Protein 2DNO (pdb70)

InterPro domains:
  IPR000504 RNA recognition motif domain [PF00076] (9-74)
  IPR000504 RNA recognition motif domain [PF00076] (97-161)
  IPR000504 RNA recognition motif domain [PF00076] (382-452)
  IPR000504 RNA recognition motif domain [PS50102] (7-88)
  IPR000504 RNA recognition motif domain [PS50102] (95-175)
  IPR000504 RNA recognition motif domain [PS50102] (380-458)
  IPR000504 RNA recognition motif domain [SM00360] (8-84)
  IPR000504 RNA recognition motif domain [SM00360] (96-171)
  IPR000504 RNA recognition motif domain [SM00360] (381-454)
  IPR012677 Nucleotide-binding alpha-beta plait domain superfamily [G3DSA:3.30.70.330] (1-90)
  IPR012677 Nucleotide-binding alpha-beta plait domain superfamily [G3DSA:3.30.70.330] (91-181)
  IPR012677 Nucleotide-binding alpha-beta plait domain superfamily [G3DSA:3.30.70.330] (348-464)
  IPR034648 CELF-3/4/5/6, RNA recognition motif 1 [cd12632] (2-88)
  IPR035979 RNA-binding domain superfamily [SSF54928] (3-91)
  IPR035979 RNA-binding domain superfamily [SSF54928] (94-462)

Radius of gyration: 15.12 Å; Cα contacts (8 Å, |Δi|>4): 175; chains: 1; bounding box: 26×48×45 Å

GO terms:
  GO:0048026 positive regulation of mRNA splicing, via spliceosome (P, IDA)
  GO:0005634 nucleus (C, IDA)
  GO:0005737 cytoplasm (C, IDA)
  GO:0000381 regulation of alternative mRNA splicing, via spliceosome (P, IDA)
  GO:0003723 RNA binding (F, IMP)
  GO:0008380 RNA splicing (P, IMP)
  GO:0005515 protein binding (F, IPI)

Foldseek 3Di:
DDDDDDDDDDPAFKKKKFQAAQPDDQVCVQVVLCVLAHWPDKDADDDDVGGRPGMMITGGPDRNSSVSCCVAQAQHAHPPPGPGGIHMGTDDDDDDDDPPDD

Sequence (102 aa):
GSSGSSGSRGEDRKLFVGMLGKQQTDEDVRKMFEPFGTIDECTVLRGPDGTSKGCAFVKFQTHAEAQAAINTLHSSRTLPGASSSLVVKFADTEKESGPSSGGSSGSSGSRGEDRKLFVGMLGKQQTDEDVRKMFEPFGTIDECTVLRGPDGTSKGCAFVKFQTHAEAQAAINTLHSSRTLPGASSSLVVKFADTEKESGPSSGGSSGSSGSRGEDRKLFVGMLGKQQTDEDVRKMFEPFGTIDECTVLRGPDGTSKGCAFVKFQTHAEAQAAINTLHSSRTLPGASSSLVVKFADTEKESGPSSGGSSGSSGSRGEDRKLFVGMLGKQQTDEDVRKMFEPFGTIDECTVLRGPDGTSKGCAFVKFQTHAEAQAAINTLHSSRTLPGASSSLVVKFADTEKESGPSSGGSSGSSGSRGEDRKLFVGMLGKQQTDEDVRKMFEPFGTIDECTVLRGPDGTSKGCAFVKFQTHAEAQAAINTLHSSRTLPGASSSLVVKFADTEKESGPSSGGSSGSSGSRGEDRKLFVGMLGKQQTDEDVRKMFEPFGTIDECTVLRGPDGTSKGCAFVKFQTHAEAQAAINTLHSSRTLPGASSSLVVKFADTEKESGPSSGGSSGSSGSRGEDRKLFVGMLGKQQTDEDVRKMFEPFGTIDECTVLRGPDGTSKGCAFVKFQTHAEAQAAINTLHSSRTLPGASSSLVVKFADTEKESGPSSGGSSGSSGSRGEDRKLFVGMLGKQQTDEDVRKMFEPFGTIDECTVLRGPDGTSKGCAFVKFQTHAEAQAAINTLHSSRTLPGASSSLVVKFADTEKESGPSSGGSSGSSGSRGEDRKLFVGMLGKQQTDEDVRKMFEPFGTIDECTVLRGPDGTSKGCAFVKFQTHAEAQAAINTLHSSRTLPGASSSLVVKFADTEKESGPSSGGSSGSSGSRGEDRKLFVGMLGKQQTDEDVRKMFEPFGTIDECTVLRGPDGTSKGCAFVKFQTHAEAQAAINTLHSSRTLPGASSSLVVKFADTEKESGPSSGGSSGSSGSRGEDRKLFVGMLGKQQTDEDVRKMFEPFGTIDECTVLRGPDGTSKGCAFVKFQTHAEAQAAINTLHSSRTLPGASSSLVVKFADTEKESGPSSGGSSGSSGSRGEDRKLFVGMLGKQQTDEDVRKMFEPFGTIDECTVLRGPDGTSKGCAFVKFQTHAEAQAAINTLHSSRTLPGASSSLVVKFADTEKESGPSSGGSSGSSGSRGEDRKLFVGMLGKQQTDEDVRKMFEPFGTIDECTVLRGPDGTSKGCAFVKFQTHAEAQAAINTLHSSRTLPGASSSLVVKFADTEKESGPSSGGSSGSSGSRGEDRKLFVGMLGKQQTDEDVRKMFEPFGTIDECTVLRGPDGTSKGCAFVKFQTHAEAQAAINTLHSSRTLPGASSSLVVKFADTEKESGPSSGGSSGSSGSRGEDRKLFVGMLGKQQTDEDVRKMFEPFGTIDECTVLRGPDGTSKGCAFVKFQTHAEAQAAINTLHSSRTLPGASSSLVVKFADTEKESGPSSGGSSGSSGSRGEDRKLFVGMLGKQQTDEDVRKMFEPFGTIDECTVLRGPDGTSKGCAFVKFQTHAEAQAAINTLHSSRTLPGASSSLVVKFADTEKESGPSSGGSSGSSGSRGEDRKLFVGMLGKQQTDEDVRKMFEPFGTIDECTVLRGPDGTSKGCAFVKFQTHAEAQAAINTLHSSRTLPGASSSLVVKFADTEKESGPSSGGSSGSSGSRGEDRKLFVGMLGKQQTDEDVRKMFEPFGTIDECTVLRGPDGTSKGCAFVKFQTHAEAQAAINTLHSSRTLPGASSSLVVKFADTEKESGPSSGGSSGSSGSRGEDRKLFVGMLGKQQTDEDVRKMFEPFGTIDECTVLRGPDGTSKGCAFVKFQTHAEAQAAINTLHSSRTLPGASSSLVVKFADTEKESGPSSGGSSGSSGSRGEDRKLFVGMLGKQQTDEDVRKMFEPFGTIDECTVLRGPDGTSKGCAFVKFQTHAEAQAAINTLHSSRTLPGASSSLVVKFADTEKESGPSSG

CATH classification: 3.30.70.330

Organism: Homo sapiens (NCBI:txid9606)

Structure (mmCIF, N/CA/C/O backbone):
data_2DNO
#
_entry.id   2DNO
#
loop_
_atom_site.group_PDB
_atom_site.id
_atom_site.type_symbol
_atom_site.label_atom_id
_atom_site.label_alt_id
_atom_site.label_comp_id
_atom_site.label_asym_id
_atom_site.label_entity_id
_atom_site.label_seq_id
_atom_site.pdbx_PDB_ins_code
_atom_site.Cartn_x
_atom_site.Cartn_y
_atom_site.Cartn_z
_atom_site.occupancy
_atom_site.B_iso_or_equiv
_atom_site.auth_seq_id
_atom_site.auth_comp_id
_atom_site.auth_asym_id
_atom_site.auth_atom_id
_atom_site.pdbx_PDB_model_num
ATOM 1 N N . GLY A 1 1 ? -12.775 2.184 -22.819 1.00 0.00 59 GLY A N 1
ATOM 2 C CA . GLY A 1 1 ? -12.034 2.185 -24.066 1.00 0.00 59 GLY A CA 1
ATOM 3 C C . GLY A 1 1 ? -10.667 2.827 -23.928 1.00 0.00 59 GLY A C 1
ATOM 4 O O . GLY A 1 1 ? -10.474 3.980 -24.314 1.00 0.00 59 GLY A O 1
ATOM 8 N N . SER A 1 2 ? -9.718 2.080 -23.374 1.00 0.00 60 SER A N 1
ATOM 9 C CA . SER A 1 2 ? -8.364 2.585 -23.180 1.00 0.00 60 SER A CA 1
ATOM 10 C C . SER A 1 2 ? -8.388 4.000 -22.611 1.00 0.00 60 SER A C 1
ATOM 11 O O . SER A 1 2 ? -7.616 4.863 -23.030 1.00 0.00 60 SER A O 1
ATOM 19 N N . SER A 1 3 ? -9.280 4.231 -21.653 1.00 0.00 61 SER A N 1
ATOM 20 C CA . SER A 1 3 ? -9.409 5.542 -21.028 1.00 0.00 61 SER A CA 1
ATOM 21 C C . SER A 1 3 ? -10.398 5.495 -19.867 1.00 0.00 61 SER A C 1
ATOM 22 O O . SER A 1 3 ? -11.446 4.858 -19.955 1.00 0.00 61 SER A O 1
ATOM 30 N N . GLY A 1 4 ? -10.054 6.176 -18.778 1.00 0.00 62 GLY A N 1
ATOM 31 C CA . GLY A 1 4 ? -10.921 6.200 -17.614 1.00 0.00 62 GLY A CA 1
ATOM 32 C C . GLY A 1 4 ? -10.203 5.778 -16.347 1.00 0.00 62 GLY A C 1
ATOM 33 O O . GLY A 1 4 ? -10.019 6.581 -15.433 1.00 0.00 62 GLY A O 1
ATOM 37 N N . SER A 1 5 ? -9.797 4.513 -16.293 1.00 0.00 63 SER A N 1
ATOM 38 C CA . SER A 1 5 ? -9.099 3.984 -15.127 1.00 0.00 63 SER A CA 1
ATOM 39 C C . SER A 1 5 ? -7.758 4.685 -14.931 1.00 0.00 63 SER A C 1
ATOM 40 O O . SER A 1 5 ? -7.477 5.225 -13.861 1.00 0.00 63 SER A O 1
ATOM 48 N N . SER A 1 6 ? -6.933 4.671 -15.974 1.00 0.00 64 SER A N 1
ATOM 49 C CA . SER A 1 6 ? -5.619 5.301 -15.917 1.00 0.00 64 SER A CA 1
ATOM 50 C C . SER A 1 6 ? -5.749 6.814 -15.761 1.00 0.00 64 SER A C 1
ATOM 51 O O . SER A 1 6 ? -6.425 7.474 -16.548 1.00 0.00 64 SER A O 1
ATOM 59 N N . GLY A 1 7 ? -5.094 7.355 -14.738 1.00 0.00 65 GLY A N 1
ATOM 60 C CA . GLY A 1 7 ? -5.148 8.785 -14.496 1.00 0.00 65 GLY A CA 1
ATOM 61 C C . GLY A 1 7 ? -5.376 9.118 -13.035 1.00 0.00 65 GLY A C 1
ATOM 62 O O . GLY A 1 7 ? -6.491 9.451 -12.634 1.00 0.00 65 GLY A O 1
ATOM 66 N N . SER A 1 8 ? -4.318 9.025 -12.236 1.00 0.00 66 SER A N 1
ATOM 67 C CA . SER A 1 8 ? -4.409 9.314 -10.810 1.00 0.00 66 SER A CA 1
ATOM 68 C C . SER A 1 8 ? -3.412 10.397 -10.410 1.00 0.00 66 SER A C 1
ATOM 69 O O . SER A 1 8 ? -2.334 10.509 -10.993 1.00 0.00 66 SER A O 1
ATOM 77 N N . ARG A 1 9 ? -3.782 11.193 -9.412 1.00 0.00 67 ARG A N 1
ATOM 78 C CA . ARG A 1 9 ? -2.922 12.269 -8.934 1.00 0.00 67 ARG A CA 1
ATOM 79 C C . ARG A 1 9 ? -2.077 11.805 -7.751 1.00 0.00 67 ARG A C 1
ATOM 80 O O . ARG A 1 9 ? -2.504 10.962 -6.962 1.00 0.00 67 ARG A O 1
ATOM 101 N N . GLY A 1 10 ? -0.874 12.360 -7.635 1.00 0.00 68 GLY A N 1
ATOM 102 C CA . GLY A 1 10 ? 0.011 11.990 -6.546 1.00 0.00 68 GLY A CA 1
ATOM 103 C C . GLY A 1 10 ? 1.172 11.132 -7.009 1.00 0.00 68 GLY A C 1
ATOM 104 O O . GLY A 1 10 ? 1.161 9.915 -6.831 1.00 0.00 68 GLY A O 1
ATOM 108 N N . GLU A 1 11 ? 2.174 11.768 -7.608 1.00 0.00 69 GLU A N 1
ATOM 109 C CA . GLU A 1 11 ? 3.346 11.053 -8.100 1.00 0.00 69 GLU A CA 1
ATOM 110 C C . GLU A 1 11 ? 4.202 10.548 -6.942 1.00 0.00 69 GLU A C 1
ATOM 111 O O . GLU A 1 11 ? 5.203 11.167 -6.580 1.00 0.00 69 GLU A O 1
ATOM 123 N N . ASP A 1 12 ? 3.800 9.421 -6.365 1.00 0.00 70 ASP A N 1
ATOM 124 C CA . ASP A 1 12 ? 4.529 8.832 -5.248 1.00 0.00 70 ASP A CA 1
ATOM 125 C C . ASP A 1 12 ? 4.386 7.313 -5.247 1.00 0.00 70 ASP A C 1
ATOM 126 O O . ASP A 1 12 ? 3.304 6.782 -4.994 1.00 0.00 70 ASP A O 1
ATOM 135 N N . ARG A 1 13 ? 5.483 6.620 -5.531 1.00 0.00 71 ARG A N 1
ATOM 136 C CA . ARG A 1 13 ? 5.479 5.162 -5.565 1.00 0.00 71 ARG A CA 1
ATOM 137 C C . ARG A 1 13 ? 4.838 4.591 -4.304 1.00 0.00 71 ARG A C 1
ATOM 138 O O . ARG A 1 13 ? 3.873 3.830 -4.375 1.00 0.00 71 ARG A O 1
ATOM 159 N N . LYS A 1 14 ? 5.380 4.963 -3.149 1.00 0.00 72 LYS A N 1
ATOM 160 C CA . LYS A 1 14 ? 4.862 4.490 -1.872 1.00 0.00 72 LYS A CA 1
ATOM 161 C C . LYS A 1 14 ? 3.337 4.439 -1.888 1.00 0.00 72 LYS A C 1
ATOM 162 O O . LYS A 1 14 ? 2.684 5.285 -2.501 1.00 0.00 72 LYS A O 1
ATOM 181 N N . LEU A 1 15 ? 2.775 3.444 -1.211 1.00 0.00 73 LEU A N 1
ATOM 182 C CA . LEU A 1 15 ? 1.327 3.284 -1.146 1.00 0.00 73 LEU A CA 1
ATOM 183 C C . LEU A 1 15 ? 0.873 3.005 0.283 1.00 0.00 73 LEU A C 1
ATOM 184 O O . LEU A 1 15 ? 1.636 2.484 1.097 1.00 0.00 73 LEU A O 1
ATOM 200 N N . PHE A 1 16 ? -0.375 3.352 0.581 1.00 0.00 74 PHE A N 1
ATOM 201 C CA . PHE A 1 16 ? -0.931 3.138 1.911 1.00 0.00 74 PHE A CA 1
ATOM 202 C C . PHE A 1 16 ? -1.975 2.025 1.892 1.00 0.00 74 PHE A C 1
ATOM 203 O O . PHE A 1 16 ? -3.052 2.178 1.315 1.00 0.00 74 PHE A O 1
ATOM 220 N N . VAL A 1 17 ? -1.647 0.903 2.525 1.00 0.00 75 VAL A N 1
ATOM 221 C CA . VAL A 1 17 ? -2.554 -0.237 2.581 1.00 0.00 75 VAL A CA 1
ATOM 222 C C . VAL A 1 17 ? -3.293 -0.286 3.914 1.00 0.00 75 VAL A C 1
ATOM 223 O O . VAL A 1 17 ? -2.736 0.054 4.957 1.00 0.00 75 VAL A O 1
ATOM 236 N N . GLY A 1 18 ? -4.551 -0.712 3.872 1.00 0.00 76 GLY A N 1
ATOM 237 C CA . GLY A 1 18 ? -5.346 -0.798 5.083 1.00 0.00 76 GLY A CA 1
ATOM 238 C C . GLY A 1 18 ? -6.109 -2.104 5.184 1.00 0.00 76 GLY A C 1
ATOM 239 O O . GLY A 1 18 ? -5.904 -3.014 4.381 1.00 0.00 76 GLY A O 1
ATOM 243 N N . MET A 1 19 ? -6.991 -2.198 6.174 1.00 0.00 77 MET A N 1
ATOM 244 C CA . MET A 1 19 ? -7.786 -3.403 6.377 1.00 0.00 77 MET A CA 1
ATOM 245 C C . MET A 1 19 ? -6.893 -4.637 6.455 1.00 0.00 77 MET A C 1
ATOM 246 O O . MET A 1 19 ? -7.206 -5.680 5.879 1.00 0.00 77 MET A O 1
ATOM 260 N N . LEU A 1 20 ? -5.780 -4.512 7.170 1.00 0.00 78 LEU A N 1
ATOM 261 C CA . LEU A 1 20 ? -4.841 -5.618 7.322 1.00 0.00 78 LEU A CA 1
ATOM 262 C C . LEU A 1 20 ? -5.120 -6.396 8.604 1.00 0.00 78 LEU A C 1
ATOM 263 O O . LEU A 1 20 ? -5.579 -5.833 9.597 1.00 0.00 78 LEU A O 1
ATOM 279 N N . GLY A 1 21 ? -4.838 -7.695 8.576 1.00 0.00 79 GLY A N 1
ATOM 280 C CA . GLY A 1 21 ? -5.063 -8.529 9.742 1.00 0.00 79 GLY A CA 1
ATOM 281 C C . GLY A 1 21 ? -3.769 -9.003 10.374 1.00 0.00 79 GLY A C 1
ATOM 282 O O . GLY A 1 21 ? -2.736 -9.082 9.709 1.00 0.00 79 GLY A O 1
ATOM 286 N N . LYS A 1 22 ? -3.824 -9.317 11.664 1.00 0.00 80 LYS A N 1
ATOM 287 C CA . LYS A 1 22 ? -2.648 -9.785 12.388 1.00 0.00 80 LYS A CA 1
ATOM 288 C C . LYS A 1 22 ? -1.985 -10.948 11.657 1.00 0.00 80 LYS A C 1
ATOM 289 O O . LYS A 1 22 ? -0.771 -11.132 11.738 1.00 0.00 80 LYS A O 1
ATOM 308 N N . GLN A 1 23 ? -2.790 -11.728 10.943 1.00 0.00 81 GLN A N 1
ATOM 309 C CA . GLN A 1 23 ? -2.280 -12.872 10.196 1.00 0.00 81 GLN A CA 1
ATOM 310 C C . GLN A 1 23 ? -1.378 -12.418 9.053 1.00 0.00 81 GLN A C 1
ATOM 311 O O . GLN A 1 23 ? -0.279 -12.941 8.872 1.00 0.00 81 GLN A O 1
ATOM 325 N N . GLN A 1 24 ? -1.851 -11.442 8.285 1.00 0.00 82 GLN A N 1
ATOM 326 C CA . GLN A 1 24 ? -1.087 -10.919 7.158 1.00 0.00 82 GLN A CA 1
ATOM 327 C C . GLN A 1 24 ? 0.094 -10.084 7.642 1.00 0.00 82 GLN A C 1
ATOM 328 O O . GLN A 1 24 ? -0.054 -9.221 8.508 1.00 0.00 82 GLN A O 1
ATOM 342 N N . THR A 1 25 ? 1.269 -10.347 7.078 1.00 0.00 83 THR A N 1
ATOM 343 C CA . THR A 1 25 ? 2.476 -9.622 7.453 1.00 0.00 83 THR A CA 1
ATOM 344 C C . THR A 1 25 ? 3.295 -9.244 6.224 1.00 0.00 83 THR A C 1
ATOM 345 O O . THR A 1 25 ? 2.958 -9.622 5.102 1.00 0.00 83 THR A O 1
ATOM 356 N N . ASP A 1 26 ? 4.372 -8.497 6.442 1.00 0.00 84 ASP A N 1
ATOM 357 C CA . ASP A 1 26 ? 5.240 -8.070 5.352 1.00 0.00 84 ASP A CA 1
ATOM 358 C C . ASP A 1 26 ? 5.379 -9.171 4.305 1.00 0.00 84 ASP A C 1
ATOM 359 O O . ASP A 1 26 ? 5.364 -8.903 3.104 1.00 0.00 84 ASP A O 1
ATOM 368 N N . GLU A 1 27 ? 5.517 -10.409 4.770 1.00 0.00 85 GLU A N 1
ATOM 369 C CA . GLU A 1 27 ? 5.661 -11.549 3.873 1.00 0.00 85 GLU A CA 1
ATOM 370 C C . GLU A 1 27 ? 4.453 -11.671 2.948 1.00 0.00 85 GLU A C 1
ATOM 371 O O . GLU A 1 27 ? 4.589 -11.638 1.725 1.00 0.00 85 GLU A O 1
ATOM 383 N N . ASP A 1 28 ? 3.273 -11.811 3.542 1.00 0.00 86 ASP A N 1
ATOM 384 C CA . ASP A 1 28 ? 2.041 -11.937 2.773 1.00 0.00 86 ASP A CA 1
ATOM 385 C C . ASP A 1 28 ? 1.842 -10.728 1.863 1.00 0.00 86 ASP A C 1
ATOM 386 O O . ASP A 1 28 ? 1.808 -10.858 0.639 1.00 0.00 86 ASP A O 1
ATOM 395 N N . VAL A 1 29 ? 1.710 -9.553 2.469 1.00 0.00 87 VAL A N 1
ATOM 396 C CA . VAL A 1 29 ? 1.515 -8.321 1.715 1.00 0.00 87 VAL A CA 1
ATOM 397 C C . VAL A 1 29 ? 2.527 -8.205 0.580 1.00 0.00 87 VAL A C 1
ATOM 398 O O . VAL A 1 29 ? 2.164 -7.919 -0.562 1.00 0.00 87 VAL A O 1
ATOM 411 N N . ARG A 1 30 ? 3.796 -8.429 0.902 1.00 0.00 88 ARG A N 1
ATOM 412 C CA . ARG A 1 30 ? 4.861 -8.350 -0.091 1.00 0.00 88 ARG A CA 1
ATOM 413 C C . ARG A 1 30 ? 4.589 -9.295 -1.258 1.00 0.00 88 ARG A C 1
ATOM 414 O O . ARG A 1 30 ? 4.476 -8.864 -2.406 1.00 0.00 88 ARG A O 1
ATOM 435 N N . LYS A 1 31 ? 4.485 -10.584 -0.956 1.00 0.00 89 LYS A N 1
ATOM 436 C CA . LYS A 1 31 ? 4.225 -11.591 -1.978 1.00 0.00 89 LYS A CA 1
ATOM 437 C C . LYS A 1 31 ? 2.832 -11.416 -2.573 1.00 0.00 89 LYS A C 1
ATOM 438 O O . LYS A 1 31 ? 2.539 -11.929 -3.653 1.00 0.00 89 LYS A O 1
ATOM 457 N N . MET A 1 32 ? 1.978 -10.686 -1.863 1.00 0.00 90 MET A N 1
ATOM 458 C CA . MET A 1 32 ? 0.616 -10.441 -2.323 1.00 0.00 90 MET A CA 1
ATOM 459 C C . MET A 1 32 ? 0.553 -9.191 -3.194 1.00 0.00 90 MET A C 1
ATOM 460 O O . MET A 1 32 ? -0.348 -9.041 -4.019 1.00 0.00 90 MET A O 1
ATOM 474 N N . PHE A 1 33 ? 1.516 -8.295 -3.005 1.00 0.00 91 PHE A N 1
ATOM 475 C CA . PHE A 1 33 ? 1.569 -7.056 -3.773 1.00 0.00 91 PHE A CA 1
ATOM 476 C C . PHE A 1 33 ? 2.585 -7.162 -4.907 1.00 0.00 91 PHE A C 1
ATOM 477 O O . PHE A 1 33 ? 2.512 -6.425 -5.889 1.00 0.00 91 PHE A O 1
ATOM 494 N N . GLU A 1 34 ? 3.532 -8.084 -4.761 1.00 0.00 92 GLU A N 1
ATOM 495 C CA . GLU A 1 34 ? 4.563 -8.285 -5.771 1.00 0.00 92 GLU A CA 1
ATOM 496 C C . GLU A 1 34 ? 3.942 -8.629 -7.122 1.00 0.00 92 GLU A C 1
ATOM 497 O O . GLU A 1 34 ? 4.362 -8.138 -8.170 1.00 0.00 92 GLU A O 1
ATOM 509 N N . PRO A 1 35 ? 2.917 -9.494 -7.098 1.00 0.00 93 PRO A N 1
ATOM 510 C CA . PRO A 1 35 ? 2.215 -9.923 -8.311 1.00 0.00 93 PRO A CA 1
ATOM 511 C C . PRO A 1 35 ? 1.834 -8.749 -9.207 1.00 0.00 93 PRO A C 1
ATOM 512 O O . PRO A 1 35 ? 1.498 -8.932 -10.377 1.00 0.00 93 PRO A O 1
ATOM 523 N N . PHE A 1 36 ? 1.890 -7.544 -8.651 1.00 0.00 94 PHE A N 1
ATOM 524 C CA . PHE A 1 36 ? 1.551 -6.339 -9.400 1.00 0.00 94 PHE A CA 1
ATOM 525 C C . PHE A 1 36 ? 2.746 -5.394 -9.481 1.00 0.00 94 PHE A C 1
ATOM 526 O O . PHE A 1 36 ? 2.585 -4.176 -9.530 1.00 0.00 94 PHE A O 1
ATOM 543 N N . GLY A 1 37 ? 3.946 -5.967 -9.494 1.00 0.00 95 GLY A N 1
ATOM 544 C CA . GLY A 1 37 ? 5.151 -5.162 -9.569 1.00 0.00 95 GLY A CA 1
ATOM 545 C C . GLY A 1 37 ? 6.208 -5.608 -8.578 1.00 0.00 95 GLY A C 1
ATOM 546 O O . GLY A 1 37 ? 5.914 -6.335 -7.629 1.00 0.00 95 GLY A O 1
ATOM 550 N N . THR A 1 38 ? 7.445 -5.174 -8.800 1.00 0.00 96 THR A N 1
ATOM 551 C CA . THR A 1 38 ? 8.551 -5.535 -7.921 1.00 0.00 96 THR A CA 1
ATOM 552 C C . THR A 1 38 ? 8.680 -4.549 -6.766 1.00 0.00 96 THR A C 1
ATOM 553 O O . THR A 1 38 ? 8.978 -3.373 -6.972 1.00 0.00 96 THR A O 1
ATOM 564 N N . ILE A 1 39 ? 8.454 -5.037 -5.550 1.00 0.00 97 ILE A N 1
ATOM 565 C CA . ILE A 1 39 ? 8.548 -4.198 -4.362 1.00 0.00 97 ILE A CA 1
ATOM 566 C C . ILE A 1 39 ? 9.998 -4.023 -3.925 1.00 0.00 97 ILE A C 1
ATOM 567 O O . ILE A 1 39 ? 10.791 -4.963 -3.980 1.00 0.00 97 ILE A O 1
ATOM 583 N N . ASP A 1 40 ? 10.337 -2.816 -3.488 1.00 0.00 98 ASP A N 1
ATOM 584 C CA . ASP A 1 40 ? 11.692 -2.518 -3.038 1.00 0.00 98 ASP A CA 1
ATOM 585 C C . ASP A 1 40 ? 11.723 -2.275 -1.532 1.00 0.00 98 ASP A C 1
ATOM 586 O O . ASP A 1 40 ? 12.606 -2.768 -0.832 1.00 0.00 98 ASP A O 1
ATOM 595 N N . GLU A 1 41 ? 10.752 -1.510 -1.041 1.00 0.00 99 GLU A N 1
ATOM 596 C CA . GLU A 1 41 ? 10.670 -1.200 0.382 1.00 0.00 99 GLU A CA 1
ATOM 597 C C . GLU A 1 41 ? 9.264 -1.459 0.915 1.00 0.00 99 GLU A C 1
ATOM 598 O O . GLU A 1 41 ? 8.287 -0.902 0.414 1.00 0.00 99 GLU A O 1
ATOM 610 N N . CYS A 1 42 ? 9.171 -2.308 1.932 1.00 0.00 100 CYS A N 1
ATOM 611 C CA . CYS A 1 42 ? 7.885 -2.643 2.534 1.00 0.00 100 CYS A CA 1
ATOM 612 C C . CYS A 1 42 ? 7.969 -2.600 4.056 1.00 0.00 100 CYS A C 1
ATOM 613 O O . CYS A 1 42 ? 8.723 -3.357 4.669 1.00 0.00 100 CYS A O 1
ATOM 621 N N . THR A 1 43 ? 7.190 -1.709 4.662 1.00 0.00 101 THR A N 1
ATOM 622 C CA . THR A 1 43 ? 7.178 -1.565 6.112 1.00 0.00 101 THR A CA 1
ATOM 623 C C . THR A 1 43 ? 5.759 -1.648 6.661 1.00 0.00 101 THR A C 1
ATOM 624 O O . THR A 1 43 ? 4.849 -0.986 6.160 1.00 0.00 101 THR A O 1
ATOM 635 N N . VAL A 1 44 ? 5.575 -2.464 7.694 1.00 0.00 102 VAL A N 1
ATOM 636 C CA . VAL A 1 44 ? 4.265 -2.631 8.312 1.00 0.00 102 VAL A CA 1
ATOM 637 C C . VAL A 1 44 ? 4.153 -1.811 9.593 1.00 0.00 102 VAL A C 1
ATOM 638 O O . VAL A 1 44 ? 5.102 -1.726 10.374 1.00 0.00 102 VAL A O 1
ATOM 651 N N . LEU A 1 45 ? 2.988 -1.209 9.802 1.00 0.00 103 LEU A N 1
ATOM 652 C CA . LEU A 1 45 ? 2.750 -0.395 10.989 1.00 0.00 103 LEU A CA 1
ATOM 653 C C . LEU A 1 45 ? 2.172 -1.238 12.121 1.00 0.00 103 LEU A C 1
ATOM 654 O O . LEU A 1 45 ? 1.014 -1.655 12.068 1.00 0.00 103 LEU A O 1
ATOM 670 N N . ARG A 1 46 ? 2.983 -1.483 13.144 1.00 0.00 104 ARG A N 1
ATOM 671 C CA . ARG A 1 46 ? 2.551 -2.276 14.289 1.00 0.00 104 ARG A CA 1
ATOM 672 C C . ARG A 1 46 ? 2.800 -1.525 15.594 1.00 0.00 104 ARG A C 1
ATOM 673 O O . ARG A 1 46 ? 3.527 -0.533 15.623 1.00 0.00 104 ARG A O 1
ATOM 694 N N . GLY A 1 47 ? 2.190 -2.007 16.674 1.00 0.00 105 GLY A N 1
ATOM 695 C CA . GLY A 1 47 ? 2.358 -1.369 17.967 1.00 0.00 105 GLY A CA 1
ATOM 696 C C . GLY A 1 47 ? 3.461 -2.006 18.788 1.00 0.00 105 GLY A C 1
ATOM 697 O O . GLY A 1 47 ? 4.470 -2.470 18.258 1.00 0.00 105 GLY A O 1
ATOM 701 N N . PRO A 1 48 ? 3.276 -2.031 20.116 1.00 0.00 106 PRO A N 1
ATOM 702 C CA . PRO A 1 48 ? 4.254 -2.612 21.041 1.00 0.00 106 PRO A CA 1
ATOM 703 C C . PRO A 1 48 ? 4.236 -4.136 21.022 1.00 0.00 106 PRO A C 1
ATOM 704 O O . PRO A 1 48 ? 5.285 -4.779 20.974 1.00 0.00 106 PRO A O 1
ATOM 715 N N . ASP A 1 49 ? 3.038 -4.710 21.060 1.00 0.00 107 ASP A N 1
ATOM 716 C CA . ASP A 1 49 ? 2.883 -6.160 21.045 1.00 0.00 107 ASP A CA 1
ATOM 717 C C . ASP A 1 49 ? 2.930 -6.697 19.618 1.00 0.00 107 ASP A C 1
ATOM 718 O O . ASP A 1 49 ? 2.174 -7.599 19.259 1.00 0.00 107 ASP A O 1
ATOM 727 N N . GLY A 1 50 ? 3.821 -6.135 18.808 1.00 0.00 108 GLY A N 1
ATOM 728 C CA . GLY A 1 50 ? 3.949 -6.569 17.429 1.00 0.00 108 GLY A CA 1
ATOM 729 C C . GLY A 1 50 ? 2.613 -6.930 16.810 1.00 0.00 108 GLY A C 1
ATOM 730 O O . GLY A 1 50 ? 2.509 -7.903 16.061 1.00 0.00 108 GLY A O 1
ATOM 734 N N . THR A 1 51 ? 1.586 -6.146 17.122 1.00 0.00 109 THR A N 1
ATOM 735 C CA . THR A 1 51 ? 0.250 -6.389 16.593 1.00 0.00 109 THR A CA 1
ATOM 736 C C . THR A 1 51 ? -0.028 -5.513 15.377 1.00 0.00 109 THR A C 1
ATOM 737 O O . THR A 1 51 ? 0.072 -4.288 15.447 1.00 0.00 109 THR A O 1
ATOM 748 N N . SER A 1 52 ? -0.378 -6.148 14.263 1.00 0.00 110 SER A N 1
ATOM 749 C CA . SER A 1 52 ? -0.668 -5.425 13.030 1.00 0.00 110 SER A CA 1
ATOM 750 C C . SER A 1 52 ? -1.814 -4.439 13.235 1.00 0.00 110 SER A C 1
ATOM 751 O O . SER A 1 52 ? -2.987 -4.807 13.163 1.00 0.00 110 SER A O 1
ATOM 759 N N . LYS A 1 53 ? -1.466 -3.183 13.491 1.00 0.00 111 LYS A N 1
ATOM 760 C CA . LYS A 1 53 ? -2.463 -2.140 13.705 1.00 0.00 111 LYS A CA 1
ATOM 761 C C . LYS A 1 53 ? -3.551 -2.201 12.638 1.00 0.00 111 LYS A C 1
ATOM 762 O O . LYS A 1 53 ? -4.717 -1.916 12.909 1.00 0.00 111 LYS A O 1
ATOM 781 N N . GLY A 1 54 ? -3.162 -2.574 11.422 1.00 0.00 112 GLY A N 1
ATOM 782 C CA . GLY A 1 54 ? -4.117 -2.666 10.333 1.00 0.00 112 GLY A CA 1
ATOM 783 C C . GLY A 1 54 ? -3.754 -1.768 9.167 1.00 0.00 112 GLY A C 1
ATOM 784 O O . GLY A 1 54 ? -4.634 -1.238 8.487 1.00 0.00 112 GLY A O 1
ATOM 788 N N . CYS A 1 55 ? -2.458 -1.593 8.937 1.00 0.00 113 CYS A N 1
ATOM 789 C CA . CYS A 1 55 ? -1.981 -0.750 7.847 1.00 0.00 113 CYS A CA 1
ATOM 790 C C . CYS A 1 55 ? -0.507 -1.013 7.560 1.00 0.00 113 CYS A C 1
ATOM 791 O O . CYS A 1 55 ? 0.261 -1.346 8.462 1.00 0.00 113 CYS A O 1
ATOM 799 N N . ALA A 1 56 ? -0.119 -0.863 6.298 1.00 0.00 114 ALA A N 1
ATOM 800 C CA . ALA A 1 56 ? 1.264 -1.085 5.893 1.00 0.00 114 ALA A CA 1
ATOM 801 C C . ALA A 1 56 ? 1.597 -0.300 4.628 1.00 0.00 114 ALA A C 1
ATOM 802 O O . ALA A 1 56 ? 0.761 -0.156 3.736 1.00 0.00 114 ALA A O 1
ATOM 809 N N . PHE A 1 57 ? 2.824 0.206 4.558 1.00 0.00 115 PHE A N 1
ATOM 810 C CA . PHE A 1 57 ? 3.268 0.978 3.403 1.00 0.00 115 PHE A CA 1
ATOM 811 C C . PHE A 1 57 ? 4.060 0.103 2.436 1.00 0.00 115 PHE A C 1
ATOM 812 O O . PHE A 1 57 ? 4.888 -0.708 2.850 1.00 0.00 115 PHE A O 1
ATOM 829 N N . VAL A 1 58 ? 3.798 0.273 1.143 1.00 0.00 116 VAL A N 1
ATOM 830 C CA . VAL A 1 58 ? 4.486 -0.499 0.116 1.00 0.00 116 VAL A CA 1
ATOM 831 C C . VAL A 1 58 ? 5.138 0.415 -0.915 1.00 0.00 116 VAL A C 1
ATOM 832 O O . VAL A 1 58 ? 4.532 1.384 -1.374 1.00 0.00 116 VAL A O 1
ATOM 845 N N . LYS A 1 59 ? 6.377 0.100 -1.278 1.00 0.00 117 LYS A N 1
ATOM 846 C CA . LYS A 1 59 ? 7.113 0.892 -2.257 1.00 0.00 117 LYS A CA 1
ATOM 847 C C . LYS A 1 59 ? 7.515 0.038 -3.455 1.00 0.00 117 LYS A C 1
ATOM 848 O O . LYS A 1 59 ? 8.501 -0.698 -3.403 1.00 0.00 117 LYS A O 1
ATOM 867 N N . PHE A 1 60 ? 6.746 0.141 -4.534 1.00 0.00 118 PHE A N 1
ATOM 868 C CA . PHE A 1 60 ? 7.023 -0.621 -5.746 1.00 0.00 118 PHE A CA 1
ATOM 869 C C . PHE A 1 60 ? 8.276 -0.099 -6.443 1.00 0.00 118 PHE A C 1
ATOM 870 O O . PHE A 1 60 ? 8.800 0.956 -6.089 1.00 0.00 118 PHE A O 1
ATOM 887 N N . GLN A 1 61 ? 8.749 -0.847 -7.434 1.00 0.00 119 GLN A N 1
ATOM 888 C CA . GLN A 1 61 ? 9.941 -0.461 -8.180 1.00 0.00 119 GLN A CA 1
ATOM 889 C C . GLN A 1 61 ? 9.691 0.809 -8.986 1.00 0.00 119 GLN A C 1
ATOM 890 O O . GLN A 1 61 ? 10.596 1.620 -9.185 1.00 0.00 119 GLN A O 1
ATOM 904 N N . THR A 1 62 ? 8.456 0.976 -9.450 1.00 0.00 120 THR A N 1
ATOM 905 C CA . THR A 1 62 ? 8.086 2.146 -10.237 1.00 0.00 120 THR A CA 1
ATOM 906 C C . THR A 1 62 ? 6.619 2.505 -10.032 1.00 0.00 120 THR A C 1
ATOM 907 O O . THR A 1 62 ? 5.828 1.684 -9.566 1.00 0.00 120 THR A O 1
ATOM 918 N N . HIS A 1 63 ? 6.262 3.736 -10.383 1.00 0.00 121 HIS A N 1
ATOM 919 C CA . HIS A 1 63 ? 4.887 4.203 -10.238 1.00 0.00 121 HIS A CA 1
ATOM 920 C C . HIS A 1 63 ? 3.925 3.308 -11.012 1.00 0.00 121 HIS A C 1
ATOM 921 O O . HIS A 1 63 ? 3.023 2.703 -10.433 1.00 0.00 121 HIS A O 1
ATOM 935 N N . ALA A 1 64 ? 4.123 3.228 -12.324 1.00 0.00 122 ALA A N 1
ATOM 936 C CA . ALA A 1 64 ? 3.273 2.406 -13.176 1.00 0.00 122 ALA A CA 1
ATOM 937 C C . ALA A 1 64 ? 2.871 1.116 -12.469 1.00 0.00 122 ALA A C 1
ATOM 938 O O . ALA A 1 64 ? 1.713 0.703 -12.523 1.00 0.00 122 ALA A O 1
ATOM 945 N N . GLU A 1 65 ? 3.835 0.483 -11.808 1.00 0.00 123 GLU A N 1
ATOM 946 C CA . GLU A 1 65 ? 3.580 -0.761 -11.092 1.00 0.00 123 GLU A CA 1
ATOM 947 C C . GLU A 1 65 ? 2.703 -0.515 -9.868 1.00 0.00 123 GLU A C 1
ATOM 948 O O . GLU A 1 65 ? 1.821 -1.312 -9.552 1.00 0.00 123 GLU A O 1
ATOM 960 N N . ALA A 1 66 ? 2.953 0.596 -9.182 1.00 0.00 124 ALA A N 1
ATOM 961 C CA . ALA A 1 66 ? 2.187 0.949 -7.993 1.00 0.00 124 ALA A CA 1
ATOM 962 C C . ALA A 1 66 ? 0.695 1.011 -8.301 1.00 0.00 124 ALA A C 1
ATOM 963 O O . ALA A 1 66 ? -0.110 0.342 -7.652 1.00 0.00 124 ALA A O 1
ATOM 970 N N . GLN A 1 67 ? 0.332 1.817 -9.294 1.00 0.00 125 GLN A N 1
ATOM 971 C CA . GLN A 1 67 ? -1.064 1.966 -9.685 1.00 0.00 125 GLN A CA 1
ATOM 972 C C . GLN A 1 67 ? -1.682 0.613 -10.025 1.00 0.00 125 GLN A C 1
ATOM 973 O O . GLN A 1 67 ? -2.804 0.313 -9.619 1.00 0.00 125 GLN A O 1
ATOM 987 N N . ALA A 1 68 ? -0.941 -0.199 -10.773 1.00 0.00 126 ALA A N 1
ATOM 988 C CA . ALA A 1 68 ? -1.415 -1.520 -11.166 1.00 0.00 126 ALA A CA 1
AT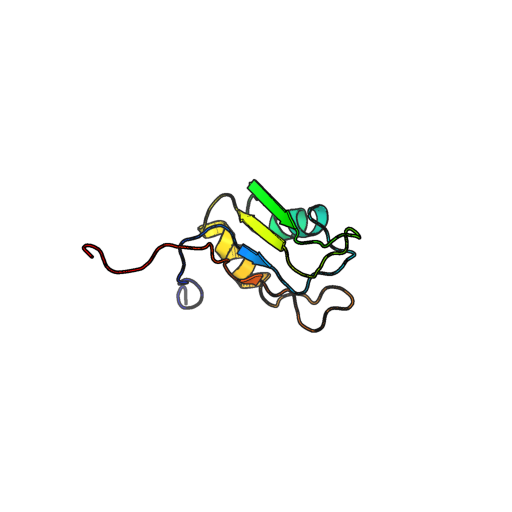OM 989 C C . ALA A 1 68 ? -2.108 -2.222 -10.003 1.00 0.00 126 ALA A C 1
ATOM 990 O O . ALA A 1 68 ? -3.280 -2.585 -10.095 1.00 0.00 126 ALA A O 1
ATOM 997 N N . ALA A 1 69 ? -1.375 -2.412 -8.911 1.00 0.00 127 ALA A N 1
ATOM 998 C CA . ALA A 1 69 ? -1.921 -3.070 -7.730 1.00 0.00 127 ALA A CA 1
ATOM 999 C C . ALA A 1 69 ? -3.245 -2.440 -7.312 1.00 0.00 127 ALA A C 1
ATOM 1000 O O . ALA A 1 69 ? -4.296 -3.078 -7.383 1.00 0.00 127 ALA A O 1
ATOM 1007 N N . ILE A 1 70 ? -3.187 -1.186 -6.878 1.00 0.00 128 ILE A N 1
ATOM 1008 C CA . ILE A 1 70 ? -4.382 -0.470 -6.449 1.00 0.00 128 ILE A CA 1
ATOM 1009 C C . ILE A 1 70 ? -5.549 -0.732 -7.397 1.00 0.00 128 ILE A C 1
ATOM 1010 O O . ILE A 1 70 ? -6.606 -1.202 -6.980 1.00 0.00 128 ILE A O 1
ATOM 1026 N N . ASN A 1 71 ? -5.347 -0.425 -8.674 1.00 0.00 129 ASN A N 1
ATOM 1027 C CA . ASN A 1 71 ? -6.381 -0.628 -9.681 1.00 0.00 129 ASN A CA 1
ATOM 1028 C C . ASN A 1 71 ? -7.212 -1.868 -9.366 1.00 0.00 129 ASN A C 1
ATOM 1029 O O . ASN A 1 71 ? -8.431 -1.874 -9.537 1.00 0.00 129 ASN A O 1
ATOM 1040 N N . THR A 1 72 ? -6.543 -2.920 -8.904 1.00 0.00 130 THR A N 1
ATOM 1041 C CA . THR A 1 72 ? -7.217 -4.167 -8.565 1.00 0.00 130 THR A CA 1
ATOM 1042 C C . THR A 1 72 ? -7.258 -4.377 -7.055 1.00 0.00 130 THR A C 1
ATOM 1043 O O . THR A 1 72 ? -8.313 -4.261 -6.430 1.00 0.00 130 THR A O 1
ATOM 1054 N N . LEU A 1 73 ? -6.104 -4.686 -6.474 1.00 0.00 131 LEU A N 1
ATOM 1055 C CA . LEU A 1 73 ? -6.008 -4.912 -5.036 1.00 0.00 131 LEU A CA 1
ATOM 1056 C C . LEU A 1 73 ? -6.972 -4.006 -4.277 1.00 0.00 131 LEU A C 1
ATOM 1057 O O . LEU A 1 73 ? -7.587 -4.421 -3.295 1.00 0.00 131 LEU A O 1
ATOM 1073 N N . HIS A 1 74 ? -7.100 -2.766 -4.740 1.00 0.00 132 HIS A N 1
ATOM 1074 C CA . HIS A 1 74 ? -7.991 -1.801 -4.107 1.00 0.00 132 HIS A CA 1
ATOM 1075 C C . HIS A 1 74 ? -9.394 -2.381 -3.947 1.00 0.00 132 HIS A C 1
ATOM 1076 O O . HIS A 1 74 ? -10.076 -2.662 -4.932 1.00 0.00 132 HIS A O 1
ATOM 1090 N N . SER A 1 75 ? -9.817 -2.558 -2.699 1.00 0.00 133 SER A N 1
ATOM 1091 C CA . SER A 1 75 ? -11.136 -3.108 -2.410 1.00 0.00 133 SER A CA 1
ATOM 1092 C C . SER A 1 75 ? -11.399 -4.356 -3.248 1.00 0.00 133 SER A C 1
ATOM 1093 O O . SER A 1 75 ? -12.481 -4.523 -3.810 1.00 0.00 133 SER A O 1
ATOM 1101 N N . SER A 1 76 ? -10.401 -5.230 -3.326 1.00 0.00 134 SER A N 1
ATOM 1102 C CA . SER A 1 76 ? -10.521 -6.462 -4.097 1.00 0.00 134 SER A CA 1
ATOM 1103 C C . SER A 1 76 ? -11.025 -7.604 -3.220 1.00 0.00 134 SER A C 1
ATOM 1104 O O . SER A 1 76 ? -12.185 -8.005 -3.310 1.00 0.00 134 SER A O 1
ATOM 1112 N N . ARG A 1 77 ? -10.143 -8.125 -2.373 1.00 0.00 135 ARG A N 1
ATOM 1113 C CA . ARG A 1 77 ? -10.496 -9.222 -1.481 1.00 0.00 135 ARG A CA 1
ATOM 1114 C C . ARG A 1 77 ? -10.804 -8.705 -0.079 1.00 0.00 135 ARG A C 1
ATOM 1115 O O . ARG A 1 77 ? -10.587 -7.531 0.224 1.00 0.00 135 ARG A O 1
ATOM 1136 N N . THR A 1 78 ? -11.312 -9.589 0.774 1.00 0.00 136 THR A N 1
ATOM 1137 C CA . THR A 1 78 ? -11.652 -9.223 2.143 1.00 0.00 136 THR A CA 1
ATOM 1138 C C . THR A 1 78 ? -10.902 -10.091 3.147 1.00 0.00 136 THR A C 1
ATOM 1139 O O . THR A 1 78 ? -11.434 -11.087 3.641 1.00 0.00 136 THR A O 1
ATOM 1150 N N . LEU A 1 79 ? -9.666 -9.709 3.446 1.00 0.00 137 LEU A N 1
ATOM 1151 C CA . LEU A 1 79 ? -8.842 -10.453 4.393 1.00 0.00 137 LEU A CA 1
ATOM 1152 C C . LEU A 1 79 ? -9.677 -10.945 5.571 1.00 0.00 137 LEU A C 1
ATOM 1153 O O . LEU A 1 79 ? -10.649 -10.311 5.982 1.00 0.00 137 LEU A O 1
ATOM 1169 N N . PRO A 1 80 ? -9.289 -12.101 6.130 1.00 0.00 138 PRO A N 1
ATOM 1170 C CA . PRO A 1 80 ? -9.986 -12.702 7.271 1.00 0.00 138 PRO A CA 1
ATOM 1171 C C . PRO A 1 80 ? -10.299 -11.683 8.361 1.00 0.00 138 PRO A C 1
ATOM 1172 O O . PRO A 1 80 ? -9.444 -10.885 8.743 1.00 0.00 138 PRO A O 1
ATOM 1183 N N . GLY A 1 81 ? -11.531 -11.716 8.860 1.00 0.00 139 GLY A N 1
ATOM 1184 C CA . GLY A 1 81 ? -11.935 -10.790 9.902 1.00 0.00 139 GLY A CA 1
ATOM 1185 C C . GLY A 1 81 ? -11.552 -9.358 9.585 1.00 0.00 139 GLY A C 1
ATOM 1186 O O . GLY A 1 81 ? -10.812 -8.725 10.338 1.00 0.00 139 GLY A O 1
ATOM 1190 N N . ALA A 1 82 ? -12.057 -8.846 8.467 1.00 0.00 140 ALA A N 1
ATOM 1191 C CA . ALA A 1 82 ? -11.764 -7.479 8.053 1.00 0.00 140 ALA A CA 1
ATOM 1192 C C . ALA A 1 82 ? -13.027 -6.764 7.587 1.00 0.00 140 ALA A C 1
ATOM 1193 O O . ALA A 1 82 ? -13.602 -7.108 6.554 1.00 0.00 140 ALA A O 1
ATOM 1200 N N . SER A 1 83 ? -13.455 -5.768 8.356 1.00 0.00 141 SER A N 1
ATOM 1201 C CA . SER A 1 83 ? -14.654 -5.007 8.024 1.00 0.00 141 SER A CA 1
ATOM 1202 C C . SER A 1 83 ? -14.836 -4.912 6.512 1.00 0.00 141 SER A C 1
ATOM 1203 O O . SER A 1 83 ? -15.680 -5.596 5.933 1.00 0.00 141 SER A O 1
ATOM 1211 N N . SER A 1 84 ? -14.038 -4.059 5.879 1.00 0.00 142 SER A N 1
ATOM 1212 C CA . SER A 1 84 ? -14.112 -3.870 4.434 1.00 0.00 142 SER A CA 1
ATOM 1213 C C . SER A 1 84 ? -13.017 -4.662 3.726 1.00 0.00 142 SER A C 1
ATOM 1214 O O . SER A 1 84 ? -12.253 -5.390 4.360 1.00 0.00 142 SER A O 1
ATOM 1222 N N . SER A 1 85 ? -12.948 -4.515 2.407 1.00 0.00 143 SER A N 1
ATOM 1223 C CA . SER A 1 85 ? -11.950 -5.219 1.610 1.00 0.00 143 SER A CA 1
ATOM 1224 C C . SER A 1 85 ? -10.589 -4.538 1.719 1.00 0.00 143 SER A C 1
ATOM 1225 O O . SER A 1 85 ? -10.461 -3.474 2.326 1.00 0.00 143 SER A O 1
ATOM 1233 N N . LEU A 1 86 ? -9.575 -5.160 1.128 1.00 0.00 144 LEU A N 1
ATOM 1234 C CA . LEU A 1 86 ? -8.222 -4.615 1.157 1.00 0.00 144 LEU A CA 1
ATOM 1235 C C . LEU A 1 86 ? -8.199 -3.184 0.630 1.00 0.00 144 LEU A C 1
ATOM 1236 O O . LEU A 1 86 ? -8.233 -2.956 -0.579 1.00 0.00 144 LEU A O 1
ATOM 1252 N N . VAL A 1 87 ? -8.140 -2.222 1.546 1.00 0.00 145 VAL A N 1
ATOM 1253 C CA . VAL A 1 87 ? -8.110 -0.813 1.174 1.00 0.00 145 VAL A CA 1
ATOM 1254 C C . VAL A 1 87 ? -6.715 -0.394 0.721 1.00 0.00 145 VAL A C 1
ATOM 1255 O O . VAL A 1 87 ? -5.822 -0.182 1.541 1.00 0.00 145 VAL A O 1
ATOM 1268 N N . VAL A 1 88 ? -6.535 -0.277 -0.591 1.00 0.00 146 VAL A N 1
ATOM 1269 C CA . VAL A 1 88 ? -5.250 0.118 -1.153 1.00 0.00 146 VAL A CA 1
ATOM 1270 C C . VAL A 1 88 ? -5.353 1.459 -1.871 1.00 0.00 146 VAL A C 1
ATOM 1271 O O . VAL A 1 88 ? -6.141 1.618 -2.804 1.00 0.00 146 VAL A O 1
ATOM 1284 N N . LYS A 1 89 ? -4.551 2.423 -1.431 1.00 0.00 147 LYS A N 1
ATOM 1285 C CA . LYS A 1 89 ? -4.549 3.752 -2.032 1.00 0.00 147 LYS A CA 1
ATOM 1286 C C . LYS A 1 89 ? -3.206 4.442 -1.821 1.00 0.00 147 LYS A C 1
ATOM 1287 O O . LYS A 1 89 ? -2.578 4.294 -0.772 1.00 0.00 147 LYS A O 1
ATOM 1306 N N . PHE A 1 90 ? -2.770 5.199 -2.823 1.00 0.00 148 PHE A N 1
ATOM 1307 C CA . PHE A 1 90 ? -1.501 5.913 -2.746 1.00 0.00 148 PHE A CA 1
ATOM 1308 C C . PHE A 1 90 ? -1.287 6.492 -1.351 1.00 0.00 148 PHE A C 1
ATOM 1309 O O . PHE A 1 90 ? -2.242 6.845 -0.660 1.00 0.00 148 PHE A O 1
ATOM 1326 N N . ALA A 1 91 ? -0.025 6.587 -0.944 1.00 0.00 149 ALA A N 1
ATOM 1327 C CA . ALA A 1 91 ? 0.317 7.124 0.367 1.00 0.00 149 ALA A CA 1
ATOM 1328 C C . ALA A 1 91 ? 0.729 8.589 0.270 1.00 0.00 149 ALA A C 1
ATOM 1329 O O . ALA A 1 91 ? 0.994 9.098 -0.819 1.00 0.00 149 ALA A O 1
ATOM 1336 N N . ASP A 1 92 ? 0.780 9.261 1.415 1.00 0.00 150 ASP A N 1
ATOM 1337 C CA . ASP A 1 92 ? 1.160 10.668 1.458 1.00 0.00 150 ASP A CA 1
ATOM 1338 C C . ASP A 1 92 ? 2.274 10.899 2.475 1.00 0.00 150 ASP A C 1
ATOM 1339 O O . ASP A 1 92 ? 2.185 10.458 3.621 1.00 0.00 150 ASP A O 1
ATOM 1348 N N . THR A 1 93 ? 3.325 11.591 2.046 1.00 0.00 151 THR A N 1
ATOM 1349 C CA . THR A 1 93 ? 4.458 11.878 2.917 1.00 0.00 151 THR A CA 1
ATOM 1350 C C . THR A 1 93 ? 4.528 13.362 3.258 1.00 0.00 151 THR A C 1
ATOM 1351 O O . THR A 1 93 ? 4.434 14.215 2.376 1.00 0.00 151 THR A O 1
ATOM 1362 N N . GLU A 1 94 ? 4.692 13.663 4.542 1.00 0.00 152 GLU A N 1
ATOM 1363 C CA . GLU A 1 94 ? 4.774 15.045 4.998 1.00 0.00 152 GLU A CA 1
ATOM 1364 C C . GLU A 1 94 ? 5.515 15.910 3.982 1.00 0.00 152 GLU A C 1
ATOM 1365 O O . GLU A 1 94 ? 6.594 15.550 3.512 1.00 0.00 152 GLU A O 1
ATOM 137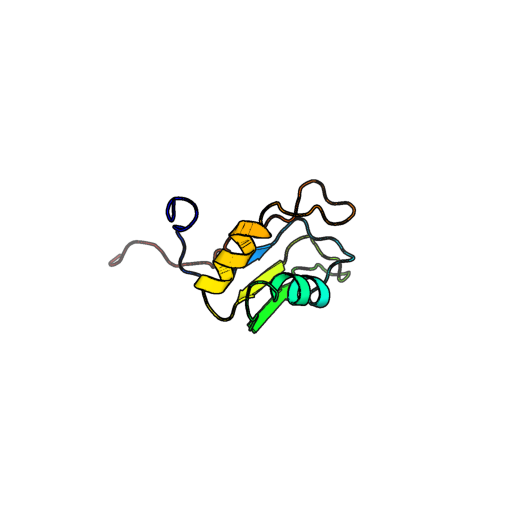7 N N . LYS A 1 95 ? 4.927 17.054 3.647 1.00 0.00 153 LYS A N 1
ATOM 1378 C CA . LYS A 1 95 ? 5.529 17.972 2.688 1.00 0.00 153 LYS A CA 1
ATOM 1379 C C . LYS A 1 95 ? 5.745 19.347 3.312 1.00 0.00 153 LYS A C 1
ATOM 1380 O O . LYS A 1 95 ? 5.469 19.551 4.494 1.00 0.00 153 LYS A O 1
ATOM 1399 N N . GLU A 1 96 ? 6.238 20.286 2.510 1.00 0.00 154 GLU A N 1
ATOM 1400 C CA . GLU A 1 96 ? 6.489 21.641 2.986 1.00 0.00 154 GLU A CA 1
ATOM 1401 C C . GLU A 1 96 ? 5.887 22.671 2.035 1.00 0.00 154 GLU A C 1
ATOM 1402 O O . GLU A 1 96 ? 6.552 23.145 1.114 1.00 0.00 154 GLU A O 1
ATOM 1414 N N . SER A 1 97 ? 4.623 23.013 2.265 1.00 0.00 155 SER A N 1
ATOM 1415 C CA . SER A 1 97 ? 3.929 23.984 1.426 1.00 0.00 155 SER A CA 1
ATOM 1416 C C . SER A 1 97 ? 3.697 25.288 2.183 1.00 0.00 155 SER A C 1
ATOM 1417 O O . SER A 1 97 ? 3.329 25.281 3.357 1.00 0.00 155 SER A O 1
ATOM 1425 N N . GLY A 1 98 ? 3.917 26.408 1.501 1.00 0.00 156 GLY A N 1
ATOM 1426 C CA . GLY A 1 98 ? 3.728 27.705 2.124 1.00 0.00 156 GLY A CA 1
ATOM 1427 C C . GLY A 1 98 ? 4.404 28.822 1.354 1.00 0.00 156 GLY A C 1
ATOM 1428 O O . GLY A 1 98 ? 5.065 28.595 0.341 1.00 0.00 156 GLY A O 1
ATOM 1432 N N . PRO A 1 99 ? 4.239 30.063 1.836 1.00 0.00 157 PRO A N 1
ATOM 1433 C CA . PRO A 1 99 ? 4.829 31.244 1.201 1.00 0.00 157 PRO A CA 1
ATOM 1434 C C . PRO A 1 99 ? 6.289 31.028 0.818 1.00 0.00 157 PRO A C 1
ATOM 1435 O O . PRO A 1 99 ? 7.035 30.356 1.531 1.00 0.00 157 PRO A O 1
ATOM 1446 N N . SER A 1 100 ? 6.692 31.602 -0.311 1.00 0.00 158 SER A N 1
ATOM 1447 C CA . SER A 1 100 ? 8.063 31.468 -0.790 1.00 0.00 158 SER A CA 1
ATOM 1448 C C . SER A 1 100 ? 8.978 32.480 -0.106 1.00 0.00 158 SER A C 1
ATOM 1449 O O . SER A 1 100 ? 10.046 32.128 0.394 1.00 0.00 158 SER A O 1
ATOM 1457 N N . SER A 1 101 ? 8.550 33.738 -0.089 1.00 0.00 159 SER A N 1
ATOM 1458 C CA . SER A 1 101 ? 9.332 34.802 0.530 1.00 0.00 159 SER A CA 1
ATOM 1459 C C . SER A 1 101 ? 8.571 35.428 1.695 1.00 0.00 159 SER A C 1
ATOM 1460 O O . SER A 1 101 ? 7.733 36.308 1.502 1.00 0.00 159 SER A O 1
ATOM 1468 N N . GLY A 1 102 ? 8.870 34.967 2.905 1.00 0.00 160 GLY A N 1
ATOM 1469 C CA . GLY A 1 102 ? 8.206 35.491 4.084 1.00 0.00 160 GLY A CA 1
ATOM 1470 C C . GLY A 1 102 ? 8.133 34.477 5.208 1.00 0.00 160 GLY A C 1
ATOM 1471 O O . GLY A 1 102 ? 7.438 34.690 6.202 1.00 0.00 160 GLY A O 1
ATOM 1475 N N . GLY A 1 1 ? -9.119 25.042 -24.125 1.00 0.00 59 GLY A N 2
ATOM 1476 C CA . GLY A 1 1 ? -8.430 23.844 -23.681 1.00 0.00 59 GLY A CA 2
ATOM 1477 C C . GLY A 1 1 ? -8.700 23.527 -22.223 1.00 0.00 59 GLY A C 2
ATOM 1478 O O . GLY A 1 1 ? -9.766 23.847 -21.698 1.00 0.00 59 GLY A O 2
ATOM 1482 N N . SER A 1 2 ? -7.732 22.894 -21.568 1.00 0.00 60 SER A N 2
ATOM 1483 C CA . SER A 1 2 ? -7.873 22.528 -20.163 1.00 0.00 60 SER A CA 2
ATOM 1484 C C . SER A 1 2 ? -6.519 22.543 -19.460 1.00 0.00 60 SER A C 2
ATOM 1485 O O . SER A 1 2 ? -5.489 22.249 -20.067 1.00 0.00 60 SER A O 2
ATOM 1493 N N . SER A 1 3 ? -6.530 22.886 -18.176 1.00 0.00 61 SER A N 2
ATOM 1494 C CA . SER A 1 3 ? -5.303 22.943 -17.390 1.00 0.00 61 SER A CA 2
ATOM 1495 C C . SER A 1 3 ? -5.470 22.198 -16.069 1.00 0.00 61 SER A C 2
ATOM 1496 O O . SER A 1 3 ? -6.555 22.173 -15.490 1.00 0.00 61 SER A O 2
ATOM 1504 N N . GLY A 1 4 ? -4.384 21.592 -15.597 1.00 0.00 62 GLY A N 2
ATOM 1505 C CA . GLY A 1 4 ? -4.430 20.854 -14.349 1.00 0.00 62 GLY A CA 2
ATOM 1506 C C . GLY A 1 4 ? -3.125 20.144 -14.047 1.00 0.00 62 GLY A C 2
ATOM 1507 O O . GLY A 1 4 ? -2.844 19.083 -14.604 1.00 0.00 62 GLY A O 2
ATOM 1511 N N . SER A 1 5 ? -2.325 20.731 -13.162 1.00 0.00 63 SER A N 2
ATOM 1512 C CA . SER A 1 5 ? -1.040 20.150 -12.791 1.00 0.00 63 SER A CA 2
ATOM 1513 C C . SER A 1 5 ? -1.234 18.902 -11.935 1.00 0.00 63 SER A C 2
ATOM 1514 O O . SER A 1 5 ? -0.585 17.879 -12.153 1.00 0.00 63 SER A O 2
ATOM 1522 N N . SER A 1 6 ? -2.133 18.995 -10.961 1.00 0.00 64 SER A N 2
ATOM 1523 C CA . SER A 1 6 ? -2.412 17.876 -10.068 1.00 0.00 64 SER A CA 2
ATOM 1524 C C . SER A 1 6 ? -1.116 17.240 -9.573 1.00 0.00 64 SER A C 2
ATOM 1525 O O . SER A 1 6 ? -0.980 16.018 -9.551 1.00 0.00 64 SER A O 2
ATOM 1533 N N . GLY A 1 7 ? -0.166 18.081 -9.176 1.00 0.00 65 GLY A N 2
ATOM 1534 C CA . GLY A 1 7 ? 1.107 17.585 -8.686 1.00 0.00 65 GLY A CA 2
ATOM 1535 C C . GLY A 1 7 ? 1.885 18.638 -7.922 1.00 0.00 65 GLY A C 2
ATOM 1536 O O . GLY A 1 7 ? 1.765 19.831 -8.200 1.00 0.00 65 GLY A O 2
ATOM 1540 N N . SER A 1 8 ? 2.683 18.196 -6.955 1.00 0.00 66 SER A N 2
ATOM 1541 C CA . SER A 1 8 ? 3.479 19.110 -6.144 1.00 0.00 66 SER A CA 2
ATOM 1542 C C . SER A 1 8 ? 4.963 18.973 -6.470 1.00 0.00 66 SER A C 2
ATOM 1543 O O . SER A 1 8 ? 5.649 19.964 -6.721 1.00 0.00 66 SER A O 2
ATOM 1551 N N . ARG A 1 9 ? 5.452 17.737 -6.464 1.00 0.00 67 ARG A N 2
ATOM 1552 C CA . ARG A 1 9 ? 6.855 17.469 -6.757 1.00 0.00 67 ARG A CA 2
ATOM 1553 C C . ARG A 1 9 ? 6.992 16.580 -7.989 1.00 0.00 67 ARG A C 2
ATOM 1554 O O . ARG A 1 9 ? 7.640 16.952 -8.967 1.00 0.00 67 ARG A O 2
ATOM 1575 N N . GLY A 1 10 ? 6.378 15.402 -7.935 1.00 0.00 68 GLY A N 2
ATOM 1576 C CA . GLY A 1 10 ? 6.444 14.478 -9.052 1.00 0.00 68 GLY A CA 2
ATOM 1577 C C . GLY A 1 10 ? 5.456 13.336 -8.919 1.00 0.00 68 GLY A C 2
ATOM 1578 O O . GLY A 1 10 ? 4.245 13.554 -8.904 1.00 0.00 68 GLY A O 2
ATOM 1582 N N . GLU A 1 11 ? 5.974 12.116 -8.826 1.00 0.00 69 GLU A N 2
ATOM 1583 C CA . GLU A 1 11 ? 5.127 10.935 -8.697 1.00 0.00 69 GLU A CA 2
ATOM 1584 C C . GLU A 1 11 ? 5.654 10.004 -7.609 1.00 0.00 69 GLU A C 2
ATOM 1585 O O . GLU A 1 11 ? 6.672 9.335 -7.789 1.00 0.00 69 GLU A O 2
ATOM 1597 N N . ASP A 1 12 ? 4.954 9.967 -6.480 1.00 0.00 70 ASP A N 2
ATOM 1598 C CA . ASP A 1 12 ? 5.350 9.118 -5.363 1.00 0.00 70 ASP A CA 2
ATOM 1599 C C . ASP A 1 12 ? 5.386 7.651 -5.780 1.00 0.00 70 ASP A C 2
ATOM 1600 O O . ASP A 1 12 ? 5.040 7.309 -6.912 1.00 0.00 70 ASP A O 2
ATOM 1609 N N . ARG A 1 13 ? 5.806 6.789 -4.860 1.00 0.00 71 ARG A N 2
ATOM 1610 C CA . ARG A 1 13 ? 5.889 5.359 -5.134 1.00 0.00 71 ARG A CA 2
ATOM 1611 C C . ARG A 1 13 ? 5.232 4.553 -4.018 1.00 0.00 71 ARG A C 2
ATOM 1612 O O . ARG A 1 13 ? 4.423 3.661 -4.275 1.00 0.00 71 ARG A O 2
ATOM 1633 N N . LYS A 1 14 ? 5.584 4.873 -2.778 1.00 0.00 72 LYS A N 2
ATOM 1634 C CA . LYS A 1 14 ? 5.029 4.180 -1.621 1.00 0.00 72 LYS A CA 2
ATOM 1635 C C . LYS A 1 14 ? 3.505 4.250 -1.625 1.00 0.00 72 LYS A C 2
ATOM 1636 O O . LYS A 1 14 ? 2.921 5.260 -2.018 1.00 0.00 72 LYS A O 2
ATOM 1655 N N . LEU A 1 15 ? 2.867 3.171 -1.185 1.00 0.00 73 LEU A N 2
ATOM 1656 C CA . LEU A 1 15 ? 1.410 3.110 -1.136 1.00 0.00 73 LEU A CA 2
ATOM 1657 C C . LEU A 1 15 ? 0.924 2.835 0.283 1.00 0.00 73 LEU A C 2
ATOM 1658 O O . LEU A 1 15 ? 1.650 2.268 1.100 1.00 0.00 73 LEU A O 2
ATOM 1674 N N . PHE A 1 16 ? -0.310 3.238 0.569 1.00 0.00 74 PHE A N 2
ATOM 1675 C CA . PHE A 1 16 ? -0.894 3.035 1.889 1.00 0.00 74 PHE A CA 2
ATOM 1676 C C . PHE A 1 16 ? -1.963 1.947 1.848 1.00 0.00 74 PHE A C 2
ATOM 1677 O O . PHE A 1 16 ? -3.016 2.118 1.233 1.00 0.00 74 PHE A O 2
ATOM 1694 N N . VAL A 1 17 ? -1.685 0.827 2.508 1.00 0.00 75 VAL A N 2
ATOM 1695 C CA . VAL A 1 17 ? -2.623 -0.289 2.549 1.00 0.00 75 VAL A CA 2
ATOM 1696 C C . VAL A 1 17 ? -3.326 -0.368 3.899 1.00 0.00 75 VAL A C 2
ATOM 1697 O O . VAL A 1 17 ? -2.713 -0.152 4.944 1.00 0.00 75 VAL A O 2
ATOM 1710 N N . GLY A 1 18 ? -4.618 -0.679 3.870 1.00 0.00 76 GLY A N 2
ATOM 1711 C CA . GLY A 1 18 ? -5.385 -0.781 5.098 1.00 0.00 76 GLY A CA 2
ATOM 1712 C C . GLY A 1 18 ? -6.216 -2.047 5.160 1.00 0.00 76 GLY A C 2
ATOM 1713 O O . GLY A 1 18 ? -6.079 -2.929 4.312 1.00 0.00 76 GLY A O 2
ATOM 1717 N N . MET A 1 19 ? -7.079 -2.138 6.166 1.00 0.00 77 MET A N 2
ATOM 1718 C CA . MET A 1 19 ? -7.935 -3.307 6.335 1.00 0.00 77 MET A CA 2
ATOM 1719 C C . MET A 1 19 ? -7.102 -4.582 6.430 1.00 0.00 77 MET A C 2
ATOM 1720 O O . MET A 1 19 ? -7.523 -5.645 5.972 1.00 0.00 77 MET A O 2
ATOM 1734 N N . LEU A 1 20 ? -5.921 -4.468 7.026 1.00 0.00 78 LEU A N 2
ATOM 1735 C CA . LEU A 1 20 ? -5.029 -5.612 7.181 1.00 0.00 78 LEU A CA 2
ATOM 1736 C C . LEU A 1 20 ? -5.320 -6.358 8.479 1.00 0.00 78 LEU A C 2
ATOM 1737 O O . LEU A 1 20 ? -5.946 -5.818 9.390 1.00 0.00 78 LEU A O 2
ATOM 1753 N N . GLY A 1 21 ? -4.859 -7.603 8.557 1.00 0.00 79 GLY A N 2
ATOM 1754 C CA . GLY A 1 21 ? -5.078 -8.402 9.749 1.00 0.00 79 GLY A CA 2
ATOM 1755 C C . GLY A 1 21 ? -3.782 -8.882 10.371 1.00 0.00 79 GLY A C 2
ATOM 1756 O O . GLY A 1 21 ? -2.750 -8.947 9.703 1.00 0.00 79 GLY A O 2
ATOM 1760 N N . LYS A 1 22 ? -3.833 -9.218 11.655 1.00 0.00 80 LYS A N 2
ATOM 1761 C CA . LYS A 1 22 ? -2.654 -9.694 12.370 1.00 0.00 80 LYS A CA 2
ATOM 1762 C C . LYS A 1 22 ? -1.986 -10.839 11.615 1.00 0.00 80 LYS A C 2
ATOM 1763 O O . LYS A 1 22 ? -0.773 -10.832 11.408 1.00 0.00 80 LYS A O 2
ATOM 1782 N N . GLN A 1 23 ? -2.786 -11.818 11.205 1.00 0.00 81 GLN A N 2
ATOM 1783 C CA . GLN A 1 23 ? -2.270 -12.968 10.472 1.00 0.00 81 GLN A CA 2
ATOM 1784 C C . GLN A 1 23 ? -1.360 -12.524 9.332 1.00 0.00 81 GLN A C 2
ATOM 1785 O O . GLN A 1 23 ? -0.229 -12.993 9.210 1.00 0.00 81 GLN A O 2
ATOM 1799 N N . GLN A 1 24 ? -1.862 -11.617 8.499 1.00 0.00 82 GLN A N 2
ATOM 1800 C CA . GLN A 1 24 ? -1.094 -11.111 7.368 1.00 0.00 82 GLN A CA 2
ATOM 1801 C C . GLN A 1 24 ? 0.137 -10.347 7.845 1.00 0.00 82 GLN A C 2
ATOM 1802 O O . GLN A 1 24 ? 0.042 -9.463 8.696 1.00 0.00 82 GLN A O 2
ATOM 1816 N N . THR A 1 25 ? 1.295 -10.695 7.290 1.00 0.00 83 THR A N 2
ATOM 1817 C CA . THR A 1 25 ? 2.545 -10.044 7.659 1.00 0.00 83 THR A CA 2
ATOM 1818 C C . THR A 1 25 ? 3.268 -9.505 6.430 1.00 0.00 83 THR A C 2
ATOM 1819 O O . THR A 1 25 ? 2.879 -9.786 5.296 1.00 0.00 83 THR A O 2
ATOM 1830 N N . ASP A 1 26 ? 4.322 -8.730 6.662 1.00 0.00 84 ASP A N 2
ATOM 1831 C CA . ASP A 1 26 ? 5.101 -8.153 5.572 1.00 0.00 84 ASP A CA 2
ATOM 1832 C C . ASP A 1 26 ? 5.203 -9.126 4.402 1.00 0.00 84 ASP A C 2
ATOM 1833 O O . ASP A 1 26 ? 4.985 -8.752 3.251 1.00 0.00 84 ASP A O 2
ATOM 1842 N N . GLU A 1 27 ? 5.538 -10.376 4.707 1.00 0.00 85 GLU A N 2
ATOM 1843 C CA . GLU A 1 27 ? 5.671 -11.402 3.679 1.00 0.00 85 GLU A CA 2
ATOM 1844 C C . GLU A 1 27 ? 4.408 -11.487 2.828 1.00 0.00 85 GLU A C 2
ATOM 1845 O O . GLU A 1 27 ? 4.465 -11.400 1.601 1.00 0.00 85 GLU A O 2
ATOM 1857 N N . ASP A 1 28 ? 3.268 -11.659 3.488 1.00 0.00 86 ASP A N 2
ATOM 1858 C CA . ASP A 1 28 ? 1.989 -11.756 2.794 1.00 0.00 86 ASP A CA 2
ATOM 1859 C C . ASP A 1 28 ? 1.789 -10.569 1.857 1.00 0.00 86 ASP A C 2
ATOM 1860 O O . ASP A 1 28 ? 1.835 -10.714 0.635 1.00 0.00 86 ASP A O 2
ATOM 1869 N N . VAL A 1 29 ? 1.565 -9.394 2.437 1.00 0.00 87 VAL A N 2
ATOM 1870 C CA . VAL A 1 29 ? 1.357 -8.182 1.655 1.00 0.00 87 VAL A CA 2
ATOM 1871 C C . VAL A 1 29 ? 2.329 -8.111 0.483 1.00 0.00 87 VAL A C 2
ATOM 1872 O O . VAL A 1 29 ? 1.917 -8.043 -0.675 1.00 0.00 87 VAL A O 2
ATOM 1885 N N . ARG A 1 30 ? 3.622 -8.128 0.791 1.00 0.00 88 ARG A N 2
ATOM 1886 C CA . ARG A 1 30 ? 4.654 -8.065 -0.237 1.00 0.00 88 ARG A CA 2
ATOM 1887 C C . ARG A 1 30 ? 4.375 -9.072 -1.349 1.00 0.00 88 ARG A C 2
ATOM 1888 O O . ARG A 1 30 ? 4.142 -8.696 -2.498 1.00 0.00 88 ARG A O 2
ATOM 1909 N N . LYS A 1 31 ? 4.401 -10.354 -1.000 1.00 0.00 89 LYS A N 2
ATOM 1910 C CA . LYS A 1 31 ? 4.151 -11.416 -1.967 1.00 0.00 89 LYS A CA 2
ATOM 1911 C C . LYS A 1 31 ? 2.781 -11.249 -2.616 1.00 0.00 89 LYS A C 2
ATOM 1912 O O . LYS A 1 31 ? 2.539 -11.752 -3.713 1.00 0.00 89 LYS A O 2
ATOM 1931 N N . MET A 1 32 ? 1.890 -10.539 -1.932 1.00 0.00 90 MET A N 2
ATOM 1932 C CA . MET A 1 32 ? 0.545 -10.305 -2.445 1.00 0.00 90 MET A CA 2
ATOM 1933 C C . MET A 1 32 ? 0.507 -9.057 -3.321 1.00 0.00 90 MET A C 2
ATOM 1934 O O . MET A 1 32 ? -0.407 -8.879 -4.126 1.00 0.00 90 MET A O 2
ATOM 1948 N N . PHE A 1 33 ? 1.506 -8.195 -3.159 1.00 0.00 91 PHE A N 2
ATOM 1949 C CA . PHE A 1 33 ? 1.586 -6.963 -3.935 1.00 0.00 91 PHE A CA 2
ATOM 1950 C C . PHE A 1 33 ? 2.625 -7.085 -5.045 1.00 0.00 91 PHE A C 2
ATOM 1951 O O . PHE A 1 33 ? 2.665 -6.269 -5.964 1.00 0.00 91 PHE A O 2
ATOM 1968 N N . GLU A 1 34 ? 3.465 -8.112 -4.950 1.00 0.00 92 GLU 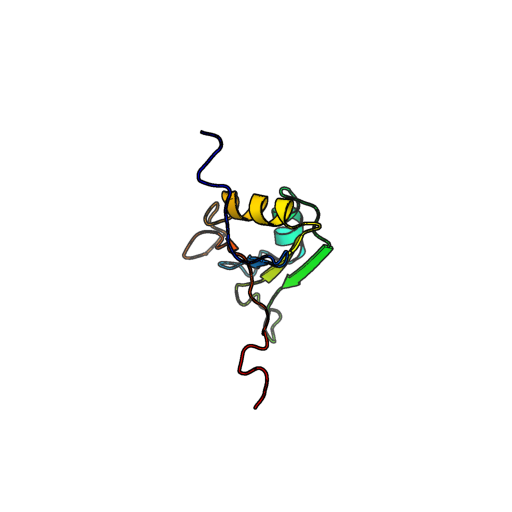A N 2
ATOM 1969 C CA . GLU A 1 34 ? 4.506 -8.340 -5.945 1.00 0.00 92 GLU A CA 2
ATOM 1970 C C . GLU A 1 34 ? 3.896 -8.647 -7.310 1.00 0.00 92 GLU A C 2
ATOM 1971 O O . GLU A 1 34 ? 4.352 -8.161 -8.345 1.00 0.00 92 GLU A O 2
ATOM 1983 N N . PRO A 1 35 ? 2.840 -9.473 -7.313 1.00 0.00 93 PRO A N 2
ATOM 1984 C CA . PRO A 1 35 ? 2.144 -9.864 -8.543 1.00 0.00 93 PRO A CA 2
ATOM 1985 C C . PRO A 1 35 ? 1.822 -8.668 -9.432 1.00 0.00 93 PRO A C 2
ATOM 1986 O O . PRO A 1 35 ? 1.498 -8.826 -10.609 1.00 0.00 93 PRO A O 2
ATOM 1997 N N . PHE A 1 36 ? 1.915 -7.471 -8.862 1.00 0.00 94 PHE A N 2
ATOM 1998 C CA . PHE A 1 36 ? 1.634 -6.247 -9.604 1.00 0.00 94 PHE A CA 2
ATOM 1999 C C . PHE A 1 36 ? 2.865 -5.348 -9.657 1.00 0.00 94 PHE A C 2
ATOM 2000 O O . PHE A 1 36 ? 2.752 -4.123 -9.695 1.00 0.00 94 PHE A O 2
ATOM 2017 N N . GLY A 1 37 ? 4.043 -5.965 -9.657 1.00 0.00 95 GLY A N 2
ATOM 2018 C CA . GLY A 1 37 ? 5.279 -5.206 -9.704 1.00 0.00 95 GLY A CA 2
ATOM 2019 C C . GLY A 1 37 ? 6.272 -5.650 -8.650 1.00 0.00 95 GLY A C 2
ATOM 2020 O O . GLY A 1 37 ? 5.951 -6.468 -7.787 1.00 0.00 95 GLY A O 2
ATOM 2024 N N . THR A 1 38 ? 7.486 -5.112 -8.718 1.00 0.00 96 THR A N 2
ATOM 2025 C CA . THR A 1 38 ? 8.531 -5.459 -7.763 1.00 0.00 96 THR A CA 2
ATOM 2026 C C . THR A 1 38 ? 8.597 -4.446 -6.627 1.00 0.00 96 THR A C 2
ATOM 2027 O O . THR A 1 38 ? 8.728 -3.244 -6.861 1.00 0.00 96 THR A O 2
ATOM 2038 N N . ILE A 1 39 ? 8.506 -4.938 -5.396 1.00 0.00 97 ILE A N 2
ATOM 2039 C CA . ILE A 1 39 ? 8.557 -4.074 -4.223 1.00 0.00 97 ILE A CA 2
ATOM 2040 C C . ILE A 1 39 ? 9.997 -3.826 -3.785 1.00 0.00 97 ILE A C 2
ATOM 2041 O O . ILE A 1 39 ? 10.809 -4.750 -3.734 1.00 0.00 97 ILE A O 2
ATOM 2057 N N . ASP A 1 40 ? 10.305 -2.573 -3.468 1.00 0.00 98 ASP A N 2
ATOM 2058 C CA . ASP A 1 40 ? 11.647 -2.204 -3.031 1.00 0.00 98 ASP A CA 2
ATOM 2059 C C . ASP A 1 40 ? 11.736 -2.183 -1.508 1.00 0.00 98 ASP A C 2
ATOM 2060 O O . ASP A 1 40 ? 12.719 -2.643 -0.928 1.00 0.00 98 ASP A O 2
ATOM 2069 N N . GLU A 1 41 ? 10.703 -1.645 -0.867 1.00 0.00 99 GLU A N 2
ATOM 2070 C CA . GLU A 1 41 ? 10.666 -1.562 0.588 1.00 0.00 99 GLU A CA 2
ATOM 2071 C C . GLU A 1 41 ? 9.242 -1.740 1.108 1.00 0.00 99 GLU A C 2
ATOM 2072 O O . GLU A 1 41 ? 8.313 -1.081 0.640 1.00 0.00 99 GLU A O 2
ATOM 2084 N N . CYS A 1 42 ? 9.080 -2.635 2.076 1.00 0.00 100 CYS A N 2
ATOM 2085 C CA . CYS A 1 42 ? 7.769 -2.901 2.658 1.00 0.00 100 CYS A CA 2
ATOM 2086 C C . CYS A 1 42 ? 7.847 -2.932 4.181 1.00 0.00 100 CYS A C 2
ATOM 2087 O O . CYS A 1 42 ? 8.575 -3.739 4.761 1.00 0.00 100 CYS A O 2
ATOM 2095 N N . THR A 1 43 ? 7.094 -2.045 4.825 1.00 0.00 101 THR A N 2
ATOM 2096 C CA . THR A 1 43 ? 7.080 -1.968 6.280 1.00 0.00 101 THR A CA 2
ATOM 2097 C C . THR A 1 43 ? 5.656 -1.850 6.811 1.00 0.00 101 THR A C 2
ATOM 2098 O O . THR A 1 43 ? 4.855 -1.067 6.299 1.00 0.00 101 THR A O 2
ATOM 2109 N N . VAL A 1 44 ? 5.346 -2.631 7.841 1.00 0.00 102 VAL A N 2
ATOM 2110 C CA . VAL A 1 44 ? 4.018 -2.612 8.443 1.00 0.00 102 VAL A CA 2
ATOM 2111 C C . VAL A 1 44 ? 4.006 -1.782 9.722 1.00 0.00 102 VAL A C 2
ATOM 2112 O O . VAL A 1 44 ? 4.942 -1.839 10.521 1.00 0.00 102 VAL A O 2
ATOM 2125 N N . LEU A 1 45 ? 2.940 -1.012 9.910 1.00 0.00 103 LEU A N 2
ATOM 2126 C CA . LEU A 1 45 ? 2.804 -0.170 11.094 1.00 0.00 103 LEU A CA 2
ATOM 2127 C C . LEU A 1 45 ? 2.216 -0.959 12.259 1.00 0.00 103 LEU A C 2
ATOM 2128 O O . LEU A 1 45 ? 1.305 -1.766 12.078 1.00 0.00 103 LEU A O 2
ATOM 2144 N N . ARG A 1 46 ? 2.742 -0.718 13.456 1.00 0.00 104 ARG A N 2
ATOM 2145 C CA . ARG A 1 46 ? 2.268 -1.405 14.651 1.00 0.00 104 ARG A CA 2
ATOM 2146 C C . ARG A 1 46 ? 2.349 -0.492 15.871 1.00 0.00 104 ARG A C 2
ATOM 2147 O O . ARG A 1 46 ? 2.982 0.562 15.830 1.00 0.00 104 ARG A O 2
ATOM 2168 N N . GLY A 1 47 ? 1.701 -0.904 16.956 1.00 0.00 105 GLY A N 2
ATOM 2169 C CA . GLY A 1 47 ? 1.711 -0.112 18.172 1.00 0.00 105 GLY A CA 2
ATOM 2170 C C . GLY A 1 47 ? 2.858 -0.479 19.093 1.00 0.00 105 GLY A C 2
ATOM 2171 O O . GLY A 1 47 ? 3.675 -1.347 18.787 1.00 0.00 105 GLY A O 2
ATOM 2175 N N . PRO A 1 48 ? 2.930 0.194 20.252 1.00 0.00 106 PRO A N 2
ATOM 2176 C CA . PRO A 1 48 ? 3.982 -0.048 21.244 1.00 0.00 106 PRO A CA 2
ATOM 2177 C C . PRO A 1 48 ? 4.211 -1.535 21.495 1.00 0.00 106 PRO A C 2
ATOM 2178 O O . PRO A 1 48 ? 5.341 -2.019 21.429 1.00 0.00 106 PRO A O 2
ATOM 2189 N N . ASP A 1 49 ? 3.131 -2.255 21.782 1.00 0.00 107 ASP A N 2
ATOM 2190 C CA . ASP A 1 49 ? 3.215 -3.687 22.042 1.00 0.00 107 ASP A CA 2
ATOM 2191 C C . ASP A 1 49 ? 3.706 -4.436 20.807 1.00 0.00 107 ASP A C 2
ATOM 2192 O O . ASP A 1 49 ? 4.501 -5.368 20.909 1.00 0.00 107 ASP A O 2
ATOM 2201 N N . GLY A 1 50 ? 3.224 -4.020 19.639 1.00 0.00 108 GLY A N 2
ATOM 2202 C CA . GLY A 1 50 ? 3.625 -4.663 18.401 1.00 0.00 108 GLY A CA 2
ATOM 2203 C C . GLY A 1 50 ? 2.468 -5.354 17.706 1.00 0.00 108 GLY A C 2
ATOM 2204 O O . GLY A 1 50 ? 2.627 -6.441 17.149 1.00 0.00 108 GLY A O 2
ATOM 2208 N N . THR A 1 51 ? 1.298 -4.724 17.739 1.00 0.00 109 THR A N 2
ATOM 2209 C CA . THR A 1 51 ? 0.109 -5.285 17.110 1.00 0.00 109 THR A CA 2
ATOM 2210 C C . THR A 1 51 ? -0.177 -4.611 15.774 1.00 0.00 109 THR A C 2
ATOM 2211 O O . THR A 1 51 ? -0.132 -3.386 15.664 1.00 0.00 109 THR A O 2
ATOM 2222 N N . SER A 1 52 ? -0.471 -5.419 14.760 1.00 0.00 110 SER A N 2
ATOM 2223 C CA . SER A 1 52 ? -0.761 -4.899 13.428 1.00 0.00 110 SER A CA 2
ATOM 2224 C C . SER A 1 52 ? -1.947 -3.940 13.466 1.00 0.00 110 SER A C 2
ATOM 2225 O O . SER A 1 52 ? -3.095 -4.345 13.276 1.00 0.00 110 SER A O 2
ATOM 2233 N N . LYS A 1 53 ? -1.662 -2.666 13.713 1.00 0.00 111 LYS A N 2
ATOM 2234 C CA . LYS A 1 53 ? -2.703 -1.647 13.775 1.00 0.00 111 LYS A CA 2
ATOM 2235 C C . LYS A 1 53 ? -3.726 -1.846 12.661 1.00 0.00 111 LYS A C 2
ATOM 2236 O O . LYS A 1 53 ? -4.896 -1.496 12.810 1.00 0.00 111 LYS A O 2
ATOM 2255 N N . GLY A 1 54 ? -3.277 -2.411 11.545 1.00 0.00 112 GLY A N 2
ATOM 2256 C CA . GLY A 1 54 ? -4.167 -2.648 10.423 1.00 0.00 112 GLY A CA 2
ATOM 2257 C C . GLY A 1 54 ? -3.814 -1.804 9.215 1.00 0.00 112 GLY A C 2
ATOM 2258 O O . GLY A 1 54 ? -4.698 -1.336 8.496 1.00 0.00 112 GLY A O 2
ATOM 2262 N N . CYS A 1 55 ? -2.519 -1.608 8.991 1.00 0.00 113 CYS A N 2
ATOM 2263 C CA . CYS A 1 55 ? -2.051 -0.811 7.862 1.00 0.00 113 CYS A CA 2
ATOM 2264 C C . CYS A 1 55 ? -0.551 -0.991 7.655 1.00 0.00 113 CYS A C 2
ATOM 2265 O O . CYS A 1 55 ? 0.181 -1.309 8.591 1.00 0.00 113 CYS A O 2
ATOM 2273 N N . ALA A 1 56 ? -0.100 -0.787 6.421 1.00 0.00 114 ALA A N 2
ATOM 2274 C CA . ALA A 1 56 ? 1.313 -0.926 6.091 1.00 0.00 114 ALA A CA 2
ATOM 2275 C C . ALA A 1 56 ? 1.660 -0.150 4.825 1.00 0.00 114 ALA A C 2
ATOM 2276 O O . ALA A 1 56 ? 0.789 0.139 4.004 1.00 0.00 114 ALA A O 2
ATOM 2283 N N . PHE A 1 57 ? 2.937 0.184 4.673 1.00 0.00 115 PHE A N 2
ATOM 2284 C CA . PHE A 1 57 ? 3.399 0.928 3.507 1.00 0.00 115 PHE A CA 2
ATOM 2285 C C . PHE A 1 57 ? 4.164 0.019 2.550 1.00 0.00 115 PHE A C 2
ATOM 2286 O O . PHE A 1 57 ? 5.129 -0.639 2.939 1.00 0.00 115 PHE A O 2
ATOM 2303 N N . VAL A 1 58 ? 3.726 -0.012 1.295 1.00 0.00 116 VAL A N 2
ATOM 2304 C CA . VAL A 1 58 ? 4.369 -0.839 0.281 1.00 0.00 116 VAL A CA 2
ATOM 2305 C C . VAL A 1 58 ? 4.935 0.015 -0.848 1.00 0.00 116 VAL A C 2
ATOM 2306 O O . VAL A 1 58 ? 4.209 0.776 -1.489 1.00 0.00 116 VAL A O 2
ATOM 2319 N N . LYS A 1 59 ? 6.235 -0.115 -1.086 1.00 0.00 117 LYS A N 2
ATOM 2320 C CA . LYS A 1 59 ? 6.900 0.643 -2.139 1.00 0.00 117 LYS A CA 2
ATOM 2321 C C . LYS A 1 59 ? 7.150 -0.231 -3.364 1.00 0.00 117 LYS A C 2
ATOM 2322 O O . LYS A 1 59 ? 7.689 -1.332 -3.254 1.00 0.00 117 LYS A O 2
ATOM 2341 N N . PHE A 1 60 ? 6.755 0.268 -4.531 1.00 0.00 118 PHE A N 2
ATOM 2342 C CA . PHE A 1 60 ? 6.937 -0.468 -5.777 1.00 0.00 118 PHE A CA 2
ATOM 2343 C C . PHE A 1 60 ? 8.177 0.021 -6.522 1.00 0.00 118 PHE A C 2
ATOM 2344 O O . PHE A 1 60 ? 8.694 1.102 -6.242 1.00 0.00 118 PHE A O 2
ATOM 2361 N N . GLN A 1 61 ? 8.647 -0.785 -7.469 1.00 0.00 119 GLN A N 2
ATOM 2362 C CA . GLN A 1 61 ? 9.826 -0.435 -8.252 1.00 0.00 119 GLN A CA 2
ATOM 2363 C C . GLN A 1 61 ? 9.580 0.826 -9.073 1.00 0.00 119 GLN A C 2
ATOM 2364 O O . GLN A 1 61 ? 10.435 1.709 -9.146 1.00 0.00 119 GLN A O 2
ATOM 2378 N N . THR A 1 62 ? 8.405 0.905 -9.690 1.00 0.00 120 THR A N 2
ATOM 2379 C CA . THR A 1 62 ? 8.047 2.058 -10.508 1.00 0.00 120 THR A CA 2
ATOM 2380 C C . THR A 1 62 ? 6.589 2.449 -10.297 1.00 0.00 120 THR A C 2
ATOM 2381 O O . THR A 1 62 ? 5.714 1.589 -10.187 1.00 0.00 120 THR A O 2
ATOM 2392 N N . HIS A 1 63 ? 6.332 3.752 -10.243 1.00 0.00 121 HIS A N 2
ATOM 2393 C CA . HIS A 1 63 ? 4.978 4.257 -10.048 1.00 0.00 121 HIS A CA 2
ATOM 2394 C C . HIS A 1 63 ? 3.973 3.445 -10.859 1.00 0.00 121 HIS A C 2
ATOM 2395 O O . HIS A 1 63 ? 3.040 2.863 -10.306 1.00 0.00 121 HIS A O 2
ATOM 2409 N N . ALA A 1 64 ? 4.169 3.412 -12.173 1.00 0.00 122 ALA A N 2
ATOM 2410 C CA . ALA A 1 64 ? 3.281 2.671 -13.060 1.00 0.00 122 ALA A CA 2
ATOM 2411 C C . ALA A 1 64 ? 2.805 1.379 -12.405 1.00 0.00 122 ALA A C 2
ATOM 2412 O O . ALA A 1 64 ? 1.610 1.085 -12.389 1.00 0.00 122 ALA A O 2
ATOM 2419 N N . GLU A 1 65 ? 3.747 0.611 -11.867 1.00 0.00 123 GLU A N 2
ATOM 2420 C CA . GLU A 1 65 ? 3.422 -0.650 -11.212 1.00 0.00 123 GLU A CA 2
ATOM 2421 C C . GLU A 1 65 ? 2.430 -0.433 -10.073 1.00 0.00 123 GLU A C 2
ATOM 2422 O O . GLU A 1 65 ? 1.385 -1.080 -10.013 1.00 0.00 123 GLU A O 2
ATOM 2434 N N . ALA A 1 66 ? 2.767 0.483 -9.170 1.00 0.00 124 ALA A N 2
ATOM 2435 C CA . ALA A 1 66 ? 1.907 0.788 -8.033 1.00 0.00 124 ALA A CA 2
ATOM 2436 C C . ALA A 1 66 ? 0.450 0.914 -8.466 1.00 0.00 124 ALA A C 2
ATOM 2437 O O . ALA A 1 66 ? -0.424 0.225 -7.940 1.00 0.00 124 ALA A O 2
ATOM 2444 N N . GLN A 1 67 ? 0.197 1.798 -9.425 1.00 0.00 125 GLN A N 2
ATOM 2445 C CA . GLN A 1 67 ? -1.155 2.015 -9.926 1.00 0.00 125 GLN A CA 2
ATOM 2446 C C . GLN A 1 67 ? -1.807 0.694 -10.321 1.00 0.00 125 GLN A C 2
ATOM 2447 O O . GLN A 1 67 ? -2.964 0.438 -9.989 1.00 0.00 125 GLN A O 2
ATOM 2461 N N . ALA A 1 68 ? -1.058 -0.140 -11.034 1.00 0.00 126 ALA A N 2
ATOM 2462 C CA . ALA A 1 68 ? -1.562 -1.435 -11.473 1.00 0.00 126 ALA A CA 2
ATOM 2463 C C . ALA A 1 68 ? -2.127 -2.230 -10.302 1.00 0.00 126 ALA A C 2
ATOM 2464 O O . ALA A 1 68 ? -3.182 -2.854 -10.414 1.00 0.00 126 ALA A O 2
ATOM 2471 N N . ALA A 1 69 ? -1.418 -2.205 -9.178 1.00 0.00 127 ALA A N 2
ATOM 2472 C CA . ALA A 1 69 ? -1.850 -2.922 -7.985 1.00 0.00 127 ALA A CA 2
ATOM 2473 C C . ALA A 1 69 ? -3.179 -2.381 -7.470 1.00 0.00 127 ALA A C 2
ATOM 2474 O O . ALA A 1 69 ? -4.162 -3.116 -7.367 1.00 0.00 127 ALA A O 2
ATOM 2481 N N . ILE A 1 70 ? -3.203 -1.092 -7.147 1.00 0.00 128 ILE A N 2
ATOM 2482 C CA . ILE A 1 70 ? -4.412 -0.453 -6.643 1.00 0.00 128 ILE A CA 2
ATOM 2483 C C . ILE A 1 70 ? -5.610 -0.764 -7.534 1.00 0.00 128 ILE A C 2
ATOM 2484 O O . ILE A 1 70 ? -6.613 -1.309 -7.074 1.00 0.00 128 ILE A O 2
ATOM 2500 N N . ASN A 1 71 ? -5.497 -0.416 -8.811 1.00 0.00 129 ASN A N 2
ATOM 2501 C CA . ASN A 1 71 ? -6.571 -0.659 -9.767 1.00 0.00 129 ASN A CA 2
ATOM 2502 C C . ASN A 1 71 ? -7.266 -1.986 -9.479 1.00 0.00 129 ASN A C 2
ATOM 2503 O O . ASN A 1 71 ? -8.486 -2.100 -9.598 1.00 0.00 129 ASN A O 2
ATOM 2514 N N . THR A 1 72 ? -6.480 -2.989 -9.099 1.00 0.00 130 THR A N 2
ATOM 2515 C CA . THR A 1 72 ? -7.018 -4.309 -8.794 1.00 0.00 130 THR A CA 2
ATOM 2516 C C . THR A 1 72 ? -7.116 -4.528 -7.289 1.00 0.00 130 THR A C 2
ATOM 2517 O O . THR A 1 72 ? -8.211 -4.550 -6.724 1.00 0.00 130 THR A O 2
ATOM 2528 N N . LEU A 1 73 ? -5.967 -4.690 -6.643 1.00 0.00 131 LEU A N 2
ATOM 2529 C CA . LEU A 1 73 ? -5.923 -4.907 -5.201 1.00 0.00 131 LEU A CA 2
ATOM 2530 C C . LEU A 1 73 ? -6.972 -4.058 -4.491 1.00 0.00 131 LEU A C 2
ATOM 2531 O O . LEU A 1 73 ? -7.779 -4.570 -3.714 1.00 0.00 131 LEU A O 2
ATOM 2547 N N . HIS A 1 74 ? -6.955 -2.757 -4.763 1.00 0.00 132 HIS A N 2
ATOM 2548 C CA . HIS A 1 74 ? -7.907 -1.836 -4.151 1.00 0.00 132 HIS A CA 2
ATOM 2549 C C . HIS A 1 74 ? -9.263 -2.507 -3.954 1.00 0.00 132 HIS A C 2
ATOM 2550 O O . HIS A 1 74 ? -9.876 -2.982 -4.911 1.00 0.00 132 HIS A O 2
ATOM 2564 N N . SER A 1 75 ? -9.725 -2.543 -2.709 1.00 0.00 133 SER A N 2
ATOM 2565 C CA . SER A 1 75 ? -11.006 -3.160 -2.386 1.00 0.00 133 SER A CA 2
ATOM 2566 C C . SER A 1 75 ? -11.225 -4.423 -3.214 1.00 0.00 133 SER A C 2
ATOM 2567 O O . SER A 1 75 ? -12.265 -4.589 -3.850 1.00 0.00 133 SER A O 2
ATOM 2575 N N . SER A 1 76 ? -10.235 -5.310 -3.201 1.00 0.00 134 SER A N 2
ATOM 2576 C CA . SER A 1 76 ? -10.316 -6.557 -3.953 1.00 0.00 134 SER A CA 2
ATOM 2577 C C . SER A 1 76 ? -10.812 -7.695 -3.066 1.00 0.00 134 SER A C 2
ATOM 2578 O O . SER A 1 76 ? -11.958 -8.131 -3.179 1.00 0.00 134 SER A O 2
ATOM 2586 N N . ARG A 1 77 ? -9.939 -8.173 -2.185 1.00 0.00 135 ARG A N 2
ATOM 2587 C CA . ARG A 1 77 ? -10.286 -9.261 -1.279 1.00 0.00 135 ARG A CA 2
ATOM 2588 C C . ARG A 1 77 ? -10.653 -8.724 0.101 1.00 0.00 135 ARG A C 2
ATOM 2589 O O . ARG A 1 77 ? -10.606 -7.517 0.343 1.00 0.00 135 ARG A O 2
ATOM 2610 N N . THR A 1 78 ? -11.021 -9.628 1.004 1.00 0.00 136 THR A N 2
ATOM 2611 C CA . THR A 1 78 ? -11.398 -9.246 2.359 1.00 0.00 136 THR A CA 2
ATOM 2612 C C . THR A 1 78 ? -10.707 -10.128 3.392 1.00 0.00 136 THR A C 2
ATOM 2613 O O . THR A 1 78 ? -11.319 -11.035 3.957 1.00 0.00 136 THR A O 2
ATOM 2624 N N . LEU A 1 79 ? -9.430 -9.857 3.634 1.00 0.00 137 LEU A N 2
ATOM 2625 C CA . LEU A 1 79 ? -8.654 -10.627 4.601 1.00 0.00 137 LEU A CA 2
ATOM 2626 C C . LEU A 1 79 ? -9.516 -11.029 5.794 1.00 0.00 137 LEU A C 2
ATOM 2627 O O . LEU A 1 79 ? -10.385 -10.281 6.243 1.00 0.00 137 LEU A O 2
ATOM 2643 N N . PRO A 1 80 ? -9.271 -12.238 6.321 1.00 0.00 138 PRO A N 2
ATOM 2644 C CA . PRO A 1 80 ? -10.012 -12.765 7.470 1.00 0.00 138 PRO A CA 2
ATOM 2645 C C . PRO A 1 80 ? -10.139 -11.745 8.597 1.00 0.00 138 PRO A C 2
ATOM 2646 O O . PRO A 1 80 ? -9.140 -11.218 9.085 1.00 0.00 138 PRO A O 2
ATOM 2657 N N . GLY A 1 81 ? -11.374 -11.471 9.005 1.00 0.00 139 GLY A N 2
ATOM 2658 C CA . GLY A 1 81 ? -11.608 -10.515 10.072 1.00 0.00 139 GLY A CA 2
ATOM 2659 C C . GLY A 1 81 ? -11.288 -9.093 9.656 1.00 0.00 139 GLY A C 2
ATOM 2660 O O . GLY A 1 81 ? -10.501 -8.410 10.311 1.00 0.00 139 GLY A O 2
ATOM 2664 N N . ALA A 1 82 ? -11.897 -8.647 8.562 1.00 0.00 140 ALA A N 2
ATOM 2665 C CA . ALA A 1 82 ? -11.673 -7.297 8.060 1.00 0.00 140 ALA A CA 2
ATOM 2666 C C . ALA A 1 82 ? -12.972 -6.674 7.561 1.00 0.00 140 ALA A C 2
ATOM 2667 O O . ALA A 1 82 ? -13.531 -7.104 6.552 1.00 0.00 140 ALA A O 2
ATOM 2674 N N . SER A 1 83 ? -13.448 -5.658 8.274 1.00 0.00 141 SER A N 2
ATOM 2675 C CA . SER A 1 83 ? -14.685 -4.979 7.906 1.00 0.00 141 SER A CA 2
ATOM 2676 C C . SER A 1 83 ? -14.871 -4.973 6.392 1.00 0.00 141 SER A C 2
ATOM 2677 O O . SER A 1 83 ? -15.676 -5.731 5.851 1.00 0.00 141 SER A O 2
ATOM 2685 N N . SER A 1 84 ? -14.120 -4.112 5.713 1.00 0.00 142 SER A N 2
ATOM 2686 C CA . SER A 1 84 ? -14.204 -4.003 4.261 1.00 0.00 142 SER A CA 2
ATOM 2687 C C . SER A 1 84 ? -13.061 -4.761 3.592 1.00 0.00 142 SER A C 2
ATOM 2688 O O . SER A 1 84 ? -12.274 -5.433 4.258 1.00 0.00 142 SER A O 2
ATOM 2696 N N . SER A 1 85 ? -12.977 -4.647 2.271 1.00 0.00 143 SER A N 2
ATOM 2697 C CA . SER A 1 85 ? -11.933 -5.324 1.510 1.00 0.00 143 SER A CA 2
ATOM 2698 C C . SER A 1 85 ? -10.621 -4.549 1.580 1.00 0.00 143 SER A C 2
ATOM 2699 O O . SER A 1 85 ? -10.605 -3.358 1.894 1.00 0.00 143 SER A O 2
ATOM 2707 N N . LEU A 1 86 ? -9.521 -5.234 1.285 1.00 0.00 144 LEU A N 2
ATOM 2708 C CA . LEU A 1 86 ? -8.202 -4.611 1.314 1.00 0.00 144 LEU A CA 2
ATOM 2709 C C . LEU A 1 86 ? -8.247 -3.212 0.709 1.00 0.00 144 LEU A C 2
ATOM 2710 O O . LEU A 1 86 ? -8.457 -3.050 -0.493 1.00 0.00 144 LEU A O 2
ATOM 2726 N N . VAL A 1 87 ? -8.046 -2.202 1.551 1.00 0.00 145 VAL A N 2
ATOM 2727 C CA . VAL A 1 87 ? -8.060 -0.816 1.099 1.00 0.00 145 VAL A CA 2
ATOM 2728 C C . VAL A 1 87 ? -6.674 -0.372 0.645 1.00 0.00 145 VAL A C 2
ATOM 2729 O O . VAL A 1 87 ? -5.831 -0.001 1.461 1.00 0.00 145 VAL A O 2
ATOM 2742 N N . VAL A 1 88 ? -6.445 -0.412 -0.664 1.00 0.00 146 VAL A N 2
ATOM 2743 C CA . VAL A 1 88 ? -5.162 -0.012 -1.228 1.00 0.00 146 VAL A CA 2
ATOM 2744 C C . VAL A 1 88 ? -5.246 1.374 -1.856 1.00 0.00 146 VAL A C 2
ATOM 2745 O O . VAL A 1 88 ? -6.115 1.640 -2.687 1.00 0.00 146 VAL A O 2
ATOM 2758 N N . LYS A 1 89 ? -4.336 2.256 -1.455 1.00 0.00 147 LYS A N 2
ATOM 2759 C CA . LYS A 1 89 ? -4.305 3.616 -1.979 1.00 0.00 147 LYS A CA 2
ATOM 2760 C C . LYS A 1 89 ? -2.879 4.157 -2.002 1.00 0.00 147 LYS A C 2
ATOM 2761 O O . LYS A 1 89 ? -1.938 3.474 -1.597 1.00 0.00 147 LYS A O 2
ATOM 2780 N N . PHE A 1 90 ? -2.726 5.389 -2.477 1.00 0.00 148 PHE A N 2
ATOM 2781 C CA . PHE A 1 90 ? -1.415 6.022 -2.552 1.00 0.00 148 PHE A CA 2
ATOM 2782 C C . PHE A 1 90 ? -1.034 6.647 -1.213 1.00 0.00 148 PHE A C 2
ATOM 2783 O O . PHE A 1 90 ? -1.897 6.938 -0.385 1.00 0.00 148 PHE A O 2
ATOM 2800 N N . ALA A 1 91 ? 0.263 6.849 -1.008 1.00 0.00 149 ALA A N 2
ATOM 2801 C CA . ALA A 1 91 ? 0.758 7.439 0.230 1.00 0.00 149 ALA A CA 2
ATOM 2802 C C . ALA A 1 91 ? 1.133 8.903 0.027 1.00 0.00 149 ALA A C 2
ATOM 2803 O O . ALA A 1 91 ? 1.167 9.395 -1.101 1.00 0.00 149 ALA A O 2
ATOM 2810 N N . ASP A 1 92 ? 1.414 9.595 1.126 1.00 0.00 150 ASP A N 2
ATOM 2811 C CA . ASP A 1 92 ? 1.787 11.003 1.069 1.00 0.00 150 ASP A CA 2
ATOM 2812 C C . ASP A 1 92 ? 0.626 11.853 0.562 1.00 0.00 150 ASP A C 2
ATOM 2813 O O . ASP A 1 92 ? 0.829 12.862 -0.114 1.00 0.00 150 ASP A O 2
ATOM 2822 N N . THR A 1 93 ? -0.593 11.438 0.892 1.00 0.00 151 THR A N 2
ATOM 2823 C CA . THR A 1 93 ? -1.786 12.159 0.469 1.00 0.00 151 THR A CA 2
ATOM 2824 C C . THR A 1 93 ? -2.285 13.090 1.569 1.00 0.00 151 THR A C 2
ATOM 2825 O O . THR A 1 93 ? -2.506 12.664 2.702 1.00 0.00 151 THR A O 2
ATOM 2836 N N . GLU A 1 94 ? -2.461 14.362 1.226 1.00 0.00 152 GLU A N 2
ATOM 2837 C CA . GLU A 1 94 ? -2.935 15.353 2.186 1.00 0.00 152 GLU A CA 2
ATOM 2838 C C . GLU A 1 94 ? -4.041 16.211 1.581 1.00 0.00 152 GLU A C 2
ATOM 2839 O O . GLU A 1 94 ? -3.999 16.559 0.401 1.00 0.00 152 GLU A O 2
ATOM 2851 N N . LYS A 1 95 ? -5.033 16.550 2.398 1.00 0.00 153 LYS A N 2
ATOM 2852 C CA . LYS A 1 95 ? -6.152 17.369 1.946 1.00 0.00 153 LYS A CA 2
ATOM 2853 C C . LYS A 1 95 ? -6.022 18.799 2.460 1.00 0.00 153 LYS A C 2
ATOM 2854 O O . LYS A 1 95 ? -7.002 19.404 2.892 1.00 0.00 153 LYS A O 2
ATOM 2873 N N . GLU A 1 96 ? -4.806 19.334 2.408 1.00 0.00 154 GLU A N 2
ATOM 2874 C CA . GLU A 1 96 ? -4.550 20.694 2.867 1.00 0.00 154 GLU A CA 2
ATOM 2875 C C . GLU A 1 96 ? -5.097 21.716 1.875 1.00 0.00 154 GLU A C 2
ATOM 2876 O O . GLU A 1 96 ? -4.843 21.628 0.674 1.00 0.00 154 GLU A O 2
ATOM 2888 N N . SER A 1 97 ? -5.850 22.684 2.387 1.00 0.00 155 SER A N 2
ATOM 2889 C CA . SER A 1 97 ? -6.438 23.721 1.546 1.00 0.00 155 SER A CA 2
ATOM 2890 C C . SER A 1 97 ? -7.005 24.853 2.397 1.00 0.00 155 SER A C 2
ATOM 2891 O O . SER A 1 97 ? -7.841 24.630 3.271 1.00 0.00 155 SER A O 2
ATOM 2899 N N . GLY A 1 98 ? -6.541 26.072 2.133 1.00 0.00 156 GLY A N 2
ATOM 2900 C CA . GLY A 1 98 ? -7.012 27.222 2.882 1.00 0.00 156 GLY A CA 2
ATOM 2901 C C . GLY A 1 98 ? -8.011 28.053 2.102 1.00 0.00 156 GLY A C 2
ATOM 2902 O O . GLY A 1 98 ? -7.929 28.174 0.879 1.00 0.00 156 GLY A O 2
ATOM 2906 N N . PRO A 1 99 ? -8.983 28.642 2.815 1.00 0.00 157 PRO A N 2
ATOM 2907 C CA . PRO A 1 99 ? -10.021 29.474 2.202 1.00 0.00 157 PRO A CA 2
ATOM 2908 C C . PRO A 1 99 ? -9.512 30.867 1.845 1.00 0.00 157 PRO A C 2
ATOM 2909 O O . PRO A 1 99 ? -9.115 31.636 2.720 1.00 0.00 157 PRO A O 2
ATOM 2920 N N . SER A 1 100 ? -9.527 31.185 0.555 1.00 0.00 158 SER A N 2
ATOM 2921 C CA . SER A 1 100 ? -9.064 32.485 0.082 1.00 0.00 158 SER A CA 2
ATOM 2922 C C . SER A 1 100 ? -10.241 33.421 -0.173 1.00 0.00 158 SER A C 2
ATOM 2923 O O . SER A 1 100 ? -10.734 33.524 -1.296 1.00 0.00 158 SER A O 2
ATOM 2931 N N . SER A 1 101 ? -10.686 34.103 0.878 1.00 0.00 159 SER A N 2
ATOM 2932 C CA . SER A 1 101 ? -11.807 35.028 0.770 1.00 0.00 159 SER A CA 2
ATOM 2933 C C . SER A 1 101 ? -11.517 36.115 -0.261 1.00 0.00 159 SER A C 2
ATOM 2934 O O . SER A 1 101 ? -10.534 36.846 -0.149 1.00 0.00 159 SER A O 2
ATOM 2942 N N . GLY A 1 102 ? -12.382 36.216 -1.265 1.00 0.00 160 GLY A N 2
ATOM 2943 C CA . GLY A 1 102 ? -12.203 37.215 -2.302 1.00 0.00 160 GLY A CA 2
ATOM 2944 C C . GLY A 1 102 ? -12.286 36.626 -3.696 1.00 0.00 160 GLY A C 2
ATOM 2945 O O . GLY A 1 102 ? -12.682 35.473 -3.867 1.00 0.00 160 GLY A O 2
ATOM 2949 N N . GLY A 1 1 ? -9.141 6.172 -31.325 1.00 0.00 59 GLY A N 3
ATOM 2950 C CA . GLY A 1 1 ? -8.798 4.979 -30.573 1.00 0.00 59 GLY A CA 3
ATOM 2951 C C . GLY A 1 1 ? -9.243 5.059 -29.126 1.00 0.00 59 GLY A C 3
ATOM 2952 O O . GLY A 1 1 ? -10.131 5.840 -28.785 1.00 0.00 59 GLY A O 3
ATOM 2956 N N . SER A 1 2 ? -8.625 4.247 -28.274 1.00 0.00 60 SER A N 3
ATOM 2957 C CA . SER A 1 2 ? -8.966 4.225 -26.856 1.00 0.00 60 SER A CA 3
ATOM 2958 C C . SER A 1 2 ? -7.748 3.868 -26.010 1.00 0.00 60 SER A C 3
ATOM 2959 O O . SER A 1 2 ? -6.841 3.175 -26.469 1.00 0.00 60 SER A O 3
ATOM 2967 N N . SER A 1 3 ? -7.735 4.349 -24.770 1.00 0.00 61 SER A N 3
ATOM 2968 C CA . SER A 1 3 ? -6.627 4.085 -23.860 1.00 0.00 61 SER A CA 3
ATOM 2969 C C . SER A 1 3 ? -7.142 3.689 -22.479 1.00 0.00 61 SER A C 3
ATOM 2970 O O . SER A 1 3 ? -6.698 2.699 -21.899 1.00 0.00 61 SER A O 3
ATOM 2978 N N . GLY A 1 4 ? -8.082 4.471 -21.958 1.00 0.00 62 GLY A N 3
ATOM 2979 C CA . GLY A 1 4 ? -8.642 4.187 -20.649 1.00 0.00 62 GLY A CA 3
ATOM 2980 C C . GLY A 1 4 ? -8.722 5.421 -19.773 1.00 0.00 62 GLY A C 3
ATOM 2981 O O . GLY A 1 4 ? -9.545 6.306 -20.008 1.00 0.00 62 GLY A O 3
ATOM 2985 N N . SER A 1 5 ? -7.866 5.481 -18.758 1.00 0.00 63 SER A N 3
ATOM 2986 C CA . SER A 1 5 ? -7.847 6.613 -17.839 1.00 0.00 63 SER A CA 3
ATOM 2987 C C . SER A 1 5 ? -6.415 7.060 -17.557 1.00 0.00 63 SER A C 3
ATOM 2988 O O . SER A 1 5 ? -5.461 6.332 -17.830 1.00 0.00 63 SER A O 3
ATOM 2996 N N . SER A 1 6 ? -6.275 8.262 -17.008 1.00 0.00 64 SER A N 3
ATOM 2997 C CA . SER A 1 6 ? -4.960 8.809 -16.692 1.00 0.00 64 SER A CA 3
ATOM 2998 C C . SER A 1 6 ? -4.609 8.566 -15.228 1.00 0.00 64 SER A C 3
ATOM 2999 O O . SER A 1 6 ? -3.600 9.063 -14.729 1.00 0.00 64 SER A O 3
ATOM 3007 N N . GLY A 1 7 ? -5.451 7.798 -14.543 1.00 0.00 65 GLY A N 3
ATOM 3008 C CA . GLY A 1 7 ? -5.213 7.502 -13.142 1.00 0.00 65 GLY A CA 3
ATOM 3009 C C . GLY A 1 7 ? -5.374 8.722 -12.257 1.00 0.00 65 GLY A C 3
ATOM 3010 O O . GLY A 1 7 ? -6.369 9.440 -12.352 1.00 0.00 65 GLY A O 3
ATOM 3014 N N . SER A 1 8 ? -4.393 8.956 -11.391 1.00 0.00 66 SER A N 3
ATOM 3015 C CA . SER A 1 8 ? -4.433 10.094 -10.480 1.00 0.00 66 SER A CA 3
ATOM 3016 C C . SER A 1 8 ? -3.210 10.987 -10.672 1.00 0.00 66 SER A C 3
ATOM 3017 O O . SER A 1 8 ? -2.374 10.734 -11.540 1.00 0.00 66 SER A O 3
ATOM 3025 N N . ARG A 1 9 ? -3.114 12.031 -9.856 1.00 0.00 67 ARG A N 3
ATOM 3026 C CA . ARG A 1 9 ? -1.995 12.962 -9.936 1.00 0.00 67 ARG A CA 3
ATOM 3027 C C . ARG A 1 9 ? -1.019 12.740 -8.785 1.00 0.00 67 ARG A C 3
ATOM 3028 O O . ARG A 1 9 ? -0.455 13.689 -8.243 1.00 0.00 67 ARG A O 3
ATOM 3049 N N . GLY A 1 10 ? -0.824 11.477 -8.416 1.00 0.00 68 GLY A N 3
ATOM 3050 C CA . GLY A 1 10 ? 0.083 11.152 -7.331 1.00 0.00 68 GLY A CA 3
ATOM 3051 C C . GLY A 1 10 ? 1.345 10.466 -7.816 1.00 0.00 68 GLY A C 3
ATOM 3052 O O . GLY A 1 10 ? 1.323 9.284 -8.158 1.00 0.00 68 GLY A O 3
ATOM 3056 N N . GLU A 1 11 ? 2.446 11.210 -7.847 1.00 0.00 69 GLU A N 3
ATOM 3057 C CA . GLU A 1 11 ? 3.722 10.665 -8.297 1.00 0.00 69 GLU A CA 3
ATOM 3058 C C . GLU A 1 11 ? 4.482 10.030 -7.136 1.00 0.00 69 GLU A C 3
ATOM 3059 O O . GLU A 1 11 ? 5.691 10.215 -6.997 1.00 0.00 69 GLU A O 3
ATOM 3071 N N . ASP A 1 12 ? 3.764 9.282 -6.305 1.00 0.00 70 ASP A N 3
ATOM 3072 C CA . ASP A 1 12 ? 4.370 8.620 -5.156 1.00 0.00 70 ASP A CA 3
ATOM 3073 C C . ASP A 1 12 ? 4.406 7.108 -5.358 1.00 0.00 70 ASP A C 3
ATOM 3074 O O . ASP A 1 12 ? 3.371 6.474 -5.561 1.00 0.00 70 ASP A O 3
ATOM 3083 N N . ARG A 1 13 ? 5.605 6.537 -5.300 1.00 0.00 71 ARG A N 3
ATOM 3084 C CA . ARG A 1 13 ? 5.776 5.100 -5.479 1.00 0.00 71 ARG A CA 3
ATOM 3085 C C . ARG A 1 13 ? 5.130 4.329 -4.332 1.00 0.00 71 ARG A C 3
ATOM 3086 O O . ARG A 1 13 ? 4.450 3.325 -4.548 1.00 0.00 71 ARG A O 3
ATOM 3107 N N . LYS A 1 14 ? 5.347 4.804 -3.110 1.00 0.00 72 LYS A N 3
ATOM 3108 C CA . LYS A 1 14 ? 4.786 4.161 -1.927 1.00 0.00 72 LYS A CA 3
ATOM 3109 C C . LYS A 1 14 ? 3.264 4.093 -2.015 1.00 0.00 72 LYS A C 3
ATOM 3110 O O . LYS A 1 14 ? 2.637 4.883 -2.722 1.00 0.00 72 LYS A O 3
ATOM 3129 N N . LEU A 1 15 ? 2.677 3.146 -1.293 1.00 0.00 73 LEU A N 3
ATOM 3130 C CA . LEU A 1 15 ? 1.228 2.975 -1.288 1.00 0.00 73 LEU A CA 3
ATOM 3131 C C . LEU A 1 15 ? 0.725 2.626 0.109 1.00 0.00 73 LEU A C 3
ATOM 3132 O O . LEU A 1 15 ? 1.260 1.734 0.768 1.00 0.00 73 LEU A O 3
ATOM 3148 N N . PHE A 1 16 ? -0.307 3.334 0.555 1.00 0.00 74 PHE A N 3
ATOM 3149 C CA . PHE A 1 16 ? -0.883 3.098 1.874 1.00 0.00 74 PHE A CA 3
ATOM 3150 C C . PHE A 1 16 ? -1.941 2.000 1.817 1.00 0.00 74 PHE A C 3
ATOM 3151 O O . PHE A 1 16 ? -2.928 2.110 1.091 1.00 0.00 74 PHE A O 3
ATOM 3168 N N . VAL A 1 17 ? -1.725 0.939 2.588 1.00 0.00 75 VAL A N 3
ATOM 3169 C CA . VAL A 1 17 ? -2.659 -0.181 2.627 1.00 0.00 75 VAL A CA 3
ATOM 3170 C C . VAL A 1 17 ? -3.320 -0.298 3.995 1.00 0.00 75 VAL A C 3
ATOM 3171 O O . VAL A 1 17 ? -2.663 -0.164 5.027 1.00 0.00 75 VAL A O 3
ATOM 3184 N N . GLY A 1 18 ? -4.625 -0.550 3.996 1.00 0.00 76 GLY A N 3
ATOM 3185 C CA . GLY A 1 18 ? -5.355 -0.681 5.244 1.00 0.00 76 GLY A CA 3
ATOM 3186 C C . GLY A 1 18 ? -6.246 -1.907 5.268 1.00 0.00 76 GLY A C 3
ATOM 3187 O O . GLY A 1 18 ? -6.296 -2.665 4.300 1.00 0.00 76 GLY A O 3
ATOM 3191 N N . MET A 1 19 ? -6.950 -2.103 6.379 1.00 0.00 77 MET A N 3
ATOM 3192 C CA . MET A 1 19 ? -7.843 -3.247 6.525 1.00 0.00 77 MET A CA 3
ATOM 3193 C C . MET A 1 19 ? -7.065 -4.557 6.451 1.00 0.00 77 MET A C 3
ATOM 3194 O O . MET A 1 19 ? -7.463 -5.488 5.750 1.00 0.00 77 MET A O 3
ATOM 3208 N N . LEU A 1 20 ? -5.956 -4.623 7.179 1.00 0.00 78 LEU A N 3
ATOM 3209 C CA . LEU A 1 20 ? -5.122 -5.820 7.197 1.00 0.00 78 LEU A CA 3
ATOM 3210 C C . LEU A 1 20 ? -5.358 -6.629 8.468 1.00 0.00 78 LEU A C 3
ATOM 3211 O O . LEU A 1 20 ? -5.887 -6.117 9.453 1.00 0.00 78 LEU A O 3
ATOM 3227 N N . GLY A 1 21 ? -4.960 -7.898 8.438 1.00 0.00 79 GLY A N 3
ATOM 3228 C CA . GLY A 1 21 ? -5.134 -8.757 9.594 1.00 0.00 79 GLY A CA 3
ATOM 3229 C C . GLY A 1 21 ? -3.815 -9.246 10.157 1.00 0.00 79 GLY A C 3
ATOM 3230 O O . GLY A 1 21 ? -2.788 -9.203 9.480 1.00 0.00 79 GLY A O 3
ATOM 3234 N N . LYS A 1 22 ? -3.841 -9.712 11.402 1.00 0.00 80 LYS A N 3
ATOM 3235 C CA . LYS A 1 22 ? -2.638 -10.212 12.057 1.00 0.00 80 LYS A CA 3
ATOM 3236 C C . LYS A 1 22 ? -1.887 -11.182 11.151 1.00 0.00 80 LYS A C 3
ATOM 3237 O O . LYS A 1 22 ? -0.674 -11.073 10.981 1.00 0.00 80 LYS A O 3
ATOM 3256 N N . GLN A 1 23 ? -2.618 -12.130 10.572 1.00 0.00 81 GLN A N 3
ATOM 3257 C CA . GLN A 1 23 ? -2.020 -13.119 9.683 1.00 0.00 81 GLN A CA 3
ATOM 3258 C C . GLN A 1 23 ? -1.190 -12.442 8.597 1.00 0.00 81 GLN A C 3
ATOM 3259 O O . GLN A 1 23 ? -0.012 -12.752 8.421 1.00 0.00 81 GLN A O 3
ATOM 3273 N N . GLN A 1 24 ? -1.813 -11.519 7.871 1.00 0.00 82 GLN A N 3
ATOM 3274 C CA . GLN A 1 24 ? -1.132 -10.801 6.802 1.00 0.00 82 GLN A CA 3
ATOM 3275 C C . GLN A 1 24 ? -0.052 -9.882 7.364 1.00 0.00 82 GLN A C 3
ATOM 3276 O O . GLN A 1 24 ? -0.350 -8.900 8.045 1.00 0.00 82 GLN A O 3
ATOM 3290 N N . THR A 1 25 ? 1.204 -10.208 7.077 1.00 0.00 83 THR A N 3
ATOM 3291 C CA . THR A 1 25 ? 2.329 -9.414 7.555 1.00 0.00 83 THR A CA 3
ATOM 3292 C C . THR A 1 25 ? 3.166 -8.890 6.394 1.00 0.00 83 THR A C 3
ATOM 3293 O O . THR A 1 25 ? 2.899 -9.203 5.233 1.00 0.00 83 THR A O 3
ATOM 3304 N N . ASP A 1 26 ? 4.179 -8.092 6.713 1.00 0.00 84 ASP A N 3
ATOM 3305 C CA . ASP A 1 26 ? 5.056 -7.526 5.696 1.00 0.00 84 ASP A CA 3
ATOM 3306 C C . ASP A 1 26 ? 5.340 -8.543 4.595 1.00 0.00 84 ASP A C 3
ATOM 3307 O O . ASP A 1 26 ? 5.330 -8.209 3.411 1.00 0.00 84 ASP A O 3
ATOM 3316 N N . GLU A 1 27 ? 5.594 -9.785 4.996 1.00 0.00 85 GLU A N 3
ATOM 3317 C CA . GLU A 1 27 ? 5.882 -10.851 4.043 1.00 0.00 85 GLU A CA 3
ATOM 3318 C C . GLU A 1 27 ? 4.701 -11.074 3.103 1.00 0.00 85 GLU A C 3
ATOM 3319 O O . GLU A 1 27 ? 4.853 -11.047 1.881 1.00 0.00 85 GLU A O 3
ATOM 3331 N N . ASP A 1 28 ? 3.526 -11.295 3.681 1.00 0.00 86 ASP A N 3
ATOM 3332 C CA . ASP A 1 28 ? 2.318 -11.523 2.896 1.00 0.00 86 ASP A CA 3
ATOM 3333 C C . ASP A 1 28 ? 2.068 -10.365 1.935 1.00 0.00 86 ASP A C 3
ATOM 3334 O O . ASP A 1 28 ? 2.250 -10.498 0.725 1.00 0.00 86 ASP A O 3
ATOM 3343 N N . VAL A 1 29 ? 1.649 -9.229 2.482 1.00 0.00 87 VAL A N 3
ATOM 3344 C CA . VAL A 1 29 ? 1.374 -8.047 1.674 1.00 0.00 87 VAL A CA 3
ATOM 3345 C C . VAL A 1 29 ? 2.401 -7.892 0.558 1.00 0.00 87 VAL A C 3
ATOM 3346 O O . VAL A 1 29 ? 2.056 -7.557 -0.575 1.00 0.00 87 VAL A O 3
ATOM 3359 N N . ARG A 1 30 ? 3.665 -8.140 0.887 1.00 0.00 88 ARG A N 3
ATOM 3360 C CA . ARG A 1 30 ? 4.743 -8.028 -0.088 1.00 0.00 88 ARG A CA 3
ATOM 3361 C C . ARG A 1 30 ? 4.537 -9.005 -1.242 1.00 0.00 88 ARG A C 3
ATOM 3362 O O . ARG A 1 30 ? 4.368 -8.597 -2.392 1.00 0.00 88 ARG A O 3
ATOM 3383 N N . LYS A 1 31 ? 4.552 -10.296 -0.928 1.00 0.00 89 LYS A N 3
ATOM 3384 C CA . LYS A 1 31 ? 4.365 -11.331 -1.937 1.00 0.00 89 LYS A CA 3
ATOM 3385 C C . LYS A 1 31 ? 2.996 -11.207 -2.598 1.00 0.00 89 LYS A C 3
ATOM 3386 O O . LYS A 1 31 ? 2.779 -11.713 -3.698 1.00 0.00 89 LYS A O 3
ATOM 3405 N N . MET A 1 32 ? 2.075 -10.531 -1.918 1.00 0.00 90 MET A N 3
ATOM 3406 C CA . MET A 1 32 ? 0.728 -10.339 -2.441 1.00 0.00 90 MET A CA 3
ATOM 3407 C C . MET A 1 32 ? 0.672 -9.128 -3.367 1.00 0.00 90 MET A C 3
ATOM 3408 O O . MET A 1 32 ? -0.213 -9.025 -4.218 1.00 0.00 90 MET A O 3
ATOM 3422 N N . PHE A 1 33 ? 1.620 -8.213 -3.196 1.00 0.00 91 PHE A N 3
ATOM 3423 C CA . PHE A 1 33 ? 1.677 -7.008 -4.016 1.00 0.00 91 PHE A CA 3
ATOM 3424 C C . PHE A 1 33 ? 2.688 -7.168 -5.148 1.00 0.00 91 PHE A C 3
ATOM 3425 O O . PHE A 1 33 ? 2.696 -6.390 -6.101 1.00 0.00 91 PHE A O 3
ATOM 3442 N N . GLU A 1 34 ? 3.539 -8.183 -5.035 1.00 0.00 92 GLU A N 3
ATOM 3443 C CA . GLU A 1 34 ? 4.554 -8.445 -6.048 1.00 0.00 92 GLU A CA 3
ATOM 3444 C C . GLU A 1 34 ? 3.911 -8.728 -7.403 1.00 0.00 92 GLU A C 3
ATOM 3445 O O . GLU A 1 34 ? 4.366 -8.256 -8.445 1.00 0.00 92 GLU A O 3
ATOM 3457 N N . PRO A 1 35 ? 2.828 -9.519 -7.389 1.00 0.00 93 PRO A N 3
ATOM 3458 C CA . PRO A 1 35 ? 2.099 -9.884 -8.607 1.00 0.00 93 PRO A CA 3
ATOM 3459 C C . PRO A 1 35 ? 1.802 -8.676 -9.489 1.00 0.00 93 PRO A C 3
ATOM 3460 O O . PRO A 1 35 ? 1.450 -8.821 -10.660 1.00 0.00 93 PRO A O 3
ATOM 3471 N N . PHE A 1 36 ? 1.947 -7.484 -8.920 1.00 0.00 94 PHE A N 3
ATOM 3472 C CA . PHE A 1 36 ? 1.694 -6.250 -9.655 1.00 0.00 94 PHE A CA 3
ATOM 3473 C C . PHE A 1 36 ? 2.954 -5.393 -9.730 1.00 0.00 94 PHE A C 3
ATOM 3474 O O . PHE A 1 36 ? 2.882 -4.166 -9.766 1.00 0.00 94 PHE A O 3
ATOM 3491 N N . GLY A 1 37 ? 4.109 -6.051 -9.752 1.00 0.00 95 GLY A N 3
ATOM 3492 C CA . GLY A 1 37 ? 5.370 -5.335 -9.822 1.00 0.00 95 GLY A CA 3
ATOM 3493 C C . GLY A 1 37 ? 6.351 -5.784 -8.758 1.00 0.00 95 GLY A C 3
ATOM 3494 O O . GLY A 1 37 ? 6.026 -6.620 -7.914 1.00 0.00 95 GLY A O 3
ATOM 3498 N N . THR A 1 38 ? 7.559 -5.229 -8.796 1.00 0.00 96 THR A N 3
ATOM 3499 C CA . THR A 1 38 ? 8.592 -5.579 -7.830 1.00 0.00 96 THR A CA 3
ATOM 3500 C C . THR A 1 38 ? 8.583 -4.622 -6.644 1.00 0.00 96 THR A C 3
ATOM 3501 O O . THR A 1 38 ? 8.565 -3.403 -6.818 1.00 0.00 96 THR A O 3
ATOM 3512 N N . ILE A 1 39 ? 8.596 -5.180 -5.438 1.00 0.00 97 ILE A N 3
ATOM 3513 C CA . ILE A 1 39 ? 8.591 -4.375 -4.223 1.00 0.00 97 ILE A CA 3
ATOM 3514 C C . ILE A 1 39 ? 10.011 -4.116 -3.729 1.00 0.00 97 ILE A C 3
ATOM 3515 O O . ILE A 1 39 ? 10.817 -5.039 -3.617 1.00 0.00 97 ILE A O 3
ATOM 3531 N N . ASP A 1 40 ? 10.308 -2.856 -3.435 1.00 0.00 98 ASP A N 3
ATOM 3532 C CA . ASP A 1 40 ? 11.630 -2.475 -2.950 1.00 0.00 98 ASP A CA 3
ATOM 3533 C C . ASP A 1 40 ? 11.615 -2.270 -1.438 1.00 0.00 98 ASP A C 3
ATOM 3534 O O . ASP A 1 40 ? 12.504 -2.742 -0.730 1.00 0.00 98 ASP A O 3
ATOM 3543 N N . GLU A 1 41 ? 10.601 -1.562 -0.952 1.00 0.00 99 GLU A N 3
ATOM 3544 C CA . GLU A 1 41 ? 10.473 -1.293 0.476 1.00 0.00 99 GLU A CA 3
ATOM 3545 C C . GLU A 1 41 ? 9.085 -1.679 0.980 1.00 0.00 99 GLU A C 3
ATOM 3546 O O . GLU A 1 41 ? 8.071 -1.274 0.409 1.00 0.00 99 GLU A O 3
ATOM 3558 N N . CYS A 1 42 ? 9.048 -2.463 2.051 1.00 0.00 100 CYS A N 3
ATOM 3559 C CA . CYS A 1 42 ? 7.785 -2.905 2.632 1.00 0.00 100 CYS A CA 3
ATOM 3560 C C . CYS A 1 42 ? 7.862 -2.916 4.155 1.00 0.00 100 CYS A C 3
ATOM 3561 O O . CYS A 1 42 ? 8.789 -3.480 4.738 1.00 0.00 100 CYS A O 3
ATOM 3569 N N . THR A 1 43 ? 6.882 -2.287 4.797 1.00 0.00 101 THR A N 3
ATOM 3570 C CA . THR A 1 43 ? 6.839 -2.222 6.252 1.00 0.00 101 THR A CA 3
ATOM 3571 C C . THR A 1 43 ? 5.404 -2.269 6.763 1.00 0.00 101 THR A C 3
ATOM 3572 O O . THR A 1 43 ? 4.463 -1.971 6.027 1.00 0.00 101 THR A O 3
ATOM 3583 N N . VAL A 1 44 ? 5.243 -2.644 8.028 1.00 0.00 102 VAL A N 3
ATOM 3584 C CA . VAL A 1 44 ? 3.921 -2.728 8.638 1.00 0.00 102 VAL A CA 3
ATOM 3585 C C . VAL A 1 44 ? 3.805 -1.786 9.831 1.00 0.00 102 VAL A C 3
ATOM 3586 O O . VAL A 1 44 ? 4.679 -1.755 10.698 1.00 0.00 102 VAL A O 3
ATOM 3599 N N . LEU A 1 45 ? 2.721 -1.019 9.868 1.00 0.00 103 LEU A N 3
ATOM 3600 C CA . LEU A 1 45 ? 2.490 -0.075 10.956 1.00 0.00 103 LEU A CA 3
ATOM 3601 C C . LEU A 1 45 ? 1.883 -0.777 12.167 1.00 0.00 103 LEU A C 3
ATOM 3602 O O . LEU A 1 45 ? 1.082 -1.701 12.024 1.00 0.00 103 LEU A O 3
ATOM 3618 N N . ARG A 1 46 ? 2.268 -0.331 13.358 1.00 0.00 104 ARG A N 3
ATOM 3619 C CA . ARG A 1 46 ? 1.761 -0.916 14.593 1.00 0.00 104 ARG A CA 3
ATOM 3620 C C . ARG A 1 46 ? 1.469 0.168 15.628 1.00 0.00 104 ARG A C 3
ATOM 3621 O O . ARG A 1 46 ? 1.869 1.320 15.465 1.00 0.00 104 ARG A O 3
ATOM 3642 N N . GLY A 1 47 ? 0.768 -0.211 16.692 1.00 0.00 105 GLY A N 3
ATOM 3643 C CA . GLY A 1 47 ? 0.433 0.739 17.737 1.00 0.00 105 GLY A CA 3
ATOM 3644 C C . GLY A 1 47 ? 1.430 0.721 18.878 1.00 0.00 105 GLY A C 3
ATOM 3645 O O . GLY A 1 47 ? 2.364 -0.082 18.902 1.00 0.00 105 GLY A O 3
ATOM 3649 N N . PRO A 1 48 ? 1.238 1.623 19.851 1.00 0.00 106 PRO A N 3
ATOM 3650 C CA . PRO A 1 48 ? 2.119 1.729 21.019 1.00 0.00 106 PRO A CA 3
ATOM 3651 C C . PRO A 1 48 ? 2.441 0.368 21.626 1.00 0.00 106 PRO A C 3
ATOM 3652 O O . PRO A 1 48 ? 3.520 0.166 22.185 1.00 0.00 106 PRO A O 3
ATOM 3663 N N . ASP A 1 49 ? 1.500 -0.563 21.513 1.00 0.00 107 ASP A N 3
ATOM 3664 C CA . ASP A 1 49 ? 1.685 -1.906 22.050 1.00 0.00 107 ASP A CA 3
ATOM 3665 C C . ASP A 1 49 ? 2.586 -2.736 21.140 1.00 0.00 107 ASP A C 3
ATOM 3666 O O . ASP A 1 49 ? 3.511 -3.401 21.605 1.00 0.00 107 ASP A O 3
ATOM 3675 N N . GLY A 1 50 ? 2.308 -2.693 19.841 1.00 0.00 108 GLY A N 3
ATOM 3676 C CA . GLY A 1 50 ? 3.101 -3.446 18.887 1.00 0.00 108 GLY A CA 3
ATOM 3677 C C . GLY A 1 50 ? 2.246 -4.267 17.942 1.00 0.00 108 GLY A C 3
ATOM 3678 O O . GLY A 1 50 ? 2.703 -4.673 16.873 1.00 0.00 108 GLY A O 3
ATOM 3682 N N . THR A 1 51 ? 1.000 -4.514 18.336 1.00 0.00 109 THR A N 3
ATOM 3683 C CA . THR A 1 51 ? 0.080 -5.294 17.518 1.00 0.00 109 THR A CA 3
ATOM 3684 C C . THR A 1 51 ? -0.241 -4.574 16.214 1.00 0.00 109 THR A C 3
ATOM 3685 O O . THR A 1 51 ? -0.475 -3.365 16.202 1.00 0.00 109 THR A O 3
ATOM 3696 N N . SER A 1 52 ? -0.253 -5.324 15.116 1.00 0.00 110 SER A N 3
ATOM 3697 C CA . SER A 1 52 ? -0.543 -4.755 13.805 1.00 0.00 110 SER A CA 3
ATOM 3698 C C . SER A 1 52 ? -1.928 -4.115 13.785 1.00 0.00 110 SER A C 3
ATOM 3699 O O . SER A 1 52 ? -2.945 -4.806 13.853 1.00 0.00 110 SER A O 3
ATOM 3707 N N . LYS A 1 53 ? -1.959 -2.790 13.691 1.00 0.00 111 LYS A N 3
ATOM 3708 C CA . LYS A 1 53 ? -3.217 -2.054 13.660 1.00 0.00 111 LYS A CA 3
ATOM 3709 C C . LYS A 1 53 ? -4.084 -2.506 12.489 1.00 0.00 111 LYS A C 3
ATOM 3710 O O . LYS A 1 53 ? -5.309 -2.545 12.590 1.00 0.00 111 LYS A O 3
ATOM 3729 N N . GLY A 1 54 ? -3.438 -2.849 11.378 1.00 0.00 112 GLY A N 3
ATOM 3730 C CA . GLY A 1 54 ? -4.166 -3.295 10.205 1.00 0.00 112 GLY A CA 3
ATOM 3731 C C . GLY A 1 54 ? -3.807 -2.502 8.964 1.00 0.00 112 GLY A C 3
ATOM 3732 O O . GLY A 1 54 ? -4.591 -2.431 8.016 1.00 0.00 112 GLY A O 3
ATOM 3736 N N . CYS A 1 55 ? -2.621 -1.903 8.969 1.00 0.00 113 CYS A N 3
ATOM 3737 C CA . CYS A 1 55 ? -2.161 -1.109 7.835 1.00 0.00 113 CYS A CA 3
ATOM 3738 C C . CYS A 1 55 ? -0.671 -1.322 7.591 1.00 0.00 113 CYS A C 3
ATOM 3739 O O . CYS A 1 55 ? 0.068 -1.706 8.497 1.00 0.00 113 CYS A O 3
ATOM 3747 N N . ALA A 1 56 ? -0.237 -1.072 6.360 1.00 0.00 114 ALA A N 3
ATOM 3748 C CA . ALA A 1 56 ? 1.165 -1.236 5.997 1.00 0.00 114 ALA A CA 3
ATOM 3749 C C . ALA A 1 56 ? 1.533 -0.347 4.814 1.00 0.00 114 ALA A C 3
ATOM 3750 O O . ALA A 1 56 ? 0.660 0.140 4.095 1.00 0.00 114 ALA A O 3
ATOM 3757 N N . PHE A 1 57 ? 2.831 -0.140 4.617 1.00 0.00 115 PHE A N 3
ATOM 3758 C CA . PHE A 1 57 ? 3.315 0.692 3.521 1.00 0.00 115 PHE A CA 3
ATOM 3759 C C . PHE A 1 57 ? 4.095 -0.141 2.509 1.00 0.00 115 PHE A C 3
ATOM 3760 O O . PHE A 1 57 ? 5.066 -0.813 2.857 1.00 0.00 115 PHE A O 3
ATOM 3777 N N . VAL A 1 58 ? 3.663 -0.093 1.252 1.00 0.00 116 VAL A N 3
ATOM 3778 C CA . VAL A 1 58 ? 4.320 -0.842 0.188 1.00 0.00 116 VAL A CA 3
ATOM 3779 C C . VAL A 1 58 ? 4.935 0.095 -0.845 1.00 0.00 116 VAL A C 3
ATOM 3780 O O . VAL A 1 58 ? 4.322 1.086 -1.244 1.00 0.00 116 VAL A O 3
ATOM 3793 N N . LYS A 1 59 ? 6.150 -0.224 -1.277 1.00 0.00 117 LYS A N 3
ATOM 3794 C CA . LYS A 1 59 ? 6.849 0.588 -2.266 1.00 0.00 117 LYS A CA 3
ATOM 3795 C C . LYS A 1 59 ? 7.206 -0.241 -3.495 1.00 0.00 117 LYS A C 3
ATOM 3796 O O . LYS A 1 59 ? 7.920 -1.240 -3.398 1.00 0.00 117 LYS A O 3
ATOM 3815 N N . PHE A 1 60 ? 6.707 0.180 -4.653 1.00 0.00 118 PHE A N 3
ATOM 3816 C CA . PHE A 1 60 ? 6.974 -0.523 -5.902 1.00 0.00 118 PHE A CA 3
ATOM 3817 C C . PHE A 1 60 ? 8.200 0.056 -6.601 1.00 0.00 118 PHE A C 3
ATOM 3818 O O . PHE A 1 60 ? 8.548 1.220 -6.403 1.00 0.00 118 PHE A O 3
ATOM 3835 N N . GLN A 1 61 ? 8.851 -0.765 -7.418 1.00 0.00 119 GLN A N 3
ATOM 3836 C CA . GLN A 1 61 ? 10.039 -0.335 -8.146 1.00 0.00 119 GLN A CA 3
ATOM 3837 C C . GLN A 1 61 ? 9.763 0.942 -8.933 1.00 0.00 119 GLN A C 3
ATOM 3838 O O . GLN A 1 61 ? 10.593 1.851 -8.975 1.00 0.00 119 GLN A O 3
ATOM 3852 N N . THR A 1 62 ? 8.591 1.004 -9.558 1.00 0.00 120 THR A N 3
ATOM 3853 C CA . THR A 1 62 ? 8.206 2.168 -10.345 1.00 0.00 120 THR A CA 3
ATOM 3854 C C . THR A 1 62 ? 6.759 2.563 -10.072 1.00 0.00 120 THR A C 3
ATOM 3855 O O . THR A 1 62 ? 5.986 1.781 -9.517 1.00 0.00 120 THR A O 3
ATOM 3866 N N . HIS A 1 63 ? 6.398 3.780 -10.465 1.00 0.00 121 HIS A N 3
ATOM 3867 C CA . HIS A 1 63 ? 5.042 4.278 -10.263 1.00 0.00 121 HIS A CA 3
ATOM 3868 C C . HIS A 1 63 ? 4.029 3.411 -11.004 1.00 0.00 121 HIS A C 3
ATOM 3869 O O . HIS A 1 63 ? 3.089 2.889 -10.405 1.00 0.00 121 HIS A O 3
ATOM 3883 N N . ALA A 1 64 ? 4.227 3.262 -12.310 1.00 0.00 122 ALA A N 3
ATOM 3884 C CA . ALA A 1 64 ? 3.332 2.457 -13.131 1.00 0.00 122 ALA A CA 3
ATOM 3885 C C . ALA A 1 64 ? 2.834 1.236 -12.366 1.00 0.00 122 ALA A C 3
ATOM 3886 O O . ALA A 1 64 ? 1.648 1.127 -12.057 1.00 0.00 122 ALA A O 3
ATOM 3893 N N . GLU A 1 65 ? 3.748 0.319 -12.065 1.00 0.00 123 GLU A N 3
ATOM 3894 C CA . GLU A 1 65 ? 3.400 -0.896 -11.337 1.00 0.00 123 GLU A CA 3
ATOM 3895 C C . GLU A 1 65 ? 2.572 -0.569 -10.098 1.00 0.00 123 GLU A C 3
ATOM 3896 O O . GLU A 1 65 ? 1.666 -1.316 -9.729 1.00 0.00 123 GLU A O 3
ATOM 3908 N N . ALA A 1 66 ? 2.890 0.553 -9.459 1.00 0.00 124 ALA A N 3
ATOM 3909 C CA . ALA A 1 66 ? 2.176 0.980 -8.263 1.00 0.00 124 ALA A CA 3
ATOM 3910 C C . ALA A 1 66 ? 0.684 1.136 -8.540 1.00 0.00 124 ALA A C 3
ATOM 3911 O O . ALA A 1 66 ? -0.149 0.557 -7.845 1.00 0.00 124 ALA A O 3
ATOM 3918 N N . GLN A 1 67 ? 0.356 1.923 -9.560 1.00 0.00 125 GLN A N 3
ATOM 3919 C CA . GLN A 1 67 ? -1.035 2.156 -9.928 1.00 0.00 125 GLN A CA 3
ATOM 3920 C C . GLN A 1 67 ? -1.751 0.840 -10.213 1.00 0.00 125 GLN A C 3
ATOM 3921 O O . GLN A 1 67 ? -2.892 0.640 -9.798 1.00 0.00 125 GLN A O 3
ATOM 3935 N N . ALA A 1 68 ? -1.072 -0.055 -10.923 1.00 0.00 126 ALA A N 3
ATOM 3936 C CA . ALA A 1 68 ? -1.643 -1.353 -11.262 1.00 0.00 126 ALA A CA 3
ATOM 3937 C C . ALA A 1 68 ? -2.288 -2.004 -10.044 1.00 0.00 126 ALA A C 3
ATOM 3938 O O . ALA A 1 68 ? -3.496 -2.236 -10.019 1.00 0.00 126 ALA A O 3
ATOM 3945 N N . ALA A 1 69 ? -1.474 -2.298 -9.035 1.00 0.00 127 ALA A N 3
ATOM 3946 C CA . ALA A 1 69 ? -1.966 -2.921 -7.813 1.00 0.00 127 ALA A CA 3
ATOM 3947 C C . ALA A 1 69 ? -3.299 -2.317 -7.387 1.00 0.00 127 ALA A C 3
ATOM 3948 O O . ALA A 1 69 ? -4.332 -2.987 -7.416 1.00 0.00 127 ALA A O 3
ATOM 3955 N N . ILE A 1 70 ? -3.270 -1.049 -6.991 1.00 0.00 128 ILE A N 3
ATOM 3956 C CA . ILE A 1 70 ? -4.477 -0.356 -6.559 1.00 0.00 128 ILE A CA 3
ATOM 3957 C C . ILE A 1 70 ? -5.662 -0.708 -7.452 1.00 0.00 128 ILE A C 3
ATOM 3958 O O . ILE A 1 70 ? -6.683 -1.204 -6.978 1.00 0.00 128 ILE A O 3
ATOM 3974 N N . ASN A 1 71 ? -5.517 -0.450 -8.748 1.00 0.00 129 ASN A N 3
ATOM 3975 C CA . ASN A 1 71 ? -6.576 -0.741 -9.708 1.00 0.00 129 ASN A CA 3
ATOM 3976 C C . ASN A 1 71 ? -7.331 -2.007 -9.317 1.00 0.00 129 ASN A C 3
ATOM 3977 O O . ASN A 1 71 ? -8.561 -2.051 -9.367 1.00 0.00 129 ASN A O 3
ATOM 3988 N N . THR A 1 72 ? -6.587 -3.037 -8.927 1.00 0.00 130 THR A N 3
ATOM 3989 C CA . THR A 1 72 ? -7.186 -4.305 -8.528 1.00 0.00 130 THR A CA 3
ATOM 3990 C C . THR A 1 72 ? -7.197 -4.455 -7.011 1.00 0.00 130 THR A C 3
ATOM 3991 O O . THR A 1 72 ? -8.251 -4.387 -6.378 1.00 0.00 130 THR A O 3
ATOM 4002 N N . LEU A 1 73 ? -6.018 -4.659 -6.433 1.00 0.00 131 LEU A N 3
ATOM 4003 C CA . LEU A 1 73 ? -5.891 -4.817 -4.989 1.00 0.00 131 LEU A CA 3
ATOM 4004 C C . LEU A 1 73 ? -6.905 -3.945 -4.254 1.00 0.00 131 LEU A C 3
ATOM 4005 O O . LEU A 1 73 ? -7.664 -4.430 -3.414 1.00 0.00 131 LEU A O 3
ATOM 4021 N N . HIS A 1 74 ? -6.913 -2.656 -4.578 1.00 0.00 132 HIS A N 3
ATOM 4022 C CA . HIS A 1 74 ? -7.836 -1.716 -3.951 1.00 0.00 132 HIS A CA 3
ATOM 4023 C C . HIS A 1 74 ? -9.182 -2.379 -3.675 1.00 0.00 132 HIS A C 3
ATOM 4024 O O . HIS A 1 74 ? -9.881 -2.796 -4.599 1.00 0.00 132 HIS A O 3
ATOM 4038 N N . SER A 1 75 ? -9.539 -2.473 -2.398 1.00 0.00 133 SER A N 3
ATOM 4039 C CA . SER A 1 75 ? -10.800 -3.090 -2.001 1.00 0.00 133 SER A CA 3
ATOM 4040 C C . SER A 1 75 ? -11.098 -4.318 -2.856 1.00 0.00 133 SER A C 3
ATOM 4041 O O . SER A 1 75 ? -12.174 -4.434 -3.441 1.00 0.00 133 SER A O 3
ATOM 4049 N N . SER A 1 76 ? -10.135 -5.232 -2.923 1.00 0.00 134 SER A N 3
ATOM 4050 C CA . SER A 1 76 ? -10.291 -6.450 -3.709 1.00 0.00 134 SER A CA 3
ATOM 4051 C C . SER A 1 76 ? -10.850 -7.582 -2.852 1.00 0.00 134 SER A C 3
ATOM 4052 O O . SER A 1 76 ? -12.020 -7.947 -2.972 1.00 0.00 134 SER A O 3
ATOM 4060 N N . ARG A 1 77 ? -10.006 -8.133 -1.986 1.00 0.00 135 ARG A N 3
ATOM 4061 C CA . ARG A 1 77 ? -10.414 -9.224 -1.109 1.00 0.00 135 ARG A CA 3
ATOM 4062 C C . ARG A 1 77 ? -10.744 -8.704 0.287 1.00 0.00 135 ARG A C 3
ATOM 4063 O O . ARG A 1 77 ? -10.572 -7.520 0.578 1.00 0.00 135 ARG A O 3
ATOM 4084 N N . THR A 1 78 ? -11.219 -9.599 1.149 1.00 0.00 136 THR A N 3
ATOM 4085 C CA . THR A 1 78 ? -11.574 -9.231 2.513 1.00 0.00 136 THR A CA 3
ATOM 4086 C C . THR A 1 78 ? -10.938 -10.181 3.522 1.00 0.00 136 THR A C 3
ATOM 4087 O O . THR A 1 78 ? -11.604 -11.062 4.067 1.00 0.00 136 THR A O 3
ATOM 4098 N N . LEU A 1 79 ? -9.645 -9.996 3.767 1.00 0.00 137 LEU A N 3
ATOM 4099 C CA . LEU A 1 79 ? -8.918 -10.836 4.712 1.00 0.00 137 LEU A CA 3
ATOM 4100 C C . LEU A 1 79 ? -9.790 -11.184 5.914 1.00 0.00 137 LEU A C 3
ATOM 4101 O O . LEU A 1 79 ? -10.582 -10.372 6.393 1.00 0.00 137 LEU A O 3
ATOM 4117 N N . PRO A 1 80 ? -9.641 -12.419 6.416 1.00 0.00 138 PRO A N 3
ATOM 4118 C CA . PRO A 1 80 ? -10.404 -12.901 7.571 1.00 0.00 138 PRO A CA 3
ATOM 4119 C C . PRO A 1 80 ? -10.412 -11.899 8.720 1.00 0.00 138 PRO A C 3
ATOM 4120 O O . PRO A 1 80 ? -9.366 -11.569 9.277 1.00 0.00 138 PRO A O 3
ATOM 4131 N N . GLY A 1 81 ? -11.601 -11.418 9.072 1.00 0.00 139 GLY A N 3
ATOM 4132 C CA . GLY A 1 81 ? -11.723 -10.458 10.153 1.00 0.00 139 GLY A CA 3
ATOM 4133 C C . GLY A 1 81 ? -11.357 -9.051 9.724 1.00 0.00 139 GLY A C 3
ATOM 4134 O O . GLY A 1 81 ? -10.546 -8.389 10.370 1.00 0.00 139 GLY A O 3
ATOM 4138 N N . ALA A 1 82 ? -11.956 -8.593 8.629 1.00 0.00 140 ALA A N 3
ATOM 4139 C CA . ALA A 1 82 ? -11.689 -7.256 8.114 1.00 0.00 140 ALA A CA 3
ATOM 4140 C C . ALA A 1 82 ? -12.969 -6.595 7.615 1.00 0.00 140 ALA A C 3
ATOM 4141 O O . ALA A 1 82 ? -13.533 -6.999 6.598 1.00 0.00 140 ALA A O 3
ATOM 4148 N N . SER A 1 83 ? -13.423 -5.575 8.337 1.00 0.00 141 SER A N 3
ATOM 4149 C CA . SER A 1 83 ? -14.640 -4.860 7.969 1.00 0.00 141 SER A CA 3
ATOM 4150 C C . SER A 1 83 ? -14.822 -4.841 6.454 1.00 0.00 141 SER A C 3
ATOM 4151 O O . SER A 1 83 ? -15.649 -5.570 5.908 1.00 0.00 141 SER A O 3
ATOM 4159 N N . SER A 1 84 ? -14.043 -3.999 5.782 1.00 0.00 142 SER A N 3
ATOM 4160 C CA . SER A 1 84 ? -14.119 -3.880 4.331 1.00 0.00 142 SER A CA 3
ATOM 4161 C C . SER A 1 84 ? -12.999 -4.670 3.661 1.00 0.00 142 SER A C 3
ATOM 4162 O O . SER A 1 84 ? -12.229 -5.362 4.327 1.00 0.00 142 SER A O 3
ATOM 4170 N N . SER A 1 85 ? -12.914 -4.560 2.339 1.00 0.00 143 SER A N 3
ATOM 4171 C CA . SER A 1 85 ? -11.891 -5.267 1.577 1.00 0.00 143 SER A CA 3
ATOM 4172 C C . SER A 1 85 ? -10.521 -4.628 1.786 1.00 0.00 143 SER A C 3
ATOM 4173 O O . SER A 1 85 ? -10.382 -3.657 2.531 1.00 0.00 143 SER A O 3
ATOM 4181 N N . LEU A 1 86 ? -9.511 -5.180 1.123 1.00 0.00 144 LEU A N 3
ATOM 4182 C CA . LEU A 1 86 ? -8.151 -4.666 1.234 1.00 0.00 144 LEU A CA 3
ATOM 4183 C C . LEU A 1 86 ? -8.044 -3.271 0.625 1.00 0.00 144 LEU A C 3
ATOM 4184 O O . LEU A 1 86 ? -7.903 -3.121 -0.588 1.00 0.00 144 LEU A O 3
ATOM 4200 N N . VAL A 1 87 ? -8.111 -2.253 1.477 1.00 0.00 145 VAL A N 3
ATOM 4201 C CA . VAL A 1 87 ? -8.019 -0.870 1.024 1.00 0.00 145 VAL A CA 3
ATOM 4202 C C . VAL A 1 87 ? -6.595 -0.523 0.604 1.00 0.00 145 VAL A C 3
ATOM 4203 O O . VAL A 1 87 ? -5.693 -0.438 1.438 1.00 0.00 145 VAL A O 3
ATOM 4216 N N . VAL A 1 88 ? -6.400 -0.323 -0.696 1.00 0.00 146 VAL A N 3
ATOM 4217 C CA . VAL A 1 88 ? -5.086 0.016 -1.228 1.00 0.00 146 VAL A CA 3
ATOM 4218 C C . VAL A 1 88 ? -5.129 1.328 -2.003 1.00 0.00 146 VAL A C 3
ATOM 4219 O O . VAL A 1 88 ? -5.989 1.527 -2.861 1.00 0.00 146 VAL A O 3
ATOM 4232 N N . LYS A 1 89 ? -4.195 2.222 -1.696 1.00 0.00 147 LYS A N 3
ATOM 4233 C CA . LYS A 1 89 ? -4.124 3.516 -2.364 1.00 0.00 147 LYS A CA 3
ATOM 4234 C C . LYS A 1 89 ? -2.729 4.119 -2.235 1.00 0.00 147 LYS A C 3
ATOM 4235 O O . LYS A 1 89 ? -1.835 3.518 -1.639 1.00 0.00 147 LYS A O 3
ATOM 4254 N N . PHE A 1 90 ? -2.550 5.310 -2.795 1.00 0.00 148 PHE A N 3
ATOM 4255 C CA . PHE A 1 90 ? -1.263 5.995 -2.742 1.00 0.00 148 PHE A CA 3
ATOM 4256 C C . PHE A 1 90 ? -1.014 6.576 -1.354 1.00 0.00 148 PHE A C 3
ATOM 4257 O O . PHE A 1 90 ? -1.952 6.909 -0.630 1.00 0.00 148 PHE A O 3
ATOM 4274 N N . ALA A 1 91 ? 0.259 6.695 -0.988 1.00 0.00 149 ALA A N 3
ATOM 4275 C CA . ALA A 1 91 ? 0.633 7.237 0.312 1.00 0.00 149 ALA A CA 3
ATOM 4276 C C . ALA A 1 91 ? 0.695 8.760 0.275 1.00 0.00 149 ALA A C 3
ATOM 4277 O O . ALA A 1 91 ? 0.745 9.362 -0.798 1.00 0.00 149 ALA A O 3
ATOM 4284 N N . ASP A 1 92 ? 0.692 9.376 1.451 1.00 0.00 150 ASP A N 3
ATOM 4285 C CA . ASP A 1 92 ? 0.749 10.830 1.553 1.00 0.00 150 ASP A CA 3
ATOM 4286 C C . ASP A 1 92 ? 1.902 11.267 2.451 1.00 0.00 150 ASP A C 3
ATOM 4287 O O . ASP A 1 92 ? 1.755 11.354 3.670 1.00 0.00 150 ASP A O 3
ATOM 4296 N N . THR A 1 93 ? 3.050 11.541 1.840 1.00 0.00 151 THR A N 3
ATOM 4297 C CA . THR A 1 93 ? 4.229 11.967 2.583 1.00 0.00 151 THR A CA 3
ATOM 4298 C C . THR A 1 93 ? 5.045 12.980 1.788 1.00 0.00 151 THR A C 3
ATOM 4299 O O . THR A 1 93 ? 5.624 12.648 0.754 1.00 0.00 151 THR A O 3
ATOM 4310 N N . GLU A 1 94 ? 5.085 14.215 2.277 1.00 0.00 152 GLU A N 3
ATOM 4311 C CA . GLU A 1 94 ? 5.831 15.276 1.610 1.00 0.00 152 GLU A CA 3
ATOM 4312 C C . GLU A 1 94 ? 7.316 15.196 1.952 1.00 0.00 152 GLU A C 3
ATOM 4313 O O . GLU A 1 94 ? 7.699 15.249 3.121 1.00 0.00 152 GLU A O 3
ATOM 4325 N N . LYS A 1 95 ? 8.148 15.066 0.924 1.00 0.00 153 LYS A N 3
ATOM 4326 C CA . LYS A 1 95 ? 9.591 14.978 1.114 1.00 0.00 153 LYS A CA 3
ATOM 4327 C C . LYS A 1 95 ? 10.206 16.367 1.258 1.00 0.00 153 LYS A C 3
ATOM 4328 O O . LYS A 1 95 ? 10.791 16.691 2.291 1.00 0.00 153 LYS A O 3
ATOM 4347 N N . GLU A 1 96 ? 10.067 17.182 0.217 1.00 0.00 154 GLU A N 3
ATOM 4348 C CA . GLU A 1 96 ? 10.609 18.536 0.230 1.00 0.00 154 GLU A CA 3
ATOM 4349 C C . GLU A 1 96 ? 9.654 19.497 0.933 1.00 0.00 154 GLU A C 3
ATOM 4350 O O . GLU A 1 96 ? 8.438 19.306 0.913 1.00 0.00 154 GLU A O 3
ATOM 4362 N N . SER A 1 97 ? 10.215 20.530 1.554 1.00 0.00 155 SER A N 3
ATOM 4363 C CA . SER A 1 97 ? 9.416 21.519 2.267 1.00 0.00 155 SER A CA 3
ATOM 4364 C C . SER A 1 97 ? 9.167 22.747 1.396 1.00 0.00 155 SER A C 3
ATOM 4365 O O . SER A 1 97 ? 8.027 23.169 1.209 1.00 0.00 155 SER A O 3
ATOM 4373 N N . GLY A 1 98 ? 10.245 23.316 0.864 1.00 0.00 156 GLY A N 3
ATOM 4374 C CA . GLY A 1 98 ? 10.124 24.490 0.020 1.00 0.00 156 GLY A CA 3
ATOM 4375 C C . GLY A 1 98 ? 11.092 25.589 0.412 1.00 0.00 156 GLY A C 3
ATOM 4376 O O . GLY A 1 98 ? 10.703 26.621 0.960 1.00 0.00 156 GLY A O 3
ATOM 4380 N N . PRO A 1 99 ? 12.385 25.372 0.132 1.00 0.00 157 PRO A N 3
ATOM 4381 C CA . PRO A 1 99 ? 13.438 26.341 0.452 1.00 0.00 157 PRO A CA 3
ATOM 4382 C C . PRO A 1 99 ? 13.469 27.508 -0.528 1.00 0.00 157 PRO A C 3
ATOM 4383 O O . PRO A 1 99 ? 13.836 28.626 -0.165 1.00 0.00 157 PRO A O 3
ATOM 4394 N N . SER A 1 100 ? 13.080 27.242 -1.771 1.00 0.00 158 SER A N 3
ATOM 4395 C CA . SER A 1 100 ? 13.066 28.271 -2.804 1.00 0.00 158 SER A CA 3
ATOM 4396 C C . SER A 1 100 ? 11.644 28.536 -3.288 1.00 0.00 158 SER A C 3
ATOM 4397 O O . SER A 1 100 ? 10.702 27.853 -2.886 1.00 0.00 158 SER A O 3
ATOM 4405 N N . SER A 1 101 ? 11.496 29.534 -4.154 1.00 0.00 159 SER A N 3
ATOM 4406 C CA . SER A 1 101 ? 10.189 29.893 -4.690 1.00 0.00 159 SER A CA 3
ATOM 4407 C C . SER A 1 101 ? 9.919 29.160 -6.001 1.00 0.00 159 SER A C 3
ATOM 4408 O O . SER A 1 101 ? 10.845 28.718 -6.680 1.00 0.00 159 SER A O 3
ATOM 4416 N N . GLY A 1 102 ? 8.643 29.035 -6.351 1.00 0.00 160 GLY A N 3
ATOM 4417 C CA . GLY A 1 102 ? 8.273 28.356 -7.578 1.00 0.00 160 GLY A CA 3
ATOM 4418 C C . GLY A 1 102 ? 8.654 26.889 -7.567 1.00 0.00 160 GLY A C 3
ATOM 4419 O O . GLY A 1 102 ? 9.193 26.373 -8.545 1.00 0.00 160 GLY A O 3
ATOM 4423 N N . GLY A 1 1 ? -12.592 3.947 -32.729 1.00 0.00 59 GLY A N 4
ATOM 4424 C CA . GLY A 1 1 ? -11.193 4.249 -32.965 1.00 0.00 59 GLY A CA 4
ATOM 4425 C C . GLY A 1 1 ? -10.344 4.071 -31.722 1.00 0.00 59 GLY A C 4
ATOM 4426 O O . GLY A 1 1 ? -10.319 2.993 -31.128 1.00 0.00 59 GLY A O 4
ATOM 4430 N N . SER A 1 2 ? -9.645 5.130 -31.327 1.00 0.00 60 SER A N 4
ATOM 4431 C CA . SER A 1 2 ? -8.786 5.084 -30.150 1.00 0.00 60 SER A CA 4
ATOM 4432 C C . SER A 1 2 ? -8.654 6.467 -29.519 1.00 0.00 60 SER A C 4
ATOM 4433 O O . SER A 1 2 ? -8.249 7.425 -30.178 1.00 0.00 60 SER A O 4
ATOM 4441 N N . SER A 1 3 ? -8.998 6.562 -28.239 1.00 0.00 61 SER A N 4
ATOM 4442 C CA . SER A 1 3 ? -8.922 7.828 -27.519 1.00 0.00 61 SER A CA 4
ATOM 4443 C C . SER A 1 3 ? -8.470 7.608 -26.079 1.00 0.00 61 SER A C 4
ATOM 4444 O O . SER A 1 3 ? -8.504 6.488 -25.570 1.00 0.00 61 SER A O 4
ATOM 4452 N N . GLY A 1 4 ? -8.047 8.686 -25.427 1.00 0.00 62 GLY A N 4
ATOM 4453 C CA . GLY A 1 4 ? -7.594 8.591 -24.051 1.00 0.00 62 GLY A CA 4
ATOM 4454 C C . GLY A 1 4 ? -6.281 9.314 -23.822 1.00 0.00 62 GLY A C 4
ATOM 4455 O O . GLY A 1 4 ? -5.544 9.591 -24.768 1.00 0.00 62 GLY A O 4
ATOM 4459 N N . SER A 1 5 ? -5.989 9.621 -22.562 1.00 0.00 63 SER A N 4
ATOM 4460 C CA . SER A 1 5 ? -4.759 10.322 -22.212 1.00 0.00 63 SER A CA 4
ATOM 4461 C C . SER A 1 5 ? -4.115 9.703 -20.974 1.00 0.00 63 SER A C 4
ATOM 4462 O O . SER A 1 5 ? -4.669 8.789 -20.365 1.00 0.00 63 SER A O 4
ATOM 4470 N N . SER A 1 6 ? -2.942 10.210 -20.610 1.00 0.00 64 SER A N 4
ATOM 4471 C CA . SER A 1 6 ? -2.220 9.706 -19.447 1.00 0.00 64 SER A CA 4
ATOM 4472 C C . SER A 1 6 ? -1.763 10.853 -18.552 1.00 0.00 64 SER A C 4
ATOM 4473 O O . SER A 1 6 ? -0.777 11.528 -18.843 1.00 0.00 64 SER A O 4
ATOM 4481 N N . GLY A 1 7 ? -2.490 11.068 -17.459 1.00 0.00 65 GLY A N 4
ATOM 4482 C CA . GLY A 1 7 ? -2.145 12.135 -16.537 1.00 0.00 65 GLY A CA 4
ATOM 4483 C C . GLY A 1 7 ? -1.482 11.618 -15.275 1.00 0.00 65 GLY A C 4
ATOM 4484 O O . GLY A 1 7 ? -2.035 10.766 -14.580 1.00 0.00 65 GLY A O 4
ATOM 4488 N N . SER A 1 8 ? -0.294 12.134 -14.980 1.00 0.00 66 SER A N 4
ATOM 4489 C CA . SER A 1 8 ? 0.448 11.716 -13.796 1.00 0.00 66 SER A CA 4
ATOM 4490 C C . SER A 1 8 ? 0.446 12.814 -12.738 1.00 0.00 66 SER A C 4
ATOM 4491 O O . SER A 1 8 ? 1.165 13.807 -12.856 1.00 0.00 66 SER A O 4
ATOM 4499 N N . ARG A 1 9 ? -0.367 12.629 -11.703 1.00 0.00 67 ARG A N 4
ATOM 4500 C CA . ARG A 1 9 ? -0.465 13.604 -10.623 1.00 0.00 67 ARG A CA 4
ATOM 4501 C C . ARG A 1 9 ? -0.012 12.996 -9.299 1.00 0.00 67 ARG A C 4
ATOM 4502 O O . ARG A 1 9 ? -0.754 12.251 -8.660 1.00 0.00 67 ARG A O 4
ATOM 4523 N N . GLY A 1 10 ? 1.213 13.318 -8.894 1.00 0.00 68 GLY A N 4
ATOM 4524 C CA . GLY A 1 10 ? 1.744 12.795 -7.649 1.00 0.00 68 GLY A CA 4
ATOM 4525 C C . GLY A 1 10 ? 3.000 11.972 -7.855 1.00 0.00 68 GLY A C 4
ATOM 4526 O O . GLY A 1 10 ? 4.076 12.344 -7.387 1.00 0.00 68 GLY A O 4
ATOM 4530 N N . GLU A 1 11 ? 2.863 10.850 -8.555 1.00 0.00 69 GLU A N 4
ATOM 4531 C CA . GLU A 1 11 ? 3.997 9.972 -8.819 1.00 0.00 69 GLU A CA 4
ATOM 4532 C C . GLU A 1 11 ? 4.584 9.434 -7.517 1.00 0.00 69 GLU A C 4
ATOM 4533 O O . GLU A 1 11 ? 5.802 9.387 -7.345 1.00 0.00 69 GLU A O 4
ATOM 4545 N N . ASP A 1 12 ? 3.708 9.032 -6.602 1.00 0.00 70 ASP A N 4
ATOM 4546 C CA . ASP A 1 12 ? 4.138 8.497 -5.315 1.00 0.00 70 ASP A CA 4
ATOM 4547 C C . ASP A 1 12 ? 4.237 6.976 -5.365 1.00 0.00 70 ASP A C 4
ATOM 4548 O O . ASP A 1 12 ? 3.238 6.284 -5.561 1.00 0.00 70 ASP A O 4
ATOM 4557 N N . ARG A 1 13 ? 5.450 6.461 -5.187 1.00 0.00 71 ARG A N 4
ATOM 4558 C CA . ARG A 1 13 ? 5.680 5.022 -5.214 1.00 0.00 71 ARG A CA 4
ATOM 4559 C C . ARG A 1 13 ? 4.978 4.337 -4.045 1.00 0.00 71 ARG A C 4
ATOM 4560 O O . ARG A 1 13 ? 4.109 3.487 -4.241 1.00 0.00 71 ARG A O 4
ATOM 4581 N N . LYS A 1 14 ? 5.360 4.712 -2.829 1.00 0.00 72 LYS A N 4
ATOM 4582 C CA . LYS A 1 14 ? 4.768 4.136 -1.628 1.00 0.00 72 LYS A CA 4
ATOM 4583 C C . LYS A 1 14 ? 3.246 4.114 -1.729 1.00 0.00 72 LYS A C 4
ATOM 4584 O O . LYS A 1 14 ? 2.636 5.039 -2.266 1.00 0.00 72 LYS A O 4
ATOM 4603 N N . LEU A 1 15 ? 2.638 3.053 -1.210 1.00 0.00 73 LEU A N 4
ATOM 4604 C CA . LEU A 1 15 ? 1.187 2.911 -1.240 1.00 0.00 73 LEU A CA 4
ATOM 4605 C C . LEU A 1 15 ? 0.644 2.568 0.144 1.00 0.00 73 LEU A C 4
ATOM 4606 O O . LEU A 1 15 ? 1.103 1.622 0.785 1.00 0.00 73 LEU A O 4
ATOM 4622 N N . PHE A 1 16 ? -0.336 3.342 0.598 1.00 0.00 74 PHE A N 4
ATOM 4623 C CA . PHE A 1 16 ? -0.943 3.119 1.905 1.00 0.00 74 PHE A CA 4
ATOM 4624 C C . PHE A 1 16 ? -1.957 1.981 1.847 1.00 0.00 74 PHE A C 4
ATOM 4625 O O . PHE A 1 16 ? -2.913 2.025 1.072 1.00 0.00 74 PHE A O 4
ATOM 4642 N N . VAL A 1 17 ? -1.742 0.962 2.673 1.00 0.00 75 VAL A N 4
ATOM 4643 C CA . VAL A 1 17 ? -2.637 -0.188 2.718 1.00 0.00 75 VAL A CA 4
ATOM 4644 C C . VAL A 1 17 ? -3.353 -0.276 4.061 1.00 0.00 75 VAL A C 4
ATOM 4645 O O . VAL A 1 17 ? -2.778 0.029 5.104 1.00 0.00 75 VAL A O 4
ATOM 4658 N N . GLY A 1 18 ? -4.614 -0.697 4.027 1.00 0.00 76 GLY A N 4
ATOM 4659 C CA . GLY A 1 18 ? -5.389 -0.818 5.248 1.00 0.00 76 GLY A CA 4
ATOM 4660 C C . GLY A 1 18 ? -6.226 -2.081 5.281 1.00 0.00 76 GLY A C 4
ATOM 4661 O O . GLY A 1 18 ? -6.146 -2.910 4.374 1.00 0.00 76 GLY A O 4
ATOM 4665 N N . MET A 1 19 ? -7.028 -2.230 6.329 1.00 0.00 77 MET A N 4
ATOM 4666 C CA . MET A 1 19 ? -7.883 -3.403 6.477 1.00 0.00 77 MET A CA 4
ATOM 4667 C C . MET A 1 19 ? -7.048 -4.677 6.559 1.00 0.00 77 MET A C 4
ATOM 4668 O O . MET A 1 19 ? -7.461 -5.734 6.081 1.00 0.00 77 MET A O 4
ATOM 4682 N N . LEU A 1 20 ? -5.872 -4.570 7.169 1.00 0.00 78 LEU A N 4
ATOM 4683 C CA . LEU A 1 20 ? -4.979 -5.714 7.314 1.00 0.00 78 LEU A CA 4
ATOM 4684 C C . LEU A 1 20 ? -5.253 -6.457 8.618 1.00 0.00 78 LEU A C 4
ATOM 4685 O O . LEU A 1 20 ? -5.691 -5.863 9.602 1.00 0.00 78 LEU A O 4
ATOM 4701 N N . GLY A 1 21 ? -4.989 -7.760 8.618 1.00 0.00 79 GLY A N 4
ATOM 4702 C CA . GLY A 1 21 ? -5.211 -8.562 9.806 1.00 0.00 79 GLY A CA 4
ATOM 4703 C C . GLY A 1 21 ? -3.930 -9.168 10.344 1.00 0.00 79 GLY A C 4
ATOM 4704 O O . GLY A 1 21 ? -3.027 -9.510 9.580 1.00 0.00 79 GLY A O 4
ATOM 4708 N N . LYS A 1 22 ? -3.849 -9.301 11.664 1.00 0.00 80 LYS A N 4
ATOM 4709 C CA . LYS A 1 22 ? -2.670 -9.870 12.305 1.00 0.00 80 LYS A CA 4
ATOM 4710 C C . LYS A 1 22 ? -2.126 -11.045 11.499 1.00 0.00 80 LYS A C 4
ATOM 4711 O O . LYS A 1 22 ? -0.914 -11.199 11.350 1.00 0.00 80 LYS A O 4
ATOM 4730 N N . GLN A 1 23 ? -3.029 -11.870 10.980 1.00 0.00 81 GLN A N 4
ATOM 4731 C CA . GLN A 1 23 ? -2.639 -13.030 10.189 1.00 0.00 81 GLN A CA 4
ATOM 4732 C C . GLN A 1 23 ? -1.675 -12.631 9.076 1.00 0.00 81 GLN A C 4
ATOM 4733 O O . GLN A 1 23 ? -0.623 -13.245 8.905 1.00 0.00 81 GLN A O 4
ATOM 4747 N N . GLN A 1 24 ? -2.043 -11.599 8.324 1.00 0.00 82 GLN A N 4
ATOM 4748 C CA . GLN A 1 24 ? -1.211 -11.119 7.227 1.00 0.00 82 GLN A CA 4
ATOM 4749 C C . GLN A 1 24 ? 0.007 -10.368 7.755 1.00 0.00 82 GLN A C 4
ATOM 4750 O O . GLN A 1 24 ? -0.106 -9.535 8.655 1.00 0.00 82 GLN A O 4
ATOM 4764 N N . THR A 1 25 ? 1.172 -10.669 7.191 1.00 0.00 83 THR A N 4
ATOM 4765 C CA . THR A 1 25 ? 2.412 -10.024 7.606 1.00 0.00 83 THR A CA 4
ATOM 4766 C C . THR A 1 25 ? 3.130 -9.396 6.418 1.00 0.00 83 THR A C 4
ATOM 4767 O O . THR A 1 25 ? 2.652 -9.464 5.285 1.00 0.00 83 THR A O 4
ATOM 4778 N N . ASP A 1 26 ? 4.280 -8.785 6.682 1.00 0.00 84 ASP A N 4
ATOM 4779 C CA . ASP A 1 26 ? 5.065 -8.146 5.633 1.00 0.00 84 ASP A CA 4
ATOM 4780 C C . ASP A 1 26 ? 5.332 -9.117 4.486 1.00 0.00 84 ASP A C 4
ATOM 4781 O O . ASP A 1 26 ? 5.226 -8.753 3.316 1.00 0.00 84 ASP A O 4
ATOM 4790 N N . GLU A 1 27 ? 5.679 -10.352 4.832 1.00 0.00 85 GLU A N 4
ATOM 4791 C CA . GLU A 1 27 ? 5.963 -11.374 3.831 1.00 0.00 85 GLU A CA 4
ATOM 4792 C C . GLU A 1 27 ? 4.751 -11.609 2.935 1.00 0.00 85 GLU A C 4
ATOM 4793 O O . GLU A 1 27 ? 4.890 -11.850 1.735 1.00 0.00 85 GLU A O 4
ATOM 4805 N N . ASP A 1 28 ? 3.563 -11.537 3.525 1.00 0.00 86 ASP A N 4
ATOM 4806 C CA . ASP A 1 28 ? 2.326 -11.740 2.781 1.00 0.00 86 ASP A CA 4
ATOM 4807 C C . ASP A 1 28 ? 2.060 -10.571 1.837 1.00 0.00 86 ASP A C 4
ATOM 4808 O O . ASP A 1 28 ? 2.072 -10.730 0.617 1.00 0.00 86 ASP A O 4
ATOM 4817 N N . VAL A 1 29 ? 1.820 -9.397 2.412 1.00 0.00 87 VAL A N 4
ATOM 4818 C CA . VAL A 1 29 ? 1.552 -8.200 1.623 1.00 0.00 87 VAL A CA 4
ATOM 4819 C C . VAL A 1 29 ? 2.569 -8.044 0.498 1.00 0.00 87 VAL A C 4
ATOM 4820 O O . VAL A 1 29 ? 2.207 -7.782 -0.649 1.00 0.00 87 VAL A O 4
ATOM 4833 N N . ARG A 1 30 ? 3.845 -8.206 0.835 1.00 0.00 88 ARG A N 4
ATOM 4834 C CA . ARG A 1 30 ? 4.916 -8.082 -0.146 1.00 0.00 88 ARG A CA 4
ATOM 4835 C C . ARG A 1 30 ? 4.705 -9.050 -1.306 1.00 0.00 88 ARG A C 4
ATOM 4836 O O . ARG A 1 30 ? 4.490 -8.635 -2.445 1.00 0.00 88 ARG A O 4
ATOM 4857 N N . LYS A 1 31 ? 4.769 -10.344 -1.009 1.00 0.00 89 LYS A N 4
ATOM 4858 C CA . LYS A 1 31 ? 4.585 -11.372 -2.026 1.00 0.00 89 LYS A CA 4
ATOM 4859 C C . LYS A 1 31 ? 3.197 -11.277 -2.651 1.00 0.00 89 LYS A C 4
ATOM 4860 O O . LYS A 1 31 ? 2.964 -11.784 -3.748 1.00 0.00 89 LYS A O 4
ATOM 4879 N N . MET A 1 32 ? 2.279 -10.623 -1.946 1.00 0.00 90 MET A N 4
ATOM 4880 C CA . MET A 1 32 ? 0.915 -10.460 -2.435 1.00 0.00 90 MET A CA 4
ATOM 4881 C C . MET A 1 32 ? 0.809 -9.251 -3.359 1.00 0.00 90 MET A C 4
ATOM 4882 O O . MET A 1 32 ? -0.103 -9.163 -4.181 1.00 0.00 90 MET A O 4
ATOM 4896 N N . PHE A 1 33 ? 1.748 -8.321 -3.219 1.00 0.00 91 PHE A N 4
ATOM 4897 C CA . PHE A 1 33 ? 1.760 -7.117 -4.041 1.00 0.00 91 PHE A CA 4
ATOM 4898 C C . PHE A 1 33 ? 2.764 -7.246 -5.182 1.00 0.00 91 PHE A C 4
ATOM 4899 O O . PHE A 1 33 ? 2.727 -6.482 -6.145 1.00 0.00 91 PHE A O 4
ATOM 4916 N N . GLU A 1 34 ? 3.662 -8.220 -5.065 1.00 0.00 92 GLU A N 4
ATOM 4917 C CA . GLU A 1 34 ? 4.677 -8.449 -6.086 1.00 0.00 92 GLU A CA 4
ATOM 4918 C C . GLU A 1 34 ? 4.033 -8.740 -7.438 1.00 0.00 92 GLU A C 4
ATOM 4919 O O . GLU A 1 34 ? 4.470 -8.249 -8.480 1.00 0.00 92 GLU A O 4
ATOM 4931 N N . PRO A 1 35 ? 2.970 -9.557 -7.423 1.00 0.00 93 PRO A N 4
ATOM 4932 C CA . PRO A 1 35 ? 2.243 -9.932 -8.640 1.00 0.00 93 PRO A CA 4
ATOM 4933 C C . PRO A 1 35 ? 1.911 -8.725 -9.512 1.00 0.00 93 PRO A C 4
ATOM 4934 O O . PRO A 1 35 ? 1.557 -8.871 -10.682 1.00 0.00 93 PRO A O 4
ATOM 4945 N N . PHE A 1 36 ? 2.028 -7.534 -8.935 1.00 0.00 94 PHE A N 4
ATOM 4946 C CA . PHE A 1 36 ? 1.740 -6.302 -9.660 1.00 0.00 94 PHE A CA 4
ATOM 4947 C C . PHE A 1 36 ? 2.978 -5.413 -9.735 1.00 0.00 94 PHE A C 4
ATOM 4948 O O . PHE A 1 36 ? 2.875 -4.187 -9.761 1.00 0.00 94 PHE A O 4
ATOM 4965 N N . GLY A 1 37 ? 4.150 -6.041 -9.768 1.00 0.00 95 GLY A N 4
ATOM 4966 C CA . GLY A 1 37 ? 5.391 -5.292 -9.838 1.00 0.00 95 GLY A CA 4
ATOM 4967 C C . GLY A 1 37 ? 6.393 -5.732 -8.789 1.00 0.00 95 GLY A C 4
ATOM 4968 O O . GLY A 1 37 ? 6.092 -6.579 -7.947 1.00 0.00 95 GLY A O 4
ATOM 4972 N N . THR A 1 38 ? 7.591 -5.156 -8.839 1.00 0.00 96 THR A N 4
ATOM 4973 C CA . THR A 1 38 ? 8.642 -5.495 -7.889 1.00 0.00 96 THR A CA 4
ATOM 4974 C C . THR A 1 38 ? 8.667 -4.513 -6.723 1.00 0.00 96 THR A C 4
ATOM 4975 O O . THR A 1 38 ? 8.892 -3.317 -6.911 1.00 0.00 96 THR A O 4
ATOM 4986 N N . ILE A 1 39 ? 8.434 -5.025 -5.519 1.00 0.00 97 ILE A N 4
ATOM 4987 C CA . ILE A 1 39 ? 8.432 -4.192 -4.323 1.00 0.00 97 ILE A CA 4
ATOM 4988 C C . ILE A 1 39 ? 9.853 -3.873 -3.872 1.00 0.00 97 ILE A C 4
ATOM 4989 O O . ILE A 1 39 ? 10.665 -4.774 -3.661 1.00 0.00 97 ILE A O 4
ATOM 5005 N N . ASP A 1 40 ? 10.147 -2.586 -3.725 1.00 0.00 98 ASP A N 4
ATOM 5006 C CA . ASP A 1 40 ? 11.470 -2.148 -3.296 1.00 0.00 98 ASP A CA 4
ATOM 5007 C C . ASP A 1 40 ? 11.561 -2.104 -1.774 1.00 0.00 98 ASP A C 4
ATOM 5008 O O . ASP A 1 40 ? 12.505 -2.628 -1.184 1.00 0.00 98 ASP A O 4
ATOM 5017 N N . GLU A 1 41 ? 10.573 -1.474 -1.145 1.00 0.00 99 GLU A N 4
ATOM 5018 C CA . GLU A 1 41 ? 10.544 -1.361 0.308 1.00 0.00 99 GLU A CA 4
ATOM 5019 C C . GLU A 1 41 ? 9.149 -1.659 0.849 1.00 0.00 99 GLU A C 4
ATOM 5020 O O . GLU A 1 41 ? 8.160 -1.074 0.405 1.00 0.00 99 GLU A O 4
ATOM 5032 N N . CYS A 1 42 ? 9.077 -2.574 1.810 1.00 0.00 100 CYS A N 4
ATOM 5033 C CA . CYS A 1 42 ? 7.803 -2.953 2.411 1.00 0.00 100 CYS A CA 4
ATOM 5034 C C . CYS A 1 42 ? 7.858 -2.820 3.930 1.00 0.00 100 CYS A C 4
ATOM 5035 O O . CYS A 1 42 ? 8.536 -3.593 4.607 1.00 0.00 100 CYS A O 4
ATOM 5043 N N . THR A 1 43 ? 7.140 -1.834 4.459 1.00 0.00 101 THR A N 4
ATOM 5044 C CA . THR A 1 43 ? 7.109 -1.599 5.897 1.00 0.00 101 THR A CA 4
ATOM 5045 C C . THR A 1 43 ? 5.690 -1.713 6.443 1.00 0.00 101 THR A C 4
ATOM 5046 O O . THR A 1 43 ? 4.731 -1.284 5.801 1.00 0.00 101 THR A O 4
ATOM 5057 N N . VAL A 1 44 ? 5.563 -2.293 7.632 1.00 0.00 102 VAL A N 4
ATOM 5058 C CA . VAL A 1 44 ? 4.261 -2.462 8.265 1.00 0.00 102 VAL A CA 4
ATOM 5059 C C . VAL A 1 44 ? 4.191 -1.707 9.588 1.00 0.00 102 VAL A C 4
ATOM 5060 O O . VAL A 1 44 ? 5.134 -1.731 10.379 1.00 0.00 102 VAL A O 4
ATOM 5073 N N . LEU A 1 45 ? 3.067 -1.038 9.821 1.00 0.00 103 LEU A N 4
ATOM 5074 C CA . LEU A 1 45 ? 2.873 -0.275 11.050 1.00 0.00 103 LEU A CA 4
ATOM 5075 C C . LEU A 1 45 ? 2.323 -1.163 12.161 1.00 0.00 103 LEU A C 4
ATOM 5076 O O . LEU A 1 45 ? 1.211 -1.682 12.062 1.00 0.00 103 LEU A O 4
ATOM 5092 N N . ARG A 1 46 ? 3.109 -1.333 13.219 1.00 0.00 104 ARG A N 4
ATOM 5093 C CA . ARG A 1 46 ? 2.700 -2.158 14.350 1.00 0.00 104 ARG A CA 4
ATOM 5094 C C . ARG A 1 46 ? 2.947 -1.432 15.669 1.00 0.00 104 ARG A C 4
ATOM 5095 O O . ARG A 1 46 ? 3.595 -0.387 15.703 1.00 0.00 104 ARG A O 4
ATOM 5116 N N . GLY A 1 47 ? 2.424 -1.995 16.755 1.00 0.00 105 GLY A N 4
ATOM 5117 C CA . GLY A 1 47 ? 2.597 -1.387 18.061 1.00 0.00 105 GLY A CA 4
ATOM 5118 C C . GLY A 1 47 ? 2.953 -2.402 19.130 1.00 0.00 105 GLY A C 4
ATOM 5119 O O . GLY A 1 47 ? 3.575 -3.429 18.858 1.00 0.00 105 GLY A O 4
ATOM 5123 N N . PRO A 1 48 ? 2.556 -2.117 20.379 1.00 0.00 106 PRO A N 4
ATOM 5124 C CA . PRO A 1 48 ? 2.827 -3.000 21.517 1.00 0.00 106 PRO A CA 4
ATOM 5125 C C . PRO A 1 48 ? 2.533 -4.462 21.199 1.00 0.00 106 PRO A C 4
ATOM 5126 O O . PRO A 1 48 ? 1.514 -4.781 20.587 1.00 0.00 106 PRO A O 4
ATOM 5137 N N . ASP A 1 49 ? 3.431 -5.346 21.620 1.00 0.00 107 ASP A N 4
ATOM 5138 C CA . ASP A 1 49 ? 3.267 -6.775 21.381 1.00 0.00 107 ASP A CA 4
ATOM 5139 C C . ASP A 1 49 ? 3.233 -7.076 19.886 1.00 0.00 107 ASP A C 4
ATOM 5140 O O . ASP A 1 49 ? 2.572 -8.016 19.447 1.00 0.00 107 ASP A O 4
ATOM 5149 N N . GLY A 1 50 ? 3.949 -6.270 19.108 1.00 0.00 108 GLY A N 4
ATOM 5150 C CA . GLY A 1 50 ? 3.986 -6.466 17.671 1.00 0.00 108 GLY A CA 4
ATOM 5151 C C . GLY A 1 50 ? 2.612 -6.728 17.086 1.00 0.00 108 GLY A C 4
ATOM 5152 O O . GLY A 1 50 ? 2.446 -7.607 16.241 1.00 0.00 108 GLY A O 4
ATOM 5156 N N . THR A 1 51 ? 1.623 -5.963 17.538 1.00 0.00 109 THR A N 4
ATOM 5157 C CA . THR A 1 51 ? 0.256 -6.119 17.057 1.00 0.00 109 THR A CA 4
ATOM 5158 C C . THR A 1 51 ? 0.020 -5.294 15.797 1.00 0.00 109 THR A C 4
ATOM 5159 O O . THR A 1 51 ? 0.118 -4.067 15.819 1.00 0.00 109 THR A O 4
ATOM 5170 N N . SER A 1 52 ? -0.293 -5.975 14.699 1.00 0.00 110 SER A N 4
ATOM 5171 C CA . SER A 1 52 ? -0.540 -5.305 13.428 1.00 0.00 110 SER A CA 4
ATOM 5172 C C . SER A 1 52 ? -1.728 -4.354 13.538 1.00 0.00 110 SER A C 4
ATOM 5173 O O . SER A 1 52 ? -2.884 -4.778 13.506 1.00 0.00 110 SER A O 4
ATOM 5181 N N . LYS A 1 53 ? -1.435 -3.064 13.668 1.00 0.00 111 LYS A N 4
ATOM 5182 C CA . LYS A 1 53 ? -2.477 -2.050 13.781 1.00 0.00 111 LYS A CA 4
ATOM 5183 C C . LYS A 1 53 ? -3.519 -2.216 12.680 1.00 0.00 111 LYS A C 4
ATOM 5184 O O . LYS A 1 53 ? -4.683 -1.858 12.855 1.00 0.00 111 LYS A O 4
ATOM 5203 N N . GLY A 1 54 ? -3.094 -2.762 11.545 1.00 0.00 112 GLY A N 4
ATOM 5204 C CA . GLY A 1 54 ? -4.004 -2.967 10.433 1.00 0.00 112 GLY A CA 4
ATOM 5205 C C . GLY A 1 54 ? -3.696 -2.060 9.258 1.00 0.00 112 GLY A C 4
ATOM 5206 O O . GLY A 1 54 ? -4.602 -1.639 8.537 1.00 0.00 112 GLY A O 4
ATOM 5210 N N . CYS A 1 55 ? -2.418 -1.756 9.066 1.00 0.00 113 CYS A N 4
ATOM 5211 C CA . CYS A 1 55 ? -1.993 -0.891 7.971 1.00 0.00 113 CYS A CA 4
ATOM 5212 C C . CYS A 1 55 ? -0.503 -1.057 7.693 1.00 0.00 113 CYS A C 4
ATOM 5213 O O . CYS A 1 55 ? 0.270 -1.405 8.585 1.00 0.00 113 CYS A O 4
ATOM 5221 N N . ALA A 1 56 ? -0.107 -0.807 6.449 1.00 0.00 114 ALA A N 4
ATOM 5222 C CA . ALA A 1 56 ? 1.291 -0.928 6.053 1.00 0.00 114 ALA A CA 4
ATOM 5223 C C . ALA A 1 56 ? 1.556 -0.193 4.744 1.00 0.00 114 ALA A C 4
ATOM 5224 O O . ALA A 1 56 ? 0.655 -0.019 3.924 1.00 0.00 114 ALA A O 4
ATOM 5231 N N . PHE A 1 57 ? 2.799 0.238 4.555 1.00 0.00 115 PHE A N 4
ATOM 5232 C CA . PHE A 1 57 ? 3.183 0.957 3.345 1.00 0.00 115 PHE A CA 4
ATOM 5233 C C . PHE A 1 57 ? 3.990 0.059 2.412 1.00 0.00 115 PHE A C 4
ATOM 5234 O O . PHE A 1 57 ? 4.917 -0.628 2.842 1.00 0.00 115 PHE A O 4
ATOM 5251 N N . VAL A 1 58 ? 3.631 0.070 1.132 1.00 0.00 116 VAL A N 4
ATOM 5252 C CA . VAL A 1 58 ? 4.322 -0.742 0.137 1.00 0.00 116 VAL A CA 4
ATOM 5253 C C . VAL A 1 58 ? 4.885 0.124 -0.984 1.00 0.00 116 VAL A C 4
ATOM 5254 O O . VAL A 1 58 ? 4.179 0.952 -1.559 1.00 0.00 116 VAL A O 4
ATOM 5267 N N . LYS A 1 59 ? 6.163 -0.073 -1.290 1.00 0.00 117 LYS A N 4
ATOM 5268 C CA . LYS A 1 59 ? 6.824 0.688 -2.344 1.00 0.00 117 LYS A CA 4
ATOM 5269 C C . LYS A 1 59 ? 7.198 -0.216 -3.514 1.00 0.00 117 LYS A C 4
ATOM 5270 O O . LYS A 1 59 ? 7.873 -1.230 -3.337 1.00 0.00 117 LYS A O 4
ATOM 5289 N N . PHE A 1 60 ? 6.758 0.160 -4.710 1.00 0.00 118 PHE A N 4
ATOM 5290 C CA . PHE A 1 60 ? 7.048 -0.617 -5.910 1.00 0.00 118 PHE A CA 4
ATOM 5291 C C . PHE A 1 60 ? 8.299 -0.091 -6.609 1.00 0.00 118 PHE A C 4
ATOM 5292 O O . PHE A 1 60 ? 8.777 1.002 -6.307 1.00 0.00 118 PHE A O 4
ATOM 5309 N N . GLN A 1 61 ? 8.822 -0.878 -7.544 1.00 0.00 119 GLN A N 4
ATOM 5310 C CA . GLN A 1 61 ? 10.017 -0.493 -8.285 1.00 0.00 119 GLN A CA 4
ATOM 5311 C C . GLN A 1 61 ? 9.774 0.784 -9.084 1.00 0.00 119 GLN A C 4
ATOM 5312 O O . GLN A 1 61 ? 10.658 1.633 -9.202 1.00 0.00 119 GLN A O 4
ATOM 5326 N N . THR A 1 62 ? 8.570 0.913 -9.631 1.00 0.00 120 THR A N 4
ATOM 5327 C CA . THR A 1 62 ? 8.211 2.085 -10.420 1.00 0.00 120 THR A CA 4
ATOM 5328 C C . THR A 1 62 ? 6.763 2.493 -10.172 1.00 0.00 120 THR A C 4
ATOM 5329 O O . THR A 1 62 ? 5.878 1.644 -10.068 1.00 0.00 120 THR A O 4
ATOM 5340 N N . HIS A 1 63 ? 6.529 3.798 -10.078 1.00 0.00 121 HIS A N 4
ATOM 5341 C CA . HIS A 1 63 ? 5.187 4.319 -9.843 1.00 0.00 121 HIS A CA 4
ATOM 5342 C C . HIS A 1 63 ? 4.148 3.513 -10.616 1.00 0.00 121 HIS A C 4
ATOM 5343 O O . HIS A 1 63 ? 3.176 3.023 -10.043 1.00 0.00 121 HIS A O 4
ATOM 5357 N N . ALA A 1 64 ? 4.361 3.380 -11.922 1.00 0.00 122 ALA A N 4
ATOM 5358 C CA . ALA A 1 64 ? 3.444 2.632 -12.773 1.00 0.00 122 ALA A CA 4
ATOM 5359 C C . ALA A 1 64 ? 2.964 1.361 -12.080 1.00 0.00 122 ALA A C 4
ATOM 5360 O O . ALA A 1 64 ? 1.791 1.241 -11.728 1.00 0.00 122 ALA A O 4
ATOM 5367 N N . GLU A 1 65 ? 3.879 0.416 -11.888 1.00 0.00 123 GLU A N 4
ATOM 5368 C CA . GLU A 1 65 ? 3.547 -0.846 -11.238 1.00 0.00 123 GLU A CA 4
ATOM 5369 C C . GLU A 1 65 ? 2.526 -0.633 -10.124 1.00 0.00 123 GLU A C 4
ATOM 5370 O O . GLU A 1 65 ? 1.503 -1.314 -10.066 1.00 0.00 123 GLU A O 4
ATOM 5382 N N . ALA A 1 66 ? 2.813 0.317 -9.240 1.00 0.00 124 ALA A N 4
ATOM 5383 C CA . ALA A 1 66 ? 1.920 0.622 -8.129 1.00 0.00 124 ALA A CA 4
ATOM 5384 C C . ALA A 1 66 ? 0.480 0.770 -8.606 1.00 0.00 124 ALA A C 4
ATOM 5385 O O . ALA A 1 66 ? -0.400 0.014 -8.195 1.00 0.00 124 ALA A O 4
ATOM 5392 N N . GLN A 1 67 ? 0.247 1.748 -9.476 1.00 0.00 125 GLN A N 4
ATOM 5393 C CA . GLN A 1 67 ? -1.088 1.995 -10.007 1.00 0.00 125 GLN A CA 4
ATOM 5394 C C . GLN A 1 67 ? -1.764 0.688 -10.410 1.00 0.00 125 GLN A C 4
ATOM 5395 O O . GLN A 1 67 ? -2.956 0.495 -10.170 1.00 0.00 125 GLN A O 4
ATOM 5409 N N . ALA A 1 68 ? -0.995 -0.206 -11.022 1.00 0.00 126 ALA A N 4
ATOM 5410 C CA . ALA A 1 68 ? -1.519 -1.495 -11.456 1.00 0.00 126 ALA A CA 4
ATOM 5411 C C . ALA A 1 68 ? -2.151 -2.251 -10.292 1.00 0.00 126 ALA A C 4
ATOM 5412 O O . ALA A 1 68 ? -3.323 -2.620 -10.342 1.00 0.00 126 ALA A O 4
ATOM 5419 N N . ALA A 1 69 ? -1.365 -2.478 -9.244 1.00 0.00 127 ALA A N 4
ATOM 5420 C CA . ALA A 1 69 ? -1.848 -3.189 -8.067 1.00 0.00 127 ALA A CA 4
ATOM 5421 C C . ALA A 1 69 ? -3.049 -2.480 -7.452 1.00 0.00 127 ALA A C 4
ATOM 5422 O O . ALA A 1 69 ? -4.102 -3.086 -7.247 1.00 0.00 127 ALA A O 4
ATOM 5429 N N . ILE A 1 70 ? -2.886 -1.194 -7.160 1.00 0.00 128 ILE A N 4
ATOM 5430 C CA . ILE A 1 70 ? -3.958 -0.404 -6.568 1.00 0.00 128 ILE A CA 4
ATOM 5431 C C . ILE A 1 70 ? -5.273 -0.620 -7.309 1.00 0.00 128 ILE A C 4
ATOM 5432 O O . ILE A 1 70 ? -6.267 -1.042 -6.718 1.00 0.00 128 ILE A O 4
ATOM 5448 N N . ASN A 1 71 ? -5.271 -0.330 -8.606 1.00 0.00 129 ASN A N 4
ATOM 5449 C CA . ASN A 1 71 ? -6.464 -0.495 -9.428 1.00 0.00 129 ASN A CA 4
ATOM 5450 C C . ASN A 1 71 ? -7.191 -1.790 -9.078 1.00 0.00 129 ASN A C 4
ATOM 5451 O O . ASN A 1 71 ? -8.421 -1.853 -9.109 1.00 0.00 129 ASN A O 4
ATOM 5462 N N . THR A 1 72 ? -6.423 -2.822 -8.745 1.00 0.00 130 THR A N 4
ATOM 5463 C CA . THR A 1 72 ? -6.993 -4.116 -8.390 1.00 0.00 130 THR A CA 4
ATOM 5464 C C . THR A 1 72 ? -6.998 -4.319 -6.879 1.00 0.00 130 THR A C 4
ATOM 5465 O O . THR A 1 72 ? -8.046 -4.248 -6.236 1.00 0.00 130 THR A O 4
ATOM 5476 N N . LEU A 1 73 ? -5.821 -4.570 -6.317 1.00 0.00 131 LEU A N 4
ATOM 5477 C CA . LEU A 1 73 ? -5.689 -4.782 -4.880 1.00 0.00 131 LEU A CA 4
ATOM 5478 C C . LEU A 1 73 ? -6.670 -3.906 -4.108 1.00 0.00 131 LEU A C 4
ATOM 5479 O O . LEU A 1 73 ? -7.227 -4.326 -3.093 1.00 0.00 131 LEU A O 4
ATOM 5495 N N . HIS A 1 74 ? -6.879 -2.687 -4.596 1.00 0.00 132 HIS A N 4
ATOM 5496 C CA . HIS A 1 74 ? -7.796 -1.753 -3.954 1.00 0.00 132 HIS A CA 4
ATOM 5497 C C . HIS A 1 74 ? -9.190 -2.360 -3.826 1.00 0.00 132 HIS A C 4
ATOM 5498 O O . HIS A 1 74 ? -9.825 -2.693 -4.826 1.00 0.00 132 HIS A O 4
ATOM 5512 N N . SER A 1 75 ? -9.658 -2.501 -2.590 1.00 0.00 133 SER A N 4
ATOM 5513 C CA . SER A 1 75 ? -10.974 -3.072 -2.332 1.00 0.00 133 SER A CA 4
ATOM 5514 C C . SER A 1 75 ? -11.200 -4.321 -3.179 1.00 0.00 133 SER A C 4
ATOM 5515 O O . SER A 1 75 ? -12.241 -4.470 -3.819 1.00 0.00 133 SER A O 4
ATOM 5523 N N . SER A 1 76 ? -10.217 -5.215 -3.176 1.00 0.00 134 SER A N 4
ATOM 5524 C CA . SER A 1 76 ? -10.305 -6.450 -3.947 1.00 0.00 134 SER A CA 4
ATOM 5525 C C . SER A 1 76 ? -10.790 -7.602 -3.072 1.00 0.00 134 SER A C 4
ATOM 5526 O O . SER A 1 76 ? -11.915 -8.079 -3.222 1.00 0.00 134 SER A O 4
ATOM 5534 N N . ARG A 1 77 ? -9.932 -8.045 -2.159 1.00 0.00 135 ARG A N 4
ATOM 5535 C CA . ARG A 1 77 ? -10.272 -9.143 -1.261 1.00 0.00 135 ARG A CA 4
ATOM 5536 C C . ARG A 1 77 ? -10.689 -8.615 0.109 1.00 0.00 135 ARG A C 4
ATOM 5537 O O . ARG A 1 77 ? -10.618 -7.414 0.372 1.00 0.00 135 ARG A O 4
ATOM 5558 N N . THR A 1 78 ? -11.127 -9.520 0.978 1.00 0.00 136 THR A N 4
ATOM 5559 C CA . THR A 1 78 ? -11.557 -9.146 2.319 1.00 0.00 136 THR A CA 4
ATOM 5560 C C . THR A 1 78 ? -10.940 -10.062 3.370 1.00 0.00 136 THR A C 4
ATOM 5561 O O . THR A 1 78 ? -11.610 -10.943 3.911 1.00 0.00 136 THR A O 4
ATOM 5572 N N . LEU A 1 79 ? -9.661 -9.848 3.656 1.00 0.00 137 LEU A N 4
ATOM 5573 C CA . LEU A 1 79 ? -8.952 -10.654 4.644 1.00 0.00 137 LEU A CA 4
ATOM 5574 C C . LEU A 1 79 ? -9.858 -10.986 5.826 1.00 0.00 137 LEU A C 4
ATOM 5575 O O . LEU A 1 79 ? -10.662 -10.167 6.273 1.00 0.00 137 LEU A O 4
ATOM 5591 N N . PRO A 1 80 ? -9.724 -12.215 6.348 1.00 0.00 138 PRO A N 4
ATOM 5592 C CA . PRO A 1 80 ? -10.520 -12.682 7.487 1.00 0.00 138 PRO A CA 4
ATOM 5593 C C . PRO A 1 80 ? -10.541 -11.674 8.631 1.00 0.00 138 PRO A C 4
ATOM 5594 O O . PRO A 1 80 ? -9.495 -11.202 9.075 1.00 0.00 138 PRO A O 4
ATOM 5605 N N . GLY A 1 81 ? -11.740 -11.350 9.106 1.00 0.00 139 GLY A N 4
ATOM 5606 C CA . GLY A 1 81 ? -11.874 -10.400 10.196 1.00 0.00 139 GLY A CA 4
ATOM 5607 C C . GLY A 1 81 ? -11.563 -8.980 9.768 1.00 0.00 139 GLY A C 4
ATOM 5608 O O . GLY A 1 81 ? -10.882 -8.245 10.482 1.00 0.00 139 GLY A O 4
ATOM 5612 N N . ALA A 1 82 ? -12.062 -8.593 8.599 1.00 0.00 140 ALA A N 4
ATOM 5613 C CA . ALA A 1 82 ? -11.834 -7.251 8.078 1.00 0.00 140 ALA A CA 4
ATOM 5614 C C . ALA A 1 82 ? -13.132 -6.629 7.575 1.00 0.00 140 ALA A C 4
ATOM 5615 O O . ALA A 1 82 ? -13.680 -7.050 6.556 1.00 0.00 140 ALA A O 4
ATOM 5622 N N . SER A 1 83 ? -13.620 -5.625 8.297 1.00 0.00 141 SER A N 4
ATOM 5623 C CA . SER A 1 83 ? -14.858 -4.948 7.926 1.00 0.00 141 SER A CA 4
ATOM 5624 C C . SER A 1 83 ? -15.036 -4.934 6.411 1.00 0.00 141 SER A C 4
ATOM 5625 O O . SER A 1 83 ? -15.843 -5.685 5.863 1.00 0.00 141 SER A O 4
ATOM 5633 N N . SER A 1 84 ? -14.277 -4.074 5.740 1.00 0.00 142 SER A N 4
ATOM 5634 C CA . SER A 1 84 ? -14.354 -3.958 4.288 1.00 0.00 142 SER A CA 4
ATOM 5635 C C . SER A 1 84 ? -13.210 -4.716 3.622 1.00 0.00 142 SER A C 4
ATOM 5636 O O . SER A 1 84 ? -12.429 -5.395 4.289 1.00 0.00 142 SER A O 4
ATOM 5644 N N . SER A 1 85 ? -13.118 -4.594 2.301 1.00 0.00 143 SER A N 4
ATOM 5645 C CA . SER A 1 85 ? -12.072 -5.271 1.543 1.00 0.00 143 SER A CA 4
ATOM 5646 C C . SER A 1 85 ? -10.755 -4.504 1.630 1.00 0.00 143 SER A C 4
ATOM 5647 O O . SER A 1 85 ? -10.743 -3.287 1.820 1.00 0.00 143 SER A O 4
ATOM 5655 N N . LEU A 1 86 ? -9.649 -5.225 1.489 1.00 0.00 144 LEU A N 4
ATOM 5656 C CA . LEU A 1 86 ? -8.325 -4.615 1.552 1.00 0.00 144 LEU A CA 4
ATOM 5657 C C . LEU A 1 86 ? -8.340 -3.218 0.940 1.00 0.00 144 LEU A C 4
ATOM 5658 O O . LEU A 1 86 ? -8.569 -3.056 -0.259 1.00 0.00 144 LEU A O 4
ATOM 5674 N N . VAL A 1 87 ? -8.093 -2.210 1.771 1.00 0.00 145 VAL A N 4
ATOM 5675 C CA . VAL A 1 87 ? -8.075 -0.827 1.312 1.00 0.00 145 VAL A CA 4
ATOM 5676 C C . VAL A 1 87 ? -6.681 -0.420 0.847 1.00 0.00 145 VAL A C 4
ATOM 5677 O O . VAL A 1 87 ? -5.786 -0.190 1.660 1.00 0.00 145 VAL A O 4
ATOM 5690 N N . VAL A 1 88 ? -6.504 -0.333 -0.468 1.00 0.00 146 VAL A N 4
ATOM 5691 C CA . VAL A 1 88 ? -5.219 0.047 -1.042 1.00 0.00 146 VAL A CA 4
ATOM 5692 C C . VAL A 1 88 ? -5.335 1.343 -1.836 1.00 0.00 146 VAL A C 4
ATOM 5693 O O . VAL A 1 88 ? -6.139 1.448 -2.762 1.00 0.00 146 VAL A O 4
ATOM 5706 N N . LYS A 1 89 ? -4.524 2.330 -1.469 1.00 0.00 147 LYS A N 4
ATOM 5707 C CA . LYS A 1 89 ? -4.533 3.621 -2.147 1.00 0.00 147 LYS A CA 4
ATOM 5708 C C . LYS A 1 89 ? -3.196 4.335 -1.974 1.00 0.00 147 LYS A C 4
ATOM 5709 O O . LYS A 1 89 ? -2.384 3.958 -1.129 1.00 0.00 147 LYS A O 4
ATOM 5728 N N . PHE A 1 90 ? -2.975 5.369 -2.779 1.00 0.00 148 PHE A N 4
ATOM 5729 C CA . PHE A 1 90 ? -1.736 6.136 -2.714 1.00 0.00 148 PHE A CA 4
ATOM 5730 C C . PHE A 1 90 ? -1.593 6.825 -1.360 1.00 0.00 148 PHE A C 4
ATOM 5731 O O . PHE A 1 90 ? -2.566 7.334 -0.804 1.00 0.00 148 PHE A O 4
ATOM 5748 N N . ALA A 1 91 ? -0.373 6.835 -0.834 1.00 0.00 149 ALA A N 4
ATOM 5749 C CA . ALA A 1 91 ? -0.101 7.461 0.454 1.00 0.00 149 ALA A CA 4
ATOM 5750 C C . ALA A 1 91 ? 0.446 8.873 0.273 1.00 0.00 149 ALA A C 4
ATOM 5751 O O . ALA A 1 91 ? 1.400 9.089 -0.475 1.00 0.00 149 ALA A O 4
ATOM 5758 N N . ASP A 1 92 ? -0.165 9.831 0.961 1.00 0.00 150 ASP A N 4
ATOM 5759 C CA . ASP A 1 92 ? 0.260 11.224 0.877 1.00 0.00 150 ASP A CA 4
ATOM 5760 C C . ASP A 1 92 ? 1.296 11.541 1.951 1.00 0.00 150 ASP A C 4
ATOM 5761 O O . ASP A 1 92 ? 1.003 11.495 3.146 1.00 0.00 150 ASP A O 4
ATOM 5770 N N . THR A 1 93 ? 2.511 11.864 1.517 1.00 0.00 151 THR A N 4
ATOM 5771 C CA . THR A 1 93 ? 3.591 12.187 2.440 1.00 0.00 151 THR A CA 4
ATOM 5772 C C . THR A 1 93 ? 3.245 13.407 3.286 1.00 0.00 151 THR A C 4
ATOM 5773 O O . THR A 1 93 ? 2.375 14.198 2.923 1.00 0.00 151 THR A O 4
ATOM 5784 N N . GLU A 1 94 ? 3.933 13.553 4.415 1.00 0.00 152 GLU A N 4
ATOM 5785 C CA . GLU A 1 94 ? 3.696 14.678 5.312 1.00 0.00 152 GLU A CA 4
ATOM 5786 C C . GLU A 1 94 ? 4.759 15.757 5.123 1.00 0.00 152 GLU A C 4
ATOM 5787 O O . GLU A 1 94 ? 5.955 15.467 5.084 1.00 0.00 152 GLU A O 4
ATOM 5799 N N . LYS A 1 95 ? 4.314 17.003 5.005 1.00 0.00 153 LYS A N 4
ATOM 5800 C CA . LYS A 1 95 ? 5.225 18.127 4.821 1.00 0.00 153 LYS A CA 4
ATOM 5801 C C . LYS A 1 95 ? 5.482 18.842 6.144 1.00 0.00 153 LYS A C 4
ATOM 5802 O O . LYS A 1 95 ? 6.630 19.072 6.522 1.00 0.00 153 LYS A O 4
ATOM 5821 N N . GLU A 1 96 ? 4.406 19.188 6.844 1.00 0.00 154 GLU A N 4
ATOM 5822 C CA . GLU A 1 96 ? 4.517 19.875 8.125 1.00 0.00 154 GLU A CA 4
ATOM 5823 C C . GLU A 1 96 ? 3.372 19.483 9.054 1.00 0.00 154 GLU A C 4
ATOM 5824 O O . GLU A 1 96 ? 2.457 18.760 8.658 1.00 0.00 154 GLU A O 4
ATOM 5836 N N . SER A 1 97 ? 3.429 19.966 10.291 1.00 0.00 155 SER A N 4
ATOM 5837 C CA . SER A 1 97 ? 2.400 19.663 11.278 1.00 0.00 155 SER A CA 4
ATOM 5838 C C . SER A 1 97 ? 1.020 19.616 10.628 1.00 0.00 155 SER A C 4
ATOM 5839 O O . SER A 1 97 ? 0.761 20.310 9.646 1.00 0.00 155 SER A O 4
ATOM 5847 N N . GLY A 1 98 ? 0.138 18.792 11.185 1.00 0.00 156 GLY A N 4
ATOM 5848 C CA . GLY A 1 98 ? -1.204 18.669 10.647 1.00 0.00 156 GLY A CA 4
ATOM 5849 C C . GLY A 1 98 ? -2.083 19.850 11.006 1.00 0.00 156 GLY A C 4
ATOM 5850 O O . GLY A 1 98 ? -2.114 20.863 10.307 1.00 0.00 156 GLY A O 4
ATOM 5854 N N . PRO A 1 99 ? -2.821 19.727 12.120 1.00 0.00 157 PRO A N 4
ATOM 5855 C CA . PRO A 1 99 ? -3.719 20.783 12.595 1.00 0.00 157 PRO A CA 4
ATOM 5856 C C . PRO A 1 99 ? -2.967 21.921 13.277 1.00 0.00 157 PRO A C 4
ATOM 5857 O O . PRO A 1 99 ? -2.699 21.869 14.477 1.00 0.00 157 PRO A O 4
ATOM 5868 N N . SER A 1 100 ? -2.630 22.948 12.504 1.00 0.00 158 SER A N 4
ATOM 5869 C CA . SER A 1 100 ? -1.905 24.097 13.033 1.00 0.00 158 SER A CA 4
ATOM 5870 C C . SER A 1 100 ? -2.738 24.828 14.082 1.00 0.00 158 SER A C 4
ATOM 5871 O O . SER A 1 100 ? -3.412 25.813 13.780 1.00 0.00 158 SER A O 4
ATOM 5879 N N . SER A 1 101 ? -2.685 24.338 15.316 1.00 0.00 159 SER A N 4
ATOM 5880 C CA . SER A 1 101 ? -3.437 24.941 16.411 1.00 0.00 159 SER A CA 4
ATOM 5881 C C . SER A 1 101 ? -3.262 26.456 16.420 1.00 0.00 159 SER A C 4
ATOM 5882 O O . SER A 1 101 ? -4.236 27.205 16.359 1.00 0.00 159 SER A O 4
ATOM 5890 N N . GLY A 1 102 ? -2.011 26.901 16.497 1.00 0.00 160 GLY A N 4
ATOM 5891 C CA . GLY A 1 102 ? -1.730 28.325 16.513 1.00 0.00 160 GLY A CA 4
ATOM 5892 C C . GLY A 1 102 ? -1.104 28.777 17.818 1.00 0.00 160 GLY A C 4
ATOM 5893 O O . GLY A 1 102 ? -0.257 28.084 18.381 1.00 0.00 160 GLY A O 4
ATOM 5897 N N . GLY A 1 1 ? -9.113 18.366 -8.479 1.00 0.00 59 GLY A N 5
ATOM 5898 C CA . GLY A 1 1 ? -9.048 16.986 -8.921 1.00 0.00 59 GLY A CA 5
ATOM 5899 C C . GLY A 1 1 ? -8.176 16.810 -10.148 1.00 0.00 59 GLY A C 5
ATOM 5900 O O . GLY A 1 1 ? -6.964 17.021 -10.092 1.00 0.00 59 GLY A O 5
ATOM 5904 N N . SER A 1 2 ? -8.792 16.421 -11.260 1.00 0.00 60 SER A N 5
ATOM 5905 C CA . SER A 1 2 ? -8.063 16.212 -12.505 1.00 0.00 60 SER A CA 5
ATOM 5906 C C . SER A 1 2 ? -8.903 16.637 -13.705 1.00 0.00 60 SER A C 5
ATOM 5907 O O . SER A 1 2 ? -10.066 17.013 -13.561 1.00 0.00 60 SER A O 5
ATOM 5915 N N . SER A 1 3 ? -8.305 16.574 -14.891 1.00 0.00 61 SER A N 5
ATOM 5916 C CA . SER A 1 3 ? -8.996 16.955 -16.117 1.00 0.00 61 SER A CA 5
ATOM 5917 C C . SER A 1 3 ? -8.866 15.865 -17.176 1.00 0.00 61 SER A C 5
ATOM 5918 O O . SER A 1 3 ? -9.864 15.336 -17.664 1.00 0.00 61 SER A O 5
ATOM 5926 N N . GLY A 1 4 ? -7.627 15.533 -17.526 1.00 0.00 62 GLY A N 5
ATOM 5927 C CA . GLY A 1 4 ? -7.388 14.508 -18.525 1.00 0.00 62 GLY A CA 5
ATOM 5928 C C . GLY A 1 4 ? -6.271 13.563 -18.129 1.00 0.00 62 GLY A C 5
ATOM 5929 O O . GLY A 1 4 ? -5.354 13.313 -18.911 1.00 0.00 62 GLY A O 5
ATOM 5933 N N . SER A 1 5 ? -6.346 13.037 -16.911 1.00 0.00 63 SER A N 5
ATOM 5934 C CA . SER A 1 5 ? -5.330 12.119 -16.410 1.00 0.00 63 SER A CA 5
ATOM 5935 C C . SER A 1 5 ? -5.971 10.849 -15.858 1.00 0.00 63 SER A C 5
ATOM 5936 O O . SER A 1 5 ? -6.858 10.908 -15.006 1.00 0.00 63 SER A O 5
ATOM 5944 N N . SER A 1 6 ? -5.514 9.701 -16.349 1.00 0.00 64 SER A N 5
ATOM 5945 C CA . SER A 1 6 ? -6.044 8.416 -15.908 1.00 0.00 64 SER A CA 5
ATOM 5946 C C . SER A 1 6 ? -5.846 8.233 -14.407 1.00 0.00 64 SER A C 5
ATOM 5947 O O . SER A 1 6 ? -6.808 8.069 -13.658 1.00 0.00 64 SER A O 5
ATOM 5955 N N . GLY A 1 7 ? -4.589 8.263 -13.974 1.00 0.00 65 GLY A N 5
ATOM 5956 C CA . GLY A 1 7 ? -4.286 8.099 -12.564 1.00 0.00 65 GLY A CA 5
ATOM 5957 C C . GLY A 1 7 ? -4.116 9.425 -11.850 1.00 0.00 65 GLY A C 5
ATOM 5958 O O . GLY A 1 7 ? -4.680 10.438 -12.263 1.00 0.00 65 GLY A O 5
ATOM 5962 N N . SER A 1 8 ? -3.337 9.419 -10.772 1.00 0.00 66 SER A N 5
ATOM 5963 C CA . SER A 1 8 ? -3.099 10.629 -9.995 1.00 0.00 66 SER A CA 5
ATOM 5964 C C . SER A 1 8 ? -2.014 11.485 -10.641 1.00 0.00 66 SER A C 5
ATOM 5965 O O . SER A 1 8 ? -1.374 11.070 -11.607 1.00 0.00 66 SER A O 5
ATOM 5973 N N . ARG A 1 9 ? -1.814 12.683 -10.101 1.00 0.00 67 ARG A N 5
ATOM 5974 C CA . ARG A 1 9 ? -0.808 13.599 -10.626 1.00 0.00 67 ARG A CA 5
ATOM 5975 C C . ARG A 1 9 ? 0.584 13.219 -10.131 1.00 0.00 67 ARG A C 5
ATOM 5976 O O . ARG A 1 9 ? 0.728 12.503 -9.140 1.00 0.00 67 ARG A O 5
ATOM 5997 N N . GLY A 1 10 ? 1.607 13.703 -10.829 1.00 0.00 68 GLY A N 5
ATOM 5998 C CA . GLY A 1 10 ? 2.974 13.402 -10.446 1.00 0.00 68 GLY A CA 5
ATOM 5999 C C . GLY A 1 10 ? 3.269 11.916 -10.465 1.00 0.00 68 GLY A C 5
ATOM 6000 O O . GLY A 1 10 ? 2.808 11.197 -11.351 1.00 0.00 68 GLY A O 5
ATOM 6004 N N . GLU A 1 11 ? 4.040 11.453 -9.486 1.00 0.00 69 GLU A N 5
ATOM 6005 C CA . GLU A 1 11 ? 4.396 10.042 -9.396 1.00 0.00 69 GLU A CA 5
ATOM 6006 C C . GLU A 1 11 ? 4.763 9.663 -7.964 1.00 0.00 69 GLU A C 5
ATOM 6007 O O . GLU A 1 11 ? 5.760 10.139 -7.421 1.00 0.00 69 GLU A O 5
ATOM 6019 N N . ASP A 1 12 ? 3.949 8.806 -7.359 1.00 0.00 70 ASP A N 5
ATOM 6020 C CA . ASP A 1 12 ? 4.187 8.362 -5.990 1.00 0.00 70 ASP A CA 5
ATOM 6021 C C . ASP A 1 12 ? 4.339 6.845 -5.929 1.00 0.00 70 ASP A C 5
ATOM 6022 O O . ASP A 1 12 ? 3.407 6.105 -6.244 1.00 0.00 70 ASP A O 5
ATOM 6031 N N . ARG A 1 13 ? 5.520 6.390 -5.524 1.00 0.00 71 ARG A N 5
ATOM 6032 C CA . ARG A 1 13 ? 5.795 4.961 -5.424 1.00 0.00 71 ARG A CA 5
ATOM 6033 C C . ARG A 1 13 ? 5.151 4.370 -4.174 1.00 0.00 71 ARG A C 5
ATOM 6034 O O . ARG A 1 13 ? 4.295 3.488 -4.261 1.00 0.00 71 ARG A O 5
ATOM 6055 N N . LYS A 1 14 ? 5.568 4.860 -3.012 1.00 0.00 72 LYS A N 5
ATOM 6056 C CA . LYS A 1 14 ? 5.032 4.382 -1.743 1.00 0.00 72 LYS A CA 5
ATOM 6057 C C . LYS A 1 14 ? 3.508 4.330 -1.780 1.00 0.00 72 LYS A C 5
ATOM 6058 O O . LYS A 1 14 ? 2.859 5.228 -2.318 1.00 0.00 72 LYS A O 5
ATOM 6077 N N . LEU A 1 15 ? 2.942 3.275 -1.205 1.00 0.00 73 LEU A N 5
ATOM 6078 C CA . LEU A 1 15 ? 1.494 3.107 -1.171 1.00 0.00 73 LEU A CA 5
ATOM 6079 C C . LEU A 1 15 ? 1.008 2.856 0.253 1.00 0.00 73 LEU A C 5
ATOM 6080 O O . LEU A 1 15 ? 1.776 2.435 1.117 1.00 0.00 73 LEU A O 5
ATOM 6096 N N . PHE A 1 16 ? -0.274 3.116 0.490 1.00 0.00 74 PHE A N 5
ATOM 6097 C CA . PHE A 1 16 ? -0.863 2.918 1.809 1.00 0.00 74 PHE A CA 5
ATOM 6098 C C . PHE A 1 16 ? -1.925 1.822 1.771 1.00 0.00 74 PHE A C 5
ATOM 6099 O O . PHE A 1 16 ? -2.829 1.847 0.935 1.00 0.00 74 PHE A O 5
ATOM 6116 N N . VAL A 1 17 ? -1.808 0.861 2.682 1.00 0.00 75 VAL A N 5
ATOM 6117 C CA . VAL A 1 17 ? -2.757 -0.243 2.754 1.00 0.00 75 VAL A CA 5
ATOM 6118 C C . VAL A 1 17 ? -3.456 -0.279 4.108 1.00 0.00 75 VAL A C 5
ATOM 6119 O O . VAL A 1 17 ? -2.880 0.101 5.126 1.00 0.00 75 VAL A O 5
ATOM 6132 N N . GLY A 1 18 ? -4.703 -0.740 4.111 1.00 0.00 76 GLY A N 5
ATOM 6133 C CA . GLY A 1 18 ? -5.462 -0.818 5.346 1.00 0.00 76 GLY A CA 5
ATOM 6134 C C . GLY A 1 18 ? -6.278 -2.092 5.446 1.00 0.00 76 GLY A C 5
ATOM 6135 O O . GLY A 1 18 ? -6.021 -3.059 4.730 1.00 0.00 76 GLY A O 5
ATOM 6139 N N . MET A 1 19 ? -7.263 -2.093 6.338 1.00 0.00 77 MET A N 5
ATOM 6140 C CA . MET A 1 19 ? -8.119 -3.258 6.529 1.00 0.00 77 MET A CA 5
ATOM 6141 C C . MET A 1 19 ? -7.290 -4.537 6.595 1.00 0.00 77 MET A C 5
ATOM 6142 O O . MET A 1 19 ? -7.740 -5.603 6.174 1.00 0.00 77 MET A O 5
ATOM 6156 N N . LEU A 1 20 ? -6.077 -4.423 7.124 1.00 0.00 78 LEU A N 5
ATOM 6157 C CA . LEU A 1 20 ? -5.184 -5.571 7.245 1.00 0.00 78 LEU A CA 5
ATOM 6158 C C . LEU A 1 20 ? -5.439 -6.324 8.546 1.00 0.00 78 LEU A C 5
ATOM 6159 O O . LEU A 1 20 ? -6.054 -5.796 9.472 1.00 0.00 78 LEU A O 5
ATOM 6175 N N . GLY A 1 21 ? -4.960 -7.563 8.610 1.00 0.00 79 GLY A N 5
ATOM 6176 C CA . GLY A 1 21 ? -5.144 -8.369 9.803 1.00 0.00 79 GLY A CA 5
ATOM 6177 C C . GLY A 1 21 ? -3.830 -8.828 10.402 1.00 0.00 79 GLY A C 5
ATOM 6178 O O . GLY A 1 21 ? -2.820 -8.921 9.704 1.00 0.00 79 GLY A O 5
ATOM 6182 N N . LYS A 1 22 ? -3.840 -9.115 11.699 1.00 0.00 80 LYS A N 5
ATOM 6183 C CA . LYS A 1 22 ? -2.640 -9.567 12.393 1.00 0.00 80 LYS A CA 5
ATOM 6184 C C . LYS A 1 22 ? -1.987 -10.728 11.650 1.00 0.00 80 LYS A C 5
ATOM 6185 O O . LYS A 1 22 ? -0.774 -10.740 11.445 1.00 0.00 80 LYS A O 5
ATOM 6204 N N . GLN A 1 23 ? -2.799 -11.700 11.250 1.00 0.00 81 GLN A N 5
ATOM 6205 C CA . GLN A 1 23 ? -2.299 -12.865 10.530 1.00 0.00 81 GLN A CA 5
ATOM 6206 C C . GLN A 1 23 ? -1.359 -12.447 9.404 1.00 0.00 81 GLN A C 5
ATOM 6207 O O . GLN A 1 23 ? -0.214 -12.893 9.342 1.00 0.00 81 GLN A O 5
ATOM 6221 N N . GLN A 1 24 ? -1.850 -11.587 8.518 1.00 0.00 82 GLN A N 5
ATOM 6222 C CA . GLN A 1 24 ? -1.054 -11.110 7.394 1.00 0.00 82 GLN A CA 5
ATOM 6223 C C . GLN A 1 24 ? 0.099 -10.235 7.877 1.00 0.00 82 GLN A C 5
ATOM 6224 O O . GLN A 1 24 ? -0.052 -9.454 8.817 1.00 0.00 82 GLN A O 5
ATOM 6238 N N . THR A 1 25 ? 1.251 -10.371 7.227 1.00 0.00 83 THR A N 5
ATOM 6239 C CA . THR A 1 25 ? 2.429 -9.594 7.591 1.00 0.00 83 THR A CA 5
ATOM 6240 C C . THR A 1 25 ? 3.142 -9.064 6.352 1.00 0.00 83 THR A C 5
ATOM 6241 O O . THR A 1 25 ? 2.756 -9.370 5.224 1.00 0.00 83 THR A O 5
ATOM 6252 N N . ASP A 1 26 ? 4.183 -8.268 6.570 1.00 0.00 84 ASP A N 5
ATOM 6253 C CA . ASP A 1 26 ? 4.951 -7.696 5.470 1.00 0.00 84 ASP A CA 5
ATOM 6254 C C . ASP A 1 26 ? 5.196 -8.735 4.380 1.00 0.00 84 ASP A C 5
ATOM 6255 O O . ASP A 1 26 ? 5.132 -8.427 3.191 1.00 0.00 84 ASP A O 5
ATOM 6264 N N . GLU A 1 27 ? 5.478 -9.966 4.796 1.00 0.00 85 GLU A N 5
ATOM 6265 C CA . GLU A 1 27 ? 5.735 -11.049 3.854 1.00 0.00 85 GLU A CA 5
ATOM 6266 C C . GLU A 1 27 ? 4.555 -11.235 2.905 1.00 0.00 85 GLU A C 5
ATOM 6267 O O . GLU A 1 27 ? 4.689 -11.073 1.691 1.00 0.00 85 GLU A O 5
ATOM 6279 N N . ASP A 1 28 ? 3.401 -11.578 3.465 1.00 0.00 86 ASP A N 5
ATOM 6280 C CA . ASP A 1 28 ? 2.197 -11.787 2.670 1.00 0.00 86 ASP A CA 5
ATOM 6281 C C . ASP A 1 28 ? 1.908 -10.573 1.792 1.00 0.00 86 ASP A C 5
ATOM 6282 O O . ASP A 1 28 ? 1.752 -10.694 0.577 1.00 0.00 86 ASP A O 5
ATOM 6291 N N . VAL A 1 29 ? 1.836 -9.401 2.417 1.00 0.00 87 VAL A N 5
ATOM 6292 C CA . VAL A 1 29 ? 1.566 -8.164 1.693 1.00 0.00 87 VAL A CA 5
ATOM 6293 C C . VAL A 1 29 ? 2.512 -8.003 0.509 1.00 0.00 87 VAL A C 5
ATOM 6294 O O . VAL A 1 29 ? 2.076 -7.797 -0.623 1.00 0.00 87 VAL A O 5
ATOM 6307 N N . ARG A 1 30 ? 3.810 -8.098 0.778 1.00 0.00 88 ARG A N 5
ATOM 6308 C CA . ARG A 1 30 ? 4.819 -7.962 -0.266 1.00 0.00 88 ARG A CA 5
ATOM 6309 C C . ARG A 1 30 ? 4.569 -8.956 -1.396 1.00 0.00 88 ARG A C 5
ATOM 6310 O O . ARG A 1 30 ? 4.305 -8.565 -2.534 1.00 0.00 88 ARG A O 5
ATOM 6331 N N . LYS A 1 31 ? 4.655 -10.242 -1.076 1.00 0.00 89 LYS A N 5
ATOM 6332 C CA . LYS A 1 31 ? 4.438 -11.293 -2.062 1.00 0.00 89 LYS A CA 5
ATOM 6333 C C . LYS A 1 31 ? 3.044 -11.188 -2.671 1.00 0.00 89 LYS A C 5
ATOM 6334 O O . LYS A 1 31 ? 2.796 -11.689 -3.768 1.00 0.00 89 LYS A O 5
ATOM 6353 N N . MET A 1 32 ? 2.137 -10.534 -1.953 1.00 0.00 90 MET A N 5
ATOM 6354 C CA . MET A 1 32 ? 0.768 -10.361 -2.426 1.00 0.00 90 MET A CA 5
ATOM 6355 C C . MET A 1 32 ? 0.657 -9.143 -3.337 1.00 0.00 90 MET A C 5
ATOM 6356 O O . MET A 1 32 ? -0.275 -9.036 -4.135 1.00 0.00 90 MET A O 5
ATOM 6370 N N . PHE A 1 33 ? 1.612 -8.228 -3.214 1.00 0.00 91 PHE A N 5
ATOM 6371 C CA . PHE A 1 33 ? 1.620 -7.017 -4.026 1.00 0.00 91 PHE A CA 5
ATOM 6372 C C . PHE A 1 33 ? 2.674 -7.107 -5.126 1.00 0.00 91 PHE A C 5
ATOM 6373 O O . PHE A 1 33 ? 2.754 -6.239 -5.995 1.00 0.00 91 PHE A O 5
ATOM 6390 N N . GLU A 1 34 ? 3.480 -8.163 -5.080 1.00 0.00 92 GLU A N 5
ATOM 6391 C CA . GLU A 1 34 ? 4.530 -8.365 -6.072 1.00 0.00 92 GLU A CA 5
ATOM 6392 C C . GLU A 1 34 ? 3.933 -8.671 -7.442 1.00 0.00 92 GLU A C 5
ATOM 6393 O O . GLU A 1 34 ? 4.386 -8.168 -8.471 1.00 0.00 92 GLU A O 5
ATOM 6405 N N . PRO A 1 35 ? 2.891 -9.515 -7.458 1.00 0.00 93 PRO A N 5
ATOM 6406 C CA . PRO A 1 35 ? 2.208 -9.907 -8.695 1.00 0.00 93 PRO A CA 5
ATOM 6407 C C . PRO A 1 35 ? 1.870 -8.709 -9.575 1.00 0.00 93 PRO A C 5
ATOM 6408 O O . PRO A 1 35 ? 1.556 -8.862 -10.756 1.00 0.00 93 PRO A O 5
ATOM 6419 N N . PHE A 1 36 ? 1.938 -7.515 -8.994 1.00 0.00 94 PHE A N 5
ATOM 6420 C CA . PHE A 1 36 ? 1.639 -6.290 -9.727 1.00 0.00 94 PHE A CA 5
ATOM 6421 C C . PHE A 1 36 ? 2.855 -5.368 -9.764 1.00 0.00 94 PHE A C 5
ATOM 6422 O O . PHE A 1 36 ? 2.719 -4.146 -9.793 1.00 0.00 94 PHE A O 5
ATOM 6439 N N . GLY A 1 37 ? 4.043 -5.965 -9.761 1.00 0.00 95 GLY A N 5
ATOM 6440 C CA . GLY A 1 37 ? 5.265 -5.183 -9.794 1.00 0.00 95 GLY A CA 5
ATOM 6441 C C . GLY A 1 37 ? 6.271 -5.636 -8.754 1.00 0.00 95 GLY A C 5
ATOM 6442 O O . GLY A 1 37 ? 5.958 -6.457 -7.892 1.00 0.00 95 GLY A O 5
ATOM 6446 N N . THR A 1 38 ? 7.486 -5.102 -8.836 1.00 0.00 96 THR A N 5
ATOM 6447 C CA . THR A 1 38 ? 8.542 -5.458 -7.897 1.00 0.00 96 THR A CA 5
ATOM 6448 C C . THR A 1 38 ? 8.551 -4.518 -6.697 1.00 0.00 96 THR A C 5
ATOM 6449 O O . THR A 1 38 ? 8.668 -3.302 -6.850 1.00 0.00 96 THR A O 5
ATOM 6460 N N . ILE A 1 39 ? 8.427 -5.089 -5.504 1.00 0.00 97 ILE A N 5
ATOM 6461 C CA . ILE A 1 39 ? 8.423 -4.301 -4.277 1.00 0.00 97 ILE A CA 5
ATOM 6462 C C . ILE A 1 39 ? 9.840 -4.094 -3.752 1.00 0.00 97 ILE A C 5
ATOM 6463 O O . ILE A 1 39 ? 10.568 -5.056 -3.505 1.00 0.00 97 ILE A O 5
ATOM 6479 N N . ASP A 1 40 ? 10.223 -2.834 -3.582 1.00 0.00 98 ASP A N 5
ATOM 6480 C CA . ASP A 1 40 ? 11.552 -2.499 -3.083 1.00 0.00 98 ASP A CA 5
ATOM 6481 C C . ASP A 1 40 ? 11.529 -2.291 -1.572 1.00 0.00 98 ASP A C 5
ATOM 6482 O O . ASP A 1 40 ? 12.385 -2.803 -0.852 1.00 0.00 98 ASP A O 5
ATOM 6491 N N . GLU A 1 41 ? 10.543 -1.535 -1.099 1.00 0.00 99 GLU A N 5
ATOM 6492 C CA . GLU A 1 41 ? 10.410 -1.257 0.326 1.00 0.00 99 GLU A CA 5
ATOM 6493 C C . GLU A 1 41 ? 9.020 -1.639 0.827 1.00 0.00 99 GLU A C 5
ATOM 6494 O O . GLU A 1 41 ? 8.008 -1.178 0.297 1.00 0.00 99 GLU A O 5
ATOM 6506 N N . CYS A 1 42 ? 8.978 -2.485 1.851 1.00 0.00 100 CYS A N 5
ATOM 6507 C CA . CYS A 1 42 ? 7.713 -2.930 2.424 1.00 0.00 100 CYS A CA 5
ATOM 6508 C C . CYS A 1 42 ? 7.808 -3.027 3.943 1.00 0.00 100 CYS A C 5
ATOM 6509 O O . CYS A 1 42 ? 8.645 -3.753 4.479 1.00 0.00 100 CYS A O 5
ATOM 6517 N N . THR A 1 43 ? 6.945 -2.287 4.633 1.00 0.00 101 THR A N 5
ATOM 6518 C CA . THR A 1 43 ? 6.933 -2.287 6.090 1.00 0.00 101 THR A CA 5
ATOM 6519 C C . THR A 1 43 ? 5.511 -2.178 6.628 1.00 0.00 101 THR A C 5
ATOM 6520 O O . THR A 1 43 ? 4.663 -1.507 6.039 1.00 0.00 101 THR A O 5
ATOM 6531 N N . VAL A 1 44 ? 5.255 -2.841 7.752 1.00 0.00 102 VAL A N 5
ATOM 6532 C CA . VAL A 1 44 ? 3.935 -2.817 8.370 1.00 0.00 102 VAL A CA 5
ATOM 6533 C C . VAL A 1 44 ? 3.912 -1.889 9.580 1.00 0.00 102 VAL A C 5
ATOM 6534 O O . VAL A 1 44 ? 4.931 -1.692 10.244 1.00 0.00 102 VAL A O 5
ATOM 6547 N N . LEU A 1 45 ? 2.744 -1.322 9.862 1.00 0.00 103 LEU A N 5
ATOM 6548 C CA . LEU A 1 45 ? 2.588 -0.414 10.993 1.00 0.00 103 LEU A CA 5
ATOM 6549 C C . LEU A 1 45 ? 1.891 -1.111 12.157 1.00 0.00 103 LEU A C 5
ATOM 6550 O O . LEU A 1 45 ? 0.838 -1.725 11.985 1.00 0.00 103 LEU A O 5
ATOM 6566 N N . ARG A 1 46 ? 2.484 -1.009 13.342 1.00 0.00 104 ARG A N 5
ATOM 6567 C CA . ARG A 1 46 ? 1.920 -1.628 14.535 1.00 0.00 104 ARG A CA 5
ATOM 6568 C C . ARG A 1 46 ? 1.954 -0.663 15.716 1.00 0.00 104 ARG A C 5
ATOM 6569 O O . ARG A 1 46 ? 2.339 0.496 15.573 1.00 0.00 104 ARG A O 5
ATOM 6590 N N . GLY A 1 47 ? 1.546 -1.150 16.884 1.00 0.00 105 GLY A N 5
ATOM 6591 C CA . GLY A 1 47 ? 1.537 -0.318 18.073 1.00 0.00 105 GLY A CA 5
ATOM 6592 C C . GLY A 1 47 ? 2.826 -0.422 18.864 1.00 0.00 105 GLY A C 5
ATOM 6593 O O . GLY A 1 47 ? 3.905 -0.632 18.309 1.00 0.00 105 GLY A O 5
ATOM 6597 N N . PRO A 1 48 ? 2.723 -0.272 20.193 1.00 0.00 106 PRO A N 5
ATOM 6598 C CA . PRO A 1 48 ? 3.880 -0.345 21.090 1.00 0.00 106 PRO A CA 5
ATOM 6599 C C . PRO A 1 48 ? 4.334 -1.781 21.334 1.00 0.00 106 PRO A C 5
ATOM 6600 O O . PRO A 1 48 ? 5.519 -2.095 21.219 1.00 0.00 106 PRO A O 5
ATOM 6611 N N . ASP A 1 49 ? 3.385 -2.647 21.670 1.00 0.00 107 ASP A N 5
ATOM 6612 C CA . ASP A 1 49 ? 3.687 -4.050 21.930 1.00 0.00 107 ASP A CA 5
ATOM 6613 C C . ASP A 1 49 ? 4.017 -4.783 20.633 1.00 0.00 107 ASP A C 5
ATOM 6614 O O . ASP A 1 49 ? 4.988 -5.535 20.563 1.00 0.00 107 ASP A O 5
ATOM 6623 N N . GLY A 1 50 ? 3.201 -4.559 19.608 1.00 0.00 108 GLY A N 5
ATOM 6624 C CA . GLY A 1 50 ? 3.422 -5.206 18.328 1.00 0.00 108 GLY A CA 5
ATOM 6625 C C . GLY A 1 50 ? 2.134 -5.692 17.694 1.00 0.00 108 GLY A C 5
ATOM 6626 O O . GLY A 1 50 ? 2.115 -6.721 17.017 1.00 0.00 108 GLY A O 5
ATOM 6630 N N . THR A 1 51 ? 1.051 -4.952 17.914 1.00 0.00 109 THR A N 5
ATOM 6631 C CA . THR A 1 51 ? -0.248 -5.315 17.362 1.00 0.00 109 THR A CA 5
ATOM 6632 C C . THR A 1 51 ? -0.454 -4.690 15.987 1.00 0.00 109 THR A C 5
ATOM 6633 O O . THR A 1 51 ? -0.176 -3.509 15.783 1.00 0.00 109 THR A O 5
ATOM 6644 N N . SER A 1 52 ? -0.944 -5.491 15.046 1.00 0.00 110 SER A N 5
ATOM 6645 C CA . SER A 1 52 ? -1.185 -5.017 13.688 1.00 0.00 110 SER A CA 5
ATOM 6646 C C . SER A 1 52 ? -2.326 -4.004 13.661 1.00 0.00 110 SER A C 5
ATOM 6647 O O . SER A 1 52 ? -3.496 -4.372 13.551 1.00 0.00 110 SER A O 5
ATOM 6655 N N . LYS A 1 53 ? -1.976 -2.726 13.760 1.00 0.00 111 LYS A N 5
ATOM 6656 C CA . LYS A 1 53 ? -2.968 -1.658 13.746 1.00 0.00 111 LYS A CA 5
ATOM 6657 C C . LYS A 1 53 ? -3.999 -1.886 12.645 1.00 0.00 111 LYS A C 5
ATOM 6658 O O . LYS A 1 53 ? -5.189 -1.643 12.835 1.00 0.00 111 LYS A O 5
ATOM 6677 N N . GLY A 1 54 ? -3.532 -2.358 11.492 1.00 0.00 112 GLY A N 5
ATOM 6678 C CA . GLY A 1 54 ? -4.426 -2.613 10.378 1.00 0.00 112 GLY A CA 5
ATOM 6679 C C . GLY A 1 54 ? -4.062 -1.808 9.146 1.00 0.00 112 GLY A C 5
ATOM 6680 O O . GLY A 1 54 ? -4.932 -1.444 8.355 1.00 0.00 112 GLY A O 5
ATOM 6684 N N . CYS A 1 55 ? -2.773 -1.529 8.984 1.00 0.00 113 CYS A N 5
ATOM 6685 C CA . CYS A 1 55 ? -2.296 -0.759 7.841 1.00 0.00 113 CYS A CA 5
ATOM 6686 C C . CYS A 1 55 ? -0.796 -0.952 7.644 1.00 0.00 113 CYS A C 5
ATOM 6687 O O . CYS A 1 55 ? -0.064 -1.218 8.597 1.00 0.00 113 CYS A O 5
ATOM 6695 N N . ALA A 1 56 ? -0.345 -0.817 6.401 1.00 0.00 114 ALA A N 5
ATOM 6696 C CA . ALA A 1 56 ? 1.068 -0.976 6.079 1.00 0.00 114 ALA A CA 5
ATOM 6697 C C . ALA A 1 56 ? 1.436 -0.195 4.822 1.00 0.00 114 ALA A C 5
ATOM 6698 O O . ALA A 1 56 ? 0.566 0.185 4.038 1.00 0.00 114 ALA A O 5
ATOM 6705 N N . PHE A 1 57 ? 2.730 0.043 4.636 1.00 0.00 115 PHE A N 5
ATOM 6706 C CA . PHE A 1 57 ? 3.213 0.781 3.475 1.00 0.00 115 PHE A CA 5
ATOM 6707 C C . PHE A 1 57 ? 3.887 -0.156 2.477 1.00 0.00 115 PHE A C 5
ATOM 6708 O O . PHE A 1 57 ? 4.665 -1.032 2.858 1.00 0.00 115 PHE A O 5
ATOM 6725 N N . VAL A 1 58 ? 3.583 0.034 1.197 1.00 0.00 116 VAL A N 5
ATOM 6726 C CA . VAL A 1 58 ? 4.160 -0.793 0.144 1.00 0.00 116 VAL A CA 5
ATOM 6727 C C . VAL A 1 58 ? 4.775 0.067 -0.955 1.00 0.00 116 VAL A C 5
ATOM 6728 O O . VAL A 1 58 ? 4.120 0.950 -1.508 1.00 0.00 116 VAL A O 5
ATOM 6741 N N . LYS A 1 59 ? 6.039 -0.198 -1.267 1.00 0.00 117 LYS A N 5
ATOM 6742 C CA . LYS A 1 59 ? 6.745 0.549 -2.301 1.00 0.00 117 LYS A CA 5
ATOM 6743 C C . LYS A 1 59 ? 7.047 -0.338 -3.504 1.00 0.00 117 LYS A C 5
ATOM 6744 O O . LYS A 1 59 ? 7.451 -1.491 -3.351 1.00 0.00 117 LYS A O 5
ATOM 6763 N N . PHE A 1 60 ? 6.848 0.206 -4.700 1.00 0.00 118 PHE A N 5
ATOM 6764 C CA . PHE A 1 60 ? 7.100 -0.536 -5.929 1.00 0.00 118 PHE A CA 5
ATOM 6765 C C . PHE A 1 60 ? 8.361 -0.030 -6.622 1.00 0.00 118 PHE A C 5
ATOM 6766 O O . PHE A 1 60 ? 8.919 1.000 -6.243 1.00 0.00 118 PHE A O 5
ATOM 6783 N N . GLN A 1 61 ? 8.805 -0.762 -7.639 1.00 0.00 119 GLN A N 5
ATOM 6784 C CA . GLN A 1 61 ? 10.001 -0.388 -8.384 1.00 0.00 119 GLN A CA 5
ATOM 6785 C C . GLN A 1 61 ? 9.749 0.857 -9.229 1.00 0.00 119 GLN A C 5
ATOM 6786 O O . GLN A 1 61 ? 10.598 1.746 -9.313 1.00 0.00 119 GLN A O 5
ATOM 6800 N N . THR A 1 62 ? 8.577 0.915 -9.853 1.00 0.00 120 THR A N 5
ATOM 6801 C CA . THR A 1 62 ? 8.214 2.050 -10.692 1.00 0.00 120 THR A CA 5
ATOM 6802 C C . THR A 1 62 ? 6.781 2.497 -10.424 1.00 0.00 120 THR A C 5
ATOM 6803 O O . THR A 1 62 ? 5.880 1.670 -10.280 1.00 0.00 120 THR A O 5
ATOM 6814 N N . HIS A 1 63 ? 6.578 3.809 -10.358 1.00 0.00 121 HIS A N 5
ATOM 6815 C CA . HIS A 1 63 ? 5.253 4.365 -10.107 1.00 0.00 121 HIS A CA 5
ATOM 6816 C C . HIS A 1 63 ? 4.176 3.541 -10.809 1.00 0.00 121 HIS A C 5
ATOM 6817 O O . HIS A 1 63 ? 3.256 3.033 -10.170 1.00 0.00 121 HIS A O 5
ATOM 6831 N N . ALA A 1 64 ? 4.299 3.416 -12.126 1.00 0.00 122 ALA A N 5
ATOM 6832 C CA . ALA A 1 64 ? 3.338 2.654 -12.913 1.00 0.00 122 ALA A CA 5
ATOM 6833 C C . ALA A 1 64 ? 2.966 1.350 -12.214 1.00 0.00 122 ALA A C 5
ATOM 6834 O O . ALA A 1 64 ? 1.828 1.170 -11.784 1.00 0.00 122 ALA A O 5
ATOM 6841 N N . GLU A 1 65 ? 3.934 0.445 -12.107 1.00 0.00 123 GLU A N 5
ATOM 6842 C CA . GLU A 1 65 ? 3.706 -0.842 -11.461 1.00 0.00 123 GLU A CA 5
ATOM 6843 C C . GLU A 1 65 ? 2.794 -0.688 -10.247 1.00 0.00 123 GLU A C 5
ATOM 6844 O O . GLU A 1 65 ? 1.906 -1.508 -10.017 1.00 0.00 123 GLU A O 5
ATOM 6856 N N . ALA A 1 66 ? 3.022 0.367 -9.473 1.00 0.00 124 ALA A N 5
ATOM 6857 C CA . ALA A 1 66 ? 2.222 0.630 -8.284 1.00 0.00 124 ALA A CA 5
ATOM 6858 C C . ALA A 1 66 ? 0.741 0.744 -8.633 1.00 0.00 124 ALA A C 5
ATOM 6859 O O . ALA A 1 66 ? -0.077 -0.048 -8.168 1.00 0.00 124 ALA A O 5
ATOM 6866 N N . GLN A 1 67 ? 0.406 1.734 -9.454 1.00 0.00 125 GLN A N 5
ATOM 6867 C CA . GLN A 1 67 ? -0.976 1.952 -9.863 1.00 0.00 125 GLN A CA 5
ATOM 6868 C C . GLN A 1 67 ? -1.671 0.627 -10.159 1.00 0.00 125 GLN A C 5
ATOM 6869 O O . GLN A 1 67 ? -2.712 0.318 -9.580 1.00 0.00 125 GLN A O 5
ATOM 6883 N N . ALA A 1 68 ? -1.088 -0.152 -11.064 1.00 0.00 126 ALA A N 5
ATOM 6884 C CA . ALA A 1 68 ? -1.650 -1.445 -11.436 1.00 0.00 126 ALA A CA 5
ATOM 6885 C C . ALA A 1 68 ? -2.278 -2.137 -10.231 1.00 0.00 126 ALA A C 5
ATOM 6886 O O . ALA A 1 68 ? -3.483 -2.385 -10.203 1.00 0.00 126 ALA A O 5
ATOM 6893 N N . ALA A 1 69 ? -1.452 -2.447 -9.236 1.00 0.00 127 ALA A N 5
ATOM 6894 C CA . ALA A 1 69 ? -1.927 -3.110 -8.028 1.00 0.00 127 ALA A CA 5
ATOM 6895 C C . ALA A 1 69 ? -3.181 -2.432 -7.486 1.00 0.00 127 ALA A C 5
ATOM 6896 O O . ALA A 1 69 ? -4.269 -3.008 -7.510 1.00 0.00 127 ALA A O 5
ATOM 6903 N N . ILE A 1 70 ? -3.021 -1.206 -6.999 1.00 0.00 128 ILE A N 5
ATOM 6904 C CA . ILE A 1 70 ? -4.141 -0.450 -6.452 1.00 0.00 128 ILE A CA 5
ATOM 6905 C C . ILE A 1 70 ? -5.405 -0.667 -7.276 1.00 0.00 128 ILE A C 5
ATOM 6906 O O . ILE A 1 70 ? -6.420 -1.135 -6.763 1.00 0.00 128 ILE A O 5
ATOM 6922 N N . ASN A 1 71 ? -5.335 -0.323 -8.558 1.00 0.00 129 ASN A N 5
ATOM 6923 C CA . ASN A 1 71 ? -6.474 -0.481 -9.455 1.00 0.00 129 ASN A CA 5
ATOM 6924 C C . ASN A 1 71 ? -7.260 -1.745 -9.120 1.00 0.00 129 ASN A C 5
ATOM 6925 O O . ASN A 1 71 ? -8.490 -1.760 -9.178 1.00 0.00 129 ASN A O 5
ATOM 6936 N N . THR A 1 72 ? -6.540 -2.807 -8.768 1.00 0.00 130 THR A N 5
ATOM 6937 C CA . THR A 1 72 ? -7.168 -4.076 -8.424 1.00 0.00 130 THR A CA 5
ATOM 6938 C C . THR A 1 72 ? -7.126 -4.321 -6.920 1.00 0.00 130 THR A C 5
ATOM 6939 O O . THR A 1 72 ? -8.148 -4.235 -6.238 1.00 0.00 130 THR A O 5
ATOM 6950 N N . LEU A 1 73 ? -5.938 -4.625 -6.408 1.00 0.00 131 LEU A N 5
ATOM 6951 C CA . LEU A 1 73 ? -5.763 -4.881 -4.983 1.00 0.00 131 LEU A CA 5
ATOM 6952 C C . LEU A 1 73 ? -6.700 -4.009 -4.153 1.00 0.00 131 LEU A C 5
ATOM 6953 O O . LEU A 1 73 ? -7.207 -4.437 -3.116 1.00 0.00 131 LEU A O 5
ATOM 6969 N N . HIS A 1 74 ? -6.926 -2.785 -4.618 1.00 0.00 132 HIS A N 5
ATOM 6970 C CA . HIS A 1 74 ? -7.805 -1.853 -3.920 1.00 0.00 132 HIS A CA 5
ATOM 6971 C C . HIS A 1 74 ? -9.169 -2.484 -3.660 1.00 0.00 132 HIS A C 5
ATOM 6972 O O . HIS A 1 74 ? -9.942 -2.721 -4.588 1.00 0.00 132 HIS A O 5
ATOM 6986 N N . SER A 1 75 ? -9.458 -2.755 -2.391 1.00 0.00 133 SER A N 5
ATOM 6987 C CA . SER A 1 75 ? -10.727 -3.363 -2.008 1.00 0.00 133 SER A CA 5
ATOM 6988 C C . SER A 1 75 ? -10.983 -4.636 -2.809 1.00 0.00 133 SER A C 5
ATOM 6989 O O . SER A 1 75 ? -12.129 -4.996 -3.076 1.00 0.00 133 SER A O 5
ATOM 6997 N N . SER A 1 76 ? -9.905 -5.314 -3.191 1.00 0.00 134 SER A N 5
ATOM 6998 C CA . SER A 1 76 ? -10.010 -6.545 -3.965 1.00 0.00 134 SER A CA 5
ATOM 6999 C C . SER A 1 76 ? -10.569 -7.678 -3.109 1.00 0.00 134 SER A C 5
ATOM 7000 O O . SER A 1 76 ? -11.726 -8.071 -3.259 1.00 0.00 134 SER A O 5
ATOM 7008 N N . ARG A 1 77 ? -9.738 -8.200 -2.213 1.00 0.00 135 ARG A N 5
ATOM 7009 C CA . ARG A 1 77 ? -10.148 -9.288 -1.334 1.00 0.00 135 ARG A CA 5
ATOM 7010 C C . ARG A 1 77 ? -10.517 -8.761 0.050 1.00 0.00 135 ARG A C 5
ATOM 7011 O O . ARG A 1 77 ? -10.307 -7.586 0.355 1.00 0.00 135 ARG A O 5
ATOM 7032 N N . THR A 1 78 ? -11.070 -9.637 0.883 1.00 0.00 136 THR A N 5
ATOM 7033 C CA . THR A 1 78 ? -11.470 -9.259 2.233 1.00 0.00 136 THR A CA 5
ATOM 7034 C C . THR A 1 78 ? -10.812 -10.158 3.273 1.00 0.00 136 THR A C 5
ATOM 7035 O O . THR A 1 78 ? -11.432 -11.093 3.782 1.00 0.00 136 THR A O 5
ATOM 7046 N N . LEU A 1 79 ? -9.553 -9.870 3.586 1.00 0.00 137 LEU A N 5
ATOM 7047 C CA . LEU A 1 79 ? -8.810 -10.653 4.567 1.00 0.00 137 LEU A CA 5
ATOM 7048 C C . LEU A 1 79 ? -9.720 -11.105 5.705 1.00 0.00 137 LEU A C 5
ATOM 7049 O O . LEU A 1 79 ? -10.627 -10.389 6.129 1.00 0.00 137 LEU A O 5
ATOM 7065 N N . PRO A 1 80 ? -9.473 -12.322 6.212 1.00 0.00 138 PRO A N 5
ATOM 7066 C CA . PRO A 1 80 ? -10.257 -12.896 7.310 1.00 0.00 138 PRO A CA 5
ATOM 7067 C C . PRO A 1 80 ? -10.450 -11.914 8.460 1.00 0.00 138 PRO A C 5
ATOM 7068 O O . PRO A 1 80 ? -9.489 -11.333 8.961 1.00 0.00 138 PRO A O 5
ATOM 7079 N N . GLY A 1 81 ? -11.701 -11.734 8.875 1.00 0.00 139 GLY A N 5
ATOM 7080 C CA . GLY A 1 81 ? -11.997 -10.822 9.964 1.00 0.00 139 GLY A CA 5
ATOM 7081 C C . GLY A 1 81 ? -11.614 -9.391 9.642 1.00 0.00 139 GLY A C 5
ATOM 7082 O O . GLY A 1 81 ? -10.840 -8.770 10.370 1.00 0.00 139 GLY A O 5
ATOM 7086 N N . ALA A 1 82 ? -12.155 -8.867 8.548 1.00 0.00 140 ALA A N 5
ATOM 7087 C CA . ALA A 1 82 ? -11.866 -7.501 8.131 1.00 0.00 140 ALA A CA 5
ATOM 7088 C C . ALA A 1 82 ? -13.120 -6.810 7.606 1.00 0.00 140 ALA A C 5
ATOM 7089 O O . ALA A 1 82 ? -13.626 -7.150 6.536 1.00 0.00 140 ALA A O 5
ATOM 7096 N N . SER A 1 83 ? -13.617 -5.839 8.365 1.00 0.00 141 SER A N 5
ATOM 7097 C CA . SER A 1 83 ? -14.815 -5.103 7.978 1.00 0.00 141 SER A CA 5
ATOM 7098 C C . SER A 1 83 ? -14.914 -4.988 6.460 1.00 0.00 141 SER A C 5
ATOM 7099 O O . SER A 1 83 ? -15.709 -5.681 5.825 1.00 0.00 141 SER A O 5
ATOM 7107 N N . SER A 1 84 ? -14.102 -4.107 5.885 1.00 0.00 142 SER A N 5
ATOM 7108 C CA . SER A 1 84 ? -14.100 -3.897 4.442 1.00 0.00 142 SER A CA 5
ATOM 7109 C C . SER A 1 84 ? -12.972 -4.681 3.780 1.00 0.00 142 SER A C 5
ATOM 7110 O O . SER A 1 84 ? -12.219 -5.390 4.448 1.00 0.00 142 SER A O 5
ATOM 7118 N N . SER A 1 85 ? -12.862 -4.549 2.462 1.00 0.00 143 SER A N 5
ATOM 7119 C CA . SER A 1 85 ? -11.828 -5.248 1.707 1.00 0.00 143 SER A CA 5
ATOM 7120 C C . SER A 1 85 ? -10.466 -4.592 1.916 1.00 0.00 143 SER A C 5
ATOM 7121 O O . SER A 1 85 ? -10.353 -3.573 2.597 1.00 0.00 143 SER A O 5
ATOM 7129 N N . LEU A 1 86 ? -9.435 -5.185 1.324 1.00 0.00 144 LEU A N 5
ATOM 7130 C CA . LEU A 1 86 ? -8.079 -4.660 1.444 1.00 0.00 144 LEU A CA 5
ATOM 7131 C C . LEU A 1 86 ? -7.984 -3.257 0.851 1.00 0.00 144 LEU A C 5
ATOM 7132 O O . LEU A 1 86 ? -7.683 -3.090 -0.331 1.00 0.00 144 LEU A O 5
ATOM 7148 N N . VAL A 1 87 ? -8.240 -2.251 1.681 1.00 0.00 145 VAL A N 5
ATOM 7149 C CA . VAL A 1 87 ? -8.180 -0.863 1.241 1.00 0.00 145 VAL A CA 5
ATOM 7150 C C . VAL A 1 87 ? -6.757 -0.466 0.867 1.00 0.00 145 VAL A C 5
ATOM 7151 O O . VAL A 1 87 ? -5.840 -0.557 1.683 1.00 0.00 145 VAL A O 5
ATOM 7164 N N . VAL A 1 88 ? -6.578 -0.024 -0.375 1.00 0.00 146 VAL A N 5
ATOM 7165 C CA . VAL A 1 88 ? -5.266 0.389 -0.858 1.00 0.00 146 VAL A CA 5
ATOM 7166 C C . VAL A 1 88 ? -5.352 1.705 -1.622 1.00 0.00 146 VAL A C 5
ATOM 7167 O O . VAL A 1 88 ? -6.257 1.910 -2.431 1.00 0.00 146 VAL A O 5
ATOM 7180 N N . LYS A 1 89 ? -4.402 2.597 -1.361 1.00 0.00 147 LYS A N 5
ATOM 7181 C CA . LYS A 1 89 ? -4.367 3.895 -2.025 1.00 0.00 147 LYS A CA 5
ATOM 7182 C C . LYS A 1 89 ? -3.018 4.576 -1.817 1.00 0.00 147 LYS A C 5
ATOM 7183 O O . LYS A 1 89 ? -2.399 4.442 -0.761 1.00 0.00 147 LYS A O 5
ATOM 7202 N N . PHE A 1 90 ? -2.567 5.308 -2.831 1.00 0.00 148 PHE A N 5
ATOM 7203 C CA . PHE A 1 90 ? -1.292 6.010 -2.759 1.00 0.00 148 PHE A CA 5
ATOM 7204 C C . PHE A 1 90 ? -1.087 6.627 -1.378 1.00 0.00 148 PHE A C 5
ATOM 7205 O O . PHE A 1 90 ? -2.046 6.860 -0.643 1.00 0.00 148 PHE A O 5
ATOM 7222 N N . ALA A 1 91 ? 0.169 6.889 -1.034 1.00 0.00 149 ALA A N 5
ATOM 7223 C CA . ALA A 1 91 ? 0.500 7.480 0.257 1.00 0.00 149 ALA A CA 5
ATOM 7224 C C . ALA A 1 91 ? 1.291 8.772 0.083 1.00 0.00 149 ALA A C 5
ATOM 7225 O O . ALA A 1 91 ? 2.519 8.752 -0.002 1.00 0.00 149 ALA A O 5
ATOM 7232 N N . ASP A 1 92 ? 0.580 9.893 0.029 1.00 0.00 150 ASP A N 5
ATOM 7233 C CA . ASP A 1 92 ? 1.217 11.195 -0.135 1.00 0.00 150 ASP A CA 5
ATOM 7234 C C . ASP A 1 92 ? 1.419 11.875 1.215 1.00 0.00 150 ASP A C 5
ATOM 7235 O O . ASP A 1 92 ? 0.510 11.912 2.046 1.00 0.00 150 ASP A O 5
ATOM 7244 N N . THR A 1 93 ? 2.616 12.411 1.429 1.00 0.00 151 THR A N 5
ATOM 7245 C CA . THR A 1 93 ? 2.939 13.088 2.679 1.00 0.00 151 THR A CA 5
ATOM 7246 C C . THR A 1 93 ? 3.362 14.531 2.429 1.00 0.00 151 THR A C 5
ATOM 7247 O O . THR A 1 93 ? 2.902 15.448 3.110 1.00 0.00 151 THR A O 5
ATOM 7258 N N . GLU A 1 94 ? 4.239 14.725 1.450 1.00 0.00 152 GLU A N 5
ATOM 7259 C CA . GLU A 1 94 ? 4.723 16.058 1.112 1.00 0.00 152 GLU A CA 5
ATOM 7260 C C . GLU A 1 94 ? 4.984 16.178 -0.387 1.00 0.00 152 GLU A C 5
ATOM 7261 O O . GLU A 1 94 ? 5.789 15.437 -0.950 1.00 0.00 152 GLU A O 5
ATOM 7273 N N . LYS A 1 95 ? 4.296 17.118 -1.028 1.00 0.00 153 LYS A N 5
ATOM 7274 C CA . LYS A 1 95 ? 4.452 17.338 -2.461 1.00 0.00 153 LYS A CA 5
ATOM 7275 C C . LYS A 1 95 ? 5.923 17.509 -2.828 1.00 0.00 153 LYS A C 5
ATOM 7276 O O . LYS A 1 95 ? 6.628 18.325 -2.236 1.00 0.00 153 LYS A O 5
ATOM 7295 N N . GLU A 1 96 ? 6.377 16.735 -3.809 1.00 0.00 154 GLU A N 5
ATOM 7296 C CA . GLU A 1 96 ? 7.764 16.803 -4.254 1.00 0.00 154 GLU A CA 5
ATOM 7297 C C . GLU A 1 96 ? 7.943 17.887 -5.313 1.00 0.00 154 GLU A C 5
ATOM 7298 O O . GLU A 1 96 ? 7.346 17.825 -6.387 1.00 0.00 154 GLU A O 5
ATOM 7310 N N . SER A 1 97 ? 8.769 18.880 -5.000 1.00 0.00 155 SER A N 5
ATOM 7311 C CA . SER A 1 97 ? 9.024 19.981 -5.921 1.00 0.00 155 SER A CA 5
ATOM 7312 C C . SER A 1 97 ? 10.520 20.259 -6.035 1.00 0.00 155 SER A C 5
ATOM 7313 O O . SER A 1 97 ? 11.174 20.609 -5.054 1.00 0.00 155 SER A O 5
ATOM 7321 N N . GLY A 1 98 ? 11.054 20.100 -7.243 1.00 0.00 156 GLY A N 5
ATOM 7322 C CA . GLY A 1 98 ? 12.469 20.338 -7.464 1.00 0.00 156 GLY A CA 5
ATOM 7323 C C . GLY A 1 98 ? 12.954 21.610 -6.799 1.00 0.00 156 GLY A C 5
ATOM 7324 O O . GLY A 1 98 ? 12.239 22.610 -6.727 1.00 0.00 156 GLY A O 5
ATOM 7328 N N . PRO A 1 99 ? 14.198 21.583 -6.298 1.00 0.00 157 PRO A N 5
ATOM 7329 C CA . PRO A 1 99 ? 14.806 22.735 -5.625 1.00 0.00 157 PRO A CA 5
ATOM 7330 C C . PRO A 1 99 ? 14.610 24.031 -6.405 1.00 0.00 157 PRO A C 5
ATOM 7331 O O . PRO A 1 99 ? 14.566 24.026 -7.635 1.00 0.00 157 PRO A O 5
ATOM 7342 N N . SER A 1 100 ? 14.492 25.140 -5.681 1.00 0.00 158 SER A N 5
ATOM 7343 C CA . SER A 1 100 ? 14.297 26.443 -6.305 1.00 0.00 158 SER A CA 5
ATOM 7344 C C . SER A 1 100 ? 15.626 27.174 -6.463 1.00 0.00 158 SER A C 5
ATOM 7345 O O . SER A 1 100 ? 16.585 26.906 -5.739 1.00 0.00 158 SER A O 5
ATOM 7353 N N . SER A 1 101 ? 15.676 28.101 -7.415 1.00 0.00 159 SER A N 5
ATOM 7354 C CA . SER A 1 101 ? 16.888 28.869 -7.671 1.00 0.00 159 SER A CA 5
ATOM 7355 C C . SER A 1 101 ? 16.883 30.173 -6.879 1.00 0.00 159 SER A C 5
ATOM 7356 O O . SER A 1 101 ? 17.876 30.535 -6.249 1.00 0.00 159 SER A O 5
ATOM 7364 N N . GLY A 1 102 ? 15.754 30.876 -6.916 1.00 0.00 160 GLY A N 5
ATOM 7365 C CA . GLY A 1 102 ? 15.639 32.133 -6.199 1.00 0.00 160 GLY A CA 5
ATOM 7366 C C . GLY A 1 102 ? 14.211 32.439 -5.791 1.00 0.00 160 GLY A C 5
ATOM 7367 O O . GLY A 1 102 ? 13.659 33.472 -6.168 1.00 0.00 160 GLY A O 5
ATOM 7371 N N . GLY A 1 1 ? 15.600 -0.074 -32.650 1.00 0.00 59 GLY A N 6
ATOM 7372 C CA . GLY A 1 1 ? 14.427 0.395 -31.935 1.00 0.00 59 GLY A CA 6
ATOM 7373 C C . GLY A 1 1 ? 14.767 1.424 -30.875 1.00 0.00 59 GLY A C 6
ATOM 7374 O O . GLY A 1 1 ? 15.939 1.654 -30.577 1.00 0.00 59 GLY A O 6
ATOM 7378 N N . SER A 1 2 ? 13.740 2.045 -30.305 1.00 0.00 60 SER A N 6
ATOM 7379 C CA . SER A 1 2 ? 13.936 3.060 -29.276 1.00 0.00 60 SER A CA 6
ATOM 7380 C C . SER A 1 2 ? 14.003 2.423 -27.891 1.00 0.00 60 SER A C 6
ATOM 7381 O O . SER A 1 2 ? 13.369 1.399 -27.635 1.00 0.00 60 SER A O 6
ATOM 7389 N N . SER A 1 3 ? 14.775 3.037 -27.001 1.00 0.00 61 SER A N 6
ATOM 7390 C CA . SER A 1 3 ? 14.929 2.530 -25.642 1.00 0.00 61 SER A CA 6
ATOM 7391 C C . SER A 1 3 ? 13.586 2.495 -24.920 1.00 0.00 61 SER A C 6
ATOM 7392 O O . SER A 1 3 ? 13.123 1.438 -24.495 1.00 0.00 61 SER A O 6
ATOM 7400 N N . GLY A 1 4 ? 12.964 3.663 -24.784 1.00 0.00 62 GLY A N 6
ATOM 7401 C CA . GLY A 1 4 ? 11.680 3.746 -24.113 1.00 0.00 62 GLY A CA 6
ATOM 7402 C C . GLY A 1 4 ? 11.195 5.174 -23.964 1.00 0.00 62 GLY A C 6
ATOM 7403 O O . GLY A 1 4 ? 11.963 6.063 -23.597 1.00 0.00 62 GLY A O 6
ATOM 7407 N N . SER A 1 5 ? 9.916 5.396 -24.251 1.00 0.00 63 SER A N 6
ATOM 7408 C CA . SER A 1 5 ? 9.331 6.728 -24.152 1.00 0.00 63 SER A CA 6
ATOM 7409 C C . SER A 1 5 ? 9.307 7.205 -22.703 1.00 0.00 63 SER A C 6
ATOM 7410 O O . SER A 1 5 ? 9.639 8.353 -22.410 1.00 0.00 63 SER A O 6
ATOM 7418 N N . SER A 1 6 ? 8.911 6.314 -21.800 1.00 0.00 64 SER A N 6
ATOM 7419 C CA . SER A 1 6 ? 8.839 6.643 -20.381 1.00 0.00 64 SER A CA 6
ATOM 7420 C C . SER A 1 6 ? 9.964 5.962 -19.608 1.00 0.00 64 SER A C 6
ATOM 7421 O O . SER A 1 6 ? 10.045 4.736 -19.559 1.00 0.00 64 SER A O 6
ATOM 7429 N N . GLY A 1 7 ? 10.831 6.769 -19.003 1.00 0.00 65 GLY A N 6
ATOM 7430 C CA . GLY A 1 7 ? 11.941 6.228 -18.240 1.00 0.00 65 GLY A CA 6
ATOM 7431 C C . GLY A 1 7 ? 11.497 5.616 -16.927 1.00 0.00 65 GLY A C 6
ATOM 7432 O O . GLY A 1 7 ? 10.625 4.747 -16.902 1.00 0.00 65 GLY A O 6
ATOM 7436 N N . SER A 1 8 ? 12.098 6.069 -15.831 1.00 0.00 66 SER A N 6
ATOM 7437 C CA . SER A 1 8 ? 11.764 5.556 -14.508 1.00 0.00 66 SER A CA 6
ATOM 7438 C C . SER A 1 8 ? 11.221 6.669 -13.616 1.00 0.00 66 SER A C 6
ATOM 7439 O O . SER A 1 8 ? 11.936 7.206 -12.770 1.00 0.00 66 SER A O 6
ATOM 7447 N N . ARG 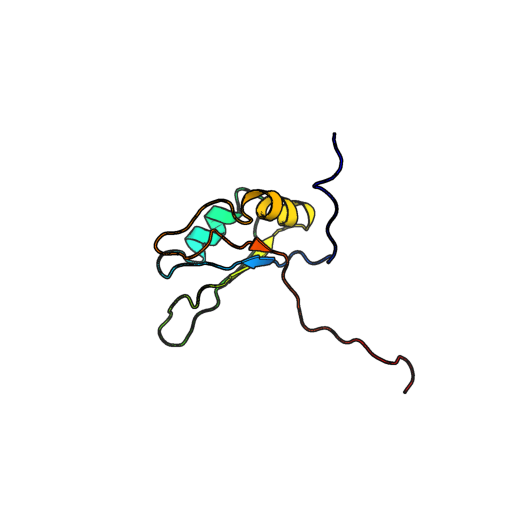A 1 9 ? 9.951 7.008 -13.811 1.00 0.00 67 ARG A N 6
ATOM 7448 C CA . ARG A 1 9 ? 9.311 8.057 -13.026 1.00 0.00 67 ARG A CA 6
ATOM 7449 C C . ARG A 1 9 ? 8.735 7.492 -11.731 1.00 0.00 67 ARG A C 6
ATOM 7450 O O . ARG A 1 9 ? 8.289 6.346 -11.686 1.00 0.00 67 ARG A O 6
ATOM 7471 N N . GLY A 1 10 ? 8.748 8.304 -10.679 1.00 0.00 68 GLY A N 6
ATOM 7472 C CA . GLY A 1 10 ? 8.225 7.868 -9.397 1.00 0.00 68 GLY A CA 6
ATOM 7473 C C . GLY A 1 10 ? 7.670 9.015 -8.576 1.00 0.00 68 GLY A C 6
ATOM 7474 O O . GLY A 1 10 ? 8.415 9.890 -8.139 1.00 0.00 68 GLY A O 6
ATOM 7478 N N . GLU A 1 11 ? 6.357 9.011 -8.369 1.00 0.00 69 GLU A N 6
ATOM 7479 C CA . GLU A 1 11 ? 5.703 10.061 -7.597 1.00 0.00 69 GLU A CA 6
ATOM 7480 C C . GLU A 1 11 ? 5.001 9.480 -6.373 1.00 0.00 69 GLU A C 6
ATOM 7481 O O . GLU A 1 11 ? 3.845 9.065 -6.446 1.00 0.00 69 GLU A O 6
ATOM 7493 N N . ASP A 1 12 ? 5.710 9.453 -5.249 1.00 0.00 70 ASP A N 6
ATOM 7494 C CA . ASP A 1 12 ? 5.156 8.924 -4.008 1.00 0.00 70 ASP A CA 6
ATOM 7495 C C . ASP A 1 12 ? 4.803 7.447 -4.157 1.00 0.00 70 ASP A C 6
ATOM 7496 O O . ASP A 1 12 ? 3.779 6.990 -3.651 1.00 0.00 70 ASP A O 6
ATOM 7505 N N . ARG A 1 13 ? 5.658 6.707 -4.856 1.00 0.00 71 ARG A N 6
ATOM 7506 C CA . ARG A 1 13 ? 5.435 5.283 -5.073 1.00 0.00 71 ARG A CA 6
ATOM 7507 C C . ARG A 1 13 ? 4.781 4.643 -3.853 1.00 0.00 71 ARG A C 6
ATOM 7508 O O . ARG A 1 13 ? 3.837 3.862 -3.979 1.00 0.00 71 ARG A O 6
ATOM 7529 N N . LYS A 1 14 ? 5.288 4.978 -2.672 1.00 0.00 72 LYS A N 6
ATOM 7530 C CA . LYS A 1 14 ? 4.754 4.437 -1.428 1.00 0.00 72 LYS A CA 6
ATOM 7531 C C . LYS A 1 14 ? 3.230 4.370 -1.473 1.00 0.00 72 LYS A C 6
ATOM 7532 O O . LYS A 1 14 ? 2.571 5.307 -1.927 1.00 0.00 72 LYS A O 6
ATOM 7551 N N . LEU A 1 15 ? 2.677 3.259 -1.000 1.00 0.00 73 LEU A N 6
ATOM 7552 C CA . LEU A 1 15 ? 1.231 3.071 -0.986 1.00 0.00 73 LEU A CA 6
ATOM 7553 C C . LEU A 1 15 ? 0.739 2.737 0.419 1.00 0.00 73 LEU A C 6
ATOM 7554 O O . LEU A 1 15 ? 1.417 2.044 1.177 1.00 0.00 73 LEU A O 6
ATOM 7570 N N . PHE A 1 16 ? -0.446 3.234 0.759 1.00 0.00 74 PHE A N 6
ATOM 7571 C CA . PHE A 1 16 ? -1.029 2.988 2.073 1.00 0.00 74 PHE A CA 6
ATOM 7572 C C . PHE A 1 16 ? -2.086 1.890 2.001 1.00 0.00 74 PHE A C 6
ATOM 7573 O O . PHE A 1 16 ? -3.121 2.049 1.353 1.00 0.00 74 PHE A O 6
ATOM 7590 N N . VAL A 1 17 ? -1.818 0.774 2.672 1.00 0.00 75 VAL A N 6
ATOM 7591 C CA . VAL A 1 17 ? -2.745 -0.351 2.686 1.00 0.00 75 VAL A CA 6
ATOM 7592 C C . VAL A 1 17 ? -3.490 -0.434 4.014 1.00 0.00 75 VAL A C 6
ATOM 7593 O O . VAL A 1 17 ? -2.894 -0.297 5.081 1.00 0.00 75 VAL A O 6
ATOM 7606 N N . GLY A 1 18 ? -4.798 -0.660 3.939 1.00 0.00 76 GLY A N 6
ATOM 7607 C CA . GLY A 1 18 ? -5.603 -0.757 5.143 1.00 0.00 76 GLY A CA 6
ATOM 7608 C C . GLY A 1 18 ? -6.414 -2.037 5.196 1.00 0.00 76 GLY A C 6
ATOM 7609 O O . GLY A 1 18 ? -6.415 -2.819 4.245 1.00 0.00 76 GLY A O 6
ATOM 7613 N N . MET A 1 19 ? -7.104 -2.253 6.311 1.00 0.00 77 MET A N 6
ATOM 7614 C CA . MET A 1 19 ? -7.922 -3.448 6.483 1.00 0.00 77 MET A CA 6
ATOM 7615 C C . MET A 1 19 ? -7.062 -4.706 6.443 1.00 0.00 77 MET A C 6
ATOM 7616 O O . MET A 1 19 ? -7.394 -5.676 5.759 1.00 0.00 77 MET A O 6
ATOM 7630 N N . LEU A 1 20 ? -5.956 -4.685 7.178 1.00 0.00 78 LEU A N 6
ATOM 7631 C CA . LEU A 1 20 ? -5.047 -5.825 7.226 1.00 0.00 78 LEU A CA 6
ATOM 7632 C C . LEU A 1 20 ? -5.254 -6.634 8.502 1.00 0.00 78 LEU A C 6
ATOM 7633 O O . LEU A 1 20 ? -5.781 -6.127 9.492 1.00 0.00 78 LEU A O 6
ATOM 7649 N N . GLY A 1 21 ? -4.833 -7.895 8.473 1.00 0.00 79 GLY A N 6
ATOM 7650 C CA . GLY A 1 21 ? -4.980 -8.753 9.634 1.00 0.00 79 GLY A CA 6
ATOM 7651 C C . GLY A 1 21 ? -3.654 -9.307 10.117 1.00 0.00 79 GLY A C 6
ATOM 7652 O O . GLY A 1 21 ? -2.694 -9.395 9.352 1.00 0.00 79 GLY A O 6
ATOM 7656 N N . LYS A 1 22 ? -3.600 -9.680 11.391 1.00 0.00 80 LYS A N 6
ATOM 7657 C CA . LYS A 1 22 ? -2.382 -10.228 11.976 1.00 0.00 80 LYS A CA 6
ATOM 7658 C C . LYS A 1 22 ? -1.747 -11.258 11.047 1.00 0.00 80 LYS A C 6
ATOM 7659 O O . LYS A 1 22 ? -0.529 -11.279 10.871 1.00 0.00 80 LYS A O 6
ATOM 7678 N N . GLN A 1 23 ? -2.580 -12.107 10.455 1.00 0.00 81 GLN A N 6
ATOM 7679 C CA . GLN A 1 23 ? -2.098 -13.138 9.543 1.00 0.00 81 GLN A CA 6
ATOM 7680 C C . GLN A 1 23 ? -1.184 -12.540 8.479 1.00 0.00 81 GLN A C 6
ATOM 7681 O O . GLN A 1 23 ? -0.048 -12.978 8.306 1.00 0.00 81 GLN A O 6
ATOM 7695 N N . GLN A 1 24 ? -1.689 -11.536 7.768 1.00 0.00 82 GLN A N 6
ATOM 7696 C CA . GLN A 1 24 ? -0.918 -10.879 6.720 1.00 0.00 82 GLN A CA 6
ATOM 7697 C C . GLN A 1 24 ? 0.163 -9.985 7.319 1.00 0.00 82 GLN A C 6
ATOM 7698 O O . GLN A 1 24 ? -0.127 -9.078 8.100 1.00 0.00 82 GLN A O 6
ATOM 7712 N N . THR A 1 25 ? 1.413 -10.247 6.949 1.00 0.00 83 THR A N 6
ATOM 7713 C CA . THR A 1 25 ? 2.538 -9.468 7.450 1.00 0.00 83 THR A CA 6
ATOM 7714 C C . THR A 1 25 ? 3.404 -8.953 6.306 1.00 0.00 83 THR A C 6
ATOM 7715 O O . THR A 1 25 ? 3.178 -9.289 5.144 1.00 0.00 83 THR A O 6
ATOM 7726 N N . ASP A 1 26 ? 4.396 -8.136 6.643 1.00 0.00 84 ASP A N 6
ATOM 7727 C CA . ASP A 1 26 ? 5.297 -7.575 5.643 1.00 0.00 84 ASP A CA 6
ATOM 7728 C C . ASP A 1 26 ? 5.588 -8.591 4.543 1.00 0.00 84 ASP A C 6
ATOM 7729 O O . ASP A 1 26 ? 5.839 -8.223 3.396 1.00 0.00 84 ASP A O 6
ATOM 7738 N N . GLU A 1 27 ? 5.552 -9.871 4.901 1.00 0.00 85 GLU A N 6
ATOM 7739 C CA . GLU A 1 27 ? 5.813 -10.939 3.944 1.00 0.00 85 GLU A CA 6
ATOM 7740 C C . GLU A 1 27 ? 4.646 -11.099 2.974 1.00 0.00 85 GLU A C 6
ATOM 7741 O O . GLU A 1 27 ? 4.803 -10.934 1.764 1.00 0.00 85 GLU A O 6
ATOM 7753 N N . ASP A 1 28 ? 3.476 -11.421 3.514 1.00 0.00 86 ASP A N 6
ATOM 7754 C CA . ASP A 1 28 ? 2.281 -11.602 2.698 1.00 0.00 86 ASP A CA 6
ATOM 7755 C C . ASP A 1 28 ? 2.020 -10.371 1.836 1.00 0.00 86 ASP A C 6
ATOM 7756 O O . ASP A 1 28 ? 1.825 -10.477 0.625 1.00 0.00 86 ASP A O 6
ATOM 7765 N N . VAL A 1 29 ? 2.015 -9.202 2.469 1.00 0.00 87 VAL A N 6
ATOM 7766 C CA . VAL A 1 29 ? 1.777 -7.950 1.760 1.00 0.00 87 VAL A CA 6
ATOM 7767 C C . VAL A 1 29 ? 2.758 -7.777 0.606 1.00 0.00 87 VAL A C 6
ATOM 7768 O O . VAL A 1 29 ? 2.387 -7.312 -0.472 1.00 0.00 87 VAL A O 6
ATOM 7781 N N . ARG A 1 30 ? 4.010 -8.156 0.838 1.00 0.00 88 ARG A N 6
ATOM 7782 C CA . ARG A 1 30 ? 5.045 -8.042 -0.183 1.00 0.00 88 ARG A CA 6
ATOM 7783 C C . ARG A 1 30 ? 4.810 -9.045 -1.308 1.00 0.00 88 ARG A C 6
ATOM 7784 O O . ARG A 1 30 ? 4.728 -8.673 -2.479 1.00 0.00 88 ARG A O 6
ATOM 7805 N N . LYS A 1 31 ? 4.703 -10.319 -0.946 1.00 0.00 89 LYS A N 6
ATOM 7806 C CA . LYS A 1 31 ? 4.477 -11.377 -1.924 1.00 0.00 89 LYS A CA 6
ATOM 7807 C C . LYS A 1 31 ? 3.102 -11.237 -2.569 1.00 0.00 89 LYS A C 6
ATOM 7808 O O . LYS A 1 31 ? 2.854 -11.775 -3.647 1.00 0.00 89 LYS A O 6
ATOM 7827 N N . MET A 1 32 ? 2.212 -10.510 -1.901 1.00 0.00 90 MET A N 6
ATOM 7828 C CA . MET A 1 32 ? 0.862 -10.298 -2.411 1.00 0.00 90 MET A CA 6
ATOM 7829 C C . MET A 1 32 ? 0.813 -9.081 -3.329 1.00 0.00 90 MET A C 6
ATOM 7830 O O . MET A 1 32 ? -0.100 -8.942 -4.143 1.00 0.00 90 MET A O 6
ATOM 7844 N N . PHE A 1 33 ? 1.800 -8.202 -3.193 1.00 0.00 91 PHE A N 6
ATOM 7845 C CA . PHE A 1 33 ? 1.868 -6.997 -4.010 1.00 0.00 91 PHE A CA 6
ATOM 7846 C C . PHE A 1 33 ? 2.898 -7.153 -5.126 1.00 0.00 91 PHE A C 6
ATOM 7847 O O . PHE A 1 33 ? 2.916 -6.377 -6.080 1.00 0.00 91 PHE A O 6
ATOM 7864 N N . GLU A 1 34 ? 3.753 -8.162 -4.996 1.00 0.00 92 GLU A N 6
ATOM 7865 C CA . GLU A 1 34 ? 4.786 -8.420 -5.993 1.00 0.00 92 GLU A CA 6
ATOM 7866 C C . GLU A 1 34 ? 4.166 -8.765 -7.343 1.00 0.00 92 GLU A C 6
ATOM 7867 O O . GLU A 1 34 ? 4.614 -8.309 -8.396 1.00 0.00 92 GLU A O 6
ATOM 7879 N N . PRO A 1 35 ? 3.109 -9.590 -7.315 1.00 0.00 93 PRO A N 6
ATOM 7880 C CA . PRO A 1 35 ? 2.404 -10.015 -8.528 1.00 0.00 93 PRO A CA 6
ATOM 7881 C C . PRO A 1 35 ? 2.076 -8.845 -9.448 1.00 0.00 93 PRO A C 6
ATOM 7882 O O . PRO A 1 35 ? 1.741 -9.036 -10.617 1.00 0.00 93 PRO A O 6
ATOM 7893 N N . PHE A 1 36 ? 2.175 -7.632 -8.914 1.00 0.00 94 PHE A N 6
ATOM 7894 C CA . PHE A 1 36 ? 1.888 -6.430 -9.688 1.00 0.00 94 PHE A CA 6
ATOM 7895 C C . PHE A 1 36 ? 3.119 -5.533 -9.775 1.00 0.00 94 PHE A C 6
ATOM 7896 O O . PHE A 1 36 ? 3.007 -4.310 -9.849 1.00 0.00 94 PHE A O 6
ATOM 7913 N N . GLY A 1 37 ? 4.297 -6.151 -9.767 1.00 0.00 95 GLY A N 6
ATOM 7914 C CA . GLY A 1 37 ? 5.533 -5.395 -9.845 1.00 0.00 95 GLY A CA 6
ATOM 7915 C C . GLY A 1 37 ? 6.518 -5.780 -8.760 1.00 0.00 95 GLY A C 6
ATOM 7916 O O . GLY A 1 37 ? 6.214 -6.607 -7.899 1.00 0.00 95 GLY A O 6
ATOM 7920 N N . THR A 1 38 ? 7.704 -5.181 -8.799 1.00 0.00 96 THR A N 6
ATOM 7921 C CA . THR A 1 38 ? 8.739 -5.468 -7.814 1.00 0.00 96 THR A CA 6
ATOM 7922 C C . THR A 1 38 ? 8.681 -4.482 -6.653 1.00 0.00 96 THR A C 6
ATOM 7923 O O . THR A 1 38 ? 8.663 -3.268 -6.858 1.00 0.00 96 THR A O 6
ATOM 7934 N N . ILE A 1 39 ? 8.652 -5.010 -5.434 1.00 0.00 97 ILE A N 6
ATOM 7935 C CA . ILE A 1 39 ? 8.598 -4.176 -4.241 1.00 0.00 97 ILE A CA 6
ATOM 7936 C C . ILE A 1 39 ? 9.993 -3.936 -3.674 1.00 0.00 97 ILE A C 6
ATOM 7937 O O . ILE A 1 39 ? 10.681 -4.875 -3.271 1.00 0.00 97 ILE A O 6
ATOM 7953 N N . ASP A 1 40 ? 10.405 -2.673 -3.644 1.00 0.00 98 ASP A N 6
ATOM 7954 C CA . ASP A 1 40 ? 11.718 -2.309 -3.123 1.00 0.00 98 ASP A CA 6
ATOM 7955 C C . ASP A 1 40 ? 11.690 -2.210 -1.601 1.00 0.00 98 ASP A C 6
ATOM 7956 O O . ASP A 1 40 ? 12.543 -2.776 -0.918 1.00 0.00 98 ASP A O 6
ATOM 7965 N N . GLU A 1 41 ? 10.705 -1.486 -1.078 1.00 0.00 99 GLU A N 6
ATOM 7966 C CA . GLU A 1 41 ? 10.569 -1.312 0.363 1.00 0.00 99 GLU A CA 6
ATOM 7967 C C . GLU A 1 41 ? 9.163 -1.685 0.826 1.00 0.00 99 GLU A C 6
ATOM 7968 O O . GLU A 1 41 ? 8.190 -1.509 0.092 1.00 0.00 99 GLU A O 6
ATOM 7980 N N . CYS A 1 42 ? 9.066 -2.201 2.046 1.00 0.00 100 CYS A N 6
ATOM 7981 C CA . CYS A 1 42 ? 7.780 -2.600 2.607 1.00 0.00 100 CYS A CA 6
ATOM 7982 C C . CYS A 1 42 ? 7.870 -2.750 4.122 1.00 0.00 100 CYS A C 6
ATOM 7983 O O . CYS A 1 42 ? 8.847 -3.287 4.647 1.00 0.00 100 CYS A O 6
ATOM 7991 N N . THR A 1 43 ? 6.846 -2.271 4.821 1.00 0.00 101 THR A N 6
ATOM 7992 C CA . THR A 1 43 ? 6.811 -2.349 6.276 1.00 0.00 101 THR A CA 6
ATOM 7993 C C . THR A 1 43 ? 5.378 -2.302 6.795 1.00 0.00 101 THR A C 6
ATOM 7994 O O . THR A 1 43 ? 4.492 -1.741 6.151 1.00 0.00 101 THR A O 6
ATOM 8005 N N . VAL A 1 44 ? 5.158 -2.896 7.964 1.00 0.00 102 VAL A N 6
ATOM 8006 C CA . VAL A 1 44 ? 3.832 -2.920 8.570 1.00 0.00 102 VAL A CA 6
ATOM 8007 C C . VAL A 1 44 ? 3.813 -2.142 9.881 1.00 0.00 102 VAL A C 6
ATOM 8008 O O . VAL A 1 44 ? 4.649 -2.361 10.758 1.00 0.00 102 VAL A O 6
ATOM 8021 N N . LEU A 1 45 ? 2.853 -1.232 10.009 1.00 0.00 103 LEU A N 6
ATOM 8022 C CA . LEU A 1 45 ? 2.724 -0.420 11.214 1.00 0.00 103 LEU A CA 6
ATOM 8023 C C . LEU A 1 45 ? 2.117 -1.231 12.354 1.00 0.00 103 LEU A C 6
ATOM 8024 O O . LEU A 1 45 ? 1.014 -1.763 12.232 1.00 0.00 103 LEU A O 6
ATOM 8040 N N . ARG A 1 46 ? 2.845 -1.320 13.463 1.00 0.00 104 ARG A N 6
ATOM 8041 C CA . ARG A 1 46 ? 2.378 -2.065 14.626 1.00 0.00 104 ARG A CA 6
ATOM 8042 C C . ARG A 1 46 ? 2.520 -1.234 15.897 1.00 0.00 104 ARG A C 6
ATOM 8043 O O . ARG A 1 46 ? 3.083 -0.140 15.876 1.00 0.00 104 ARG A O 6
ATOM 8064 N N . GLY A 1 47 ? 2.004 -1.761 17.004 1.00 0.00 105 GLY A N 6
ATOM 8065 C CA . GLY A 1 47 ? 2.083 -1.054 18.269 1.00 0.00 105 GLY A CA 6
ATOM 8066 C C . GLY A 1 47 ? 3.064 -1.694 19.231 1.00 0.00 105 GLY A C 6
ATOM 8067 O O . GLY A 1 47 ? 4.012 -2.369 18.827 1.00 0.00 105 GLY A O 6
ATOM 8071 N N . PRO A 1 48 ? 2.841 -1.484 20.537 1.00 0.00 106 PRO A N 6
ATOM 8072 C CA . PRO A 1 48 ? 3.703 -2.037 21.586 1.00 0.00 106 PRO A CA 6
ATOM 8073 C C . PRO A 1 48 ? 3.448 -3.521 21.823 1.00 0.00 106 PRO A C 6
ATOM 8074 O O . PRO A 1 48 ? 4.017 -4.120 22.735 1.00 0.00 106 PRO A O 6
ATOM 8085 N N . ASP A 1 49 ? 2.590 -4.108 20.996 1.00 0.00 107 ASP A N 6
ATOM 8086 C CA . ASP A 1 49 ? 2.260 -5.524 21.115 1.00 0.00 107 ASP A CA 6
ATOM 8087 C C . ASP A 1 49 ? 2.554 -6.262 19.812 1.00 0.00 107 ASP A C 6
ATOM 8088 O O . ASP A 1 49 ? 1.925 -7.274 19.505 1.00 0.00 107 ASP A O 6
ATOM 8097 N N . GLY A 1 50 ? 3.512 -5.746 19.049 1.00 0.00 108 GLY A N 6
ATOM 8098 C CA . GLY A 1 50 ? 3.871 -6.367 17.788 1.00 0.00 108 GLY A CA 6
ATOM 8099 C C . GLY A 1 50 ? 2.662 -6.872 17.025 1.00 0.00 108 GLY A C 6
ATOM 8100 O O . GLY A 1 50 ? 2.740 -7.873 16.312 1.00 0.00 108 GLY A O 6
ATOM 8104 N N . THR A 1 51 ? 1.537 -6.179 17.176 1.00 0.00 109 THR A N 6
ATOM 8105 C CA . THR A 1 51 ? 0.305 -6.564 16.499 1.00 0.00 109 THR A CA 6
ATOM 8106 C C . THR A 1 51 ? 0.004 -5.630 15.333 1.00 0.00 109 THR A C 6
ATOM 8107 O O . THR A 1 51 ? -0.069 -4.413 15.503 1.00 0.00 109 THR A O 6
ATOM 8118 N N . SER A 1 52 ? -0.171 -6.207 14.148 1.00 0.00 110 SER A N 6
ATOM 8119 C CA . SER A 1 52 ? -0.462 -5.425 12.953 1.00 0.00 110 SER A CA 6
ATOM 8120 C C . SER A 1 52 ? -1.745 -4.618 13.130 1.00 0.00 110 SER A C 6
ATOM 8121 O O . SER A 1 52 ? -2.843 -5.110 12.867 1.00 0.00 110 SER A O 6
ATOM 8129 N N . LYS A 1 53 ? -1.598 -3.376 13.577 1.00 0.00 111 LYS A N 6
ATOM 8130 C CA . LYS A 1 53 ? -2.742 -2.498 13.789 1.00 0.00 111 LYS A CA 6
ATOM 8131 C C . LYS A 1 53 ? -3.781 -2.682 12.688 1.00 0.00 111 LYS A C 6
ATOM 8132 O O . LYS A 1 53 ? -4.982 -2.561 12.927 1.00 0.00 111 LYS A O 6
ATOM 8151 N N . GLY A 1 54 ? -3.310 -2.978 11.480 1.00 0.00 112 GLY A N 6
ATOM 8152 C CA . GLY A 1 54 ? -4.212 -3.176 10.360 1.00 0.00 112 GLY A CA 6
ATOM 8153 C C . GLY A 1 54 ? -3.860 -2.303 9.171 1.00 0.00 112 GLY A C 6
ATOM 8154 O O . GLY A 1 54 ? -4.692 -2.078 8.291 1.00 0.00 112 GLY A O 6
ATOM 8158 N N . CYS A 1 55 ? -2.627 -1.810 9.146 1.00 0.00 113 CYS A N 6
ATOM 8159 C CA . CYS A 1 55 ? -2.168 -0.954 8.057 1.00 0.00 113 CYS A CA 6
ATOM 8160 C C . CYS A 1 55 ? -0.680 -1.160 7.795 1.00 0.00 113 CYS A C 6
ATOM 8161 O O . CYS A 1 55 ? 0.109 -1.315 8.727 1.00 0.00 113 CYS A O 6
ATOM 8169 N N . ALA A 1 56 ? -0.304 -1.161 6.520 1.00 0.00 114 ALA A N 6
ATOM 8170 C CA . ALA A 1 56 ? 1.090 -1.347 6.136 1.00 0.00 114 ALA A CA 6
ATOM 8171 C C . ALA A 1 56 ? 1.428 -0.536 4.889 1.00 0.00 114 ALA A C 6
ATOM 8172 O O . ALA A 1 56 ? 0.567 -0.291 4.043 1.00 0.00 114 ALA A O 6
ATOM 8179 N N . PHE A 1 57 ? 2.686 -0.122 4.782 1.00 0.00 115 PHE A N 6
ATOM 8180 C CA . PHE A 1 57 ? 3.137 0.663 3.639 1.00 0.00 115 PHE A CA 6
ATOM 8181 C C . PHE A 1 57 ? 3.888 -0.213 2.639 1.00 0.00 115 PHE A C 6
ATOM 8182 O O . PHE A 1 57 ? 4.709 -1.047 3.021 1.00 0.00 115 PHE A O 6
ATOM 8199 N N . VAL A 1 58 ? 3.598 -0.018 1.357 1.00 0.00 116 VAL A N 6
ATOM 8200 C CA . VAL A 1 58 ? 4.245 -0.789 0.301 1.00 0.00 116 VAL A CA 6
ATOM 8201 C C . VAL A 1 58 ? 4.873 0.128 -0.743 1.00 0.00 116 VAL A C 6
ATOM 8202 O O . VAL A 1 58 ? 4.234 1.059 -1.233 1.00 0.00 116 VAL A O 6
ATOM 8215 N N . LYS A 1 59 ? 6.129 -0.143 -1.080 1.00 0.00 117 LYS A N 6
ATOM 8216 C CA . LYS A 1 59 ? 6.845 0.656 -2.068 1.00 0.00 117 LYS A CA 6
ATOM 8217 C C . LYS A 1 59 ? 7.182 -0.177 -3.300 1.00 0.00 117 LYS A C 6
ATOM 8218 O O . LYS A 1 59 ? 7.908 -1.168 -3.213 1.00 0.00 117 LYS A O 6
ATOM 8237 N N . PHE A 1 60 ? 6.651 0.231 -4.448 1.00 0.00 118 PHE A N 6
ATOM 8238 C CA . PHE A 1 60 ? 6.896 -0.478 -5.699 1.00 0.00 118 PHE A CA 6
ATOM 8239 C C . PHE A 1 60 ? 8.145 0.059 -6.392 1.00 0.00 118 PHE A C 6
ATOM 8240 O O . PHE A 1 60 ? 8.615 1.153 -6.085 1.00 0.00 118 PHE A O 6
ATOM 8257 N N . GLN A 1 61 ? 8.676 -0.722 -7.328 1.00 0.00 119 GLN A N 6
ATOM 8258 C CA . GLN A 1 61 ? 9.870 -0.326 -8.065 1.00 0.00 119 GLN A CA 6
ATOM 8259 C C . GLN A 1 61 ? 9.588 0.882 -8.952 1.00 0.00 119 GLN A C 6
ATOM 8260 O O . GLN A 1 61 ? 10.441 1.754 -9.122 1.00 0.00 119 GLN A O 6
ATOM 8274 N N . THR A 1 62 ? 8.385 0.927 -9.516 1.00 0.00 120 THR A N 6
ATOM 8275 C CA . THR A 1 62 ? 7.991 2.027 -10.388 1.00 0.00 120 THR A CA 6
ATOM 8276 C C . THR A 1 62 ? 6.527 2.397 -10.177 1.00 0.00 120 THR A C 6
ATOM 8277 O O . THR A 1 62 ? 5.698 1.541 -9.865 1.00 0.00 120 THR A O 6
ATOM 8288 N N . HIS A 1 63 ? 6.214 3.677 -10.351 1.00 0.00 121 HIS A N 6
ATOM 8289 C CA . HIS A 1 63 ? 4.848 4.160 -10.182 1.00 0.00 121 HIS A CA 6
ATOM 8290 C C . HIS A 1 63 ? 3.868 3.310 -10.984 1.00 0.00 121 HIS A C 6
ATOM 8291 O O . HIS A 1 63 ? 2.856 2.849 -10.457 1.00 0.00 121 HIS A O 6
ATOM 8305 N N . ALA A 1 64 ? 4.175 3.108 -12.261 1.00 0.00 122 ALA A N 6
ATOM 8306 C CA . ALA A 1 64 ? 3.321 2.313 -13.136 1.00 0.00 122 ALA A CA 6
ATOM 8307 C C . ALA A 1 64 ? 2.807 1.070 -12.418 1.00 0.00 122 ALA A C 6
ATOM 8308 O O . ALA A 1 64 ? 1.600 0.849 -12.328 1.00 0.00 122 ALA A O 6
ATOM 8315 N N . GLU A 1 65 ? 3.731 0.260 -11.910 1.00 0.00 123 GLU A N 6
ATOM 8316 C CA . GLU A 1 65 ? 3.369 -0.962 -11.201 1.00 0.00 123 GLU A CA 6
ATOM 8317 C C . GLU A 1 65 ? 2.394 -0.664 -10.067 1.00 0.00 123 GLU A C 6
ATOM 8318 O O . GLU A 1 65 ? 1.351 -1.306 -9.946 1.00 0.00 123 GLU A O 6
ATOM 8330 N N . ALA A 1 66 ? 2.741 0.313 -9.236 1.00 0.00 124 ALA A N 6
ATOM 8331 C CA . ALA A 1 66 ? 1.897 0.697 -8.112 1.00 0.00 124 ALA A CA 6
ATOM 8332 C C . ALA A 1 66 ? 0.442 0.848 -8.544 1.00 0.00 124 ALA A C 6
ATOM 8333 O O . ALA A 1 66 ? -0.458 0.271 -7.935 1.00 0.00 124 ALA A O 6
ATOM 8340 N N . GLN A 1 67 ? 0.221 1.627 -9.598 1.00 0.00 125 GLN A N 6
ATOM 8341 C CA . GLN A 1 67 ? -1.126 1.854 -10.110 1.00 0.00 125 GLN A CA 6
ATOM 8342 C C . GLN A 1 67 ? -1.811 0.533 -10.444 1.00 0.00 125 GLN A C 6
ATOM 8343 O O . GLN A 1 67 ? -2.995 0.349 -10.164 1.00 0.00 125 GLN A O 6
ATOM 8357 N N . ALA A 1 68 ? -1.058 -0.383 -11.043 1.00 0.00 126 ALA A N 6
ATOM 8358 C CA . ALA A 1 68 ? -1.593 -1.688 -11.413 1.00 0.00 126 ALA A CA 6
ATOM 8359 C C . ALA A 1 68 ? -2.269 -2.362 -10.224 1.00 0.00 126 ALA A C 6
ATOM 8360 O O . ALA A 1 68 ? -3.449 -2.706 -10.282 1.00 0.00 126 ALA A O 6
ATOM 8367 N N . ALA A 1 69 ? -1.512 -2.548 -9.147 1.00 0.00 127 ALA A N 6
ATOM 8368 C CA . ALA A 1 69 ? -2.039 -3.180 -7.944 1.00 0.00 127 ALA A CA 6
ATOM 8369 C C . ALA A 1 69 ? -3.337 -2.515 -7.497 1.00 0.00 127 ALA A C 6
ATOM 8370 O O . ALA A 1 69 ? -4.395 -3.143 -7.487 1.00 0.00 127 ALA A O 6
ATOM 8377 N N . ILE A 1 70 ? -3.247 -1.241 -7.129 1.00 0.00 128 ILE A N 6
ATOM 8378 C CA . ILE A 1 70 ? -4.415 -0.492 -6.682 1.00 0.00 128 ILE A CA 6
ATOM 8379 C C . ILE A 1 70 ? -5.624 -0.780 -7.566 1.00 0.00 128 ILE A C 6
ATOM 8380 O O . ILE A 1 70 ? -6.643 -1.283 -7.095 1.00 0.00 128 ILE A O 6
ATOM 8396 N N . ASN A 1 71 ? -5.502 -0.459 -8.850 1.00 0.00 129 ASN A N 6
ATOM 8397 C CA . ASN A 1 71 ? -6.585 -0.685 -9.800 1.00 0.00 129 ASN A CA 6
ATOM 8398 C C . ASN A 1 71 ? -7.354 -1.957 -9.456 1.00 0.00 129 ASN A C 6
ATOM 8399 O O . ASN A 1 71 ? -8.585 -1.977 -9.480 1.00 0.00 129 ASN A O 6
ATOM 8410 N N . THR A 1 72 ? -6.620 -3.018 -9.136 1.00 0.00 130 THR A N 6
ATOM 8411 C CA . THR A 1 72 ? -7.232 -4.294 -8.787 1.00 0.00 130 THR A CA 6
ATOM 8412 C C . THR A 1 72 ? -7.260 -4.496 -7.277 1.00 0.00 130 THR A C 6
ATOM 8413 O O . THR A 1 72 ? -8.317 -4.419 -6.649 1.00 0.00 130 THR A O 6
ATOM 8424 N N . LEU A 1 73 ? -6.092 -4.754 -6.697 1.00 0.00 131 LEU A N 6
ATOM 8425 C CA . LEU A 1 73 ? -5.983 -4.966 -5.258 1.00 0.00 131 LEU A CA 6
ATOM 8426 C C . LEU A 1 73 ? -6.966 -4.080 -4.500 1.00 0.00 131 LEU A C 6
ATOM 8427 O O . LEU A 1 73 ? -7.762 -4.565 -3.696 1.00 0.00 131 LEU A O 6
ATOM 8443 N N . HIS A 1 74 ? -6.907 -2.778 -4.765 1.00 0.00 132 HIS A N 6
ATOM 8444 C CA . HIS A 1 74 ? -7.794 -1.824 -4.110 1.00 0.00 132 HIS A CA 6
ATOM 8445 C C . HIS A 1 74 ? -9.175 -2.433 -3.883 1.00 0.00 132 HIS A C 6
ATOM 8446 O O . HIS A 1 74 ? -9.804 -2.932 -4.815 1.00 0.00 132 HIS A O 6
ATOM 8460 N N . SER A 1 75 ? -9.638 -2.389 -2.638 1.00 0.00 133 SER A N 6
ATOM 8461 C CA . SER A 1 75 ? -10.942 -2.940 -2.288 1.00 0.00 133 SER A CA 6
ATOM 8462 C C . SER A 1 75 ? -11.249 -4.180 -3.122 1.00 0.00 133 SER A C 6
ATOM 8463 O O . SER A 1 75 ? -12.297 -4.267 -3.763 1.00 0.00 133 SER A O 6
ATOM 8471 N N . SER A 1 76 ? -10.327 -5.138 -3.110 1.00 0.00 134 SER A N 6
ATOM 8472 C CA . SER A 1 76 ? -10.496 -6.372 -3.868 1.00 0.00 134 SER A CA 6
ATOM 8473 C C . SER A 1 76 ? -11.067 -7.478 -2.985 1.00 0.00 134 SER A C 6
ATOM 8474 O O . SER A 1 76 ? -12.243 -7.826 -3.090 1.00 0.00 134 SER A O 6
ATOM 8482 N N . ARG A 1 77 ? -10.225 -8.026 -2.115 1.00 0.00 135 ARG A N 6
ATOM 8483 C CA . ARG A 1 77 ? -10.644 -9.093 -1.215 1.00 0.00 135 ARG A CA 6
ATOM 8484 C C . ARG A 1 77 ? -10.945 -8.543 0.177 1.00 0.00 135 ARG A C 6
ATOM 8485 O O . ARG A 1 77 ? -10.812 -7.345 0.425 1.00 0.00 135 ARG A O 6
ATOM 8506 N N . THR A 1 78 ? -11.351 -9.428 1.082 1.00 0.00 136 THR A N 6
ATOM 8507 C CA . THR A 1 78 ? -11.672 -9.033 2.447 1.00 0.00 136 THR A CA 6
ATOM 8508 C C . THR A 1 78 ? -11.049 -9.989 3.458 1.00 0.00 136 THR A C 6
ATOM 8509 O O . THR A 1 78 ? -11.725 -10.869 3.993 1.00 0.00 136 THR A O 6
ATOM 8520 N N . LEU A 1 79 ? -9.758 -9.811 3.716 1.00 0.00 137 LEU A N 6
ATOM 8521 C CA . LEU A 1 79 ? -9.044 -10.659 4.664 1.00 0.00 137 LEU A CA 6
ATOM 8522 C C . LEU A 1 79 ? -9.914 -10.974 5.877 1.00 0.00 137 LEU A C 6
ATOM 8523 O O . LEU A 1 79 ? -10.671 -10.133 6.363 1.00 0.00 137 LEU A O 6
ATOM 8539 N N . PRO A 1 80 ? -9.804 -12.212 6.379 1.00 0.00 138 PRO A N 6
ATOM 8540 C CA . PRO A 1 80 ? -10.571 -12.666 7.543 1.00 0.00 138 PRO A CA 6
ATOM 8541 C C . PRO A 1 80 ? -10.520 -11.668 8.695 1.00 0.00 138 PRO A C 6
ATOM 8542 O O . PRO A 1 80 ? -9.443 -11.269 9.136 1.00 0.00 138 PRO A O 6
ATOM 8553 N N . GLY A 1 81 ? -11.693 -11.269 9.179 1.00 0.00 139 GLY A N 6
ATOM 8554 C CA . GLY A 1 81 ? -11.759 -10.321 10.276 1.00 0.00 139 GLY A CA 6
ATOM 8555 C C . GLY A 1 81 ? -11.416 -8.909 9.844 1.00 0.00 139 GLY A C 6
ATOM 8556 O O . GLY A 1 81 ? -10.677 -8.205 10.530 1.00 0.00 139 GLY A O 6
ATOM 8560 N N . ALA A 1 82 ? -11.954 -8.495 8.701 1.00 0.00 140 ALA A N 6
ATOM 8561 C CA . ALA A 1 82 ? -11.702 -7.158 8.179 1.00 0.00 140 ALA A CA 6
ATOM 8562 C C . ALA A 1 82 ? -12.993 -6.502 7.700 1.00 0.00 140 ALA A C 6
ATOM 8563 O O . ALA A 1 82 ? -13.564 -6.902 6.686 1.00 0.00 140 ALA A O 6
ATOM 8570 N N . SER A 1 83 ? -13.448 -5.494 8.438 1.00 0.00 141 SER A N 6
ATOM 8571 C CA . SER A 1 83 ? -14.675 -4.786 8.091 1.00 0.00 141 SER A CA 6
ATOM 8572 C C . SER A 1 83 ? -14.872 -4.750 6.578 1.00 0.00 141 SER A C 6
ATOM 8573 O O . SER A 1 83 ? -15.702 -5.476 6.032 1.00 0.00 141 SER A O 6
ATOM 8581 N N . SER A 1 84 ? -14.102 -3.898 5.908 1.00 0.00 142 SER A N 6
ATOM 8582 C CA . SER A 1 84 ? -14.193 -3.763 4.459 1.00 0.00 142 SER A CA 6
ATOM 8583 C C . SER A 1 84 ? -13.075 -4.539 3.769 1.00 0.00 142 SER A C 6
ATOM 8584 O O . SER A 1 84 ? -12.302 -5.243 4.418 1.00 0.00 142 SER A O 6
ATOM 8592 N N . SER A 1 85 ? -12.997 -4.404 2.449 1.00 0.00 143 SER A N 6
ATOM 8593 C CA . SER A 1 85 ? -11.976 -5.095 1.670 1.00 0.00 143 SER A CA 6
ATOM 8594 C C . SER A 1 85 ? -10.662 -4.320 1.688 1.00 0.00 143 SER A C 6
ATOM 8595 O O . SER A 1 85 ? -10.637 -3.122 1.973 1.00 0.00 143 SER A O 6
ATOM 8603 N N . LEU A 1 86 ? -9.571 -5.013 1.381 1.00 0.00 144 LEU A N 6
ATOM 8604 C CA . LEU A 1 86 ? -8.251 -4.392 1.362 1.00 0.00 144 LEU A CA 6
ATOM 8605 C C . LEU A 1 86 ? -8.318 -2.988 0.769 1.00 0.00 144 LEU A C 6
ATOM 8606 O O . LEU A 1 86 ? -8.750 -2.803 -0.369 1.00 0.00 144 LEU A O 6
ATOM 8622 N N . VAL A 1 87 ? -7.886 -2.001 1.548 1.00 0.00 145 VAL A N 6
ATOM 8623 C CA . VAL A 1 87 ? -7.894 -0.614 1.099 1.00 0.00 145 VAL A CA 6
ATOM 8624 C C . VAL A 1 87 ? -6.505 -0.173 0.651 1.00 0.00 145 VAL A C 6
ATOM 8625 O O . VAL A 1 87 ? -5.671 0.215 1.470 1.00 0.00 145 VAL A O 6
ATOM 8638 N N . VAL A 1 88 ? -6.263 -0.234 -0.654 1.00 0.00 146 VAL A N 6
ATOM 8639 C CA . VAL A 1 88 ? -4.975 0.161 -1.212 1.00 0.00 146 VAL A CA 6
ATOM 8640 C C . VAL A 1 88 ? -5.076 1.499 -1.937 1.00 0.00 146 VAL A C 6
ATOM 8641 O O . VAL A 1 88 ? -5.859 1.652 -2.874 1.00 0.00 146 VAL A O 6
ATOM 8654 N N . LYS A 1 89 ? -4.279 2.466 -1.496 1.00 0.00 147 LYS A N 6
ATOM 8655 C CA . LYS A 1 89 ? -4.276 3.791 -2.103 1.00 0.00 147 LYS A CA 6
ATOM 8656 C C . LYS A 1 89 ? -2.891 4.425 -2.021 1.00 0.00 147 LYS A C 6
ATOM 8657 O O . LYS A 1 89 ? -2.005 3.917 -1.332 1.00 0.00 147 LYS A O 6
ATOM 8676 N N . PHE A 1 90 ? -2.710 5.536 -2.726 1.00 0.00 148 PHE A N 6
ATOM 8677 C CA . PHE A 1 90 ? -1.433 6.239 -2.732 1.00 0.00 148 PHE A CA 6
ATOM 8678 C C . PHE A 1 90 ? -1.143 6.852 -1.365 1.00 0.00 148 PHE A C 6
ATOM 8679 O O . PHE A 1 90 ? -2.039 7.378 -0.706 1.00 0.00 148 PHE A O 6
ATOM 8696 N N . ALA A 1 91 ? 0.117 6.780 -0.946 1.00 0.00 149 ALA A N 6
ATOM 8697 C CA . ALA A 1 91 ? 0.526 7.329 0.341 1.00 0.00 149 ALA A CA 6
ATOM 8698 C C . ALA A 1 91 ? 0.972 8.780 0.202 1.00 0.00 149 ALA A C 6
ATOM 8699 O O . ALA A 1 91 ? 1.989 9.069 -0.429 1.00 0.00 149 ALA A O 6
ATOM 8706 N N . ASP A 1 92 ? 0.206 9.689 0.794 1.00 0.00 150 ASP A N 6
ATOM 8707 C CA . ASP A 1 92 ? 0.523 11.112 0.736 1.00 0.00 150 ASP A CA 6
ATOM 8708 C C . ASP A 1 92 ? 0.819 11.659 2.129 1.00 0.00 150 ASP A C 6
ATOM 8709 O O . ASP A 1 92 ? 0.260 11.195 3.123 1.00 0.00 150 ASP A O 6
ATOM 8718 N N . THR A 1 93 ? 1.704 12.649 2.194 1.00 0.00 151 THR A N 6
ATOM 8719 C CA . THR A 1 93 ? 2.077 13.259 3.465 1.00 0.00 151 THR A CA 6
ATOM 8720 C C . THR A 1 93 ? 1.336 14.573 3.682 1.00 0.00 151 THR A C 6
ATOM 8721 O O . THR A 1 93 ? 1.321 15.439 2.808 1.00 0.00 151 THR A O 6
ATOM 8732 N N . GLU A 1 94 ? 0.724 14.715 4.854 1.00 0.00 152 GLU A N 6
ATOM 8733 C CA . GLU A 1 94 ? -0.019 15.925 5.185 1.00 0.00 152 GLU A CA 6
ATOM 8734 C C . GLU A 1 94 ? 0.879 16.939 5.889 1.00 0.00 152 GLU A C 6
ATOM 8735 O O . GLU A 1 94 ? 1.364 16.694 6.994 1.00 0.00 152 GLU A O 6
ATOM 8747 N N . LYS A 1 95 ? 1.096 18.078 5.241 1.00 0.00 153 LYS A N 6
ATOM 8748 C CA . LYS A 1 95 ? 1.934 19.131 5.803 1.00 0.00 153 LYS A CA 6
ATOM 8749 C C . LYS A 1 95 ? 1.093 20.139 6.581 1.00 0.00 153 LYS A C 6
ATOM 8750 O O . LYS A 1 95 ? 1.501 20.615 7.639 1.00 0.00 153 LYS A O 6
ATOM 8769 N N . GLU A 1 96 ? -0.082 20.458 6.048 1.00 0.00 154 GLU A N 6
ATOM 8770 C CA . GLU A 1 96 ? -0.979 21.409 6.694 1.00 0.00 154 GLU A CA 6
ATOM 8771 C C . GLU A 1 96 ? -2.373 20.812 6.865 1.00 0.00 154 GLU A C 6
ATOM 8772 O O . GLU A 1 96 ? -2.755 19.884 6.152 1.00 0.00 154 GLU A O 6
ATOM 8784 N N . SER A 1 97 ? -3.129 21.351 7.817 1.00 0.00 155 SER A N 6
ATOM 8785 C CA . SER A 1 97 ? -4.478 20.869 8.086 1.00 0.00 155 SER A CA 6
ATOM 8786 C C . SER A 1 97 ? -5.516 21.740 7.384 1.00 0.00 155 SER A C 6
ATOM 8787 O O . SER A 1 97 ? -6.373 21.239 6.656 1.00 0.00 155 SER A O 6
ATOM 8795 N N . GLY A 1 98 ? -5.432 23.047 7.608 1.00 0.00 156 GLY A N 6
ATOM 8796 C CA . GLY A 1 98 ? -6.369 23.968 6.990 1.00 0.00 156 GLY A CA 6
ATOM 8797 C C . GLY A 1 98 ? -6.347 25.339 7.636 1.00 0.00 156 GLY A C 6
ATOM 8798 O O . GLY A 1 98 ? -5.940 25.499 8.788 1.00 0.00 156 GLY A O 6
ATOM 8802 N N . PRO A 1 99 ? -6.790 26.358 6.886 1.00 0.00 157 PRO A N 6
ATOM 8803 C CA . PRO A 1 99 ? -6.828 27.741 7.372 1.00 0.00 157 PRO A CA 6
ATOM 8804 C C . PRO A 1 99 ? -7.998 27.990 8.318 1.00 0.00 157 PRO A C 6
ATOM 8805 O O . PRO A 1 99 ? -7.933 28.862 9.184 1.00 0.00 157 PRO A O 6
ATOM 8816 N N . SER A 1 100 ? -9.067 27.219 8.147 1.00 0.00 158 SER A N 6
ATOM 8817 C CA . SER A 1 100 ? -10.252 27.359 8.984 1.00 0.00 158 SER A CA 6
ATOM 8818 C C . SER A 1 100 ? -10.983 26.026 9.118 1.00 0.00 158 SER A C 6
ATOM 8819 O O . SER A 1 100 ? -11.083 25.261 8.160 1.00 0.00 158 SER A O 6
ATOM 8827 N N . SER A 1 101 ? -11.492 25.756 10.316 1.00 0.00 159 SER A N 6
ATOM 8828 C CA . SER A 1 101 ? -12.211 24.514 10.579 1.00 0.00 159 SER A CA 6
ATOM 8829 C C . SER A 1 101 ? -13.718 24.729 10.485 1.00 0.00 159 SER A C 6
ATOM 8830 O O . SER A 1 101 ? -14.482 24.218 11.303 1.00 0.00 159 SER A O 6
ATOM 8838 N N . GLY A 1 102 ? -14.140 25.489 9.478 1.00 0.00 160 GLY A N 6
ATOM 8839 C CA . GLY A 1 102 ? -15.554 25.758 9.294 1.00 0.00 160 GLY A CA 6
ATOM 8840 C C . GLY A 1 102 ? -15.805 26.932 8.369 1.00 0.00 160 GLY A C 6
ATOM 8841 O O . GLY A 1 102 ? -14.865 27.530 7.845 1.00 0.00 160 GLY A O 6
ATOM 8845 N N . GLY A 1 1 ? -5.378 28.928 -7.222 1.00 0.00 59 GLY A N 7
ATOM 8846 C CA . GLY A 1 1 ? -5.242 29.712 -6.009 1.00 0.00 59 GLY A CA 7
ATOM 8847 C C . GLY A 1 1 ? -4.960 31.174 -6.291 1.00 0.00 59 GLY A C 7
ATOM 8848 O O . GLY A 1 1 ? -4.128 31.501 -7.138 1.00 0.00 59 GLY A O 7
ATOM 8852 N N . SER A 1 2 ? -5.657 32.058 -5.583 1.00 0.00 60 SER A N 7
ATOM 8853 C CA . SER A 1 2 ? -5.481 33.494 -5.766 1.00 0.00 60 SER A CA 7
ATOM 8854 C C . SER A 1 2 ? -4.145 33.955 -5.191 1.00 0.00 60 SER A C 7
ATOM 8855 O O . SER A 1 2 ? -3.415 34.719 -5.824 1.00 0.00 60 SER A O 7
ATOM 8863 N N . SER A 1 3 ? -3.832 33.486 -3.988 1.00 0.00 61 SER A N 7
ATOM 8864 C CA . SER A 1 3 ? -2.586 33.852 -3.325 1.00 0.00 61 SER A CA 7
ATOM 8865 C C . SER A 1 3 ? -1.672 32.640 -3.177 1.00 0.00 61 SER A C 7
ATOM 8866 O O . SER A 1 3 ? -2.092 31.585 -2.702 1.00 0.00 61 SER A O 7
ATOM 8874 N N . GLY A 1 4 ? -0.417 32.798 -3.587 1.00 0.00 62 GLY A N 7
ATOM 8875 C CA . GLY A 1 4 ? 0.538 31.709 -3.493 1.00 0.00 62 GLY A CA 7
ATOM 8876 C C . GLY A 1 4 ? 0.072 30.465 -4.224 1.00 0.00 62 GLY A C 7
ATOM 8877 O O . GLY A 1 4 ? -0.179 29.431 -3.605 1.00 0.00 62 GLY A O 7
ATOM 8881 N N . SER A 1 5 ? -0.044 30.565 -5.544 1.00 0.00 63 SER A N 7
ATOM 8882 C CA . SER A 1 5 ? -0.487 29.440 -6.359 1.00 0.00 63 SER A CA 7
ATOM 8883 C C . SER A 1 5 ? 0.485 28.270 -6.247 1.00 0.00 63 SER A C 7
ATOM 8884 O O . SER A 1 5 ? 1.664 28.395 -6.578 1.00 0.00 63 SER A O 7
ATOM 8892 N N . SER A 1 6 ? -0.018 27.134 -5.776 1.00 0.00 64 SER A N 7
ATOM 8893 C CA . SER A 1 6 ? 0.806 25.942 -5.615 1.00 0.00 64 SER A CA 7
ATOM 8894 C C . SER A 1 6 ? 0.746 25.067 -6.864 1.00 0.00 64 SER A C 7
ATOM 8895 O O . SER A 1 6 ? -0.245 24.380 -7.107 1.00 0.00 64 SER A O 7
ATOM 8903 N N . GLY A 1 7 ? 1.816 25.099 -7.653 1.00 0.00 65 GLY A N 7
ATOM 8904 C CA . GLY A 1 7 ? 1.865 24.305 -8.867 1.00 0.00 65 GLY A CA 7
ATOM 8905 C C . GLY A 1 7 ? 2.816 23.130 -8.754 1.00 0.00 65 GLY A C 7
ATOM 8906 O O . GLY A 1 7 ? 4.034 23.307 -8.740 1.00 0.00 65 GLY A O 7
ATOM 8910 N N . SER A 1 8 ? 2.258 21.926 -8.671 1.00 0.00 66 SER A N 7
ATOM 8911 C CA . SER A 1 8 ? 3.065 20.717 -8.552 1.00 0.00 66 SER A CA 7
ATOM 8912 C C . SER A 1 8 ? 2.313 19.507 -9.099 1.00 0.00 66 SER A C 7
ATOM 8913 O O . SER A 1 8 ? 1.101 19.559 -9.311 1.00 0.00 66 SER A O 7
ATOM 8921 N N . ARG A 1 9 ? 3.041 18.418 -9.324 1.00 0.00 67 ARG A N 7
ATOM 8922 C CA . ARG A 1 9 ? 2.445 17.195 -9.847 1.00 0.00 67 ARG A CA 7
ATOM 8923 C C . ARG A 1 9 ? 2.051 16.254 -8.712 1.00 0.00 67 ARG A C 7
ATOM 8924 O O . ARG A 1 9 ? 0.878 15.921 -8.547 1.00 0.00 67 ARG A O 7
ATOM 8945 N N . GLY A 1 10 ? 3.041 15.828 -7.933 1.00 0.00 68 GLY A N 7
ATOM 8946 C CA . GLY A 1 10 ? 2.778 14.929 -6.824 1.00 0.00 68 GLY A CA 7
ATOM 8947 C C . GLY A 1 10 ? 2.763 13.474 -7.249 1.00 0.00 68 GLY A C 7
ATOM 8948 O O . GLY A 1 10 ? 1.698 12.897 -7.469 1.00 0.00 68 GLY A O 7
ATOM 8952 N N . GLU A 1 11 ? 3.947 12.881 -7.366 1.00 0.00 69 GLU A N 7
ATOM 8953 C CA . GLU A 1 11 ? 4.064 11.485 -7.770 1.00 0.00 69 GLU A CA 7
ATOM 8954 C C . GLU A 1 11 ? 4.838 10.681 -6.729 1.00 0.00 69 GLU A C 7
ATOM 8955 O O . GLU A 1 11 ? 6.024 10.919 -6.501 1.00 0.00 69 GLU A O 7
ATOM 8967 N N . ASP A 1 12 ? 4.157 9.729 -6.101 1.00 0.00 70 ASP A N 7
ATOM 8968 C CA . ASP A 1 12 ? 4.779 8.888 -5.084 1.00 0.00 70 ASP A CA 7
ATOM 8969 C C . ASP A 1 12 ? 4.539 7.411 -5.378 1.00 0.00 70 ASP A C 7
ATOM 8970 O O . ASP A 1 12 ? 3.487 7.034 -5.896 1.00 0.00 70 ASP A O 7
ATOM 8979 N N . ARG A 1 13 ? 5.520 6.579 -5.046 1.00 0.00 71 ARG A N 7
ATOM 8980 C CA . ARG A 1 13 ? 5.416 5.144 -5.277 1.00 0.00 71 ARG A CA 7
ATOM 8981 C C . ARG A 1 13 ? 4.803 4.442 -4.069 1.00 0.00 71 ARG A C 7
ATOM 8982 O O . ARG A 1 13 ? 3.867 3.653 -4.204 1.00 0.00 71 ARG A O 7
ATOM 9003 N N . LYS A 1 14 ? 5.337 4.733 -2.888 1.00 0.00 72 LYS A N 7
ATOM 9004 C CA . LYS A 1 14 ? 4.844 4.131 -1.655 1.00 0.00 72 LYS A CA 7
ATOM 9005 C C . LYS A 1 14 ? 3.323 4.225 -1.575 1.00 0.00 72 LYS A C 7
ATOM 9006 O O . LYS A 1 14 ? 2.750 5.307 -1.705 1.00 0.00 72 LYS A O 7
ATOM 9025 N N . LEU A 1 15 ? 2.676 3.085 -1.358 1.00 0.00 73 LEU A N 7
ATOM 9026 C CA . LEU A 1 15 ? 1.221 3.039 -1.259 1.00 0.00 73 LEU A CA 7
ATOM 9027 C C . LEU A 1 15 ? 0.782 2.779 0.179 1.00 0.00 73 LEU A C 7
ATOM 9028 O O . LEU A 1 15 ? 1.466 2.087 0.933 1.00 0.00 73 LEU A O 7
ATOM 9044 N N . PHE A 1 16 ? -0.366 3.336 0.551 1.00 0.00 74 PHE A N 7
ATOM 9045 C CA . PHE A 1 16 ? -0.898 3.163 1.898 1.00 0.00 74 PHE A CA 7
ATOM 9046 C C . PHE A 1 16 ? -1.988 2.096 1.919 1.00 0.00 74 PHE A C 7
ATOM 9047 O O . PHE A 1 16 ? -3.096 2.314 1.431 1.00 0.00 74 PHE A O 7
ATOM 9064 N N . VAL A 1 17 ? -1.664 0.939 2.489 1.00 0.00 75 VAL A N 7
ATOM 9065 C CA . VAL A 1 17 ? -2.614 -0.163 2.575 1.00 0.00 75 VAL A CA 7
ATOM 9066 C C . VAL A 1 17 ? -3.339 -0.160 3.917 1.00 0.00 75 VAL A C 7
ATOM 9067 O O . VAL A 1 17 ? -2.769 0.213 4.941 1.00 0.00 75 VAL A O 7
ATOM 9080 N N . GLY A 1 18 ? -4.601 -0.580 3.902 1.00 0.00 76 GLY A N 7
ATOM 9081 C CA . GLY A 1 18 ? -5.383 -0.618 5.124 1.00 0.00 76 GLY A CA 7
ATOM 9082 C C . GLY A 1 18 ? -6.213 -1.881 5.242 1.00 0.00 76 GLY A C 7
ATOM 9083 O O . GLY A 1 18 ? -6.062 -2.807 4.445 1.00 0.00 76 GLY A O 7
ATOM 9087 N N . MET A 1 19 ? -7.089 -1.921 6.240 1.00 0.00 77 MET A N 7
ATOM 9088 C CA . MET A 1 19 ? -7.945 -3.081 6.459 1.00 0.00 77 MET A CA 7
ATOM 9089 C C . MET A 1 19 ? -7.119 -4.363 6.515 1.00 0.00 77 MET A C 7
ATOM 9090 O O . MET A 1 19 ? -7.533 -5.403 6.001 1.00 0.00 77 MET A O 7
ATOM 9104 N N . LEU A 1 20 ? -5.951 -4.282 7.142 1.00 0.00 78 LEU A N 7
ATOM 9105 C CA . LEU A 1 20 ? -5.067 -5.435 7.265 1.00 0.00 78 LEU A CA 7
ATOM 9106 C C . LEU A 1 20 ? -5.291 -6.155 8.591 1.00 0.00 78 LEU A C 7
ATOM 9107 O O . LEU A 1 20 ? -5.812 -5.575 9.543 1.00 0.00 78 LEU A O 7
ATOM 9123 N N . GLY A 1 21 ? -4.892 -7.422 8.647 1.00 0.00 79 GLY A N 7
ATOM 9124 C CA . GLY A 1 21 ? -5.056 -8.199 9.861 1.00 0.00 79 GLY A CA 7
ATOM 9125 C C . GLY A 1 21 ? -3.741 -8.740 10.385 1.00 0.00 79 GLY A C 7
ATOM 9126 O O . GLY A 1 21 ? -2.796 -8.942 9.623 1.00 0.00 79 GLY A O 7
ATOM 9130 N N . LYS A 1 22 ? -3.678 -8.974 11.692 1.00 0.00 80 LYS A N 7
ATOM 9131 C CA . LYS A 1 22 ? -2.469 -9.495 12.319 1.00 0.00 80 LYS A CA 7
ATOM 9132 C C . LYS A 1 22 ? -1.956 -10.724 11.575 1.00 0.00 80 LYS A C 7
ATOM 9133 O O . LYS A 1 22 ? -0.753 -10.872 11.360 1.00 0.00 80 LYS A O 7
ATOM 9152 N N . GLN A 1 23 ? -2.876 -11.600 11.183 1.00 0.00 81 GLN A N 7
ATOM 9153 C CA . GLN A 1 23 ? -2.515 -12.815 10.462 1.00 0.00 81 GLN A CA 7
ATOM 9154 C C . GLN A 1 23 ? -1.481 -12.519 9.381 1.00 0.00 81 GLN A C 7
ATOM 9155 O O . GLN A 1 23 ? -0.451 -13.187 9.296 1.00 0.00 81 GLN A O 7
ATOM 9169 N N . GLN A 1 24 ? -1.763 -11.515 8.558 1.00 0.00 82 GLN A N 7
ATOM 9170 C CA . GLN A 1 24 ? -0.856 -11.132 7.481 1.00 0.00 82 GLN A CA 7
ATOM 9171 C C . GLN A 1 24 ? 0.438 -10.550 8.040 1.00 0.00 82 GLN A C 7
ATOM 9172 O O . GLN A 1 24 ? 0.451 -9.966 9.124 1.00 0.00 82 GLN A O 7
ATOM 9186 N N . THR A 1 25 ? 1.525 -10.713 7.293 1.00 0.00 83 THR A N 7
ATOM 9187 C CA . THR A 1 25 ? 2.825 -10.205 7.715 1.00 0.00 83 THR A CA 7
ATOM 9188 C C . THR A 1 25 ? 3.536 -9.497 6.568 1.00 0.00 83 THR A C 7
ATOM 9189 O O . THR A 1 25 ? 3.230 -9.728 5.398 1.00 0.00 83 THR A O 7
ATOM 9200 N N . ASP A 1 26 ? 4.487 -8.635 6.910 1.00 0.00 84 ASP A N 7
ATOM 9201 C CA . ASP A 1 26 ? 5.244 -7.893 5.908 1.00 0.00 84 ASP A CA 7
ATOM 9202 C C . ASP A 1 26 ? 5.581 -8.782 4.715 1.00 0.00 84 ASP A C 7
ATOM 9203 O O . ASP A 1 26 ? 5.696 -8.304 3.587 1.00 0.00 84 ASP A O 7
ATOM 9212 N N . GLU A 1 27 ? 5.740 -10.076 4.973 1.00 0.00 85 GLU A N 7
ATOM 9213 C CA . GLU A 1 27 ? 6.066 -11.030 3.920 1.00 0.00 85 GLU A CA 7
ATOM 9214 C C . GLU A 1 27 ? 4.891 -11.206 2.962 1.00 0.00 85 GLU A C 7
ATOM 9215 O O . GLU A 1 27 ? 5.048 -11.107 1.745 1.00 0.00 85 GLU A O 7
ATOM 9227 N N . ASP A 1 28 ? 3.715 -11.468 3.520 1.00 0.00 86 ASP A N 7
ATOM 9228 C CA . ASP A 1 28 ? 2.512 -11.657 2.717 1.00 0.00 86 ASP A CA 7
ATOM 9229 C C . ASP A 1 28 ? 2.304 -10.484 1.765 1.00 0.00 86 ASP A C 7
ATOM 9230 O O . ASP A 1 28 ? 2.458 -10.620 0.551 1.00 0.00 86 ASP A O 7
ATOM 9239 N N . VAL A 1 29 ? 1.952 -9.330 2.324 1.00 0.00 87 VAL A N 7
ATOM 9240 C CA . VAL A 1 29 ? 1.723 -8.132 1.525 1.00 0.00 87 VAL A CA 7
ATOM 9241 C C . VAL A 1 29 ? 2.722 -8.037 0.378 1.00 0.00 87 VAL A C 7
ATOM 9242 O O . VAL A 1 29 ? 2.344 -7.800 -0.770 1.00 0.00 87 VAL A O 7
ATOM 9255 N N . ARG A 1 30 ? 3.999 -8.224 0.695 1.00 0.00 88 ARG A N 7
ATOM 9256 C CA . ARG A 1 30 ? 5.054 -8.159 -0.309 1.00 0.00 88 ARG A CA 7
ATOM 9257 C C . ARG A 1 30 ? 4.753 -9.098 -1.474 1.00 0.00 88 ARG A C 7
ATOM 9258 O O . ARG A 1 30 ? 4.563 -8.656 -2.608 1.00 0.00 88 ARG A O 7
ATOM 9279 N N . LYS A 1 31 ? 4.714 -10.394 -1.188 1.00 0.00 89 LYS A N 7
ATOM 9280 C CA . LYS A 1 31 ? 4.436 -11.396 -2.210 1.00 0.00 89 LYS A CA 7
ATOM 9281 C C . LYS A 1 31 ? 3.023 -11.235 -2.761 1.00 0.00 89 LYS A C 7
ATOM 9282 O O . LYS A 1 31 ? 2.702 -11.749 -3.832 1.00 0.00 89 LYS A O 7
ATOM 9301 N N . MET A 1 32 ? 2.184 -10.516 -2.022 1.00 0.00 90 MET A N 7
ATOM 9302 C CA . MET A 1 32 ? 0.806 -10.285 -2.439 1.00 0.00 90 MET A CA 7
ATOM 9303 C C . MET A 1 32 ? 0.713 -9.074 -3.362 1.00 0.00 90 MET A C 7
ATOM 9304 O O . MET A 1 32 ? -0.219 -8.958 -4.159 1.00 0.00 90 MET A O 7
ATOM 9318 N N . PHE A 1 33 ? 1.683 -8.173 -3.248 1.00 0.00 91 PHE A N 7
ATOM 9319 C CA . PHE A 1 33 ? 1.709 -6.970 -4.071 1.00 0.00 91 PHE A CA 7
ATOM 9320 C C . PHE A 1 33 ? 2.726 -7.105 -5.200 1.00 0.00 91 PHE A C 7
ATOM 9321 O O . PHE A 1 33 ? 2.729 -6.316 -6.145 1.00 0.00 91 PHE A O 7
ATOM 9338 N N . GLU A 1 34 ? 3.589 -8.111 -5.095 1.00 0.00 92 GLU A N 7
ATOM 9339 C CA . GLU A 1 34 ? 4.611 -8.350 -6.106 1.00 0.00 92 GLU A CA 7
ATOM 9340 C C . GLU A 1 34 ? 3.977 -8.651 -7.461 1.00 0.00 92 GLU A C 7
ATOM 9341 O O . GLU A 1 34 ? 4.421 -8.170 -8.504 1.00 0.00 92 GLU A O 7
ATOM 9353 N N . PRO A 1 35 ? 2.913 -9.468 -7.447 1.00 0.00 93 PRO A N 7
ATOM 9354 C CA . PRO A 1 35 ? 2.194 -9.852 -8.665 1.00 0.00 93 PRO A CA 7
ATOM 9355 C C . PRO A 1 35 ? 1.869 -8.653 -9.550 1.00 0.00 93 PRO A C 7
ATOM 9356 O O . PRO A 1 35 ? 1.524 -8.808 -10.721 1.00 0.00 93 PRO A O 7
ATOM 9367 N N . PHE A 1 36 ? 1.982 -7.457 -8.982 1.00 0.00 94 PHE A N 7
ATOM 9368 C CA . PHE A 1 36 ? 1.700 -6.231 -9.719 1.00 0.00 94 PHE A CA 7
ATOM 9369 C C . PHE A 1 36 ? 2.939 -5.343 -9.792 1.00 0.00 94 PHE A C 7
ATOM 9370 O O . PHE A 1 36 ? 2.836 -4.117 -9.829 1.00 0.00 94 PHE A O 7
ATOM 9387 N N . GLY A 1 37 ? 4.110 -5.971 -9.811 1.00 0.00 95 GLY A N 7
ATOM 9388 C CA . GLY A 1 37 ? 5.352 -5.223 -9.879 1.00 0.00 95 GLY A CA 7
ATOM 9389 C C . GLY A 1 37 ? 6.358 -5.675 -8.838 1.00 0.00 95 GLY A C 7
ATOM 9390 O O . GLY A 1 37 ? 6.044 -6.493 -7.973 1.00 0.00 95 GLY A O 7
ATOM 9394 N N . THR A 1 38 ? 7.573 -5.142 -8.922 1.00 0.00 96 THR A N 7
ATOM 9395 C CA . THR A 1 38 ? 8.629 -5.497 -7.983 1.00 0.00 96 THR A CA 7
ATOM 9396 C C . THR A 1 38 ? 8.671 -4.525 -6.809 1.00 0.00 96 THR A C 7
ATOM 9397 O O . THR A 1 38 ? 8.804 -3.316 -6.997 1.00 0.00 96 THR A O 7
ATOM 9408 N N . ILE A 1 39 ? 8.557 -5.061 -5.599 1.00 0.00 97 ILE A N 7
ATOM 9409 C CA . ILE A 1 39 ? 8.584 -4.240 -4.394 1.00 0.00 97 ILE A CA 7
ATOM 9410 C C . ILE A 1 39 ? 10.003 -4.103 -3.854 1.00 0.00 97 ILE A C 7
ATOM 9411 O O . ILE A 1 39 ? 10.675 -5.100 -3.585 1.00 0.00 97 ILE A O 7
ATOM 9427 N N . ASP A 1 40 ? 10.452 -2.863 -3.695 1.00 0.00 98 ASP A N 7
ATOM 9428 C CA . ASP A 1 40 ? 11.791 -2.595 -3.183 1.00 0.00 98 ASP A CA 7
ATOM 9429 C C . ASP A 1 40 ? 11.786 -2.521 -1.659 1.00 0.00 98 ASP A C 7
ATOM 9430 O O . ASP A 1 40 ? 12.733 -2.955 -1.004 1.00 0.00 98 ASP A O 7
ATOM 9439 N N . GLU A 1 41 ? 10.713 -1.968 -1.102 1.00 0.00 99 GLU A N 7
ATOM 9440 C CA . GLU A 1 41 ? 10.586 -1.836 0.344 1.00 0.00 99 GLU A CA 7
ATOM 9441 C C . GLU A 1 41 ? 9.178 -2.205 0.803 1.00 0.00 99 GLU A C 7
ATOM 9442 O O . GLU A 1 41 ? 8.199 -1.956 0.098 1.00 0.00 99 GLU A O 7
ATOM 9454 N N . CYS A 1 42 ? 9.085 -2.800 1.987 1.00 0.00 100 CYS A N 7
ATOM 9455 C CA . CYS A 1 42 ? 7.797 -3.205 2.540 1.00 0.00 100 CYS A CA 7
ATOM 9456 C C . CYS A 1 42 ? 7.844 -3.229 4.064 1.00 0.00 100 CYS A C 7
ATOM 9457 O O . CYS A 1 42 ? 8.760 -3.797 4.660 1.00 0.00 100 CYS A O 7
ATOM 9465 N N . THR A 1 43 ? 6.850 -2.607 4.692 1.00 0.00 101 THR A N 7
ATOM 9466 C CA . THR A 1 43 ? 6.779 -2.554 6.146 1.00 0.00 101 THR A CA 7
ATOM 9467 C C . THR A 1 43 ? 5.341 -2.383 6.621 1.00 0.00 101 THR A C 7
ATOM 9468 O O . THR A 1 43 ? 4.540 -1.706 5.975 1.00 0.00 101 THR A O 7
ATOM 9479 N N . VAL A 1 44 ? 5.018 -3.000 7.753 1.00 0.00 102 VAL A N 7
ATOM 9480 C CA . VAL A 1 44 ? 3.675 -2.914 8.315 1.00 0.00 102 VAL A CA 7
ATOM 9481 C C . VAL A 1 44 ? 3.657 -2.037 9.562 1.00 0.00 102 VAL A C 7
ATOM 9482 O O . VAL A 1 44 ? 4.610 -2.029 10.343 1.00 0.00 102 VAL A O 7
ATOM 9495 N N . LEU A 1 45 ? 2.566 -1.301 9.745 1.00 0.00 103 LEU A N 7
ATOM 9496 C CA . LEU A 1 45 ? 2.422 -0.420 10.899 1.00 0.00 103 LEU A CA 7
ATOM 9497 C C . LEU A 1 45 ? 1.686 -1.125 12.033 1.00 0.00 103 LEU A C 7
ATOM 9498 O O . LEU A 1 45 ? 0.571 -1.614 11.853 1.00 0.00 103 LEU A O 7
ATOM 9514 N N . ARG A 1 46 ? 2.316 -1.171 13.202 1.00 0.00 104 ARG A N 7
ATOM 9515 C CA . ARG A 1 46 ? 1.720 -1.815 14.367 1.00 0.00 104 ARG A CA 7
ATOM 9516 C C . ARG A 1 46 ? 1.807 -0.910 15.593 1.00 0.00 104 ARG A C 7
ATOM 9517 O O . ARG A 1 46 ? 2.425 0.153 15.549 1.00 0.00 104 ARG A O 7
ATOM 9538 N N . GLY A 1 47 ? 1.183 -1.341 16.685 1.00 0.00 105 GLY A N 7
ATOM 9539 C CA . GLY A 1 47 ? 1.202 -0.558 17.907 1.00 0.00 105 GLY A CA 7
ATOM 9540 C C . GLY A 1 47 ? 2.406 -0.867 18.775 1.00 0.00 105 GLY A C 7
ATOM 9541 O O . GLY A 1 47 ? 3.088 -1.875 18.591 1.00 0.00 105 GLY A O 7
ATOM 9545 N N . PRO A 1 48 ? 2.683 0.016 19.746 1.00 0.00 106 PRO A N 7
ATOM 9546 C CA . PRO A 1 48 ? 3.814 -0.145 20.664 1.00 0.00 106 PRO A CA 7
ATOM 9547 C C . PRO A 1 48 ? 3.920 -1.566 21.209 1.00 0.00 106 PRO A C 7
ATOM 9548 O O . PRO A 1 48 ? 5.008 -2.029 21.551 1.00 0.00 106 PRO A O 7
ATOM 9559 N N . ASP A 1 49 ? 2.785 -2.251 21.285 1.00 0.00 107 ASP A N 7
ATOM 9560 C CA . ASP A 1 49 ? 2.751 -3.620 21.787 1.00 0.00 107 ASP A CA 7
ATOM 9561 C C . ASP A 1 49 ? 3.084 -4.614 20.678 1.00 0.00 107 ASP A C 7
ATOM 9562 O O . ASP A 1 49 ? 3.911 -5.506 20.858 1.00 0.00 107 ASP A O 7
ATOM 9571 N N . GLY A 1 50 ? 2.432 -4.452 19.531 1.00 0.00 108 GLY A N 7
ATOM 9572 C CA . GLY A 1 50 ? 2.671 -5.343 18.410 1.00 0.00 108 GLY A CA 7
ATOM 9573 C C . GLY A 1 50 ? 1.410 -5.631 17.619 1.00 0.00 108 GLY A C 7
ATOM 9574 O O . GLY A 1 50 ? 1.474 -6.010 16.449 1.00 0.00 108 GLY A O 7
ATOM 9578 N N . THR A 1 51 ? 0.258 -5.454 18.260 1.00 0.00 109 THR A N 7
ATOM 9579 C CA . THR A 1 51 ? -1.023 -5.701 17.610 1.00 0.00 109 THR A CA 7
ATOM 9580 C C . THR A 1 51 ? -1.151 -4.896 16.322 1.00 0.00 109 THR A C 7
ATOM 9581 O O . THR A 1 51 ? -1.255 -3.670 16.353 1.00 0.00 109 THR A O 7
ATOM 9592 N N . SER A 1 52 ? -1.141 -5.593 15.191 1.00 0.00 110 SER A N 7
ATOM 9593 C CA . SER A 1 52 ? -1.253 -4.942 13.891 1.00 0.00 110 SER A CA 7
ATOM 9594 C C . SER A 1 52 ? -2.441 -3.985 13.863 1.00 0.00 110 SER A C 7
ATOM 9595 O O . SER A 1 52 ? -3.592 -4.400 13.997 1.00 0.00 110 SER A O 7
ATOM 9603 N N . LYS A 1 53 ? -2.152 -2.700 13.687 1.00 0.00 111 LYS A N 7
ATOM 9604 C CA . LYS A 1 53 ? -3.194 -1.681 13.640 1.00 0.00 111 LYS A CA 7
ATOM 9605 C C . LYS A 1 53 ? -4.126 -1.910 12.454 1.00 0.00 111 LYS A C 7
ATOM 9606 O O . LYS A 1 53 ? -5.332 -1.687 12.547 1.00 0.00 111 LYS A O 7
ATOM 9625 N N . GLY A 1 54 ? -3.557 -2.358 11.338 1.00 0.00 112 GLY A N 7
ATOM 9626 C CA . GLY A 1 54 ? -4.352 -2.611 10.151 1.00 0.00 112 GLY A CA 7
ATOM 9627 C C . GLY A 1 54 ? -3.938 -1.742 8.980 1.00 0.00 112 GLY A C 7
ATOM 9628 O O . GLY A 1 54 ? -4.786 -1.223 8.253 1.00 0.00 112 GLY A O 7
ATOM 9632 N N . CYS A 1 55 ? -2.632 -1.582 8.797 1.00 0.00 113 CYS A N 7
ATOM 9633 C CA . CYS A 1 55 ? -2.107 -0.767 7.707 1.00 0.00 113 CYS A CA 7
ATOM 9634 C C . CYS A 1 55 ? -0.628 -1.059 7.474 1.00 0.00 113 CYS A C 7
ATOM 9635 O O . CYS A 1 55 ? 0.094 -1.433 8.397 1.00 0.00 113 CYS A O 7
ATOM 9643 N N . ALA A 1 56 ? -0.185 -0.887 6.233 1.00 0.00 114 ALA A N 7
ATOM 9644 C CA . ALA A 1 56 ? 1.208 -1.131 5.878 1.00 0.00 114 ALA A CA 7
ATOM 9645 C C . ALA A 1 56 ? 1.603 -0.346 4.632 1.00 0.00 114 ALA A C 7
ATOM 9646 O O . ALA A 1 56 ? 0.760 -0.027 3.794 1.00 0.00 114 ALA A O 7
ATOM 9653 N N . PHE A 1 57 ? 2.890 -0.036 4.517 1.00 0.00 115 PHE A N 7
ATOM 9654 C CA . PHE A 1 57 ? 3.397 0.714 3.374 1.00 0.00 115 PHE A CA 7
ATOM 9655 C C . PHE A 1 57 ? 4.090 -0.213 2.380 1.00 0.00 115 PHE A C 7
ATOM 9656 O O . PHE A 1 57 ? 5.001 -0.960 2.740 1.00 0.00 115 PHE A O 7
ATOM 9673 N N . VAL A 1 58 ? 3.653 -0.160 1.126 1.00 0.00 116 VAL A N 7
ATOM 9674 C CA . VAL A 1 58 ? 4.231 -0.993 0.078 1.00 0.00 116 VAL A CA 7
ATOM 9675 C C . VAL A 1 58 ? 4.911 -0.142 -0.988 1.00 0.00 116 VAL A C 7
ATOM 9676 O O . VAL A 1 58 ? 4.249 0.546 -1.765 1.00 0.00 116 VAL A O 7
ATOM 9689 N N . LYS A 1 59 ? 6.239 -0.194 -1.021 1.00 0.00 117 LYS A N 7
ATOM 9690 C CA . LYS A 1 59 ? 7.011 0.570 -1.993 1.00 0.00 117 LYS A CA 7
ATOM 9691 C C . LYS A 1 59 ? 7.260 -0.249 -3.255 1.00 0.00 117 LYS A C 7
ATOM 9692 O O . LYS A 1 59 ? 7.830 -1.339 -3.198 1.00 0.00 117 LYS A O 7
ATOM 9711 N N . PHE A 1 60 ? 6.830 0.283 -4.395 1.00 0.00 118 PHE A N 7
ATOM 9712 C CA . PHE A 1 60 ? 7.006 -0.399 -5.671 1.00 0.00 118 PHE A CA 7
ATOM 9713 C C . PHE A 1 60 ? 8.261 0.098 -6.384 1.00 0.00 118 PHE A C 7
ATOM 9714 O O . PHE A 1 60 ? 8.846 1.109 -5.999 1.00 0.00 118 PHE A O 7
ATOM 9731 N N . GLN A 1 61 ? 8.666 -0.622 -7.426 1.00 0.00 119 GLN A N 7
ATOM 9732 C CA . GLN A 1 61 ? 9.851 -0.255 -8.192 1.00 0.00 119 GLN A CA 7
ATOM 9733 C C . GLN A 1 61 ? 9.623 1.042 -8.960 1.00 0.00 119 GLN A C 7
ATOM 9734 O O . GLN A 1 61 ? 10.544 1.841 -9.139 1.00 0.00 119 GLN A O 7
ATOM 9748 N N . THR A 1 62 ? 8.390 1.248 -9.413 1.00 0.00 120 THR A N 7
ATOM 9749 C CA . THR A 1 62 ? 8.041 2.448 -10.163 1.00 0.00 120 THR A CA 7
ATOM 9750 C C . THR A 1 62 ? 6.588 2.842 -9.924 1.00 0.00 120 THR A C 7
ATOM 9751 O O . THR A 1 62 ? 5.782 2.032 -9.465 1.00 0.00 120 THR A O 7
ATOM 9762 N N . HIS A 1 63 ? 6.259 4.090 -10.241 1.00 0.00 121 HIS A N 7
ATOM 9763 C CA . HIS A 1 63 ? 4.901 4.592 -10.062 1.00 0.00 121 HIS A CA 7
ATOM 9764 C C . HIS A 1 63 ? 3.896 3.714 -10.801 1.00 0.00 121 HIS A C 7
ATOM 9765 O O . HIS A 1 63 ? 2.846 3.367 -10.262 1.00 0.00 121 HIS A O 7
ATOM 9779 N N . ALA A 1 64 ? 4.226 3.359 -12.039 1.00 0.00 122 ALA A N 7
ATOM 9780 C CA . ALA A 1 64 ? 3.353 2.521 -12.851 1.00 0.00 122 ALA A CA 7
ATOM 9781 C C . ALA A 1 64 ? 2.859 1.314 -12.061 1.00 0.00 122 ALA A C 7
ATOM 9782 O O . ALA A 1 64 ? 1.686 1.239 -11.695 1.00 0.00 122 ALA A O 7
ATOM 9789 N N . GLU A 1 65 ? 3.760 0.372 -11.802 1.00 0.00 123 GLU A N 7
ATOM 9790 C CA . GLU A 1 65 ? 3.413 -0.832 -11.056 1.00 0.00 123 GLU A CA 7
ATOM 9791 C C . GLU A 1 65 ? 2.517 -0.496 -9.868 1.00 0.00 123 GLU A C 7
ATOM 9792 O O . GLU A 1 65 ? 1.470 -1.112 -9.673 1.00 0.00 123 GLU A O 7
ATOM 9804 N N . ALA A 1 66 ? 2.938 0.485 -9.075 1.00 0.00 124 ALA A N 7
ATOM 9805 C CA . ALA A 1 66 ? 2.174 0.904 -7.907 1.00 0.00 124 ALA A CA 7
ATOM 9806 C C . ALA A 1 66 ? 0.706 1.122 -8.260 1.00 0.00 124 ALA A C 7
ATOM 9807 O O . ALA A 1 66 ? -0.187 0.686 -7.533 1.00 0.00 124 ALA A O 7
ATOM 9814 N N . GLN A 1 67 ? 0.466 1.798 -9.378 1.00 0.00 125 GLN A N 7
ATOM 9815 C CA . GLN A 1 67 ? -0.895 2.074 -9.825 1.00 0.00 125 GLN A CA 7
ATOM 9816 C C . GLN A 1 67 ? -1.624 0.783 -10.178 1.00 0.00 125 GLN A C 7
ATOM 9817 O O . GLN A 1 67 ? -2.805 0.622 -9.871 1.00 0.00 125 GLN A O 7
ATOM 9831 N N . ALA A 1 68 ? -0.913 -0.135 -10.825 1.00 0.00 126 ALA A N 7
ATOM 9832 C CA . ALA A 1 68 ? -1.493 -1.413 -11.219 1.00 0.00 126 ALA A CA 7
ATOM 9833 C C . ALA A 1 68 ? -2.218 -2.070 -10.049 1.00 0.00 126 ALA A C 7
ATOM 9834 O O . ALA A 1 68 ? -3.444 -2.170 -10.043 1.00 0.00 126 ALA A O 7
ATOM 9841 N N . ALA A 1 69 ? -1.451 -2.518 -9.060 1.00 0.00 127 ALA A N 7
ATOM 9842 C CA . ALA A 1 69 ? -2.021 -3.165 -7.884 1.00 0.00 127 ALA A CA 7
ATOM 9843 C C . ALA A 1 69 ? -3.346 -2.520 -7.491 1.00 0.00 127 ALA A C 7
ATOM 9844 O O . ALA A 1 69 ? -4.395 -3.162 -7.530 1.00 0.00 127 ALA A O 7
ATOM 9851 N N . ILE A 1 70 ? -3.289 -1.248 -7.111 1.00 0.00 128 ILE A N 7
ATOM 9852 C CA . ILE A 1 70 ? -4.485 -0.517 -6.711 1.00 0.00 128 ILE A CA 7
ATOM 9853 C C . ILE A 1 70 ? -5.669 -0.867 -7.606 1.00 0.00 128 ILE A C 7
ATOM 9854 O O . ILE A 1 70 ? -6.665 -1.423 -7.146 1.00 0.00 128 ILE A O 7
ATOM 9870 N N . ASN A 1 71 ? -5.551 -0.539 -8.889 1.00 0.00 129 ASN A N 7
ATOM 9871 C CA . ASN A 1 71 ? -6.611 -0.820 -9.850 1.00 0.00 129 ASN A CA 7
ATOM 9872 C C . ASN A 1 71 ? -7.303 -2.141 -9.526 1.00 0.00 129 ASN A C 7
ATOM 9873 O O . ASN A 1 71 ? -8.531 -2.234 -9.551 1.00 0.00 129 ASN A O 7
ATOM 9884 N N . THR A 1 72 ? -6.507 -3.161 -9.221 1.00 0.00 130 THR A N 7
ATOM 9885 C CA . THR A 1 72 ? -7.042 -4.476 -8.892 1.00 0.00 130 THR A CA 7
ATOM 9886 C C . THR A 1 72 ? -7.150 -4.664 -7.383 1.00 0.00 130 THR A C 7
ATOM 9887 O O . THR A 1 72 ? -8.244 -4.625 -6.819 1.00 0.00 130 THR A O 7
ATOM 9898 N N . LEU A 1 73 ? -6.009 -4.868 -6.734 1.00 0.00 131 LEU A N 7
ATOM 9899 C CA . LEU A 1 73 ? -5.975 -5.061 -5.288 1.00 0.00 131 LEU A CA 7
ATOM 9900 C C . LEU A 1 73 ? -7.040 -4.214 -4.600 1.00 0.00 131 LEU A C 7
ATOM 9901 O O . LEU A 1 73 ? -7.915 -4.738 -3.911 1.00 0.00 131 LEU A O 7
ATOM 9917 N N . HIS A 1 74 ? -6.961 -2.901 -4.794 1.00 0.00 132 HIS A N 7
ATOM 9918 C CA . HIS A 1 74 ? -7.921 -1.981 -4.194 1.00 0.00 132 HIS A CA 7
ATOM 9919 C C . HIS A 1 74 ? -9.322 -2.583 -4.191 1.00 0.00 132 HIS A C 7
ATOM 9920 O O . HIS A 1 74 ? -9.892 -2.860 -5.247 1.00 0.00 132 HIS A O 7
ATOM 9934 N N . SER A 1 75 ? -9.872 -2.785 -2.998 1.00 0.00 133 SER A N 7
ATOM 9935 C CA . SER A 1 75 ? -11.205 -3.359 -2.857 1.00 0.00 133 SER A CA 7
ATOM 9936 C C . SER A 1 75 ? -11.331 -4.645 -3.668 1.00 0.00 133 SER A C 7
ATOM 9937 O O . SER A 1 75 ? -12.318 -4.852 -4.374 1.00 0.00 133 SER A O 7
ATOM 9945 N N . SER A 1 76 ? -10.324 -5.505 -3.561 1.00 0.00 134 SER A N 7
ATOM 9946 C CA . SER A 1 76 ? -10.318 -6.770 -4.287 1.00 0.00 134 SER A CA 7
ATOM 9947 C C . SER A 1 76 ? -10.838 -7.903 -3.407 1.00 0.00 134 SER A C 7
ATOM 9948 O O . SER A 1 76 ? -11.966 -8.366 -3.574 1.00 0.00 134 SER A O 7
ATOM 9956 N N . ARG A 1 77 ? -10.005 -8.345 -2.470 1.00 0.00 135 ARG A N 7
ATOM 9957 C CA . ARG A 1 77 ? -10.379 -9.425 -1.565 1.00 0.00 135 ARG A CA 7
ATOM 9958 C C . ARG A 1 77 ? -10.817 -8.873 -0.211 1.00 0.00 135 ARG A C 7
ATOM 9959 O O . ARG A 1 77 ? -10.782 -7.663 0.019 1.00 0.00 135 ARG A O 7
ATOM 9980 N N . THR A 1 78 ? -11.231 -9.767 0.681 1.00 0.00 136 THR A N 7
ATOM 9981 C CA . THR A 1 78 ? -11.678 -9.369 2.010 1.00 0.00 136 THR A CA 7
ATOM 9982 C C . THR A 1 78 ? -11.039 -10.239 3.088 1.00 0.00 136 THR A C 7
ATOM 9983 O O . THR A 1 78 ? -11.625 -11.228 3.529 1.00 0.00 136 THR A O 7
ATOM 9994 N N . LEU A 1 79 ? -9.836 -9.863 3.508 1.00 0.00 137 LEU A N 7
ATOM 9995 C CA . LEU A 1 79 ? -9.118 -10.609 4.536 1.00 0.00 137 LEU A CA 7
ATOM 9996 C C . LEU A 1 79 ? -10.033 -10.933 5.713 1.00 0.00 137 LEU A C 7
ATOM 9997 O O . LEU A 1 79 ? -10.995 -10.220 5.998 1.00 0.00 137 LEU A O 7
ATOM 10013 N N . PRO A 1 80 ? -9.725 -12.033 6.416 1.00 0.00 138 PRO A N 7
ATOM 10014 C CA . PRO A 1 80 ? -10.506 -12.474 7.576 1.00 0.00 138 PRO A CA 7
ATOM 10015 C C . PRO A 1 80 ? -10.308 -11.569 8.787 1.00 0.00 138 PRO A C 7
ATOM 10016 O O . PRO A 1 80 ? -9.180 -11.324 9.214 1.00 0.00 138 PRO A O 7
ATOM 10027 N N . GLY A 1 81 ? -11.413 -11.073 9.337 1.00 0.00 139 GLY A N 7
ATOM 10028 C CA . GLY A 1 81 ? -11.338 -10.201 10.494 1.00 0.00 139 GLY A CA 7
ATOM 10029 C C . GLY A 1 81 ? -11.230 -8.738 10.110 1.00 0.00 139 GLY A C 7
ATOM 10030 O O . GLY A 1 81 ? -10.827 -7.905 10.922 1.00 0.00 139 GLY A O 7
ATOM 10034 N N . ALA A 1 82 ? -11.589 -8.425 8.870 1.00 0.00 140 ALA A N 7
ATOM 10035 C CA . ALA A 1 82 ? -11.531 -7.053 8.381 1.00 0.00 140 ALA A CA 7
ATOM 10036 C C . ALA A 1 82 ? -12.895 -6.591 7.879 1.00 0.00 140 ALA A C 7
ATOM 10037 O O . ALA A 1 82 ? -13.394 -7.083 6.867 1.00 0.00 140 ALA A O 7
ATOM 10044 N N . SER A 1 83 ? -13.493 -5.643 8.594 1.00 0.00 141 SER A N 7
ATOM 10045 C CA . SER A 1 83 ? -14.801 -5.117 8.223 1.00 0.00 141 SER A CA 7
ATOM 10046 C C . SER A 1 83 ? -14.981 -5.126 6.708 1.00 0.00 141 SER A C 7
ATOM 10047 O O . SER A 1 83 ? -15.683 -5.976 6.160 1.00 0.00 141 SER A O 7
ATOM 10055 N N . SER A 1 84 ? -14.341 -4.174 6.037 1.00 0.00 142 SER A N 7
ATOM 10056 C CA . SER A 1 84 ? -14.432 -4.069 4.585 1.00 0.00 142 SER A CA 7
ATOM 10057 C C . SER A 1 84 ? -13.254 -4.769 3.914 1.00 0.00 142 SER A C 7
ATOM 10058 O O . SER A 1 84 ? -12.435 -5.403 4.579 1.00 0.00 142 SER A O 7
ATOM 10066 N N . SER A 1 85 ? -13.177 -4.649 2.593 1.00 0.00 143 SER A N 7
ATOM 10067 C CA . SER A 1 85 ? -12.102 -5.273 1.830 1.00 0.00 143 SER A CA 7
ATOM 10068 C C . SER A 1 85 ? -10.784 -4.537 2.048 1.00 0.00 143 SER A C 7
ATOM 10069 O O . SER A 1 85 ? -10.705 -3.602 2.846 1.00 0.00 143 SER A O 7
ATOM 10077 N N . LEU A 1 86 ? -9.749 -4.967 1.334 1.00 0.00 144 LEU A N 7
ATOM 10078 C CA . LEU A 1 86 ? -8.432 -4.350 1.448 1.00 0.00 144 LEU A CA 7
ATOM 10079 C C . LEU A 1 86 ? -8.427 -2.958 0.824 1.00 0.00 144 LEU A C 7
ATOM 10080 O O . LEU A 1 86 ? -8.793 -2.786 -0.338 1.00 0.00 144 LEU A O 7
ATOM 10096 N N . VAL A 1 87 ? -8.006 -1.967 1.604 1.00 0.00 145 VAL A N 7
ATOM 10097 C CA . VAL A 1 87 ? -7.949 -0.590 1.128 1.00 0.00 145 VAL A CA 7
ATOM 10098 C C . VAL A 1 87 ? -6.538 -0.220 0.684 1.00 0.00 145 VAL A C 7
ATOM 10099 O O . VAL A 1 87 ? -5.624 -0.124 1.503 1.00 0.00 145 VAL A O 7
ATOM 10112 N N . VAL A 1 88 ? -6.369 -0.013 -0.618 1.00 0.00 146 VAL A N 7
ATOM 10113 C CA . VAL A 1 88 ? -5.069 0.349 -1.171 1.00 0.00 146 VAL A CA 7
ATOM 10114 C C . VAL A 1 88 ? -5.127 1.703 -1.869 1.00 0.00 146 VAL A C 7
ATOM 10115 O O . VAL A 1 88 ? -5.724 1.838 -2.938 1.00 0.00 146 VAL A O 7
ATOM 10128 N N . LYS A 1 89 ? -4.501 2.704 -1.259 1.00 0.00 147 LYS A N 7
ATOM 10129 C CA . LYS A 1 89 ? -4.479 4.049 -1.822 1.00 0.00 147 LYS A CA 7
ATOM 10130 C C . LYS A 1 89 ? -3.111 4.697 -1.629 1.00 0.00 147 LYS A C 7
ATOM 10131 O O . LYS A 1 89 ? -2.471 4.521 -0.592 1.00 0.00 147 LYS A O 7
ATOM 10150 N N . PHE A 1 90 ? -2.670 5.446 -2.634 1.00 0.00 148 PHE A N 7
ATOM 10151 C CA . PHE A 1 90 ? -1.378 6.121 -2.574 1.00 0.00 148 PHE A CA 7
ATOM 10152 C C . PHE A 1 90 ? -1.178 6.794 -1.219 1.00 0.00 148 PHE A C 7
ATOM 10153 O O . PHE A 1 90 ? -2.062 7.493 -0.725 1.00 0.00 148 PHE A O 7
ATOM 10170 N N . ALA A 1 91 ? -0.010 6.576 -0.624 1.00 0.00 149 ALA A N 7
ATOM 10171 C CA . ALA A 1 91 ? 0.307 7.161 0.673 1.00 0.00 149 ALA A CA 7
ATOM 10172 C C . ALA A 1 91 ? 0.594 8.654 0.546 1.00 0.00 149 ALA A C 7
ATOM 10173 O O . ALA A 1 91 ? 0.759 9.172 -0.559 1.00 0.00 149 ALA A O 7
ATOM 10180 N N . ASP A 1 92 ? 0.650 9.339 1.682 1.00 0.00 150 ASP A N 7
ATOM 10181 C CA . ASP A 1 92 ? 0.917 10.773 1.698 1.00 0.00 150 ASP A CA 7
ATOM 10182 C C . ASP A 1 92 ? 2.358 11.053 2.113 1.00 0.00 150 ASP A C 7
ATOM 10183 O O . ASP A 1 92 ? 2.876 10.443 3.049 1.00 0.00 150 ASP A O 7
ATOM 10192 N N . THR A 1 93 ? 3.002 11.978 1.408 1.00 0.00 151 THR A N 7
ATOM 10193 C CA . THR A 1 93 ? 4.384 12.338 1.701 1.00 0.00 151 THR A CA 7
ATOM 10194 C C . THR A 1 93 ? 4.560 13.851 1.751 1.00 0.00 151 THR A C 7
ATOM 10195 O O . THR A 1 93 ? 5.102 14.390 2.715 1.00 0.00 151 THR A O 7
ATOM 10206 N N . GLU A 1 94 ? 4.097 14.531 0.706 1.00 0.00 152 GLU A N 7
ATOM 10207 C CA . GLU A 1 94 ? 4.204 15.983 0.632 1.00 0.00 152 GLU A CA 7
ATOM 10208 C C . GLU A 1 94 ? 3.595 16.637 1.869 1.00 0.00 152 GLU A C 7
ATOM 10209 O O . GLU A 1 94 ? 2.388 16.871 1.931 1.00 0.00 152 GLU A O 7
ATOM 10221 N N . LYS A 1 95 ? 4.439 16.930 2.852 1.00 0.00 153 LYS A N 7
ATOM 10222 C CA . LYS A 1 95 ? 3.987 17.558 4.088 1.00 0.00 153 LYS A CA 7
ATOM 10223 C C . LYS A 1 95 ? 4.278 19.055 4.076 1.00 0.00 153 LYS A C 7
ATOM 10224 O O . LYS A 1 95 ? 5.233 19.505 3.445 1.00 0.00 153 LYS A O 7
ATOM 10243 N N . GLU A 1 96 ? 3.448 19.821 4.779 1.00 0.00 154 GLU A N 7
ATOM 10244 C CA . GLU A 1 96 ? 3.619 21.267 4.848 1.00 0.00 154 GLU A CA 7
ATOM 10245 C C . GLU A 1 96 ? 2.613 21.888 5.814 1.00 0.00 154 GLU A C 7
ATOM 10246 O O . GLU A 1 96 ? 1.431 21.543 5.802 1.00 0.00 154 GLU A O 7
ATOM 10258 N N . SER A 1 97 ? 3.091 22.804 6.649 1.00 0.00 155 SER A N 7
ATOM 10259 C CA . SER A 1 97 ? 2.236 23.470 7.624 1.00 0.00 155 SER A CA 7
ATOM 10260 C C . SER A 1 97 ? 0.888 23.830 7.008 1.00 0.00 155 SER A C 7
ATOM 10261 O O . SER A 1 97 ? 0.774 24.008 5.796 1.00 0.00 155 SER A O 7
ATOM 10269 N N . GLY A 1 98 ? -0.133 23.936 7.854 1.00 0.00 156 GLY A N 7
ATOM 10270 C CA . GLY A 1 98 ? -1.461 24.274 7.376 1.00 0.00 156 GLY A CA 7
ATOM 10271 C C . GLY A 1 98 ? -2.102 23.142 6.597 1.00 0.00 156 GLY A C 7
ATOM 10272 O O . GLY A 1 98 ? -1.869 22.974 5.400 1.00 0.00 156 GLY A O 7
ATOM 10276 N N . PRO A 1 99 ? -2.930 22.341 7.284 1.00 0.00 157 PRO A N 7
ATOM 10277 C CA . PRO A 1 99 ? -3.622 21.204 6.669 1.00 0.00 157 PRO A CA 7
ATOM 10278 C C . PRO A 1 99 ? -4.782 21.644 5.781 1.00 0.00 157 PRO A C 7
ATOM 10279 O O . PRO A 1 99 ? -5.907 21.813 6.252 1.00 0.00 157 PRO A O 7
ATOM 10290 N N . SER A 1 100 ? -4.500 21.826 4.495 1.00 0.00 158 SER A N 7
ATOM 10291 C CA . SER A 1 100 ? -5.519 22.249 3.542 1.00 0.00 158 SER A CA 7
ATOM 10292 C C . SER A 1 100 ? -5.360 21.513 2.215 1.00 0.00 158 SER A C 7
ATOM 10293 O O . SER A 1 100 ? -4.389 21.722 1.489 1.00 0.00 158 SER A O 7
ATOM 10301 N N . SER A 1 101 ? -6.322 20.649 1.906 1.00 0.00 159 SER A N 7
ATOM 10302 C CA . SER A 1 101 ? -6.289 19.879 0.668 1.00 0.00 159 SER A CA 7
ATOM 10303 C C . SER A 1 101 ? -7.402 20.320 -0.277 1.00 0.00 159 SER A C 7
ATOM 10304 O O . SER A 1 101 ? -8.572 20.363 0.101 1.00 0.00 159 SER A O 7
ATOM 10312 N N . GLY A 1 102 ? -7.028 20.647 -1.510 1.00 0.00 160 GLY A N 7
ATOM 10313 C CA . GLY A 1 102 ? -8.005 21.081 -2.491 1.00 0.00 160 GLY A CA 7
ATOM 10314 C C . GLY A 1 102 ? -7.810 20.415 -3.838 1.00 0.00 160 GLY A C 7
ATOM 10315 O O . GLY A 1 102 ? -8.162 20.979 -4.874 1.00 0.00 160 GLY A O 7
ATOM 10319 N N . GLY A 1 1 ? -14.617 0.538 -8.606 1.00 0.00 59 GLY A N 8
ATOM 10320 C CA . GLY A 1 1 ? -15.217 1.752 -8.085 1.00 0.00 59 GLY A CA 8
ATOM 10321 C C . GLY A 1 1 ? -14.191 2.701 -7.499 1.00 0.00 59 GLY A C 8
ATOM 10322 O O . GLY A 1 1 ? -13.192 2.269 -6.924 1.00 0.00 59 GLY A O 8
ATOM 10326 N N . SER A 1 2 ? -14.436 3.999 -7.647 1.00 0.00 60 SER A N 8
ATOM 10327 C CA . SER A 1 2 ? -13.522 5.013 -7.133 1.00 0.00 60 SER A CA 8
ATOM 10328 C C . SER A 1 2 ? -14.230 6.355 -6.979 1.00 0.00 60 SER A C 8
ATOM 10329 O O . SER A 1 2 ? -15.388 6.507 -7.368 1.00 0.00 60 SER A O 8
ATOM 10337 N N . SER A 1 3 ? -13.526 7.327 -6.408 1.00 0.00 61 SER A N 8
ATOM 10338 C CA . SER A 1 3 ? -14.087 8.656 -6.198 1.00 0.00 61 SER A CA 8
ATOM 10339 C C . SER A 1 3 ? -13.615 9.623 -7.280 1.00 0.00 61 SER A C 8
ATOM 10340 O O . SER A 1 3 ? -12.482 10.103 -7.248 1.00 0.00 61 SER A O 8
ATOM 10348 N N . GLY A 1 4 ? -14.492 9.903 -8.239 1.00 0.00 62 GLY A N 8
ATOM 10349 C CA . GLY A 1 4 ? -14.147 10.810 -9.318 1.00 0.00 62 GLY A CA 8
ATOM 10350 C C . GLY A 1 4 ? -12.713 10.645 -9.778 1.00 0.00 62 GLY A C 8
ATOM 10351 O O . GLY A 1 4 ? -12.163 9.544 -9.736 1.00 0.00 62 GLY A O 8
ATOM 10355 N N . SER A 1 5 ? -12.105 11.741 -10.221 1.00 0.00 63 SER A N 8
ATOM 10356 C CA . SER A 1 5 ? -10.726 11.711 -10.697 1.00 0.00 63 SER A CA 8
ATOM 10357 C C . SER A 1 5 ? -9.748 11.687 -9.526 1.00 0.00 63 SER A C 8
ATOM 10358 O O . SER A 1 5 ? -9.711 12.612 -8.715 1.00 0.00 63 SER A O 8
ATOM 10366 N N . SER A 1 6 ? -8.957 10.622 -9.446 1.00 0.00 64 SER A N 8
ATOM 10367 C CA . SER A 1 6 ? -7.981 10.474 -8.374 1.00 0.00 64 SER A CA 8
ATOM 10368 C C . SER A 1 6 ? -6.709 11.258 -8.684 1.00 0.00 64 SER A C 8
ATOM 10369 O O . SER A 1 6 ? -6.115 11.874 -7.801 1.00 0.00 64 SER A O 8
ATOM 10377 N N . GLY A 1 7 ? -6.298 11.230 -9.948 1.00 0.00 65 GLY A N 8
ATOM 10378 C CA . GLY A 1 7 ? -5.100 11.941 -10.355 1.00 0.00 65 GLY A CA 8
ATOM 10379 C C . GLY A 1 7 ? -4.061 11.024 -10.969 1.00 0.00 65 GLY A C 8
ATOM 10380 O O . GLY A 1 7 ? -4.046 9.823 -10.698 1.00 0.00 65 GLY A O 8
ATOM 10384 N N . SER A 1 8 ? -3.191 11.590 -11.799 1.00 0.00 66 SER A N 8
ATOM 10385 C CA . SER A 1 8 ? -2.148 10.813 -12.458 1.00 0.00 66 SER A CA 8
ATOM 10386 C C . SER A 1 8 ? -0.764 11.330 -12.077 1.00 0.00 66 SER A C 8
ATOM 10387 O O . SER A 1 8 ? 0.133 10.552 -11.752 1.00 0.00 66 SER A O 8
ATOM 10395 N N . ARG A 1 9 ? -0.599 12.648 -12.119 1.00 0.00 67 ARG A N 8
ATOM 10396 C CA . ARG A 1 9 ? 0.676 13.269 -11.779 1.00 0.00 67 ARG A CA 8
ATOM 10397 C C . ARG A 1 9 ? 1.127 12.855 -10.382 1.00 0.00 67 ARG A C 8
ATOM 10398 O O . ARG A 1 9 ? 0.342 12.872 -9.434 1.00 0.00 67 ARG A O 8
ATOM 10419 N N . GLY A 1 10 ? 2.398 12.483 -10.262 1.00 0.00 68 GLY A N 8
ATOM 10420 C CA . GLY A 1 10 ? 2.932 12.069 -8.977 1.00 0.00 68 GLY A CA 8
ATOM 10421 C C . GLY A 1 10 ? 4.236 11.308 -9.110 1.00 0.00 68 GLY A C 8
ATOM 10422 O O . GLY A 1 10 ? 4.354 10.406 -9.938 1.00 0.00 68 GLY A O 8
ATOM 10426 N N . GLU A 1 11 ? 5.218 11.674 -8.292 1.00 0.00 69 GLU A N 8
ATOM 10427 C CA . GLU A 1 11 ? 6.521 11.020 -8.324 1.00 0.00 69 GLU A CA 8
ATOM 10428 C C . GLU A 1 11 ? 6.668 10.041 -7.162 1.00 0.00 69 GLU A C 8
ATOM 10429 O O . GLU A 1 11 ? 7.564 9.197 -7.157 1.00 0.00 69 GLU A O 8
ATOM 10441 N N . ASP A 1 12 ? 5.782 10.162 -6.180 1.00 0.00 70 ASP A N 8
ATOM 10442 C CA . ASP A 1 12 ? 5.811 9.288 -5.012 1.00 0.00 70 ASP A CA 8
ATOM 10443 C C . ASP A 1 12 ? 5.572 7.836 -5.414 1.00 0.00 70 ASP A C 8
ATOM 10444 O O . ASP A 1 12 ? 4.713 7.546 -6.246 1.00 0.00 70 ASP A O 8
ATOM 10453 N N . ARG A 1 13 ? 6.339 6.929 -4.818 1.00 0.00 71 ARG A N 8
ATOM 10454 C CA . ARG A 1 13 ? 6.212 5.508 -5.115 1.00 0.00 71 ARG A CA 8
ATOM 10455 C C . ARG A 1 13 ? 5.839 4.721 -3.862 1.00 0.00 71 ARG A C 8
ATOM 10456 O O . ARG A 1 13 ? 6.397 3.656 -3.595 1.00 0.00 71 ARG A O 8
ATOM 10477 N N . LYS A 1 14 ? 4.893 5.253 -3.096 1.00 0.00 72 LYS A N 8
ATOM 10478 C CA . LYS A 1 14 ? 4.444 4.601 -1.871 1.00 0.00 72 LYS A CA 8
ATOM 10479 C C . LYS A 1 14 ? 2.927 4.446 -1.862 1.00 0.00 72 LYS A C 8
ATOM 10480 O O . LYS A 1 14 ? 2.197 5.355 -2.258 1.00 0.00 72 LYS A O 8
ATOM 10499 N N . LEU A 1 15 ? 2.458 3.289 -1.406 1.00 0.00 73 LEU A N 8
ATOM 10500 C CA . LEU A 1 15 ? 1.026 3.015 -1.344 1.00 0.00 73 LEU A CA 8
ATOM 10501 C C . LEU A 1 15 ? 0.592 2.709 0.086 1.00 0.00 73 LEU A C 8
ATOM 10502 O O . LEU A 1 15 ? 1.225 1.914 0.782 1.00 0.00 73 LEU A O 8
ATOM 10518 N N . PHE A 1 16 ? -0.493 3.343 0.518 1.00 0.00 74 PHE A N 8
ATOM 10519 C CA . PHE A 1 16 ? -1.013 3.138 1.865 1.00 0.00 74 PHE A CA 8
ATOM 10520 C C . PHE A 1 16 ? -1.998 1.973 1.896 1.00 0.00 74 PHE A C 8
ATOM 10521 O O . PHE A 1 16 ? -3.102 2.064 1.359 1.00 0.00 74 PHE A O 8
ATOM 10538 N N . VAL A 1 17 ? -1.589 0.877 2.528 1.00 0.00 75 VAL A N 8
ATOM 10539 C CA . VAL A 1 17 ? -2.434 -0.307 2.630 1.00 0.00 75 VAL A CA 8
ATOM 10540 C C . VAL A 1 17 ? -3.153 -0.354 3.974 1.00 0.00 75 VAL A C 8
ATOM 10541 O O . VAL A 1 17 ? -2.582 -0.010 5.008 1.00 0.00 75 VAL A O 8
ATOM 10554 N N . GLY A 1 18 ? -4.411 -0.784 3.951 1.00 0.00 76 GLY A N 8
ATOM 10555 C CA . GLY A 1 18 ? -5.189 -0.870 5.173 1.00 0.00 76 GLY A CA 8
ATOM 10556 C C . GLY A 1 18 ? -6.037 -2.124 5.234 1.00 0.00 76 GLY A C 8
ATOM 10557 O O . GLY A 1 18 ? -6.027 -2.934 4.308 1.00 0.00 76 GLY A O 8
ATOM 10561 N N . MET A 1 19 ? -6.772 -2.287 6.330 1.00 0.00 77 MET A N 8
ATOM 10562 C CA . MET A 1 19 ? -7.629 -3.453 6.508 1.00 0.00 77 MET A CA 8
ATOM 10563 C C . MET A 1 19 ? -6.810 -4.739 6.481 1.00 0.00 77 MET A C 8
ATOM 10564 O O . MET A 1 19 ? -7.139 -5.682 5.759 1.00 0.00 77 MET A O 8
ATOM 10578 N N . LEU A 1 20 ? -5.743 -4.773 7.272 1.00 0.00 78 LEU A N 8
ATOM 10579 C CA . LEU A 1 20 ? -4.877 -5.944 7.339 1.00 0.00 78 LEU A CA 8
ATOM 10580 C C . LEU A 1 20 ? -5.115 -6.725 8.627 1.00 0.00 78 LEU A C 8
ATOM 10581 O O . LEU A 1 20 ? -5.413 -6.145 9.670 1.00 0.00 78 LEU A O 8
ATOM 10597 N N . GLY A 1 21 ? -4.979 -8.045 8.546 1.00 0.00 79 GLY A N 8
ATOM 10598 C CA . GLY A 1 21 ? -5.182 -8.884 9.713 1.00 0.00 79 GLY A CA 8
ATOM 10599 C C . GLY A 1 21 ? -3.885 -9.196 10.434 1.00 0.00 79 GLY A C 8
ATOM 10600 O O . GLY A 1 21 ? -2.824 -9.272 9.815 1.00 0.00 79 GLY A O 8
ATOM 10604 N N . LYS A 1 22 ? -3.970 -9.376 11.748 1.00 0.00 80 LYS A N 8
ATOM 10605 C CA . LYS A 1 22 ? -2.795 -9.681 12.556 1.00 0.00 80 LYS A CA 8
ATOM 10606 C C . LYS A 1 22 ? -2.129 -10.970 12.084 1.00 0.00 80 LYS A C 8
ATOM 10607 O O . LYS A 1 22 ? -0.962 -11.221 12.382 1.00 0.00 80 LYS A O 8
ATOM 10626 N N . GLN A 1 23 ? -2.879 -11.781 11.345 1.00 0.00 81 GLN A N 8
ATOM 10627 C CA . GLN A 1 23 ? -2.360 -13.043 10.831 1.00 0.00 81 GLN A CA 8
ATOM 10628 C C . GLN A 1 23 ? -1.384 -12.804 9.683 1.00 0.00 81 GLN A C 8
ATOM 10629 O O . GLN A 1 23 ? -0.331 -13.436 9.611 1.00 0.00 81 GLN A O 8
ATOM 10643 N N . GLN A 1 24 ? -1.743 -11.888 8.790 1.00 0.00 82 GLN A N 8
ATOM 10644 C CA . GLN A 1 24 ? -0.898 -11.567 7.645 1.00 0.00 82 GLN A CA 8
ATOM 10645 C C . GLN A 1 24 ? 0.365 -10.836 8.089 1.00 0.00 82 GLN A C 8
ATOM 10646 O O . GLN A 1 24 ? 0.378 -10.166 9.121 1.00 0.00 82 GLN A O 8
ATOM 10660 N N . THR A 1 25 ? 1.428 -10.971 7.301 1.00 0.00 83 THR A N 8
ATOM 10661 C CA . THR A 1 25 ? 2.697 -10.326 7.613 1.00 0.00 83 THR A CA 8
ATOM 10662 C C . THR A 1 25 ? 3.320 -9.707 6.367 1.00 0.00 83 THR A C 8
ATOM 10663 O O . THR A 1 25 ? 2.806 -9.866 5.260 1.00 0.00 83 THR A O 8
ATOM 10674 N N . ASP A 1 26 ? 4.430 -9.002 6.555 1.00 0.00 84 ASP A N 8
ATOM 10675 C CA . ASP A 1 26 ? 5.125 -8.360 5.445 1.00 0.00 84 ASP A CA 8
ATOM 10676 C C . ASP A 1 26 ? 5.255 -9.314 4.261 1.00 0.00 84 ASP A C 8
ATOM 10677 O O . ASP A 1 26 ? 4.882 -8.978 3.138 1.00 0.00 84 ASP A O 8
ATOM 10686 N N . GLU A 1 27 ? 5.787 -10.504 4.522 1.00 0.00 85 GLU A N 8
ATOM 10687 C CA . GLU A 1 27 ? 5.968 -11.505 3.477 1.00 0.00 85 GLU A CA 8
ATOM 10688 C C . GLU A 1 27 ? 4.708 -11.637 2.626 1.00 0.00 85 GLU A C 8
ATOM 10689 O O . GLU A 1 27 ? 4.761 -11.539 1.400 1.00 0.00 85 GLU A O 8
ATOM 10701 N N . ASP A 1 28 ? 3.577 -11.859 3.286 1.00 0.00 86 ASP A N 8
ATOM 10702 C CA . ASP A 1 28 ? 2.303 -12.004 2.592 1.00 0.00 86 ASP A CA 8
ATOM 10703 C C . ASP A 1 28 ? 2.015 -10.783 1.724 1.00 0.00 86 ASP A C 8
ATOM 10704 O O . ASP A 1 28 ? 2.033 -10.863 0.495 1.00 0.00 86 ASP A O 8
ATOM 10713 N N . VAL A 1 29 ? 1.747 -9.653 2.371 1.00 0.00 87 VAL A N 8
ATOM 10714 C CA . VAL A 1 29 ? 1.455 -8.415 1.659 1.00 0.00 87 VAL A CA 8
ATOM 10715 C C . VAL A 1 29 ? 2.407 -8.219 0.484 1.00 0.00 87 VAL A C 8
ATOM 10716 O O . VAL A 1 29 ? 1.978 -8.124 -0.666 1.00 0.00 87 VAL A O 8
ATOM 10729 N N . ARG A 1 30 ? 3.701 -8.160 0.781 1.00 0.00 88 ARG A N 8
ATOM 10730 C CA . ARG A 1 30 ? 4.714 -7.975 -0.251 1.00 0.00 88 ARG A CA 8
ATOM 10731 C C . ARG A 1 30 ? 4.535 -8.989 -1.377 1.00 0.00 88 ARG A C 8
ATOM 10732 O O . ARG A 1 30 ? 4.402 -8.620 -2.544 1.00 0.00 88 ARG A O 8
ATOM 10753 N N . LYS A 1 31 ? 4.532 -10.268 -1.019 1.00 0.00 89 LYS A N 8
ATOM 10754 C CA . LYS A 1 31 ? 4.369 -11.337 -1.998 1.00 0.00 89 LYS A CA 8
ATOM 10755 C C . LYS A 1 31 ? 3.021 -11.227 -2.703 1.00 0.00 89 LYS A C 8
ATOM 10756 O O . LYS A 1 31 ? 2.849 -11.728 -3.814 1.00 0.00 89 LYS A O 8
ATOM 10775 N N . MET A 1 32 ? 2.069 -10.567 -2.051 1.00 0.00 90 MET A N 8
ATOM 10776 C CA . MET A 1 32 ? 0.737 -10.390 -2.618 1.00 0.00 90 MET A CA 8
ATOM 10777 C C . MET A 1 32 ? 0.690 -9.162 -3.522 1.00 0.00 90 MET A C 8
ATOM 10778 O O . MET A 1 32 ? -0.190 -9.039 -4.373 1.00 0.00 90 MET A O 8
ATOM 10792 N N . PHE A 1 33 ? 1.643 -8.256 -3.331 1.00 0.00 91 PHE A N 8
ATOM 10793 C CA . PHE A 1 33 ? 1.710 -7.037 -4.129 1.00 0.00 91 PHE A CA 8
ATOM 10794 C C . PHE A 1 33 ? 2.748 -7.169 -5.239 1.00 0.00 91 PHE A C 8
ATOM 10795 O O . PHE A 1 33 ? 2.722 -6.425 -6.219 1.00 0.00 91 PHE A O 8
ATOM 10812 N N . GLU A 1 34 ? 3.661 -8.122 -5.077 1.00 0.00 92 GLU A N 8
ATOM 10813 C CA . GLU A 1 34 ? 4.709 -8.350 -6.065 1.00 0.00 92 GLU A CA 8
ATOM 10814 C C . GLU A 1 34 ? 4.109 -8.648 -7.436 1.00 0.00 92 GLU A C 8
ATOM 10815 O O . GLU A 1 34 ? 4.572 -8.154 -8.464 1.00 0.00 92 GLU A O 8
ATOM 10827 N N . PRO A 1 35 ? 3.053 -9.475 -7.452 1.00 0.00 93 PRO A N 8
ATOM 10828 C CA . PRO A 1 35 ? 2.366 -9.857 -8.690 1.00 0.00 93 PRO A CA 8
ATOM 10829 C C . PRO A 1 35 ? 2.050 -8.655 -9.573 1.00 0.00 93 PRO A C 8
ATOM 10830 O O . PRO A 1 35 ? 1.729 -8.805 -10.752 1.00 0.00 93 PRO A O 8
ATOM 10841 N N . PHE A 1 36 ? 2.144 -7.461 -8.995 1.00 0.00 94 PHE A N 8
ATOM 10842 C CA . PHE A 1 36 ? 1.867 -6.233 -9.730 1.00 0.00 94 PHE A CA 8
ATOM 10843 C C . PHE A 1 36 ? 3.102 -5.338 -9.778 1.00 0.00 94 PHE A C 8
ATOM 10844 O O . PHE A 1 36 ? 2.994 -4.113 -9.810 1.00 0.00 94 PHE A O 8
ATOM 10861 N N . GLY A 1 37 ? 4.277 -5.960 -9.782 1.00 0.00 95 GLY A N 8
ATOM 10862 C CA . GLY A 1 37 ? 5.516 -5.206 -9.826 1.00 0.00 95 GLY A CA 8
ATOM 10863 C C . GLY A 1 37 ? 6.477 -5.606 -8.724 1.00 0.00 95 GLY A C 8
ATOM 10864 O O . GLY A 1 37 ? 6.151 -6.436 -7.875 1.00 0.00 95 GLY A O 8
ATOM 10868 N N . THR A 1 38 ? 7.668 -5.015 -8.737 1.00 0.00 96 THR A N 8
ATOM 10869 C CA . THR A 1 38 ? 8.681 -5.316 -7.733 1.00 0.00 96 THR A CA 8
ATOM 10870 C C . THR A 1 38 ? 8.596 -4.349 -6.558 1.00 0.00 96 THR A C 8
ATOM 10871 O O . THR A 1 38 ? 8.391 -3.149 -6.745 1.00 0.00 96 THR A O 8
ATOM 10882 N N . ILE A 1 39 ? 8.755 -4.877 -5.350 1.00 0.00 97 ILE A N 8
ATOM 10883 C CA . ILE A 1 39 ? 8.698 -4.058 -4.145 1.00 0.00 97 ILE A CA 8
ATOM 10884 C C . ILE A 1 39 ? 10.098 -3.728 -3.638 1.00 0.00 97 ILE A C 8
ATOM 10885 O O . ILE A 1 39 ? 10.883 -4.622 -3.325 1.00 0.00 97 ILE A O 8
ATOM 10901 N N . ASP A 1 40 ? 10.403 -2.437 -3.559 1.00 0.00 98 ASP A N 8
ATOM 10902 C CA . ASP A 1 40 ? 11.707 -1.987 -3.087 1.00 0.00 98 ASP A CA 8
ATOM 10903 C C . ASP A 1 40 ? 11.714 -1.840 -1.569 1.00 0.00 98 ASP A C 8
ATOM 10904 O O . ASP A 1 40 ? 12.695 -2.179 -0.908 1.00 0.00 98 ASP A O 8
ATOM 10913 N N . GLU A 1 41 ? 10.614 -1.330 -1.024 1.00 0.00 99 GLU A N 8
ATOM 10914 C CA . GLU A 1 41 ? 10.496 -1.136 0.417 1.00 0.00 99 GLU A CA 8
ATOM 10915 C C . GLU A 1 41 ? 9.124 -1.580 0.915 1.00 0.00 99 GLU A C 8
ATOM 10916 O O . GLU A 1 41 ? 8.109 -1.352 0.255 1.00 0.00 99 GLU A O 8
ATOM 10928 N N . CYS A 1 42 ? 9.101 -2.214 2.081 1.00 0.00 100 CYS A N 8
ATOM 10929 C CA . CYS A 1 42 ? 7.854 -2.692 2.668 1.00 0.00 100 CYS A CA 8
ATOM 10930 C C . CYS A 1 42 ? 7.959 -2.760 4.188 1.00 0.00 100 CYS A C 8
ATOM 10931 O O . CYS A 1 42 ? 8.786 -3.493 4.733 1.00 0.00 100 CYS A O 8
ATOM 10939 N N . THR A 1 43 ? 7.117 -1.990 4.869 1.00 0.00 101 THR A N 8
ATOM 10940 C CA . THR A 1 43 ? 7.116 -1.960 6.327 1.00 0.00 101 THR A CA 8
ATOM 10941 C C . THR A 1 43 ? 5.696 -2.009 6.877 1.00 0.00 101 THR A C 8
ATOM 10942 O O . THR A 1 43 ? 4.771 -1.452 6.286 1.00 0.00 101 THR A O 8
ATOM 10953 N N . VAL A 1 44 ? 5.529 -2.679 8.013 1.00 0.00 102 VAL A N 8
ATOM 10954 C CA . VAL A 1 44 ? 4.220 -2.799 8.645 1.00 0.00 102 VAL A CA 8
ATOM 10955 C C . VAL A 1 44 ? 4.170 -2.022 9.956 1.00 0.00 102 VAL A C 8
ATOM 10956 O O . VAL A 1 44 ? 5.102 -2.077 10.759 1.00 0.00 102 VAL A O 8
ATOM 10969 N N . LEU A 1 45 ? 3.075 -1.300 10.168 1.00 0.00 103 LEU A N 8
ATOM 10970 C CA . LEU A 1 45 ? 2.902 -0.512 11.383 1.00 0.00 103 LEU A CA 8
ATOM 10971 C C . LEU A 1 45 ? 2.160 -1.311 12.449 1.00 0.00 103 LEU A C 8
ATOM 10972 O O . LEU A 1 45 ? 1.108 -1.893 12.183 1.00 0.00 103 LEU A O 8
ATOM 10988 N N . ARG A 1 46 ? 2.714 -1.333 13.657 1.00 0.00 104 ARG A N 8
ATOM 10989 C CA . ARG A 1 46 ? 2.105 -2.060 14.764 1.00 0.00 104 ARG A CA 8
ATOM 10990 C C . ARG A 1 46 ? 2.260 -1.290 16.072 1.00 0.00 104 ARG A C 8
ATOM 10991 O O . ARG A 1 46 ? 2.819 -0.194 16.096 1.00 0.00 104 ARG A O 8
ATOM 11012 N N . GLY A 1 47 ? 1.761 -1.871 17.158 1.00 0.00 105 GLY A N 8
ATOM 11013 C CA . GLY A 1 47 ? 1.854 -1.225 18.454 1.00 0.00 105 GLY A CA 8
ATOM 11014 C C . GLY A 1 47 ? 2.178 -2.202 19.567 1.00 0.00 105 GLY A C 8
ATOM 11015 O O . GLY A 1 47 ? 2.858 -3.207 19.362 1.00 0.00 105 GLY A O 8
ATOM 11019 N N . PRO A 1 48 ? 1.685 -1.908 20.780 1.00 0.00 106 PRO A N 8
ATOM 11020 C CA . PRO A 1 48 ? 1.914 -2.755 21.954 1.00 0.00 106 PRO A CA 8
ATOM 11021 C C . PRO A 1 48 ? 1.700 -4.234 21.652 1.00 0.00 106 PRO A C 8
ATOM 11022 O O . PRO A 1 48 ? 0.856 -4.594 20.832 1.00 0.00 106 PRO A O 8
ATOM 11033 N N . ASP A 1 49 ? 2.469 -5.087 22.320 1.00 0.00 107 ASP A N 8
ATOM 11034 C CA . ASP A 1 49 ? 2.363 -6.528 22.124 1.00 0.00 107 ASP A CA 8
ATOM 11035 C C . ASP A 1 49 ? 2.411 -6.880 20.640 1.00 0.00 107 ASP A C 8
ATOM 11036 O O . ASP A 1 49 ? 1.777 -7.837 20.198 1.00 0.00 107 ASP A O 8
ATOM 11045 N N . GLY A 1 50 ? 3.168 -6.098 19.876 1.00 0.00 108 GLY A N 8
ATOM 11046 C CA . GLY A 1 50 ? 3.284 -6.342 18.450 1.00 0.00 108 GLY A CA 8
ATOM 11047 C C . GLY A 1 50 ? 1.935 -6.497 17.777 1.00 0.00 108 GLY A C 8
ATOM 11048 O O . GLY A 1 50 ? 1.788 -7.276 16.834 1.00 0.00 108 GLY A O 8
ATOM 11052 N N . THR A 1 51 ? 0.945 -5.754 18.262 1.00 0.00 109 THR A N 8
ATOM 11053 C CA . THR A 1 51 ? -0.400 -5.814 17.703 1.00 0.00 109 THR A CA 8
ATOM 11054 C C . THR A 1 51 ? -0.476 -5.074 16.372 1.00 0.00 109 THR A C 8
ATOM 11055 O O . THR A 1 51 ? -0.305 -3.856 16.318 1.00 0.00 109 THR A O 8
ATOM 11066 N N . SER A 1 52 ? -0.733 -5.817 15.301 1.00 0.00 110 SER A N 8
ATOM 11067 C CA . SER A 1 52 ? -0.829 -5.231 13.969 1.00 0.00 110 SER A CA 8
ATOM 11068 C C . SER A 1 52 ? -1.983 -4.236 13.895 1.00 0.00 110 SER A C 8
ATOM 11069 O O . SER A 1 52 ? -3.153 -4.620 13.921 1.00 0.00 110 SER A O 8
ATOM 11077 N N . LYS A 1 53 ? -1.646 -2.954 13.802 1.00 0.00 111 LYS A N 8
ATOM 11078 C CA . LYS A 1 53 ? -2.652 -1.902 13.722 1.00 0.00 111 LYS A CA 8
ATOM 11079 C C . LYS A 1 53 ? -3.593 -2.137 12.545 1.00 0.00 111 LYS A C 8
ATOM 11080 O O . LYS A 1 53 ? -4.739 -1.689 12.556 1.00 0.00 111 LYS A O 8
ATOM 11099 N N . GLY A 1 54 ? -3.102 -2.843 11.532 1.00 0.00 112 GLY A N 8
ATOM 11100 C CA . GLY A 1 54 ? -3.913 -3.126 10.362 1.00 0.00 112 GLY A CA 8
ATOM 11101 C C . GLY A 1 54 ? -3.603 -2.200 9.203 1.00 0.00 112 GLY A C 8
ATOM 11102 O O . GLY A 1 54 ? -4.480 -1.888 8.397 1.00 0.00 112 GLY A O 8
ATOM 11106 N N . CYS A 1 55 ? -2.353 -1.758 9.120 1.00 0.00 113 CYS A N 8
ATOM 11107 C CA . CYS A 1 55 ? -1.929 -0.859 8.052 1.00 0.00 113 CYS A CA 8
ATOM 11108 C C . CYS A 1 55 ? -0.435 -1.004 7.780 1.00 0.00 113 CYS A C 8
ATOM 11109 O O . CYS A 1 55 ? 0.366 -1.118 8.706 1.00 0.00 113 CYS A O 8
ATOM 11117 N N . ALA A 1 56 ? -0.069 -1.001 6.502 1.00 0.00 114 ALA A N 8
ATOM 11118 C CA . ALA A 1 56 ? 1.328 -1.132 6.108 1.00 0.00 114 ALA A CA 8
ATOM 11119 C C . ALA A 1 56 ? 1.633 -0.285 4.877 1.00 0.00 114 ALA A C 8
ATOM 11120 O O . ALA A 1 56 ? 0.757 -0.041 4.047 1.00 0.00 114 ALA A O 8
ATOM 11127 N N . PHE A 1 57 ? 2.880 0.162 4.766 1.00 0.00 115 PHE A N 8
ATOM 11128 C CA . PHE A 1 57 ? 3.299 0.984 3.637 1.00 0.00 115 PHE A CA 8
ATOM 11129 C C . PHE A 1 57 ? 4.122 0.167 2.646 1.00 0.00 115 PHE A C 8
ATOM 11130 O O . PHE A 1 57 ? 5.205 -0.320 2.973 1.00 0.00 115 PHE A O 8
ATOM 11147 N N . VAL A 1 58 ? 3.600 0.020 1.432 1.00 0.00 116 VAL A N 8
ATOM 11148 C CA . VAL A 1 58 ? 4.286 -0.737 0.392 1.00 0.00 116 VAL A CA 8
ATOM 11149 C C . VAL A 1 58 ? 4.863 0.189 -0.673 1.00 0.00 116 VAL A C 8
ATOM 11150 O O . VAL A 1 58 ? 4.212 1.143 -1.101 1.00 0.00 116 VAL A O 8
ATOM 11163 N N . LYS A 1 59 ? 6.088 -0.098 -1.098 1.00 0.00 117 LYS A N 8
ATOM 11164 C CA . LYS A 1 59 ? 6.754 0.707 -2.115 1.00 0.00 117 LYS A CA 8
ATOM 11165 C C . LYS A 1 59 ? 7.080 -0.132 -3.346 1.00 0.00 117 LYS A C 8
ATOM 11166 O O . LYS A 1 59 ? 7.641 -1.222 -3.236 1.00 0.00 117 LYS A O 8
ATOM 11185 N N . PHE A 1 60 ? 6.727 0.384 -4.519 1.00 0.00 118 PHE A N 8
ATOM 11186 C CA . PHE A 1 60 ? 6.983 -0.318 -5.771 1.00 0.00 118 PHE A CA 8
ATOM 11187 C C . PHE A 1 60 ? 8.201 0.265 -6.482 1.00 0.00 118 PHE A C 8
ATOM 11188 O O . PHE A 1 60 ? 8.589 1.406 -6.234 1.00 0.00 118 PHE A O 8
ATOM 11205 N N . GLN A 1 61 ? 8.798 -0.528 -7.366 1.00 0.00 119 GLN A N 8
ATOM 11206 C CA . GLN A 1 61 ? 9.972 -0.092 -8.112 1.00 0.00 119 GLN A CA 8
ATOM 11207 C C . GLN A 1 61 ? 9.650 1.128 -8.969 1.00 0.00 119 GLN A C 8
ATOM 11208 O O . GLN A 1 61 ? 10.455 2.054 -9.077 1.00 0.00 119 GLN A O 8
ATOM 11222 N N . THR A 1 62 ? 8.468 1.123 -9.578 1.00 0.00 120 THR A N 8
ATOM 11223 C CA . THR A 1 62 ? 8.041 2.227 -10.427 1.00 0.00 120 THR A CA 8
ATOM 11224 C C . THR A 1 62 ? 6.571 2.561 -10.196 1.00 0.00 120 THR A C 8
ATOM 11225 O O . THR A 1 62 ? 5.759 1.677 -9.922 1.00 0.00 120 THR A O 8
ATOM 11236 N N . HIS A 1 63 ? 6.235 3.842 -10.309 1.00 0.00 121 HIS A N 8
ATOM 11237 C CA . HIS A 1 63 ? 4.861 4.292 -10.114 1.00 0.00 121 HIS A CA 8
ATOM 11238 C C . HIS A 1 63 ? 3.893 3.462 -10.951 1.00 0.00 121 HIS A C 8
ATOM 11239 O O . HIS A 1 63 ? 2.857 3.017 -10.460 1.00 0.00 121 HIS A O 8
ATOM 11253 N N . ALA A 1 64 ? 4.239 3.258 -12.218 1.00 0.00 122 ALA A N 8
ATOM 11254 C CA . ALA A 1 64 ? 3.402 2.480 -13.123 1.00 0.00 122 ALA A CA 8
ATOM 11255 C C . ALA A 1 64 ? 2.835 1.249 -12.425 1.00 0.00 122 ALA A C 8
ATOM 11256 O O . ALA A 1 64 ? 1.625 1.023 -12.432 1.00 0.00 122 ALA A O 8
ATOM 11263 N N . GLU A 1 65 ? 3.716 0.457 -11.823 1.00 0.00 123 GLU A N 8
ATOM 11264 C CA . GLU A 1 65 ? 3.302 -0.752 -11.122 1.00 0.00 123 GLU A CA 8
ATOM 11265 C C . GLU A 1 65 ? 2.310 -0.423 -10.009 1.00 0.00 123 GLU A C 8
ATOM 11266 O O . GLU A 1 65 ? 1.251 -1.040 -9.905 1.00 0.00 123 GLU A O 8
ATOM 11278 N N . ALA A 1 66 ? 2.664 0.554 -9.180 1.00 0.00 124 ALA A N 8
ATOM 11279 C CA . ALA A 1 66 ? 1.806 0.966 -8.076 1.00 0.00 124 ALA A CA 8
ATOM 11280 C C . ALA A 1 66 ? 0.358 1.113 -8.531 1.00 0.00 124 ALA A C 8
ATOM 11281 O O . ALA A 1 66 ? -0.562 0.641 -7.864 1.00 0.00 124 ALA A O 8
ATOM 11288 N N . GLN A 1 67 ? 0.165 1.771 -9.670 1.00 0.00 125 GLN A N 8
ATOM 11289 C CA . GLN A 1 67 ? -1.172 1.981 -10.213 1.00 0.00 125 GLN A CA 8
ATOM 11290 C C . GLN A 1 67 ? -1.853 0.650 -10.512 1.00 0.00 125 GLN A C 8
ATOM 11291 O O . GLN A 1 67 ? -2.977 0.404 -10.074 1.00 0.00 125 GLN A O 8
ATOM 11305 N N . ALA A 1 68 ? -1.166 -0.205 -11.261 1.00 0.00 126 ALA A N 8
ATOM 11306 C CA . ALA A 1 68 ? -1.704 -1.512 -11.618 1.00 0.00 126 ALA A CA 8
ATOM 11307 C C . ALA A 1 68 ? -2.306 -2.208 -10.402 1.00 0.00 126 ALA A C 8
ATOM 11308 O O . ALA A 1 68 ? -3.480 -2.577 -10.404 1.00 0.00 126 ALA A O 8
ATOM 11315 N N . ALA A 1 69 ? -1.493 -2.386 -9.365 1.00 0.00 127 ALA A N 8
ATOM 11316 C CA . ALA A 1 69 ? -1.947 -3.037 -8.142 1.00 0.00 127 ALA A CA 8
ATOM 11317 C C . ALA A 1 69 ? -3.287 -2.472 -7.684 1.00 0.00 127 ALA A C 8
ATOM 11318 O O . ALA A 1 69 ? -4.296 -3.178 -7.670 1.00 0.00 127 ALA A O 8
ATOM 11325 N N . ILE A 1 70 ? -3.290 -1.197 -7.309 1.00 0.00 128 ILE A N 8
ATOM 11326 C CA . ILE A 1 70 ? -4.507 -0.539 -6.851 1.00 0.00 128 ILE A CA 8
ATOM 11327 C C . ILE A 1 70 ? -5.690 -0.884 -7.749 1.00 0.00 128 ILE A C 8
ATOM 11328 O O . ILE A 1 70 ? -6.720 -1.364 -7.278 1.00 0.00 128 ILE A O 8
ATOM 11344 N N . ASN A 1 71 ? -5.534 -0.637 -9.046 1.00 0.00 129 ASN A N 8
ATOM 11345 C CA . ASN A 1 71 ? -6.589 -0.923 -10.011 1.00 0.00 129 ASN A CA 8
ATOM 11346 C C . ASN A 1 71 ? -7.362 -2.178 -9.615 1.00 0.00 129 ASN A C 8
ATOM 11347 O O . ASN A 1 71 ? -8.586 -2.233 -9.743 1.00 0.00 129 ASN A O 8
ATOM 11358 N N . THR A 1 72 ? -6.640 -3.185 -9.134 1.00 0.00 130 THR A N 8
ATOM 11359 C CA . THR A 1 72 ? -7.257 -4.438 -8.720 1.00 0.00 130 THR A CA 8
ATOM 11360 C C . THR A 1 72 ? -7.212 -4.600 -7.205 1.00 0.00 130 THR A C 8
ATOM 11361 O O . THR A 1 72 ? -8.244 -4.551 -6.534 1.00 0.00 130 THR A O 8
ATOM 11372 N N . LEU A 1 73 ? -6.011 -4.791 -6.671 1.00 0.00 131 LEU A N 8
ATOM 11373 C CA . LEU A 1 73 ? -5.831 -4.959 -5.233 1.00 0.00 131 LEU A CA 8
ATOM 11374 C C . LEU A 1 73 ? -6.810 -4.084 -4.456 1.00 0.00 131 LEU A C 8
ATOM 11375 O O . LEU A 1 73 ? -7.481 -4.552 -3.535 1.00 0.00 131 LEU A O 8
ATOM 11391 N N . HIS A 1 74 ? -6.888 -2.812 -4.834 1.00 0.00 132 HIS A N 8
ATOM 11392 C CA . HIS A 1 74 ? -7.787 -1.872 -4.175 1.00 0.00 132 HIS A CA 8
ATOM 11393 C C . HIS A 1 74 ? -9.217 -2.404 -4.165 1.00 0.00 132 HIS A C 8
ATOM 11394 O O . HIS A 1 74 ? -9.878 -2.456 -5.202 1.00 0.00 132 HIS A O 8
ATOM 11408 N N . SER A 1 75 ? -9.689 -2.799 -2.986 1.00 0.00 133 SER A N 8
ATOM 11409 C CA . SER A 1 75 ? -11.038 -3.331 -2.842 1.00 0.00 133 SER A CA 8
ATOM 11410 C C . SER A 1 75 ? -11.193 -4.636 -3.618 1.00 0.00 133 SER A C 8
ATOM 11411 O O . SER A 1 75 ? -12.162 -4.822 -4.354 1.00 0.00 133 SER A O 8
ATOM 11419 N N . SER A 1 76 ? -10.231 -5.536 -3.447 1.00 0.00 134 SER A N 8
ATOM 11420 C CA . SER A 1 76 ? -10.257 -6.823 -4.133 1.00 0.00 134 SER A CA 8
ATOM 11421 C C . SER A 1 76 ? -10.769 -7.922 -3.207 1.00 0.00 134 SER A C 8
ATOM 11422 O O . SER A 1 76 ? -11.902 -8.384 -3.341 1.00 0.00 134 SER A O 8
ATOM 11430 N N . ARG A 1 77 ? -9.925 -8.336 -2.267 1.00 0.00 135 ARG A N 8
ATOM 11431 C CA . ARG A 1 77 ? -10.291 -9.381 -1.319 1.00 0.00 135 ARG A CA 8
ATOM 11432 C C . ARG A 1 77 ? -10.706 -8.780 0.020 1.00 0.00 135 ARG A C 8
ATOM 11433 O O . ARG A 1 77 ? -10.372 -7.636 0.330 1.00 0.00 135 ARG A O 8
ATOM 11454 N N . THR A 1 78 ? -11.438 -9.559 0.812 1.00 0.00 136 THR A N 8
ATOM 11455 C CA . THR A 1 78 ? -11.900 -9.103 2.117 1.00 0.00 136 THR A CA 8
ATOM 11456 C C . THR A 1 78 ? -11.382 -10.006 3.230 1.00 0.00 136 THR A C 8
ATOM 11457 O O . THR A 1 78 ? -12.128 -10.814 3.786 1.00 0.00 136 THR A O 8
ATOM 11468 N N . LEU A 1 79 ? -10.101 -9.865 3.552 1.00 0.00 137 LEU A N 8
ATOM 11469 C CA . LEU A 1 79 ? -9.483 -10.668 4.601 1.00 0.00 137 LEU A CA 8
ATOM 11470 C C . LEU A 1 79 ? -10.469 -10.940 5.732 1.00 0.00 137 LEU A C 8
ATOM 11471 O O . LEU A 1 79 ? -11.397 -10.169 5.978 1.00 0.00 137 LEU A O 8
ATOM 11487 N N . PRO A 1 80 ? -10.265 -12.061 6.439 1.00 0.00 138 PRO A N 8
ATOM 11488 C CA . PRO A 1 80 ? -11.125 -12.459 7.557 1.00 0.00 138 PRO A CA 8
ATOM 11489 C C . PRO A 1 80 ? -10.922 -11.579 8.786 1.00 0.00 138 PRO A C 8
ATOM 11490 O O . PRO A 1 80 ? -9.818 -11.489 9.321 1.00 0.00 138 PRO A O 8
ATOM 11501 N N . GLY A 1 81 ? -11.995 -10.931 9.229 1.00 0.00 139 GLY A N 8
ATOM 11502 C CA . GLY A 1 81 ? -11.913 -10.067 10.392 1.00 0.00 139 GLY A CA 8
ATOM 11503 C C . GLY A 1 81 ? -11.568 -8.637 10.028 1.00 0.00 139 GLY A C 8
ATOM 11504 O O . GLY A 1 81 ? -10.890 -7.943 10.785 1.00 0.00 139 GLY A O 8
ATOM 11508 N N . ALA A 1 82 ? -12.035 -8.195 8.865 1.00 0.00 140 ALA A N 8
ATOM 11509 C CA . ALA A 1 82 ? -11.772 -6.838 8.402 1.00 0.00 140 ALA A CA 8
ATOM 11510 C C . ALA A 1 82 ? -13.026 -6.210 7.801 1.00 0.00 140 ALA A C 8
ATOM 11511 O O . ALA A 1 82 ? -13.530 -6.669 6.776 1.00 0.00 140 ALA A O 8
ATOM 11518 N N . SER A 1 83 ? -13.524 -5.160 8.445 1.00 0.00 141 SER A N 8
ATOM 11519 C CA . SER A 1 83 ? -14.721 -4.472 7.976 1.00 0.00 141 SER A CA 8
ATOM 11520 C C . SER A 1 83 ? -14.813 -4.518 6.454 1.00 0.00 141 SER A C 8
ATOM 11521 O O . SER A 1 83 ? -15.595 -5.284 5.891 1.00 0.00 141 SER A O 8
ATOM 11529 N N . SER A 1 84 ? -14.007 -3.693 5.794 1.00 0.00 142 SER A N 8
ATOM 11530 C CA . SER A 1 84 ? -13.999 -3.636 4.337 1.00 0.00 142 SER A CA 8
ATOM 11531 C C . SER A 1 84 ? -12.829 -4.433 3.768 1.00 0.00 142 SER A C 8
ATOM 11532 O O . SER A 1 84 ? -12.071 -5.058 4.510 1.00 0.00 142 SER A O 8
ATOM 11540 N N . SER A 1 85 ? -12.690 -4.407 2.446 1.00 0.00 143 SER A N 8
ATOM 11541 C CA . SER A 1 85 ? -11.616 -5.131 1.776 1.00 0.00 143 SER A CA 8
ATOM 11542 C C . SER A 1 85 ? -10.286 -4.399 1.936 1.00 0.00 143 SER A C 8
ATOM 11543 O O . SER A 1 85 ? -10.232 -3.297 2.483 1.00 0.00 143 SER A O 8
ATOM 11551 N N . LEU A 1 86 ? -9.215 -5.020 1.455 1.00 0.00 144 LEU A N 8
ATOM 11552 C CA . LEU A 1 86 ? -7.884 -4.430 1.543 1.00 0.00 144 LEU A CA 8
ATOM 11553 C C . LEU A 1 86 ? -7.867 -3.033 0.931 1.00 0.00 144 LEU A C 8
ATOM 11554 O O . LEU A 1 86 ? -7.942 -2.876 -0.287 1.00 0.00 144 LEU A O 8
ATOM 11570 N N . VAL A 1 87 ? -7.766 -2.019 1.786 1.00 0.00 145 VAL A N 8
ATOM 11571 C CA . VAL A 1 87 ? -7.735 -0.635 1.330 1.00 0.00 145 VAL A CA 8
ATOM 11572 C C . VAL A 1 87 ? -6.349 -0.255 0.820 1.00 0.00 145 VAL A C 8
ATOM 11573 O O . VAL A 1 87 ? -5.445 0.035 1.604 1.00 0.00 145 VAL A O 8
ATOM 11586 N N . VAL A 1 88 ? -6.189 -0.258 -0.499 1.00 0.00 146 VAL A N 8
ATOM 11587 C CA . VAL A 1 88 ? -4.914 0.088 -1.115 1.00 0.00 146 VAL A CA 8
ATOM 11588 C C . VAL A 1 88 ? -5.030 1.365 -1.940 1.00 0.00 146 VAL A C 8
ATOM 11589 O O . VAL A 1 88 ? -5.638 1.372 -3.011 1.00 0.00 146 VAL A O 8
ATOM 11602 N N . LYS A 1 89 ? -4.444 2.445 -1.435 1.00 0.00 147 LYS A N 8
ATOM 11603 C CA . LYS A 1 89 ? -4.479 3.728 -2.126 1.00 0.00 147 LYS A CA 8
ATOM 11604 C C . LYS A 1 89 ? -3.178 4.495 -1.915 1.00 0.00 147 LYS A C 8
ATOM 11605 O O . LYS A 1 89 ? -2.576 4.434 -0.843 1.00 0.00 147 LYS A O 8
ATOM 11624 N N . PHE A 1 90 ? -2.749 5.219 -2.945 1.00 0.00 148 PHE A N 8
ATOM 11625 C CA . PHE A 1 90 ? -1.519 5.998 -2.872 1.00 0.00 148 PHE A CA 8
ATOM 11626 C C . PHE A 1 90 ? -1.368 6.649 -1.500 1.00 0.00 148 PHE A C 8
ATOM 11627 O O . PHE A 1 90 ? -2.352 7.047 -0.878 1.00 0.00 148 PHE A O 8
ATOM 11644 N N . ALA A 1 91 ? -0.127 6.751 -1.034 1.00 0.00 149 ALA A N 8
ATOM 11645 C CA . ALA A 1 91 ? 0.154 7.353 0.263 1.00 0.00 149 ALA A CA 8
ATOM 11646 C C . ALA A 1 91 ? 0.018 8.871 0.205 1.00 0.00 149 ALA A C 8
ATOM 11647 O O . ALA A 1 91 ? 0.713 9.537 -0.562 1.00 0.00 149 ALA A O 8
ATOM 11654 N N . ASP A 1 92 ? -0.882 9.411 1.019 1.00 0.00 150 ASP A N 8
ATOM 11655 C CA . ASP A 1 92 ? -1.110 10.851 1.060 1.00 0.00 150 ASP A CA 8
ATOM 11656 C C . ASP A 1 92 ? -0.267 11.503 2.152 1.00 0.00 150 ASP A C 8
ATOM 11657 O O . ASP A 1 92 ? -0.206 11.014 3.280 1.00 0.00 150 ASP A O 8
ATOM 11666 N N . THR A 1 93 ? 0.382 12.611 1.808 1.00 0.00 151 THR A N 8
ATOM 11667 C CA . THR A 1 93 ? 1.223 13.330 2.757 1.00 0.00 151 THR A CA 8
ATOM 11668 C C . THR A 1 93 ? 1.123 14.836 2.550 1.00 0.00 151 THR A C 8
ATOM 11669 O O . THR A 1 93 ? 1.051 15.312 1.418 1.00 0.00 151 THR A O 8
ATOM 11680 N N . GLU A 1 94 ? 1.119 15.582 3.651 1.00 0.00 152 GLU A N 8
ATOM 11681 C CA . GLU A 1 94 ? 1.027 17.036 3.588 1.00 0.00 152 GLU A CA 8
ATOM 11682 C C . GLU A 1 94 ? 1.963 17.684 4.603 1.00 0.00 152 GLU A C 8
ATOM 11683 O O . GLU A 1 94 ? 2.227 17.126 5.668 1.00 0.00 152 GLU A O 8
ATOM 11695 N N . LYS A 1 95 ? 2.465 18.867 4.265 1.00 0.00 153 LYS A N 8
ATOM 11696 C CA . LYS A 1 95 ? 3.372 19.595 5.145 1.00 0.00 153 LYS A CA 8
ATOM 11697 C C . LYS A 1 95 ? 2.598 20.345 6.224 1.00 0.00 153 LYS A C 8
ATOM 11698 O O . LYS A 1 95 ? 1.540 20.915 5.958 1.00 0.00 153 LYS A O 8
ATOM 11717 N N . GLU A 1 96 ? 3.133 20.342 7.440 1.00 0.00 154 GLU A N 8
ATOM 11718 C CA . GLU A 1 96 ? 2.492 21.024 8.559 1.00 0.00 154 GLU A CA 8
ATOM 11719 C C . GLU A 1 96 ? 2.337 22.514 8.270 1.00 0.00 154 GLU A C 8
ATOM 11720 O O . GLU A 1 96 ? 3.315 23.210 8.000 1.00 0.00 154 GLU A O 8
ATOM 11732 N N . SER A 1 97 ? 1.100 22.997 8.330 1.00 0.00 155 SER A N 8
ATOM 11733 C CA . SER A 1 97 ? 0.814 24.403 8.071 1.00 0.00 155 SER A CA 8
ATOM 11734 C C . SER A 1 97 ? 0.702 25.184 9.377 1.00 0.00 155 SER A C 8
ATOM 11735 O O . SER A 1 97 ? 0.726 24.606 10.463 1.00 0.00 155 SER A O 8
ATOM 11743 N N . GLY A 1 98 ? 0.579 26.503 9.262 1.00 0.00 156 GLY A N 8
ATOM 11744 C CA . GLY A 1 98 ? 0.466 27.343 10.440 1.00 0.00 156 GLY A CA 8
ATOM 11745 C C . GLY A 1 98 ? 1.076 28.715 10.236 1.00 0.00 156 GLY A C 8
ATOM 11746 O O . GLY A 1 98 ? 2.252 28.943 10.520 1.00 0.00 156 GLY A O 8
ATOM 11750 N N . PRO A 1 99 ? 0.267 29.657 9.729 1.00 0.00 157 PRO A N 8
ATOM 11751 C CA . PRO A 1 99 ? 0.714 31.030 9.474 1.00 0.00 157 PRO A CA 8
ATOM 11752 C C . PRO A 1 99 ? 0.800 31.858 10.751 1.00 0.00 157 PRO A C 8
ATOM 11753 O O . PRO A 1 99 ? -0.220 32.272 11.304 1.00 0.00 157 PRO A O 8
ATOM 11764 N N . SER A 1 100 ? 2.022 32.098 11.214 1.00 0.00 158 SER A N 8
ATOM 11765 C CA . SER A 1 100 ? 2.240 32.875 12.429 1.00 0.00 158 SER A CA 8
ATOM 11766 C C . SER A 1 100 ? 3.285 33.963 12.197 1.00 0.00 158 SER A C 8
ATOM 11767 O O . SER A 1 100 ? 4.269 33.753 11.489 1.00 0.00 158 SER A O 8
ATOM 11775 N N . SER A 1 101 ? 3.061 35.126 12.800 1.00 0.00 159 SER A N 8
ATOM 11776 C CA . SER A 1 101 ? 3.980 36.250 12.658 1.00 0.00 159 SER A CA 8
ATOM 11777 C C . SER A 1 101 ? 4.866 36.387 13.892 1.00 0.00 159 SER A C 8
ATOM 11778 O O . SER A 1 101 ? 6.086 36.503 13.784 1.00 0.00 159 SER A O 8
ATOM 11786 N N . GLY A 1 102 ? 4.242 36.372 15.066 1.00 0.00 160 GLY A N 8
ATOM 11787 C CA . GLY A 1 102 ? 4.989 36.496 16.304 1.00 0.00 160 GLY A CA 8
ATOM 11788 C C . GLY A 1 102 ? 4.349 35.730 17.445 1.00 0.00 160 GLY A C 8
ATOM 11789 O O . GLY A 1 102 ? 4.948 35.573 18.509 1.00 0.00 160 GLY A O 8
ATOM 11793 N N . GLY A 1 1 ? -22.655 6.752 -22.120 1.00 0.00 59 GLY A N 9
ATOM 11794 C CA . GLY A 1 1 ? -22.534 6.874 -20.679 1.00 0.00 59 GLY A CA 9
ATOM 11795 C C . GLY A 1 1 ? -21.466 7.869 -20.269 1.00 0.00 59 GLY A C 9
ATOM 11796 O O . GLY A 1 1 ? -20.323 7.491 -20.012 1.00 0.00 59 GLY A O 9
ATOM 11800 N N . SER A 1 2 ? -21.838 9.143 -20.209 1.00 0.00 60 SER A N 9
ATOM 11801 C CA . SER A 1 2 ? -20.902 10.196 -19.833 1.00 0.00 60 SER A CA 9
ATOM 11802 C C . SER A 1 2 ? -20.131 9.813 -18.573 1.00 0.00 60 SER A C 9
ATOM 11803 O O . SER A 1 2 ? -20.722 9.458 -17.554 1.00 0.00 60 SER A O 9
ATOM 11811 N N . SER A 1 3 ? -18.806 9.888 -18.652 1.00 0.00 61 SER A N 9
ATOM 11812 C CA . SER A 1 3 ? -17.952 9.545 -17.521 1.00 0.00 61 SER A CA 9
ATOM 11813 C C . SER A 1 3 ? -16.872 10.603 -17.316 1.00 0.00 61 SER A C 9
ATOM 11814 O O . SER A 1 3 ? -16.740 11.533 -18.109 1.00 0.00 61 SER A O 9
ATOM 11822 N N . GLY A 1 4 ? -16.101 10.452 -16.243 1.00 0.00 62 GLY A N 9
ATOM 11823 C CA . GLY A 1 4 ? -15.042 11.400 -15.951 1.00 0.00 62 GLY A CA 9
ATOM 11824 C C . GLY A 1 4 ? -13.756 11.077 -16.686 1.00 0.00 62 GLY A C 9
ATOM 11825 O O . GLY A 1 4 ? -13.636 10.022 -17.308 1.00 0.00 62 GLY A O 9
ATOM 11829 N N . SER A 1 5 ? -12.791 11.989 -16.616 1.00 0.00 63 SER A N 9
ATOM 11830 C CA . SER A 1 5 ? -11.509 11.798 -17.284 1.00 0.00 63 SER A CA 9
ATOM 11831 C C . SER A 1 5 ? -10.367 11.773 -16.272 1.00 0.00 63 SER A C 9
ATOM 11832 O O . SER A 1 5 ? -9.592 10.818 -16.219 1.00 0.00 63 SER A O 9
ATOM 11840 N N . SER A 1 6 ? -10.272 12.829 -15.470 1.00 0.00 64 SER A N 9
ATOM 11841 C CA . SER A 1 6 ? -9.223 12.930 -14.462 1.00 0.00 64 SER A CA 9
ATOM 11842 C C . SER A 1 6 ? -9.467 11.944 -13.324 1.00 0.00 64 SER A C 9
ATOM 11843 O O . SER A 1 6 ? -10.596 11.771 -12.868 1.00 0.00 64 SER A O 9
ATOM 11851 N N . GLY A 1 7 ? -8.397 11.299 -12.869 1.00 0.00 65 GLY A N 9
ATOM 11852 C CA . GLY A 1 7 ? -8.514 10.337 -11.788 1.00 0.00 65 GLY A CA 9
ATOM 11853 C C . GLY A 1 7 ? -7.710 10.737 -10.567 1.00 0.00 65 GLY A C 9
ATOM 11854 O O . GLY A 1 7 ? -7.684 11.908 -10.189 1.00 0.00 65 GLY A O 9
ATOM 11858 N N . SER A 1 8 ? -7.053 9.762 -9.947 1.00 0.00 66 SER A N 9
ATOM 11859 C CA . SER A 1 8 ? -6.249 10.017 -8.758 1.00 0.00 66 SER A CA 9
ATOM 11860 C C . SER A 1 8 ? -4.778 10.187 -9.123 1.00 0.00 66 SER A C 9
ATOM 11861 O O . SER A 1 8 ? -4.168 9.299 -9.718 1.00 0.00 66 SER A O 9
ATOM 11869 N N . ARG A 1 9 ? -4.214 11.335 -8.762 1.00 0.00 67 ARG A N 9
ATOM 11870 C CA . ARG A 1 9 ? -2.815 11.624 -9.052 1.00 0.00 67 ARG A CA 9
ATOM 11871 C C . ARG A 1 9 ? -1.942 11.373 -7.825 1.00 0.00 67 ARG A C 9
ATOM 11872 O O . ARG A 1 9 ? -2.166 11.952 -6.763 1.00 0.00 67 ARG A O 9
ATOM 11893 N N . GLY A 1 10 ? -0.946 10.506 -7.980 1.00 0.00 68 GLY A N 9
ATOM 11894 C CA . GLY A 1 10 ? -0.056 10.194 -6.878 1.00 0.00 68 GLY A CA 9
ATOM 11895 C C . GLY A 1 10 ? 1.349 9.864 -7.342 1.00 0.00 68 GLY A C 9
ATOM 11896 O O . GLY A 1 10 ? 1.713 8.694 -7.455 1.00 0.00 68 GLY A O 9
ATOM 11900 N N . GLU A 1 11 ? 2.139 10.898 -7.613 1.00 0.00 69 GLU A N 9
ATOM 11901 C CA . GLU A 1 11 ? 3.511 10.711 -8.071 1.00 0.00 69 GLU A CA 9
ATOM 11902 C C . GLU A 1 11 ? 4.270 9.768 -7.142 1.00 0.00 69 GLU A C 9
ATOM 11903 O O . GLU A 1 11 ? 4.920 8.825 -7.594 1.00 0.00 69 GLU A O 9
ATOM 11915 N N . ASP A 1 12 ? 4.183 10.030 -5.843 1.00 0.00 70 ASP A N 9
ATOM 11916 C CA . ASP A 1 12 ? 4.861 9.205 -4.850 1.00 0.00 70 ASP A CA 9
ATOM 11917 C C . ASP A 1 12 ? 4.661 7.722 -5.147 1.00 0.00 70 ASP A C 9
ATOM 11918 O O . ASP A 1 12 ? 3.626 7.319 -5.679 1.00 0.00 70 ASP A O 9
ATOM 11927 N N . ARG A 1 13 ? 5.659 6.915 -4.802 1.00 0.00 71 ARG A N 9
ATOM 11928 C CA . ARG A 1 13 ? 5.594 5.477 -5.034 1.00 0.00 71 ARG A CA 9
ATOM 11929 C C . ARG A 1 13 ? 4.912 4.768 -3.868 1.00 0.00 71 ARG A C 9
ATOM 11930 O O . ARG A 1 13 ? 3.931 4.047 -4.052 1.00 0.00 71 ARG A O 9
ATOM 11951 N N . LYS A 1 14 ? 5.439 4.977 -2.666 1.00 0.00 72 LYS A N 9
ATOM 11952 C CA . LYS A 1 14 ? 4.883 4.360 -1.468 1.00 0.00 72 LYS A CA 9
ATOM 11953 C C . LYS A 1 14 ? 3.358 4.376 -1.505 1.00 0.00 72 LYS A C 9
ATOM 11954 O O . LYS A 1 14 ? 2.748 5.349 -1.950 1.00 0.00 72 LYS A O 9
ATOM 11973 N N . LEU A 1 15 ? 2.748 3.293 -1.036 1.00 0.00 73 LEU A N 9
ATOM 11974 C CA . LEU A 1 15 ? 1.293 3.184 -1.014 1.00 0.00 73 LEU A CA 9
ATOM 11975 C C . LEU A 1 15 ? 0.793 2.858 0.389 1.00 0.00 73 LEU A C 9
ATOM 11976 O O . LEU A 1 15 ? 1.455 2.148 1.147 1.00 0.00 73 LEU A O 9
ATOM 11992 N N . PHE A 1 16 ? -0.382 3.378 0.729 1.00 0.00 74 PHE A N 9
ATOM 11993 C CA . PHE A 1 16 ? -0.973 3.142 2.041 1.00 0.00 74 PHE A CA 9
ATOM 11994 C C . PHE A 1 16 ? -2.023 2.037 1.973 1.00 0.00 74 PHE A C 9
ATOM 11995 O O . PHE A 1 16 ? -3.018 2.154 1.258 1.00 0.00 74 PHE A O 9
ATOM 12012 N N . VAL A 1 17 ? -1.794 0.964 2.723 1.00 0.00 75 VAL A N 9
ATOM 12013 C CA . VAL A 1 17 ? -2.720 -0.162 2.750 1.00 0.00 75 VAL A CA 9
ATOM 12014 C C . VAL A 1 17 ? -3.427 -0.261 4.097 1.00 0.00 75 VAL A C 9
ATOM 12015 O O . VAL A 1 17 ? -2.814 -0.074 5.147 1.00 0.00 75 VAL A O 9
ATOM 12028 N N . GLY A 1 18 ? -4.723 -0.557 4.058 1.00 0.00 76 GLY A N 9
ATOM 12029 C CA . GLY A 1 18 ? -5.493 -0.676 5.283 1.00 0.00 76 GLY A CA 9
ATOM 12030 C C . GLY A 1 18 ? -6.344 -1.930 5.313 1.00 0.00 76 GLY A C 9
ATOM 12031 O O . GLY A 1 18 ? -6.252 -2.771 4.420 1.00 0.00 76 GLY A O 9
ATOM 12035 N N . MET A 1 19 ? -7.174 -2.055 6.343 1.00 0.00 77 MET A N 9
ATOM 12036 C CA . MET A 1 19 ? -8.045 -3.216 6.486 1.00 0.00 77 MET A CA 9
ATOM 12037 C C . MET A 1 19 ? -7.228 -4.503 6.559 1.00 0.00 77 MET A C 9
ATOM 12038 O O . MET A 1 19 ? -7.659 -5.552 6.079 1.00 0.00 77 MET A O 9
ATOM 12052 N N . LEU A 1 20 ? -6.048 -4.415 7.162 1.00 0.00 78 LEU A N 9
ATOM 12053 C CA . LEU A 1 20 ? -5.170 -5.573 7.297 1.00 0.00 78 LEU A CA 9
ATOM 12054 C C . LEU A 1 20 ? -5.437 -6.308 8.607 1.00 0.00 78 LEU A C 9
ATOM 12055 O O . LEU A 1 20 ? -5.970 -5.734 9.555 1.00 0.00 78 LEU A O 9
ATOM 12071 N N . GLY A 1 21 ? -5.061 -7.582 8.651 1.00 0.00 79 GLY A N 9
ATOM 12072 C CA . GLY A 1 21 ? -5.266 -8.375 9.850 1.00 0.00 79 GLY A CA 9
ATOM 12073 C C . GLY A 1 21 ? -3.973 -8.952 10.391 1.00 0.00 79 GLY A C 9
ATOM 12074 O O . GLY A 1 21 ? -3.005 -9.129 9.652 1.00 0.00 79 GLY A O 9
ATOM 12078 N N . LYS A 1 22 ? -3.955 -9.246 11.687 1.00 0.00 80 LYS A N 9
ATOM 12079 C CA . LYS A 1 22 ? -2.772 -9.806 12.329 1.00 0.00 80 LYS A CA 9
ATOM 12080 C C . LYS A 1 22 ? -2.217 -10.975 11.521 1.00 0.00 80 LYS A C 9
ATOM 12081 O O . LYS A 1 22 ? -1.004 -11.114 11.369 1.00 0.00 80 LYS A O 9
ATOM 12100 N N . GLN A 1 23 ? -3.113 -11.810 11.005 1.00 0.00 81 GLN A N 9
ATOM 12101 C CA . GLN A 1 23 ? -2.711 -12.966 10.212 1.00 0.00 81 GLN A CA 9
ATOM 12102 C C . GLN A 1 23 ? -1.738 -12.559 9.111 1.00 0.00 81 GLN A C 9
ATOM 12103 O O . GLN A 1 23 ? -0.644 -13.114 9.001 1.00 0.00 81 GLN A O 9
ATOM 12117 N N . GLN A 1 24 ? -2.143 -11.589 8.299 1.00 0.00 82 GLN A N 9
ATOM 12118 C CA . GLN A 1 24 ? -1.306 -11.109 7.205 1.00 0.00 82 GLN A CA 9
ATOM 12119 C C . GLN A 1 24 ? -0.142 -10.278 7.735 1.00 0.00 82 GLN A C 9
ATOM 12120 O O . GLN A 1 24 ? -0.292 -9.519 8.693 1.00 0.00 82 GLN A O 9
ATOM 12134 N N . THR A 1 25 ? 1.019 -10.426 7.105 1.00 0.00 83 THR A N 9
ATOM 12135 C CA . THR A 1 25 ? 2.209 -9.691 7.514 1.00 0.00 83 THR A CA 9
ATOM 12136 C C . THR A 1 25 ? 3.002 -9.212 6.303 1.00 0.00 83 THR A C 9
ATOM 12137 O O . THR A 1 25 ? 2.726 -9.610 5.171 1.00 0.00 83 THR A O 9
ATOM 12148 N N . ASP A 1 26 ? 3.988 -8.356 6.548 1.00 0.00 84 ASP A N 9
ATOM 12149 C CA . ASP A 1 26 ? 4.823 -7.824 5.478 1.00 0.00 84 ASP A CA 9
ATOM 12150 C C . ASP A 1 26 ? 5.079 -8.884 4.411 1.00 0.00 84 ASP A C 9
ATOM 12151 O O . ASP A 1 26 ? 5.116 -8.581 3.219 1.00 0.00 84 ASP A O 9
ATOM 12160 N N . GLU A 1 27 ? 5.257 -10.126 4.849 1.00 0.00 85 GLU A N 9
ATOM 12161 C CA . GLU A 1 27 ? 5.512 -11.230 3.930 1.00 0.00 85 GLU A CA 9
ATOM 12162 C C . GLU A 1 27 ? 4.358 -11.397 2.946 1.00 0.00 85 GLU A C 9
ATOM 12163 O O . GLU A 1 27 ? 4.553 -11.357 1.731 1.00 0.00 85 GLU A O 9
ATOM 12175 N N . ASP A 1 28 ? 3.156 -11.584 3.480 1.00 0.00 86 ASP A N 9
ATOM 12176 C CA . ASP A 1 28 ? 1.969 -11.756 2.650 1.00 0.00 86 ASP A CA 9
ATOM 12177 C C . ASP A 1 28 ? 1.752 -10.542 1.753 1.00 0.00 86 ASP A C 9
ATOM 12178 O O . ASP A 1 28 ? 1.668 -10.667 0.531 1.00 0.00 86 ASP A O 9
ATOM 12187 N N . VAL A 1 29 ? 1.662 -9.367 2.367 1.00 0.00 87 VAL A N 9
ATOM 12188 C CA . VAL A 1 29 ? 1.456 -8.129 1.624 1.00 0.00 87 VAL A CA 9
ATOM 12189 C C . VAL A 1 29 ? 2.471 -7.990 0.496 1.00 0.00 87 VAL A C 9
ATOM 12190 O O . VAL A 1 29 ? 2.104 -7.808 -0.665 1.00 0.00 87 VAL A O 9
ATOM 12203 N N . ARG A 1 30 ? 3.751 -8.075 0.845 1.00 0.00 88 ARG A N 9
ATOM 12204 C CA . ARG A 1 30 ? 4.821 -7.958 -0.138 1.00 0.00 88 ARG A CA 9
ATOM 12205 C C . ARG A 1 30 ? 4.602 -8.925 -1.298 1.00 0.00 88 ARG A C 9
ATOM 12206 O O . ARG A 1 30 ? 4.393 -8.508 -2.437 1.00 0.00 88 ARG A O 9
ATOM 12227 N N . LYS A 1 31 ? 4.652 -10.219 -1.000 1.00 0.00 89 LYS A N 9
ATOM 12228 C CA . LYS A 1 31 ? 4.459 -11.246 -2.016 1.00 0.00 89 LYS A CA 9
ATOM 12229 C C . LYS A 1 31 ? 3.071 -11.141 -2.640 1.00 0.00 89 LYS A C 9
ATOM 12230 O O . LYS A 1 31 ? 2.833 -11.648 -3.736 1.00 0.00 89 LYS A O 9
ATOM 12249 N N . MET A 1 32 ? 2.160 -10.478 -1.936 1.00 0.00 90 MET A N 9
ATOM 12250 C CA . MET A 1 32 ? 0.796 -10.304 -2.423 1.00 0.00 90 MET A CA 9
ATOM 12251 C C . MET A 1 32 ? 0.698 -9.090 -3.342 1.00 0.00 90 MET A C 9
ATOM 12252 O O . MET A 1 32 ? -0.216 -8.992 -4.161 1.00 0.00 90 MET A O 9
ATOM 12266 N N . PHE A 1 33 ? 1.645 -8.168 -3.201 1.00 0.00 91 PHE A N 9
ATOM 12267 C CA . PHE A 1 33 ? 1.664 -6.961 -4.018 1.00 0.00 91 PHE A CA 9
ATOM 12268 C C . PHE A 1 33 ? 2.669 -7.092 -5.159 1.00 0.00 91 PHE A C 9
ATOM 12269 O O . PHE A 1 33 ? 2.638 -6.321 -6.117 1.00 0.00 91 PHE A O 9
ATOM 12286 N N . GLU A 1 34 ? 3.558 -8.073 -5.046 1.00 0.00 92 GLU A N 9
ATOM 12287 C CA . GLU A 1 34 ? 4.573 -8.304 -6.067 1.00 0.00 92 GLU A CA 9
ATOM 12288 C C . GLU A 1 34 ? 3.928 -8.600 -7.418 1.00 0.00 92 GLU A C 9
ATOM 12289 O O . GLU A 1 34 ? 4.363 -8.113 -8.462 1.00 0.00 92 GLU A O 9
ATOM 12301 N N . PRO A 1 35 ? 2.866 -9.419 -7.400 1.00 0.00 93 PRO A N 9
ATOM 12302 C CA . PRO A 1 35 ? 2.138 -9.799 -8.614 1.00 0.00 93 PRO A CA 9
ATOM 12303 C C . PRO A 1 35 ? 1.804 -8.597 -9.490 1.00 0.00 93 PRO A C 9
ATOM 12304 O O . PRO A 1 35 ? 1.441 -8.748 -10.656 1.00 0.00 93 PRO A O 9
ATOM 12315 N N . PHE A 1 36 ? 1.929 -7.403 -8.920 1.00 0.00 94 PHE A N 9
ATOM 12316 C CA . PHE A 1 36 ? 1.640 -6.174 -9.649 1.00 0.00 94 PHE A CA 9
ATOM 12317 C C . PHE A 1 36 ? 2.882 -5.293 -9.746 1.00 0.00 94 PHE A C 9
ATOM 12318 O O . PHE A 1 36 ? 2.786 -4.067 -9.779 1.00 0.00 94 PHE A O 9
ATOM 12335 N N . GLY A 1 37 ? 4.049 -5.929 -9.790 1.00 0.00 95 GLY A N 9
ATOM 12336 C CA . GLY A 1 37 ? 5.294 -5.189 -9.882 1.00 0.00 95 GLY A CA 9
ATOM 12337 C C . GLY A 1 37 ? 6.293 -5.601 -8.820 1.00 0.00 95 GLY A C 9
ATOM 12338 O O . GLY A 1 37 ? 5.940 -6.276 -7.852 1.00 0.00 95 GLY A O 9
ATOM 12342 N N . THR A 1 38 ? 7.547 -5.198 -9.000 1.00 0.00 96 THR A N 9
ATOM 12343 C CA . THR A 1 38 ? 8.602 -5.532 -8.051 1.00 0.00 96 THR A CA 9
ATOM 12344 C C . THR A 1 38 ? 8.615 -4.558 -6.878 1.00 0.00 96 THR A C 9
ATOM 12345 O O . THR A 1 38 ? 8.587 -3.342 -7.069 1.00 0.00 96 THR A O 9
ATOM 12356 N N . ILE A 1 39 ? 8.658 -5.100 -5.666 1.00 0.00 97 ILE A N 9
ATOM 12357 C CA . ILE A 1 39 ? 8.677 -4.277 -4.462 1.00 0.00 97 ILE A CA 9
ATOM 12358 C C . ILE A 1 39 ? 10.104 -4.040 -3.981 1.00 0.00 97 ILE A C 9
ATOM 12359 O O . ILE A 1 39 ? 10.903 -4.972 -3.892 1.00 0.00 97 ILE A O 9
ATOM 12375 N N . ASP A 1 40 ? 10.417 -2.787 -3.670 1.00 0.00 98 ASP A N 9
ATOM 12376 C CA . ASP A 1 40 ? 11.748 -2.426 -3.195 1.00 0.00 98 ASP A CA 9
ATOM 12377 C C . ASP A 1 40 ? 11.751 -2.236 -1.681 1.00 0.00 98 ASP A C 9
ATOM 12378 O O . ASP A 1 40 ? 12.654 -2.705 -0.989 1.00 0.00 98 ASP A O 9
ATOM 12387 N N . GLU A 1 41 ? 10.735 -1.544 -1.175 1.00 0.00 99 GLU A N 9
ATOM 12388 C CA . GLU A 1 41 ? 10.622 -1.290 0.257 1.00 0.00 99 GLU A CA 9
ATOM 12389 C C . GLU A 1 41 ? 9.213 -1.598 0.755 1.00 0.00 99 GLU A C 9
ATOM 12390 O O . GLU A 1 41 ? 8.224 -1.194 0.141 1.00 0.00 99 GLU A O 9
ATOM 12402 N N . CYS A 1 42 ? 9.130 -2.315 1.870 1.00 0.00 100 CYS A N 9
ATOM 12403 C CA . CYS A 1 42 ? 7.842 -2.679 2.450 1.00 0.00 100 CYS A CA 9
ATOM 12404 C C . CYS A 1 42 ? 7.937 -2.769 3.970 1.00 0.00 100 CYS A C 9
ATOM 12405 O O . CYS A 1 42 ? 8.660 -3.607 4.510 1.00 0.00 100 CYS A O 9
ATOM 12413 N N . THR A 1 43 ? 7.202 -1.899 4.656 1.00 0.00 101 THR A N 9
ATOM 12414 C CA . THR A 1 43 ? 7.205 -1.878 6.113 1.00 0.00 101 THR A CA 9
ATOM 12415 C C . THR A 1 43 ? 5.789 -1.761 6.665 1.00 0.00 101 THR A C 9
ATOM 12416 O O . THR A 1 43 ? 4.986 -0.966 6.177 1.00 0.00 101 THR A O 9
ATOM 12427 N N . VAL A 1 44 ? 5.488 -2.558 7.685 1.00 0.00 102 VAL A N 9
ATOM 12428 C CA . VAL A 1 44 ? 4.168 -2.542 8.305 1.00 0.00 102 VAL A CA 9
ATOM 12429 C C . VAL A 1 44 ? 4.170 -1.707 9.580 1.00 0.00 102 VAL A C 9
ATOM 12430 O O . VAL A 1 44 ? 5.183 -1.615 10.274 1.00 0.00 102 VAL A O 9
ATOM 12443 N N . LEU A 1 45 ? 3.028 -1.100 9.885 1.00 0.00 103 LEU A N 9
ATOM 12444 C CA . LEU A 1 45 ? 2.896 -0.272 11.079 1.00 0.00 103 LEU A CA 9
ATOM 12445 C C . LEU A 1 45 ? 2.338 -1.083 12.244 1.00 0.00 103 LEU A C 9
ATOM 12446 O O . LEU A 1 45 ? 1.230 -1.614 12.169 1.00 0.00 103 LEU A O 9
ATOM 12462 N N . ARG A 1 46 ? 3.112 -1.171 13.321 1.00 0.00 104 ARG A N 9
ATOM 12463 C CA . ARG A 1 46 ? 2.694 -1.915 14.503 1.00 0.00 104 ARG A CA 9
ATOM 12464 C C . ARG A 1 46 ? 2.685 -1.016 15.736 1.00 0.00 104 ARG A C 9
ATOM 12465 O O . ARG A 1 46 ? 3.125 0.131 15.684 1.00 0.00 104 ARG A O 9
ATOM 12486 N N . GLY A 1 47 ? 2.178 -1.547 16.845 1.00 0.00 105 GLY A N 9
ATOM 12487 C CA . GLY A 1 47 ? 2.119 -0.779 18.075 1.00 0.00 105 GLY A CA 9
ATOM 12488 C C . GLY A 1 47 ? 3.357 -0.960 18.931 1.00 0.00 105 GLY A C 9
ATOM 12489 O O . GLY A 1 47 ? 4.458 -1.184 18.428 1.00 0.00 105 GLY A O 9
ATOM 12493 N N . PRO A 1 48 ? 3.184 -0.861 20.257 1.00 0.00 106 PRO A N 9
ATOM 12494 C CA . PRO A 1 48 ? 4.285 -1.012 21.213 1.00 0.00 106 PRO A CA 9
ATOM 12495 C C . PRO A 1 48 ? 4.676 -2.471 21.422 1.00 0.00 106 PRO A C 9
ATOM 12496 O O . PRO A 1 48 ? 5.858 -2.796 21.539 1.00 0.00 106 PRO A O 9
ATOM 12507 N N . ASP A 1 49 ? 3.677 -3.345 21.468 1.00 0.00 107 ASP A N 9
ATOM 12508 C CA . ASP A 1 49 ? 3.917 -4.770 21.662 1.00 0.00 107 ASP A CA 9
ATOM 12509 C C . ASP A 1 49 ? 4.408 -5.419 20.371 1.00 0.00 107 ASP A C 9
ATOM 12510 O O . ASP A 1 49 ? 5.386 -6.165 20.372 1.00 0.00 107 ASP A O 9
ATOM 12519 N N . GLY A 1 50 ? 3.720 -5.130 19.271 1.00 0.00 108 GLY A N 9
ATOM 12520 C CA . GLY A 1 50 ? 4.099 -5.694 17.989 1.00 0.00 108 GLY A CA 9
ATOM 12521 C C . GLY A 1 50 ? 2.929 -6.332 17.267 1.00 0.00 108 GLY A C 9
ATOM 12522 O O . GLY A 1 50 ? 3.057 -7.414 16.693 1.00 0.00 108 GLY A O 9
ATOM 12526 N N . THR A 1 51 ? 1.781 -5.661 17.295 1.00 0.00 109 THR A N 9
ATOM 12527 C CA . THR A 1 51 ? 0.582 -6.169 16.641 1.00 0.00 109 THR A CA 9
ATOM 12528 C C . THR A 1 51 ? 0.232 -5.338 15.412 1.00 0.00 109 THR A C 9
ATOM 12529 O O . THR A 1 51 ? 0.334 -4.111 15.431 1.00 0.00 109 THR A O 9
ATOM 12540 N N . SER A 1 52 ? -0.182 -6.013 14.345 1.00 0.00 110 SER A N 9
ATOM 12541 C CA . SER A 1 52 ? -0.545 -5.336 13.105 1.00 0.00 110 SER A CA 9
ATOM 12542 C C . SER A 1 52 ? -1.777 -4.460 13.306 1.00 0.00 110 SER A C 9
ATOM 12543 O O . SER A 1 52 ? -2.910 -4.939 13.257 1.00 0.00 110 SER A O 9
ATOM 12551 N N . LYS A 1 53 ? -1.548 -3.170 13.532 1.00 0.00 111 LYS A N 9
ATOM 12552 C CA . LYS A 1 53 ? -2.637 -2.224 13.739 1.00 0.00 111 LYS A CA 9
ATOM 12553 C C . LYS A 1 53 ? -3.680 -2.343 12.632 1.00 0.00 111 LYS A C 9
ATOM 12554 O O . LYS A 1 53 ? -4.850 -2.020 12.831 1.00 0.00 111 LYS A O 9
ATOM 12573 N N . GLY A 1 54 ? -3.247 -2.812 11.465 1.00 0.00 112 GLY A N 9
ATOM 12574 C CA . GLY A 1 54 ? -4.157 -2.968 10.345 1.00 0.00 112 GLY A CA 9
ATOM 12575 C C . GLY A 1 54 ? -3.817 -2.046 9.191 1.00 0.00 112 GLY A C 9
ATOM 12576 O O . GLY A 1 54 ? -4.706 -1.582 8.476 1.00 0.00 112 GLY A O 9
ATOM 12580 N N . CYS A 1 55 ? -2.529 -1.778 9.009 1.00 0.00 113 CYS A N 9
ATOM 12581 C CA . CYS A 1 55 ? -2.074 -0.903 7.934 1.00 0.00 113 CYS A CA 9
ATOM 12582 C C . CYS A 1 55 ? -0.571 -1.045 7.717 1.00 0.00 113 CYS A C 9
ATOM 12583 O O . CYS A 1 55 ? 0.180 -1.303 8.656 1.00 0.00 113 CYS A O 9
ATOM 12591 N N . ALA A 1 56 ? -0.140 -0.876 6.471 1.00 0.00 114 ALA A N 9
ATOM 12592 C CA . ALA A 1 56 ? 1.273 -0.985 6.130 1.00 0.00 114 ALA A CA 9
ATOM 12593 C C . ALA A 1 56 ? 1.595 -0.193 4.867 1.00 0.00 114 ALA A C 9
ATOM 12594 O O . ALA A 1 56 ? 0.715 0.076 4.049 1.00 0.00 114 ALA A O 9
ATOM 12601 N N . PHE A 1 57 ? 2.862 0.178 4.715 1.00 0.00 115 PHE A N 9
ATOM 12602 C CA . PHE A 1 57 ? 3.300 0.941 3.552 1.00 0.00 115 PHE A CA 9
ATOM 12603 C C . PHE A 1 57 ? 4.072 0.055 2.579 1.00 0.00 115 PHE A C 9
ATOM 12604 O O . PHE A 1 57 ? 4.989 -0.666 2.971 1.00 0.00 115 PHE A O 9
ATOM 12621 N N . VAL A 1 58 ? 3.692 0.113 1.306 1.00 0.00 116 VAL A N 9
ATOM 12622 C CA . VAL A 1 58 ? 4.347 -0.684 0.276 1.00 0.00 116 VAL A CA 9
ATOM 12623 C C . VAL A 1 58 ? 4.973 0.207 -0.792 1.00 0.00 116 VAL A C 9
ATOM 12624 O O . VAL A 1 58 ? 4.358 1.168 -1.254 1.00 0.00 116 VAL A O 9
ATOM 12637 N N . LYS A 1 59 ? 6.201 -0.120 -1.180 1.00 0.00 117 LYS A N 9
ATOM 12638 C CA . LYS A 1 59 ? 6.912 0.648 -2.195 1.00 0.00 117 LYS A CA 9
ATOM 12639 C C . LYS A 1 59 ? 7.248 -0.223 -3.401 1.00 0.00 117 LYS A C 9
ATOM 12640 O O . LYS A 1 59 ? 7.823 -1.302 -3.259 1.00 0.00 117 LYS A O 9
ATOM 12659 N N . PHE A 1 60 ? 6.885 0.253 -4.588 1.00 0.00 118 PHE A N 9
ATOM 12660 C CA . PHE A 1 60 ? 7.148 -0.483 -5.819 1.00 0.00 118 PHE A CA 9
ATOM 12661 C C . PHE A 1 60 ? 8.407 0.038 -6.506 1.00 0.00 118 PHE A C 9
ATOM 12662 O O . PHE A 1 60 ? 8.897 1.120 -6.186 1.00 0.00 118 PHE A O 9
ATOM 12679 N N . GLN A 1 61 ? 8.924 -0.741 -7.451 1.00 0.00 119 GLN A N 9
ATOM 12680 C CA . GLN A 1 61 ? 10.126 -0.358 -8.182 1.00 0.00 119 GLN A CA 9
ATOM 12681 C C . GLN A 1 61 ? 9.846 0.815 -9.115 1.00 0.00 119 GLN A C 9
ATOM 12682 O O . GLN A 1 61 ? 10.750 1.577 -9.461 1.00 0.00 119 GLN A O 9
ATOM 12696 N N . THR A 1 62 ? 8.588 0.957 -9.519 1.00 0.00 120 THR A N 9
ATOM 12697 C CA . THR A 1 62 ? 8.188 2.036 -10.412 1.00 0.00 120 THR A CA 9
ATOM 12698 C C . THR A 1 62 ? 6.753 2.472 -10.141 1.00 0.00 120 THR A C 9
ATOM 12699 O O . THR A 1 62 ? 5.948 1.701 -9.619 1.00 0.00 120 THR A O 9
ATOM 12710 N N . HIS A 1 63 ? 6.438 3.713 -10.500 1.00 0.00 121 HIS A N 9
ATOM 12711 C CA . HIS A 1 63 ? 5.098 4.250 -10.297 1.00 0.00 121 HIS A CA 9
ATOM 12712 C C . HIS A 1 63 ? 4.058 3.414 -11.037 1.00 0.00 121 HIS A C 9
ATOM 12713 O O . HIS A 1 63 ? 3.111 2.909 -10.435 1.00 0.00 121 HIS A O 9
ATOM 12727 N N . ALA A 1 64 ? 4.242 3.273 -12.346 1.00 0.00 122 ALA A N 9
ATOM 12728 C CA . ALA A 1 64 ? 3.322 2.498 -13.168 1.00 0.00 122 ALA A CA 9
ATOM 12729 C C . ALA A 1 64 ? 2.876 1.230 -12.446 1.00 0.00 122 ALA A C 9
ATOM 12730 O O . ALA A 1 64 ? 1.682 0.990 -12.276 1.00 0.00 122 ALA A O 9
ATOM 12737 N N . GLU A 1 65 ? 3.845 0.423 -12.025 1.00 0.00 123 GLU A N 9
ATOM 12738 C CA . GLU A 1 65 ? 3.551 -0.820 -11.323 1.00 0.00 123 GLU A CA 9
ATOM 12739 C C . GLU A 1 65 ? 2.583 -0.578 -10.169 1.00 0.00 123 GLU A C 9
ATOM 12740 O O . GLU A 1 65 ? 1.508 -1.175 -10.111 1.00 0.00 123 GLU A O 9
ATOM 12752 N N . ALA A 1 66 ? 2.972 0.301 -9.252 1.00 0.00 124 ALA A N 9
ATOM 12753 C CA . ALA A 1 66 ? 2.139 0.624 -8.100 1.00 0.00 124 ALA A CA 9
ATOM 12754 C C . ALA A 1 66 ? 0.672 0.737 -8.499 1.00 0.00 124 ALA A C 9
ATOM 12755 O O . ALA A 1 66 ? -0.172 -0.015 -8.012 1.00 0.00 124 ALA A O 9
ATOM 12762 N N . GLN A 1 67 ? 0.375 1.681 -9.385 1.00 0.00 125 GLN A N 9
ATOM 12763 C CA . GLN A 1 67 ? -0.992 1.893 -9.847 1.00 0.00 125 GLN A CA 9
ATOM 12764 C C . GLN A 1 67 ? -1.688 0.562 -10.114 1.00 0.00 125 GLN A C 9
ATOM 12765 O O . GLN A 1 67 ? -2.791 0.319 -9.625 1.00 0.00 125 GLN A O 9
ATOM 12779 N N . ALA A 1 68 ? -1.037 -0.296 -10.892 1.00 0.00 126 ALA A N 9
ATOM 12780 C CA . ALA A 1 68 ? -1.593 -1.602 -11.222 1.00 0.00 126 ALA A CA 9
ATOM 12781 C C . ALA A 1 68 ? -2.274 -2.231 -10.011 1.00 0.00 126 ALA A C 9
ATOM 12782 O O . ALA A 1 68 ? -3.499 -2.332 -9.960 1.00 0.00 126 ALA A O 9
ATOM 12789 N N . ALA A 1 69 ? -1.472 -2.651 -9.038 1.00 0.00 127 ALA A N 9
ATOM 12790 C CA . ALA A 1 69 ? -1.998 -3.268 -7.827 1.00 0.00 127 ALA A CA 9
ATOM 12791 C C . ALA A 1 69 ? -3.250 -2.545 -7.342 1.00 0.00 127 ALA A C 9
ATOM 12792 O O . ALA A 1 69 ? -4.327 -3.136 -7.262 1.00 0.00 127 ALA A O 9
ATOM 12799 N N . ILE A 1 70 ? -3.101 -1.265 -7.019 1.00 0.00 128 ILE A N 9
ATOM 12800 C CA . ILE A 1 70 ? -4.221 -0.462 -6.543 1.00 0.00 128 ILE A CA 9
ATOM 12801 C C . ILE A 1 70 ? -5.446 -0.646 -7.432 1.00 0.00 128 ILE A C 9
ATOM 12802 O O . ILE A 1 70 ? -6.560 -0.827 -6.941 1.00 0.00 128 ILE A O 9
ATOM 12818 N N . ASN A 1 71 ? -5.232 -0.599 -8.743 1.00 0.00 129 ASN A N 9
ATOM 12819 C CA . ASN A 1 71 ? -6.319 -0.761 -9.701 1.00 0.00 129 ASN A CA 9
ATOM 12820 C C . ASN A 1 71 ? -7.185 -1.965 -9.343 1.00 0.00 129 ASN A C 9
ATOM 12821 O O . ASN A 1 71 ? -8.409 -1.925 -9.470 1.00 0.00 129 ASN A O 9
ATOM 12832 N N . THR A 1 72 ? -6.540 -3.038 -8.894 1.00 0.00 130 THR A N 9
ATOM 12833 C CA . THR A 1 72 ? -7.249 -4.254 -8.518 1.00 0.00 130 THR A CA 9
ATOM 12834 C C . THR A 1 72 ? -7.246 -4.448 -7.006 1.00 0.00 130 THR A C 9
ATOM 12835 O O . THR A 1 72 ? -8.293 -4.390 -6.360 1.00 0.00 130 THR A O 9
ATOM 12846 N N . LEU A 1 73 ? -6.063 -4.677 -6.446 1.00 0.00 131 LEU A N 9
ATOM 12847 C CA . LEU A 1 73 ? -5.924 -4.878 -5.008 1.00 0.00 131 LEU A CA 9
ATOM 12848 C C . LEU A 1 73 ? -6.914 -4.010 -4.238 1.00 0.00 131 LEU A C 9
ATOM 12849 O O . LEU A 1 73 ? -7.542 -4.466 -3.282 1.00 0.00 131 LEU A O 9
ATOM 12865 N N . HIS A 1 74 ? -7.051 -2.758 -4.663 1.00 0.00 132 HIS A N 9
ATOM 12866 C CA . HIS A 1 74 ? -7.967 -1.827 -4.015 1.00 0.00 132 HIS A CA 9
ATOM 12867 C C . HIS A 1 74 ? -9.330 -2.475 -3.788 1.00 0.00 132 HIS A C 9
ATOM 12868 O O . HIS A 1 74 ? -9.985 -2.912 -4.734 1.00 0.00 132 HIS A O 9
ATOM 12882 N N . SER A 1 75 ? -9.749 -2.535 -2.528 1.00 0.00 133 SER A N 9
ATOM 12883 C CA . SER A 1 75 ? -11.031 -3.134 -2.177 1.00 0.00 133 SER A CA 9
ATOM 12884 C C . SER A 1 75 ? -11.324 -4.346 -3.056 1.00 0.00 133 SER A C 9
ATOM 12885 O O . SER A 1 75 ? -12.379 -4.430 -3.685 1.00 0.00 133 SER A O 9
ATOM 12893 N N . SER A 1 76 ? -10.382 -5.282 -3.094 1.00 0.00 134 SER A N 9
ATOM 12894 C CA . SER A 1 76 ? -10.535 -6.489 -3.899 1.00 0.00 134 SER A CA 9
ATOM 12895 C C . SER A 1 76 ? -10.973 -7.667 -3.034 1.00 0.00 134 SER A C 9
ATOM 12896 O O . SER A 1 76 ? -12.105 -8.140 -3.137 1.00 0.00 134 SER A O 9
ATOM 12904 N N . ARG A 1 77 ? -10.068 -8.135 -2.181 1.00 0.00 135 ARG A N 9
ATOM 12905 C CA . ARG A 1 77 ? -10.359 -9.258 -1.299 1.00 0.00 135 ARG A CA 9
ATOM 12906 C C . ARG A 1 77 ? -10.711 -8.771 0.104 1.00 0.00 135 ARG A C 9
ATOM 12907 O O . ARG A 1 77 ? -10.592 -7.584 0.409 1.00 0.00 135 ARG A O 9
ATOM 12928 N N . THR A 1 78 ? -11.145 -9.696 0.955 1.00 0.00 136 THR A N 9
ATOM 12929 C CA . THR A 1 78 ? -11.515 -9.361 2.324 1.00 0.00 136 THR A CA 9
ATOM 12930 C C . THR A 1 78 ? -10.790 -10.254 3.324 1.00 0.00 136 THR A C 9
ATOM 12931 O O . THR A 1 78 ? -11.351 -11.234 3.817 1.00 0.00 136 THR A O 9
ATOM 12942 N N . LEU A 1 79 ? -9.542 -9.910 3.621 1.00 0.00 137 LEU A N 9
ATOM 12943 C CA . LEU A 1 79 ? -8.739 -10.681 4.564 1.00 0.00 137 LEU A CA 9
ATOM 12944 C C . LEU A 1 79 ? -9.575 -11.111 5.766 1.00 0.00 137 LEU A C 9
ATOM 12945 O O . LEU A 1 79 ? -10.443 -10.379 6.243 1.00 0.00 137 LEU A O 9
ATOM 12961 N N . PRO A 1 80 ? -9.307 -12.325 6.269 1.00 0.00 138 PRO A N 9
ATOM 12962 C CA . PRO A 1 80 ? -10.021 -12.878 7.424 1.00 0.00 138 PRO A CA 9
ATOM 12963 C C . PRO A 1 80 ? -10.134 -11.878 8.569 1.00 0.00 138 PRO A C 9
ATOM 12964 O O . PRO A 1 80 ? -9.129 -11.364 9.059 1.00 0.00 138 PRO A O 9
ATOM 12975 N N . GLY A 1 81 ? -11.365 -11.606 8.993 1.00 0.00 139 GLY A N 9
ATOM 12976 C CA . GLY A 1 81 ? -11.586 -10.669 10.078 1.00 0.00 139 GLY A CA 9
ATOM 12977 C C . GLY A 1 81 ? -11.281 -9.238 9.680 1.00 0.00 139 GLY A C 9
ATOM 12978 O O . GLY A 1 81 ? -10.502 -8.555 10.344 1.00 0.00 139 GLY A O 9
ATOM 12982 N N . ALA A 1 82 ? -11.894 -8.785 8.591 1.00 0.00 140 ALA A N 9
ATOM 12983 C CA . ALA A 1 82 ? -11.683 -7.427 8.105 1.00 0.00 140 ALA A CA 9
ATOM 12984 C C . ALA A 1 82 ? -12.989 -6.812 7.612 1.00 0.00 140 ALA A C 9
ATOM 12985 O O . ALA A 1 82 ? -13.541 -7.237 6.597 1.00 0.00 140 ALA A O 9
ATOM 12992 N N . SER A 1 83 ? -13.477 -5.811 8.337 1.00 0.00 141 SER A N 9
ATOM 12993 C CA . SER A 1 83 ? -14.721 -5.141 7.975 1.00 0.00 141 SER A CA 9
ATOM 12994 C C . SER A 1 83 ? -14.904 -5.117 6.460 1.00 0.00 141 SER A C 9
ATOM 12995 O O . SER A 1 83 ? -15.700 -5.878 5.908 1.00 0.00 141 SER A O 9
ATOM 13003 N N . SER A 1 84 ? -14.162 -4.239 5.794 1.00 0.00 142 SER A N 9
ATOM 13004 C CA . SER A 1 84 ? -14.244 -4.112 4.344 1.00 0.00 142 SER A CA 9
ATOM 13005 C C . SER A 1 84 ? -13.091 -4.848 3.668 1.00 0.00 142 SER A C 9
ATOM 13006 O O . SER A 1 84 ? -12.295 -5.515 4.327 1.00 0.00 142 SER A O 9
ATOM 13014 N N . SER A 1 85 ? -13.009 -4.720 2.347 1.00 0.00 143 SER A N 9
ATOM 13015 C CA . SER A 1 85 ? -11.956 -5.375 1.580 1.00 0.00 143 SER A CA 9
ATOM 13016 C C . SER A 1 85 ? -10.614 -4.684 1.800 1.00 0.00 143 SER A C 9
ATOM 13017 O O . SER A 1 85 ? -10.529 -3.673 2.499 1.00 0.00 143 SER A O 9
ATOM 13025 N N . LEU A 1 86 ? -9.566 -5.237 1.199 1.00 0.00 144 LEU A N 9
ATOM 13026 C CA . LEU A 1 86 ? -8.226 -4.675 1.328 1.00 0.00 144 LEU A CA 9
ATOM 13027 C C . LEU A 1 86 ? -8.150 -3.293 0.687 1.00 0.00 144 LEU A C 9
ATOM 13028 O O . LEU A 1 86 ? -8.091 -3.167 -0.536 1.00 0.00 144 LEU A O 9
ATOM 13044 N N . VAL A 1 87 ? -8.151 -2.259 1.522 1.00 0.00 145 VAL A N 9
ATOM 13045 C CA . VAL A 1 87 ? -8.079 -0.885 1.037 1.00 0.00 145 VAL A CA 9
ATOM 13046 C C . VAL A 1 87 ? -6.651 -0.512 0.653 1.00 0.00 145 VAL A C 9
ATOM 13047 O O . VAL A 1 87 ? -5.760 -0.468 1.502 1.00 0.00 145 VAL A O 9
ATOM 13060 N N . VAL A 1 88 ? -6.441 -0.243 -0.631 1.00 0.00 146 VAL A N 9
ATOM 13061 C CA . VAL A 1 88 ? -5.121 0.129 -1.128 1.00 0.00 146 VAL A CA 9
ATOM 13062 C C . VAL A 1 88 ? -5.165 1.470 -1.853 1.00 0.00 146 VAL A C 9
ATOM 13063 O O . VAL A 1 88 ? -6.033 1.706 -2.693 1.00 0.00 146 VAL A O 9
ATOM 13076 N N . LYS A 1 89 ? -4.222 2.345 -1.522 1.00 0.00 147 LYS A N 9
ATOM 13077 C CA . LYS A 1 89 ? -4.150 3.663 -2.142 1.00 0.00 147 LYS A CA 9
ATOM 13078 C C . LYS A 1 89 ? -2.737 4.230 -2.052 1.00 0.00 147 LYS A C 9
ATOM 13079 O O . LYS A 1 89 ? -1.832 3.588 -1.518 1.00 0.00 147 LYS A O 9
ATOM 13098 N N . PHE A 1 90 ? -2.554 5.439 -2.574 1.00 0.00 148 PHE A N 9
ATOM 13099 C CA . PHE A 1 90 ? -1.251 6.093 -2.551 1.00 0.00 148 PHE A CA 9
ATOM 13100 C C . PHE A 1 90 ? -0.968 6.692 -1.177 1.00 0.00 148 PHE A C 9
ATOM 13101 O O . PHE A 1 90 ? -1.885 7.096 -0.464 1.00 0.00 148 PHE A O 9
ATOM 13118 N N . ALA A 1 91 ? 0.310 6.746 -0.814 1.00 0.00 149 ALA A N 9
ATOM 13119 C CA . ALA A 1 91 ? 0.715 7.297 0.473 1.00 0.00 149 ALA A CA 9
ATOM 13120 C C . ALA A 1 91 ? 0.803 8.819 0.416 1.00 0.00 149 ALA A C 9
ATOM 13121 O O . ALA A 1 91 ? 1.890 9.383 0.294 1.00 0.00 149 ALA A O 9
ATOM 13128 N N . ASP A 1 92 ? -0.348 9.477 0.503 1.00 0.00 150 ASP A N 9
ATOM 13129 C CA . ASP A 1 92 ? -0.400 10.934 0.461 1.00 0.00 150 ASP A CA 9
ATOM 13130 C C . ASP A 1 92 ? 0.144 11.534 1.753 1.00 0.00 150 ASP A C 9
ATOM 13131 O O . ASP A 1 92 ? 0.033 10.937 2.824 1.00 0.00 150 ASP A O 9
ATOM 13140 N N . THR A 1 93 ? 0.735 12.721 1.646 1.00 0.00 151 THR A N 9
ATOM 13141 C CA . THR A 1 93 ? 1.299 13.402 2.804 1.00 0.00 151 THR A CA 9
ATOM 13142 C C . THR A 1 93 ? 0.840 14.854 2.866 1.00 0.00 151 THR A C 9
ATOM 13143 O O . THR A 1 93 ? 1.128 15.643 1.966 1.00 0.00 151 THR A O 9
ATOM 13154 N N . GLU A 1 94 ? 0.127 15.200 3.933 1.00 0.00 152 GLU A N 9
ATOM 13155 C CA . GLU A 1 94 ? -0.371 16.559 4.110 1.00 0.00 152 GLU A CA 9
ATOM 13156 C C . GLU A 1 94 ? 0.783 17.544 4.278 1.00 0.00 152 GLU A C 9
ATOM 13157 O O . GLU A 1 94 ? 1.787 17.238 4.921 1.00 0.00 152 GLU A O 9
ATOM 13169 N N . LYS A 1 95 ? 0.633 18.728 3.694 1.00 0.00 153 LYS A N 9
ATOM 13170 C CA . LYS A 1 95 ? 1.660 19.759 3.778 1.00 0.00 153 LYS A CA 9
ATOM 13171 C C . LYS A 1 95 ? 1.122 21.007 4.470 1.00 0.00 153 LYS A C 9
ATOM 13172 O O . LYS A 1 95 ? -0.088 21.222 4.529 1.00 0.00 153 LYS A O 9
ATOM 13191 N N . GLU A 1 96 ? 2.030 21.828 4.990 1.00 0.00 154 GLU A N 9
ATOM 13192 C CA . GLU A 1 96 ? 1.645 23.055 5.677 1.00 0.00 154 GLU A CA 9
ATOM 13193 C C . GLU A 1 96 ? 2.201 24.279 4.956 1.00 0.00 154 GLU A C 9
ATOM 13194 O O . GLU A 1 96 ? 3.385 24.333 4.624 1.00 0.00 154 GLU A O 9
ATOM 13206 N N . SER A 1 97 ? 1.337 25.261 4.717 1.00 0.00 155 SER A N 9
ATOM 13207 C CA . SER A 1 97 ? 1.740 26.483 4.031 1.00 0.00 155 SER A CA 9
ATOM 13208 C C . SER A 1 97 ? 0.707 27.587 4.237 1.00 0.00 155 SER A C 9
ATOM 13209 O O . SER A 1 97 ? -0.469 27.316 4.475 1.00 0.00 155 SER A O 9
ATOM 13217 N N . GLY A 1 98 ? 1.157 28.835 4.144 1.00 0.00 156 GLY A N 9
ATOM 13218 C CA . GLY A 1 98 ? 0.260 29.962 4.323 1.00 0.00 156 GLY A CA 9
ATOM 13219 C C . GLY A 1 98 ? -0.818 30.019 3.259 1.00 0.00 156 GLY A C 9
ATOM 13220 O O . GLY A 1 98 ? -0.591 29.686 2.095 1.00 0.00 156 GLY A O 9
ATOM 13224 N N . PRO A 1 99 ? -2.025 30.450 3.656 1.00 0.00 157 PRO A N 9
ATOM 13225 C CA . PRO A 1 99 ? -3.167 30.558 2.743 1.00 0.00 157 PRO A CA 9
ATOM 13226 C C . PRO A 1 99 ? -3.097 31.810 1.875 1.00 0.00 157 PRO A C 9
ATOM 13227 O O . PRO A 1 99 ? -3.646 32.853 2.228 1.00 0.00 157 PRO A O 9
ATOM 13238 N N . SER A 1 100 ? -2.419 31.698 0.737 1.00 0.00 158 SER A N 9
ATOM 13239 C CA . SER A 1 100 ? -2.275 32.822 -0.181 1.00 0.00 158 SER A CA 9
ATOM 13240 C C . SER A 1 100 ? -3.386 32.815 -1.227 1.00 0.00 158 SER A C 9
ATOM 13241 O O . SER A 1 100 ? -3.264 32.181 -2.274 1.00 0.00 158 SER A O 9
ATOM 13249 N N . SER A 1 101 ? -4.471 33.526 -0.934 1.00 0.00 159 SER A N 9
ATOM 13250 C CA . SER A 1 101 ? -5.606 33.600 -1.846 1.00 0.00 159 SER A CA 9
ATOM 13251 C C . SER A 1 101 ? -5.137 33.604 -3.298 1.00 0.00 159 SER A C 9
ATOM 13252 O O . SER A 1 101 ? -5.543 32.760 -4.095 1.00 0.00 159 SER A O 9
ATOM 13260 N N . GLY A 1 102 ? -4.278 34.562 -3.633 1.00 0.00 160 GLY A N 9
ATOM 13261 C CA . GLY A 1 102 ? -3.768 34.659 -4.988 1.00 0.00 160 GLY A CA 9
ATOM 13262 C C . GLY A 1 102 ? -3.140 36.009 -5.275 1.00 0.00 160 GLY A C 9
ATOM 13263 O O . GLY A 1 102 ? -3.385 36.604 -6.325 1.00 0.00 160 GLY A O 9
ATOM 13267 N N . GLY A 1 1 ? -4.896 5.397 -39.454 1.00 0.00 59 GLY A N 10
ATOM 13268 C CA . GLY A 1 1 ? -3.968 6.436 -39.046 1.00 0.00 59 GLY A CA 10
ATOM 13269 C C . GLY A 1 1 ? -4.530 7.316 -37.948 1.00 0.00 59 GLY A C 10
ATOM 13270 O O . GLY A 1 1 ? -5.578 7.939 -38.117 1.00 0.00 59 GLY A O 10
ATOM 13274 N N . SER A 1 2 ? -3.832 7.367 -36.817 1.00 0.00 60 SER A N 10
ATOM 13275 C CA . SER A 1 2 ? -4.271 8.174 -35.684 1.00 0.00 60 SER A CA 10
ATOM 13276 C C . SER A 1 2 ? -3.154 8.318 -34.655 1.00 0.00 60 SER A C 10
ATOM 13277 O O . SER A 1 2 ? -2.256 7.479 -34.576 1.00 0.00 60 SER A O 10
ATOM 13285 N N . SER A 1 3 ? -3.217 9.387 -33.868 1.00 0.00 61 SER A N 10
ATOM 13286 C CA . SER A 1 3 ? -2.209 9.644 -32.846 1.00 0.00 61 SER A CA 10
ATOM 13287 C C . SER A 1 3 ? -2.782 10.502 -31.722 1.00 0.00 61 SER A C 10
ATOM 13288 O O . SER A 1 3 ? -3.393 11.542 -31.969 1.00 0.00 61 SER A O 10
ATOM 13296 N N . GLY A 1 4 ? -2.580 10.059 -30.485 1.00 0.00 62 GLY A N 10
ATOM 13297 C CA . GLY A 1 4 ? -3.082 10.797 -29.341 1.00 0.00 62 GLY A CA 10
ATOM 13298 C C . GLY A 1 4 ? -1.976 11.476 -28.558 1.00 0.00 62 GLY A C 10
ATOM 13299 O O . GLY A 1 4 ? -0.923 11.796 -29.109 1.00 0.00 62 GLY A O 10
ATOM 13303 N N . SER A 1 5 ? -2.216 11.699 -27.270 1.00 0.00 63 SER A N 10
ATOM 13304 C CA . SER A 1 5 ? -1.233 12.350 -26.411 1.00 0.00 63 SER A CA 10
ATOM 13305 C C . SER A 1 5 ? -1.377 11.878 -24.967 1.00 0.00 63 SER A C 10
ATOM 13306 O O . SER A 1 5 ? -2.488 11.701 -24.468 1.00 0.00 63 SER A O 10
ATOM 13314 N N . SER A 1 6 ? -0.244 11.677 -24.302 1.00 0.00 64 SER A N 10
ATOM 13315 C CA . SER A 1 6 ? -0.241 11.222 -22.917 1.00 0.00 64 SER A CA 10
ATOM 13316 C C . SER A 1 6 ? 1.033 11.662 -22.203 1.00 0.00 64 SER A C 10
ATOM 13317 O O . SER A 1 6 ? 2.005 12.069 -22.838 1.00 0.00 64 SER A O 10
ATOM 13325 N N . GLY A 1 7 ? 1.021 11.576 -20.876 1.00 0.00 65 GLY A N 10
ATOM 13326 C CA . GLY A 1 7 ? 2.180 11.969 -20.096 1.00 0.00 65 GLY A CA 10
ATOM 13327 C C . GLY A 1 7 ? 1.975 11.761 -18.608 1.00 0.00 65 GLY A C 10
ATOM 13328 O O . GLY A 1 7 ? 1.847 12.724 -17.852 1.00 0.00 65 GLY A O 10
ATOM 13332 N N . SER A 1 8 ? 1.943 10.501 -18.187 1.00 0.00 66 SER A N 10
ATOM 13333 C CA . SER A 1 8 ? 1.746 10.170 -16.781 1.00 0.00 66 SER A CA 10
ATOM 13334 C C . SER A 1 8 ? 3.004 10.472 -15.971 1.00 0.00 66 SER A C 10
ATOM 13335 O O . SER A 1 8 ? 4.122 10.343 -16.470 1.00 0.00 66 SER A O 10
ATOM 13343 N N . ARG A 1 9 ? 2.811 10.874 -14.719 1.00 0.00 67 ARG A N 10
ATOM 13344 C CA . ARG A 1 9 ? 3.929 11.196 -13.840 1.00 0.00 67 ARG A CA 10
ATOM 13345 C C . ARG A 1 9 ? 3.529 11.042 -12.375 1.00 0.00 67 ARG A C 10
ATOM 13346 O O . ARG A 1 9 ? 2.469 11.506 -11.958 1.00 0.00 67 ARG A O 10
ATOM 13367 N N . GLY A 1 10 ? 4.387 10.387 -11.598 1.00 0.00 68 GLY A N 10
ATOM 13368 C CA . GLY A 1 10 ? 4.106 10.183 -10.189 1.00 0.00 68 GLY A CA 10
ATOM 13369 C C . GLY A 1 10 ? 5.235 10.660 -9.298 1.00 0.00 68 GLY A C 10
ATOM 13370 O O . GLY A 1 10 ? 6.405 10.571 -9.667 1.00 0.00 68 GLY A O 10
ATOM 13374 N N . GLU A 1 11 ? 4.883 11.171 -8.122 1.00 0.00 69 GLU A N 10
ATOM 13375 C CA . GLU A 1 11 ? 5.877 11.666 -7.177 1.00 0.00 69 GLU A CA 10
ATOM 13376 C C . GLU A 1 11 ? 6.218 10.602 -6.138 1.00 0.00 69 GLU A C 10
ATOM 13377 O O . GLU A 1 11 ? 7.353 10.129 -6.068 1.00 0.00 69 GLU A O 10
ATOM 13389 N N . ASP A 1 12 ? 5.229 10.230 -5.334 1.00 0.00 70 ASP A N 10
ATOM 13390 C CA . ASP A 1 12 ? 5.424 9.221 -4.299 1.00 0.00 70 ASP A CA 10
ATOM 13391 C C . ASP A 1 12 ? 4.989 7.844 -4.793 1.00 0.00 70 ASP A C 10
ATOM 13392 O O . ASP A 1 12 ? 3.970 7.710 -5.469 1.00 0.00 70 ASP A O 10
ATOM 13401 N N . ARG A 1 13 ? 5.771 6.825 -4.452 1.00 0.00 71 ARG A N 10
ATOM 13402 C CA . ARG A 1 13 ? 5.469 5.460 -4.863 1.00 0.00 71 ARG A CA 10
ATOM 13403 C C . ARG A 1 13 ? 4.781 4.692 -3.737 1.00 0.00 71 ARG A C 10
ATOM 13404 O O . ARG A 1 13 ? 3.745 4.061 -3.944 1.00 0.00 71 ARG A O 10
ATOM 13425 N N . LYS A 1 14 ? 5.366 4.751 -2.545 1.00 0.00 72 LYS A N 10
ATOM 13426 C CA . LYS A 1 14 ? 4.811 4.064 -1.386 1.00 0.00 72 LYS A CA 10
ATOM 13427 C C . LYS A 1 14 ? 3.286 4.087 -1.417 1.00 0.00 72 LYS A C 10
ATOM 13428 O O . LYS A 1 14 ? 2.677 5.103 -1.757 1.00 0.00 72 LYS A O 10
ATOM 13447 N N . LEU A 1 15 ? 2.674 2.963 -1.061 1.00 0.00 73 LEU A N 10
ATOM 13448 C CA . LEU A 1 15 ? 1.219 2.855 -1.047 1.00 0.00 73 LEU A CA 10
ATOM 13449 C C . LEU A 1 15 ? 0.708 2.561 0.360 1.00 0.00 73 LEU A C 10
ATOM 13450 O O . LEU A 1 15 ? 1.319 1.795 1.105 1.00 0.00 73 LEU A O 10
ATOM 13466 N N . PHE A 1 16 ? -0.417 3.172 0.715 1.00 0.00 74 PHE A N 10
ATOM 13467 C CA . PHE A 1 16 ? -1.011 2.975 2.032 1.00 0.00 74 PHE A CA 10
ATOM 13468 C C . PHE A 1 16 ? -2.088 1.894 1.986 1.00 0.00 74 PHE A C 10
ATOM 13469 O O . PHE A 1 16 ? -3.134 2.071 1.362 1.00 0.00 74 PHE A O 10
ATOM 13486 N N . VAL A 1 17 ? -1.823 0.775 2.652 1.00 0.00 75 VAL A N 10
ATOM 13487 C CA . VAL A 1 17 ? -2.768 -0.334 2.689 1.00 0.00 75 VAL A CA 10
ATOM 13488 C C . VAL A 1 17 ? -3.415 -0.460 4.064 1.00 0.00 75 VAL A C 10
ATOM 13489 O O . VAL A 1 17 ? -2.729 -0.485 5.085 1.00 0.00 75 VAL A O 10
ATOM 13502 N N . GLY A 1 18 ? -4.742 -0.539 4.083 1.00 0.00 76 GLY A N 10
ATOM 13503 C CA . GLY A 1 18 ? -5.461 -0.661 5.338 1.00 0.00 76 GLY A CA 10
ATOM 13504 C C . GLY A 1 18 ? -6.295 -1.924 5.407 1.00 0.00 76 GLY A C 10
ATOM 13505 O O . GLY A 1 18 ? -6.189 -2.795 4.543 1.00 0.00 76 GLY A O 10
ATOM 13509 N N . MET A 1 19 ? -7.127 -2.026 6.439 1.00 0.00 77 MET A N 10
ATOM 13510 C CA . MET A 1 19 ? -7.983 -3.193 6.617 1.00 0.00 77 MET A CA 10
ATOM 13511 C C . MET A 1 19 ? -7.165 -4.480 6.571 1.00 0.00 77 MET A C 10
ATOM 13512 O O . MET A 1 19 ? -7.575 -5.467 5.960 1.00 0.00 77 MET A O 10
ATOM 13526 N N . LEU A 1 20 ? -6.006 -4.462 7.220 1.00 0.00 78 LEU A N 10
ATOM 13527 C CA . LEU A 1 20 ? -5.129 -5.627 7.253 1.00 0.00 78 LEU A CA 10
ATOM 13528 C C . LEU A 1 20 ? -5.344 -6.434 8.529 1.00 0.00 78 LEU A C 10
ATOM 13529 O O . LEU A 1 20 ? -5.710 -5.886 9.568 1.00 0.00 78 LEU A O 10
ATOM 13545 N N . GLY A 1 21 ? -5.111 -7.741 8.444 1.00 0.00 79 GLY A N 10
ATOM 13546 C CA . GLY A 1 21 ? -5.282 -8.602 9.599 1.00 0.00 79 GLY A CA 10
ATOM 13547 C C . GLY A 1 21 ? -3.964 -9.138 10.123 1.00 0.00 79 GLY A C 10
ATOM 13548 O O . GLY A 1 21 ? -3.020 -9.341 9.359 1.00 0.00 79 GLY A O 10
ATOM 13552 N N . LYS A 1 22 ? -3.898 -9.367 11.430 1.00 0.00 80 LYS A N 10
ATOM 13553 C CA . LYS A 1 22 ? -2.686 -9.882 12.057 1.00 0.00 80 LYS A CA 10
ATOM 13554 C C . LYS A 1 22 ? -2.044 -10.963 11.192 1.00 0.00 80 LYS A C 10
ATOM 13555 O O . LYS A 1 22 ? -0.826 -10.987 11.017 1.00 0.00 80 LYS A O 10
ATOM 13574 N N . GLN A 1 23 ? -2.871 -11.853 10.655 1.00 0.00 81 GLN A N 10
ATOM 13575 C CA . GLN A 1 23 ? -2.383 -12.935 9.808 1.00 0.00 81 GLN A CA 10
ATOM 13576 C C . GLN A 1 23 ? -1.431 -12.404 8.741 1.00 0.00 81 GLN A C 10
ATOM 13577 O O . GLN A 1 23 ? -0.289 -12.852 8.638 1.00 0.00 81 GLN A O 10
ATOM 13591 N N . GLN A 1 24 ? -1.909 -11.448 7.951 1.00 0.00 82 GLN A N 10
ATOM 13592 C CA . GLN A 1 24 ? -1.099 -10.858 6.892 1.00 0.00 82 GLN A CA 10
ATOM 13593 C C . GLN A 1 24 ? 0.073 -10.076 7.474 1.00 0.00 82 GLN A C 10
ATOM 13594 O O . GLN A 1 24 ? -0.115 -9.146 8.260 1.00 0.00 82 GLN A O 10
ATOM 13608 N N . THR A 1 25 ? 1.285 -10.458 7.085 1.00 0.00 83 THR A N 10
ATOM 13609 C CA . THR A 1 25 ? 2.489 -9.794 7.570 1.00 0.00 83 THR A CA 10
ATOM 13610 C C . THR A 1 25 ? 3.303 -9.221 6.415 1.00 0.00 83 THR A C 10
ATOM 13611 O O . THR A 1 25 ? 3.063 -9.546 5.252 1.00 0.00 83 THR A O 10
ATOM 13622 N N . ASP A 1 26 ? 4.266 -8.366 6.744 1.00 0.00 84 ASP A N 10
ATOM 13623 C CA . ASP A 1 26 ? 5.117 -7.749 5.734 1.00 0.00 84 ASP A CA 10
ATOM 13624 C C . ASP A 1 26 ? 5.468 -8.747 4.635 1.00 0.00 84 ASP A C 10
ATOM 13625 O O . ASP A 1 26 ? 5.702 -8.365 3.489 1.00 0.00 84 ASP A O 10
ATOM 13634 N N . GLU A 1 27 ? 5.505 -10.026 4.994 1.00 0.00 85 GLU A N 10
ATOM 13635 C CA . GLU A 1 27 ? 5.829 -11.078 4.038 1.00 0.00 85 GLU A CA 10
ATOM 13636 C C . GLU A 1 27 ? 4.663 -11.327 3.086 1.00 0.00 85 GLU A C 10
ATOM 13637 O O . GLU A 1 27 ? 4.854 -11.478 1.879 1.00 0.00 85 GLU A O 10
ATOM 13649 N N . ASP A 1 28 ? 3.455 -11.369 3.638 1.00 0.00 86 ASP A N 10
ATOM 13650 C CA . ASP A 1 28 ? 2.257 -11.599 2.839 1.00 0.00 86 ASP A CA 10
ATOM 13651 C C . ASP A 1 28 ? 2.019 -10.444 1.872 1.00 0.00 86 ASP A C 10
ATOM 13652 O O . ASP A 1 28 ? 2.005 -10.631 0.655 1.00 0.00 86 ASP A O 10
ATOM 13661 N N . VAL A 1 29 ? 1.830 -9.248 2.421 1.00 0.00 87 VAL A N 10
ATOM 13662 C CA . VAL A 1 29 ? 1.592 -8.062 1.608 1.00 0.00 87 VAL A CA 10
ATOM 13663 C C . VAL A 1 29 ? 2.580 -7.982 0.449 1.00 0.00 87 VAL A C 10
ATOM 13664 O O . VAL A 1 29 ? 2.184 -7.898 -0.713 1.00 0.00 87 VAL A O 10
ATOM 13677 N N . ARG A 1 30 ? 3.868 -8.011 0.775 1.00 0.00 88 ARG A N 10
ATOM 13678 C CA . ARG A 1 30 ? 4.914 -7.941 -0.239 1.00 0.00 88 ARG A CA 10
ATOM 13679 C C . ARG A 1 30 ? 4.679 -8.977 -1.334 1.00 0.00 88 ARG A C 10
ATOM 13680 O O . ARG A 1 30 ? 4.454 -8.631 -2.494 1.00 0.00 88 ARG A O 10
ATOM 13701 N N . LYS A 1 31 ? 4.734 -10.251 -0.959 1.00 0.00 89 LYS A N 10
ATOM 13702 C CA . LYS A 1 31 ? 4.527 -11.338 -1.907 1.00 0.00 89 LYS A CA 10
ATOM 13703 C C . LYS A 1 31 ? 3.149 -11.241 -2.554 1.00 0.00 89 LYS A C 10
ATOM 13704 O O . LYS A 1 31 ? 2.920 -11.786 -3.633 1.00 0.00 89 LYS A O 10
ATOM 13723 N N . MET A 1 32 ? 2.235 -10.542 -1.889 1.00 0.00 90 MET A N 10
ATOM 13724 C CA . MET A 1 32 ? 0.881 -10.371 -2.401 1.00 0.00 90 MET A CA 10
ATOM 13725 C C . MET A 1 32 ? 0.791 -9.141 -3.299 1.00 0.00 90 MET A C 10
ATOM 13726 O O . MET A 1 32 ? -0.139 -9.009 -4.096 1.00 0.00 90 MET A O 10
ATOM 13740 N N . PHE A 1 33 ? 1.762 -8.244 -3.166 1.00 0.00 91 PHE A N 10
ATOM 13741 C CA . PHE A 1 33 ? 1.791 -7.024 -3.965 1.00 0.00 91 PHE A CA 10
ATOM 13742 C C . PHE A 1 33 ? 2.818 -7.134 -5.088 1.00 0.00 91 PHE A C 10
ATOM 13743 O O . PHE A 1 33 ? 2.784 -6.368 -6.050 1.00 0.00 91 PHE A O 10
ATOM 13760 N N . GLU A 1 34 ? 3.729 -8.093 -4.957 1.00 0.00 92 GLU A N 10
ATOM 13761 C CA . GLU A 1 34 ? 4.767 -8.302 -5.960 1.00 0.00 92 GLU A CA 10
ATOM 13762 C C . GLU A 1 34 ? 4.155 -8.686 -7.304 1.00 0.00 92 GLU A C 10
ATOM 13763 O O . GLU A 1 34 ? 4.571 -8.213 -8.362 1.00 0.00 92 GLU A O 10
ATOM 13775 N N . PRO A 1 35 ? 3.143 -9.565 -7.263 1.00 0.00 93 PRO A N 10
ATOM 13776 C CA . PRO A 1 35 ? 2.451 -10.033 -8.468 1.00 0.00 93 PRO A CA 10
ATOM 13777 C C . PRO A 1 35 ? 2.056 -8.886 -9.391 1.00 0.00 93 PRO A C 10
ATOM 13778 O O . PRO A 1 35 ? 1.725 -9.101 -10.558 1.00 0.00 93 PRO A O 10
ATOM 13789 N N . PHE A 1 36 ? 2.092 -7.668 -8.863 1.00 0.00 94 PHE A N 10
ATOM 13790 C CA . PHE A 1 36 ? 1.736 -6.486 -9.640 1.00 0.00 94 PHE A CA 10
ATOM 13791 C C . PHE A 1 36 ? 2.917 -5.525 -9.739 1.00 0.00 94 PHE A C 10
ATOM 13792 O O . PHE A 1 36 ? 2.738 -4.310 -9.816 1.00 0.00 94 PHE A O 10
ATOM 13809 N N . GLY A 1 37 ? 4.126 -6.078 -9.735 1.00 0.00 95 GLY A N 10
ATOM 13810 C CA . GLY A 1 37 ? 5.318 -5.257 -9.823 1.00 0.00 95 GLY A CA 10
ATOM 13811 C C . GLY A 1 37 ? 6.362 -5.637 -8.792 1.00 0.00 95 GLY A C 10
ATOM 13812 O O . GLY A 1 37 ? 6.094 -6.429 -7.888 1.00 0.00 95 GLY A O 10
ATOM 13816 N N . THR A 1 38 ? 7.558 -5.072 -8.927 1.00 0.00 96 THR A N 10
ATOM 13817 C CA . THR A 1 38 ? 8.647 -5.358 -8.001 1.00 0.00 96 THR A CA 10
ATOM 13818 C C . THR A 1 38 ? 8.668 -4.358 -6.851 1.00 0.00 96 THR A C 10
ATOM 13819 O O . THR A 1 38 ? 8.684 -3.147 -7.070 1.00 0.00 96 THR A O 10
ATOM 13830 N N . ILE A 1 39 ? 8.668 -4.873 -5.626 1.00 0.00 97 ILE A N 10
ATOM 13831 C CA . ILE A 1 39 ? 8.689 -4.024 -4.441 1.00 0.00 97 ILE A CA 10
ATOM 13832 C C . ILE A 1 39 ? 10.119 -3.753 -3.984 1.00 0.00 97 ILE A C 10
ATOM 13833 O O . ILE A 1 39 ? 10.899 -4.680 -3.768 1.00 0.00 97 ILE A O 10
ATOM 13849 N N . ASP A 1 40 ? 10.454 -2.476 -3.838 1.00 0.00 98 ASP A N 10
ATOM 13850 C CA . ASP A 1 40 ? 11.790 -2.082 -3.403 1.00 0.00 98 ASP A CA 10
ATOM 13851 C C . ASP A 1 40 ? 11.842 -1.920 -1.887 1.00 0.00 98 ASP A C 10
ATOM 13852 O O . ASP A 1 40 ? 12.879 -2.150 -1.265 1.00 0.00 98 ASP A O 10
ATOM 13861 N N . GLU A 1 41 ? 10.718 -1.522 -1.300 1.00 0.00 99 GLU A N 10
ATOM 13862 C CA . GLU A 1 41 ? 10.638 -1.328 0.143 1.00 0.00 99 GLU A CA 10
ATOM 13863 C C . GLU A 1 41 ? 9.294 -1.810 0.683 1.00 0.00 99 GLU A C 10
ATOM 13864 O O . GLU A 1 41 ? 8.250 -1.585 0.070 1.00 0.00 99 GLU A O 10
ATOM 13876 N N . CYS A 1 42 ? 9.329 -2.475 1.832 1.00 0.00 100 CYS A N 10
ATOM 13877 C CA . CYS A 1 42 ? 8.115 -2.991 2.455 1.00 0.00 100 CYS A CA 10
ATOM 13878 C C . CYS A 1 42 ? 8.240 -2.986 3.975 1.00 0.00 100 CYS A C 10
ATOM 13879 O O . CYS A 1 42 ? 9.208 -3.505 4.532 1.00 0.00 100 CYS A O 10
ATOM 13887 N N . THR A 1 43 ? 7.253 -2.395 4.643 1.00 0.00 101 THR A N 10
ATOM 13888 C CA . THR A 1 43 ? 7.253 -2.320 6.098 1.00 0.00 101 THR A CA 10
ATOM 13889 C C . THR A 1 43 ? 5.837 -2.166 6.641 1.00 0.00 101 THR A C 10
ATOM 13890 O O . THR A 1 43 ? 5.011 -1.463 6.058 1.00 0.00 101 THR A O 10
ATOM 13901 N N . VAL A 1 44 ? 5.562 -2.826 7.761 1.00 0.00 102 VAL A N 10
ATOM 13902 C CA . VAL A 1 44 ? 4.246 -2.760 8.384 1.00 0.00 102 VAL A CA 10
ATOM 13903 C C . VAL A 1 44 ? 4.276 -1.905 9.645 1.00 0.00 102 VAL A C 10
ATOM 13904 O O . VAL A 1 44 ? 5.299 -1.821 10.328 1.00 0.00 102 VAL A O 10
ATOM 13917 N N . LEU A 1 45 ? 3.150 -1.270 9.951 1.00 0.00 103 LEU A N 10
ATOM 13918 C CA . LEU A 1 45 ? 3.047 -0.420 11.132 1.00 0.00 103 LEU A CA 10
ATOM 13919 C C . LEU A 1 45 ? 2.365 -1.161 12.278 1.00 0.00 103 LEU A C 10
ATOM 13920 O O . LEU A 1 45 ? 1.215 -1.584 12.160 1.00 0.00 103 LEU A O 10
ATOM 13936 N N . ARG A 1 46 ? 3.082 -1.312 13.387 1.00 0.00 104 ARG A N 10
ATOM 13937 C CA . ARG A 1 46 ? 2.546 -2.001 14.555 1.00 0.00 104 ARG A CA 10
ATOM 13938 C C . ARG A 1 46 ? 2.354 -1.031 15.717 1.00 0.00 104 ARG A C 10
ATOM 13939 O O . ARG A 1 46 ? 2.615 0.165 15.591 1.00 0.00 104 ARG A O 10
ATOM 13960 N N . GLY A 1 47 ? 1.893 -1.555 16.849 1.00 0.00 105 GLY A N 10
ATOM 13961 C CA . GLY A 1 47 ? 1.673 -0.722 18.016 1.00 0.00 105 GLY A CA 10
ATOM 13962 C C . GLY A 1 47 ? 2.670 -1.000 19.124 1.00 0.00 105 GLY A C 10
ATOM 13963 O O . GLY A 1 47 ? 3.701 -1.639 18.914 1.00 0.00 105 GLY A O 10
ATOM 13967 N N . PRO A 1 48 ? 2.366 -0.511 20.335 1.00 0.00 106 PRO A N 10
ATOM 13968 C CA . PRO A 1 48 ? 3.232 -0.697 21.504 1.00 0.00 106 PRO A CA 10
ATOM 13969 C C . PRO A 1 48 ? 3.699 -2.140 21.656 1.00 0.00 106 PRO A C 10
ATOM 13970 O O . PRO A 1 48 ? 4.894 -2.427 21.583 1.00 0.00 106 PRO A O 10
ATOM 13981 N N . ASP A 1 49 ? 2.749 -3.045 21.866 1.00 0.00 107 ASP A N 10
ATOM 13982 C CA . ASP A 1 49 ? 3.063 -4.460 22.026 1.00 0.00 107 ASP A CA 10
ATOM 13983 C C . ASP A 1 49 ? 3.758 -5.007 20.783 1.00 0.00 107 ASP A C 10
ATOM 13984 O O . ASP A 1 49 ? 4.757 -5.719 20.881 1.00 0.00 107 ASP A O 10
ATOM 13993 N N . GLY A 1 50 ? 3.222 -4.670 19.614 1.00 0.00 108 GLY A N 10
ATOM 13994 C CA . GLY A 1 50 ? 3.803 -5.136 18.369 1.00 0.00 108 GLY A CA 10
ATOM 13995 C C . GLY A 1 50 ? 2.789 -5.824 17.477 1.00 0.00 108 GLY A C 10
ATOM 13996 O O . GLY A 1 50 ? 3.154 -6.540 16.545 1.00 0.00 108 GLY A O 10
ATOM 14000 N N . THR A 1 51 ? 1.508 -5.608 17.764 1.00 0.00 109 THR A N 10
ATOM 14001 C CA . THR A 1 51 ? 0.438 -6.214 16.983 1.00 0.00 109 THR A CA 10
ATOM 14002 C C . THR A 1 51 ? 0.154 -5.408 15.721 1.00 0.00 109 THR A C 10
ATOM 14003 O O . THR A 1 51 ? 0.206 -4.178 15.733 1.00 0.00 109 THR A O 10
ATOM 14014 N N . SER A 1 52 ? -0.148 -6.108 14.632 1.00 0.00 110 SER A N 10
ATOM 14015 C CA . SER A 1 52 ? -0.437 -5.457 13.360 1.00 0.00 110 SER A CA 10
ATOM 14016 C C . SER A 1 52 ? -1.555 -4.431 13.517 1.00 0.00 110 SER A C 10
ATOM 14017 O O . SER A 1 52 ? -2.737 -4.777 13.521 1.00 0.00 110 SER A O 10
ATOM 14025 N N . LYS A 1 53 ? -1.174 -3.165 13.645 1.00 0.00 111 LYS A N 10
ATOM 14026 C CA . LYS A 1 53 ? -2.141 -2.085 13.801 1.00 0.00 111 LYS A CA 10
ATOM 14027 C C . LYS A 1 53 ? -3.277 -2.222 12.792 1.00 0.00 111 LYS A C 10
ATOM 14028 O O . LYS A 1 53 ? -4.417 -1.856 13.072 1.00 0.00 111 LYS A O 10
ATOM 14047 N N . GLY A 1 54 ? -2.956 -2.754 11.616 1.00 0.00 112 GLY A N 10
ATOM 14048 C CA . GLY A 1 54 ? -3.960 -2.931 10.583 1.00 0.00 112 GLY A CA 10
ATOM 14049 C C . GLY A 1 54 ? -3.638 -2.155 9.322 1.00 0.00 112 GLY A C 10
ATOM 14050 O O . GLY A 1 54 ? -4.505 -1.952 8.471 1.00 0.00 112 GLY A O 10
ATOM 14054 N N . CYS A 1 55 ? -2.389 -1.718 9.201 1.00 0.00 113 CYS A N 10
ATOM 14055 C CA . CYS A 1 55 ? -1.955 -0.957 8.035 1.00 0.00 113 CYS A CA 10
ATOM 14056 C C . CYS A 1 55 ? -0.469 -1.172 7.767 1.00 0.00 113 CYS A C 10
ATOM 14057 O O . CYS A 1 55 ? 0.308 -1.420 8.689 1.00 0.00 113 CYS A O 10
ATOM 14065 N N . ALA A 1 56 ? -0.082 -1.076 6.500 1.00 0.00 114 ALA A N 10
ATOM 14066 C CA . ALA A 1 56 ? 1.311 -1.260 6.111 1.00 0.00 114 ALA A CA 10
ATOM 14067 C C . ALA A 1 56 ? 1.660 -0.404 4.898 1.00 0.00 114 ALA A C 10
ATOM 14068 O O . ALA A 1 56 ? 0.775 0.079 4.192 1.00 0.00 114 ALA A O 10
ATOM 14075 N N . PHE A 1 57 ? 2.955 -0.220 4.663 1.00 0.00 115 PHE A N 10
ATOM 14076 C CA . PHE A 1 57 ? 3.421 0.579 3.536 1.00 0.00 115 PHE A CA 10
ATOM 14077 C C . PHE A 1 57 ? 4.132 -0.294 2.506 1.00 0.00 115 PHE A C 10
ATOM 14078 O O . PHE A 1 57 ? 4.998 -1.099 2.850 1.00 0.00 115 PHE A O 10
ATOM 14095 N N . VAL A 1 58 ? 3.758 -0.130 1.241 1.00 0.00 116 VAL A N 10
ATOM 14096 C CA . VAL A 1 58 ? 4.359 -0.902 0.160 1.00 0.00 116 VAL A CA 10
ATOM 14097 C C . VAL A 1 58 ? 4.937 0.013 -0.914 1.00 0.00 116 VAL A C 10
ATOM 14098 O O . VAL A 1 58 ? 4.214 0.790 -1.538 1.00 0.00 116 VAL A O 10
ATOM 14111 N N . LYS A 1 59 ? 6.245 -0.084 -1.125 1.00 0.00 117 LYS A N 10
ATOM 14112 C CA . LYS A 1 59 ? 6.922 0.733 -2.125 1.00 0.00 117 LYS A CA 10
ATOM 14113 C C . LYS A 1 59 ? 7.246 -0.088 -3.369 1.00 0.00 117 LYS A C 10
ATOM 14114 O O . LYS A 1 59 ? 7.833 -1.166 -3.278 1.00 0.00 117 LYS A O 10
ATOM 14133 N N . PHE A 1 60 ? 6.863 0.431 -4.531 1.00 0.00 118 PHE A N 10
ATOM 14134 C CA . PHE A 1 60 ? 7.114 -0.254 -5.794 1.00 0.00 118 PHE A CA 10
ATOM 14135 C C . PHE A 1 60 ? 8.335 0.332 -6.497 1.00 0.00 118 PHE A C 10
ATOM 14136 O O . PHE A 1 60 ? 8.737 1.463 -6.225 1.00 0.00 118 PHE A O 10
ATOM 14153 N N . GLN A 1 61 ? 8.920 -0.447 -7.401 1.00 0.00 119 GLN A N 10
ATOM 14154 C CA . GLN A 1 61 ? 10.095 -0.006 -8.143 1.00 0.00 119 GLN A CA 10
ATOM 14155 C C . GLN A 1 61 ? 9.749 1.149 -9.077 1.00 0.00 119 GLN A C 10
ATOM 14156 O O . GLN A 1 61 ? 10.578 2.020 -9.339 1.00 0.00 119 GLN A O 10
ATOM 14170 N N . THR A 1 62 ? 8.517 1.149 -9.577 1.00 0.00 120 THR A N 10
ATOM 14171 C CA . THR A 1 62 ? 8.061 2.195 -10.483 1.00 0.00 120 THR A CA 10
ATOM 14172 C C . THR A 1 62 ? 6.619 2.591 -10.185 1.00 0.00 120 THR A C 10
ATOM 14173 O O . THR A 1 62 ? 5.868 1.827 -9.577 1.00 0.00 120 THR A O 10
ATOM 14184 N N . HIS A 1 63 ? 6.237 3.788 -10.618 1.00 0.00 121 HIS A N 10
ATOM 14185 C CA . HIS A 1 63 ? 4.883 4.284 -10.398 1.00 0.00 121 HIS A CA 10
ATOM 14186 C C . HIS A 1 63 ? 3.866 3.445 -11.165 1.00 0.00 121 HIS A C 10
ATOM 14187 O O . HIS A 1 63 ? 2.812 3.092 -10.635 1.00 0.00 121 HIS A O 10
ATOM 14201 N N . ALA A 1 64 ? 4.188 3.129 -12.415 1.00 0.00 122 ALA A N 10
ATOM 14202 C CA . ALA A 1 64 ? 3.303 2.331 -13.253 1.00 0.00 122 ALA A CA 10
ATOM 14203 C C . ALA A 1 64 ? 2.840 1.075 -12.523 1.00 0.00 122 ALA A C 10
ATOM 14204 O O . ALA A 1 64 ? 1.665 0.712 -12.577 1.00 0.00 122 ALA A O 10
ATOM 14211 N N . GLU A 1 65 ? 3.771 0.415 -11.841 1.00 0.00 123 GLU A N 10
ATOM 14212 C CA . GLU A 1 65 ? 3.457 -0.802 -11.101 1.00 0.00 123 GLU A CA 10
ATOM 14213 C C . GLU A 1 65 ? 2.562 -0.495 -9.904 1.00 0.00 123 GLU A C 10
ATOM 14214 O O . GLU A 1 65 ? 1.533 -1.138 -9.703 1.00 0.00 123 GLU A O 10
ATOM 14226 N N . ALA A 1 66 ? 2.963 0.494 -9.111 1.00 0.00 124 ALA A N 10
ATOM 14227 C CA . ALA A 1 66 ? 2.198 0.888 -7.934 1.00 0.00 124 ALA A CA 10
ATOM 14228 C C . ALA A 1 66 ? 0.725 1.079 -8.276 1.00 0.00 124 ALA A C 10
ATOM 14229 O O . ALA A 1 66 ? -0.155 0.659 -7.526 1.00 0.00 124 ALA A O 10
ATOM 14236 N N . GLN A 1 67 ? 0.464 1.718 -9.413 1.00 0.00 125 GLN A N 10
ATOM 14237 C CA . GLN A 1 67 ? -0.904 1.966 -9.852 1.00 0.00 125 GLN A CA 10
ATOM 14238 C C . GLN A 1 67 ? -1.588 0.666 -10.263 1.00 0.00 125 GLN A C 10
ATOM 14239 O O . GLN A 1 67 ? -2.769 0.461 -9.988 1.00 0.00 125 GLN A O 10
ATOM 14253 N N . ALA A 1 68 ? -0.837 -0.208 -10.925 1.00 0.00 126 ALA A N 10
ATOM 14254 C CA . ALA A 1 68 ? -1.370 -1.489 -11.372 1.00 0.00 126 ALA A CA 10
ATOM 14255 C C . ALA A 1 68 ? -2.022 -2.245 -10.220 1.00 0.00 126 ALA A C 10
ATOM 14256 O O . ALA A 1 68 ? -3.150 -2.723 -10.338 1.00 0.00 126 ALA A O 10
ATOM 14263 N N . ALA A 1 69 ? -1.305 -2.350 -9.106 1.00 0.00 127 ALA A N 10
ATOM 14264 C CA . ALA A 1 69 ? -1.815 -3.047 -7.932 1.00 0.00 127 ALA A CA 10
ATOM 14265 C C . ALA A 1 69 ? -3.171 -2.493 -7.510 1.00 0.00 127 ALA A C 10
ATOM 14266 O O . ALA A 1 69 ? -4.179 -3.200 -7.544 1.00 0.00 127 ALA A O 10
ATOM 14273 N N . ILE A 1 70 ? -3.190 -1.225 -7.113 1.00 0.00 128 ILE A N 10
ATOM 14274 C CA . ILE A 1 70 ? -4.423 -0.577 -6.685 1.00 0.00 128 ILE A CA 10
ATOM 14275 C C . ILE A 1 70 ? -5.573 -0.904 -7.632 1.00 0.00 128 ILE A C 10
ATOM 14276 O O . ILE A 1 70 ? -6.616 -1.401 -7.210 1.00 0.00 128 ILE A O 10
ATOM 14292 N N . ASN A 1 71 ? -5.373 -0.621 -8.916 1.00 0.00 129 ASN A N 10
ATOM 14293 C CA . ASN A 1 71 ? -6.393 -0.886 -9.924 1.00 0.00 129 ASN A CA 10
ATOM 14294 C C . ASN A 1 71 ? -7.173 -2.154 -9.589 1.00 0.00 129 ASN A C 10
ATOM 14295 O O . ASN A 1 71 ? -8.393 -2.208 -9.751 1.00 0.00 129 ASN A O 10
ATOM 14306 N N . THR A 1 72 ? -6.461 -3.174 -9.120 1.00 0.00 130 THR A N 10
ATOM 14307 C CA . THR A 1 72 ? -7.085 -4.441 -8.762 1.00 0.00 130 THR A CA 10
ATOM 14308 C C . THR A 1 72 ? -7.126 -4.627 -7.249 1.00 0.00 130 THR A C 10
ATOM 14309 O O . THR A 1 72 ? -8.193 -4.577 -6.636 1.00 0.00 130 THR A O 10
ATOM 14320 N N . LEU A 1 73 ? -5.958 -4.840 -6.652 1.00 0.00 131 LEU A N 10
ATOM 14321 C CA . LEU A 1 73 ? -5.860 -5.032 -5.210 1.00 0.00 131 LEU A CA 10
ATOM 14322 C C . LEU A 1 73 ? -6.876 -4.163 -4.474 1.00 0.00 131 LEU A C 10
ATOM 14323 O O . LEU A 1 73 ? -7.561 -4.627 -3.562 1.00 0.00 131 LEU A O 10
ATOM 14339 N N . HIS A 1 74 ? -6.970 -2.900 -4.879 1.00 0.00 132 HIS A N 10
ATOM 14340 C CA . HIS A 1 74 ? -7.905 -1.967 -4.260 1.00 0.00 132 HIS A CA 10
ATOM 14341 C C . HIS A 1 74 ? -9.306 -2.566 -4.192 1.00 0.00 132 HIS A C 10
ATOM 14342 O O . HIS A 1 74 ? -9.899 -2.899 -5.218 1.00 0.00 132 HIS A O 10
ATOM 14356 N N . SER A 1 75 ? -9.828 -2.701 -2.978 1.00 0.00 133 SER A N 10
ATOM 14357 C CA . SER A 1 75 ? -11.158 -3.265 -2.776 1.00 0.00 133 SER A CA 10
ATOM 14358 C C . SER A 1 75 ? -11.332 -4.548 -3.583 1.00 0.00 133 SER A C 10
ATOM 14359 O O . SER A 1 75 ? -12.338 -4.731 -4.268 1.00 0.00 133 SER A O 10
ATOM 14367 N N . SER A 1 76 ? -10.345 -5.433 -3.496 1.00 0.00 134 SER A N 10
ATOM 14368 C CA . SER A 1 76 ? -10.386 -6.698 -4.221 1.00 0.00 134 SER A CA 10
ATOM 14369 C C . SER A 1 76 ? -10.904 -7.820 -3.326 1.00 0.00 134 SER A C 10
ATOM 14370 O O . SER A 1 76 ? -12.046 -8.260 -3.461 1.00 0.00 134 SER A O 10
ATOM 14378 N N . ARG A 1 77 ? -10.055 -8.279 -2.413 1.00 0.00 135 ARG A N 10
ATOM 14379 C CA . ARG A 1 77 ? -10.425 -9.351 -1.496 1.00 0.00 135 ARG A CA 10
ATOM 14380 C C . ARG A 1 77 ? -10.841 -8.788 -0.141 1.00 0.00 135 ARG A C 10
ATOM 14381 O O . ARG A 1 77 ? -10.648 -7.604 0.138 1.00 0.00 135 ARG A O 10
ATOM 14402 N N . THR A 1 78 ? -11.415 -9.644 0.700 1.00 0.00 136 THR A N 10
ATOM 14403 C CA . THR A 1 78 ? -11.860 -9.232 2.025 1.00 0.00 136 THR A CA 10
ATOM 14404 C C . THR A 1 78 ? -11.277 -10.135 3.106 1.00 0.00 136 THR A C 10
ATOM 14405 O O . THR A 1 78 ? -11.947 -11.044 3.598 1.00 0.00 136 THR A O 10
ATOM 14416 N N . LEU A 1 79 ? -10.026 -9.879 3.472 1.00 0.00 137 LEU A N 10
ATOM 14417 C CA . LEU A 1 79 ? -9.353 -10.669 4.497 1.00 0.00 137 LEU A CA 10
ATOM 14418 C C . LEU A 1 79 ? -10.269 -10.904 5.694 1.00 0.00 137 LEU A C 10
ATOM 14419 O O . LEU A 1 79 ? -11.162 -10.109 5.988 1.00 0.00 137 LEU A O 10
ATOM 14435 N N . PRO A 1 80 ? -10.043 -12.020 6.402 1.00 0.00 138 PRO A N 10
ATOM 14436 C CA . PRO A 1 80 ? -10.837 -12.385 7.580 1.00 0.00 138 PRO A CA 10
ATOM 14437 C C . PRO A 1 80 ? -10.546 -11.484 8.776 1.00 0.00 138 PRO A C 10
ATOM 14438 O O . PRO A 1 80 ? -9.389 -11.263 9.132 1.00 0.00 138 PRO A O 10
ATOM 14449 N N . GLY A 1 81 ? -11.604 -10.967 9.393 1.00 0.00 139 GLY A N 10
ATOM 14450 C CA . GLY A 1 81 ? -11.441 -10.097 10.542 1.00 0.00 139 GLY A CA 10
ATOM 14451 C C . GLY A 1 81 ? -11.328 -8.636 10.152 1.00 0.00 139 GLY A C 10
ATOM 14452 O O . GLY A 1 81 ? -10.871 -7.810 10.942 1.00 0.00 139 GLY A O 10
ATOM 14456 N N . ALA A 1 82 ? -11.743 -8.318 8.931 1.00 0.00 140 ALA A N 10
ATOM 14457 C CA . ALA A 1 82 ? -11.687 -6.947 8.438 1.00 0.00 140 ALA A CA 10
ATOM 14458 C C . ALA A 1 82 ? -13.052 -6.485 7.942 1.00 0.00 140 ALA A C 10
ATOM 14459 O O . ALA A 1 82 ? -13.557 -6.981 6.934 1.00 0.00 140 ALA A O 10
ATOM 14466 N N . SER A 1 83 ? -13.646 -5.534 8.656 1.00 0.00 141 SER A N 10
ATOM 14467 C CA . SER A 1 83 ? -14.956 -5.009 8.290 1.00 0.00 141 SER A CA 10
ATOM 14468 C C . SER A 1 83 ? -15.144 -5.024 6.776 1.00 0.00 141 SER A C 10
ATOM 14469 O O . SER A 1 83 ? -15.850 -5.875 6.235 1.00 0.00 141 SER A O 10
ATOM 14477 N N . SER A 1 84 ? -14.506 -4.075 6.097 1.00 0.00 142 SER A N 10
ATOM 14478 C CA . SER A 1 84 ? -14.605 -3.976 4.646 1.00 0.00 142 SER A CA 10
ATOM 14479 C C . SER A 1 84 ? -13.439 -4.692 3.971 1.00 0.00 142 SER A C 10
ATOM 14480 O O . SER A 1 84 ? -12.618 -5.325 4.635 1.00 0.00 142 SER A O 10
ATOM 14488 N N . SER A 1 85 ? -13.374 -4.587 2.648 1.00 0.00 143 SER A N 10
ATOM 14489 C CA . SER A 1 85 ? -12.311 -5.227 1.882 1.00 0.00 143 SER A CA 10
ATOM 14490 C C . SER A 1 85 ? -10.972 -4.541 2.132 1.00 0.00 143 SER A C 10
ATOM 14491 O O . SER A 1 85 ? -10.881 -3.601 2.923 1.00 0.00 143 SER A O 10
ATOM 14499 N N . LEU A 1 86 ? -9.935 -5.017 1.452 1.00 0.00 144 LEU A N 10
ATOM 14500 C CA . LEU A 1 86 ? -8.599 -4.450 1.599 1.00 0.00 144 LEU A CA 10
ATOM 14501 C C . LEU A 1 86 ? -8.508 -3.087 0.920 1.00 0.00 144 LEU A C 10
ATOM 14502 O O . LEU A 1 86 ? -8.599 -2.984 -0.304 1.00 0.00 144 LEU A O 10
ATOM 14518 N N . VAL A 1 87 ? -8.326 -2.043 1.722 1.00 0.00 145 VAL A N 10
ATOM 14519 C CA . VAL A 1 87 ? -8.219 -0.686 1.199 1.00 0.00 145 VAL A CA 10
ATOM 14520 C C . VAL A 1 87 ? -6.794 -0.381 0.750 1.00 0.00 145 VAL A C 10
ATOM 14521 O O . VAL A 1 87 ? -5.885 -0.263 1.571 1.00 0.00 145 VAL A O 10
ATOM 14534 N N . VAL A 1 88 ? -6.607 -0.253 -0.560 1.00 0.00 146 VAL A N 10
ATOM 14535 C CA . VAL A 1 88 ? -5.293 0.040 -1.119 1.00 0.00 146 VAL A CA 10
ATOM 14536 C C . VAL A 1 88 ? -5.291 1.380 -1.846 1.00 0.00 146 VAL A C 10
ATOM 14537 O O . VAL A 1 88 ? -6.028 1.576 -2.813 1.00 0.00 146 VAL A O 10
ATOM 14550 N N . LYS A 1 89 ? -4.459 2.302 -1.374 1.00 0.00 147 LYS A N 10
ATOM 14551 C CA . LYS A 1 89 ? -4.359 3.625 -1.979 1.00 0.00 147 LYS A CA 10
ATOM 14552 C C . LYS A 1 89 ? -2.935 4.162 -1.879 1.00 0.00 147 LYS A C 10
ATOM 14553 O O . LYS A 1 89 ? -2.038 3.484 -1.376 1.00 0.00 147 LYS A O 10
ATOM 14572 N N . PHE A 1 90 ? -2.733 5.385 -2.360 1.00 0.00 148 PHE A N 10
ATOM 14573 C CA . PHE A 1 90 ? -1.418 6.013 -2.324 1.00 0.00 148 PHE A CA 10
ATOM 14574 C C . PHE A 1 90 ? -1.110 6.552 -0.930 1.00 0.00 148 PHE A C 10
ATOM 14575 O O . PHE A 1 90 ? -2.018 6.833 -0.148 1.00 0.00 148 PHE A O 10
ATOM 14592 N N . ALA A 1 91 ? 0.176 6.693 -0.627 1.00 0.00 149 ALA A N 10
ATOM 14593 C CA . ALA A 1 91 ? 0.604 7.199 0.671 1.00 0.00 149 ALA A CA 10
ATOM 14594 C C . ALA A 1 91 ? 0.400 8.707 0.767 1.00 0.00 149 ALA A C 10
ATOM 14595 O O . ALA A 1 91 ? 0.302 9.396 -0.249 1.00 0.00 149 ALA A O 10
ATOM 14602 N N . ASP A 1 92 ? 0.336 9.214 1.993 1.00 0.00 150 ASP A N 10
ATOM 14603 C CA . ASP A 1 92 ? 0.144 10.642 2.221 1.00 0.00 150 ASP A CA 10
ATOM 14604 C C . ASP A 1 92 ? -0.775 11.242 1.162 1.00 0.00 150 ASP A C 10
ATOM 14605 O O . ASP A 1 92 ? -0.438 12.242 0.526 1.00 0.00 150 ASP A O 10
ATOM 14614 N N . THR A 1 93 ? -1.938 10.626 0.976 1.00 0.00 151 THR A N 10
ATOM 14615 C CA . THR A 1 93 ? -2.904 11.098 -0.008 1.00 0.00 151 THR A CA 10
ATOM 14616 C C . THR A 1 93 ? -3.429 12.482 0.357 1.00 0.00 151 THR A C 10
ATOM 14617 O O . THR A 1 93 ? -4.058 12.661 1.400 1.00 0.00 151 THR A O 10
ATOM 14628 N N . GLU A 1 94 ? -3.168 13.456 -0.508 1.00 0.00 152 GLU A N 10
ATOM 14629 C CA . GLU A 1 94 ? -3.615 14.825 -0.275 1.00 0.00 152 GLU A CA 10
ATOM 14630 C C . GLU A 1 94 ? -5.106 14.862 0.049 1.00 0.00 152 GLU A C 10
ATOM 14631 O O . GLU A 1 94 ? -5.536 15.555 0.971 1.00 0.00 152 GLU A O 10
ATOM 14643 N N . LYS A 1 95 ? -5.891 14.112 -0.717 1.00 0.00 153 LYS A N 10
ATOM 14644 C CA . LYS A 1 95 ? -7.333 14.057 -0.513 1.00 0.00 153 LYS A CA 10
ATOM 14645 C C . LYS A 1 95 ? -7.671 13.366 0.804 1.00 0.00 153 LYS A C 10
ATOM 14646 O O . LYS A 1 95 ? -7.451 12.165 0.959 1.00 0.00 153 LYS A O 10
ATOM 14665 N N . GLU A 1 96 ? -8.206 14.132 1.749 1.00 0.00 154 GLU A N 10
ATOM 14666 C CA . GLU A 1 96 ? -8.574 13.592 3.053 1.00 0.00 154 GLU A CA 10
ATOM 14667 C C . GLU A 1 96 ? -10.087 13.430 3.167 1.00 0.00 154 GLU A C 10
ATOM 14668 O O . GLU A 1 96 ? -10.847 14.052 2.424 1.00 0.00 154 GLU A O 10
ATOM 14680 N N . SER A 1 97 ? -10.518 12.590 4.103 1.00 0.00 155 SER A N 10
ATOM 14681 C CA . SER A 1 97 ? -11.939 12.342 4.313 1.00 0.00 155 SER A CA 10
ATOM 14682 C C . SER A 1 97 ? -12.724 13.651 4.315 1.00 0.00 155 SER A C 10
ATOM 14683 O O . SER A 1 97 ? -12.363 14.603 5.005 1.00 0.00 155 SER A O 10
ATOM 14691 N N . GLY A 1 98 ? -13.802 13.689 3.536 1.00 0.00 156 GLY A N 10
ATOM 14692 C CA . GLY A 1 98 ? -14.621 14.884 3.462 1.00 0.00 156 GLY A CA 10
ATOM 14693 C C . GLY A 1 98 ? -15.919 14.746 4.234 1.00 0.00 156 GLY A C 10
ATOM 14694 O O . GLY A 1 98 ? -16.544 13.685 4.255 1.00 0.00 156 GLY A O 10
ATOM 14698 N N . PRO A 1 99 ? -16.341 15.838 4.889 1.00 0.00 157 PRO A N 10
ATOM 14699 C CA . PRO A 1 99 ? -17.576 15.859 5.679 1.00 0.00 157 PRO A CA 10
ATOM 14700 C C . PRO A 1 99 ? -18.750 15.232 4.935 1.00 0.00 157 PRO A C 10
ATOM 14701 O O . PRO A 1 99 ? -19.070 15.627 3.814 1.00 0.00 157 PRO A O 10
ATOM 14712 N N . SER A 1 100 ? -19.390 14.253 5.567 1.00 0.00 158 SER A N 10
ATOM 14713 C CA . SER A 1 100 ? -20.528 13.569 4.963 1.00 0.00 158 SER A CA 10
ATOM 14714 C C . SER A 1 100 ? -21.685 13.463 5.952 1.00 0.00 158 SER A C 10
ATOM 14715 O O . SER A 1 100 ? -21.481 13.467 7.166 1.00 0.00 158 SER A O 10
ATOM 14723 N N . SER A 1 101 ? -22.901 13.369 5.423 1.00 0.00 159 SER A N 10
ATOM 14724 C CA . SER A 1 101 ? -24.092 13.266 6.258 1.00 0.00 159 SER A CA 10
ATOM 14725 C C . SER A 1 101 ? -25.223 12.571 5.506 1.00 0.00 159 SER A C 10
ATOM 14726 O O . SER A 1 101 ? -25.497 12.881 4.348 1.00 0.00 159 SER A O 10
ATOM 14734 N N . GLY A 1 102 ? -25.878 11.627 6.176 1.00 0.00 160 GLY A N 10
ATOM 14735 C CA . GLY A 1 102 ? -26.972 10.901 5.557 1.00 0.00 160 GLY A CA 10
ATOM 14736 C C . GLY A 1 102 ? -26.522 10.080 4.365 1.00 0.00 160 GLY A C 10
ATOM 14737 O O . GLY A 1 102 ? -25.742 10.551 3.537 1.00 0.00 160 GLY A O 10
ATOM 14741 N N . GLY A 1 1 ? -7.264 5.670 -30.656 1.00 0.00 59 GLY A N 11
ATOM 14742 C CA . GLY A 1 1 ? -6.664 6.454 -31.720 1.00 0.00 59 GLY A CA 11
ATOM 14743 C C . GLY A 1 1 ? -6.296 7.854 -31.271 1.00 0.00 59 GLY A C 11
ATOM 14744 O O . GLY A 1 1 ? -6.497 8.822 -32.005 1.00 0.00 59 GLY A O 11
ATOM 14748 N N . SER A 1 2 ? -5.756 7.963 -30.061 1.00 0.00 60 SER A N 11
ATOM 14749 C CA . SER A 1 2 ? -5.364 9.256 -29.513 1.00 0.00 60 SER A CA 11
ATOM 14750 C C . SER A 1 2 ? -3.908 9.234 -29.057 1.00 0.00 60 SER A C 11
ATOM 14751 O O . SER A 1 2 ? -3.398 8.202 -28.620 1.00 0.00 60 SER A O 11
ATOM 14759 N N . SER A 1 3 ? -3.244 10.381 -29.164 1.00 0.00 61 SER A N 11
ATOM 14760 C CA . SER A 1 3 ? -1.846 10.494 -28.767 1.00 0.00 61 SER A CA 11
ATOM 14761 C C . SER A 1 3 ? -1.663 11.593 -27.725 1.00 0.00 61 SER A C 11
ATOM 14762 O O . SER A 1 3 ? -1.848 12.775 -28.014 1.00 0.00 61 SER A O 11
ATOM 14770 N N . GLY A 1 4 ? -1.299 11.195 -26.510 1.00 0.00 62 GLY A N 11
ATOM 14771 C CA . GLY A 1 4 ? -1.098 12.157 -25.443 1.00 0.00 62 GLY A CA 11
ATOM 14772 C C . GLY A 1 4 ? -1.352 11.564 -24.071 1.00 0.00 62 GLY A C 11
ATOM 14773 O O . GLY A 1 4 ? -1.964 10.503 -23.950 1.00 0.00 62 GLY A O 11
ATOM 14777 N N . SER A 1 5 ? -0.879 12.249 -23.035 1.00 0.00 63 SER A N 11
ATOM 14778 C CA . SER A 1 5 ? -1.053 11.780 -21.665 1.00 0.00 63 SER A CA 11
ATOM 14779 C C . SER A 1 5 ? -1.930 12.742 -20.869 1.00 0.00 63 SER A C 11
ATOM 14780 O O . SER A 1 5 ? -1.648 13.938 -20.793 1.00 0.00 63 SER A O 11
ATOM 14788 N N . SER A 1 6 ? -2.995 12.210 -20.278 1.00 0.00 64 SER A N 11
ATOM 14789 C CA . SER A 1 6 ? -3.917 13.021 -19.490 1.00 0.00 64 SER A CA 11
ATOM 14790 C C . SER A 1 6 ? -4.666 12.162 -18.476 1.00 0.00 64 SER A C 11
ATOM 14791 O O . SER A 1 6 ? -5.172 11.090 -18.807 1.00 0.00 64 SER A O 11
ATOM 14799 N N . GLY A 1 7 ? -4.732 12.641 -17.238 1.00 0.00 65 GLY A N 11
ATOM 14800 C CA . GLY A 1 7 ? -5.420 11.905 -16.194 1.00 0.00 65 GLY A CA 11
ATOM 14801 C C . GLY A 1 7 ? -4.919 12.259 -14.808 1.00 0.00 65 GLY A C 11
ATOM 14802 O O . GLY A 1 7 ? -4.543 13.403 -14.550 1.00 0.00 65 GLY A O 11
ATOM 14806 N N . SER A 1 8 ? -4.914 11.277 -13.912 1.00 0.00 66 SER A N 11
ATOM 14807 C CA . SER A 1 8 ? -4.461 11.492 -12.544 1.00 0.00 66 SER A CA 11
ATOM 14808 C C . SER A 1 8 ? -3.101 10.839 -12.313 1.00 0.00 66 SER A C 11
ATOM 14809 O O . SER A 1 8 ? -3.011 9.637 -12.067 1.00 0.00 66 SER A O 11
ATOM 14817 N N . ARG A 1 9 ? -2.045 11.642 -12.395 1.00 0.00 67 ARG A N 11
ATOM 14818 C CA . ARG A 1 9 ? -0.689 11.144 -12.197 1.00 0.00 67 ARG A CA 11
ATOM 14819 C C . ARG A 1 9 ? -0.309 11.174 -10.720 1.00 0.00 67 ARG A C 11
ATOM 14820 O O . ARG A 1 9 ? -0.869 11.943 -9.940 1.00 0.00 67 ARG A O 11
ATOM 14841 N N . GLY A 1 10 ? 0.647 10.331 -10.342 1.00 0.00 68 GLY A N 11
ATOM 14842 C CA . GLY A 1 10 ? 1.085 10.277 -8.960 1.00 0.00 68 GLY A CA 11
ATOM 14843 C C . GLY A 1 10 ? 2.492 9.730 -8.819 1.00 0.00 68 GLY A C 11
ATOM 14844 O O . GLY A 1 10 ? 2.681 8.531 -8.622 1.00 0.00 68 GLY A O 11
ATOM 14848 N N . GLU A 1 11 ? 3.481 10.613 -8.920 1.00 0.00 69 GLU A N 11
ATOM 14849 C CA . GLU A 1 11 ? 4.878 10.211 -8.805 1.00 0.00 69 GLU A CA 11
ATOM 14850 C C . GLU A 1 11 ? 5.081 9.288 -7.607 1.00 0.00 69 GLU A C 11
ATOM 14851 O O . GLU A 1 11 ? 5.622 8.190 -7.740 1.00 0.00 69 GLU A O 11
ATOM 14863 N N . ASP A 1 12 ? 4.644 9.741 -6.437 1.00 0.00 70 ASP A N 11
ATOM 14864 C CA . ASP A 1 12 ? 4.777 8.957 -5.215 1.00 0.00 70 ASP A CA 11
ATOM 14865 C C . ASP A 1 12 ? 4.626 7.467 -5.506 1.00 0.00 70 ASP A C 11
ATOM 14866 O O . ASP A 1 12 ? 3.736 7.057 -6.251 1.00 0.00 70 ASP A O 11
ATOM 14875 N N . ARG A 1 13 ? 5.503 6.662 -4.914 1.00 0.00 71 ARG A N 11
ATOM 14876 C CA . ARG A 1 13 ? 5.469 5.218 -5.112 1.00 0.00 71 ARG A CA 11
ATOM 14877 C C . ARG A 1 13 ? 4.820 4.521 -3.920 1.00 0.00 71 ARG A C 11
ATOM 14878 O O . ARG A 1 13 ? 4.001 3.617 -4.085 1.00 0.00 71 ARG A O 11
ATOM 14899 N N . LYS A 1 14 ? 5.193 4.947 -2.718 1.00 0.00 72 LYS A N 11
ATOM 14900 C CA . LYS A 1 14 ? 4.648 4.366 -1.497 1.00 0.00 72 LYS A CA 11
ATOM 14901 C C . LYS A 1 14 ? 3.128 4.263 -1.574 1.00 0.00 72 LYS A C 11
ATOM 14902 O O . LYS A 1 14 ? 2.455 5.191 -2.023 1.00 0.00 72 LYS A O 11
ATOM 14921 N N . LEU A 1 15 ? 2.593 3.130 -1.133 1.00 0.00 73 LEU A N 11
ATOM 14922 C CA . LEU A 1 15 ? 1.152 2.906 -1.151 1.00 0.00 73 LEU A CA 11
ATOM 14923 C C . LEU A 1 15 ? 0.638 2.556 0.242 1.00 0.00 73 LEU A C 11
ATOM 14924 O O . LEU A 1 15 ? 1.228 1.736 0.945 1.00 0.00 73 LEU A O 11
ATOM 14940 N N . PHE A 1 16 ? -0.467 3.182 0.634 1.00 0.00 74 PHE A N 11
ATOM 14941 C CA . PHE A 1 16 ? -1.062 2.936 1.942 1.00 0.00 74 PHE A CA 11
ATOM 14942 C C . PHE A 1 16 ? -2.087 1.808 1.870 1.00 0.00 74 PHE A C 11
ATOM 14943 O O . PHE A 1 16 ? -3.061 1.886 1.120 1.00 0.00 74 PHE A O 11
ATOM 14960 N N . VAL A 1 17 ? -1.861 0.759 2.655 1.00 0.00 75 VAL A N 11
ATOM 14961 C CA . VAL A 1 17 ? -2.764 -0.385 2.681 1.00 0.00 75 VAL A CA 11
ATOM 14962 C C . VAL A 1 17 ? -3.481 -0.488 4.023 1.00 0.00 75 VAL A C 11
ATOM 14963 O O . VAL A 1 17 ? -2.860 -0.385 5.080 1.00 0.00 75 VAL A O 11
ATOM 14976 N N . GLY A 1 18 ? -4.794 -0.694 3.972 1.00 0.00 76 GLY A N 11
ATOM 14977 C CA . GLY A 1 18 ? -5.575 -0.808 5.190 1.00 0.00 76 GLY A CA 11
ATOM 14978 C C . GLY A 1 18 ? -6.433 -2.057 5.213 1.00 0.00 76 GLY A C 11
ATOM 14979 O O . GLY A 1 18 ? -6.386 -2.868 4.288 1.00 0.00 76 GLY A O 11
ATOM 14983 N N . MET A 1 19 ? -7.218 -2.215 6.274 1.00 0.00 77 MET A N 11
ATOM 14984 C CA . MET A 1 19 ? -8.090 -3.375 6.414 1.00 0.00 77 MET A CA 11
ATOM 14985 C C . MET A 1 19 ? -7.280 -4.667 6.414 1.00 0.00 77 MET A C 11
ATOM 14986 O O . MET A 1 19 ? -7.744 -5.703 5.935 1.00 0.00 77 MET A O 11
ATOM 15000 N N . LEU A 1 20 ? -6.067 -4.600 6.953 1.00 0.00 78 LEU A N 11
ATOM 15001 C CA . LEU A 1 20 ? -5.192 -5.766 7.015 1.00 0.00 78 LEU A CA 11
ATOM 15002 C C . LEU A 1 20 ? -5.463 -6.584 8.273 1.00 0.00 78 LEU A C 11
ATOM 15003 O O . LEU A 1 20 ? -6.124 -6.117 9.199 1.00 0.00 78 LEU A O 11
ATOM 15019 N N . GLY A 1 21 ? -4.947 -7.809 8.299 1.00 0.00 79 GLY A N 11
ATOM 15020 C CA . GLY A 1 21 ? -5.142 -8.673 9.448 1.00 0.00 79 GLY A CA 11
ATOM 15021 C C . GLY A 1 21 ? -3.837 -9.047 10.121 1.00 0.00 79 GLY A C 11
ATOM 15022 O O . GLY A 1 21 ? -2.800 -9.156 9.465 1.00 0.00 79 GLY A O 11
ATOM 15026 N N . LYS A 1 22 ? -3.885 -9.244 11.434 1.00 0.00 80 LYS A N 11
ATOM 15027 C CA . LYS A 1 22 ? -2.697 -9.608 12.198 1.00 0.00 80 LYS A CA 11
ATOM 15028 C C . LYS A 1 22 ? -2.019 -10.836 11.597 1.00 0.00 80 LYS A C 11
ATOM 15029 O O . LYS A 1 22 ? -0.801 -10.861 11.426 1.00 0.00 80 LYS A O 11
ATOM 15048 N N . GLN A 1 23 ? -2.817 -11.850 11.277 1.00 0.00 81 GLN A N 11
ATOM 15049 C CA . GLN A 1 23 ? -2.292 -13.079 10.695 1.00 0.00 81 GLN A CA 11
ATOM 15050 C C . GLN A 1 23 ? -1.261 -12.773 9.614 1.00 0.00 81 GLN A C 11
ATOM 15051 O O . GLN A 1 23 ? -0.156 -13.315 9.627 1.00 0.00 81 GLN A O 11
ATOM 15065 N N . GLN A 1 24 ? -1.629 -11.901 8.681 1.00 0.00 82 GLN A N 11
ATOM 15066 C CA . GLN A 1 24 ? -0.735 -11.524 7.593 1.00 0.00 82 GLN A CA 11
ATOM 15067 C C . GLN A 1 24 ? 0.544 -10.894 8.133 1.00 0.00 82 GLN A C 11
ATOM 15068 O O . GLN A 1 24 ? 0.567 -10.363 9.244 1.00 0.00 82 GLN A O 11
ATOM 15082 N N . THR A 1 25 ? 1.609 -10.956 7.340 1.00 0.00 83 THR A N 11
ATOM 15083 C CA . THR A 1 25 ? 2.893 -10.394 7.738 1.00 0.00 83 THR A CA 11
ATOM 15084 C C . THR A 1 25 ? 3.523 -9.600 6.600 1.00 0.00 83 THR A C 11
ATOM 15085 O O . THR A 1 25 ? 3.217 -9.826 5.429 1.00 0.00 83 THR A O 11
ATOM 15096 N N . ASP A 1 26 ? 4.405 -8.670 6.950 1.00 0.00 84 ASP A N 11
ATOM 15097 C CA . ASP A 1 26 ? 5.080 -7.844 5.956 1.00 0.00 84 ASP A CA 11
ATOM 15098 C C . ASP A 1 26 ? 5.499 -8.678 4.749 1.00 0.00 84 ASP A C 11
ATOM 15099 O O . ASP A 1 26 ? 5.644 -8.157 3.644 1.00 0.00 84 ASP A O 11
ATOM 15108 N N . GLU A 1 27 ? 5.691 -9.974 4.970 1.00 0.00 85 GLU A N 11
ATOM 15109 C CA . GLU A 1 27 ? 6.095 -10.879 3.900 1.00 0.00 85 GLU A CA 11
ATOM 15110 C C . GLU A 1 27 ? 4.932 -11.151 2.950 1.00 0.00 85 GLU A C 11
ATOM 15111 O O . GLU A 1 27 ? 5.067 -11.019 1.734 1.00 0.00 85 GLU A O 11
ATOM 15123 N N . ASP A 1 28 ? 3.792 -11.532 3.515 1.00 0.00 86 ASP A N 11
ATOM 15124 C CA . ASP A 1 28 ? 2.604 -11.823 2.719 1.00 0.00 86 ASP A CA 11
ATOM 15125 C C . ASP A 1 28 ? 2.314 -10.688 1.741 1.00 0.00 86 ASP A C 11
ATOM 15126 O O . ASP A 1 28 ? 2.458 -10.847 0.529 1.00 0.00 86 ASP A O 11
ATOM 15135 N N . VAL A 1 29 ? 1.904 -9.543 2.277 1.00 0.00 87 VAL A N 11
ATOM 15136 C CA . VAL A 1 29 ? 1.593 -8.382 1.452 1.00 0.00 87 VAL A CA 11
ATOM 15137 C C . VAL A 1 29 ? 2.577 -8.250 0.295 1.00 0.00 87 VAL A C 11
ATOM 15138 O O . VAL A 1 29 ? 2.178 -8.098 -0.859 1.00 0.00 87 VAL A O 11
ATOM 15151 N N . ARG A 1 30 ? 3.867 -8.309 0.613 1.00 0.00 88 ARG A N 11
ATOM 15152 C CA . ARG A 1 30 ? 4.909 -8.196 -0.400 1.00 0.00 88 ARG A CA 11
ATOM 15153 C C . ARG A 1 30 ? 4.650 -9.157 -1.556 1.00 0.00 88 ARG A C 11
ATOM 15154 O O . ARG A 1 30 ? 4.382 -8.734 -2.681 1.00 0.00 88 ARG A O 11
ATOM 15175 N N . LYS A 1 31 ? 4.733 -10.452 -1.272 1.00 0.00 89 LYS A N 11
ATOM 15176 C CA . LYS A 1 31 ? 4.508 -11.474 -2.287 1.00 0.00 89 LYS A CA 11
ATOM 15177 C C . LYS A 1 31 ? 3.104 -11.359 -2.873 1.00 0.00 89 LYS A C 11
ATOM 15178 O O . LYS A 1 31 ? 2.836 -11.854 -3.968 1.00 0.00 89 LYS A O 11
ATOM 15197 N N . MET A 1 32 ? 2.213 -10.701 -2.138 1.00 0.00 90 MET A N 11
ATOM 15198 C CA . MET A 1 32 ? 0.838 -10.519 -2.588 1.00 0.00 90 MET A CA 11
ATOM 15199 C C . MET A 1 32 ? 0.719 -9.294 -3.490 1.00 0.00 90 MET A C 11
ATOM 15200 O O . MET A 1 32 ? -0.221 -9.181 -4.278 1.00 0.00 90 MET A O 11
ATOM 15214 N N . PHE A 1 33 ? 1.676 -8.381 -3.370 1.00 0.00 91 PHE A N 11
ATOM 15215 C CA . PHE A 1 33 ? 1.678 -7.164 -4.174 1.00 0.00 91 PHE A CA 11
ATOM 15216 C C . PHE A 1 33 ? 2.718 -7.249 -5.287 1.00 0.00 91 PHE A C 11
ATOM 15217 O O . PHE A 1 33 ? 2.677 -6.482 -6.248 1.00 0.00 91 PHE A O 11
ATOM 15234 N N . GLU A 1 34 ? 3.650 -8.187 -5.147 1.00 0.00 92 GLU A N 11
ATOM 15235 C CA . GLU A 1 34 ? 4.702 -8.371 -6.140 1.00 0.00 92 GLU A CA 11
ATOM 15236 C C . GLU A 1 34 ? 4.108 -8.665 -7.514 1.00 0.00 92 GLU A C 11
ATOM 15237 O O . GLU A 1 34 ? 4.559 -8.149 -8.537 1.00 0.00 92 GLU A O 11
ATOM 15249 N N . PRO A 1 35 ? 3.072 -9.516 -7.540 1.00 0.00 93 PRO A N 11
ATOM 15250 C CA . PRO A 1 35 ? 2.394 -9.900 -8.782 1.00 0.00 93 PRO A CA 11
ATOM 15251 C C . PRO A 1 35 ? 2.049 -8.694 -9.650 1.00 0.00 93 PRO A C 11
ATOM 15252 O O . PRO A 1 35 ? 1.732 -8.838 -10.831 1.00 0.00 93 PRO A O 11
ATOM 15263 N N . PHE A 1 36 ? 2.113 -7.507 -9.058 1.00 0.00 94 PHE A N 11
ATOM 15264 C CA . PHE A 1 36 ? 1.807 -6.276 -9.777 1.00 0.00 94 PHE A CA 11
ATOM 15265 C C . PHE A 1 36 ? 3.019 -5.350 -9.812 1.00 0.00 94 PHE A C 11
ATOM 15266 O O . PHE A 1 36 ? 2.881 -4.128 -9.832 1.00 0.00 94 PHE A O 11
ATOM 15283 N N . GLY A 1 37 ? 4.209 -5.943 -9.819 1.00 0.00 95 GLY A N 11
ATOM 15284 C CA . GLY A 1 37 ? 5.430 -5.158 -9.851 1.00 0.00 95 GLY A CA 11
ATOM 15285 C C . GLY A 1 37 ? 6.368 -5.499 -8.711 1.00 0.00 95 GLY A C 11
ATOM 15286 O O . GLY A 1 37 ? 5.936 -5.977 -7.661 1.00 0.00 95 GLY A O 11
ATOM 15290 N N . THR A 1 38 ? 7.659 -5.256 -8.916 1.00 0.00 96 THR A N 11
ATOM 15291 C CA . THR A 1 38 ? 8.662 -5.543 -7.899 1.00 0.00 96 THR A CA 11
ATOM 15292 C C . THR A 1 38 ? 8.581 -4.546 -6.749 1.00 0.00 96 THR A C 11
ATOM 15293 O O . THR A 1 38 ? 8.457 -3.340 -6.969 1.00 0.00 96 THR A O 11
ATOM 15304 N N . ILE A 1 39 ? 8.652 -5.055 -5.524 1.00 0.00 97 ILE A N 11
ATOM 15305 C CA . ILE A 1 39 ? 8.588 -4.207 -4.340 1.00 0.00 97 ILE A CA 11
ATOM 15306 C C . ILE A 1 39 ? 9.982 -3.914 -3.798 1.00 0.00 97 ILE A C 11
ATOM 15307 O O . ILE A 1 39 ? 10.702 -4.822 -3.384 1.00 0.00 97 ILE A O 11
ATOM 15323 N N . ASP A 1 40 ? 10.357 -2.639 -3.802 1.00 0.00 98 ASP A N 11
ATOM 15324 C CA . ASP A 1 40 ? 11.664 -2.225 -3.307 1.00 0.00 98 ASP A CA 11
ATOM 15325 C C . ASP A 1 40 ? 11.696 -2.233 -1.782 1.00 0.00 98 ASP A C 11
ATOM 15326 O O . ASP A 1 40 ? 12.598 -2.809 -1.174 1.00 0.00 98 ASP A O 11
ATOM 15335 N N . GLU A 1 41 ? 10.707 -1.589 -1.171 1.00 0.00 99 GLU A N 11
ATOM 15336 C CA . GLU A 1 41 ? 10.624 -1.521 0.283 1.00 0.00 99 GLU A CA 11
ATOM 15337 C C . GLU A 1 41 ? 9.228 -1.902 0.767 1.00 0.00 99 GLU A C 11
ATOM 15338 O O . GLU A 1 41 ? 8.236 -1.676 0.073 1.00 0.00 99 GLU A O 11
ATOM 15350 N N . CYS A 1 42 ? 9.159 -2.482 1.960 1.00 0.00 100 CYS A N 11
ATOM 15351 C CA . CYS A 1 42 ? 7.885 -2.896 2.537 1.00 0.00 100 CYS A CA 11
ATOM 15352 C C . CYS A 1 42 ? 7.973 -2.963 4.058 1.00 0.00 100 CYS A C 11
ATOM 15353 O O . CYS A 1 42 ? 8.731 -3.759 4.614 1.00 0.00 100 CYS A O 11
ATOM 15361 N N . THR A 1 43 ? 7.194 -2.119 4.728 1.00 0.00 101 THR A N 11
ATOM 15362 C CA . THR A 1 43 ? 7.185 -2.079 6.185 1.00 0.00 101 THR A CA 11
ATOM 15363 C C . THR A 1 43 ? 5.763 -1.978 6.724 1.00 0.00 101 THR A C 11
ATOM 15364 O O . THR A 1 43 ? 4.954 -1.194 6.227 1.00 0.00 101 THR A O 11
ATOM 15375 N N . VAL A 1 44 ? 5.464 -2.776 7.744 1.00 0.00 102 VAL A N 11
ATOM 15376 C CA . VAL A 1 44 ? 4.138 -2.775 8.353 1.00 0.00 102 VAL A CA 11
ATOM 15377 C C . VAL A 1 44 ? 4.101 -1.880 9.586 1.00 0.00 102 VAL A C 11
ATOM 15378 O O . VAL A 1 44 ? 5.094 -1.752 10.304 1.00 0.00 102 VAL A O 11
ATOM 15391 N N . LEU A 1 45 ? 2.949 -1.264 9.828 1.00 0.00 103 LEU A N 11
ATOM 15392 C CA . LEU A 1 45 ? 2.781 -0.381 10.977 1.00 0.00 103 LEU A CA 11
ATOM 15393 C C . LEU A 1 45 ? 2.171 -1.131 12.156 1.00 0.00 103 LEU A C 11
ATOM 15394 O O . LEU A 1 45 ? 1.148 -1.801 12.016 1.00 0.00 103 LEU A O 11
ATOM 15410 N N . ARG A 1 46 ? 2.805 -1.012 13.318 1.00 0.00 104 ARG A N 11
ATOM 15411 C CA . ARG A 1 46 ? 2.324 -1.679 14.523 1.00 0.00 104 ARG A CA 11
ATOM 15412 C C . ARG A 1 46 ? 2.317 -0.719 15.709 1.00 0.00 104 ARG A C 11
ATOM 15413 O O . ARG A 1 46 ? 2.622 0.464 15.565 1.00 0.00 104 ARG A O 11
ATOM 15434 N N . GLY A 1 47 ? 1.965 -1.238 16.881 1.00 0.00 105 GLY A N 11
ATOM 15435 C CA . GLY A 1 47 ? 1.924 -0.414 18.075 1.00 0.00 105 GLY A CA 11
ATOM 15436 C C . GLY A 1 47 ? 2.877 -0.900 19.149 1.00 0.00 105 GLY A C 11
ATOM 15437 O O . GLY A 1 47 ? 3.670 -1.818 18.936 1.00 0.00 105 GLY A O 11
ATOM 15441 N N . PRO A 1 48 ? 2.808 -0.275 20.334 1.00 0.00 106 PRO A N 11
ATOM 15442 C CA . PRO A 1 48 ? 3.666 -0.632 21.468 1.00 0.00 106 PRO A CA 11
ATOM 15443 C C . PRO A 1 48 ? 3.748 -2.140 21.680 1.00 0.00 106 PRO A C 11
ATOM 15444 O O . PRO A 1 48 ? 4.833 -2.693 21.857 1.00 0.00 106 PRO A O 11
ATOM 15455 N N . ASP A 1 49 ? 2.595 -2.799 21.662 1.00 0.00 107 ASP A N 11
ATOM 15456 C CA . ASP A 1 49 ? 2.536 -4.244 21.851 1.00 0.00 107 ASP A CA 11
ATOM 15457 C C . ASP A 1 49 ? 2.741 -4.974 20.527 1.00 0.00 107 ASP A C 11
ATOM 15458 O O . ASP A 1 49 ? 2.078 -5.972 20.248 1.00 0.00 107 ASP A O 11
ATOM 15467 N N . GLY A 1 50 ? 3.664 -4.468 19.715 1.00 0.00 108 GLY A N 11
ATOM 15468 C CA . GLY A 1 50 ? 3.939 -5.084 18.430 1.00 0.00 108 GLY A CA 11
ATOM 15469 C C . GLY A 1 50 ? 2.689 -5.631 17.770 1.00 0.00 108 GLY A C 11
ATOM 15470 O O . GLY A 1 50 ? 2.745 -6.621 17.040 1.00 0.00 108 GLY A O 11
ATOM 15474 N N . THR A 1 51 ? 1.556 -4.985 18.026 1.00 0.00 109 THR A N 11
ATOM 15475 C CA . THR A 1 51 ? 0.286 -5.414 17.454 1.00 0.00 109 THR A CA 11
ATOM 15476 C C . THR A 1 51 ? 0.049 -4.768 16.094 1.00 0.00 109 THR A C 11
ATOM 15477 O O . THR A 1 51 ? 0.341 -3.588 15.897 1.00 0.00 109 THR A O 11
ATOM 15488 N N . SER A 1 52 ? -0.482 -5.548 15.158 1.00 0.00 110 SER A N 11
ATOM 15489 C CA . SER A 1 52 ? -0.755 -5.052 13.814 1.00 0.00 110 SER A CA 11
ATOM 15490 C C . SER A 1 52 ? -1.896 -4.039 13.830 1.00 0.00 110 SER A C 11
ATOM 15491 O O . SER A 1 52 ? -3.070 -4.408 13.803 1.00 0.00 110 SER A O 11
ATOM 15499 N N . LYS A 1 53 ? -1.541 -2.759 13.874 1.00 0.00 111 LYS A N 11
ATOM 15500 C CA . LYS A 1 53 ? -2.533 -1.690 13.893 1.00 0.00 111 LYS A CA 11
ATOM 15501 C C . LYS A 1 53 ? -3.581 -1.902 12.805 1.00 0.00 111 LYS A C 11
ATOM 15502 O O . LYS A 1 53 ? -4.726 -1.472 12.941 1.00 0.00 111 LYS A O 11
ATOM 15521 N N . GLY A 1 54 ? -3.183 -2.569 11.726 1.00 0.00 112 GLY A N 11
ATOM 15522 C CA . GLY A 1 54 ? -4.100 -2.827 10.632 1.00 0.00 112 GLY A CA 11
ATOM 15523 C C . GLY A 1 54 ? -3.785 -1.999 9.403 1.00 0.00 112 GLY A C 11
ATOM 15524 O O . GLY A 1 54 ? -4.687 -1.605 8.663 1.00 0.00 112 GLY A O 11
ATOM 15528 N N . CYS A 1 55 ? -2.502 -1.731 9.185 1.00 0.00 113 CYS A N 11
ATOM 15529 C CA . CYS A 1 55 ? -2.070 -0.941 8.038 1.00 0.00 113 CYS A CA 11
ATOM 15530 C C . CYS A 1 55 ? -0.576 -1.119 7.787 1.00 0.00 113 CYS A C 11
ATOM 15531 O O . CYS A 1 55 ? 0.195 -1.363 8.715 1.00 0.00 113 CYS A O 11
ATOM 15539 N N . ALA A 1 56 ? -0.175 -0.997 6.526 1.00 0.00 114 ALA A N 11
ATOM 15540 C CA . ALA A 1 56 ? 1.227 -1.144 6.153 1.00 0.00 114 ALA A CA 11
ATOM 15541 C C . ALA A 1 56 ? 1.573 -0.259 4.960 1.00 0.00 114 ALA A C 11
ATOM 15542 O O . ALA A 1 56 ? 0.687 0.252 4.276 1.00 0.00 114 ALA A O 11
ATOM 15549 N N . PHE A 1 57 ? 2.868 -0.081 4.718 1.00 0.00 115 PHE A N 11
ATOM 15550 C CA . PHE A 1 57 ? 3.331 0.745 3.609 1.00 0.00 115 PHE A CA 11
ATOM 15551 C C . PHE A 1 57 ? 4.098 -0.094 2.590 1.00 0.00 115 PHE A C 11
ATOM 15552 O O . PHE A 1 57 ? 5.064 -0.776 2.932 1.00 0.00 115 PHE A O 11
ATOM 15569 N N . VAL A 1 58 ? 3.660 -0.037 1.336 1.00 0.00 116 VAL A N 11
ATOM 15570 C CA . VAL A 1 58 ? 4.305 -0.790 0.267 1.00 0.00 116 VAL A CA 11
ATOM 15571 C C . VAL A 1 58 ? 4.944 0.144 -0.755 1.00 0.00 116 VAL A C 11
ATOM 15572 O O . VAL A 1 58 ? 4.268 0.977 -1.359 1.00 0.00 116 VAL A O 11
ATOM 15585 N N . LYS A 1 59 ? 6.251 0.000 -0.943 1.00 0.00 117 LYS A N 11
ATOM 15586 C CA . LYS A 1 59 ? 6.984 0.828 -1.893 1.00 0.00 117 LYS A CA 11
ATOM 15587 C C . LYS A 1 59 ? 7.341 0.034 -3.145 1.00 0.00 117 LYS A C 11
ATOM 15588 O O . LYS A 1 59 ? 8.200 -0.848 -3.109 1.00 0.00 117 LYS A O 11
ATOM 15607 N N . PHE A 1 60 ? 6.679 0.353 -4.252 1.00 0.00 118 PHE A N 11
ATOM 15608 C CA . PHE A 1 60 ? 6.928 -0.330 -5.516 1.00 0.00 118 PHE A CA 11
ATOM 15609 C C . PHE A 1 60 ? 8.196 0.198 -6.180 1.00 0.00 118 PHE A C 11
ATOM 15610 O O . PHE A 1 60 ? 8.716 1.248 -5.801 1.00 0.00 118 PHE A O 11
ATOM 15627 N N . GLN A 1 61 ? 8.689 -0.538 -7.170 1.00 0.00 119 GLN A N 11
ATOM 15628 C CA . GLN A 1 61 ? 9.898 -0.145 -7.885 1.00 0.00 119 GLN A CA 11
ATOM 15629 C C . GLN A 1 61 ? 9.619 1.023 -8.825 1.00 0.00 119 GLN A C 11
ATOM 15630 O O . GLN A 1 61 ? 10.504 1.831 -9.109 1.00 0.00 119 GLN A O 11
ATOM 15644 N N . THR A 1 62 ? 8.382 1.108 -9.305 1.00 0.00 120 THR A N 11
ATOM 15645 C CA . THR A 1 62 ? 7.986 2.177 -10.213 1.00 0.00 120 THR A CA 11
ATOM 15646 C C . THR A 1 62 ? 6.538 2.591 -9.977 1.00 0.00 120 THR A C 11
ATOM 15647 O O . THR A 1 62 ? 5.730 1.807 -9.478 1.00 0.00 120 THR A O 11
ATOM 15658 N N . HIS A 1 63 ? 6.215 3.829 -10.339 1.00 0.00 121 HIS A N 11
ATOM 15659 C CA . HIS A 1 63 ? 4.862 4.347 -10.167 1.00 0.00 121 HIS A CA 11
ATOM 15660 C C . HIS A 1 63 ? 3.849 3.476 -10.904 1.00 0.00 121 HIS A C 11
ATOM 15661 O O . HIS A 1 63 ? 2.908 2.959 -10.303 1.00 0.00 121 HIS A O 11
ATOM 15675 N N . ALA A 1 64 ? 4.048 3.320 -12.209 1.00 0.00 122 ALA A N 11
ATOM 15676 C CA . ALA A 1 64 ? 3.153 2.511 -13.027 1.00 0.00 122 ALA A CA 11
ATOM 15677 C C . ALA A 1 64 ? 2.718 1.252 -12.284 1.00 0.00 122 ALA A C 11
ATOM 15678 O O . ALA A 1 64 ? 1.526 1.006 -12.109 1.00 0.00 122 ALA A O 11
ATOM 15685 N N . GLU A 1 65 ? 3.693 0.459 -11.851 1.00 0.00 123 GLU A N 11
ATOM 15686 C CA . GLU A 1 65 ? 3.409 -0.775 -11.129 1.00 0.00 123 GLU A CA 11
ATOM 15687 C C . GLU A 1 65 ? 2.518 -0.505 -9.920 1.00 0.00 123 GLU A C 11
ATOM 15688 O O . GLU A 1 65 ? 1.573 -1.247 -9.654 1.00 0.00 123 GLU A O 11
ATOM 15700 N N . ALA A 1 66 ? 2.828 0.562 -9.190 1.00 0.00 124 ALA A N 11
ATOM 15701 C CA . ALA A 1 66 ? 2.056 0.931 -8.011 1.00 0.00 124 ALA A CA 11
ATOM 15702 C C . ALA A 1 66 ? 0.582 1.120 -8.356 1.00 0.00 124 ALA A C 11
ATOM 15703 O O . ALA A 1 66 ? -0.298 0.711 -7.600 1.00 0.00 124 ALA A O 11
ATOM 15710 N N . GLN A 1 67 ? 0.323 1.742 -9.501 1.00 0.00 125 GLN A N 11
ATOM 15711 C CA . GLN A 1 67 ? -1.045 1.985 -9.945 1.00 0.00 125 GLN A CA 11
ATOM 15712 C C . GLN A 1 67 ? -1.746 0.676 -10.290 1.00 0.00 125 GLN A C 11
ATOM 15713 O O . GLN A 1 67 ? -2.926 0.494 -9.991 1.00 0.00 125 GLN A O 11
ATOM 15727 N N . ALA A 1 68 ? -1.012 -0.234 -10.923 1.00 0.00 126 ALA A N 11
ATOM 15728 C CA . ALA A 1 68 ? -1.564 -1.527 -11.308 1.00 0.00 126 ALA A CA 11
ATOM 15729 C C . ALA A 1 68 ? -2.194 -2.233 -10.112 1.00 0.00 126 ALA A C 11
ATOM 15730 O O . ALA A 1 68 ? -3.364 -2.614 -10.150 1.00 0.00 126 ALA A O 11
ATOM 15737 N N . ALA A 1 69 ? -1.411 -2.406 -9.053 1.00 0.00 127 ALA A N 11
ATOM 15738 C CA . ALA A 1 69 ? -1.893 -3.065 -7.846 1.00 0.00 127 ALA A CA 11
ATOM 15739 C C . ALA A 1 69 ? -3.199 -2.442 -7.364 1.00 0.00 127 ALA A C 11
ATOM 15740 O O . ALA A 1 69 ? -4.244 -3.092 -7.361 1.00 0.00 127 ALA A O 11
ATOM 15747 N N . ILE A 1 70 ? -3.131 -1.179 -6.957 1.00 0.00 128 ILE A N 11
ATOM 15748 C CA . ILE A 1 70 ? -4.308 -0.468 -6.473 1.00 0.00 128 ILE A CA 11
ATOM 15749 C C . ILE A 1 70 ? -5.501 -0.689 -7.397 1.00 0.00 128 ILE A C 11
ATOM 15750 O O . ILE A 1 70 ? -6.542 -1.191 -6.975 1.00 0.00 128 ILE A O 11
ATOM 15766 N N . ASN A 1 71 ? -5.342 -0.311 -8.661 1.00 0.00 129 ASN A N 11
ATOM 15767 C CA . ASN A 1 71 ? -6.406 -0.468 -9.646 1.00 0.00 129 ASN A CA 11
ATOM 15768 C C . ASN A 1 71 ? -7.205 -1.741 -9.385 1.00 0.00 129 ASN A C 11
ATOM 15769 O O . ASN A 1 71 ? -8.427 -1.762 -9.534 1.00 0.00 129 ASN A O 11
ATOM 15780 N N . THR A 1 72 ? -6.507 -2.802 -8.992 1.00 0.00 130 THR A N 11
ATOM 15781 C CA . THR A 1 72 ? -7.150 -4.079 -8.710 1.00 0.00 130 THR A CA 11
ATOM 15782 C C . THR A 1 72 ? -7.186 -4.358 -7.212 1.00 0.00 130 THR A C 11
ATOM 15783 O O . THR A 1 72 ? -8.248 -4.324 -6.589 1.00 0.00 130 THR A O 11
ATOM 15794 N N . LEU A 1 73 ? -6.019 -4.632 -6.638 1.00 0.00 131 LEU A N 11
ATOM 15795 C CA . LEU A 1 73 ? -5.917 -4.916 -5.211 1.00 0.00 131 LEU A CA 11
ATOM 15796 C C . LEU A 1 73 ? -6.887 -4.051 -4.412 1.00 0.00 131 LEU A C 11
ATOM 15797 O O . LEU A 1 73 ? -7.527 -4.523 -3.472 1.00 0.00 131 LEU A O 11
ATOM 15813 N N . HIS A 1 74 ? -6.995 -2.783 -4.796 1.00 0.00 132 HIS A N 11
ATOM 15814 C CA . HIS A 1 74 ? -7.890 -1.853 -4.117 1.00 0.00 132 HIS A CA 11
ATOM 15815 C C . HIS A 1 74 ? -9.290 -2.445 -3.984 1.00 0.00 132 HIS A C 11
ATOM 15816 O O . HIS A 1 74 ? -9.910 -2.827 -4.976 1.00 0.00 132 HIS A O 11
ATOM 15830 N N . SER A 1 75 ? -9.781 -2.519 -2.751 1.00 0.00 133 SER A N 11
ATOM 15831 C CA . SER A 1 75 ? -11.105 -3.069 -2.488 1.00 0.00 133 SER A CA 11
ATOM 15832 C C . SER A 1 75 ? -11.360 -4.307 -3.343 1.00 0.00 133 SER A C 11
ATOM 15833 O O . SER A 1 75 ? -12.379 -4.404 -4.026 1.00 0.00 133 SER A O 11
ATOM 15841 N N . SER A 1 76 ? -10.424 -5.250 -3.299 1.00 0.00 134 SER A N 11
ATOM 15842 C CA . SER A 1 76 ? -10.544 -6.481 -4.073 1.00 0.00 134 SER A CA 11
ATOM 15843 C C . SER A 1 76 ? -11.041 -7.627 -3.196 1.00 0.00 134 SER A C 11
ATOM 15844 O O . SER A 1 76 ? -12.200 -8.031 -3.283 1.00 0.00 134 SER A O 11
ATOM 15852 N N . ARG A 1 77 ? -10.154 -8.146 -2.353 1.00 0.00 135 ARG A N 11
ATOM 15853 C CA . ARG A 1 77 ? -10.501 -9.246 -1.462 1.00 0.00 135 ARG A CA 11
ATOM 15854 C C . ARG A 1 77 ? -10.822 -8.731 -0.062 1.00 0.00 135 ARG A C 11
ATOM 15855 O O . ARG A 1 77 ? -10.819 -7.524 0.184 1.00 0.00 135 ARG A O 11
ATOM 15876 N N . THR A 1 78 ? -11.099 -9.654 0.854 1.00 0.00 136 THR A N 11
ATOM 15877 C CA . THR A 1 78 ? -11.423 -9.294 2.229 1.00 0.00 136 THR A CA 11
ATOM 15878 C C . THR A 1 78 ? -10.762 -10.247 3.217 1.00 0.00 136 THR A C 11
ATOM 15879 O O . THR A 1 78 ? -11.188 -11.393 3.372 1.00 0.00 136 THR A O 11
ATOM 15890 N N . LEU A 1 79 ? -9.718 -9.769 3.886 1.00 0.00 137 LEU A N 11
ATOM 15891 C CA . LEU A 1 79 ? -8.998 -10.579 4.862 1.00 0.00 137 LEU A CA 11
ATOM 15892 C C . LEU A 1 79 ? -9.838 -10.796 6.116 1.00 0.00 137 LEU A C 11
ATOM 15893 O O . LEU A 1 79 ? -10.574 -9.914 6.560 1.00 0.00 137 LEU A O 11
ATOM 15909 N N . PRO A 1 80 ? -9.726 -11.996 6.703 1.00 0.00 138 PRO A N 11
ATOM 15910 C CA . PRO A 1 80 ? -10.465 -12.357 7.916 1.00 0.00 138 PRO A CA 11
ATOM 15911 C C . PRO A 1 80 ? -10.386 -11.274 8.987 1.00 0.00 138 PRO A C 11
ATOM 15912 O O . PRO A 1 80 ? -9.300 -10.903 9.429 1.00 0.00 138 PRO A O 11
ATOM 15923 N N . GLY A 1 81 ? -11.545 -10.770 9.400 1.00 0.00 139 GLY A N 11
ATOM 15924 C CA . GLY A 1 81 ? -11.584 -9.734 10.416 1.00 0.00 139 GLY A CA 11
ATOM 15925 C C . GLY A 1 81 ? -11.271 -8.361 9.856 1.00 0.00 139 GLY A C 11
ATOM 15926 O O . GLY A 1 81 ? -10.529 -7.590 10.464 1.00 0.00 139 GLY A O 11
ATOM 15930 N N . ALA A 1 82 ? -11.837 -8.055 8.693 1.00 0.00 140 ALA A N 11
ATOM 15931 C CA . ALA A 1 82 ? -11.614 -6.765 8.051 1.00 0.00 140 ALA A CA 11
ATOM 15932 C C . ALA A 1 82 ? -12.928 -6.153 7.578 1.00 0.00 140 ALA A C 11
ATOM 15933 O O . ALA A 1 82 ? -13.529 -6.621 6.612 1.00 0.00 140 ALA A O 11
ATOM 15940 N N . SER A 1 83 ? -13.369 -5.105 8.267 1.00 0.00 141 SER A N 11
ATOM 15941 C CA . SER A 1 83 ? -14.615 -4.431 7.919 1.00 0.00 141 SER A CA 11
ATOM 15942 C C . SER A 1 83 ? -14.871 -4.505 6.417 1.00 0.00 141 SER A C 11
ATOM 15943 O O . SER A 1 83 ? -15.717 -5.272 5.958 1.00 0.00 141 SER A O 11
ATOM 15951 N N . SER A 1 84 ? -14.134 -3.701 5.657 1.00 0.00 142 SER A N 11
ATOM 15952 C CA . SER A 1 84 ? -14.284 -3.671 4.207 1.00 0.00 142 SER A CA 11
ATOM 15953 C C . SER A 1 84 ? -13.198 -4.502 3.532 1.00 0.00 142 SER A C 11
ATOM 15954 O O . SER A 1 84 ? -12.401 -5.162 4.199 1.00 0.00 142 SER A O 11
ATOM 15962 N N . SER A 1 85 ? -13.173 -4.466 2.203 1.00 0.00 143 SER A N 11
ATOM 15963 C CA . SER A 1 85 ? -12.188 -5.219 1.436 1.00 0.00 143 SER A CA 11
ATOM 15964 C C . SER A 1 85 ? -10.835 -4.515 1.450 1.00 0.00 143 SER A C 11
ATOM 15965 O O . SER A 1 85 ? -10.754 -3.303 1.658 1.00 0.00 143 SER A O 11
ATOM 15973 N N . LEU A 1 86 ? -9.773 -5.283 1.229 1.00 0.00 144 LEU A N 11
ATOM 15974 C CA . LEU A 1 86 ? -8.422 -4.734 1.216 1.00 0.00 144 LEU A CA 11
ATOM 15975 C C . LEU A 1 86 ? -8.411 -3.326 0.630 1.00 0.00 144 LEU A C 11
ATOM 15976 O O . LEU A 1 86 ? -8.547 -3.146 -0.581 1.00 0.00 144 LEU A O 11
ATOM 15992 N N . VAL A 1 87 ? -8.245 -2.331 1.495 1.00 0.00 145 VAL A N 11
ATOM 15993 C CA . VAL A 1 87 ? -8.212 -0.939 1.063 1.00 0.00 145 VAL A CA 11
ATOM 15994 C C . VAL A 1 87 ? -6.802 -0.521 0.664 1.00 0.00 145 VAL A C 11
ATOM 15995 O O . VAL A 1 87 ? -5.943 -0.299 1.518 1.00 0.00 145 VAL A O 11
ATOM 16008 N N . VAL A 1 88 ? -6.569 -0.414 -0.641 1.00 0.00 146 VAL A N 11
ATOM 16009 C CA . VAL A 1 88 ? -5.262 -0.020 -1.154 1.00 0.00 146 VAL A CA 11
ATOM 16010 C C . VAL A 1 88 ? -5.346 1.296 -1.920 1.00 0.00 146 VAL A C 11
ATOM 16011 O O . VAL A 1 88 ? -6.148 1.440 -2.843 1.00 0.00 146 VAL A O 11
ATOM 16024 N N . LYS A 1 89 ? -4.513 2.254 -1.530 1.00 0.00 147 LYS A N 11
ATOM 16025 C CA . LYS A 1 89 ? -4.490 3.559 -2.180 1.00 0.00 147 LYS A CA 11
ATOM 16026 C C . LYS A 1 89 ? -3.144 4.247 -1.973 1.00 0.00 147 LYS A C 11
ATOM 16027 O O . LYS A 1 89 ? -2.445 3.983 -0.994 1.00 0.00 147 LYS A O 11
ATOM 16046 N N . PHE A 1 90 ? -2.787 5.130 -2.900 1.00 0.00 148 PHE A N 11
ATOM 16047 C CA . PHE A 1 90 ? -1.525 5.855 -2.819 1.00 0.00 148 PHE A CA 11
ATOM 16048 C C . PHE A 1 90 ? -1.347 6.485 -1.440 1.00 0.00 148 PHE A C 11
ATOM 16049 O O . PHE A 1 90 ? -2.306 6.966 -0.838 1.00 0.00 148 PHE A O 11
ATOM 16066 N N . ALA A 1 91 ? -0.113 6.476 -0.947 1.00 0.00 149 ALA A N 11
ATOM 16067 C CA . ALA A 1 91 ? 0.192 7.047 0.359 1.00 0.00 149 ALA A CA 11
ATOM 16068 C C . ALA A 1 91 ? 0.308 8.565 0.281 1.00 0.00 149 ALA A C 11
ATOM 16069 O O . ALA A 1 91 ? 0.605 9.121 -0.776 1.00 0.00 149 ALA A O 11
ATOM 16076 N N . ASP A 1 92 ? 0.070 9.230 1.407 1.00 0.00 150 ASP A N 11
ATOM 16077 C CA . ASP A 1 92 ? 0.148 10.685 1.466 1.00 0.00 150 ASP A CA 11
ATOM 16078 C C . ASP A 1 92 ? 1.467 11.134 2.088 1.00 0.00 150 ASP A C 11
ATOM 16079 O O . ASP A 1 92 ? 1.715 10.911 3.273 1.00 0.00 150 ASP A O 11
ATOM 16088 N N . THR A 1 93 ? 2.312 11.767 1.279 1.00 0.00 151 THR A N 11
ATOM 16089 C CA . THR A 1 93 ? 3.606 12.245 1.749 1.00 0.00 151 THR A CA 11
ATOM 16090 C C . THR A 1 93 ? 3.696 13.764 1.661 1.00 0.00 151 THR A C 11
ATOM 16091 O O . THR A 1 93 ? 2.812 14.416 1.106 1.00 0.00 151 THR A O 11
ATOM 16102 N N . GLU A 1 94 ? 4.770 14.321 2.212 1.00 0.00 152 GLU A N 11
ATOM 16103 C CA . GLU A 1 94 ? 4.974 15.765 2.195 1.00 0.00 152 GLU A CA 11
ATOM 16104 C C . GLU A 1 94 ? 3.645 16.504 2.314 1.00 0.00 152 GLU A C 11
ATOM 16105 O O . GLU A 1 94 ? 3.409 17.497 1.625 1.00 0.00 152 GLU A O 11
ATOM 16117 N N . LYS A 1 95 ? 2.778 16.012 3.193 1.00 0.00 153 LYS A N 11
ATOM 16118 C CA . LYS A 1 95 ? 1.472 16.624 3.405 1.00 0.00 153 LYS A CA 11
ATOM 16119 C C . LYS A 1 95 ? 1.574 17.806 4.364 1.00 0.00 153 LYS A C 11
ATOM 16120 O O . LYS A 1 95 ? 0.579 18.470 4.652 1.00 0.00 153 LYS A O 11
ATOM 16139 N N . GLU A 1 96 ? 2.783 18.063 4.853 1.00 0.00 154 GLU A N 11
ATOM 16140 C CA . GLU A 1 96 ? 3.013 19.166 5.778 1.00 0.00 154 GLU A CA 11
ATOM 16141 C C . GLU A 1 96 ? 2.798 20.510 5.088 1.00 0.00 154 GLU A C 11
ATOM 16142 O O . GLU A 1 96 ? 3.335 20.758 4.009 1.00 0.00 154 GLU A O 11
ATOM 16154 N N . SER A 1 97 ? 2.008 21.373 5.719 1.00 0.00 155 SER A N 11
ATOM 16155 C CA . SER A 1 97 ? 1.717 22.690 5.165 1.00 0.00 155 SER A CA 11
ATOM 16156 C C . SER A 1 97 ? 1.023 23.573 6.197 1.00 0.00 155 SER A C 11
ATOM 16157 O O . SER A 1 97 ? -0.019 23.210 6.740 1.00 0.00 155 SER A O 11
ATOM 16165 N N . GLY A 1 98 ? 1.611 24.735 6.463 1.00 0.00 156 GLY A N 11
ATOM 16166 C CA . GLY A 1 98 ? 1.037 25.653 7.430 1.00 0.00 156 GLY A CA 11
ATOM 16167 C C . GLY A 1 98 ? 1.572 27.063 7.279 1.00 0.00 156 GLY A C 11
ATOM 16168 O O . GLY A 1 98 ? 2.745 27.276 6.971 1.00 0.00 156 GLY A O 11
ATOM 16172 N N . PRO A 1 99 ? 0.699 28.058 7.497 1.00 0.00 157 PRO A N 11
ATOM 16173 C CA . PRO A 1 99 ? 1.067 29.473 7.388 1.00 0.00 157 PRO A CA 11
ATOM 16174 C C . PRO A 1 99 ? 1.806 29.976 8.623 1.00 0.00 157 PRO A C 11
ATOM 16175 O O . PRO A 1 99 ? 1.631 31.122 9.038 1.00 0.00 157 PRO A O 11
ATOM 16186 N N . SER A 1 100 ? 2.632 29.113 9.205 1.00 0.00 158 SER A N 11
ATOM 16187 C CA . SER A 1 100 ? 3.396 29.470 10.395 1.00 0.00 158 SER A CA 11
ATOM 16188 C C . SER A 1 100 ? 4.753 28.773 10.399 1.00 0.00 158 SER A C 11
ATOM 16189 O O . SER A 1 100 ? 4.937 27.744 9.748 1.00 0.00 158 SER A O 11
ATOM 16197 N N . SER A 1 101 ? 5.701 29.342 11.136 1.00 0.00 159 SER A N 11
ATOM 16198 C CA . SER A 1 101 ? 7.044 28.779 11.223 1.00 0.00 159 SER A CA 11
ATOM 16199 C C . SER A 1 101 ? 7.580 28.870 12.648 1.00 0.00 159 SER A C 11
ATOM 16200 O O . SER A 1 101 ? 7.406 29.882 13.326 1.00 0.00 159 SER A O 11
ATOM 16208 N N . GLY A 1 102 ? 8.235 27.803 13.097 1.00 0.00 160 GLY A N 11
ATOM 16209 C CA . GLY A 1 102 ? 8.787 27.781 14.438 1.00 0.00 160 GLY A CA 11
ATOM 16210 C C . GLY A 1 102 ? 8.504 26.480 15.161 1.00 0.00 160 GLY A C 11
ATOM 16211 O O . GLY A 1 102 ? 9.348 25.585 15.197 1.00 0.00 160 GLY A O 11
ATOM 16215 N N . GLY A 1 1 ? -23.245 15.568 -9.340 1.00 0.00 59 GLY A N 12
ATOM 16216 C CA . GLY A 1 1 ? -23.309 16.838 -10.039 1.00 0.00 59 GLY A CA 12
ATOM 16217 C C . GLY A 1 1 ? -21.949 17.307 -10.517 1.00 0.00 59 GLY A C 12
ATOM 16218 O O . GLY A 1 1 ? -21.441 18.331 -10.060 1.00 0.00 59 GLY A O 12
ATOM 16222 N N . SER A 1 2 ? -21.356 16.554 -11.439 1.00 0.00 60 SER A N 12
ATOM 16223 C CA . SER A 1 2 ? -20.044 16.895 -11.976 1.00 0.00 60 SER A CA 12
ATOM 16224 C C . SER A 1 2 ? -19.760 16.114 -13.255 1.00 0.00 60 SER A C 12
ATOM 16225 O O . SER A 1 2 ? -20.460 15.153 -13.577 1.00 0.00 60 SER A O 12
ATOM 16233 N N . SER A 1 3 ? -18.729 16.534 -13.981 1.00 0.00 61 SER A N 12
ATOM 16234 C CA . SER A 1 3 ? -18.355 15.877 -15.228 1.00 0.00 61 SER A CA 12
ATOM 16235 C C . SER A 1 3 ? -16.970 15.246 -15.115 1.00 0.00 61 SER A C 12
ATOM 16236 O O . SER A 1 3 ? -16.243 15.485 -14.151 1.00 0.00 61 SER A O 12
ATOM 16244 N N . GLY A 1 4 ? -16.612 14.437 -16.108 1.00 0.00 62 GLY A N 12
ATOM 16245 C CA . GLY A 1 4 ? -15.316 13.784 -16.101 1.00 0.00 62 GLY A CA 12
ATOM 16246 C C . GLY A 1 4 ? -14.194 14.725 -15.710 1.00 0.00 62 GLY A C 12
ATOM 16247 O O . GLY A 1 4 ? -13.804 15.594 -16.489 1.00 0.00 62 GLY A O 12
ATOM 16251 N N . SER A 1 5 ? -13.675 14.553 -14.499 1.00 0.00 63 SER A N 12
ATOM 16252 C CA . SER A 1 5 ? -12.594 15.397 -14.003 1.00 0.00 63 SER A CA 12
ATOM 16253 C C . SER A 1 5 ? -11.312 14.590 -13.824 1.00 0.00 63 SER A C 12
ATOM 16254 O O . SER A 1 5 ? -11.353 13.394 -13.536 1.00 0.00 63 SER A O 12
ATOM 16262 N N . SER A 1 6 ? -10.173 15.254 -13.998 1.00 0.00 64 SER A N 12
ATOM 16263 C CA . SER A 1 6 ? -8.878 14.598 -13.860 1.00 0.00 64 SER A CA 12
ATOM 16264 C C . SER A 1 6 ? -8.726 13.983 -12.472 1.00 0.00 64 SER A C 12
ATOM 16265 O O . SER A 1 6 ? -8.598 12.768 -12.330 1.00 0.00 64 SER A O 12
ATOM 16273 N N . GLY A 1 7 ? -8.740 14.834 -11.450 1.00 0.00 65 GLY A N 12
ATOM 16274 C CA . GLY A 1 7 ? -8.602 14.356 -10.086 1.00 0.00 65 GLY A CA 12
ATOM 16275 C C . GLY A 1 7 ? -7.289 14.775 -9.455 1.00 0.00 65 GLY A C 12
ATOM 16276 O O . GLY A 1 7 ? -6.798 15.877 -9.700 1.00 0.00 65 GLY A O 12
ATOM 16280 N N . SER A 1 8 ? -6.719 13.893 -8.640 1.00 0.00 66 SER A N 12
ATOM 16281 C CA . SER A 1 8 ? -5.457 14.179 -7.967 1.00 0.00 66 SER A CA 12
ATOM 16282 C C . SER A 1 8 ? -4.323 13.352 -8.566 1.00 0.00 66 SER A C 12
ATOM 16283 O O . SER A 1 8 ? -4.560 12.386 -9.291 1.00 0.00 66 SER A O 12
ATOM 16291 N N . ARG A 1 9 ? -3.090 13.738 -8.256 1.00 0.00 67 ARG A N 12
ATOM 16292 C CA . ARG A 1 9 ? -1.918 13.034 -8.763 1.00 0.00 67 ARG A CA 12
ATOM 16293 C C . ARG A 1 9 ? -0.647 13.534 -8.084 1.00 0.00 67 ARG A C 12
ATOM 16294 O O . ARG A 1 9 ? -0.681 14.481 -7.299 1.00 0.00 67 ARG A O 12
ATOM 16315 N N . GLY A 1 10 ? 0.475 12.890 -8.391 1.00 0.00 68 GLY A N 12
ATOM 16316 C CA . GLY A 1 10 ? 1.742 13.283 -7.801 1.00 0.00 68 GLY A CA 12
ATOM 16317 C C . GLY A 1 10 ? 2.804 12.211 -7.940 1.00 0.00 68 GLY A C 12
ATOM 16318 O O . GLY A 1 10 ? 2.489 11.044 -8.172 1.00 0.00 68 GLY A O 12
ATOM 16322 N N . GLU A 1 11 ? 4.065 12.607 -7.800 1.00 0.00 69 GLU A N 12
ATOM 16323 C CA . GLU A 1 11 ? 5.176 11.670 -7.914 1.00 0.00 69 GLU A CA 12
ATOM 16324 C C . GLU A 1 11 ? 5.421 10.952 -6.589 1.00 0.00 69 GLU A C 12
ATOM 16325 O O . GLU A 1 11 ? 6.131 11.456 -5.719 1.00 0.00 69 GLU A O 12
ATOM 16337 N N . ASP A 1 12 ? 4.826 9.773 -6.445 1.00 0.00 70 ASP A N 12
ATOM 16338 C CA . ASP A 1 12 ? 4.979 8.984 -5.228 1.00 0.00 70 ASP A CA 12
ATOM 16339 C C . ASP A 1 12 ? 4.570 7.534 -5.465 1.00 0.00 70 ASP A C 12
ATOM 16340 O O . ASP A 1 12 ? 3.394 7.237 -5.682 1.00 0.00 70 ASP A O 12
ATOM 16349 N N . ARG A 1 13 ? 5.547 6.634 -5.424 1.00 0.00 71 ARG A N 12
ATOM 16350 C CA . ARG A 1 13 ? 5.289 5.215 -5.637 1.00 0.00 71 ARG A CA 12
ATOM 16351 C C . ARG A 1 13 ? 4.661 4.584 -4.398 1.00 0.00 71 ARG A C 12
ATOM 16352 O O . ARG A 1 13 ? 3.676 3.852 -4.491 1.00 0.00 71 ARG A O 12
ATOM 16373 N N . LYS A 1 14 ? 5.239 4.873 -3.236 1.00 0.00 72 LYS A N 12
ATOM 16374 C CA . LYS A 1 14 ? 4.737 4.336 -1.977 1.00 0.00 72 LYS A CA 12
ATOM 16375 C C . LYS A 1 14 ? 3.214 4.258 -1.988 1.00 0.00 72 LYS A C 12
ATOM 16376 O O . LYS A 1 14 ? 2.541 5.134 -2.532 1.00 0.00 72 LYS A O 12
ATOM 16395 N N . LEU A 1 15 ? 2.676 3.204 -1.382 1.00 0.00 73 LEU A N 12
ATOM 16396 C CA . LEU A 1 15 ? 1.232 3.013 -1.320 1.00 0.00 73 LEU A CA 12
ATOM 16397 C C . LEU A 1 15 ? 0.776 2.768 0.115 1.00 0.00 73 LEU A C 12
ATOM 16398 O O . LEU A 1 15 ? 1.517 2.213 0.926 1.00 0.00 73 LEU A O 12
ATOM 16414 N N . PHE A 1 16 ? -0.449 3.183 0.420 1.00 0.00 74 PHE A N 12
ATOM 16415 C CA . PHE A 1 16 ? -1.005 3.008 1.757 1.00 0.00 74 PHE A CA 12
ATOM 16416 C C . PHE A 1 16 ? -2.035 1.882 1.774 1.00 0.00 74 PHE A C 12
ATOM 16417 O O . PHE A 1 16 ? -3.097 1.988 1.160 1.00 0.00 74 PHE A O 12
ATOM 16434 N N . VAL A 1 17 ? -1.713 0.804 2.482 1.00 0.00 75 VAL A N 12
ATOM 16435 C CA . VAL A 1 17 ? -2.610 -0.342 2.580 1.00 0.00 75 VAL A CA 12
ATOM 16436 C C . VAL A 1 17 ? -3.323 -0.367 3.927 1.00 0.00 75 VAL A C 12
ATOM 16437 O O . VAL A 1 17 ? -2.725 -0.080 4.964 1.00 0.00 75 VAL A O 12
ATOM 16450 N N . GLY A 1 18 ? -4.607 -0.712 3.905 1.00 0.00 76 GLY A N 12
ATOM 16451 C CA . GLY A 1 18 ? -5.381 -0.769 5.131 1.00 0.00 76 GLY A CA 12
ATOM 16452 C C . GLY A 1 18 ? -6.233 -2.020 5.221 1.00 0.00 76 GLY A C 12
ATOM 16453 O O . GLY A 1 18 ? -6.166 -2.888 4.352 1.00 0.00 76 GLY A O 12
ATOM 16457 N N . MET A 1 19 ? -7.034 -2.113 6.277 1.00 0.00 77 MET A N 12
ATOM 16458 C CA . MET A 1 19 ? -7.902 -3.267 6.478 1.00 0.00 77 MET A CA 12
ATOM 16459 C C . MET A 1 19 ? -7.094 -4.561 6.482 1.00 0.00 77 MET A C 12
ATOM 16460 O O . MET A 1 19 ? -7.478 -5.547 5.850 1.00 0.00 77 MET A O 12
ATOM 16474 N N . LEU A 1 20 ? -5.974 -4.551 7.196 1.00 0.00 78 LEU A N 12
ATOM 16475 C CA . LEU A 1 20 ? -5.111 -5.724 7.282 1.00 0.00 78 LEU A CA 12
ATOM 16476 C C . LEU A 1 20 ? -5.357 -6.488 8.579 1.00 0.00 78 LEU A C 12
ATOM 16477 O O . LEU A 1 20 ? -5.920 -5.949 9.531 1.00 0.00 78 LEU A O 12
ATOM 16493 N N . GLY A 1 21 ? -4.928 -7.746 8.610 1.00 0.00 79 GLY A N 12
ATOM 16494 C CA . GLY A 1 21 ? -5.109 -8.562 9.797 1.00 0.00 79 GLY A CA 12
ATOM 16495 C C . GLY A 1 21 ? -3.793 -8.928 10.455 1.00 0.00 79 GLY A C 12
ATOM 16496 O O . GLY A 1 21 ? -2.748 -8.945 9.804 1.00 0.00 79 GLY A O 12
ATOM 16500 N N . LYS A 1 22 ? -3.842 -9.219 11.750 1.00 0.00 80 LYS A N 12
ATOM 16501 C CA . LYS A 1 22 ? -2.646 -9.585 12.499 1.00 0.00 80 LYS A CA 12
ATOM 16502 C C . LYS A 1 22 ? -1.989 -10.825 11.901 1.00 0.00 80 LYS A C 12
ATOM 16503 O O . LYS A 1 22 ? -0.821 -11.109 12.168 1.00 0.00 80 LYS A O 12
ATOM 16522 N N . GLN A 1 23 ? -2.745 -11.558 11.090 1.00 0.00 81 GLN A N 12
ATOM 16523 C CA . GLN A 1 23 ? -2.235 -12.767 10.454 1.00 0.00 81 GLN A CA 12
ATOM 16524 C C . GLN A 1 23 ? -1.294 -12.421 9.305 1.00 0.00 81 GLN A C 12
ATOM 16525 O O . GLN A 1 23 ? -0.192 -12.959 9.211 1.00 0.00 81 GLN A O 12
ATOM 16539 N N . GLN A 1 24 ? -1.738 -11.521 8.433 1.00 0.00 82 GLN A N 12
ATOM 16540 C CA . GLN A 1 24 ? -0.936 -11.106 7.289 1.00 0.00 82 GLN A CA 12
ATOM 16541 C C . GLN A 1 24 ? 0.271 -10.288 7.739 1.00 0.00 82 GLN A C 12
ATOM 16542 O O . GLN A 1 24 ? 0.163 -9.436 8.622 1.00 0.00 82 GLN A O 12
ATOM 16556 N N . THR A 1 25 ? 1.421 -10.553 7.126 1.00 0.00 83 THR A N 12
ATOM 16557 C CA . THR A 1 25 ? 2.648 -9.844 7.464 1.00 0.00 83 THR A CA 12
ATOM 16558 C C . THR A 1 25 ? 3.357 -9.344 6.211 1.00 0.00 83 THR A C 12
ATOM 16559 O O . THR A 1 25 ? 2.963 -9.670 5.091 1.00 0.00 83 THR A O 12
ATOM 16570 N N . ASP A 1 26 ? 4.404 -8.550 6.406 1.00 0.00 84 ASP A N 12
ATOM 16571 C CA . ASP A 1 26 ? 5.170 -8.006 5.291 1.00 0.00 84 ASP A CA 12
ATOM 16572 C C . ASP A 1 26 ? 5.296 -9.031 4.167 1.00 0.00 84 ASP A C 12
ATOM 16573 O O . ASP A 1 26 ? 5.048 -8.721 3.003 1.00 0.00 84 ASP A O 12
ATOM 16582 N N . GLU A 1 27 ? 5.684 -10.250 4.526 1.00 0.00 85 GLU A N 12
ATOM 16583 C CA . GLU A 1 27 ? 5.844 -11.319 3.547 1.00 0.00 85 GLU A CA 12
ATOM 16584 C C . GLU A 1 27 ? 4.589 -11.466 2.692 1.00 0.00 85 GLU A C 12
ATOM 16585 O O . GLU A 1 27 ? 4.635 -11.312 1.471 1.00 0.00 85 GLU A O 12
ATOM 16597 N N . ASP A 1 28 ? 3.470 -11.767 3.341 1.00 0.00 86 ASP A N 12
ATOM 16598 C CA . ASP A 1 28 ? 2.201 -11.935 2.641 1.00 0.00 86 ASP A CA 12
ATOM 16599 C C . ASP A 1 28 ? 1.920 -10.743 1.732 1.00 0.00 86 ASP A C 12
ATOM 16600 O O . ASP A 1 28 ? 1.881 -10.877 0.509 1.00 0.00 86 ASP A O 12
ATOM 16609 N N . VAL A 1 29 ? 1.724 -9.576 2.338 1.00 0.00 87 VAL A N 12
ATOM 16610 C CA . VAL A 1 29 ? 1.446 -8.360 1.583 1.00 0.00 87 VAL A CA 12
ATOM 16611 C C . VAL A 1 29 ? 2.391 -8.223 0.394 1.00 0.00 87 VAL A C 12
ATOM 16612 O O . VAL A 1 29 ? 1.954 -8.165 -0.755 1.00 0.00 87 VAL A O 12
ATOM 16625 N N . ARG A 1 30 ? 3.688 -8.172 0.679 1.00 0.00 88 ARG A N 12
ATOM 16626 C CA . ARG A 1 30 ? 4.695 -8.042 -0.367 1.00 0.00 88 ARG A CA 12
ATOM 16627 C C . ARG A 1 30 ? 4.461 -9.062 -1.477 1.00 0.00 88 ARG A C 12
ATOM 16628 O O . ARG A 1 30 ? 4.228 -8.698 -2.630 1.00 0.00 88 ARG A O 12
ATOM 16649 N N . LYS A 1 31 ? 4.527 -10.341 -1.122 1.00 0.00 89 LYS A N 12
ATOM 16650 C CA . LYS A 1 31 ? 4.321 -11.414 -2.087 1.00 0.00 89 LYS A CA 12
ATOM 16651 C C . LYS A 1 31 ? 2.935 -11.322 -2.717 1.00 0.00 89 LYS A C 12
ATOM 16652 O O . LYS A 1 31 ? 2.705 -11.836 -3.811 1.00 0.00 89 LYS A O 12
ATOM 16671 N N . MET A 1 32 ? 2.016 -10.664 -2.019 1.00 0.00 90 MET A N 12
ATOM 16672 C CA . MET A 1 32 ? 0.653 -10.503 -2.513 1.00 0.00 90 MET A CA 12
ATOM 16673 C C . MET A 1 32 ? 0.543 -9.279 -3.416 1.00 0.00 90 MET A C 12
ATOM 16674 O O . MET A 1 32 ? -0.389 -9.164 -4.213 1.00 0.00 90 MET A O 12
ATOM 16688 N N . PHE A 1 33 ? 1.500 -8.366 -3.288 1.00 0.00 91 PHE A N 12
ATOM 16689 C CA . PHE A 1 33 ? 1.510 -7.149 -4.092 1.00 0.00 91 PHE A CA 12
ATOM 16690 C C . PHE A 1 33 ? 2.556 -7.238 -5.199 1.00 0.00 91 PHE A C 12
ATOM 16691 O O . PHE A 1 33 ? 2.577 -6.415 -6.114 1.00 0.00 91 PHE A O 12
ATOM 16708 N N . GLU A 1 34 ? 3.422 -8.242 -5.108 1.00 0.00 92 GLU A N 12
ATOM 16709 C CA . GLU A 1 34 ? 4.472 -8.438 -6.101 1.00 0.00 92 GLU A CA 12
ATOM 16710 C C . GLU A 1 34 ? 3.874 -8.744 -7.471 1.00 0.00 92 GLU A C 12
ATOM 16711 O O . GLU A 1 34 ? 4.323 -8.239 -8.500 1.00 0.00 92 GLU A O 12
ATOM 16723 N N . PRO A 1 35 ? 2.836 -9.594 -7.487 1.00 0.00 93 PRO A N 12
ATOM 16724 C CA . PRO A 1 35 ? 2.154 -9.988 -8.723 1.00 0.00 93 PRO A CA 12
ATOM 16725 C C . PRO A 1 35 ? 1.809 -8.790 -9.602 1.00 0.00 93 PRO A C 12
ATOM 16726 O O . PRO A 1 35 ? 1.488 -8.945 -10.780 1.00 0.00 93 PRO A O 12
ATOM 16737 N N . PHE A 1 36 ? 1.879 -7.597 -9.022 1.00 0.00 94 PHE A N 12
ATOM 16738 C CA . PHE A 1 36 ? 1.574 -6.373 -9.753 1.00 0.00 94 PHE A CA 12
ATOM 16739 C C . PHE A 1 36 ? 2.789 -5.451 -9.803 1.00 0.00 94 PHE A C 12
ATOM 16740 O O . PHE A 1 36 ? 2.655 -4.229 -9.831 1.00 0.00 94 PHE A O 12
ATOM 16757 N N . GLY A 1 37 ? 3.977 -6.049 -9.812 1.00 0.00 95 GLY A N 12
ATOM 16758 C CA . GLY A 1 37 ? 5.200 -5.268 -9.858 1.00 0.00 95 GLY A CA 12
ATOM 16759 C C . GLY A 1 37 ? 6.192 -5.682 -8.790 1.00 0.00 95 GLY A C 12
ATOM 16760 O O . GLY A 1 37 ? 5.860 -6.450 -7.886 1.00 0.00 95 GLY A O 12
ATOM 16764 N N . THR A 1 38 ? 7.417 -5.175 -8.893 1.00 0.00 96 THR A N 12
ATOM 16765 C CA . THR A 1 38 ? 8.462 -5.498 -7.930 1.00 0.00 96 THR A CA 12
ATOM 16766 C C . THR A 1 38 ? 8.453 -4.522 -6.759 1.00 0.00 96 THR A C 12
ATOM 16767 O O . THR A 1 38 ? 8.369 -3.309 -6.952 1.00 0.00 96 THR A O 12
ATOM 16778 N N . ILE A 1 39 ? 8.540 -5.058 -5.547 1.00 0.00 97 ILE A N 12
ATOM 16779 C CA . ILE A 1 39 ? 8.544 -4.233 -4.346 1.00 0.00 97 ILE A CA 12
ATOM 16780 C C . ILE A 1 39 ? 9.964 -4.006 -3.839 1.00 0.00 97 ILE A C 12
ATOM 16781 O O . ILE A 1 39 ? 10.665 -4.952 -3.480 1.00 0.00 97 ILE A O 12
ATOM 16797 N N . ASP A 1 40 ? 10.381 -2.745 -3.811 1.00 0.00 98 ASP A N 12
ATOM 16798 C CA . ASP A 1 40 ? 11.717 -2.392 -3.345 1.00 0.00 98 ASP A CA 12
ATOM 16799 C C . ASP A 1 40 ? 11.769 -2.354 -1.820 1.00 0.00 98 ASP A C 12
ATOM 16800 O O . ASP A 1 40 ? 12.719 -2.843 -1.210 1.00 0.00 98 ASP A O 12
ATOM 16809 N N . GLU A 1 41 ? 10.741 -1.769 -1.213 1.00 0.00 99 GLU A N 12
ATOM 16810 C CA . GLU A 1 41 ? 10.672 -1.666 0.240 1.00 0.00 99 GLU A CA 12
ATOM 16811 C C . GLU A 1 41 ? 9.251 -1.920 0.736 1.00 0.00 99 GLU A C 12
ATOM 16812 O O . GLU A 1 41 ? 8.287 -1.801 -0.021 1.00 0.00 99 GLU A O 12
ATOM 16824 N N . CYS A 1 42 ? 9.130 -2.272 2.011 1.00 0.00 100 CYS A N 12
ATOM 16825 C CA . CYS A 1 42 ? 7.828 -2.545 2.609 1.00 0.00 100 CYS A CA 12
ATOM 16826 C C . CYS A 1 42 ? 7.921 -2.557 4.132 1.00 0.00 100 CYS A C 12
ATOM 16827 O O . CYS A 1 42 ? 8.662 -3.349 4.714 1.00 0.00 100 CYS A O 12
ATOM 16835 N N . THR A 1 43 ? 7.164 -1.671 4.772 1.00 0.00 101 THR A N 12
ATOM 16836 C CA . THR A 1 43 ? 7.163 -1.576 6.227 1.00 0.00 101 THR A CA 12
ATOM 16837 C C . THR A 1 43 ? 5.742 -1.605 6.778 1.00 0.00 101 THR A C 12
ATOM 16838 O O . THR A 1 43 ? 4.888 -0.820 6.364 1.00 0.00 101 THR A O 12
ATOM 16849 N N . VAL A 1 44 ? 5.494 -2.515 7.715 1.00 0.00 102 VAL A N 12
ATOM 16850 C CA . VAL A 1 44 ? 4.175 -2.644 8.325 1.00 0.00 102 VAL A CA 12
ATOM 16851 C C . VAL A 1 44 ? 4.103 -1.882 9.643 1.00 0.00 102 VAL A C 12
ATOM 16852 O O . VAL A 1 44 ? 5.035 -1.920 10.447 1.00 0.00 102 VAL A O 12
ATOM 16865 N N . LEU A 1 45 ? 2.989 -1.191 9.860 1.00 0.00 103 LEU A N 12
ATOM 16866 C CA . LEU A 1 45 ? 2.793 -0.420 11.082 1.00 0.00 103 LEU A CA 12
ATOM 16867 C C . LEU A 1 45 ? 2.160 -1.279 12.172 1.00 0.00 103 LEU A C 12
ATOM 16868 O O . LEU A 1 45 ? 1.190 -1.995 11.927 1.00 0.00 103 LEU A O 12
ATOM 16884 N N . ARG A 1 46 ? 2.715 -1.199 13.377 1.00 0.00 104 ARG A N 12
ATOM 16885 C CA . ARG A 1 46 ? 2.204 -1.968 14.506 1.00 0.00 104 ARG A CA 12
ATOM 16886 C C . ARG A 1 46 ? 2.150 -1.112 15.767 1.00 0.00 104 ARG A C 12
ATOM 16887 O O . ARG A 1 46 ? 2.574 0.043 15.765 1.00 0.00 104 ARG A O 12
ATOM 16908 N N . GLY A 1 47 ? 1.624 -1.687 16.845 1.00 0.00 105 GLY A N 12
ATOM 16909 C CA . GLY A 1 47 ? 1.522 -0.962 18.098 1.00 0.00 105 GLY A CA 12
ATOM 16910 C C . GLY A 1 47 ? 2.798 -1.034 18.914 1.00 0.00 105 GLY A C 12
ATOM 16911 O O . GLY A 1 47 ? 3.863 -1.391 18.410 1.00 0.00 105 GLY A O 12
ATOM 16915 N N . PRO A 1 48 ? 2.699 -0.687 20.206 1.00 0.00 106 PRO A N 12
ATOM 16916 C CA . PRO A 1 48 ? 3.844 -0.704 21.120 1.00 0.00 106 PRO A CA 12
ATOM 16917 C C . PRO A 1 48 ? 4.202 -2.115 21.575 1.00 0.00 106 PRO A C 12
ATOM 16918 O O . PRO A 1 48 ? 5.245 -2.334 22.190 1.00 0.00 106 PRO A O 12
ATOM 16929 N N . ASP A 1 49 ? 3.329 -3.069 21.268 1.00 0.00 107 ASP A N 12
ATOM 16930 C CA . ASP A 1 49 ? 3.554 -4.460 21.644 1.00 0.00 107 ASP A CA 12
ATOM 16931 C C . ASP A 1 49 ? 3.990 -5.285 20.438 1.00 0.00 107 ASP A C 12
ATOM 16932 O O . ASP A 1 49 ? 4.911 -6.097 20.528 1.00 0.00 107 ASP A O 12
ATOM 16941 N N . GLY A 1 50 ? 3.321 -5.073 19.308 1.00 0.00 108 GLY A N 12
ATOM 16942 C CA . GLY A 1 50 ? 3.654 -5.805 18.100 1.00 0.00 108 GLY A CA 12
ATOM 16943 C C . GLY A 1 50 ? 2.445 -6.045 17.217 1.00 0.00 108 GLY A C 12
ATOM 16944 O O . GLY A 1 50 ? 2.570 -6.150 15.996 1.00 0.00 108 GLY A O 12
ATOM 16948 N N . THR A 1 51 ? 1.271 -6.134 17.834 1.00 0.00 109 THR A N 12
ATOM 16949 C CA . THR A 1 51 ? 0.036 -6.366 17.097 1.00 0.00 109 THR A CA 12
ATOM 16950 C C . THR A 1 51 ? -0.087 -5.411 15.915 1.00 0.00 109 THR A C 12
ATOM 16951 O O . THR A 1 51 ? 0.175 -4.215 16.042 1.00 0.00 109 THR A O 12
ATOM 16962 N N . SER A 1 52 ? -0.487 -5.946 14.766 1.00 0.00 110 SER A N 12
ATOM 16963 C CA . SER A 1 52 ? -0.642 -5.141 13.560 1.00 0.00 110 SER A CA 12
ATOM 16964 C C . SER A 1 52 ? -1.835 -4.198 13.686 1.00 0.00 110 SER A C 12
ATOM 16965 O O . SER A 1 52 ? -2.978 -4.637 13.809 1.00 0.00 110 SER A O 12
ATOM 16973 N N . LYS A 1 53 ? -1.559 -2.899 13.653 1.00 0.00 111 LYS A N 12
ATOM 16974 C CA . LYS A 1 53 ? -2.607 -1.891 13.762 1.00 0.00 111 LYS A CA 12
ATOM 16975 C C . LYS A 1 53 ? -3.665 -2.087 12.680 1.00 0.00 111 LYS A C 12
ATOM 16976 O O . LYS A 1 53 ? -4.859 -1.926 12.929 1.00 0.00 111 LYS A O 12
ATOM 16995 N N . GLY A 1 54 ? -3.217 -2.437 11.478 1.00 0.00 112 GLY A N 12
ATOM 16996 C CA . GLY A 1 54 ? -4.138 -2.650 10.377 1.00 0.00 112 GLY A CA 12
ATOM 16997 C C . GLY A 1 54 ? -3.798 -1.806 9.164 1.00 0.00 112 GLY A C 12
ATOM 16998 O O . GLY A 1 54 ? -4.689 -1.297 8.484 1.00 0.00 112 GLY A O 12
ATOM 17002 N N . CYS A 1 55 ? -2.506 -1.656 8.894 1.00 0.00 113 CYS A N 12
ATOM 17003 C CA . CYS A 1 55 ? -2.050 -0.865 7.757 1.00 0.00 113 CYS A CA 12
ATOM 17004 C C . CYS A 1 55 ? -0.550 -1.036 7.542 1.00 0.00 113 CYS A C 12
ATOM 17005 O O . CYS A 1 55 ? 0.209 -1.201 8.497 1.00 0.00 113 CYS A O 12
ATOM 17013 N N . ALA A 1 56 ? -0.129 -0.997 6.282 1.00 0.00 114 ALA A N 12
ATOM 17014 C CA . ALA A 1 56 ? 1.280 -1.147 5.942 1.00 0.00 114 ALA A CA 12
ATOM 17015 C C . ALA A 1 56 ? 1.637 -0.328 4.706 1.00 0.00 114 ALA A C 12
ATOM 17016 O O . ALA A 1 56 ? 0.828 -0.183 3.790 1.00 0.00 114 ALA A O 12
ATOM 17023 N N . PHE A 1 57 ? 2.854 0.206 4.687 1.00 0.00 115 PHE A N 12
ATOM 17024 C CA . PHE A 1 57 ? 3.317 1.013 3.564 1.00 0.00 115 PHE A CA 12
ATOM 17025 C C . PHE A 1 57 ? 4.154 0.175 2.602 1.00 0.00 115 PHE A C 12
ATOM 17026 O O . PHE A 1 57 ? 5.212 -0.339 2.966 1.00 0.00 115 PHE A O 12
ATOM 17043 N N . VAL A 1 58 ? 3.672 0.041 1.370 1.00 0.00 116 VAL A N 12
ATOM 17044 C CA . VAL A 1 58 ? 4.374 -0.734 0.354 1.00 0.00 116 VAL A CA 12
ATOM 17045 C C . VAL A 1 58 ? 5.077 0.179 -0.644 1.00 0.00 116 VAL A C 12
ATOM 17046 O O . VAL A 1 58 ? 4.549 1.224 -1.025 1.00 0.00 116 VAL A O 12
ATOM 17059 N N . LYS A 1 59 ? 6.271 -0.223 -1.066 1.00 0.00 117 LYS A N 12
ATOM 17060 C CA . LYS A 1 59 ? 7.048 0.557 -2.023 1.00 0.00 117 LYS A CA 12
ATOM 17061 C C . LYS A 1 59 ? 7.372 -0.270 -3.263 1.00 0.00 117 LYS A C 12
ATOM 17062 O O . LYS A 1 59 ? 8.093 -1.265 -3.186 1.00 0.00 117 LYS A O 12
ATOM 17081 N N . PHE A 1 60 ? 6.837 0.149 -4.404 1.00 0.00 118 PHE A N 12
ATOM 17082 C CA . PHE A 1 60 ? 7.070 -0.553 -5.661 1.00 0.00 118 PHE A CA 12
ATOM 17083 C C . PHE A 1 60 ? 8.321 -0.023 -6.356 1.00 0.00 118 PHE A C 12
ATOM 17084 O O . PHE A 1 60 ? 8.830 1.044 -6.011 1.00 0.00 118 PHE A O 12
ATOM 17101 N N . GLN A 1 61 ? 8.811 -0.776 -7.335 1.00 0.00 119 GLN A N 12
ATOM 17102 C CA . GLN A 1 61 ? 10.003 -0.383 -8.078 1.00 0.00 119 GLN A CA 12
ATOM 17103 C C . GLN A 1 61 ? 9.773 0.929 -8.820 1.00 0.00 119 GLN A C 12
ATOM 17104 O O . GLN A 1 61 ? 10.671 1.767 -8.915 1.00 0.00 119 GLN A O 12
ATOM 17118 N N . THR A 1 62 ? 8.565 1.103 -9.346 1.00 0.00 120 THR A N 12
ATOM 17119 C CA . THR A 1 62 ? 8.218 2.313 -10.081 1.00 0.00 120 THR A CA 12
ATOM 17120 C C . THR A 1 62 ? 6.766 2.708 -9.836 1.00 0.00 120 THR A C 12
ATOM 17121 O O . THR A 1 62 ? 5.872 1.860 -9.841 1.00 0.00 120 THR A O 12
ATOM 17132 N N . HIS A 1 63 ? 6.537 4.000 -9.623 1.00 0.00 121 HIS A N 12
ATOM 17133 C CA . HIS A 1 63 ? 5.192 4.507 -9.377 1.00 0.00 121 HIS A CA 12
ATOM 17134 C C . HIS A 1 63 ? 4.163 3.741 -10.203 1.00 0.00 121 HIS A C 12
ATOM 17135 O O . HIS A 1 63 ? 3.135 3.307 -9.683 1.00 0.00 121 HIS A O 12
ATOM 17149 N N . ALA A 1 64 ? 4.446 3.579 -11.491 1.00 0.00 122 ALA A N 12
ATOM 17150 C CA . ALA A 1 64 ? 3.546 2.864 -12.387 1.00 0.00 122 ALA A CA 12
ATOM 17151 C C . ALA A 1 64 ? 3.021 1.589 -11.736 1.00 0.00 122 ALA A C 12
ATOM 17152 O O . ALA A 1 64 ? 1.855 1.514 -11.350 1.00 0.00 122 ALA A O 12
ATOM 17159 N N . GLU A 1 65 ? 3.889 0.589 -11.617 1.00 0.00 123 GLU A N 12
ATOM 17160 C CA . GLU A 1 65 ? 3.510 -0.683 -11.013 1.00 0.00 123 GLU A CA 12
ATOM 17161 C C . GLU A 1 65 ? 2.557 -0.467 -9.842 1.00 0.00 123 GLU A C 12
ATOM 17162 O O . GLU A 1 65 ? 1.475 -1.051 -9.792 1.00 0.00 123 GLU A O 12
ATOM 17174 N N . ALA A 1 66 ? 2.968 0.377 -8.900 1.00 0.00 124 ALA A N 12
ATOM 17175 C CA . ALA A 1 66 ? 2.151 0.672 -7.730 1.00 0.00 124 ALA A CA 12
ATOM 17176 C C . ALA A 1 66 ? 0.684 0.842 -8.113 1.00 0.00 124 ALA A C 12
ATOM 17177 O O . ALA A 1 66 ? -0.206 0.329 -7.435 1.00 0.00 124 ALA A O 12
ATOM 17184 N N . GLN A 1 67 ? 0.441 1.565 -9.201 1.00 0.00 125 GLN A N 12
ATOM 17185 C CA . GLN A 1 67 ? -0.918 1.802 -9.672 1.00 0.00 125 GLN A CA 12
ATOM 17186 C C . GLN A 1 67 ? -1.606 0.490 -10.035 1.00 0.00 125 GLN A C 12
ATOM 17187 O O . GLN A 1 67 ? -2.674 0.173 -9.513 1.00 0.00 125 GLN A O 12
ATOM 17201 N N . ALA A 1 68 ? -0.985 -0.268 -10.933 1.00 0.00 126 ALA A N 12
ATOM 17202 C CA . ALA A 1 68 ? -1.537 -1.547 -11.364 1.00 0.00 126 ALA A CA 12
ATOM 17203 C C . ALA A 1 68 ? -2.165 -2.297 -10.194 1.00 0.00 126 ALA A C 12
ATOM 17204 O O . ALA A 1 68 ? -3.278 -2.810 -10.300 1.00 0.00 126 ALA A O 12
ATOM 17211 N N . ALA A 1 69 ? -1.443 -2.356 -9.080 1.00 0.00 127 ALA A N 12
ATOM 17212 C CA . ALA A 1 69 ? -1.931 -3.043 -7.890 1.00 0.00 127 ALA A CA 12
ATOM 17213 C C . ALA A 1 69 ? -3.252 -2.447 -7.415 1.00 0.00 127 ALA A C 12
ATOM 17214 O O . ALA A 1 69 ? -4.268 -3.139 -7.351 1.00 0.00 127 ALA A O 12
ATOM 17221 N N . ILE A 1 70 ? -3.229 -1.160 -7.082 1.00 0.00 128 ILE A N 12
ATOM 17222 C CA . ILE A 1 70 ? -4.426 -0.472 -6.614 1.00 0.00 128 ILE A CA 12
ATOM 17223 C C . ILE A 1 70 ? -5.615 -0.756 -7.524 1.00 0.00 128 ILE A C 12
ATOM 17224 O O . ILE A 1 70 ? -6.642 -1.268 -7.080 1.00 0.00 128 ILE A O 12
ATOM 17240 N N . ASN A 1 71 ? -5.469 -0.419 -8.802 1.00 0.00 129 ASN A N 12
ATOM 17241 C CA . ASN A 1 71 ? -6.531 -0.639 -9.777 1.00 0.00 129 ASN A CA 12
ATOM 17242 C C . ASN A 1 71 ? -7.308 -1.912 -9.458 1.00 0.00 129 ASN A C 12
ATOM 17243 O O . ASN A 1 71 ? -8.531 -1.959 -9.595 1.00 0.00 129 ASN A O 12
ATOM 17254 N N . THR A 1 72 ? -6.589 -2.946 -9.029 1.00 0.00 130 THR A N 12
ATOM 17255 C CA . THR A 1 72 ? -7.210 -4.220 -8.691 1.00 0.00 130 THR A CA 12
ATOM 17256 C C . THR A 1 72 ? -7.222 -4.443 -7.183 1.00 0.00 130 THR A C 12
ATOM 17257 O O . THR A 1 72 ? -8.268 -4.351 -6.540 1.00 0.00 130 THR A O 12
ATOM 17268 N N . LEU A 1 73 ? -6.053 -4.734 -6.623 1.00 0.00 131 LEU A N 12
ATOM 17269 C CA . LEU A 1 73 ? -5.929 -4.969 -5.188 1.00 0.00 131 LEU A CA 12
ATOM 17270 C C . LEU A 1 73 ? -6.897 -4.087 -4.407 1.00 0.00 131 LEU A C 12
ATOM 17271 O O . LEU A 1 73 ? -7.491 -4.523 -3.419 1.00 0.00 131 LEU A O 12
ATOM 17287 N N . HIS A 1 74 ? -7.055 -2.846 -4.856 1.00 0.00 132 HIS A N 12
ATOM 17288 C CA . HIS A 1 74 ? -7.954 -1.904 -4.200 1.00 0.00 132 HIS A CA 12
ATOM 17289 C C . HIS A 1 74 ? -9.364 -2.479 -4.099 1.00 0.00 132 HIS A C 12
ATOM 17290 O O . HIS A 1 74 ? -10.053 -2.638 -5.106 1.00 0.00 132 HIS A O 12
ATOM 17304 N N . SER A 1 75 ? -9.785 -2.789 -2.877 1.00 0.00 133 SER A N 12
ATOM 17305 C CA . SER A 1 75 ? -11.110 -3.351 -2.645 1.00 0.00 133 SER A CA 12
ATOM 17306 C C . SER A 1 75 ? -11.291 -4.654 -3.418 1.00 0.00 133 SER A C 12
ATOM 17307 O O . SER A 1 75 ? -12.289 -4.842 -4.114 1.00 0.00 133 SER A O 12
ATOM 17315 N N . SER A 1 76 ? -10.318 -5.551 -3.290 1.00 0.00 134 SER A N 12
ATOM 17316 C CA . SER A 1 76 ? -10.366 -6.835 -3.978 1.00 0.00 134 SER A CA 12
ATOM 17317 C C . SER A 1 76 ? -10.832 -7.940 -3.035 1.00 0.00 134 SER A C 12
ATOM 17318 O O . SER A 1 76 ? -11.970 -8.403 -3.118 1.00 0.00 134 SER A O 12
ATOM 17326 N N . ARG A 1 77 ? -9.945 -8.357 -2.139 1.00 0.00 135 ARG A N 12
ATOM 17327 C CA . ARG A 1 77 ? -10.263 -9.409 -1.180 1.00 0.00 135 ARG A CA 12
ATOM 17328 C C . ARG A 1 77 ? -10.628 -8.815 0.177 1.00 0.00 135 ARG A C 12
ATOM 17329 O O . ARG A 1 77 ? -10.478 -7.613 0.402 1.00 0.00 135 ARG A O 12
ATOM 17350 N N . THR A 1 78 ? -11.109 -9.664 1.079 1.00 0.00 136 THR A N 12
ATOM 17351 C CA . THR A 1 78 ? -11.497 -9.224 2.413 1.00 0.00 136 THR A CA 12
ATOM 17352 C C . THR A 1 78 ? -10.840 -10.082 3.488 1.00 0.00 136 THR A C 12
ATOM 17353 O O . THR A 1 78 ? -11.499 -10.899 4.133 1.00 0.00 136 THR A O 12
ATOM 17364 N N . LEU A 1 79 ? -9.539 -9.891 3.678 1.00 0.00 137 LEU A N 12
ATOM 17365 C CA . LEU A 1 79 ? -8.793 -10.648 4.677 1.00 0.00 137 LEU A CA 12
ATOM 17366 C C . LEU A 1 79 ? -9.655 -10.931 5.903 1.00 0.00 137 LEU A C 12
ATOM 17367 O O . LEU A 1 79 ? -10.435 -10.090 6.350 1.00 0.00 137 LEU A O 12
ATOM 17383 N N . PRO A 1 80 ? -9.512 -12.142 6.461 1.00 0.00 138 PRO A N 12
ATOM 17384 C CA . PRO A 1 80 ? -10.267 -12.562 7.644 1.00 0.00 138 PRO A CA 12
ATOM 17385 C C . PRO A 1 80 ? -10.237 -11.516 8.753 1.00 0.00 138 PRO A C 12
ATOM 17386 O O . PRO A 1 80 ? -9.170 -11.065 9.165 1.00 0.00 138 PRO A O 12
ATOM 17397 N N . GLY A 1 81 ? -11.417 -11.135 9.234 1.00 0.00 139 GLY A N 12
ATOM 17398 C CA . GLY A 1 81 ? -11.503 -10.145 10.291 1.00 0.00 139 GLY A CA 12
ATOM 17399 C C . GLY A 1 81 ? -11.248 -8.738 9.790 1.00 0.00 139 GLY A C 12
ATOM 17400 O O . GLY A 1 81 ? -10.506 -7.976 10.409 1.00 0.00 139 GLY A O 12
ATOM 17404 N N . ALA A 1 82 ? -11.863 -8.392 8.664 1.00 0.00 140 ALA A N 12
ATOM 17405 C CA . ALA A 1 82 ? -11.698 -7.066 8.079 1.00 0.00 140 ALA A CA 12
ATOM 17406 C C . ALA A 1 82 ? -13.031 -6.517 7.581 1.00 0.00 140 ALA A C 12
ATOM 17407 O O . ALA A 1 82 ? -13.577 -6.994 6.587 1.00 0.00 140 ALA A O 12
ATOM 17414 N N . SER A 1 83 ? -13.549 -5.512 8.280 1.00 0.00 141 SER A N 12
ATOM 17415 C CA . SER A 1 83 ? -14.821 -4.900 7.911 1.00 0.00 141 SER A CA 12
ATOM 17416 C C . SER A 1 83 ? -15.022 -4.936 6.399 1.00 0.00 141 SER A C 12
ATOM 17417 O O . SER A 1 83 ? -15.804 -5.736 5.885 1.00 0.00 141 SER A O 12
ATOM 17425 N N . SER A 1 84 ? -14.311 -4.063 5.693 1.00 0.00 142 SER A N 12
ATOM 17426 C CA . SER A 1 84 ? -14.414 -3.991 4.240 1.00 0.00 142 SER A CA 12
ATOM 17427 C C . SER A 1 84 ? -13.248 -4.717 3.576 1.00 0.00 142 SER A C 12
ATOM 17428 O O . SER A 1 84 ? -12.429 -5.343 4.249 1.00 0.00 142 SER A O 12
ATOM 17436 N N . SER A 1 85 ? -13.181 -4.629 2.252 1.00 0.00 143 SER A N 12
ATOM 17437 C CA . SER A 1 85 ? -12.118 -5.280 1.495 1.00 0.00 143 SER A CA 12
ATOM 17438 C C . SER A 1 85 ? -10.782 -4.581 1.723 1.00 0.00 143 SER A C 12
ATOM 17439 O O . SER A 1 85 ? -10.709 -3.565 2.415 1.00 0.00 143 SER A O 12
ATOM 17447 N N . LEU A 1 86 ? -9.725 -5.132 1.135 1.00 0.00 144 LEU A N 12
ATOM 17448 C CA . LEU A 1 86 ? -8.389 -4.562 1.272 1.00 0.00 144 LEU A CA 12
ATOM 17449 C C . LEU A 1 86 ? -8.339 -3.148 0.701 1.00 0.00 144 LEU A C 12
ATOM 17450 O O . LEU A 1 86 ? -8.403 -2.955 -0.513 1.00 0.00 144 LEU A O 12
ATOM 17466 N N . VAL A 1 87 ? -8.221 -2.162 1.585 1.00 0.00 145 VAL A N 12
ATOM 17467 C CA . VAL A 1 87 ? -8.158 -0.766 1.169 1.00 0.00 145 VAL A CA 12
ATOM 17468 C C . VAL A 1 87 ? -6.745 -0.382 0.745 1.00 0.00 145 VAL A C 12
ATOM 17469 O O . VAL A 1 87 ? -5.840 -0.289 1.574 1.00 0.00 145 VAL A O 12
ATOM 17482 N N . VAL A 1 88 ? -6.563 -0.159 -0.553 1.00 0.00 146 VAL A N 12
ATOM 17483 C CA . VAL A 1 88 ? -5.260 0.217 -1.088 1.00 0.00 146 VAL A CA 12
ATOM 17484 C C . VAL A 1 88 ? -5.345 1.516 -1.881 1.00 0.00 146 VAL A C 12
ATOM 17485 O O . VAL A 1 88 ? -6.135 1.634 -2.818 1.00 0.00 146 VAL A O 12
ATOM 17498 N N . LYS A 1 89 ? -4.527 2.490 -1.499 1.00 0.00 147 LYS A N 12
ATOM 17499 C CA . LYS A 1 89 ? -4.507 3.782 -2.174 1.00 0.00 147 LYS A CA 12
ATOM 17500 C C . LYS A 1 89 ? -3.172 4.488 -1.961 1.00 0.00 147 LYS A C 12
ATOM 17501 O O . LYS A 1 89 ? -2.534 4.329 -0.920 1.00 0.00 147 LYS A O 12
ATOM 17520 N N . PHE A 1 90 ? -2.755 5.269 -2.952 1.00 0.00 148 PHE A N 12
ATOM 17521 C CA . PHE A 1 90 ? -1.495 5.999 -2.872 1.00 0.00 148 PHE A CA 12
ATOM 17522 C C . PHE A 1 90 ? -1.307 6.608 -1.486 1.00 0.00 148 PHE A C 12
ATOM 17523 O O . PHE A 1 90 ? -2.261 6.742 -0.720 1.00 0.00 148 PHE A O 12
ATOM 17540 N N . ALA A 1 91 ? -0.069 6.974 -1.171 1.00 0.00 149 ALA A N 12
ATOM 17541 C CA . ALA A 1 91 ? 0.246 7.570 0.122 1.00 0.00 149 ALA A CA 12
ATOM 17542 C C . ALA A 1 91 ? 0.955 8.909 -0.049 1.00 0.00 149 ALA A C 12
ATOM 17543 O O . ALA A 1 91 ? 2.124 8.959 -0.430 1.00 0.00 149 ALA A O 12
ATOM 17550 N N . ASP A 1 92 ? 0.239 9.992 0.234 1.00 0.00 150 ASP A N 12
ATOM 17551 C CA . ASP A 1 92 ? 0.801 11.333 0.112 1.00 0.00 150 ASP A CA 12
ATOM 17552 C C . ASP A 1 92 ? 1.493 11.752 1.405 1.00 0.00 150 ASP A C 12
ATOM 17553 O O . ASP A 1 92 ? 2.705 11.973 1.431 1.00 0.00 150 ASP A O 12
ATOM 17562 N N . THR A 1 93 ? 0.716 11.860 2.479 1.00 0.00 151 THR A N 12
ATOM 17563 C CA . THR A 1 93 ? 1.254 12.254 3.775 1.00 0.00 151 THR A CA 12
ATOM 17564 C C . THR A 1 93 ? 2.657 11.694 3.982 1.00 0.00 151 THR A C 12
ATOM 17565 O O . THR A 1 93 ? 2.985 10.618 3.483 1.00 0.00 151 THR A O 12
ATOM 17576 N N . GLU A 1 94 ? 3.480 12.432 4.721 1.00 0.00 152 GLU A N 12
ATOM 17577 C CA . GLU A 1 94 ? 4.848 12.007 4.993 1.00 0.00 152 GLU A CA 12
ATOM 17578 C C . GLU A 1 94 ? 5.124 11.988 6.494 1.00 0.00 152 GLU A C 12
ATOM 17579 O O . GLU A 1 94 ? 5.648 11.011 7.028 1.00 0.00 152 GLU A O 12
ATOM 17591 N N . LYS A 1 95 ? 4.766 13.075 7.168 1.00 0.00 153 LYS A N 12
ATOM 17592 C CA . LYS A 1 95 ? 4.973 13.186 8.608 1.00 0.00 153 LYS A CA 12
ATOM 17593 C C . LYS A 1 95 ? 3.823 13.940 9.266 1.00 0.00 153 LYS A C 12
ATOM 17594 O O . LYS A 1 95 ? 3.242 14.847 8.671 1.00 0.00 153 LYS A O 12
ATOM 17613 N N . GLU A 1 96 ? 3.500 13.559 10.499 1.00 0.00 154 GLU A N 12
ATOM 17614 C CA . GLU A 1 96 ? 2.419 14.200 11.237 1.00 0.00 154 GLU A CA 12
ATOM 17615 C C . GLU A 1 96 ? 2.878 15.530 11.829 1.00 0.00 154 GLU A C 12
ATOM 17616 O O . GLU A 1 96 ? 2.244 16.565 11.625 1.00 0.00 154 GLU A O 12
ATOM 17628 N N . SER A 1 97 ? 3.985 15.492 12.564 1.00 0.00 155 SER A N 12
ATOM 17629 C CA . SER A 1 97 ? 4.528 16.692 13.190 1.00 0.00 155 SER A CA 12
ATOM 17630 C C . SER A 1 97 ? 6.012 16.846 12.874 1.00 0.00 155 SER A C 12
ATOM 17631 O O . SER A 1 97 ? 6.739 15.860 12.756 1.00 0.00 155 SER A O 12
ATOM 17639 N N . GLY A 1 98 ? 6.456 18.092 12.737 1.00 0.00 156 GLY A N 12
ATOM 17640 C CA . GLY A 1 98 ? 7.852 18.354 12.436 1.00 0.00 156 GLY A CA 12
ATOM 17641 C C . GLY A 1 98 ? 8.251 19.785 12.734 1.00 0.00 156 GLY A C 12
ATOM 17642 O O . GLY A 1 98 ? 7.757 20.406 13.676 1.00 0.00 156 GLY A O 12
ATOM 17646 N N . PRO A 1 99 ? 9.167 20.330 11.920 1.00 0.00 157 PRO A N 12
ATOM 17647 C CA . PRO A 1 99 ? 9.653 21.703 12.082 1.00 0.00 157 PRO A CA 12
ATOM 17648 C C . PRO A 1 99 ? 8.643 22.738 11.598 1.00 0.00 157 PRO A C 12
ATOM 17649 O O . PRO A 1 99 ? 7.528 22.394 11.205 1.00 0.00 157 PRO A O 12
ATOM 17660 N N . SER A 1 100 ? 9.040 24.006 11.627 1.00 0.00 158 SER A N 12
ATOM 17661 C CA . SER A 1 100 ? 8.168 25.091 11.194 1.00 0.00 158 SER A CA 12
ATOM 17662 C C . SER A 1 100 ? 8.926 26.079 10.313 1.00 0.00 158 SER A C 12
ATOM 17663 O O . SER A 1 100 ? 10.144 26.216 10.422 1.00 0.00 158 SER A O 12
ATOM 17671 N N . SER A 1 101 ? 8.196 26.764 9.439 1.00 0.00 159 SER A N 12
ATOM 17672 C CA . SER A 1 101 ? 8.798 27.737 8.536 1.00 0.00 159 SER A CA 12
ATOM 17673 C C . SER A 1 101 ? 7.739 28.670 7.957 1.00 0.00 159 SER A C 12
ATOM 17674 O O . SER A 1 101 ? 6.634 28.243 7.626 1.00 0.00 159 SER A O 12
ATOM 17682 N N . GLY A 1 102 ? 8.086 29.948 7.837 1.00 0.00 160 GLY A N 12
ATOM 17683 C CA . GLY A 1 102 ? 7.155 30.922 7.298 1.00 0.00 160 GLY A CA 12
ATOM 17684 C C . GLY A 1 102 ? 6.123 31.363 8.317 1.00 0.00 160 GLY A C 12
ATOM 17685 O O . GLY A 1 102 ? 5.747 30.594 9.202 1.00 0.00 160 GLY A O 12
ATOM 17689 N N . GLY A 1 1 ? 1.597 4.123 -31.929 1.00 0.00 59 GLY A N 13
ATOM 17690 C CA . GLY A 1 1 ? 0.711 3.941 -30.793 1.00 0.00 59 GLY A CA 13
ATOM 17691 C C . GLY A 1 1 ? 0.100 5.244 -30.319 1.00 0.00 59 GLY A C 13
ATOM 17692 O O . GLY A 1 1 ? 0.815 6.168 -29.931 1.00 0.00 59 GLY A O 13
ATOM 17696 N N . SER A 1 2 ? -1.226 5.321 -30.353 1.00 0.00 60 SER A N 13
ATOM 17697 C CA . SER A 1 2 ? -1.934 6.523 -29.928 1.00 0.00 60 SER A CA 13
ATOM 17698 C C . SER A 1 2 ? -2.369 6.412 -28.470 1.00 0.00 60 SER A C 13
ATOM 17699 O O . SER A 1 2 ? -2.507 5.312 -27.934 1.00 0.00 60 SER A O 13
ATOM 17707 N N . SER A 1 3 ? -2.583 7.559 -27.834 1.00 0.00 61 SER A N 13
ATOM 17708 C CA . SER A 1 3 ? -2.998 7.592 -26.436 1.00 0.00 61 SER A CA 13
ATOM 17709 C C . SER A 1 3 ? -3.311 9.018 -25.996 1.00 0.00 61 SER A C 13
ATOM 17710 O O . SER A 1 3 ? -2.824 9.983 -26.585 1.00 0.00 61 SER A O 13
ATOM 17718 N N . GLY A 1 4 ? -4.127 9.144 -24.954 1.00 0.00 62 GLY A N 13
ATOM 17719 C CA . GLY A 1 4 ? -4.491 10.456 -24.451 1.00 0.00 62 GLY A CA 13
ATOM 17720 C C . GLY A 1 4 ? -3.717 10.835 -23.204 1.00 0.00 62 GLY A C 13
ATOM 17721 O O . GLY A 1 4 ? -2.687 10.234 -22.899 1.00 0.00 62 GLY A O 13
ATOM 17725 N N . SER A 1 5 ? -4.212 11.835 -22.482 1.00 0.00 63 SER A N 13
ATOM 17726 C CA . SER A 1 5 ? -3.557 12.297 -21.265 1.00 0.00 63 SER A CA 13
ATOM 17727 C C . SER A 1 5 ? -3.928 11.412 -20.079 1.00 0.00 63 SER A C 13
ATOM 17728 O O . SER A 1 5 ? -5.009 10.826 -20.042 1.00 0.00 63 SER A O 13
ATOM 17736 N N . SER A 1 6 ? -3.022 11.320 -19.110 1.00 0.00 64 SER A N 13
ATOM 17737 C CA . SER A 1 6 ? -3.251 10.504 -17.924 1.00 0.00 64 SER A CA 13
ATOM 17738 C C . SER A 1 6 ? -3.422 11.380 -16.687 1.00 0.00 64 SER A C 13
ATOM 17739 O O . SER A 1 6 ? -4.336 11.175 -15.889 1.00 0.00 64 SER A O 13
ATOM 17747 N N . GLY A 1 7 ? -2.535 12.359 -16.534 1.00 0.00 65 GLY A N 13
ATOM 17748 C CA . GLY A 1 7 ? -2.604 13.252 -15.393 1.00 0.00 65 GLY A CA 13
ATOM 17749 C C . GLY A 1 7 ? -1.461 13.040 -14.420 1.00 0.00 65 GLY A C 13
ATOM 17750 O O . GLY A 1 7 ? -1.357 11.986 -13.793 1.00 0.00 65 GLY A O 13
ATOM 17754 N N . SER A 1 8 ? -0.599 14.044 -14.296 1.00 0.00 66 SER A N 13
ATOM 17755 C CA . SER A 1 8 ? 0.547 13.961 -13.397 1.00 0.00 66 SER A CA 13
ATOM 17756 C C . SER A 1 8 ? 0.287 14.741 -12.112 1.00 0.00 66 SER A C 13
ATOM 17757 O O . SER A 1 8 ? 0.584 15.932 -12.025 1.00 0.00 66 SER A O 13
ATOM 17765 N N . ARG A 1 9 ? -0.271 14.060 -11.116 1.00 0.00 67 ARG A N 13
ATOM 17766 C CA . ARG A 1 9 ? -0.573 14.688 -9.836 1.00 0.00 67 ARG A CA 13
ATOM 17767 C C . ARG A 1 9 ? 0.085 13.927 -8.688 1.00 0.00 67 ARG A C 13
ATOM 17768 O O . ARG A 1 9 ? -0.386 12.865 -8.283 1.00 0.00 67 ARG A O 13
ATOM 17789 N N . GLY A 1 10 ? 1.179 14.477 -8.170 1.00 0.00 68 GLY A N 13
ATOM 17790 C CA . GLY A 1 10 ? 1.884 13.837 -7.075 1.00 0.00 68 GLY A CA 13
ATOM 17791 C C . GLY A 1 10 ? 2.448 12.484 -7.461 1.00 0.00 68 GLY A C 13
ATOM 17792 O O . GLY A 1 10 ? 1.698 11.546 -7.727 1.00 0.00 68 GLY A O 13
ATOM 17796 N N . GLU A 1 11 ? 3.773 12.384 -7.494 1.00 0.00 69 GLU A N 13
ATOM 17797 C CA . GLU A 1 11 ? 4.436 11.136 -7.853 1.00 0.00 69 GLU A CA 13
ATOM 17798 C C . GLU A 1 11 ? 4.993 10.439 -6.615 1.00 0.00 69 GLU A C 13
ATOM 17799 O O . GLU A 1 11 ? 6.104 10.733 -6.172 1.00 0.00 69 GLU A O 13
ATOM 17811 N N . ASP A 1 12 ? 4.214 9.517 -6.061 1.00 0.00 70 ASP A N 13
ATOM 17812 C CA . ASP A 1 12 ? 4.628 8.778 -4.875 1.00 0.00 70 ASP A CA 13
ATOM 17813 C C . ASP A 1 12 ? 4.392 7.282 -5.056 1.00 0.00 70 ASP A C 13
ATOM 17814 O O . ASP A 1 12 ? 3.250 6.831 -5.152 1.00 0.00 70 ASP A O 13
ATOM 17823 N N . ARG A 1 13 ? 5.478 6.517 -5.104 1.00 0.00 71 ARG A N 13
ATOM 17824 C CA . ARG A 1 13 ? 5.389 5.073 -5.276 1.00 0.00 71 ARG A CA 13
ATOM 17825 C C . ARG A 1 13 ? 4.795 4.413 -4.036 1.00 0.00 71 ARG A C 13
ATOM 17826 O O . ARG A 1 13 ? 3.860 3.616 -4.130 1.00 0.00 71 ARG A O 13
ATOM 17847 N N . LYS A 1 14 ? 5.343 4.749 -2.873 1.00 0.00 72 LYS A N 13
ATOM 17848 C CA . LYS A 1 14 ? 4.868 4.190 -1.612 1.00 0.00 72 LYS A CA 13
ATOM 17849 C C . LYS A 1 14 ? 3.344 4.225 -1.542 1.00 0.00 72 LYS A C 13
ATOM 17850 O O . LYS A 1 14 ? 2.728 5.277 -1.719 1.00 0.00 72 LYS A O 13
ATOM 17869 N N . LEU A 1 15 ? 2.742 3.070 -1.281 1.00 0.00 73 LEU A N 13
ATOM 17870 C CA . LEU A 1 15 ? 1.290 2.969 -1.185 1.00 0.00 73 LEU A CA 13
ATOM 17871 C C . LEU A 1 15 ? 0.858 2.679 0.248 1.00 0.00 73 LEU A C 13
ATOM 17872 O O . LEU A 1 15 ? 1.557 1.989 0.991 1.00 0.00 73 LEU A O 13
ATOM 17888 N N . PHE A 1 16 ? -0.299 3.208 0.630 1.00 0.00 74 PHE A N 13
ATOM 17889 C CA . PHE A 1 16 ? -0.826 3.005 1.975 1.00 0.00 74 PHE A CA 13
ATOM 17890 C C . PHE A 1 16 ? -1.873 1.895 1.987 1.00 0.00 74 PHE A C 13
ATOM 17891 O O . PHE A 1 16 ? -2.972 2.057 1.456 1.00 0.00 74 PHE A O 13
ATOM 17908 N N . VAL A 1 17 ? -1.524 0.767 2.597 1.00 0.00 75 VAL A N 13
ATOM 17909 C CA . VAL A 1 17 ? -2.432 -0.370 2.680 1.00 0.00 75 VAL A CA 13
ATOM 17910 C C . VAL A 1 17 ? -3.204 -0.363 3.994 1.00 0.00 75 VAL A C 13
ATOM 17911 O O . VAL A 1 17 ? -2.696 0.082 5.022 1.00 0.00 75 VAL A O 13
ATOM 17924 N N . GLY A 1 18 ? -4.437 -0.859 3.953 1.00 0.00 76 GLY A N 13
ATOM 17925 C CA . GLY A 1 18 ? -5.260 -0.901 5.148 1.00 0.00 76 GLY A CA 13
ATOM 17926 C C . GLY A 1 18 ? -6.174 -2.109 5.180 1.00 0.00 76 GLY A C 13
ATOM 17927 O O . GLY A 1 18 ? -6.156 -2.934 4.267 1.00 0.00 76 GLY A O 13
ATOM 17931 N N . MET A 1 19 ? -6.975 -2.216 6.236 1.00 0.00 77 MET A N 13
ATOM 17932 C CA . MET A 1 19 ? -7.900 -3.333 6.383 1.00 0.00 77 MET A CA 13
ATOM 17933 C C . MET A 1 19 ? -7.148 -4.659 6.429 1.00 0.00 77 MET A C 13
ATOM 17934 O O . MET A 1 19 ? -7.603 -5.663 5.878 1.00 0.00 77 MET A O 13
ATOM 17948 N N . LEU A 1 20 ? -5.994 -4.657 7.088 1.00 0.00 78 LEU A N 13
ATOM 17949 C CA . LEU A 1 20 ? -5.178 -5.861 7.205 1.00 0.00 78 LEU A CA 13
ATOM 17950 C C . LEU A 1 20 ? -5.574 -6.670 8.436 1.00 0.00 78 LEU A C 13
ATOM 17951 O O . LEU A 1 20 ? -6.361 -6.214 9.264 1.00 0.00 78 LEU A O 13
ATOM 17967 N N . GLY A 1 21 ? -5.020 -7.873 8.551 1.00 0.00 79 GLY A N 13
ATOM 17968 C CA . GLY A 1 21 ? -5.325 -8.725 9.685 1.00 0.00 79 GLY A CA 13
ATOM 17969 C C . GLY A 1 21 ? -4.159 -8.853 10.645 1.00 0.00 79 GLY A C 13
ATOM 17970 O O . GLY A 1 21 ? -3.044 -8.429 10.340 1.00 0.00 79 GLY A O 13
ATOM 17974 N N . LYS A 1 22 ? -4.415 -9.439 11.810 1.00 0.00 80 LYS A N 13
ATOM 17975 C CA . LYS A 1 22 ? -3.379 -9.622 12.819 1.00 0.00 80 LYS A CA 13
ATOM 17976 C C . LYS A 1 22 ? -2.471 -10.794 12.460 1.00 0.00 80 LYS A C 13
ATOM 17977 O O . LYS A 1 22 ? -1.486 -11.059 13.148 1.00 0.00 80 LYS A O 13
ATOM 17996 N N . GLN A 1 23 ? -2.810 -11.490 11.380 1.00 0.00 81 GLN A N 13
ATOM 17997 C CA . GLN A 1 23 ? -2.024 -12.633 10.931 1.00 0.00 81 GLN A CA 13
ATOM 17998 C C . GLN A 1 23 ? -1.048 -12.225 9.832 1.00 0.00 81 GLN A C 13
ATOM 17999 O O . GLN A 1 23 ? 0.155 -12.457 9.942 1.00 0.00 81 GLN A O 13
ATOM 18013 N N . GLN A 1 24 ? -1.576 -11.617 8.775 1.00 0.00 82 GLN A N 13
ATOM 18014 C CA . GLN A 1 24 ? -0.751 -11.178 7.656 1.00 0.00 82 GLN A CA 13
ATOM 18015 C C . GLN A 1 24 ? 0.499 -10.458 8.151 1.00 0.00 82 GLN A C 13
ATOM 18016 O O . GLN A 1 24 ? 0.512 -9.893 9.245 1.00 0.00 82 GLN A O 13
ATOM 18030 N N . THR A 1 25 ? 1.551 -10.483 7.339 1.00 0.00 83 THR A N 13
ATOM 18031 C CA . THR A 1 25 ? 2.807 -9.835 7.695 1.00 0.00 83 THR A CA 13
ATOM 18032 C C . THR A 1 25 ? 3.427 -9.137 6.489 1.00 0.00 83 THR A C 13
ATOM 18033 O O . THR A 1 25 ? 2.895 -9.203 5.381 1.00 0.00 83 THR A O 13
ATOM 18044 N N . ASP A 1 26 ? 4.553 -8.469 6.713 1.00 0.00 84 ASP A N 13
ATOM 18045 C CA . ASP A 1 26 ? 5.246 -7.760 5.644 1.00 0.00 84 ASP A CA 13
ATOM 18046 C C . ASP A 1 26 ? 5.510 -8.685 4.460 1.00 0.00 84 ASP A C 13
ATOM 18047 O O . ASP A 1 26 ? 5.607 -8.235 3.319 1.00 0.00 84 ASP A O 13
ATOM 18056 N N . GLU A 1 27 ? 5.625 -9.979 4.741 1.00 0.00 85 GLU A N 13
ATOM 18057 C CA . GLU A 1 27 ? 5.880 -10.967 3.698 1.00 0.00 85 GLU A CA 13
ATOM 18058 C C . GLU A 1 27 ? 4.658 -11.135 2.799 1.00 0.00 85 GLU A C 13
ATOM 18059 O O . GLU A 1 27 ? 4.747 -10.988 1.580 1.00 0.00 85 GLU A O 13
ATOM 18071 N N . ASP A 1 28 ? 3.520 -11.446 3.409 1.00 0.00 86 ASP A N 13
ATOM 18072 C CA . ASP A 1 28 ? 2.280 -11.634 2.665 1.00 0.00 86 ASP A CA 13
ATOM 18073 C C . ASP A 1 28 ? 2.013 -10.448 1.745 1.00 0.00 86 ASP A C 13
ATOM 18074 O O . ASP A 1 28 ? 1.948 -10.597 0.525 1.00 0.00 86 ASP A O 13
ATOM 18083 N N . VAL A 1 29 ? 1.858 -9.268 2.338 1.00 0.00 87 VAL A N 13
ATOM 18084 C CA . VAL A 1 29 ? 1.598 -8.055 1.572 1.00 0.00 87 VAL A CA 13
ATOM 18085 C C . VAL A 1 29 ? 2.585 -7.911 0.419 1.00 0.00 87 VAL A C 13
ATOM 18086 O O . VAL A 1 29 ? 2.212 -7.515 -0.685 1.00 0.00 87 VAL A O 13
ATOM 18099 N N . ARG A 1 30 ? 3.846 -8.236 0.683 1.00 0.00 88 ARG A N 13
ATOM 18100 C CA . ARG A 1 30 ? 4.888 -8.142 -0.333 1.00 0.00 88 ARG A CA 13
ATOM 18101 C C . ARG A 1 30 ? 4.634 -9.133 -1.465 1.00 0.00 88 ARG A C 13
ATOM 18102 O O . ARG A 1 30 ? 4.443 -8.741 -2.616 1.00 0.00 88 ARG A O 13
ATOM 18123 N N . LYS A 1 31 ? 4.635 -10.419 -1.130 1.00 0.00 89 LYS A N 13
ATOM 18124 C CA . LYS A 1 31 ? 4.404 -11.467 -2.117 1.00 0.00 89 LYS A CA 13
ATOM 18125 C C . LYS A 1 31 ? 3.025 -11.322 -2.754 1.00 0.00 89 LYS A C 13
ATOM 18126 O O . LYS A 1 31 ? 2.778 -11.835 -3.844 1.00 0.00 89 LYS A O 13
ATOM 18145 N N . MET A 1 32 ? 2.132 -10.618 -2.065 1.00 0.00 90 MET A N 13
ATOM 18146 C CA . MET A 1 32 ? 0.780 -10.403 -2.565 1.00 0.00 90 MET A CA 13
ATOM 18147 C C . MET A 1 32 ? 0.720 -9.168 -3.458 1.00 0.00 90 MET A C 13
ATOM 18148 O O . MET A 1 32 ? -0.203 -9.011 -4.257 1.00 0.00 90 MET A O 13
ATOM 18162 N N . PHE A 1 33 ? 1.710 -8.293 -3.317 1.00 0.00 91 PHE A N 13
ATOM 18163 C CA . PHE A 1 33 ? 1.769 -7.070 -4.109 1.00 0.00 91 PHE A CA 13
ATOM 18164 C C . PHE A 1 33 ? 2.770 -7.211 -5.252 1.00 0.00 91 PHE A C 13
ATOM 18165 O O . PHE A 1 33 ? 2.811 -6.382 -6.161 1.00 0.00 91 PHE A O 13
ATOM 18182 N N . GLU A 1 34 ? 3.577 -8.266 -5.197 1.00 0.00 92 GLU A N 13
ATOM 18183 C CA . GLU A 1 34 ? 4.580 -8.514 -6.227 1.00 0.00 92 GLU A CA 13
ATOM 18184 C C . GLU A 1 34 ? 3.918 -8.828 -7.566 1.00 0.00 92 GLU A C 13
ATOM 18185 O O . GLU A 1 34 ? 4.342 -8.357 -8.622 1.00 0.00 92 GLU A O 13
ATOM 18197 N N . PRO A 1 35 ? 2.854 -9.643 -7.523 1.00 0.00 93 PRO A N 13
ATOM 18198 C CA . PRO A 1 35 ? 2.111 -10.038 -8.723 1.00 0.00 93 PRO A CA 13
ATOM 18199 C C . PRO A 1 35 ? 1.770 -8.848 -9.613 1.00 0.00 93 PRO A C 13
ATOM 18200 O O . PRO A 1 35 ? 1.397 -9.014 -10.774 1.00 0.00 93 PRO A O 13
ATOM 18211 N N . PHE A 1 36 ? 1.901 -7.646 -9.061 1.00 0.00 94 PHE A N 13
ATOM 18212 C CA . PHE A 1 36 ? 1.607 -6.427 -9.804 1.00 0.00 94 PHE A CA 13
ATOM 18213 C C . PHE A 1 36 ? 2.848 -5.547 -9.920 1.00 0.00 94 PHE A C 13
ATOM 18214 O O . PHE A 1 36 ? 2.751 -4.322 -9.969 1.00 0.00 94 PHE A O 13
ATOM 18231 N N . GLY A 1 37 ? 4.015 -6.183 -9.964 1.00 0.00 95 GLY A N 13
ATOM 18232 C CA . GLY A 1 37 ? 5.259 -5.444 -10.073 1.00 0.00 95 GLY A CA 13
ATOM 18233 C C . GLY A 1 37 ? 6.258 -5.829 -9.000 1.00 0.00 95 GLY A C 13
ATOM 18234 O O . GLY A 1 37 ? 5.961 -6.645 -8.127 1.00 0.00 95 GLY A O 13
ATOM 18238 N N . THR A 1 38 ? 7.450 -5.242 -9.065 1.00 0.00 96 THR A N 13
ATOM 18239 C CA . THR A 1 38 ? 8.497 -5.530 -8.094 1.00 0.00 96 THR A CA 13
ATOM 18240 C C . THR A 1 38 ? 8.443 -4.558 -6.921 1.00 0.00 96 THR A C 13
ATOM 18241 O O . THR A 1 38 ? 8.245 -3.357 -7.108 1.00 0.00 96 THR A O 13
ATOM 18252 N N . ILE A 1 39 ? 8.621 -5.083 -5.714 1.00 0.00 97 ILE A N 13
ATOM 18253 C CA . ILE A 1 39 ? 8.595 -4.260 -4.511 1.00 0.00 97 ILE A CA 13
ATOM 18254 C C . ILE A 1 39 ? 10.006 -3.910 -4.053 1.00 0.00 97 ILE A C 13
ATOM 18255 O O . ILE A 1 39 ? 10.847 -4.790 -3.872 1.00 0.00 97 ILE A O 13
ATOM 18271 N N . ASP A 1 40 ? 10.258 -2.619 -3.866 1.00 0.00 98 ASP A N 13
ATOM 18272 C CA . ASP A 1 40 ? 11.568 -2.151 -3.426 1.00 0.00 98 ASP A CA 13
ATOM 18273 C C . ASP A 1 40 ? 11.643 -2.103 -1.903 1.00 0.00 98 ASP A C 13
ATOM 18274 O O . ASP A 1 40 ? 12.705 -2.316 -1.319 1.00 0.00 98 ASP A O 13
ATOM 18283 N N . GLU A 1 41 ? 10.510 -1.821 -1.268 1.00 0.00 99 GLU A N 13
ATOM 18284 C CA . GLU A 1 41 ? 10.450 -1.743 0.187 1.00 0.00 99 GLU A CA 13
ATOM 18285 C C . GLU A 1 41 ? 9.051 -2.082 0.692 1.00 0.00 99 GLU A C 13
ATOM 18286 O O . GLU A 1 41 ? 8.076 -2.022 -0.059 1.00 0.00 99 GLU A O 13
ATOM 18298 N N . CYS A 1 42 ? 8.959 -2.438 1.969 1.00 0.00 100 CYS A N 13
ATOM 18299 C CA . CYS A 1 42 ? 7.680 -2.787 2.576 1.00 0.00 100 CYS A CA 13
ATOM 18300 C C . CYS A 1 42 ? 7.813 -2.915 4.090 1.00 0.00 100 CYS A C 13
ATOM 18301 O O . CYS A 1 42 ? 8.628 -3.692 4.589 1.00 0.00 100 CYS A O 13
ATOM 18309 N N . THR A 1 43 ? 7.007 -2.147 4.816 1.00 0.00 101 THR A N 13
ATOM 18310 C CA . THR A 1 43 ? 7.037 -2.172 6.273 1.00 0.00 101 THR A CA 13
ATOM 18311 C C . THR A 1 43 ? 5.630 -2.073 6.853 1.00 0.00 101 THR A C 13
ATOM 18312 O O . THR A 1 43 ? 4.800 -1.307 6.366 1.00 0.00 101 THR A O 13
ATOM 18323 N N . VAL A 1 44 ? 5.370 -2.853 7.898 1.00 0.00 102 VAL A N 13
ATOM 18324 C CA . VAL A 1 44 ? 4.064 -2.852 8.546 1.00 0.00 102 VAL A CA 13
ATOM 18325 C C . VAL A 1 44 ? 4.052 -1.926 9.757 1.00 0.00 102 VAL A C 13
ATOM 18326 O O . VAL A 1 44 ? 5.048 -1.810 10.474 1.00 0.00 102 VAL A O 13
ATOM 18339 N N . LEU A 1 45 ? 2.920 -1.269 9.982 1.00 0.00 103 LEU A N 13
ATOM 18340 C CA . LEU A 1 45 ? 2.778 -0.352 11.108 1.00 0.00 103 LEU A CA 13
ATOM 18341 C C . LEU A 1 45 ? 2.072 -1.032 12.277 1.00 0.00 103 LEU A C 13
ATOM 18342 O O . LEU A 1 45 ? 0.943 -1.504 12.144 1.00 0.00 103 LEU A O 13
ATOM 18358 N N . ARG A 1 46 ? 2.745 -1.076 13.423 1.00 0.00 104 ARG A N 13
ATOM 18359 C CA . ARG A 1 46 ? 2.182 -1.697 14.616 1.00 0.00 104 ARG A CA 13
ATOM 18360 C C . ARG A 1 46 ? 2.169 -0.716 15.784 1.00 0.00 104 ARG A C 13
ATOM 18361 O O . ARG A 1 46 ? 2.777 0.352 15.719 1.00 0.00 104 ARG A O 13
ATOM 18382 N N . GLY A 1 47 ? 1.471 -1.086 16.854 1.00 0.00 105 GLY A N 13
ATOM 18383 C CA . GLY A 1 47 ? 1.391 -0.228 18.022 1.00 0.00 105 GLY A CA 13
ATOM 18384 C C . GLY A 1 47 ? 2.470 -0.535 19.041 1.00 0.00 105 GLY A C 13
ATOM 18385 O O . GLY A 1 47 ? 3.284 -1.442 18.862 1.00 0.00 105 GLY A O 13
ATOM 18389 N N . PRO A 1 48 ? 2.488 0.234 20.140 1.00 0.00 106 PRO A N 13
ATOM 18390 C CA . PRO A 1 48 ? 3.471 0.060 21.213 1.00 0.00 106 PRO A CA 13
ATOM 18391 C C . PRO A 1 48 ? 3.646 -1.403 21.606 1.00 0.00 106 PRO A C 13
ATOM 18392 O O . PRO A 1 48 ? 4.767 -1.873 21.801 1.00 0.00 106 PRO A O 13
ATOM 18403 N N . ASP A 1 49 ? 2.532 -2.118 21.720 1.00 0.00 107 ASP A N 13
ATOM 18404 C CA . ASP A 1 49 ? 2.563 -3.528 22.089 1.00 0.00 107 ASP A CA 13
ATOM 18405 C C . ASP A 1 49 ? 3.223 -4.361 20.995 1.00 0.00 107 ASP A C 13
ATOM 18406 O O . ASP A 1 49 ? 4.010 -5.264 21.277 1.00 0.00 107 ASP A O 13
ATOM 18415 N N . GLY A 1 50 ? 2.896 -4.052 19.744 1.00 0.00 108 GLY A N 13
ATOM 18416 C CA . GLY A 1 50 ? 3.465 -4.783 18.626 1.00 0.00 108 GLY A CA 13
ATOM 18417 C C . GLY A 1 50 ? 2.408 -5.465 17.781 1.00 0.00 108 GLY A C 13
ATOM 18418 O O . GLY A 1 50 ? 2.727 -6.194 16.841 1.00 0.00 108 GLY A O 13
ATOM 18422 N N . THR A 1 51 ? 1.142 -5.232 18.117 1.00 0.00 109 THR A N 13
ATOM 18423 C CA . THR A 1 51 ? 0.034 -5.832 17.384 1.00 0.00 109 THR A CA 13
ATOM 18424 C C . THR A 1 51 ? -0.266 -5.055 16.108 1.00 0.00 109 THR A C 13
ATOM 18425 O O . THR A 1 51 ? -0.263 -3.824 16.104 1.00 0.00 109 THR A O 13
ATOM 18436 N N . SER A 1 52 ? -0.526 -5.781 15.025 1.00 0.00 110 SER A N 13
ATOM 18437 C CA . SER A 1 52 ? -0.826 -5.159 13.741 1.00 0.00 110 SER A CA 13
ATOM 18438 C C . SER A 1 52 ? -1.987 -4.178 13.871 1.00 0.00 110 SER A C 13
ATOM 18439 O O . SER A 1 52 ? -3.094 -4.555 14.258 1.00 0.00 110 SER A O 13
ATOM 18447 N N . LYS A 1 53 ? -1.728 -2.917 13.543 1.00 0.00 111 LYS A N 13
ATOM 18448 C CA . LYS A 1 53 ? -2.750 -1.880 13.620 1.00 0.00 111 LYS A CA 13
ATOM 18449 C C . LYS A 1 53 ? -3.774 -2.041 12.501 1.00 0.00 111 LYS A C 13
ATOM 18450 O O . LYS A 1 53 ? -4.931 -1.649 12.644 1.00 0.00 111 LYS A O 13
ATOM 18469 N N . GLY A 1 54 ? -3.339 -2.621 11.386 1.00 0.00 112 GLY A N 13
ATOM 18470 C CA . GLY A 1 54 ? -4.231 -2.824 10.260 1.00 0.00 112 GLY A CA 13
ATOM 18471 C C . GLY A 1 54 ? -3.850 -1.981 9.059 1.00 0.00 112 GLY A C 13
ATOM 18472 O O . GLY A 1 54 ? -4.705 -1.621 8.249 1.00 0.00 112 GLY A O 13
ATOM 18476 N N . CYS A 1 55 ? -2.565 -1.665 8.945 1.00 0.00 113 CYS A N 13
ATOM 18477 C CA . CYS A 1 55 ? -2.073 -0.856 7.835 1.00 0.00 113 CYS A CA 13
ATOM 18478 C C . CYS A 1 55 ? -0.580 -1.080 7.620 1.00 0.00 113 CYS A C 13
ATOM 18479 O O . CYS A 1 55 ? 0.161 -1.350 8.565 1.00 0.00 113 CYS A O 13
ATOM 18487 N N . ALA A 1 56 ? -0.144 -0.968 6.369 1.00 0.00 114 ALA A N 13
ATOM 18488 C CA . ALA A 1 56 ? 1.261 -1.158 6.029 1.00 0.00 114 ALA A CA 13
ATOM 18489 C C . ALA A 1 56 ? 1.651 -0.316 4.819 1.00 0.00 114 ALA A C 13
ATOM 18490 O O . ALA A 1 56 ? 0.798 0.082 4.026 1.00 0.00 114 ALA A O 13
ATOM 18497 N N . PHE A 1 57 ? 2.946 -0.048 4.684 1.00 0.00 115 PHE A N 13
ATOM 18498 C CA . PHE A 1 57 ? 3.450 0.748 3.571 1.00 0.00 115 PHE A CA 13
ATOM 18499 C C . PHE A 1 57 ? 4.159 -0.134 2.548 1.00 0.00 115 PHE A C 13
ATOM 18500 O O . PHE A 1 57 ? 5.136 -0.811 2.866 1.00 0.00 115 PHE A O 13
ATOM 18517 N N . VAL A 1 58 ? 3.658 -0.122 1.317 1.00 0.00 116 VAL A N 13
ATOM 18518 C CA . VAL A 1 58 ? 4.242 -0.920 0.245 1.00 0.00 116 VAL A CA 13
ATOM 18519 C C . VAL A 1 58 ? 4.841 -0.031 -0.839 1.00 0.00 116 VAL A C 13
ATOM 18520 O O . VAL A 1 58 ? 4.126 0.706 -1.518 1.00 0.00 116 VAL A O 13
ATOM 18533 N N . LYS A 1 59 ? 6.158 -0.105 -0.996 1.00 0.00 117 LYS A N 13
ATOM 18534 C CA . LYS A 1 59 ? 6.855 0.692 -1.999 1.00 0.00 117 LYS A CA 13
ATOM 18535 C C . LYS A 1 59 ? 7.225 -0.160 -3.209 1.00 0.00 117 LYS A C 13
ATOM 18536 O O . LYS A 1 59 ? 8.053 -1.067 -3.113 1.00 0.00 117 LYS A O 13
ATOM 18555 N N . PHE A 1 60 ? 6.609 0.138 -4.348 1.00 0.00 118 PHE A N 13
ATOM 18556 C CA . PHE A 1 60 ? 6.874 -0.600 -5.577 1.00 0.00 118 PHE A CA 13
ATOM 18557 C C . PHE A 1 60 ? 8.164 -0.118 -6.233 1.00 0.00 118 PHE A C 13
ATOM 18558 O O . PHE A 1 60 ? 8.779 0.848 -5.781 1.00 0.00 118 PHE A O 13
ATOM 18575 N N . GLN A 1 61 ? 8.568 -0.798 -7.301 1.00 0.00 119 GLN A N 13
ATOM 18576 C CA . GLN A 1 61 ? 9.786 -0.440 -8.019 1.00 0.00 119 GLN A CA 13
ATOM 18577 C C . GLN A 1 61 ? 9.582 0.830 -8.839 1.00 0.00 119 GLN A C 13
ATOM 18578 O O . GLN A 1 61 ? 10.473 1.675 -8.927 1.00 0.00 119 GLN A O 13
ATOM 18592 N N . THR A 1 62 ? 8.402 0.958 -9.438 1.00 0.00 120 THR A N 13
ATOM 18593 C CA . THR A 1 62 ? 8.081 2.123 -10.252 1.00 0.00 120 THR A CA 13
ATOM 18594 C C . THR A 1 62 ? 6.627 2.542 -10.063 1.00 0.00 120 THR A C 13
ATOM 18595 O O . THR A 1 62 ? 5.757 1.707 -9.816 1.00 0.00 120 THR A O 13
ATOM 18606 N N . HIS A 1 63 ? 6.370 3.841 -10.182 1.00 0.00 121 HIS A N 13
ATOM 18607 C CA . HIS A 1 63 ? 5.020 4.371 -10.026 1.00 0.00 121 HIS A CA 13
ATOM 18608 C C . HIS A 1 63 ? 4.000 3.470 -10.715 1.00 0.00 121 HIS A C 13
ATOM 18609 O O . HIS A 1 63 ? 3.135 2.885 -10.065 1.00 0.00 121 HIS A O 13
ATOM 18623 N N . ALA A 1 64 ? 4.108 3.365 -12.036 1.00 0.00 122 ALA A N 13
ATOM 18624 C CA . ALA A 1 64 ? 3.196 2.535 -12.813 1.00 0.00 122 ALA A CA 13
ATOM 18625 C C . ALA A 1 64 ? 2.784 1.291 -12.032 1.00 0.00 122 ALA A C 13
ATOM 18626 O O . ALA A 1 64 ? 1.601 1.073 -11.775 1.00 0.00 122 ALA A O 13
ATOM 18633 N N . GLU A 1 65 ? 3.768 0.480 -11.658 1.00 0.00 123 GLU A N 13
ATOM 18634 C CA . GLU A 1 65 ? 3.506 -0.742 -10.907 1.00 0.00 123 GLU A CA 13
ATOM 18635 C C . GLU A 1 65 ? 2.598 -0.463 -9.713 1.00 0.00 123 GLU A C 13
ATOM 18636 O O . GLU A 1 65 ? 1.624 -1.179 -9.479 1.00 0.00 123 GLU A O 13
ATOM 18648 N N . ALA A 1 66 ? 2.925 0.582 -8.960 1.00 0.00 124 ALA A N 13
ATOM 18649 C CA . ALA A 1 66 ? 2.139 0.957 -7.791 1.00 0.00 124 ALA A CA 13
ATOM 18650 C C . ALA A 1 66 ? 0.674 1.165 -8.158 1.00 0.00 124 ALA A C 13
ATOM 18651 O O . ALA A 1 66 ? -0.223 0.717 -7.444 1.00 0.00 124 ALA A O 13
ATOM 18658 N N . GLN A 1 67 ? 0.439 1.846 -9.275 1.00 0.00 125 GLN A N 13
ATOM 18659 C CA . GLN A 1 67 ? -0.918 2.113 -9.736 1.00 0.00 125 GLN A CA 13
ATOM 18660 C C . GLN A 1 67 ? -1.633 0.818 -10.105 1.00 0.00 125 GLN A C 13
ATOM 18661 O O . GLN A 1 67 ? -2.822 0.654 -9.833 1.00 0.00 125 GLN A O 13
ATOM 18675 N N . ALA A 1 68 ? -0.900 -0.100 -10.727 1.00 0.00 126 ALA A N 13
ATOM 18676 C CA . ALA A 1 68 ? -1.463 -1.381 -11.133 1.00 0.00 126 ALA A CA 13
ATOM 18677 C C . ALA A 1 68 ? -2.180 -2.059 -9.970 1.00 0.00 126 ALA A C 13
ATOM 18678 O O . ALA A 1 68 ? -3.399 -2.225 -9.992 1.00 0.00 126 ALA A O 13
ATOM 18685 N N . ALA A 1 69 ? -1.415 -2.449 -8.956 1.00 0.00 127 ALA A N 13
ATOM 18686 C CA . ALA A 1 69 ? -1.977 -3.107 -7.783 1.00 0.00 127 ALA A CA 13
ATOM 18687 C C . ALA A 1 69 ? -3.302 -2.470 -7.378 1.00 0.00 127 ALA A C 13
ATOM 18688 O O . ALA A 1 69 ? -4.333 -3.141 -7.322 1.00 0.00 127 ALA A O 13
ATOM 18695 N N . ILE A 1 70 ? -3.267 -1.171 -7.097 1.00 0.00 128 ILE A N 13
ATOM 18696 C CA . ILE A 1 70 ? -4.465 -0.444 -6.698 1.00 0.00 128 ILE A CA 13
ATOM 18697 C C . ILE A 1 70 ? -5.647 -0.799 -7.593 1.00 0.00 128 ILE A C 13
ATOM 18698 O O . ILE A 1 70 ? -6.656 -1.328 -7.127 1.00 0.00 128 ILE A O 13
ATOM 18714 N N . ASN A 1 71 ? -5.515 -0.505 -8.883 1.00 0.00 129 ASN A N 13
ATOM 18715 C CA . ASN A 1 71 ? -6.572 -0.794 -9.845 1.00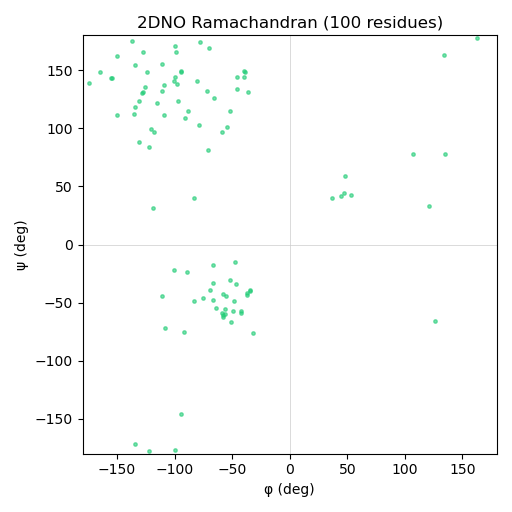 0.00 129 ASN A CA 13
ATOM 18716 C C . ASN A 1 71 ? -7.292 -2.091 -9.489 1.00 0.00 129 ASN A C 13
ATOM 18717 O O . ASN A 1 71 ? -8.518 -2.174 -9.561 1.00 0.00 129 ASN A O 13
ATOM 18728 N N . THR A 1 72 ? -6.520 -3.104 -9.104 1.00 0.00 130 THR A N 13
ATOM 18729 C CA . THR A 1 72 ? -7.083 -4.397 -8.737 1.00 0.00 130 THR A CA 13
ATOM 18730 C C . THR A 1 72 ? -7.172 -4.548 -7.223 1.00 0.00 130 THR A C 13
ATOM 18731 O O . THR A 1 72 ? -8.258 -4.477 -6.645 1.00 0.00 130 THR A O 13
ATOM 18742 N N . LEU A 1 73 ? -6.026 -4.756 -6.586 1.00 0.00 131 LEU A N 13
ATOM 18743 C CA . LEU A 1 73 ? -5.974 -4.917 -5.137 1.00 0.00 131 LEU A CA 13
ATOM 18744 C C . LEU A 1 73 ? -7.024 -4.046 -4.454 1.00 0.00 131 LEU A C 13
ATOM 18745 O O . LEU A 1 73 ? -7.969 -4.553 -3.849 1.00 0.00 131 LEU A O 13
ATOM 18761 N N . HIS A 1 74 ? -6.854 -2.732 -4.558 1.00 0.00 132 HIS A N 13
ATOM 18762 C CA . HIS A 1 74 ? -7.789 -1.789 -3.953 1.00 0.00 132 HIS A CA 13
ATOM 18763 C C . HIS A 1 74 ? -9.219 -2.316 -4.032 1.00 0.00 132 HIS A C 13
ATOM 18764 O O . HIS A 1 74 ? -9.804 -2.391 -5.112 1.00 0.00 132 HIS A O 13
ATOM 18778 N N . SER A 1 75 ? -9.774 -2.682 -2.881 1.00 0.00 133 SER A N 13
ATOM 18779 C CA . SER A 1 75 ? -11.133 -3.207 -2.821 1.00 0.00 133 SER A CA 13
ATOM 18780 C C . SER A 1 75 ? -11.267 -4.467 -3.670 1.00 0.00 133 SER A C 13
ATOM 18781 O O . SER A 1 75 ? -12.208 -4.605 -4.451 1.00 0.00 133 SER A O 13
ATOM 18789 N N . SER A 1 76 ? -10.318 -5.384 -3.510 1.00 0.00 134 SER A N 13
ATOM 18790 C CA . SER A 1 76 ? -10.327 -6.633 -4.264 1.00 0.00 134 SER A CA 13
ATOM 18791 C C . SER A 1 76 ? -10.904 -7.769 -3.425 1.00 0.00 134 SER A C 13
ATOM 18792 O O . SER A 1 76 ? -12.040 -8.196 -3.635 1.00 0.00 134 SER A O 13
ATOM 18800 N N . ARG A 1 77 ? -10.112 -8.256 -2.475 1.00 0.00 135 ARG A N 13
ATOM 18801 C CA . ARG A 1 77 ? -10.542 -9.344 -1.605 1.00 0.00 135 ARG A CA 13
ATOM 18802 C C . ARG A 1 77 ? -11.004 -8.809 -0.253 1.00 0.00 135 ARG A C 13
ATOM 18803 O O . ARG A 1 77 ? -11.058 -7.598 -0.037 1.00 0.00 135 ARG A O 13
ATOM 18824 N N . THR A 1 78 ? -11.339 -9.720 0.655 1.00 0.00 136 THR A N 13
ATOM 18825 C CA . THR A 1 78 ? -11.797 -9.341 1.986 1.00 0.00 136 THR A CA 13
ATOM 18826 C C . THR A 1 78 ? -11.001 -10.061 3.068 1.00 0.00 136 THR A C 13
ATOM 18827 O O . THR A 1 78 ? -11.499 -10.992 3.703 1.00 0.00 136 THR A O 13
ATOM 18838 N N . LEU A 1 79 ? -9.764 -9.625 3.274 1.00 0.00 137 LEU A N 13
ATOM 18839 C CA . LEU A 1 79 ? -8.898 -10.228 4.282 1.00 0.00 137 LEU A CA 13
ATOM 18840 C C . LEU A 1 79 ? -9.705 -10.673 5.498 1.00 0.00 137 LEU A C 13
ATOM 18841 O O . LEU A 1 79 ? -10.758 -10.117 5.811 1.00 0.00 137 LEU A O 13
ATOM 18857 N N . PRO A 1 80 ? -9.200 -11.696 6.202 1.00 0.00 138 PRO A N 13
ATOM 18858 C CA . PRO A 1 80 ? -9.856 -12.236 7.396 1.00 0.00 138 PRO A CA 13
ATOM 18859 C C . PRO A 1 80 ? -9.763 -11.288 8.587 1.00 0.00 138 PRO A C 13
ATOM 18860 O O . PRO A 1 80 ? -8.671 -10.935 9.029 1.00 0.00 138 PRO A O 13
ATOM 18871 N N . GLY A 1 81 ? -10.918 -10.878 9.103 1.00 0.00 139 GLY A N 13
ATOM 18872 C CA . GLY A 1 81 ? -10.945 -9.974 10.238 1.00 0.00 139 GLY A CA 13
ATOM 18873 C C . GLY A 1 81 ? -10.956 -8.517 9.819 1.00 0.00 139 GLY A C 13
ATOM 18874 O O . GLY A 1 81 ? -10.533 -7.644 10.576 1.00 0.00 139 GLY A O 13
ATOM 18878 N N . ALA A 1 82 ? -11.439 -8.254 8.610 1.00 0.00 140 ALA A N 13
ATOM 18879 C CA . ALA A 1 82 ? -11.504 -6.894 8.092 1.00 0.00 140 ALA A CA 13
ATOM 18880 C C . ALA A 1 82 ? -12.901 -6.569 7.573 1.00 0.00 140 ALA A C 13
ATOM 18881 O O . ALA A 1 82 ? -13.317 -7.072 6.529 1.00 0.00 140 ALA A O 13
ATOM 18888 N N . SER A 1 83 ? -13.620 -5.727 8.308 1.00 0.00 141 SER A N 13
ATOM 18889 C CA . SER A 1 83 ? -14.972 -5.340 7.924 1.00 0.00 141 SER A CA 13
ATOM 18890 C C . SER A 1 83 ? -15.124 -5.332 6.406 1.00 0.00 141 SER A C 13
ATOM 18891 O O . SER A 1 83 ? -15.735 -6.231 5.827 1.00 0.00 141 SER A O 13
ATOM 18899 N N . SER A 1 84 ? -14.564 -4.310 5.766 1.00 0.00 142 SER A N 13
ATOM 18900 C CA . SER A 1 84 ? -14.640 -4.182 4.316 1.00 0.00 142 SER A CA 13
ATOM 18901 C C . SER A 1 84 ? -13.445 -4.856 3.647 1.00 0.00 142 SER A C 13
ATOM 18902 O O . SER A 1 84 ? -12.625 -5.489 4.311 1.00 0.00 142 SER A O 13
ATOM 18910 N N . SER A 1 85 ? -13.355 -4.713 2.329 1.00 0.00 143 SER A N 13
ATOM 18911 C CA . SER A 1 85 ? -12.263 -5.310 1.569 1.00 0.00 143 SER A CA 13
ATOM 18912 C C . SER A 1 85 ? -10.950 -4.584 1.842 1.00 0.00 143 SER A C 13
ATOM 18913 O O . SER A 1 85 ? -10.922 -3.567 2.536 1.00 0.00 143 SER A O 13
ATOM 18921 N N . LEU A 1 86 ? -9.863 -5.113 1.291 1.00 0.00 144 LEU A N 13
ATOM 18922 C CA . LEU A 1 86 ? -8.544 -4.516 1.474 1.00 0.00 144 LEU A CA 13
ATOM 18923 C C . LEU A 1 86 ? -8.505 -3.099 0.911 1.00 0.00 144 LEU A C 13
ATOM 18924 O O . LEU A 1 86 ? -9.035 -2.833 -0.169 1.00 0.00 144 LEU A O 13
ATOM 18940 N N . VAL A 1 87 ? -7.873 -2.191 1.648 1.00 0.00 145 VAL A N 13
ATOM 18941 C CA . VAL A 1 87 ? -7.761 -0.802 1.221 1.00 0.00 145 VAL A CA 13
ATOM 18942 C C . VAL A 1 87 ? -6.348 -0.485 0.743 1.00 0.00 145 VAL A C 13
ATOM 18943 O O . VAL A 1 87 ? -5.388 -0.577 1.508 1.00 0.00 145 VAL A O 13
ATOM 18956 N N . VAL A 1 88 ? -6.228 -0.111 -0.526 1.00 0.00 146 VAL A N 13
ATOM 18957 C CA . VAL A 1 88 ? -4.932 0.221 -1.106 1.00 0.00 146 VAL A CA 13
ATOM 18958 C C . VAL A 1 88 ? -4.999 1.529 -1.887 1.00 0.00 146 VAL A C 13
ATOM 18959 O O . VAL A 1 88 ? -5.568 1.586 -2.977 1.00 0.00 146 VAL A O 13
ATOM 18972 N N . LYS A 1 89 ? -4.412 2.579 -1.323 1.00 0.00 147 LYS A N 13
ATOM 18973 C CA . LYS A 1 89 ? -4.402 3.888 -1.965 1.00 0.00 147 LYS A CA 13
ATOM 18974 C C . LYS A 1 89 ? -3.059 4.582 -1.764 1.00 0.00 147 LYS A C 13
ATOM 18975 O O . LYS A 1 89 ? -2.373 4.352 -0.768 1.00 0.00 147 LYS A O 13
ATOM 18994 N N . PHE A 1 90 ? -2.691 5.434 -2.715 1.00 0.00 148 PHE A N 13
ATOM 18995 C CA . PHE A 1 90 ? -1.430 6.163 -2.642 1.00 0.00 148 PHE A CA 13
ATOM 18996 C C . PHE A 1 90 ? -1.259 6.819 -1.275 1.00 0.00 148 PHE A C 13
ATOM 18997 O O . PHE A 1 90 ? -2.238 7.184 -0.624 1.00 0.00 148 PHE A O 13
ATOM 19014 N N . ALA A 1 91 ? -0.010 6.964 -0.846 1.00 0.00 149 ALA A N 13
ATOM 19015 C CA . ALA A 1 91 ? 0.290 7.576 0.442 1.00 0.00 149 ALA A CA 13
ATOM 19016 C C . ALA A 1 91 ? 0.639 9.052 0.281 1.00 0.00 149 ALA A C 13
ATOM 19017 O O . ALA A 1 91 ? 0.644 9.580 -0.832 1.00 0.00 149 ALA A O 13
ATOM 19024 N N . ASP A 1 92 ? 0.929 9.712 1.396 1.00 0.00 150 ASP A N 13
ATOM 19025 C CA . ASP A 1 92 ? 1.280 11.127 1.378 1.00 0.00 150 ASP A CA 13
ATOM 19026 C C . ASP A 1 92 ? 2.743 11.329 1.759 1.00 0.00 150 ASP A C 13
ATOM 19027 O O . ASP A 1 92 ? 3.459 10.370 2.050 1.00 0.00 150 ASP A O 13
ATOM 19036 N N . THR A 1 93 ? 3.182 12.584 1.755 1.00 0.00 151 THR A N 13
ATOM 19037 C CA . THR A 1 93 ? 4.560 12.913 2.098 1.00 0.00 151 THR A CA 13
ATOM 19038 C C . THR A 1 93 ? 4.722 13.105 3.601 1.00 0.00 151 THR A C 13
ATOM 19039 O O . THR A 1 93 ? 3.803 13.562 4.280 1.00 0.00 151 THR A O 13
ATOM 19050 N N . GLU A 1 94 ? 5.897 12.753 4.115 1.00 0.00 152 GLU A N 13
ATOM 19051 C CA . GLU A 1 94 ? 6.177 12.888 5.540 1.00 0.00 152 GLU A CA 13
ATOM 19052 C C . GLU A 1 94 ? 6.411 14.349 5.913 1.00 0.00 152 GLU A C 13
ATOM 19053 O O . GLU A 1 94 ? 5.801 14.869 6.848 1.00 0.00 152 GLU A O 13
ATOM 19065 N N . LYS A 1 95 ? 7.299 15.007 5.175 1.00 0.00 153 LYS A N 13
ATOM 19066 C CA . LYS A 1 95 ? 7.614 16.408 5.426 1.00 0.00 153 LYS A CA 13
ATOM 19067 C C . LYS A 1 95 ? 8.103 17.092 4.153 1.00 0.00 153 LYS A C 13
ATOM 19068 O O . LYS A 1 95 ? 8.491 16.429 3.192 1.00 0.00 153 LYS A O 13
ATOM 19087 N N . GLU A 1 96 ? 8.084 18.421 4.156 1.00 0.00 154 GLU A N 13
ATOM 19088 C CA . GLU A 1 96 ? 8.526 19.193 3.001 1.00 0.00 154 GLU A CA 13
ATOM 19089 C C . GLU A 1 96 ? 10.021 19.004 2.760 1.00 0.00 154 GLU A C 13
ATOM 19090 O O . GLU A 1 96 ? 10.851 19.491 3.527 1.00 0.00 154 GLU A O 13
ATOM 19102 N N . SER A 1 97 ? 10.357 18.292 1.689 1.00 0.00 155 SER A N 13
ATOM 19103 C CA . SER A 1 97 ? 11.751 18.033 1.349 1.00 0.00 155 SER A CA 13
ATOM 19104 C C . SER A 1 97 ? 12.167 18.834 0.119 1.00 0.00 155 SER A C 13
ATOM 19105 O O . SER A 1 97 ? 11.502 18.796 -0.915 1.00 0.00 155 SER A O 13
ATOM 19113 N N . GLY A 1 98 ? 13.275 19.560 0.241 1.00 0.00 156 GLY A N 13
ATOM 19114 C CA . GLY A 1 98 ? 13.762 20.361 -0.867 1.00 0.00 156 GLY A CA 13
ATOM 19115 C C . GLY A 1 98 ? 15.276 20.424 -0.915 1.00 0.00 156 GLY A C 13
ATOM 19116 O O . GLY A 1 98 ? 15.972 19.628 -0.285 1.00 0.00 156 GLY A O 13
ATOM 19120 N N . PRO A 1 99 ? 15.808 21.390 -1.679 1.00 0.00 157 PRO A N 13
ATOM 19121 C CA . PRO A 1 99 ? 17.254 21.576 -1.827 1.00 0.00 157 PRO A CA 13
ATOM 19122 C C . PRO A 1 99 ? 17.877 22.258 -0.613 1.00 0.00 157 PRO A C 13
ATOM 19123 O O . PRO A 1 99 ? 17.785 23.476 -0.458 1.00 0.00 157 PRO A O 13
ATOM 19134 N N . SER A 1 100 ? 18.512 21.465 0.244 1.00 0.00 158 SER A N 13
ATOM 19135 C CA . SER A 1 100 ? 19.148 21.992 1.446 1.00 0.00 158 SER A CA 13
ATOM 19136 C C . SER A 1 100 ? 20.457 22.696 1.104 1.00 0.00 158 SER A C 13
ATOM 19137 O O . SER A 1 100 ? 21.163 22.301 0.176 1.00 0.00 158 SER A O 13
ATOM 19145 N N . SER A 1 101 ? 20.775 23.742 1.860 1.00 0.00 159 SER A N 13
ATOM 19146 C CA . SER A 1 101 ? 21.997 24.505 1.636 1.00 0.00 159 SER A CA 13
ATOM 19147 C C . SER A 1 101 ? 22.143 24.876 0.163 1.00 0.00 159 SER A C 13
ATOM 19148 O O . SER A 1 101 ? 23.231 24.794 -0.405 1.00 0.00 159 SER A O 13
ATOM 19156 N N . GLY A 1 102 ? 21.037 25.286 -0.450 1.00 0.00 160 GLY A N 13
ATOM 19157 C CA . GLY A 1 102 ? 21.061 25.664 -1.851 1.00 0.00 160 GLY A CA 13
ATOM 19158 C C . GLY A 1 102 ? 19.735 26.227 -2.323 1.00 0.00 160 GLY A C 13
ATOM 19159 O O . GLY A 1 102 ? 18.873 26.563 -1.512 1.00 0.00 160 GLY A O 13
ATOM 19163 N N . GLY A 1 1 ? -5.763 -0.341 -27.419 1.00 0.00 59 GLY A N 14
ATOM 19164 C CA . GLY A 1 1 ? -5.070 0.934 -27.432 1.00 0.00 59 GLY A CA 14
ATOM 19165 C C . GLY A 1 1 ? -5.148 1.651 -26.099 1.00 0.00 59 GLY A C 14
ATOM 19166 O O . GLY A 1 1 ? -6.168 1.589 -25.413 1.00 0.00 59 GLY A O 14
ATOM 19170 N N . SER A 1 2 ? -4.068 2.332 -25.731 1.00 0.00 60 SER A N 14
ATOM 19171 C CA . SER A 1 2 ? -4.017 3.060 -24.468 1.00 0.00 60 SER A CA 14
ATOM 19172 C C . SER A 1 2 ? -3.417 4.448 -24.665 1.00 0.00 60 SER A C 14
ATOM 19173 O O . SER A 1 2 ? -2.635 4.674 -25.589 1.00 0.00 60 SER A O 14
ATOM 19181 N N . SER A 1 3 ? -3.788 5.377 -23.789 1.00 0.00 61 SER A N 14
ATOM 19182 C CA . SER A 1 3 ? -3.290 6.745 -23.867 1.00 0.00 61 SER A CA 14
ATOM 19183 C C . SER A 1 3 ? -2.315 7.034 -22.730 1.00 0.00 61 SER A C 14
ATOM 19184 O O . SER A 1 3 ? -2.423 6.464 -21.645 1.00 0.00 61 SER A O 14
ATOM 19192 N N . GLY A 1 4 ? -1.363 7.926 -22.987 1.00 0.00 62 GLY A N 14
ATOM 19193 C CA . GLY A 1 4 ? -0.382 8.276 -21.977 1.00 0.00 62 GLY A CA 14
ATOM 19194 C C . GLY A 1 4 ? -0.621 9.653 -21.390 1.00 0.00 62 GLY A C 14
ATOM 19195 O O . GLY A 1 4 ? 0.088 10.605 -21.715 1.00 0.00 62 GLY A O 14
ATOM 19199 N N . SER A 1 5 ? -1.623 9.759 -20.523 1.00 0.00 63 SER A N 14
ATOM 19200 C CA . SER A 1 5 ? -1.957 11.031 -19.893 1.00 0.00 63 SER A CA 14
ATOM 19201 C C . SER A 1 5 ? -0.705 11.716 -19.353 1.00 0.00 63 SER A C 14
ATOM 19202 O O . SER A 1 5 ? 0.382 11.138 -19.355 1.00 0.00 63 SER A O 14
ATOM 19210 N N . SER A 1 6 ? -0.867 12.951 -18.891 1.00 0.00 64 SER A N 14
ATOM 19211 C CA . SER A 1 6 ? 0.250 13.718 -18.351 1.00 0.00 64 SER A CA 14
ATOM 19212 C C . SER A 1 6 ? -0.231 14.710 -17.297 1.00 0.00 64 SER A C 14
ATOM 19213 O O . SER A 1 6 ? -1.432 14.889 -17.099 1.00 0.00 64 SER A O 14
ATOM 19221 N N . GLY A 1 7 ? 0.717 15.354 -16.623 1.00 0.00 65 GLY A N 14
ATOM 19222 C CA . GLY A 1 7 ? 0.372 16.320 -15.597 1.00 0.00 65 GLY A CA 14
ATOM 19223 C C . GLY A 1 7 ? 0.497 15.751 -14.198 1.00 0.00 65 GLY A C 14
ATOM 19224 O O . GLY A 1 7 ? -0.361 14.989 -13.751 1.00 0.00 65 GLY A O 14
ATOM 19228 N N . SER A 1 8 ? 1.569 16.119 -13.504 1.00 0.00 66 SER A N 14
ATOM 19229 C CA . SER A 1 8 ? 1.807 15.635 -12.149 1.00 0.00 66 SER A CA 14
ATOM 19230 C C . SER A 1 8 ? 2.633 16.639 -11.351 1.00 0.00 66 SER A C 14
ATOM 19231 O O . SER A 1 8 ? 3.231 17.556 -11.915 1.00 0.00 66 SER A O 14
ATOM 19239 N N . ARG A 1 9 ? 2.662 16.458 -10.035 1.00 0.00 67 ARG A N 14
ATOM 19240 C CA . ARG A 1 9 ? 3.414 17.347 -9.158 1.00 0.00 67 ARG A CA 14
ATOM 19241 C C . ARG A 1 9 ? 4.509 16.584 -8.419 1.00 0.00 67 ARG A C 14
ATOM 19242 O O . ARG A 1 9 ? 5.680 16.960 -8.461 1.00 0.00 67 ARG A O 14
ATOM 19263 N N . GLY A 1 10 ? 4.120 15.509 -7.740 1.00 0.00 68 GLY A N 14
ATOM 19264 C CA . GLY A 1 10 ? 5.080 14.710 -7.001 1.00 0.00 68 GLY A CA 14
ATOM 19265 C C . GLY A 1 10 ? 4.568 13.314 -6.707 1.00 0.00 68 GLY A C 14
ATOM 19266 O O . GLY A 1 10 ? 4.681 12.829 -5.582 1.00 0.00 68 GLY A O 14
ATOM 19270 N N . GLU A 1 11 ? 4.003 12.667 -7.722 1.00 0.00 69 GLU A N 14
ATOM 19271 C CA . GLU A 1 11 ? 3.471 11.318 -7.565 1.00 0.00 69 GLU A CA 14
ATOM 19272 C C . GLU A 1 11 ? 4.514 10.389 -6.952 1.00 0.00 69 GLU A C 14
ATOM 19273 O O . GLU A 1 11 ? 5.580 10.169 -7.528 1.00 0.00 69 GLU A O 14
ATOM 19285 N N . ASP A 1 12 ? 4.200 9.846 -5.782 1.00 0.00 70 ASP A N 14
ATOM 19286 C CA . ASP A 1 12 ? 5.109 8.939 -5.090 1.00 0.00 70 ASP A CA 14
ATOM 19287 C C . ASP A 1 12 ? 4.837 7.491 -5.484 1.00 0.00 70 ASP A C 14
ATOM 19288 O O . ASP A 1 12 ? 3.802 7.183 -6.075 1.00 0.00 70 ASP A O 14
ATOM 19297 N N . ARG A 1 13 ? 5.772 6.607 -5.154 1.00 0.00 71 ARG A N 14
ATOM 19298 C CA . ARG A 1 13 ? 5.634 5.192 -5.475 1.00 0.00 71 ARG A CA 14
ATOM 19299 C C . ARG A 1 13 ? 5.005 4.429 -4.313 1.00 0.00 71 ARG A C 14
ATOM 19300 O O . ARG A 1 13 ? 4.204 3.516 -4.516 1.00 0.00 71 ARG A O 14
ATOM 19321 N N . LYS A 1 14 ? 5.372 4.810 -3.094 1.00 0.00 72 LYS A N 14
ATOM 19322 C CA . LYS A 1 14 ? 4.845 4.164 -1.898 1.00 0.00 72 LYS A CA 14
ATOM 19323 C C . LYS A 1 14 ? 3.323 4.078 -1.954 1.00 0.00 72 LYS A C 14
ATOM 19324 O O . LYS A 1 14 ? 2.663 4.934 -2.544 1.00 0.00 72 LYS A O 14
ATOM 19343 N N . LEU A 1 15 ? 2.770 3.041 -1.334 1.00 0.00 73 LEU A N 14
ATOM 19344 C CA . LEU A 1 15 ? 1.325 2.844 -1.311 1.00 0.00 73 LEU A CA 14
ATOM 19345 C C . LEU A 1 15 ? 0.840 2.538 0.103 1.00 0.00 73 LEU A C 14
ATOM 19346 O O . LEU A 1 15 ? 1.428 1.719 0.809 1.00 0.00 73 LEU A O 14
ATOM 19362 N N . PHE A 1 16 ? -0.239 3.201 0.508 1.00 0.00 74 PHE A N 14
ATOM 19363 C CA . PHE A 1 16 ? -0.805 2.999 1.837 1.00 0.00 74 PHE A CA 14
ATOM 19364 C C . PHE A 1 16 ? -1.843 1.881 1.822 1.00 0.00 74 PHE A C 14
ATOM 19365 O O . PHE A 1 16 ? -2.837 1.951 1.098 1.00 0.00 74 PHE A O 14
ATOM 19382 N N . VAL A 1 17 ? -1.606 0.850 2.626 1.00 0.00 75 VAL A N 14
ATOM 19383 C CA . VAL A 1 17 ? -2.520 -0.283 2.707 1.00 0.00 75 VAL A CA 14
ATOM 19384 C C . VAL A 1 17 ? -3.242 -0.313 4.049 1.00 0.00 75 VAL A C 14
ATOM 19385 O O . VAL A 1 17 ? -2.654 -0.017 5.088 1.00 0.00 75 VAL A O 14
ATOM 19398 N N . GLY A 1 18 ? -4.521 -0.674 4.020 1.00 0.00 76 GLY A N 14
ATOM 19399 C CA . GLY A 1 18 ? -5.303 -0.736 5.241 1.00 0.00 76 GLY A CA 14
ATOM 19400 C C . GLY A 1 18 ? -6.165 -1.981 5.314 1.00 0.00 76 GLY A C 14
ATOM 19401 O O . GLY A 1 18 ? -6.032 -2.886 4.491 1.00 0.00 76 GLY A O 14
ATOM 19405 N N . MET A 1 19 ? -7.051 -2.027 6.304 1.00 0.00 77 MET A N 14
ATOM 19406 C CA . MET A 1 19 ? -7.938 -3.171 6.482 1.00 0.00 77 MET A CA 14
ATOM 19407 C C . MET A 1 19 ? -7.145 -4.473 6.518 1.00 0.00 77 MET A C 14
ATOM 19408 O O . MET A 1 19 ? -7.583 -5.494 5.985 1.00 0.00 77 MET A O 14
ATOM 19422 N N . LEU A 1 20 ? -5.976 -4.432 7.149 1.00 0.00 78 LEU A N 14
ATOM 19423 C CA . LEU A 1 20 ? -5.122 -5.609 7.254 1.00 0.00 78 LEU A CA 14
ATOM 19424 C C . LEU A 1 20 ? -5.448 -6.408 8.512 1.00 0.00 78 LEU A C 14
ATOM 19425 O O . LEU A 1 20 ? -6.100 -5.907 9.426 1.00 0.00 78 LEU A O 14
ATOM 19441 N N . GLY A 1 21 ? -4.987 -7.655 8.551 1.00 0.00 79 GLY A N 14
ATOM 19442 C CA . GLY A 1 21 ? -5.238 -8.503 9.702 1.00 0.00 79 GLY A CA 14
ATOM 19443 C C . GLY A 1 21 ? -3.964 -8.890 10.426 1.00 0.00 79 GLY A C 14
ATOM 19444 O O . GLY A 1 21 ? -2.868 -8.766 9.879 1.00 0.00 79 GLY A O 14
ATOM 19448 N N . LYS A 1 22 ? -4.106 -9.359 11.661 1.00 0.00 80 LYS A N 14
ATOM 19449 C CA . LYS A 1 22 ? -2.958 -9.766 12.462 1.00 0.00 80 LYS A CA 14
ATOM 19450 C C . LYS A 1 22 ? -2.243 -10.953 11.825 1.00 0.00 80 LYS A C 14
ATOM 19451 O O . LYS A 1 22 ? -1.015 -10.984 11.755 1.00 0.00 80 LYS A O 14
ATOM 19470 N N . GLN A 1 23 ? -3.020 -11.927 11.361 1.00 0.00 81 GLN A N 14
ATOM 19471 C CA . GLN A 1 23 ? -2.459 -13.115 10.729 1.00 0.00 81 GLN A CA 14
ATOM 19472 C C . GLN A 1 23 ? -1.453 -12.733 9.648 1.00 0.00 81 GLN A C 14
ATOM 19473 O O . GLN A 1 23 ? -0.307 -13.181 9.669 1.00 0.00 81 GLN A O 14
ATOM 19487 N N . GLN A 1 24 ? -1.890 -11.904 8.705 1.00 0.00 82 GLN A N 14
ATOM 19488 C CA . GLN A 1 24 ? -1.027 -11.464 7.616 1.00 0.00 82 GLN A CA 14
ATOM 19489 C C . GLN A 1 24 ? 0.165 -10.678 8.150 1.00 0.00 82 GLN A C 14
ATOM 19490 O O . GLN A 1 24 ? 0.085 -10.046 9.205 1.00 0.00 82 GLN A O 14
ATOM 19504 N N . THR A 1 25 ? 1.273 -10.720 7.416 1.00 0.00 83 THR A N 14
ATOM 19505 C CA . THR A 1 25 ? 2.483 -10.013 7.816 1.00 0.00 83 THR A CA 14
ATOM 19506 C C . THR A 1 25 ? 3.132 -9.316 6.626 1.00 0.00 83 THR A C 14
ATOM 19507 O O . THR A 1 25 ? 2.605 -9.347 5.513 1.00 0.00 83 THR A O 14
ATOM 19518 N N . ASP A 1 26 ? 4.277 -8.688 6.866 1.00 0.00 84 ASP A N 14
ATOM 19519 C CA . ASP A 1 26 ? 4.999 -7.984 5.813 1.00 0.00 84 ASP A CA 14
ATOM 19520 C C . ASP A 1 26 ? 5.314 -8.921 4.651 1.00 0.00 84 ASP A C 14
ATOM 19521 O O . ASP A 1 26 ? 5.386 -8.493 3.499 1.00 0.00 84 ASP A O 14
ATOM 19530 N N . GLU A 1 27 ? 5.502 -10.200 4.962 1.00 0.00 85 GLU A N 14
ATOM 19531 C CA . GLU A 1 27 ? 5.811 -11.196 3.942 1.00 0.00 85 GLU A CA 14
ATOM 19532 C C . GLU A 1 27 ? 4.636 -11.376 2.985 1.00 0.00 85 GLU A C 14
ATOM 19533 O O . GLU A 1 27 ? 4.817 -11.430 1.768 1.00 0.00 85 GLU A O 14
ATOM 19545 N N . ASP A 1 28 ? 3.435 -11.470 3.543 1.00 0.00 86 ASP A N 14
ATOM 19546 C CA . ASP A 1 28 ? 2.230 -11.644 2.739 1.00 0.00 86 ASP A CA 14
ATOM 19547 C C . ASP A 1 28 ? 2.016 -10.450 1.814 1.00 0.00 86 ASP A C 14
ATOM 19548 O O . ASP A 1 28 ? 2.218 -10.545 0.604 1.00 0.00 86 ASP A O 14
ATOM 19557 N N . VAL A 1 29 ? 1.606 -9.326 2.393 1.00 0.00 87 VAL A N 14
ATOM 19558 C CA . VAL A 1 29 ? 1.365 -8.112 1.621 1.00 0.00 87 VAL A CA 14
ATOM 19559 C C . VAL A 1 29 ? 2.452 -7.902 0.574 1.00 0.00 87 VAL A C 14
ATOM 19560 O O . VAL A 1 29 ? 2.188 -7.398 -0.518 1.00 0.00 87 VAL A O 14
ATOM 19573 N N . ARG A 1 30 ? 3.677 -8.291 0.914 1.00 0.00 88 ARG A N 14
ATOM 19574 C CA . ARG A 1 30 ? 4.806 -8.144 0.003 1.00 0.00 88 ARG A CA 14
ATOM 19575 C C . ARG A 1 30 ? 4.636 -9.039 -1.221 1.00 0.00 88 ARG A C 14
ATOM 19576 O O . ARG A 1 30 ? 4.537 -8.554 -2.349 1.00 0.00 88 ARG A O 14
ATOM 19597 N N . LYS A 1 31 ? 4.604 -10.347 -0.992 1.00 0.00 89 LYS A N 14
ATOM 19598 C CA . LYS A 1 31 ? 4.446 -11.310 -2.075 1.00 0.00 89 LYS A CA 14
ATOM 19599 C C . LYS A 1 31 ? 3.069 -11.183 -2.719 1.00 0.00 89 LYS A C 14
ATOM 19600 O O . LYS A 1 31 ? 2.843 -11.676 -3.824 1.00 0.00 89 LYS A O 14
ATOM 19619 N N . MET A 1 32 ? 2.153 -10.519 -2.022 1.00 0.00 90 MET A N 14
ATOM 19620 C CA . MET A 1 32 ? 0.800 -10.325 -2.529 1.00 0.00 90 MET A CA 14
ATOM 19621 C C . MET A 1 32 ? 0.726 -9.095 -3.427 1.00 0.00 90 MET A C 14
ATOM 19622 O O . MET A 1 32 ? -0.162 -8.983 -4.272 1.00 0.00 90 MET A O 14
ATOM 19636 N N . PHE A 1 33 ? 1.665 -8.173 -3.239 1.00 0.00 91 PHE A N 14
ATOM 19637 C CA . PHE A 1 33 ? 1.706 -6.950 -4.033 1.00 0.00 91 PHE A CA 14
ATOM 19638 C C . PHE A 1 33 ? 2.736 -7.062 -5.153 1.00 0.00 91 PHE A C 14
ATOM 19639 O O . PHE A 1 33 ? 2.735 -6.267 -6.092 1.00 0.00 91 PHE A O 14
ATOM 19656 N N . GLU A 1 34 ? 3.613 -8.055 -5.045 1.00 0.00 92 GLU A N 14
ATOM 19657 C CA . GLU A 1 34 ? 4.650 -8.270 -6.047 1.00 0.00 92 GLU A CA 14
ATOM 19658 C C . GLU A 1 34 ? 4.034 -8.543 -7.417 1.00 0.00 92 GLU A C 14
ATOM 19659 O O . GLU A 1 34 ? 4.491 -8.038 -8.442 1.00 0.00 92 GLU A O 14
ATOM 19671 N N . PRO A 1 35 ? 2.971 -9.361 -7.435 1.00 0.00 93 PRO A N 14
ATOM 19672 C CA . PRO A 1 35 ? 2.269 -9.719 -8.671 1.00 0.00 93 PRO A CA 14
ATOM 19673 C C . PRO A 1 35 ? 1.954 -8.502 -9.533 1.00 0.00 93 PRO A C 14
ATOM 19674 O O . PRO A 1 35 ? 1.620 -8.632 -10.711 1.00 0.00 93 PRO A O 14
ATOM 19685 N N . PHE A 1 36 ? 2.063 -7.318 -8.939 1.00 0.00 94 PHE A N 14
ATOM 19686 C CA . PHE A 1 36 ? 1.789 -6.076 -9.653 1.00 0.00 94 PHE A CA 14
ATOM 19687 C C . PHE A 1 36 ? 3.030 -5.190 -9.699 1.00 0.00 94 PHE A C 14
ATOM 19688 O O . PHE A 1 36 ? 2.931 -3.964 -9.714 1.00 0.00 94 PHE A O 14
ATOM 19705 N N . GLY A 1 37 ? 4.200 -5.822 -9.722 1.00 0.00 95 GLY A N 14
ATOM 19706 C CA . GLY A 1 37 ? 5.445 -5.077 -9.765 1.00 0.00 95 GLY A CA 14
ATOM 19707 C C . GLY A 1 37 ? 6.401 -5.479 -8.660 1.00 0.00 95 GLY A C 14
ATOM 19708 O O . GLY A 1 37 ? 5.980 -5.973 -7.613 1.00 0.00 95 GLY A O 14
ATOM 19712 N N . THR A 1 38 ? 7.693 -5.269 -8.892 1.00 0.00 96 THR A N 14
ATOM 19713 C CA . THR A 1 38 ? 8.712 -5.616 -7.909 1.00 0.00 96 THR A CA 14
ATOM 19714 C C . THR A 1 38 ? 8.761 -4.590 -6.782 1.00 0.00 96 THR A C 14
ATOM 19715 O O . THR A 1 38 ? 9.066 -3.419 -7.010 1.00 0.00 96 THR A O 14
ATOM 19726 N N . ILE A 1 39 ? 8.459 -5.037 -5.568 1.00 0.00 97 ILE A N 14
ATOM 19727 C CA . ILE A 1 39 ? 8.471 -4.157 -4.406 1.00 0.00 97 ILE A CA 14
ATOM 19728 C C . ILE A 1 39 ? 9.898 -3.814 -3.991 1.00 0.00 97 ILE A C 14
ATOM 19729 O O . ILE A 1 39 ? 10.725 -4.702 -3.784 1.00 0.00 97 ILE A O 14
ATOM 19745 N N . ASP A 1 40 ? 10.178 -2.522 -3.868 1.00 0.00 98 ASP A N 14
ATOM 19746 C CA . ASP A 1 40 ? 11.504 -2.061 -3.474 1.00 0.00 98 ASP A CA 14
ATOM 19747 C C . ASP A 1 40 ? 11.605 -1.929 -1.958 1.00 0.00 98 ASP A C 14
ATOM 19748 O O . ASP A 1 40 ? 12.689 -2.043 -1.387 1.00 0.00 98 ASP A O 14
ATOM 19757 N N . GLU A 1 41 ? 10.468 -1.688 -1.312 1.00 0.00 99 GLU A N 14
ATOM 19758 C CA . GLU A 1 41 ? 10.430 -1.539 0.138 1.00 0.00 99 GLU A CA 14
ATOM 19759 C C . GLU A 1 41 ? 9.063 -1.933 0.690 1.00 0.00 99 GLU A C 14
ATOM 19760 O O . GLU A 1 41 ? 8.044 -1.785 0.015 1.00 0.00 99 GLU A O 14
ATOM 19772 N N . CYS A 1 42 ? 9.051 -2.436 1.919 1.00 0.00 100 CYS A N 14
ATOM 19773 C CA . CYS A 1 42 ? 7.810 -2.853 2.562 1.00 0.00 100 CYS A CA 14
ATOM 19774 C C . CYS A 1 42 ? 7.969 -2.889 4.079 1.00 0.00 100 CYS A C 14
ATOM 19775 O O . CYS A 1 42 ? 8.797 -3.631 4.610 1.00 0.00 100 CYS A O 14
ATOM 19783 N N . THR A 1 43 ? 7.172 -2.082 4.772 1.00 0.00 101 THR A N 14
ATOM 19784 C CA . THR A 1 43 ? 7.226 -2.019 6.227 1.00 0.00 101 THR A CA 14
ATOM 19785 C C . THR A 1 43 ? 5.834 -1.836 6.821 1.00 0.00 101 THR A C 14
ATOM 19786 O O . THR A 1 43 ? 5.081 -0.956 6.405 1.00 0.00 101 THR A O 14
ATOM 19797 N N . VAL A 1 44 ? 5.497 -2.673 7.797 1.00 0.00 102 VAL A N 14
ATOM 19798 C CA . VAL A 1 44 ? 4.196 -2.602 8.450 1.00 0.00 102 VAL A CA 14
ATOM 19799 C C . VAL A 1 44 ? 4.220 -1.624 9.620 1.00 0.00 102 VAL A C 14
ATOM 19800 O O . VAL A 1 44 ? 5.256 -1.426 10.256 1.00 0.00 102 VAL A O 14
ATOM 19813 N N . LEU A 1 45 ? 3.073 -1.016 9.899 1.00 0.00 103 LEU A N 14
ATOM 19814 C CA . LEU A 1 45 ? 2.962 -0.058 10.993 1.00 0.00 103 LEU A CA 14
ATOM 19815 C C . LEU A 1 45 ? 2.312 -0.700 12.215 1.00 0.00 103 LEU A C 14
ATOM 19816 O O . LEU A 1 45 ? 1.196 -1.215 12.138 1.00 0.00 103 LEU A O 14
ATOM 19832 N N . ARG A 1 46 ? 3.017 -0.663 13.341 1.00 0.00 104 ARG A N 14
ATOM 19833 C CA . ARG A 1 46 ? 2.508 -1.240 14.580 1.00 0.00 104 ARG A CA 14
ATOM 19834 C C . ARG A 1 46 ? 2.671 -0.264 15.741 1.00 0.00 104 ARG A C 14
ATOM 19835 O O . ARG A 1 46 ? 3.349 0.755 15.619 1.00 0.00 104 ARG A O 14
ATOM 19856 N N . GLY A 1 47 ? 2.043 -0.584 16.869 1.00 0.00 105 GLY A N 14
ATOM 19857 C CA . GLY A 1 47 ? 2.130 0.274 18.036 1.00 0.00 105 GLY A CA 14
ATOM 19858 C C . GLY A 1 47 ? 3.474 0.174 18.730 1.00 0.00 105 GLY A C 14
ATOM 19859 O O . GLY A 1 47 ? 4.459 -0.295 18.159 1.00 0.00 105 GLY A O 14
ATOM 19863 N N . PRO A 1 48 ? 3.528 0.625 19.992 1.00 0.00 106 PRO A N 14
ATOM 19864 C CA . PRO A 1 48 ? 4.756 0.596 20.792 1.00 0.00 106 PRO A CA 14
ATOM 19865 C C . PRO A 1 48 ? 5.064 -0.796 21.331 1.00 0.00 106 PRO A C 14
ATOM 19866 O O . PRO A 1 48 ? 6.209 -1.106 21.660 1.00 0.00 106 PRO A O 14
ATOM 19877 N N . ASP A 1 49 ? 4.035 -1.632 21.419 1.00 0.00 107 ASP A N 14
ATOM 19878 C CA . ASP A 1 49 ? 4.196 -2.993 21.917 1.00 0.00 107 ASP A CA 14
ATOM 19879 C C . ASP A 1 49 ? 4.476 -3.962 20.772 1.00 0.00 107 ASP A C 14
ATOM 19880 O O . ASP A 1 49 ? 5.330 -4.840 20.884 1.00 0.00 107 ASP A O 14
ATOM 19889 N N . GLY A 1 50 ? 3.749 -3.795 19.672 1.00 0.00 108 GLY A N 14
ATOM 19890 C CA . GLY A 1 50 ? 3.933 -4.662 18.522 1.00 0.00 108 GLY A CA 14
ATOM 19891 C C . GLY A 1 50 ? 2.622 -5.021 17.852 1.00 0.00 108 GLY A C 14
ATOM 19892 O O . GLY A 1 50 ? 2.604 -5.460 16.701 1.00 0.00 108 GLY A O 14
ATOM 19896 N N . THR A 1 51 ? 1.520 -4.838 18.573 1.00 0.00 109 THR A N 14
ATOM 19897 C CA . THR A 1 51 ? 0.199 -5.149 18.042 1.00 0.00 109 THR A CA 14
ATOM 19898 C C . THR A 1 51 ? -0.057 -4.408 16.735 1.00 0.00 109 THR A C 14
ATOM 19899 O O . THR A 1 51 ? -0.081 -3.178 16.702 1.00 0.00 109 THR A O 14
ATOM 19910 N N . SER A 1 52 ? -0.247 -5.165 15.659 1.00 0.00 110 SER A N 14
ATOM 19911 C CA . SER A 1 52 ? -0.498 -4.579 14.347 1.00 0.00 110 SER A CA 14
ATOM 19912 C C . SER A 1 52 ? -1.684 -3.620 14.398 1.00 0.00 110 SER A C 14
ATOM 19913 O O . SER A 1 52 ? -2.782 -3.993 14.810 1.00 0.00 110 SER A O 14
ATOM 19921 N N . LYS A 1 53 ? -1.453 -2.381 13.977 1.00 0.00 111 LYS A N 14
ATOM 19922 C CA . LYS A 1 53 ? -2.499 -1.366 13.973 1.00 0.00 111 LYS A CA 14
ATOM 19923 C C . LYS A 1 53 ? -3.519 -1.641 12.872 1.00 0.00 111 LYS A C 14
ATOM 19924 O O . LYS A 1 53 ? -4.703 -1.342 13.021 1.00 0.00 111 LYS A O 14
ATOM 19943 N N . GLY A 1 54 ? -3.051 -2.214 11.768 1.00 0.00 112 GLY A N 14
ATOM 19944 C CA . GLY A 1 54 ? -3.936 -2.521 10.659 1.00 0.00 112 GLY A CA 14
ATOM 19945 C C . GLY A 1 54 ? -3.613 -1.713 9.418 1.00 0.00 112 GLY A C 14
ATOM 19946 O O . GLY A 1 54 ? -4.514 -1.214 8.743 1.00 0.00 112 GLY A O 14
ATOM 19950 N N . CYS A 1 55 ? -2.326 -1.581 9.119 1.00 0.00 113 CYS A N 14
ATOM 19951 C CA . CYS A 1 55 ? -1.886 -0.825 7.951 1.00 0.00 113 CYS A CA 14
ATOM 19952 C C . CYS A 1 55 ? -0.401 -1.051 7.685 1.00 0.00 113 CYS A C 14
ATOM 19953 O O . CYS A 1 55 ? 0.355 -1.403 8.590 1.00 0.00 113 CYS A O 14
ATOM 19961 N N . ALA A 1 56 ? 0.009 -0.847 6.438 1.00 0.00 114 ALA A N 14
ATOM 19962 C CA . ALA A 1 56 ? 1.403 -1.028 6.052 1.00 0.00 114 ALA A CA 14
ATOM 19963 C C . ALA A 1 56 ? 1.743 -0.199 4.818 1.00 0.00 114 ALA A C 14
ATOM 19964 O O . ALA A 1 56 ? 0.868 0.125 4.015 1.00 0.00 114 ALA A O 14
ATOM 19971 N N . PHE A 1 57 ? 3.020 0.141 4.673 1.00 0.00 115 PHE A N 14
ATOM 19972 C CA . PHE A 1 57 ? 3.475 0.933 3.537 1.00 0.00 115 PHE A CA 14
ATOM 19973 C C . PHE A 1 57 ? 4.225 0.063 2.533 1.00 0.00 115 PHE A C 14
ATOM 19974 O O . PHE A 1 57 ? 5.309 -0.445 2.822 1.00 0.00 115 PHE A O 14
ATOM 19991 N N . VAL A 1 58 ? 3.639 -0.105 1.351 1.00 0.00 116 VAL A N 14
ATOM 19992 C CA . VAL A 1 58 ? 4.251 -0.913 0.303 1.00 0.00 116 VAL A CA 14
ATOM 19993 C C . VAL A 1 58 ? 4.811 -0.036 -0.811 1.00 0.00 116 VAL A C 14
ATOM 19994 O O . VAL A 1 58 ? 4.100 0.792 -1.381 1.00 0.00 116 VAL A O 14
ATOM 20007 N N . LYS A 1 59 ? 6.090 -0.222 -1.118 1.00 0.00 117 LYS A N 14
ATOM 20008 C CA . LYS A 1 59 ? 6.747 0.550 -2.165 1.00 0.00 117 LYS A CA 14
ATOM 20009 C C . LYS A 1 59 ? 7.010 -0.314 -3.395 1.00 0.00 117 LYS A C 14
ATOM 20010 O O . LYS A 1 59 ? 7.438 -1.462 -3.279 1.00 0.00 117 LYS A O 14
ATOM 20029 N N . PHE A 1 60 ? 6.753 0.247 -4.572 1.00 0.00 118 PHE A N 14
ATOM 20030 C CA . PHE A 1 60 ? 6.962 -0.473 -5.823 1.00 0.00 118 PHE A CA 14
ATOM 20031 C C . PHE A 1 60 ? 8.189 0.060 -6.558 1.00 0.00 118 PHE A C 14
ATOM 20032 O O . PHE A 1 60 ? 8.643 1.175 -6.301 1.00 0.00 118 PHE A O 14
ATOM 20049 N N . GLN A 1 61 ? 8.719 -0.745 -7.473 1.00 0.00 119 GLN A N 14
ATOM 20050 C CA . GLN A 1 61 ? 9.893 -0.355 -8.244 1.00 0.00 119 GLN A CA 14
ATOM 20051 C C . GLN A 1 61 ? 9.607 0.888 -9.081 1.00 0.00 119 GLN A C 14
ATOM 20052 O O . GLN A 1 61 ? 10.509 1.673 -9.375 1.00 0.00 119 GLN A O 14
ATOM 20066 N N . THR A 1 62 ? 8.346 1.060 -9.463 1.00 0.00 120 THR A N 14
ATOM 20067 C CA . THR A 1 62 ? 7.941 2.206 -10.267 1.00 0.00 120 THR A CA 14
ATOM 20068 C C . THR A 1 62 ? 6.495 2.595 -9.981 1.00 0.00 120 THR A C 14
ATOM 20069 O O . THR A 1 62 ? 5.772 1.875 -9.291 1.00 0.00 120 THR A O 14
ATOM 20080 N N . HIS A 1 63 ? 6.078 3.739 -10.515 1.00 0.00 121 HIS A N 14
ATOM 20081 C CA . HIS A 1 63 ? 4.716 4.223 -10.317 1.00 0.00 121 HIS A CA 14
ATOM 20082 C C . HIS A 1 63 ? 3.712 3.333 -11.044 1.00 0.00 121 HIS A C 14
ATOM 20083 O O . HIS A 1 63 ? 2.851 2.715 -10.420 1.00 0.00 121 HIS A O 14
ATOM 20097 N N . ALA A 1 64 ? 3.829 3.275 -12.367 1.00 0.00 122 ALA A N 14
ATOM 20098 C CA . ALA A 1 64 ? 2.933 2.460 -13.178 1.00 0.00 122 ALA A CA 14
ATOM 20099 C C . ALA A 1 64 ? 2.587 1.154 -12.471 1.00 0.00 122 ALA A C 14
ATOM 20100 O O . ALA A 1 64 ? 1.423 0.760 -12.411 1.00 0.00 122 ALA A O 14
ATOM 20107 N N . GLU A 1 65 ? 3.606 0.488 -11.937 1.00 0.00 123 GLU A N 14
ATOM 20108 C CA . GLU A 1 65 ? 3.408 -0.775 -11.235 1.00 0.00 123 GLU A CA 14
ATOM 20109 C C . GLU A 1 65 ? 2.586 -0.569 -9.966 1.00 0.00 123 GLU A C 14
ATOM 20110 O O . GLU A 1 65 ? 1.607 -1.275 -9.727 1.00 0.00 123 GLU A O 14
ATOM 20122 N N . ALA A 1 66 ? 2.993 0.402 -9.156 1.00 0.00 124 ALA A N 14
ATOM 20123 C CA . ALA A 1 66 ? 2.295 0.702 -7.912 1.00 0.00 124 ALA A CA 14
ATOM 20124 C C . ALA A 1 66 ? 0.810 0.944 -8.161 1.00 0.00 124 ALA A C 14
ATOM 20125 O O . ALA A 1 66 ? -0.042 0.427 -7.438 1.00 0.00 124 ALA A O 14
ATOM 20132 N N . GLN A 1 67 ? 0.507 1.733 -9.187 1.00 0.00 125 GLN A N 14
ATOM 20133 C CA . GLN A 1 67 ? -0.876 2.044 -9.529 1.00 0.00 125 GLN A CA 14
ATOM 20134 C C . GLN A 1 67 ? -1.616 0.793 -9.992 1.00 0.00 125 GLN A C 14
ATOM 20135 O O . GLN A 1 67 ? -2.777 0.582 -9.643 1.00 0.00 125 GLN A O 14
ATOM 20149 N N . ALA A 1 68 ? -0.936 -0.033 -10.780 1.00 0.00 126 ALA A N 14
ATOM 20150 C CA . ALA A 1 68 ? -1.529 -1.264 -11.290 1.00 0.00 126 ALA A CA 14
ATOM 20151 C C . ALA A 1 68 ? -2.201 -2.053 -10.171 1.00 0.00 126 ALA A C 14
ATOM 20152 O O . ALA A 1 68 ? -3.354 -2.463 -10.295 1.00 0.00 126 ALA A O 14
ATOM 20159 N N . ALA A 1 69 ? -1.471 -2.263 -9.081 1.00 0.00 127 ALA A N 14
ATOM 20160 C CA . ALA A 1 69 ? -1.997 -3.003 -7.940 1.00 0.00 127 ALA A CA 14
ATOM 20161 C C . ALA A 1 69 ? -3.320 -2.411 -7.465 1.00 0.00 127 ALA A C 14
ATOM 20162 O O . ALA A 1 69 ? -4.329 -3.112 -7.380 1.00 0.00 127 ALA A O 14
ATOM 20169 N N . ILE A 1 70 ? -3.308 -1.119 -7.157 1.00 0.00 128 ILE A N 14
ATOM 20170 C CA . ILE A 1 70 ? -4.507 -0.434 -6.691 1.00 0.00 128 ILE A CA 14
ATOM 20171 C C . ILE A 1 70 ? -5.705 -0.758 -7.577 1.00 0.00 128 ILE A C 14
ATOM 20172 O O . ILE A 1 70 ? -6.715 -1.279 -7.107 1.00 0.00 128 ILE A O 14
ATOM 20188 N N . ASN A 1 71 ? -5.583 -0.447 -8.864 1.00 0.00 129 ASN A N 14
ATOM 20189 C CA . ASN A 1 71 ? -6.656 -0.707 -9.818 1.00 0.00 129 ASN A CA 14
ATOM 20190 C C . ASN A 1 71 ? -7.390 -1.999 -9.472 1.00 0.00 129 ASN A C 14
ATOM 20191 O O . ASN A 1 71 ? -8.615 -2.076 -9.573 1.00 0.00 129 ASN A O 14
ATOM 20202 N N . THR A 1 72 ? -6.633 -3.012 -9.063 1.00 0.00 130 THR A N 14
ATOM 20203 C CA . THR A 1 72 ? -7.210 -4.301 -8.703 1.00 0.00 130 THR A CA 14
ATOM 20204 C C . THR A 1 72 ? -7.219 -4.496 -7.191 1.00 0.00 130 THR A C 14
ATOM 20205 O O . THR A 1 72 ? -8.274 -4.463 -6.556 1.00 0.00 130 THR A O 14
ATOM 20216 N N . LEU A 1 73 ? -6.037 -4.700 -6.619 1.00 0.00 131 LEU A N 14
ATOM 20217 C CA . LEU A 1 73 ? -5.909 -4.900 -5.180 1.00 0.00 131 LEU A CA 14
ATOM 20218 C C . LEU A 1 73 ? -6.931 -4.062 -4.420 1.00 0.00 131 LEU A C 14
ATOM 20219 O O . LEU A 1 73 ? -7.619 -4.560 -3.528 1.00 0.00 131 LEU A O 14
ATOM 20235 N N . HIS A 1 74 ? -7.027 -2.786 -4.779 1.00 0.00 132 HIS A N 14
ATOM 20236 C CA . HIS A 1 74 ? -7.968 -1.878 -4.133 1.00 0.00 132 HIS A CA 14
ATOM 20237 C C . HIS A 1 74 ? -9.365 -2.491 -4.080 1.00 0.00 132 HIS A C 14
ATOM 20238 O O . HIS A 1 74 ? -9.969 -2.772 -5.115 1.00 0.00 132 HIS A O 14
ATOM 20252 N N . SER A 1 75 ? -9.870 -2.695 -2.868 1.00 0.00 133 SER A N 14
ATOM 20253 C CA . SER A 1 75 ? -11.193 -3.279 -2.680 1.00 0.00 133 SER A CA 14
ATOM 20254 C C . SER A 1 75 ? -11.339 -4.566 -3.486 1.00 0.00 133 SER A C 14
ATOM 20255 O O . SER A 1 75 ? -12.336 -4.767 -4.179 1.00 0.00 133 SER A O 14
ATOM 20263 N N . SER A 1 76 ? -10.337 -5.434 -3.390 1.00 0.00 134 SER A N 14
ATOM 20264 C CA . SER A 1 76 ? -10.350 -6.700 -4.113 1.00 0.00 134 SER A CA 14
ATOM 20265 C C . SER A 1 76 ? -10.807 -7.838 -3.206 1.00 0.00 134 SER A C 14
ATOM 20266 O O . SER A 1 76 ? -11.936 -8.318 -3.314 1.00 0.00 134 SER A O 14
ATOM 20274 N N . ARG A 1 77 ? -9.922 -8.266 -2.312 1.00 0.00 135 ARG A N 14
ATOM 20275 C CA . ARG A 1 77 ? -10.233 -9.349 -1.386 1.00 0.00 135 ARG A CA 14
ATOM 20276 C C . ARG A 1 77 ? -10.614 -8.799 -0.015 1.00 0.00 135 ARG A C 14
ATOM 20277 O O . ARG A 1 77 ? -10.562 -7.591 0.219 1.00 0.00 135 ARG A O 14
ATOM 20298 N N . THR A 1 78 ? -10.998 -9.694 0.890 1.00 0.00 136 THR A N 14
ATOM 20299 C CA . THR A 1 78 ? -11.389 -9.300 2.238 1.00 0.00 136 THR A CA 14
ATOM 20300 C C . THR A 1 78 ? -10.728 -10.188 3.285 1.00 0.00 136 THR A C 14
ATOM 20301 O O . THR A 1 78 ? -11.337 -11.136 3.783 1.00 0.00 136 THR A O 14
ATOM 20312 N N . LEU A 1 79 ? -9.480 -9.877 3.615 1.00 0.00 137 LEU A N 14
ATOM 20313 C CA . LEU A 1 79 ? -8.735 -10.648 4.605 1.00 0.00 137 LEU A CA 14
ATOM 20314 C C . LEU A 1 79 ? -9.625 -11.020 5.787 1.00 0.00 137 LEU A C 14
ATOM 20315 O O . LEU A 1 79 ? -10.470 -10.241 6.229 1.00 0.00 137 LEU A O 14
ATOM 20331 N N . PRO A 1 80 ? -9.431 -12.238 6.313 1.00 0.00 138 PRO A N 14
ATOM 20332 C CA . PRO A 1 80 ? -10.205 -12.741 7.453 1.00 0.00 138 PRO A CA 14
ATOM 20333 C C . PRO A 1 80 ? -10.286 -11.728 8.590 1.00 0.00 138 PRO A C 14
ATOM 20334 O O . PRO A 1 80 ? -9.266 -11.315 9.140 1.00 0.00 138 PRO A O 14
ATOM 20345 N N . GLY A 1 81 ? -11.507 -11.332 8.938 1.00 0.00 139 GLY A N 14
ATOM 20346 C CA . GLY A 1 81 ? -11.698 -10.371 10.008 1.00 0.00 139 GLY A CA 14
ATOM 20347 C C . GLY A 1 81 ? -11.401 -8.950 9.572 1.00 0.00 139 GLY A C 14
ATOM 20348 O O . GLY A 1 81 ? -10.673 -8.225 10.249 1.00 0.00 139 GLY A O 14
ATOM 20352 N N . ALA A 1 82 ? -11.964 -8.552 8.436 1.00 0.00 140 ALA A N 14
ATOM 20353 C CA . ALA A 1 82 ? -11.756 -7.209 7.910 1.00 0.00 140 ALA A CA 14
ATOM 20354 C C . ALA A 1 82 ? -13.070 -6.593 7.441 1.00 0.00 140 ALA A C 14
ATOM 20355 O O . ALA A 1 82 ? -13.614 -6.979 6.407 1.00 0.00 140 ALA A O 14
ATOM 20362 N N . SER A 1 83 ? -13.576 -5.633 8.210 1.00 0.00 141 SER A N 14
ATOM 20363 C CA . SER A 1 83 ? -14.829 -4.967 7.875 1.00 0.00 141 SER A CA 14
ATOM 20364 C C . SER A 1 83 ? -15.023 -4.902 6.363 1.00 0.00 141 SER A C 14
ATOM 20365 O O . SER A 1 83 ? -15.828 -5.642 5.797 1.00 0.00 141 SER A O 14
ATOM 20373 N N . SER A 1 84 ? -14.280 -4.011 5.715 1.00 0.00 142 SER A N 14
ATOM 20374 C CA . SER A 1 84 ? -14.372 -3.846 4.269 1.00 0.00 142 SER A CA 14
ATOM 20375 C C . SER A 1 84 ? -13.247 -4.597 3.564 1.00 0.00 142 SER A C 14
ATOM 20376 O O . SER A 1 84 ? -12.468 -5.308 4.198 1.00 0.00 142 SER A O 14
ATOM 20384 N N . SER A 1 85 ? -13.169 -4.433 2.247 1.00 0.00 143 SER A N 14
ATOM 20385 C CA . SER A 1 85 ? -12.143 -5.099 1.453 1.00 0.00 143 SER A CA 14
ATOM 20386 C C . SER A 1 85 ? -10.785 -4.431 1.652 1.00 0.00 143 SER A C 14
ATOM 20387 O O . SER A 1 85 ? -10.683 -3.383 2.290 1.00 0.00 143 SER A O 14
ATOM 20395 N N . LEU A 1 86 ? -9.745 -5.046 1.101 1.00 0.00 144 LEU A N 14
ATOM 20396 C CA . LEU A 1 86 ? -8.392 -4.514 1.216 1.00 0.00 144 LEU A CA 14
ATOM 20397 C C . LEU A 1 86 ? -8.326 -3.079 0.701 1.00 0.00 144 LEU A C 14
ATOM 20398 O O . LEU A 1 86 ? -8.515 -2.827 -0.489 1.00 0.00 144 LEU A O 14
ATOM 20414 N N . VAL A 1 87 ? -8.053 -2.143 1.605 1.00 0.00 145 VAL A N 14
ATOM 20415 C CA . VAL A 1 87 ? -7.958 -0.734 1.241 1.00 0.00 145 VAL A CA 14
ATOM 20416 C C . VAL A 1 87 ? -6.549 -0.380 0.780 1.00 0.00 145 VAL A C 14
ATOM 20417 O O . VAL A 1 87 ? -5.641 -0.214 1.594 1.00 0.00 145 VAL A O 14
ATOM 20430 N N . VAL A 1 88 ? -6.374 -0.263 -0.533 1.00 0.00 146 VAL A N 14
ATOM 20431 C CA . VAL A 1 88 ? -5.075 0.074 -1.103 1.00 0.00 146 VAL A CA 14
ATOM 20432 C C . VAL A 1 88 ? -5.121 1.421 -1.815 1.00 0.00 146 VAL A C 14
ATOM 20433 O O . VAL A 1 88 ? -5.849 1.596 -2.792 1.00 0.00 146 VAL A O 14
ATOM 20446 N N . LYS A 1 89 ? -4.337 2.373 -1.318 1.00 0.00 147 LYS A N 14
ATOM 20447 C CA . LYS A 1 89 ? -4.285 3.706 -1.906 1.00 0.00 147 LYS A CA 14
ATOM 20448 C C . LYS A 1 89 ? -2.934 4.364 -1.644 1.00 0.00 147 LYS A C 14
ATOM 20449 O O . LYS A 1 89 ? -2.384 4.260 -0.547 1.00 0.00 147 LYS A O 14
ATOM 20468 N N . PHE A 1 90 ? -2.405 5.043 -2.656 1.00 0.00 148 PHE A N 14
ATOM 20469 C CA . PHE A 1 90 ? -1.119 5.719 -2.534 1.00 0.00 148 PHE A CA 14
ATOM 20470 C C . PHE A 1 90 ? -0.955 6.331 -1.146 1.00 0.00 148 PHE A C 14
ATOM 20471 O O . PHE A 1 90 ? -1.937 6.672 -0.487 1.00 0.00 148 PHE A O 14
ATOM 20488 N N . ALA A 1 91 ? 0.292 6.465 -0.708 1.00 0.00 149 ALA A N 14
ATOM 20489 C CA . ALA A 1 91 ? 0.586 7.036 0.600 1.00 0.00 149 ALA A CA 14
ATOM 20490 C C . ALA A 1 91 ? 0.989 8.502 0.482 1.00 0.00 149 ALA A C 14
ATOM 20491 O O . ALA A 1 91 ? 1.279 8.989 -0.611 1.00 0.00 149 ALA A O 14
ATOM 20498 N N . ASP A 1 92 ? 1.004 9.200 1.612 1.00 0.00 150 ASP A N 14
ATOM 20499 C CA . ASP A 1 92 ? 1.373 10.610 1.634 1.00 0.00 150 ASP A CA 14
ATOM 20500 C C . ASP A 1 92 ? 1.724 11.058 3.050 1.00 0.00 150 ASP A C 14
ATOM 20501 O O . ASP A 1 92 ? 0.877 11.053 3.943 1.00 0.00 150 ASP A O 14
ATOM 20510 N N . THR A 1 93 ? 2.981 11.443 3.248 1.00 0.00 151 THR A N 14
ATOM 20511 C CA . THR A 1 93 ? 3.446 11.891 4.555 1.00 0.00 151 THR A CA 14
ATOM 20512 C C . THR A 1 93 ? 4.129 13.250 4.459 1.00 0.00 151 THR A C 14
ATOM 20513 O O . THR A 1 93 ? 4.847 13.528 3.498 1.00 0.00 151 THR A O 14
ATOM 20524 N N . GLU A 1 94 ? 3.902 14.094 5.461 1.00 0.00 152 GLU A N 14
ATOM 20525 C CA . GLU A 1 94 ? 4.497 15.425 5.488 1.00 0.00 152 GLU A CA 14
ATOM 20526 C C . GLU A 1 94 ? 5.446 15.573 6.674 1.00 0.00 152 GLU A C 14
ATOM 20527 O O . GLU A 1 94 ? 5.022 15.548 7.830 1.00 0.00 152 GLU A O 14
ATOM 20539 N N . LYS A 1 95 ? 6.733 15.726 6.380 1.00 0.00 153 LYS A N 14
ATOM 20540 C CA . LYS A 1 95 ? 7.743 15.879 7.420 1.00 0.00 153 LYS A CA 14
ATOM 20541 C C . LYS A 1 95 ? 8.308 17.296 7.426 1.00 0.00 153 LYS A C 14
ATOM 20542 O O . LYS A 1 95 ? 8.578 17.870 6.372 1.00 0.00 153 LYS A O 14
ATOM 20561 N N . GLU A 1 96 ? 8.484 17.853 8.620 1.00 0.00 154 GLU A N 14
ATOM 20562 C CA . GLU A 1 96 ? 9.017 19.203 8.762 1.00 0.00 154 GLU A CA 14
ATOM 20563 C C . GLU A 1 96 ? 9.968 19.290 9.952 1.00 0.00 154 GLU A C 14
ATOM 20564 O O . GLU A 1 96 ? 9.804 18.580 10.944 1.00 0.00 154 GLU A O 14
ATOM 20576 N N . SER A 1 97 ? 10.962 20.165 9.844 1.00 0.00 155 SER A N 14
ATOM 20577 C CA . SER A 1 97 ? 11.943 20.343 10.909 1.00 0.00 155 SER A CA 14
ATOM 20578 C C . SER A 1 97 ? 11.861 21.750 11.493 1.00 0.00 155 SER A C 14
ATOM 20579 O O . SER A 1 97 ? 11.271 22.649 10.895 1.00 0.00 155 SER A O 14
ATOM 20587 N N . GLY A 1 98 ? 12.459 21.933 12.667 1.00 0.00 156 GLY A N 14
ATOM 20588 C CA . GLY A 1 98 ? 12.443 23.232 13.313 1.00 0.00 156 GLY A CA 14
ATOM 20589 C C . GLY A 1 98 ? 13.837 23.779 13.549 1.00 0.00 156 GLY A C 14
ATOM 20590 O O . GLY A 1 98 ? 14.500 23.445 14.531 1.00 0.00 156 GLY A O 14
ATOM 20594 N N . PRO A 1 99 ? 14.301 24.641 12.632 1.00 0.00 157 PRO A N 14
ATOM 20595 C CA . PRO A 1 99 ? 15.630 25.253 12.723 1.00 0.00 157 PRO A CA 14
ATOM 20596 C C . PRO A 1 99 ? 15.695 26.343 13.788 1.00 0.00 157 PRO A C 14
ATOM 20597 O O . PRO A 1 99 ? 14.808 27.191 13.876 1.00 0.00 157 PRO A O 14
ATOM 20608 N N . SER A 1 100 ? 16.751 26.313 14.594 1.00 0.00 158 SER A N 14
ATOM 20609 C CA . SER A 1 100 ? 16.930 27.296 15.656 1.00 0.00 158 SER A CA 14
ATOM 20610 C C . SER A 1 100 ? 18.407 27.464 15.998 1.00 0.00 158 SER A C 14
ATOM 20611 O O . SER A 1 100 ? 19.203 26.539 15.833 1.00 0.00 158 SER A O 14
ATOM 20619 N N . SER A 1 101 ? 18.767 28.651 16.476 1.00 0.00 159 SER A N 14
ATOM 20620 C CA . SER A 1 101 ? 20.149 28.942 16.838 1.00 0.00 159 SER A CA 14
ATOM 20621 C C . SER A 1 101 ? 20.225 30.160 17.753 1.00 0.00 159 SER A C 14
ATOM 20622 O O . SER A 1 101 ? 19.223 30.831 17.998 1.00 0.00 159 SER A O 14
ATOM 20630 N N . GLY A 1 102 ? 21.424 30.441 18.257 1.00 0.00 160 GLY A N 14
ATOM 20631 C CA . GLY A 1 102 ? 21.610 31.577 19.140 1.00 0.00 160 GLY A CA 14
ATOM 20632 C C . GLY A 1 102 ? 22.527 32.628 18.546 1.00 0.00 160 GLY A C 14
ATOM 20633 O O . GLY A 1 102 ? 23.648 32.324 18.137 1.00 0.00 160 GLY A O 14
ATOM 20637 N N . GLY A 1 1 ? -5.067 5.924 -29.086 1.00 0.00 59 GLY A N 15
ATOM 20638 C CA . GLY A 1 1 ? -5.295 7.321 -28.767 1.00 0.00 59 GLY A CA 15
ATOM 20639 C C . GLY A 1 1 ? -4.409 7.809 -27.638 1.00 0.00 59 GLY A C 15
ATOM 20640 O O . GLY A 1 1 ? -3.543 7.077 -27.158 1.00 0.00 59 GLY A O 15
ATOM 20644 N N . SER A 1 2 ? -4.624 9.050 -27.213 1.00 0.00 60 SER A N 15
ATOM 20645 C CA . SER A 1 2 ? -3.835 9.637 -26.136 1.00 0.00 60 SER A CA 15
ATOM 20646 C C . SER A 1 2 ? -4.560 9.511 -24.800 1.00 0.00 60 SER A C 15
ATOM 20647 O O . SER A 1 2 ? -5.236 10.440 -24.359 1.00 0.00 60 SER A O 15
ATOM 20655 N N . SER A 1 3 ? -4.413 8.355 -24.161 1.00 0.00 61 SER A N 15
ATOM 20656 C CA . SER A 1 3 ? -5.057 8.105 -22.876 1.00 0.00 61 SER A CA 15
ATOM 20657 C C . SER A 1 3 ? -4.110 8.423 -21.723 1.00 0.00 61 SER A C 15
ATOM 20658 O O . SER A 1 3 ? -2.904 8.575 -21.919 1.00 0.00 61 SER A O 15
ATOM 20666 N N . GLY A 1 4 ? -4.665 8.523 -20.519 1.00 0.00 62 GLY A N 15
ATOM 20667 C CA . GLY A 1 4 ? -3.857 8.822 -19.352 1.00 0.00 62 GLY A CA 15
ATOM 20668 C C . GLY A 1 4 ? -3.578 10.304 -19.204 1.00 0.00 62 GLY A C 15
ATOM 20669 O O . GLY A 1 4 ? -2.506 10.781 -19.578 1.00 0.00 62 GLY A O 15
ATOM 20673 N N . SER A 1 5 ? -4.545 11.036 -18.660 1.00 0.00 63 SER A N 15
ATOM 20674 C CA . SER A 1 5 ? -4.400 12.474 -18.469 1.00 0.00 63 SER A CA 15
ATOM 20675 C C . SER A 1 5 ? -3.731 12.781 -17.133 1.00 0.00 63 SER A C 15
ATOM 20676 O O . SER A 1 5 ? -3.718 11.947 -16.227 1.00 0.00 63 SER A O 15
ATOM 20684 N N . SER A 1 6 ? -3.176 13.983 -17.017 1.00 0.00 64 SER A N 15
ATOM 20685 C CA . SER A 1 6 ? -2.502 14.400 -15.794 1.00 0.00 64 SER A CA 15
ATOM 20686 C C . SER A 1 6 ? -3.510 14.645 -14.675 1.00 0.00 64 SER A C 15
ATOM 20687 O O . SER A 1 6 ? -4.636 15.073 -14.922 1.00 0.00 64 SER A O 15
ATOM 20695 N N . GLY A 1 7 ? -3.094 14.372 -13.442 1.00 0.00 65 GLY A N 15
ATOM 20696 C CA . GLY A 1 7 ? -3.971 14.569 -12.302 1.00 0.00 65 GLY A CA 15
ATOM 20697 C C . GLY A 1 7 ? -3.377 15.503 -11.268 1.00 0.00 65 GLY A C 15
ATOM 20698 O O . GLY A 1 7 ? -2.854 16.565 -11.608 1.00 0.00 65 GLY A O 15
ATOM 20702 N N . SER A 1 8 ? -3.457 15.109 -10.001 1.00 0.00 66 SER A N 15
ATOM 20703 C CA . SER A 1 8 ? -2.928 15.923 -8.912 1.00 0.00 66 SER A CA 15
ATOM 20704 C C . SER A 1 8 ? -1.457 15.602 -8.660 1.00 0.00 66 SER A C 15
ATOM 20705 O O . SER A 1 8 ? -0.933 14.607 -9.161 1.00 0.00 66 SER A O 15
ATOM 20713 N N . ARG A 1 9 ? -0.798 16.452 -7.880 1.00 0.00 67 ARG A N 15
ATOM 20714 C CA . ARG A 1 9 ? 0.611 16.261 -7.561 1.00 0.00 67 ARG A CA 15
ATOM 20715 C C . ARG A 1 9 ? 0.799 15.079 -6.614 1.00 0.00 67 ARG A C 15
ATOM 20716 O O . ARG A 1 9 ? 0.359 15.114 -5.466 1.00 0.00 67 ARG A O 15
ATOM 20737 N N . GLY A 1 10 ? 1.457 14.033 -7.105 1.00 0.00 68 GLY A N 15
ATOM 20738 C CA . GLY A 1 10 ? 1.691 12.855 -6.290 1.00 0.00 68 GLY A CA 15
ATOM 20739 C C . GLY A 1 10 ? 3.141 12.414 -6.312 1.00 0.00 68 GLY A C 15
ATOM 20740 O O . GLY A 1 10 ? 3.928 12.803 -5.449 1.00 0.00 68 GLY A O 15
ATOM 20744 N N . GLU A 1 11 ? 3.495 11.597 -7.299 1.00 0.00 69 GLU A N 15
ATOM 20745 C CA . GLU A 1 11 ? 4.860 11.101 -7.428 1.00 0.00 69 GLU A CA 15
ATOM 20746 C C . GLU A 1 11 ? 5.288 10.355 -6.167 1.00 0.00 69 GLU A C 15
ATOM 20747 O O . GLU A 1 11 ? 6.446 10.427 -5.754 1.00 0.00 69 GLU A O 15
ATOM 20759 N N . ASP A 1 12 ? 4.347 9.641 -5.561 1.00 0.00 70 ASP A N 15
ATOM 20760 C CA . ASP A 1 12 ? 4.625 8.881 -4.347 1.00 0.00 70 ASP A CA 15
ATOM 20761 C C . ASP A 1 12 ? 4.523 7.382 -4.610 1.00 0.00 70 ASP A C 15
ATOM 20762 O O . ASP A 1 12 ? 3.442 6.799 -4.526 1.00 0.00 70 ASP A O 15
ATOM 20771 N N . ARG A 1 13 ? 5.656 6.764 -4.928 1.00 0.00 71 ARG A N 15
ATOM 20772 C CA . ARG A 1 13 ? 5.694 5.333 -5.205 1.00 0.00 71 ARG A CA 15
ATOM 20773 C C . ARG A 1 13 ? 5.051 4.542 -4.069 1.00 0.00 71 ARG A C 15
ATOM 20774 O O . ARG A 1 13 ? 4.305 3.592 -4.304 1.00 0.00 71 ARG A O 15
ATOM 20795 N N . LYS A 1 14 ? 5.346 4.941 -2.837 1.00 0.00 72 LYS A N 15
ATOM 20796 C CA . LYS A 1 14 ? 4.798 4.272 -1.663 1.00 0.00 72 LYS A CA 15
ATOM 20797 C C . LYS A 1 14 ? 3.273 4.263 -1.705 1.00 0.00 72 LYS A C 15
ATOM 20798 O O . LYS A 1 14 ? 2.651 5.189 -2.226 1.00 0.00 72 LYS A O 15
ATOM 20817 N N . LEU A 1 15 ? 2.677 3.212 -1.152 1.00 0.00 73 LEU A N 15
ATOM 20818 C CA . LEU A 1 15 ? 1.224 3.083 -1.125 1.00 0.00 73 LEU A CA 15
ATOM 20819 C C . LEU A 1 15 ? 0.733 2.759 0.282 1.00 0.00 73 LEU A C 15
ATOM 20820 O O . LEU A 1 15 ? 1.364 1.994 1.011 1.00 0.00 73 LEU A O 15
ATOM 20836 N N . PHE A 1 16 ? -0.400 3.345 0.657 1.00 0.00 74 PHE A N 15
ATOM 20837 C CA . PHE A 1 16 ? -0.977 3.118 1.976 1.00 0.00 74 PHE A CA 15
ATOM 20838 C C . PHE A 1 16 ? -2.010 1.996 1.932 1.00 0.00 74 PHE A C 15
ATOM 20839 O O . PHE A 1 16 ? -3.032 2.104 1.254 1.00 0.00 74 PHE A O 15
ATOM 20856 N N . VAL A 1 17 ? -1.735 0.918 2.660 1.00 0.00 75 VAL A N 15
ATOM 20857 C CA . VAL A 1 17 ? -2.640 -0.225 2.705 1.00 0.00 75 VAL A CA 15
ATOM 20858 C C . VAL A 1 17 ? -3.407 -0.267 4.022 1.00 0.00 75 VAL A C 15
ATOM 20859 O O . VAL A 1 17 ? -2.847 -0.011 5.087 1.00 0.00 75 VAL A O 15
ATOM 20872 N N . GLY A 1 18 ? -4.694 -0.592 3.942 1.00 0.00 76 GLY A N 15
ATOM 20873 C CA . GLY A 1 18 ? -5.517 -0.662 5.135 1.00 0.00 76 GLY A CA 15
ATOM 20874 C C . GLY A 1 18 ? -6.369 -1.915 5.178 1.00 0.00 76 GLY A C 15
ATOM 20875 O O . GLY A 1 18 ? -6.368 -2.707 4.236 1.00 0.00 76 GLY A O 15
ATOM 20879 N N . MET A 1 19 ? -7.098 -2.095 6.274 1.00 0.00 77 MET A N 15
ATOM 20880 C CA . MET A 1 19 ? -7.959 -3.261 6.436 1.00 0.00 77 MET A CA 15
ATOM 20881 C C . MET A 1 19 ? -7.139 -4.548 6.426 1.00 0.00 77 MET A C 15
ATOM 20882 O O . MET A 1 19 ? -7.514 -5.530 5.784 1.00 0.00 77 MET A O 15
ATOM 20896 N N . LEU A 1 20 ? -6.019 -4.535 7.141 1.00 0.00 78 LEU A N 15
ATOM 20897 C CA . LEU A 1 20 ? -5.145 -5.701 7.214 1.00 0.00 78 LEU A CA 15
ATOM 20898 C C . LEU A 1 20 ? -5.370 -6.469 8.513 1.00 0.00 78 LEU A C 15
ATOM 20899 O O . LEU A 1 20 ? -5.948 -5.945 9.464 1.00 0.00 78 LEU A O 15
ATOM 20915 N N . GLY A 1 21 ? -4.906 -7.715 8.545 1.00 0.00 79 GLY A N 15
ATOM 20916 C CA . GLY A 1 21 ? -5.065 -8.534 9.733 1.00 0.00 79 GLY A CA 15
ATOM 20917 C C . GLY A 1 21 ? -3.745 -9.080 10.240 1.00 0.00 79 GLY A C 15
ATOM 20918 O O . GLY A 1 21 ? -2.775 -9.181 9.488 1.00 0.00 79 GLY A O 15
ATOM 20922 N N . LYS A 1 22 ? -3.705 -9.433 11.521 1.00 0.00 80 LYS A N 15
ATOM 20923 C CA . LYS A 1 22 ? -2.495 -9.971 12.129 1.00 0.00 80 LYS A CA 15
ATOM 20924 C C . LYS A 1 22 ? -1.900 -11.081 11.268 1.00 0.00 80 LYS A C 15
ATOM 20925 O O . LYS A 1 22 ? -0.681 -11.219 11.174 1.00 0.00 80 LYS A O 15
ATOM 20944 N N . GLN A 1 23 ? -2.769 -11.868 10.642 1.00 0.00 81 GLN A N 15
ATOM 20945 C CA . GLN A 1 23 ? -2.328 -12.964 9.788 1.00 0.00 81 GLN A CA 15
ATOM 20946 C C . GLN A 1 23 ? -1.405 -12.458 8.684 1.00 0.00 81 GLN A C 15
ATOM 20947 O O . GLN A 1 23 ? -0.358 -13.047 8.419 1.00 0.00 81 GLN A O 15
ATOM 20961 N N . GLN A 1 24 ? -1.803 -11.363 8.044 1.00 0.00 82 GLN A N 15
ATOM 20962 C CA . GLN A 1 24 ? -1.011 -10.778 6.968 1.00 0.00 82 GLN A CA 15
ATOM 20963 C C . GLN A 1 24 ? 0.199 -10.035 7.524 1.00 0.00 82 GLN A C 15
ATOM 20964 O O . GLN A 1 24 ? 0.079 -9.241 8.457 1.00 0.00 82 GLN A O 15
ATOM 20978 N N . THR A 1 25 ? 1.366 -10.298 6.944 1.00 0.00 83 THR A N 15
ATOM 20979 C CA . THR A 1 25 ? 2.599 -9.655 7.383 1.00 0.00 83 THR A CA 15
ATOM 20980 C C . THR A 1 25 ? 3.414 -9.161 6.193 1.00 0.00 83 THR A C 15
ATOM 20981 O O . THR A 1 25 ? 3.114 -9.486 5.045 1.00 0.00 83 THR A O 15
ATOM 20992 N N . ASP A 1 26 ? 4.447 -8.374 6.476 1.00 0.00 84 ASP A N 15
ATOM 20993 C CA . ASP A 1 26 ? 5.307 -7.836 5.429 1.00 0.00 84 ASP A CA 15
ATOM 20994 C C . ASP A 1 26 ? 5.505 -8.855 4.311 1.00 0.00 84 ASP A C 15
ATOM 20995 O O . ASP A 1 26 ? 5.519 -8.502 3.133 1.00 0.00 84 ASP A O 15
ATOM 21004 N N . GLU A 1 27 ? 5.660 -10.120 4.691 1.00 0.00 85 GLU A N 15
ATOM 21005 C CA . GLU A 1 27 ? 5.860 -11.189 3.720 1.00 0.00 85 GLU A CA 15
ATOM 21006 C C . GLU A 1 27 ? 4.638 -11.341 2.818 1.00 0.00 85 GLU A C 15
ATOM 21007 O O . GLU A 1 27 ? 4.748 -11.294 1.593 1.00 0.00 85 GLU A O 15
ATOM 21019 N N . ASP A 1 28 ? 3.475 -11.523 3.434 1.00 0.00 86 ASP A N 15
ATOM 21020 C CA . ASP A 1 28 ? 2.232 -11.681 2.688 1.00 0.00 86 ASP A CA 15
ATOM 21021 C C . ASP A 1 28 ? 2.009 -10.502 1.747 1.00 0.00 86 ASP A C 15
ATOM 21022 O O . ASP A 1 28 ? 2.023 -10.657 0.526 1.00 0.00 86 ASP A O 15
ATOM 21031 N N . VAL A 1 29 ? 1.803 -9.321 2.323 1.00 0.00 87 VAL A N 15
ATOM 21032 C CA . VAL A 1 29 ? 1.578 -8.115 1.535 1.00 0.00 87 VAL A CA 15
ATOM 21033 C C . VAL A 1 29 ? 2.598 -7.995 0.409 1.00 0.00 87 VAL A C 15
ATOM 21034 O O . VAL A 1 29 ? 2.238 -7.788 -0.749 1.00 0.00 87 VAL A O 15
ATOM 21047 N N . ARG A 1 30 ? 3.874 -8.127 0.758 1.00 0.00 88 ARG A N 15
ATOM 21048 C CA . ARG A 1 30 ? 4.948 -8.033 -0.224 1.00 0.00 88 ARG A CA 15
ATOM 21049 C C . ARG A 1 30 ? 4.708 -8.993 -1.386 1.00 0.00 88 ARG A C 15
ATOM 21050 O O . ARG A 1 30 ? 4.482 -8.568 -2.519 1.00 0.00 88 ARG A O 15
ATOM 21071 N N . LYS A 1 31 ? 4.760 -10.288 -1.097 1.00 0.00 89 LYS A N 15
ATOM 21072 C CA . LYS A 1 31 ? 4.548 -11.309 -2.116 1.00 0.00 89 LYS A CA 15
ATOM 21073 C C . LYS A 1 31 ? 3.155 -11.187 -2.727 1.00 0.00 89 LYS A C 15
ATOM 21074 O O . LYS A 1 31 ? 2.902 -11.689 -3.822 1.00 0.00 89 LYS A O 15
ATOM 21093 N N . MET A 1 32 ? 2.257 -10.517 -2.013 1.00 0.00 90 MET A N 15
ATOM 21094 C CA . MET A 1 32 ? 0.891 -10.327 -2.487 1.00 0.00 90 MET A CA 15
ATOM 21095 C C . MET A 1 32 ? 0.803 -9.127 -3.425 1.00 0.00 90 MET A C 15
ATOM 21096 O O . MET A 1 32 ? -0.108 -9.035 -4.247 1.00 0.00 90 MET A O 15
ATOM 21110 N N . PHE A 1 33 ? 1.756 -8.209 -3.295 1.00 0.00 91 PHE A N 15
ATOM 21111 C CA . PHE A 1 33 ? 1.784 -7.015 -4.131 1.00 0.00 91 PHE A CA 15
ATOM 21112 C C . PHE A 1 33 ? 2.815 -7.156 -5.247 1.00 0.00 91 PHE A C 15
ATOM 21113 O O . PHE A 1 33 ? 2.834 -6.367 -6.191 1.00 0.00 91 PHE A O 15
ATOM 21130 N N . GLU A 1 34 ? 3.669 -8.168 -5.131 1.00 0.00 92 GLU A N 15
ATOM 21131 C CA . GLU A 1 34 ? 4.703 -8.412 -6.130 1.00 0.00 92 GLU A CA 15
ATOM 21132 C C . GLU A 1 34 ? 4.085 -8.684 -7.498 1.00 0.00 92 GLU A C 15
ATOM 21133 O O . GLU A 1 34 ? 4.553 -8.198 -8.527 1.00 0.00 92 GLU A O 15
ATOM 21145 N N . PRO A 1 35 ? 3.006 -9.482 -7.511 1.00 0.00 93 PRO A N 15
ATOM 21146 C CA . PRO A 1 35 ? 2.300 -9.837 -8.745 1.00 0.00 93 PRO A CA 15
ATOM 21147 C C . PRO A 1 35 ? 2.010 -8.621 -9.619 1.00 0.00 93 PRO A C 15
ATOM 21148 O O . PRO A 1 35 ? 1.670 -8.755 -10.794 1.00 0.00 93 PRO A O 15
ATOM 21159 N N . PHE A 1 36 ? 2.148 -7.434 -9.037 1.00 0.00 94 PHE A N 15
ATOM 21160 C CA . PHE A 1 36 ? 1.900 -6.194 -9.762 1.00 0.00 94 PHE A CA 15
ATOM 21161 C C . PHE A 1 36 ? 3.163 -5.339 -9.825 1.00 0.00 94 PHE A C 15
ATOM 21162 O O . PHE A 1 36 ? 3.094 -4.111 -9.853 1.00 0.00 94 PHE A O 15
ATOM 21179 N N . GLY A 1 37 ? 4.317 -6.000 -9.845 1.00 0.00 95 GLY A N 15
ATOM 21180 C CA . GLY A 1 37 ? 5.579 -5.286 -9.904 1.00 0.00 95 GLY A CA 15
ATOM 21181 C C . GLY A 1 37 ? 6.509 -5.657 -8.765 1.00 0.00 95 GLY A C 15
ATOM 21182 O O . GLY A 1 37 ? 6.073 -6.201 -7.750 1.00 0.00 95 GLY A O 15
ATOM 21186 N N . THR A 1 38 ? 7.795 -5.365 -8.934 1.00 0.00 96 THR A N 15
ATOM 21187 C CA . THR A 1 38 ? 8.789 -5.675 -7.914 1.00 0.00 96 THR A CA 15
ATOM 21188 C C . THR A 1 38 ? 8.714 -4.687 -6.755 1.00 0.00 96 THR A C 15
ATOM 21189 O O . THR A 1 38 ? 8.660 -3.475 -6.963 1.00 0.00 96 THR A O 15
ATOM 21200 N N . ILE A 1 39 ? 8.711 -5.213 -5.535 1.00 0.00 97 ILE A N 15
ATOM 21201 C CA . ILE A 1 39 ? 8.644 -4.376 -4.343 1.00 0.00 97 ILE A CA 15
ATOM 21202 C C . ILE A 1 39 ? 10.034 -4.126 -3.769 1.00 0.00 97 ILE A C 15
ATOM 21203 O O . ILE A 1 39 ? 10.780 -5.065 -3.489 1.00 0.00 97 ILE A O 15
ATOM 21219 N N . ASP A 1 40 ? 10.376 -2.854 -3.595 1.00 0.00 98 ASP A N 15
ATOM 21220 C CA . ASP A 1 40 ? 11.676 -2.479 -3.051 1.00 0.00 98 ASP A CA 15
ATOM 21221 C C . ASP A 1 40 ? 11.594 -2.271 -1.542 1.00 0.00 98 ASP A C 15
ATOM 21222 O O . ASP A 1 40 ? 12.500 -2.656 -0.803 1.00 0.00 98 ASP A O 15
ATOM 21231 N N . GLU A 1 41 ? 10.502 -1.660 -1.092 1.00 0.00 99 GLU A N 15
ATOM 21232 C CA . GLU A 1 41 ? 10.304 -1.399 0.329 1.00 0.00 99 GLU A CA 15
ATOM 21233 C C . GLU A 1 41 ? 8.938 -1.900 0.789 1.00 0.00 99 GLU A C 15
ATOM 21234 O O . GLU A 1 41 ? 7.996 -1.978 -0.001 1.00 0.00 99 GLU A O 15
ATOM 21246 N N . CYS A 1 42 ? 8.839 -2.239 2.069 1.00 0.00 100 CYS A N 15
ATOM 21247 C CA . CYS A 1 42 ? 7.589 -2.734 2.634 1.00 0.00 100 CYS A CA 15
ATOM 21248 C C . CYS A 1 42 ? 7.679 -2.829 4.154 1.00 0.00 100 CYS A C 15
ATOM 21249 O O . CYS A 1 42 ? 8.466 -3.609 4.693 1.00 0.00 100 CYS A O 15
ATOM 21257 N N . THR A 1 43 ? 6.870 -2.029 4.841 1.00 0.00 101 THR A N 15
ATOM 21258 C CA . THR A 1 43 ? 6.860 -2.020 6.298 1.00 0.00 101 THR A CA 15
ATOM 21259 C C . THR A 1 43 ? 5.436 -2.063 6.839 1.00 0.00 101 THR A C 15
ATOM 21260 O O . THR A 1 43 ? 4.554 -1.356 6.351 1.00 0.00 101 THR A O 15
ATOM 21271 N N . VAL A 1 44 ? 5.216 -2.896 7.851 1.00 0.00 102 VAL A N 15
ATOM 21272 C CA . VAL A 1 44 ? 3.898 -3.029 8.460 1.00 0.00 102 VAL A CA 15
ATOM 21273 C C . VAL A 1 44 ? 3.822 -2.266 9.778 1.00 0.00 102 VAL A C 15
ATOM 21274 O O . VAL A 1 44 ? 4.650 -2.460 10.669 1.00 0.00 102 VAL A O 15
ATOM 21287 N N . LEU A 1 45 ? 2.823 -1.398 9.895 1.00 0.00 103 LEU A N 15
ATOM 21288 C CA . LEU A 1 45 ? 2.637 -0.605 11.105 1.00 0.00 103 LEU A CA 15
ATOM 21289 C C . LEU A 1 45 ? 1.898 -1.405 12.173 1.00 0.00 103 LEU A C 15
ATOM 21290 O O . LEU A 1 45 ? 0.857 -2.006 11.903 1.00 0.00 103 LEU A O 15
ATOM 21306 N N . ARG A 1 46 ? 2.441 -1.407 13.385 1.00 0.00 104 ARG A N 15
ATOM 21307 C CA . ARG A 1 46 ? 1.832 -2.132 14.494 1.00 0.00 104 ARG A CA 15
ATOM 21308 C C . ARG A 1 46 ? 1.952 -1.341 15.793 1.00 0.00 104 ARG A C 15
ATOM 21309 O O . ARG A 1 46 ? 2.711 -0.376 15.876 1.00 0.00 104 ARG A O 15
ATOM 21330 N N . GLY A 1 47 ? 1.196 -1.755 16.805 1.00 0.00 105 GLY A N 15
ATOM 21331 C CA . GLY A 1 47 ? 1.231 -1.073 18.086 1.00 0.00 105 GLY A CA 15
ATOM 21332 C C . GLY A 1 47 ? 1.576 -2.006 19.230 1.00 0.00 105 GLY A C 15
ATOM 21333 O O . GLY A 1 47 ? 2.319 -2.974 19.067 1.00 0.00 105 GLY A O 15
ATOM 21337 N N . PRO A 1 48 ? 1.030 -1.716 20.420 1.00 0.00 106 PRO A N 15
ATOM 21338 C CA . PRO A 1 48 ? 1.271 -2.524 21.619 1.00 0.00 106 PRO A CA 15
ATOM 21339 C C . PRO A 1 48 ? 1.162 -4.020 21.342 1.00 0.00 106 PRO A C 15
ATOM 21340 O O . PRO A 1 48 ? 0.494 -4.439 20.397 1.00 0.00 106 PRO A O 15
ATOM 21351 N N . ASP A 1 49 ? 1.823 -4.820 22.172 1.00 0.00 107 ASP A N 15
ATOM 21352 C CA . ASP A 1 49 ? 1.799 -6.269 22.017 1.00 0.00 107 ASP A CA 15
ATOM 21353 C C . ASP A 1 49 ? 2.031 -6.664 20.562 1.00 0.00 107 ASP A C 15
ATOM 21354 O O . ASP A 1 49 ? 1.384 -7.574 20.045 1.00 0.00 107 ASP A O 15
ATOM 21363 N N . GLY A 1 50 ? 2.959 -5.973 19.907 1.00 0.00 108 GLY A N 15
ATOM 21364 C CA . GLY A 1 50 ? 3.259 -6.265 18.518 1.00 0.00 108 GLY A CA 15
ATOM 21365 C C . GLY A 1 50 ? 2.026 -6.658 17.728 1.00 0.00 108 GLY A C 15
ATOM 21366 O O . GLY A 1 50 ? 2.069 -7.577 16.911 1.00 0.00 108 GLY A O 15
ATOM 21370 N N . THR A 1 51 ? 0.921 -5.960 17.974 1.00 0.00 109 THR A N 15
ATOM 21371 C CA . THR A 1 51 ? -0.330 -6.242 17.282 1.00 0.00 109 THR A CA 15
ATOM 21372 C C . THR A 1 51 ? -0.479 -5.373 16.038 1.00 0.00 109 THR A C 15
ATOM 21373 O O . THR A 1 51 ? -0.311 -4.155 16.097 1.00 0.00 109 THR A O 15
ATOM 21384 N N . SER A 1 52 ? -0.797 -6.006 14.914 1.00 0.00 110 SER A N 15
ATOM 21385 C CA . SER A 1 52 ? -0.966 -5.291 13.655 1.00 0.00 110 SER A CA 15
ATOM 21386 C C . SER A 1 52 ? -2.163 -4.347 13.722 1.00 0.00 110 SER A C 15
ATOM 21387 O O . SER A 1 52 ? -3.312 -4.786 13.792 1.00 0.00 110 SER A O 15
ATOM 21395 N N . LYS A 1 53 ? -1.887 -3.048 13.702 1.00 0.00 111 LYS A N 15
ATOM 21396 C CA . LYS A 1 53 ? -2.939 -2.040 13.759 1.00 0.00 111 LYS A CA 15
ATOM 21397 C C . LYS A 1 53 ? -3.903 -2.192 12.587 1.00 0.00 111 LYS A C 15
ATOM 21398 O O . LYS A 1 53 ? -5.042 -1.731 12.643 1.00 0.00 111 LYS A O 15
ATOM 21417 N N . GLY A 1 54 ? -3.438 -2.845 11.525 1.00 0.00 112 GLY A N 15
ATOM 21418 C CA . GLY A 1 54 ? -4.273 -3.047 10.356 1.00 0.00 112 GLY A CA 15
ATOM 21419 C C . GLY A 1 54 ? -3.913 -2.112 9.218 1.00 0.00 112 GLY A C 15
ATOM 21420 O O . GLY A 1 54 ? -4.793 -1.600 8.524 1.00 0.00 112 GLY A O 15
ATOM 21424 N N . CYS A 1 55 ? -2.618 -1.887 9.026 1.00 0.00 113 CYS A N 15
ATOM 21425 C CA . CYS A 1 55 ? -2.144 -1.005 7.966 1.00 0.00 113 CYS A CA 15
ATOM 21426 C C . CYS A 1 55 ? -0.658 -1.222 7.702 1.00 0.00 113 CYS A C 15
ATOM 21427 O O . CYS A 1 55 ? 0.097 -1.581 8.605 1.00 0.00 113 CYS A O 15
ATOM 21435 N N . ALA A 1 56 ? -0.245 -1.004 6.458 1.00 0.00 114 ALA A N 15
ATOM 21436 C CA . ALA A 1 56 ? 1.151 -1.175 6.075 1.00 0.00 114 ALA A CA 15
ATOM 21437 C C . ALA A 1 56 ? 1.469 -0.402 4.799 1.00 0.00 114 ALA A C 15
ATOM 21438 O O . ALA A 1 56 ? 0.585 -0.141 3.983 1.00 0.00 114 ALA A O 15
ATOM 21445 N N . PHE A 1 57 ? 2.737 -0.039 4.634 1.00 0.00 115 PHE A N 15
ATOM 21446 C CA . PHE A 1 57 ? 3.171 0.706 3.457 1.00 0.00 115 PHE A CA 15
ATOM 21447 C C . PHE A 1 57 ? 3.879 -0.211 2.464 1.00 0.00 115 PHE A C 15
ATOM 21448 O O . PHE A 1 57 ? 4.742 -1.004 2.841 1.00 0.00 115 PHE A O 15
ATOM 21465 N N . VAL A 1 58 ? 3.507 -0.097 1.193 1.00 0.00 116 VAL A N 15
ATOM 21466 C CA . VAL A 1 58 ? 4.106 -0.915 0.145 1.00 0.00 116 VAL A CA 15
ATOM 21467 C C . VAL A 1 58 ? 4.685 -0.046 -0.966 1.00 0.00 116 VAL A C 15
ATOM 21468 O O . VAL A 1 58 ? 3.987 0.783 -1.550 1.00 0.00 116 VAL A O 15
ATOM 21481 N N . LYS A 1 59 ? 5.967 -0.242 -1.254 1.00 0.00 117 LYS A N 15
ATOM 21482 C CA . LYS A 1 59 ? 6.643 0.522 -2.297 1.00 0.00 117 LYS A CA 15
ATOM 21483 C C . LYS A 1 59 ? 6.890 -0.341 -3.530 1.00 0.00 117 LYS A C 15
ATOM 21484 O O . LYS A 1 59 ? 7.147 -1.540 -3.420 1.00 0.00 117 LYS A O 15
ATOM 21503 N N . PHE A 1 60 ? 6.812 0.276 -4.704 1.00 0.00 118 PHE A N 15
ATOM 21504 C CA . PHE A 1 60 ? 7.027 -0.436 -5.958 1.00 0.00 118 PHE A CA 15
ATOM 21505 C C . PHE A 1 60 ? 8.261 0.097 -6.681 1.00 0.00 118 PHE A C 15
ATOM 21506 O O . PHE A 1 60 ? 8.606 1.272 -6.558 1.00 0.00 118 PHE A O 15
ATOM 21523 N N . GLN A 1 61 ? 8.922 -0.777 -7.433 1.00 0.00 119 GLN A N 15
ATOM 21524 C CA . GLN A 1 61 ? 10.119 -0.395 -8.174 1.00 0.00 119 GLN A CA 15
ATOM 21525 C C . GLN A 1 61 ? 9.876 0.876 -8.982 1.00 0.00 119 GLN A C 15
ATOM 21526 O O . GLN A 1 61 ? 10.791 1.671 -9.199 1.00 0.00 119 GLN A O 15
ATOM 21540 N N . THR A 1 62 ? 8.637 1.061 -9.427 1.00 0.00 120 THR A N 15
ATOM 21541 C CA . THR A 1 62 ? 8.274 2.234 -10.212 1.00 0.00 120 THR A CA 15
ATOM 21542 C C . THR A 1 62 ? 6.799 2.576 -10.040 1.00 0.00 120 THR A C 15
ATOM 21543 O O . THR A 1 62 ? 5.951 1.687 -9.952 1.00 0.00 120 THR A O 15
ATOM 21554 N N . HIS A 1 63 ? 6.498 3.870 -9.992 1.00 0.00 121 HIS A N 15
ATOM 21555 C CA . HIS A 1 63 ? 5.123 4.330 -9.832 1.00 0.00 121 HIS A CA 15
ATOM 21556 C C . HIS A 1 63 ? 4.172 3.513 -10.701 1.00 0.00 121 HIS A C 15
ATOM 21557 O O . HIS A 1 63 ? 3.159 3.004 -10.222 1.00 0.00 121 HIS A O 15
ATOM 21571 N N . ALA A 1 64 ? 4.505 3.393 -11.982 1.00 0.00 122 ALA A N 15
ATOM 21572 C CA . ALA A 1 64 ? 3.681 2.637 -12.918 1.00 0.00 122 ALA A CA 15
ATOM 21573 C C . ALA A 1 64 ? 3.106 1.388 -12.259 1.00 0.00 122 ALA A C 15
ATOM 21574 O O . ALA A 1 64 ? 1.890 1.249 -12.130 1.00 0.00 122 ALA A O 15
ATOM 21581 N N . GLU A 1 65 ? 3.987 0.484 -11.844 1.00 0.00 123 GLU A N 15
ATOM 21582 C CA . GLU A 1 65 ? 3.565 -0.754 -11.199 1.00 0.00 123 GLU A CA 15
ATOM 21583 C C . GLU A 1 65 ? 2.550 -0.473 -10.094 1.00 0.00 123 GLU A C 15
ATOM 21584 O O . GLU A 1 65 ? 1.426 -0.971 -10.127 1.00 0.00 123 GLU A O 15
ATOM 21596 N N . ALA A 1 66 ? 2.958 0.329 -9.115 1.00 0.00 124 ALA A N 15
ATOM 21597 C CA . ALA A 1 66 ? 2.085 0.677 -8.000 1.00 0.00 124 ALA A CA 15
ATOM 21598 C C . ALA A 1 66 ? 0.642 0.844 -8.464 1.00 0.00 124 ALA A C 15
ATOM 21599 O O . ALA A 1 66 ? -0.267 0.207 -7.932 1.00 0.00 124 ALA A O 15
ATOM 21606 N N . GLN A 1 67 ? 0.440 1.704 -9.457 1.00 0.00 125 GLN A N 15
ATOM 21607 C CA . GLN A 1 67 ? -0.894 1.955 -9.990 1.00 0.00 125 GLN A CA 15
ATOM 21608 C C . GLN A 1 67 ? -1.613 0.645 -10.294 1.00 0.00 125 GLN A C 15
ATOM 21609 O O . GLN A 1 67 ? -2.692 0.380 -9.764 1.00 0.00 125 GLN A O 15
ATOM 21623 N N . ALA A 1 68 ? -1.009 -0.171 -11.151 1.00 0.00 126 ALA A N 15
ATOM 21624 C CA . ALA A 1 68 ? -1.591 -1.454 -11.525 1.00 0.00 126 ALA A CA 15
ATOM 21625 C C . ALA A 1 68 ? -2.229 -2.139 -10.321 1.00 0.00 126 ALA A C 15
ATOM 21626 O O . ALA A 1 68 ? -3.441 -2.349 -10.284 1.00 0.00 126 ALA A O 15
ATOM 21633 N N . ALA A 1 69 ? -1.405 -2.485 -9.337 1.00 0.00 127 ALA A N 15
ATOM 21634 C CA . ALA A 1 69 ? -1.889 -3.144 -8.131 1.00 0.00 127 ALA A CA 15
ATOM 21635 C C . ALA A 1 69 ? -3.196 -2.521 -7.652 1.00 0.00 127 ALA A C 15
ATOM 21636 O O . ALA A 1 69 ? -4.238 -3.177 -7.637 1.00 0.00 127 ALA A O 15
ATOM 21643 N N . ILE A 1 70 ? -3.133 -1.253 -7.260 1.00 0.00 128 ILE A N 15
ATOM 21644 C CA . ILE A 1 70 ? -4.312 -0.543 -6.781 1.00 0.00 128 ILE A CA 15
ATOM 21645 C C . ILE A 1 70 ? -5.539 -0.885 -7.620 1.00 0.00 128 ILE A C 15
ATOM 21646 O O . ILE A 1 70 ? -6.498 -1.474 -7.123 1.00 0.00 128 ILE A O 15
ATOM 21662 N N . ASN A 1 71 ? -5.500 -0.513 -8.895 1.00 0.00 129 ASN A N 15
ATOM 21663 C CA . ASN A 1 71 ? -6.608 -0.781 -9.804 1.00 0.00 129 ASN A CA 15
ATOM 21664 C C . ASN A 1 71 ? -7.279 -2.109 -9.466 1.00 0.00 129 ASN A C 15
ATOM 21665 O O . ASN A 1 71 ? -8.502 -2.235 -9.533 1.00 0.00 129 ASN A O 15
ATOM 21676 N N . THR A 1 72 ? -6.470 -3.099 -9.102 1.00 0.00 130 THR A N 15
ATOM 21677 C CA . THR A 1 72 ? -6.984 -4.418 -8.754 1.00 0.00 130 THR A CA 15
ATOM 21678 C C . THR A 1 72 ? -7.005 -4.618 -7.243 1.00 0.00 130 THR A C 15
ATOM 21679 O O . THR A 1 72 ? -8.070 -4.636 -6.624 1.00 0.00 130 THR A O 15
ATOM 21690 N N . LEU A 1 73 ? -5.824 -4.769 -6.654 1.00 0.00 131 LEU A N 15
ATOM 21691 C CA . LEU A 1 73 ? -5.706 -4.968 -5.214 1.00 0.00 131 LEU A CA 15
ATOM 21692 C C . LEU A 1 73 ? -6.709 -4.099 -4.461 1.00 0.00 131 LEU A C 15
ATOM 21693 O O . LEU A 1 73 ? -7.395 -4.570 -3.553 1.00 0.00 131 LEU A O 15
ATOM 21709 N N . HIS A 1 74 ? -6.791 -2.830 -4.846 1.00 0.00 132 HIS A N 15
ATOM 21710 C CA . HIS A 1 74 ? -7.713 -1.896 -4.209 1.00 0.00 132 HIS A CA 15
ATOM 21711 C C . HIS A 1 74 ? -9.095 -2.522 -4.046 1.00 0.00 132 HIS A C 15
ATOM 21712 O O . HIS A 1 74 ? -9.750 -2.867 -5.029 1.00 0.00 132 HIS A O 15
ATOM 21726 N N . SER A 1 75 ? -9.531 -2.666 -2.799 1.00 0.00 133 SER A N 15
ATOM 21727 C CA . SER A 1 75 ? -10.833 -3.255 -2.507 1.00 0.00 133 SER A CA 15
ATOM 21728 C C . SER A 1 75 ? -11.058 -4.513 -3.340 1.00 0.00 133 SER A C 15
ATOM 21729 O O . SER A 1 75 ? -12.071 -4.642 -4.028 1.00 0.00 133 SER A O 15
ATOM 21737 N N . SER A 1 76 ? -10.107 -5.439 -3.273 1.00 0.00 134 SER A N 15
ATOM 21738 C CA . SER A 1 76 ? -10.198 -6.686 -4.023 1.00 0.00 134 SER A CA 15
ATOM 21739 C C . SER A 1 76 ? -10.755 -7.806 -3.149 1.00 0.00 134 SER A C 15
ATOM 21740 O O . SER A 1 76 ? -11.904 -8.219 -3.307 1.00 0.00 134 SER A O 15
ATOM 21748 N N . ARG A 1 77 ? -9.931 -8.293 -2.227 1.00 0.00 135 ARG A N 15
ATOM 21749 C CA . ARG A 1 77 ? -10.339 -9.366 -1.328 1.00 0.00 135 ARG A CA 15
ATOM 21750 C C . ARG A 1 77 ? -10.749 -8.810 0.032 1.00 0.00 135 ARG A C 15
ATOM 21751 O O . ARG A 1 77 ? -10.575 -7.622 0.308 1.00 0.00 135 ARG A O 15
ATOM 21772 N N . THR A 1 78 ? -11.297 -9.676 0.879 1.00 0.00 136 THR A N 15
ATOM 21773 C CA . THR A 1 78 ? -11.734 -9.271 2.210 1.00 0.00 136 THR A CA 15
ATOM 21774 C C . THR A 1 78 ? -11.094 -10.141 3.286 1.00 0.00 136 THR A C 15
ATOM 21775 O O . THR A 1 78 ? -11.666 -11.148 3.706 1.00 0.00 136 THR A O 15
ATOM 21786 N N . LEU A 1 79 ? -9.906 -9.746 3.730 1.00 0.00 137 LEU A N 15
ATOM 21787 C CA . LEU A 1 79 ? -9.189 -10.489 4.760 1.00 0.00 137 LEU A CA 15
ATOM 21788 C C . LEU A 1 79 ? -10.103 -10.806 5.940 1.00 0.00 137 LEU A C 15
ATOM 21789 O O . LEU A 1 79 ? -11.072 -10.098 6.213 1.00 0.00 137 LEU A O 15
ATOM 21805 N N . PRO A 1 80 ? -9.787 -11.894 6.658 1.00 0.00 138 PRO A N 15
ATOM 21806 C CA . PRO A 1 80 ? -10.565 -12.328 7.821 1.00 0.00 138 PRO A CA 15
ATOM 21807 C C . PRO A 1 80 ? -10.374 -11.408 9.022 1.00 0.00 138 PRO A C 15
ATOM 21808 O O . PRO A 1 80 ? -9.250 -11.164 9.457 1.00 0.00 138 PRO A O 15
ATOM 21819 N N . GLY A 1 81 ? -11.482 -10.900 9.555 1.00 0.00 139 GLY A N 15
ATOM 21820 C CA . GLY A 1 81 ? -11.414 -10.013 10.702 1.00 0.00 139 GLY A CA 15
ATOM 21821 C C . GLY A 1 81 ? -11.295 -8.556 10.301 1.00 0.00 139 GLY A C 15
ATOM 21822 O O . GLY A 1 81 ? -10.894 -7.715 11.105 1.00 0.00 139 GLY A O 15
ATOM 21826 N N . ALA A 1 82 ? -11.644 -8.256 9.054 1.00 0.00 140 ALA A N 15
ATOM 21827 C CA . ALA A 1 82 ? -11.574 -6.891 8.548 1.00 0.00 140 ALA A CA 15
ATOM 21828 C C . ALA A 1 82 ? -12.934 -6.424 8.040 1.00 0.00 140 ALA A C 15
ATOM 21829 O O . ALA A 1 82 ? -13.438 -6.926 7.035 1.00 0.00 140 ALA A O 15
ATOM 21836 N N . SER A 1 83 ? -13.524 -5.461 8.741 1.00 0.00 141 SER A N 15
ATOM 21837 C CA . SER A 1 83 ? -14.828 -4.929 8.363 1.00 0.00 141 SER A CA 15
ATOM 21838 C C . SER A 1 83 ? -15.005 -4.951 6.848 1.00 0.00 141 SER A C 15
ATOM 21839 O O . SER A 1 83 ? -15.711 -5.801 6.306 1.00 0.00 141 SER A O 15
ATOM 21847 N N . SER A 1 84 ? -14.358 -4.008 6.170 1.00 0.00 142 SER A N 15
ATOM 21848 C CA . SER A 1 84 ? -14.446 -3.915 4.717 1.00 0.00 142 SER A CA 15
ATOM 21849 C C . SER A 1 84 ? -13.302 -4.675 4.054 1.00 0.00 142 SER A C 15
ATOM 21850 O O . SER A 1 84 ? -12.489 -5.308 4.728 1.00 0.00 142 SER A O 15
ATOM 21858 N N . SER A 1 85 ? -13.244 -4.606 2.727 1.00 0.00 143 SER A N 15
ATOM 21859 C CA . SER A 1 85 ? -12.202 -5.290 1.971 1.00 0.00 143 SER A CA 15
ATOM 21860 C C . SER A 1 85 ? -10.880 -4.534 2.061 1.00 0.00 143 SER A C 15
ATOM 21861 O O . SER A 1 85 ? -10.815 -3.438 2.620 1.00 0.00 143 SER A O 15
ATOM 21869 N N . LEU A 1 86 ? -9.828 -5.127 1.508 1.00 0.00 144 LEU A N 15
ATOM 21870 C CA . LEU A 1 86 ? -8.506 -4.511 1.525 1.00 0.00 144 LEU A CA 15
ATOM 21871 C C . LEU A 1 86 ? -8.551 -3.110 0.923 1.00 0.00 144 LEU A C 15
ATOM 21872 O O . LEU A 1 86 ? -8.933 -2.931 -0.234 1.00 0.00 144 LEU A O 15
ATOM 21888 N N . VAL A 1 87 ? -8.155 -2.118 1.715 1.00 0.00 145 VAL A N 15
ATOM 21889 C CA . VAL A 1 87 ? -8.146 -0.733 1.260 1.00 0.00 145 VAL A CA 15
ATOM 21890 C C . VAL A 1 87 ? -6.752 -0.311 0.810 1.00 0.00 145 VAL A C 15
ATOM 21891 O O . VAL A 1 87 ? -5.880 -0.033 1.633 1.00 0.00 145 VAL A O 15
ATOM 21904 N N . VAL A 1 88 ? -6.549 -0.264 -0.503 1.00 0.00 146 VAL A N 15
ATOM 21905 C CA . VAL A 1 88 ? -5.260 0.126 -1.064 1.00 0.00 146 VAL A CA 15
ATOM 21906 C C . VAL A 1 88 ? -5.360 1.460 -1.794 1.00 0.00 146 VAL A C 15
ATOM 21907 O O . VAL A 1 88 ? -6.154 1.616 -2.722 1.00 0.00 146 VAL A O 15
ATOM 21920 N N . LYS A 1 89 ? -4.549 2.423 -1.368 1.00 0.00 147 LYS A N 15
ATOM 21921 C CA . LYS A 1 89 ? -4.543 3.746 -1.982 1.00 0.00 147 LYS A CA 15
ATOM 21922 C C . LYS A 1 89 ? -3.173 4.403 -1.843 1.00 0.00 147 LYS A C 15
ATOM 21923 O O . LYS A 1 89 ? -2.361 4.000 -1.011 1.00 0.00 147 LYS A O 15
ATOM 21942 N N . PHE A 1 90 ? -2.924 5.419 -2.663 1.00 0.00 148 PHE A N 15
ATOM 21943 C CA . PHE A 1 90 ? -1.653 6.133 -2.632 1.00 0.00 148 PHE A CA 15
ATOM 21944 C C . PHE A 1 90 ? -1.420 6.767 -1.264 1.00 0.00 148 PHE A C 15
ATOM 21945 O O . PHE A 1 90 ? -2.352 7.260 -0.629 1.00 0.00 148 PHE A O 15
ATOM 21962 N N . ALA A 1 91 ? -0.168 6.751 -0.817 1.00 0.00 149 ALA A N 15
ATOM 21963 C CA . ALA A 1 91 ? 0.189 7.325 0.475 1.00 0.00 149 ALA A CA 15
ATOM 21964 C C . ALA A 1 91 ? 0.523 8.807 0.343 1.00 0.00 149 ALA A C 15
ATOM 21965 O O . ALA A 1 91 ? 1.181 9.223 -0.611 1.00 0.00 149 ALA A O 15
ATOM 21972 N N . ASP A 1 92 ? 0.064 9.600 1.305 1.00 0.00 150 ASP A N 15
ATOM 21973 C CA . ASP A 1 92 ? 0.315 11.036 1.297 1.00 0.00 150 ASP A CA 15
ATOM 21974 C C . ASP A 1 92 ? 0.190 11.618 2.702 1.00 0.00 150 ASP A C 15
ATOM 21975 O O . ASP A 1 92 ? -0.673 11.211 3.480 1.00 0.00 150 ASP A O 15
ATOM 21984 N N . THR A 1 93 ? 1.059 12.572 3.021 1.00 0.00 151 THR A N 15
ATOM 21985 C CA . THR A 1 93 ? 1.049 13.208 4.332 1.00 0.00 151 THR A CA 15
ATOM 21986 C C . THR A 1 93 ? 0.419 14.595 4.265 1.00 0.00 151 THR A C 15
ATOM 21987 O O . THR A 1 93 ? 0.906 15.473 3.554 1.00 0.00 151 THR A O 15
ATOM 21998 N N . GLU A 1 94 ? -0.664 14.785 5.011 1.00 0.00 152 GLU A N 15
ATOM 21999 C CA . GLU A 1 94 ? -1.360 16.066 5.035 1.00 0.00 152 GLU A CA 15
ATOM 22000 C C . GLU A 1 94 ? -0.630 17.064 5.930 1.00 0.00 152 GLU A C 15
ATOM 22001 O O . GLU A 1 94 ? 0.349 16.721 6.593 1.00 0.00 152 GLU A O 15
ATOM 22013 N N . LYS A 1 95 ? -1.114 18.302 5.943 1.00 0.00 153 LYS A N 15
ATOM 22014 C CA . LYS A 1 95 ? -0.510 19.351 6.756 1.00 0.00 153 LYS A CA 15
ATOM 22015 C C . LYS A 1 95 ? -1.364 19.648 7.984 1.00 0.00 153 LYS A C 15
ATOM 22016 O O . LYS A 1 95 ? -2.480 19.145 8.110 1.00 0.00 153 LYS A O 15
ATOM 22035 N N . GLU A 1 96 ? -0.833 20.468 8.885 1.00 0.00 154 GLU A N 15
ATOM 22036 C CA . GLU A 1 96 ? -1.548 20.831 10.103 1.00 0.00 154 GLU A CA 15
ATOM 22037 C C . GLU A 1 96 ? -2.050 22.270 10.030 1.00 0.00 154 GLU A C 15
ATOM 22038 O O . GLU A 1 96 ? -1.359 23.155 9.526 1.00 0.00 154 GLU A O 15
ATOM 22050 N N . SER A 1 97 ? -3.258 22.496 10.537 1.00 0.00 155 SER A N 15
ATOM 22051 C CA . SER A 1 97 ? -3.855 23.826 10.526 1.00 0.00 155 SER A CA 15
ATOM 22052 C C . SER A 1 97 ? -4.439 24.171 11.893 1.00 0.00 155 SER A C 15
ATOM 22053 O O . SER A 1 97 ? -5.386 23.535 12.354 1.00 0.00 155 SER A O 15
ATOM 22061 N N . GLY A 1 98 ? -3.865 25.183 12.536 1.00 0.00 156 GLY A N 15
ATOM 22062 C CA . GLY A 1 98 ? -4.340 25.595 13.844 1.00 0.00 156 GLY A CA 15
ATOM 22063 C C . GLY A 1 98 ? -4.503 27.098 13.954 1.00 0.00 156 GLY A C 15
ATOM 22064 O O . GLY A 1 98 ? -3.575 27.819 14.322 1.00 0.00 156 GLY A O 15
ATOM 22068 N N . PRO A 1 99 ? -5.707 27.593 13.629 1.00 0.00 157 PRO A N 15
ATOM 22069 C CA . PRO A 1 99 ? -6.016 29.025 13.684 1.00 0.00 157 PRO A CA 15
ATOM 22070 C C . PRO A 1 99 ? -6.255 29.512 15.109 1.00 0.00 157 PRO A C 15
ATOM 22071 O O . PRO A 1 99 ? -6.756 30.616 15.322 1.00 0.00 157 PRO A O 15
ATOM 22082 N N . SER A 1 100 ? -5.893 28.681 16.082 1.00 0.00 158 SER A N 15
ATOM 22083 C CA . SER A 1 100 ? -6.072 29.026 17.488 1.00 0.00 158 SER A CA 15
ATOM 22084 C C . SER A 1 100 ? -5.461 30.390 17.794 1.00 0.00 158 SER A C 15
ATOM 22085 O O . SER A 1 100 ? -6.109 31.254 18.385 1.00 0.00 158 SER A O 15
ATOM 22093 N N . SER A 1 101 ? -4.210 30.577 17.387 1.00 0.00 159 SER A N 15
ATOM 22094 C CA . SER A 1 101 ? -3.509 31.834 17.620 1.00 0.00 159 SER A CA 15
ATOM 22095 C C . SER A 1 101 ? -3.090 32.476 16.301 1.00 0.00 159 SER A C 15
ATOM 22096 O O . SER A 1 101 ? -3.437 33.622 16.018 1.00 0.00 159 SER A O 15
ATOM 22104 N N . GLY A 1 102 ? -2.342 31.727 15.497 1.00 0.00 160 GLY A N 15
ATOM 22105 C CA . GLY A 1 102 ? -1.887 32.238 14.217 1.00 0.00 160 GLY A CA 15
ATOM 22106 C C . GLY A 1 102 ? -0.868 31.330 13.559 1.00 0.00 160 GLY A C 15
ATOM 22107 O O . GLY A 1 102 ? 0.300 31.695 13.420 1.00 0.00 160 GLY A O 15
ATOM 22111 N N . GLY A 1 1 ? -21.057 12.410 -20.539 1.00 0.00 59 GLY A N 16
ATOM 22112 C CA . GLY A 1 1 ? -20.682 11.485 -19.485 1.00 0.00 59 GLY A CA 16
ATOM 22113 C C . GLY A 1 1 ? -20.146 12.193 -18.257 1.00 0.00 59 GLY A C 16
ATOM 22114 O O . GLY A 1 1 ? -19.833 13.382 -18.304 1.00 0.00 59 GLY A O 16
ATOM 22118 N N . SER A 1 2 ? -20.042 11.461 -17.152 1.00 0.00 60 SER A N 16
ATOM 22119 C CA . SER A 1 2 ? -19.545 12.027 -15.904 1.00 0.00 60 SER A CA 16
ATOM 22120 C C . SER A 1 2 ? -18.037 11.836 -15.782 1.00 0.00 60 SER A C 16
ATOM 22121 O O . SER A 1 2 ? -17.568 10.880 -15.164 1.00 0.00 60 SER A O 16
ATOM 22129 N N . SER A 1 3 ? -17.281 12.753 -16.377 1.00 0.00 61 SER A N 16
ATOM 22130 C CA . SER A 1 3 ? -15.824 12.685 -16.340 1.00 0.00 61 SER A CA 16
ATOM 22131 C C . SER A 1 3 ? -15.311 12.804 -14.909 1.00 0.00 61 SER A C 16
ATOM 22132 O O . SER A 1 3 ? -15.530 13.814 -14.241 1.00 0.00 61 SER A O 16
ATOM 22140 N N . GLY A 1 4 ? -14.627 11.763 -14.443 1.00 0.00 62 GLY A N 16
ATOM 22141 C CA . GLY A 1 4 ? -14.093 11.770 -13.094 1.00 0.00 62 GLY A CA 16
ATOM 22142 C C . GLY A 1 4 ? -12.764 11.048 -12.993 1.00 0.00 62 GLY A C 16
ATOM 22143 O O . GLY A 1 4 ? -12.719 9.818 -12.953 1.00 0.00 62 GLY A O 16
ATOM 22147 N N . SER A 1 5 ? -11.678 11.813 -12.953 1.00 0.00 63 SER A N 16
ATOM 22148 C CA . SER A 1 5 ? -10.341 11.238 -12.861 1.00 0.00 63 SER A CA 16
ATOM 22149 C C . SER A 1 5 ? -9.880 11.162 -11.409 1.00 0.00 63 SER A C 16
ATOM 22150 O O . SER A 1 5 ? -9.396 12.145 -10.847 1.00 0.00 63 SER A O 16
ATOM 22158 N N . SER A 1 6 ? -10.035 9.987 -10.807 1.00 0.00 64 SER A N 16
ATOM 22159 C CA . SER A 1 6 ? -9.639 9.782 -9.418 1.00 0.00 64 SER A CA 16
ATOM 22160 C C . SER A 1 6 ? -8.152 10.065 -9.230 1.00 0.00 64 SER A C 16
ATOM 22161 O O . SER A 1 6 ? -7.306 9.460 -9.888 1.00 0.00 64 SER A O 16
ATOM 22169 N N . GLY A 1 7 ? -7.841 10.989 -8.326 1.00 0.00 65 GLY A N 16
ATOM 22170 C CA . GLY A 1 7 ? -6.456 11.336 -8.066 1.00 0.00 65 GLY A CA 16
ATOM 22171 C C . GLY A 1 7 ? -6.083 12.692 -8.631 1.00 0.00 65 GLY A C 16
ATOM 22172 O O . GLY A 1 7 ? -6.257 12.946 -9.822 1.00 0.00 65 GLY A O 16
ATOM 22176 N N . SER A 1 8 ? -5.569 13.568 -7.772 1.00 0.00 66 SER A N 16
ATOM 22177 C CA . SER A 1 8 ? -5.175 14.908 -8.191 1.00 0.00 66 SER A CA 16
ATOM 22178 C C . SER A 1 8 ? -3.664 15.088 -8.085 1.00 0.00 66 SER A C 16
ATOM 22179 O O . SER A 1 8 ? -3.010 15.512 -9.038 1.00 0.00 66 SER A O 16
ATOM 22187 N N . ARG A 1 9 ? -3.116 14.764 -6.918 1.00 0.00 67 ARG A N 16
ATOM 22188 C CA . ARG A 1 9 ? -1.683 14.891 -6.685 1.00 0.00 67 ARG A CA 16
ATOM 22189 C C . ARG A 1 9 ? -1.102 13.588 -6.144 1.00 0.00 67 ARG A C 16
ATOM 22190 O O . ARG A 1 9 ? -1.440 13.157 -5.042 1.00 0.00 67 ARG A O 16
ATOM 22211 N N . GLY A 1 10 ? -0.227 12.965 -6.928 1.00 0.00 68 GLY A N 16
ATOM 22212 C CA . GLY A 1 10 ? 0.386 11.718 -6.510 1.00 0.00 68 GLY A CA 16
ATOM 22213 C C . GLY A 1 10 ? 1.718 11.471 -7.189 1.00 0.00 68 GLY A C 16
ATOM 22214 O O . GLY A 1 10 ? 1.774 10.859 -8.256 1.00 0.00 68 GLY A O 16
ATOM 22218 N N . GLU A 1 11 ? 2.794 11.949 -6.571 1.00 0.00 69 GLU A N 16
ATOM 22219 C CA . GLU A 1 11 ? 4.132 11.778 -7.125 1.00 0.00 69 GLU A CA 16
ATOM 22220 C C . GLU A 1 11 ? 5.018 10.983 -6.170 1.00 0.00 69 GLU A C 16
ATOM 22221 O O . GLU A 1 11 ? 6.053 11.470 -5.716 1.00 0.00 69 GLU A O 16
ATOM 22233 N N . ASP A 1 12 ? 4.604 9.757 -5.871 1.00 0.00 70 ASP A N 16
ATOM 22234 C CA . ASP A 1 12 ? 5.359 8.893 -4.971 1.00 0.00 70 ASP A CA 16
ATOM 22235 C C . ASP A 1 12 ? 5.161 7.424 -5.334 1.00 0.00 70 ASP A C 16
ATOM 22236 O O . ASP A 1 12 ? 4.252 7.078 -6.089 1.00 0.00 70 ASP A O 16
ATOM 22245 N N . ARG A 1 13 ? 6.019 6.565 -4.794 1.00 0.00 71 ARG A N 16
ATOM 22246 C CA . ARG A 1 13 ? 5.940 5.135 -5.063 1.00 0.00 71 ARG A CA 16
ATOM 22247 C C . ARG A 1 13 ? 5.280 4.399 -3.901 1.00 0.00 71 ARG A C 16
ATOM 22248 O O . ARG A 1 13 ? 4.644 3.361 -4.090 1.00 0.00 71 ARG A O 16
ATOM 22269 N N . LYS A 1 14 ? 5.435 4.942 -2.699 1.00 0.00 72 LYS A N 16
ATOM 22270 C CA . LYS A 1 14 ? 4.853 4.339 -1.505 1.00 0.00 72 LYS A CA 16
ATOM 22271 C C . LYS A 1 14 ? 3.332 4.289 -1.607 1.00 0.00 72 LYS A C 16
ATOM 22272 O O . LYS A 1 14 ? 2.704 5.209 -2.133 1.00 0.00 72 LYS A O 16
ATOM 22291 N N . LEU A 1 15 ? 2.745 3.211 -1.099 1.00 0.00 73 LEU A N 16
ATOM 22292 C CA . LEU A 1 15 ? 1.297 3.041 -1.131 1.00 0.00 73 LEU A CA 16
ATOM 22293 C C . LEU A 1 15 ? 0.746 2.793 0.269 1.00 0.00 73 LEU A C 16
ATOM 22294 O O . LEU A 1 15 ? 1.329 2.042 1.052 1.00 0.00 73 LEU A O 16
ATOM 22310 N N . PHE A 1 16 ? -0.380 3.427 0.578 1.00 0.00 74 PHE A N 16
ATOM 22311 C CA . PHE A 1 16 ? -1.010 3.273 1.884 1.00 0.00 74 PHE A CA 16
ATOM 22312 C C . PHE A 1 16 ? -1.981 2.096 1.885 1.00 0.00 74 PHE A C 16
ATOM 22313 O O . PHE A 1 16 ? -2.909 2.041 1.077 1.00 0.00 74 PHE A O 16
ATOM 22330 N N . VAL A 1 17 ? -1.760 1.155 2.797 1.00 0.00 75 VAL A N 16
ATOM 22331 C CA . VAL A 1 17 ? -2.614 -0.022 2.904 1.00 0.00 75 VAL A CA 16
ATOM 22332 C C . VAL A 1 17 ? -3.339 -0.054 4.245 1.00 0.00 75 VAL A C 16
ATOM 22333 O O . VAL A 1 17 ? -2.802 0.378 5.264 1.00 0.00 75 VAL A O 16
ATOM 22346 N N . GLY A 1 18 ? -4.565 -0.569 4.237 1.00 0.00 76 GLY A N 16
ATOM 22347 C CA . GLY A 1 18 ? -5.345 -0.649 5.458 1.00 0.00 76 GLY A CA 16
ATOM 22348 C C . GLY A 1 18 ? -6.182 -1.910 5.530 1.00 0.00 76 GLY A C 16
ATOM 22349 O O . GLY A 1 18 ? -6.127 -2.752 4.634 1.00 0.00 76 GLY A O 16
ATOM 22353 N N . MET A 1 19 ? -6.958 -2.043 6.601 1.00 0.00 77 MET A N 16
ATOM 22354 C CA . MET A 1 19 ? -7.811 -3.212 6.786 1.00 0.00 77 MET A CA 16
ATOM 22355 C C . MET A 1 19 ? -6.985 -4.494 6.774 1.00 0.00 77 MET A C 16
ATOM 22356 O O . MET A 1 19 ? -7.433 -5.528 6.277 1.00 0.00 77 MET A O 16
ATOM 22370 N N . LEU A 1 20 ? -5.777 -4.420 7.323 1.00 0.00 78 LEU A N 16
ATOM 22371 C CA . LEU A 1 20 ? -4.889 -5.576 7.374 1.00 0.00 78 LEU A CA 16
ATOM 22372 C C . LEU A 1 20 ? -5.132 -6.394 8.639 1.00 0.00 78 LEU A C 16
ATOM 22373 O O . LEU A 1 20 ? -5.572 -5.864 9.658 1.00 0.00 78 LEU A O 16
ATOM 22389 N N . GLY A 1 21 ? -4.842 -7.690 8.564 1.00 0.00 79 GLY A N 16
ATOM 22390 C CA . GLY A 1 21 ? -5.034 -8.560 9.710 1.00 0.00 79 GLY A CA 16
ATOM 22391 C C . GLY A 1 21 ? -3.728 -9.118 10.239 1.00 0.00 79 GLY A C 16
ATOM 22392 O O . GLY A 1 21 ? -2.772 -9.304 9.486 1.00 0.00 79 GLY A O 16
ATOM 22396 N N . LYS A 1 22 ? -3.685 -9.384 11.540 1.00 0.00 80 LYS A N 16
ATOM 22397 C CA . LYS A 1 22 ? -2.486 -9.924 12.172 1.00 0.00 80 LYS A CA 16
ATOM 22398 C C . LYS A 1 22 ? -1.833 -10.980 11.286 1.00 0.00 80 LYS A C 16
ATOM 22399 O O . LYS A 1 22 ? -0.617 -11.168 11.323 1.00 0.00 80 LYS A O 16
ATOM 22418 N N . GLN A 1 23 ? -2.648 -11.665 10.490 1.00 0.00 81 GLN A N 16
ATOM 22419 C CA . GLN A 1 23 ? -2.148 -12.701 9.595 1.00 0.00 81 GLN A CA 16
ATOM 22420 C C . GLN A 1 23 ? -1.287 -12.097 8.490 1.00 0.00 81 GLN A C 16
ATOM 22421 O O . GLN A 1 23 ? -0.178 -12.564 8.229 1.00 0.00 81 GLN A O 16
ATOM 22435 N N . GLN A 1 24 ? -1.804 -11.057 7.845 1.00 0.00 82 GLN A N 16
ATOM 22436 C CA . GLN A 1 24 ? -1.083 -10.390 6.768 1.00 0.00 82 GLN A CA 16
ATOM 22437 C C . GLN A 1 24 ? 0.065 -9.550 7.320 1.00 0.00 82 GLN A C 16
ATOM 22438 O O . GLN A 1 24 ? -0.156 -8.530 7.974 1.00 0.00 82 GLN A O 16
ATOM 22452 N N . THR A 1 25 ? 1.292 -9.985 7.052 1.00 0.00 83 THR A N 16
ATOM 22453 C CA . THR A 1 25 ? 2.474 -9.274 7.523 1.00 0.00 83 THR A CA 16
ATOM 22454 C C . THR A 1 25 ? 3.362 -8.852 6.358 1.00 0.00 83 THR A C 16
ATOM 22455 O O . THR A 1 25 ? 3.086 -9.180 5.204 1.00 0.00 83 THR A O 16
ATOM 22466 N N . ASP A 1 26 ? 4.429 -8.124 6.667 1.00 0.00 84 ASP A N 16
ATOM 22467 C CA . ASP A 1 26 ? 5.360 -7.658 5.646 1.00 0.00 84 ASP A CA 16
ATOM 22468 C C . ASP A 1 26 ? 5.603 -8.741 4.598 1.00 0.00 84 ASP A C 16
ATOM 22469 O O . ASP A 1 26 ? 5.740 -8.448 3.411 1.00 0.00 84 ASP A O 16
ATOM 22478 N N . GLU A 1 27 ? 5.657 -9.991 5.048 1.00 0.00 85 GLU A N 16
ATOM 22479 C CA . GLU A 1 27 ? 5.885 -11.116 4.149 1.00 0.00 85 GLU A CA 16
ATOM 22480 C C . GLU A 1 27 ? 4.714 -11.291 3.187 1.00 0.00 85 GLU A C 16
ATOM 22481 O O . GLU A 1 27 ? 4.887 -11.252 1.968 1.00 0.00 85 GLU A O 16
ATOM 22493 N N . ASP A 1 28 ? 3.523 -11.483 3.743 1.00 0.00 86 ASP A N 16
ATOM 22494 C CA . ASP A 1 28 ? 2.322 -11.663 2.935 1.00 0.00 86 ASP A CA 16
ATOM 22495 C C . ASP A 1 28 ? 2.129 -10.490 1.980 1.00 0.00 86 ASP A C 16
ATOM 22496 O O . ASP A 1 28 ? 2.199 -10.649 0.761 1.00 0.00 86 ASP A O 16
ATOM 22505 N N . VAL A 1 29 ? 1.883 -9.310 2.541 1.00 0.00 87 VAL A N 16
ATOM 22506 C CA . VAL A 1 29 ? 1.679 -8.109 1.740 1.00 0.00 87 VAL A CA 16
ATOM 22507 C C . VAL A 1 29 ? 2.639 -8.069 0.556 1.00 0.00 87 VAL A C 16
ATOM 22508 O O . VAL A 1 29 ? 2.219 -7.931 -0.592 1.00 0.00 87 VAL A O 16
ATOM 22521 N N . ARG A 1 30 ? 3.931 -8.190 0.845 1.00 0.00 88 ARG A N 16
ATOM 22522 C CA . ARG A 1 30 ? 4.952 -8.167 -0.195 1.00 0.00 88 ARG A CA 16
ATOM 22523 C C . ARG A 1 30 ? 4.626 -9.169 -1.299 1.00 0.00 88 ARG A C 16
ATOM 22524 O O . ARG A 1 30 ? 4.450 -8.797 -2.459 1.00 0.00 88 ARG A O 16
ATOM 22545 N N . LYS A 1 31 ? 4.548 -10.443 -0.929 1.00 0.00 89 LYS A N 16
ATOM 22546 C CA . LYS A 1 31 ? 4.244 -11.501 -1.886 1.00 0.00 89 LYS A CA 16
ATOM 22547 C C . LYS A 1 31 ? 2.856 -11.306 -2.489 1.00 0.00 89 LYS A C 16
ATOM 22548 O O . LYS A 1 31 ? 2.552 -11.841 -3.555 1.00 0.00 89 LYS A O 16
ATOM 22567 N N . MET A 1 32 ? 2.020 -10.535 -1.801 1.00 0.00 90 MET A N 16
ATOM 22568 C CA . MET A 1 32 ? 0.666 -10.268 -2.272 1.00 0.00 90 MET A CA 16
ATOM 22569 C C . MET A 1 32 ? 0.645 -9.072 -3.218 1.00 0.00 90 MET A C 16
ATOM 22570 O O . MET A 1 32 ? -0.263 -8.931 -4.037 1.00 0.00 90 MET A O 16
ATOM 22584 N N . PHE A 1 33 ? 1.652 -8.212 -3.100 1.00 0.00 91 PHE A N 16
ATOM 22585 C CA . PHE A 1 33 ? 1.748 -7.027 -3.944 1.00 0.00 91 PHE A CA 16
ATOM 22586 C C . PHE A 1 33 ? 2.721 -7.259 -5.097 1.00 0.00 91 PHE A C 16
ATOM 22587 O O . PHE A 1 33 ? 2.717 -6.522 -6.083 1.00 0.00 91 PHE A O 16
ATOM 22604 N N . GLU A 1 34 ? 3.553 -8.287 -4.964 1.00 0.00 92 GLU A N 16
ATOM 22605 C CA . GLU A 1 34 ? 4.532 -8.614 -5.994 1.00 0.00 92 GLU A CA 16
ATOM 22606 C C . GLU A 1 34 ? 3.844 -8.925 -7.320 1.00 0.00 92 GLU A C 16
ATOM 22607 O O . GLU A 1 34 ? 4.283 -8.504 -8.390 1.00 0.00 92 GLU A O 16
ATOM 22619 N N . PRO A 1 35 ? 2.738 -9.681 -7.249 1.00 0.00 93 PRO A N 16
ATOM 22620 C CA . PRO A 1 35 ? 1.965 -10.066 -8.434 1.00 0.00 93 PRO A CA 16
ATOM 22621 C C . PRO A 1 35 ? 1.680 -8.881 -9.351 1.00 0.00 93 PRO A C 16
ATOM 22622 O O . PRO A 1 35 ? 1.287 -9.056 -10.504 1.00 0.00 93 PRO A O 16
ATOM 22633 N N . PHE A 1 36 ? 1.882 -7.674 -8.831 1.00 0.00 94 PHE A N 16
ATOM 22634 C CA . PHE A 1 36 ? 1.647 -6.460 -9.603 1.00 0.00 94 PHE A CA 16
ATOM 22635 C C . PHE A 1 36 ? 2.933 -5.654 -9.754 1.00 0.00 94 PHE A C 16
ATOM 22636 O O . PHE A 1 36 ? 2.904 -4.426 -9.834 1.00 0.00 94 PHE A O 16
ATOM 22653 N N . GLY A 1 37 ? 4.063 -6.354 -9.791 1.00 0.00 95 GLY A N 16
ATOM 22654 C CA . GLY A 1 37 ? 5.345 -5.688 -9.931 1.00 0.00 95 GLY A CA 16
ATOM 22655 C C . GLY A 1 37 ? 6.314 -6.058 -8.826 1.00 0.00 95 GLY A C 16
ATOM 22656 O O . GLY A 1 37 ? 5.990 -6.855 -7.945 1.00 0.00 95 GLY A O 16
ATOM 22660 N N . THR A 1 38 ? 7.511 -5.480 -8.872 1.00 0.00 96 THR A N 16
ATOM 22661 C CA . THR A 1 38 ? 8.532 -5.755 -7.869 1.00 0.00 96 THR A CA 16
ATOM 22662 C C . THR A 1 38 ? 8.516 -4.704 -6.765 1.00 0.00 96 THR A C 16
ATOM 22663 O O . THR A 1 38 ? 8.387 -3.509 -7.035 1.00 0.00 96 THR A O 16
ATOM 22674 N N . ILE A 1 39 ? 8.649 -5.156 -5.523 1.00 0.00 97 ILE A N 16
ATOM 22675 C CA . ILE A 1 39 ? 8.652 -4.253 -4.378 1.00 0.00 97 ILE A CA 16
ATOM 22676 C C . ILE A 1 39 ? 10.074 -3.967 -3.908 1.00 0.00 97 ILE A C 16
ATOM 22677 O O . ILE A 1 39 ? 10.846 -4.886 -3.637 1.00 0.00 97 ILE A O 16
ATOM 22693 N N . ASP A 1 40 ? 10.412 -2.686 -3.810 1.00 0.00 98 ASP A N 16
ATOM 22694 C CA . ASP A 1 40 ? 11.740 -2.277 -3.369 1.00 0.00 98 ASP A CA 16
ATOM 22695 C C . ASP A 1 40 ? 11.790 -2.139 -1.851 1.00 0.00 98 ASP A C 16
ATOM 22696 O O . ASP A 1 40 ? 12.797 -2.464 -1.222 1.00 0.00 98 ASP A O 16
ATOM 22705 N N . GLU A 1 41 ? 10.697 -1.655 -1.269 1.00 0.00 99 GLU A N 16
ATOM 22706 C CA . GLU A 1 41 ? 10.618 -1.473 0.175 1.00 0.00 99 GLU A CA 16
ATOM 22707 C C . GLU A 1 41 ? 9.262 -1.927 0.708 1.00 0.00 99 GLU A C 16
ATOM 22708 O O . GLU A 1 41 ? 8.269 -1.934 -0.021 1.00 0.00 99 GLU A O 16
ATOM 22720 N N . CYS A 1 42 ? 9.229 -2.304 1.981 1.00 0.00 100 CYS A N 16
ATOM 22721 C CA . CYS A 1 42 ? 7.995 -2.761 2.611 1.00 0.00 100 CYS A CA 16
ATOM 22722 C C . CYS A 1 42 ? 8.090 -2.657 4.130 1.00 0.00 100 CYS A C 16
ATOM 22723 O O . CYS A 1 42 ? 9.113 -2.998 4.724 1.00 0.00 100 CYS A O 16
ATOM 22731 N N . THR A 1 43 ? 7.016 -2.181 4.753 1.00 0.00 101 THR A N 16
ATOM 22732 C CA . THR A 1 43 ? 6.979 -2.029 6.202 1.00 0.00 101 THR A CA 16
ATOM 22733 C C . THR A 1 43 ? 5.544 -1.955 6.710 1.00 0.00 101 THR A C 16
ATOM 22734 O O . THR A 1 43 ? 4.693 -1.303 6.105 1.00 0.00 101 THR A O 16
ATOM 22745 N N . VAL A 1 44 ? 5.280 -2.628 7.826 1.00 0.00 102 VAL A N 16
ATOM 22746 C CA . VAL A 1 44 ? 3.948 -2.637 8.417 1.00 0.00 102 VAL A CA 16
ATOM 22747 C C . VAL A 1 44 ? 3.915 -1.834 9.712 1.00 0.00 102 VAL A C 16
ATOM 22748 O O . VAL A 1 44 ? 4.873 -1.845 10.487 1.00 0.00 102 VAL A O 16
ATOM 22761 N N . LEU A 1 45 ? 2.807 -1.139 9.943 1.00 0.00 103 LEU A N 16
ATOM 22762 C CA . LEU A 1 45 ? 2.649 -0.330 11.147 1.00 0.00 103 LEU A CA 16
ATOM 22763 C C . LEU A 1 45 ? 1.980 -1.132 12.258 1.00 0.00 103 LEU A C 16
ATOM 22764 O O . LEU A 1 45 ? 0.879 -1.655 12.083 1.00 0.00 103 LEU A O 16
ATOM 22780 N N . ARG A 1 46 ? 2.650 -1.223 13.402 1.00 0.00 104 ARG A N 16
ATOM 22781 C CA . ARG A 1 46 ? 2.120 -1.960 14.542 1.00 0.00 104 ARG A CA 16
ATOM 22782 C C . ARG A 1 46 ? 2.155 -1.106 15.806 1.00 0.00 104 ARG A C 16
ATOM 22783 O O . ARG A 1 46 ? 2.594 0.043 15.779 1.00 0.00 104 ARG A O 16
ATOM 22804 N N . GLY A 1 47 ? 1.689 -1.676 16.913 1.00 0.00 105 GLY A N 16
ATOM 22805 C CA . GLY A 1 47 ? 1.676 -0.953 18.171 1.00 0.00 105 GLY A CA 16
ATOM 22806 C C . GLY A 1 47 ? 2.929 -1.190 18.990 1.00 0.00 105 GLY A C 16
ATOM 22807 O O . GLY A 1 47 ? 4.012 -1.425 18.453 1.00 0.00 105 GLY A O 16
ATOM 22811 N N . PRO A 1 48 ? 2.790 -1.128 20.323 1.00 0.00 106 PRO A N 16
ATOM 22812 C CA . PRO A 1 48 ? 3.910 -1.334 21.246 1.00 0.00 106 PRO A CA 16
ATOM 22813 C C . PRO A 1 48 ? 4.273 -2.807 21.397 1.00 0.00 106 PRO A C 16
ATOM 22814 O O . PRO A 1 48 ? 5.442 -3.182 21.297 1.00 0.00 106 PRO A O 16
ATOM 22825 N N . ASP A 1 49 ? 3.265 -3.639 21.637 1.00 0.00 107 ASP A N 16
ATOM 22826 C CA . ASP A 1 49 ? 3.478 -5.072 21.801 1.00 0.00 107 ASP A CA 16
ATOM 22827 C C . ASP A 1 49 ? 3.967 -5.700 20.499 1.00 0.00 107 ASP A C 16
ATOM 22828 O O . ASP A 1 49 ? 4.912 -6.488 20.495 1.00 0.00 107 ASP A O 16
ATOM 22837 N N . GLY A 1 50 ? 3.316 -5.346 19.395 1.00 0.00 108 GLY A N 16
ATOM 22838 C CA . GLY A 1 50 ? 3.698 -5.885 18.103 1.00 0.00 108 GLY A CA 16
ATOM 22839 C C . GLY A 1 50 ? 2.513 -6.425 17.327 1.00 0.00 108 GLY A C 16
ATOM 22840 O O . GLY A 1 50 ? 2.643 -7.386 16.568 1.00 0.00 108 GLY A O 16
ATOM 22844 N N . THR A 1 51 ? 1.351 -5.807 17.518 1.00 0.00 109 THR A N 16
ATOM 22845 C CA . THR A 1 51 ? 0.137 -6.233 16.833 1.00 0.00 109 THR A CA 16
ATOM 22846 C C . THR A 1 51 ? -0.141 -5.360 15.615 1.00 0.00 109 THR A C 16
ATOM 22847 O O . THR A 1 51 ? -0.098 -4.132 15.696 1.00 0.00 109 THR A O 16
ATOM 22858 N N . SER A 1 52 ? -0.428 -6.000 14.486 1.00 0.00 110 SER A N 16
ATOM 22859 C CA . SER A 1 52 ? -0.711 -5.281 13.250 1.00 0.00 110 SER A CA 16
ATOM 22860 C C . SER A 1 52 ? -1.934 -4.384 13.410 1.00 0.00 110 SER A C 16
ATOM 22861 O O . SER A 1 52 ? -3.072 -4.835 13.275 1.00 0.00 110 SER A O 16
ATOM 22869 N N . LYS A 1 53 ? -1.692 -3.111 13.701 1.00 0.00 111 LYS A N 16
ATOM 22870 C CA . LYS A 1 53 ? -2.772 -2.148 13.880 1.00 0.00 111 LYS A CA 16
ATOM 22871 C C . LYS A 1 53 ? -3.826 -2.303 12.788 1.00 0.00 111 LYS A C 16
ATOM 22872 O O . LYS A 1 53 ? -5.024 -2.210 13.051 1.00 0.00 111 LYS A O 16
ATOM 22891 N N . GLY A 1 54 ? -3.371 -2.542 11.562 1.00 0.00 112 GLY A N 16
ATOM 22892 C CA . GLY A 1 54 ? -4.288 -2.708 10.449 1.00 0.00 112 GLY A CA 16
ATOM 22893 C C . GLY A 1 54 ? -3.943 -1.814 9.275 1.00 0.00 112 GLY A C 16
ATOM 22894 O O . GLY A 1 54 ? -4.832 -1.275 8.615 1.00 0.00 112 GLY A O 16
ATOM 22898 N N . CYS A 1 55 ? -2.650 -1.655 9.015 1.00 0.00 113 CYS A N 16
ATOM 22899 C CA . CYS A 1 55 ? -2.190 -0.817 7.913 1.00 0.00 113 CYS A CA 16
ATOM 22900 C C . CYS A 1 55 ? -0.698 -1.017 7.665 1.00 0.00 113 CYS A C 16
ATOM 22901 O O . CYS A 1 55 ? 0.066 -1.278 8.594 1.00 0.00 113 CYS A O 16
ATOM 22909 N N . ALA A 1 56 ? -0.291 -0.893 6.406 1.00 0.00 114 ALA A N 16
ATOM 22910 C CA . ALA A 1 56 ? 1.109 -1.059 6.036 1.00 0.00 114 ALA A CA 16
ATOM 22911 C C . ALA A 1 56 ? 1.444 -0.258 4.783 1.00 0.00 114 ALA A C 16
ATOM 22912 O O . ALA A 1 56 ? 0.564 0.062 3.984 1.00 0.00 114 ALA A O 16
ATOM 22919 N N . PHE A 1 57 ? 2.723 0.064 4.617 1.00 0.00 115 PHE A N 16
ATOM 22920 C CA . PHE A 1 57 ? 3.174 0.830 3.461 1.00 0.00 115 PHE A CA 16
ATOM 22921 C C . PHE A 1 57 ? 3.986 -0.046 2.511 1.00 0.00 115 PHE A C 16
ATOM 22922 O O . PHE A 1 57 ? 4.928 -0.722 2.924 1.00 0.00 115 PHE A O 16
ATOM 22939 N N . VAL A 1 58 ? 3.613 -0.029 1.235 1.00 0.00 116 VAL A N 16
ATOM 22940 C CA . VAL A 1 58 ? 4.305 -0.821 0.226 1.00 0.00 116 VAL A CA 16
ATOM 22941 C C . VAL A 1 58 ? 4.960 0.074 -0.820 1.00 0.00 116 VAL A C 16
ATOM 22942 O O . VAL A 1 58 ? 4.365 1.048 -1.281 1.00 0.00 116 VAL A O 16
ATOM 22955 N N . LYS A 1 59 ? 6.191 -0.263 -1.191 1.00 0.00 117 LYS A N 16
ATOM 22956 C CA . LYS A 1 59 ? 6.929 0.509 -2.185 1.00 0.00 117 LYS A CA 16
ATOM 22957 C C . LYS A 1 59 ? 7.251 -0.345 -3.407 1.00 0.00 117 LYS A C 16
ATOM 22958 O O . LYS A 1 59 ? 7.974 -1.337 -3.311 1.00 0.00 117 LYS A O 16
ATOM 22977 N N . PHE A 1 60 ? 6.710 0.046 -4.556 1.00 0.00 118 PHE A N 16
ATOM 22978 C CA . PHE A 1 60 ? 6.940 -0.683 -5.798 1.00 0.00 118 PHE A CA 16
ATOM 22979 C C . PHE A 1 60 ? 8.179 -0.156 -6.516 1.00 0.00 118 PHE A C 16
ATOM 22980 O O . PHE A 1 60 ? 8.685 0.918 -6.194 1.00 0.00 118 PHE A O 16
ATOM 22997 N N . GLN A 1 61 ? 8.661 -0.922 -7.490 1.00 0.00 119 GLN A N 16
ATOM 22998 C CA . GLN A 1 61 ? 9.841 -0.533 -8.254 1.00 0.00 119 GLN A CA 16
ATOM 22999 C C . GLN A 1 61 ? 9.542 0.669 -9.143 1.00 0.00 119 GLN A C 16
ATOM 23000 O O . GLN A 1 61 ? 10.400 1.526 -9.358 1.00 0.00 119 GLN A O 16
ATOM 23014 N N . THR A 1 62 ? 8.318 0.728 -9.660 1.00 0.00 120 THR A N 16
ATOM 23015 C CA . THR A 1 62 ? 7.906 1.824 -10.528 1.00 0.00 120 THR A CA 16
ATOM 23016 C C . THR A 1 62 ? 6.464 2.232 -10.250 1.00 0.00 120 THR A C 16
ATOM 23017 O O . THR A 1 62 ? 5.603 1.384 -10.012 1.00 0.00 120 THR A O 16
ATOM 23028 N N . HIS A 1 63 ? 6.206 3.536 -10.283 1.00 0.00 121 HIS A N 16
ATOM 23029 C CA . HIS A 1 63 ? 4.866 4.056 -10.037 1.00 0.00 121 HIS A CA 16
ATOM 23030 C C . HIS A 1 63 ? 3.819 3.238 -10.786 1.00 0.00 121 HIS A C 16
ATOM 23031 O O . HIS A 1 63 ? 2.731 2.983 -10.270 1.00 0.00 121 HIS A O 16
ATOM 23045 N N . ALA A 1 64 ? 4.155 2.831 -12.006 1.00 0.00 122 ALA A N 16
ATOM 23046 C CA . ALA A 1 64 ? 3.244 2.041 -12.825 1.00 0.00 122 ALA A CA 16
ATOM 23047 C C . ALA A 1 64 ? 2.773 0.797 -12.079 1.00 0.00 122 ALA A C 16
ATOM 23048 O O . ALA A 1 64 ? 1.577 0.609 -11.862 1.00 0.00 122 ALA A O 16
ATOM 23055 N N . GLU A 1 65 ? 3.722 -0.049 -11.692 1.00 0.00 123 GLU A N 16
ATOM 23056 C CA . GLU A 1 65 ? 3.403 -1.276 -10.972 1.00 0.00 123 GLU A CA 16
ATOM 23057 C C . GLU A 1 65 ? 2.486 -0.989 -9.786 1.00 0.00 123 GLU A C 16
ATOM 23058 O O . GLU A 1 65 ? 1.548 -1.739 -9.517 1.00 0.00 123 GLU A O 16
ATOM 23070 N N . ALA A 1 66 ? 2.764 0.103 -9.082 1.00 0.00 124 ALA A N 16
ATOM 23071 C CA . ALA A 1 66 ? 1.965 0.491 -7.926 1.00 0.00 124 ALA A CA 16
ATOM 23072 C C . ALA A 1 66 ? 0.501 0.677 -8.309 1.00 0.00 124 ALA A C 16
ATOM 23073 O O . ALA A 1 66 ? -0.398 0.289 -7.564 1.00 0.00 124 ALA A O 16
ATOM 23080 N N . GLN A 1 67 ? 0.269 1.271 -9.475 1.00 0.00 125 GLN A N 16
ATOM 23081 C CA . GLN A 1 67 ? -1.087 1.508 -9.955 1.00 0.00 125 GLN A CA 16
ATOM 23082 C C . GLN A 1 67 ? -1.774 0.196 -10.316 1.00 0.00 125 GLN A C 16
ATOM 23083 O O . GLN A 1 67 ? -2.928 -0.032 -9.954 1.00 0.00 125 GLN A O 16
ATOM 23097 N N . ALA A 1 68 ? -1.058 -0.665 -11.032 1.00 0.00 126 ALA A N 16
ATOM 23098 C CA . ALA A 1 68 ? -1.598 -1.955 -11.440 1.00 0.00 126 ALA A CA 16
ATOM 23099 C C . ALA A 1 68 ? -2.025 -2.779 -10.230 1.00 0.00 126 ALA A C 16
ATOM 23100 O O . ALA A 1 68 ? -2.847 -3.688 -10.345 1.00 0.00 126 ALA A O 16
ATOM 23107 N N . ALA A 1 69 ? -1.461 -2.456 -9.071 1.00 0.00 127 ALA A N 16
ATOM 23108 C CA . ALA A 1 69 ? -1.785 -3.165 -7.840 1.00 0.00 127 ALA A CA 16
ATOM 23109 C C . ALA A 1 69 ? -3.000 -2.549 -7.155 1.00 0.00 127 ALA A C 16
ATOM 23110 O O . ALA A 1 69 ? -3.949 -3.251 -6.804 1.00 0.00 127 ALA A O 16
ATOM 23117 N N . ILE A 1 70 ? -2.964 -1.234 -6.967 1.00 0.00 128 ILE A N 16
ATOM 23118 C CA . ILE A 1 70 ? -4.063 -0.525 -6.324 1.00 0.00 128 ILE A CA 16
ATOM 23119 C C . ILE A 1 70 ? -5.352 -0.662 -7.128 1.00 0.00 128 ILE A C 16
ATOM 23120 O O . ILE A 1 70 ? -6.447 -0.471 -6.602 1.00 0.00 128 ILE A O 16
ATOM 23136 N N . ASN A 1 71 ? -5.212 -0.996 -8.407 1.00 0.00 129 ASN A N 16
ATOM 23137 C CA . ASN A 1 71 ? -6.365 -1.161 -9.284 1.00 0.00 129 ASN A CA 16
ATOM 23138 C C . ASN A 1 71 ? -7.008 -2.530 -9.086 1.00 0.00 129 ASN A C 16
ATOM 23139 O O . ASN A 1 71 ? -8.197 -2.715 -9.349 1.00 0.00 129 ASN A O 16
ATOM 23150 N N . THR A 1 72 ? -6.214 -3.489 -8.619 1.00 0.00 130 THR A N 16
ATOM 23151 C CA . THR A 1 72 ? -6.705 -4.841 -8.386 1.00 0.00 130 THR A CA 16
ATOM 23152 C C . THR A 1 72 ? -6.757 -5.158 -6.895 1.00 0.00 130 THR A C 16
ATOM 23153 O O . THR A 1 72 ? -7.327 -6.170 -6.484 1.00 0.00 130 THR A O 16
ATOM 23164 N N . LEU A 1 73 ? -6.159 -4.288 -6.089 1.00 0.00 131 LEU A N 16
ATOM 23165 C CA . LEU A 1 73 ? -6.137 -4.474 -4.643 1.00 0.00 131 LEU A CA 16
ATOM 23166 C C . LEU A 1 73 ? -7.190 -3.603 -3.966 1.00 0.00 131 LEU A C 16
ATOM 23167 O O . LEU A 1 73 ? -8.086 -4.107 -3.288 1.00 0.00 131 LEU A O 16
ATOM 23183 N N . HIS A 1 74 ? -7.077 -2.292 -4.155 1.00 0.00 132 HIS A N 16
ATOM 23184 C CA . HIS A 1 74 ? -8.022 -1.350 -3.565 1.00 0.00 132 HIS A CA 16
ATOM 23185 C C . HIS A 1 74 ? -9.433 -1.930 -3.554 1.00 0.00 132 HIS A C 16
ATOM 23186 O O . HIS A 1 74 ? -9.944 -2.363 -4.586 1.00 0.00 132 HIS A O 16
ATOM 23200 N N . SER A 1 75 ? -10.055 -1.936 -2.380 1.00 0.00 133 SER A N 16
ATOM 23201 C CA . SER A 1 75 ? -11.405 -2.467 -2.233 1.00 0.00 133 SER A CA 16
ATOM 23202 C C . SER A 1 75 ? -11.635 -3.638 -3.184 1.00 0.00 133 SER A C 16
ATOM 23203 O O . SER A 1 75 ? -12.701 -3.763 -3.786 1.00 0.00 133 SER A O 16
ATOM 23211 N N . SER A 1 76 ? -10.625 -4.493 -3.314 1.00 0.00 134 SER A N 16
ATOM 23212 C CA . SER A 1 76 ? -10.714 -5.652 -4.194 1.00 0.00 134 SER A CA 16
ATOM 23213 C C . SER A 1 76 ? -11.024 -6.916 -3.398 1.00 0.00 134 SER A C 16
ATOM 23214 O O . SER A 1 76 ? -12.138 -7.439 -3.452 1.00 0.00 134 SER A O 16
ATOM 23222 N N . ARG A 1 77 ? -10.031 -7.402 -2.660 1.00 0.00 135 ARG A N 16
ATOM 23223 C CA . ARG A 1 77 ? -10.197 -8.605 -1.854 1.00 0.00 135 ARG A CA 16
ATOM 23224 C C . ARG A 1 77 ? -10.452 -8.249 -0.392 1.00 0.00 135 ARG A C 16
ATOM 23225 O O . ARG A 1 77 ? -10.177 -7.131 0.043 1.00 0.00 135 ARG A O 16
ATOM 23246 N N . THR A 1 78 ? -10.980 -9.209 0.362 1.00 0.00 136 THR A N 16
ATOM 23247 C CA . THR A 1 78 ? -11.274 -8.997 1.773 1.00 0.00 136 THR A CA 16
ATOM 23248 C C . THR A 1 78 ? -10.556 -10.021 2.645 1.00 0.00 136 THR A C 16
ATOM 23249 O O . THR A 1 78 ? -11.042 -11.137 2.838 1.00 0.00 136 THR A O 16
ATOM 23260 N N . LEU A 1 79 ? -9.398 -9.637 3.169 1.00 0.00 137 LEU A N 16
ATOM 23261 C CA . LEU A 1 79 ? -8.613 -10.523 4.022 1.00 0.00 137 LEU A CA 16
ATOM 23262 C C . LEU A 1 79 ? -9.487 -11.156 5.100 1.00 0.00 137 LEU A C 16
ATOM 23263 O O . LEU A 1 79 ? -10.378 -10.521 5.664 1.00 0.00 137 LEU A O 16
ATOM 23279 N N . PRO A 1 80 ? -9.226 -12.438 5.396 1.00 0.00 138 PRO A N 16
ATOM 23280 C CA . PRO A 1 80 ? -9.975 -13.185 6.410 1.00 0.00 138 PRO A CA 16
ATOM 23281 C C . PRO A 1 80 ? -10.118 -12.408 7.714 1.00 0.00 138 PRO A C 16
ATOM 23282 O O . PRO A 1 80 ? -9.134 -12.154 8.407 1.00 0.00 138 PRO A O 16
ATOM 23293 N N . GLY A 1 81 ? -11.351 -12.034 8.043 1.00 0.00 139 GLY A N 16
ATOM 23294 C CA . GLY A 1 81 ? -11.599 -11.290 9.264 1.00 0.00 139 GLY A CA 16
ATOM 23295 C C . GLY A 1 81 ? -11.338 -9.806 9.102 1.00 0.00 139 GLY A C 16
ATOM 23296 O O . GLY A 1 81 ? -10.683 -9.189 9.942 1.00 0.00 139 GLY A O 16
ATOM 23300 N N . ALA A 1 82 ? -11.848 -9.231 8.018 1.00 0.00 140 ALA A N 16
ATOM 23301 C CA . ALA A 1 82 ? -11.666 -7.810 7.749 1.00 0.00 140 ALA A CA 16
ATOM 23302 C C . ALA A 1 82 ? -12.980 -7.158 7.332 1.00 0.00 140 ALA A C 16
ATOM 23303 O O . ALA A 1 82 ? -13.482 -7.398 6.234 1.00 0.00 140 ALA A O 16
ATOM 23310 N N . SER A 1 83 ? -13.532 -6.333 8.216 1.00 0.00 141 SER A N 16
ATOM 23311 C CA . SER A 1 83 ? -14.791 -5.650 7.941 1.00 0.00 141 SER A CA 16
ATOM 23312 C C . SER A 1 83 ? -14.930 -5.345 6.453 1.00 0.00 141 SER A C 16
ATOM 23313 O O . SER A 1 83 ? -15.682 -6.008 5.739 1.00 0.00 141 SER A O 16
ATOM 23321 N N . SER A 1 84 ? -14.198 -4.335 5.991 1.00 0.00 142 SER A N 16
ATOM 23322 C CA . SER A 1 84 ? -14.242 -3.938 4.589 1.00 0.00 142 SER A CA 16
ATOM 23323 C C . SER A 1 84 ? -13.050 -4.509 3.825 1.00 0.00 142 SER A C 16
ATOM 23324 O O . SER A 1 84 ? -12.082 -4.977 4.424 1.00 0.00 142 SER A O 16
ATOM 23332 N N . SER A 1 85 ? -13.130 -4.466 2.499 1.00 0.00 143 SER A N 16
ATOM 23333 C CA . SER A 1 85 ? -12.061 -4.982 1.652 1.00 0.00 143 SER A CA 16
ATOM 23334 C C . SER A 1 85 ? -10.752 -4.245 1.919 1.00 0.00 143 SER A C 16
ATOM 23335 O O . SER A 1 85 ? -10.747 -3.152 2.488 1.00 0.00 143 SER A O 16
ATOM 23343 N N . LEU A 1 86 ? -9.644 -4.849 1.504 1.00 0.00 144 LEU A N 16
ATOM 23344 C CA . LEU A 1 86 ? -8.328 -4.251 1.698 1.00 0.00 144 LEU A CA 16
ATOM 23345 C C . LEU A 1 86 ? -8.274 -2.848 1.100 1.00 0.00 144 LEU A C 16
ATOM 23346 O O . LEU A 1 86 ? -8.415 -2.672 -0.110 1.00 0.00 144 LEU A O 16
ATOM 23362 N N . VAL A 1 87 ? -8.067 -1.853 1.957 1.00 0.00 145 VAL A N 16
ATOM 23363 C CA . VAL A 1 87 ? -7.991 -0.466 1.514 1.00 0.00 145 VAL A CA 16
ATOM 23364 C C . VAL A 1 87 ? -6.576 -0.108 1.072 1.00 0.00 145 VAL A C 16
ATOM 23365 O O . VAL A 1 87 ? -5.640 -0.133 1.870 1.00 0.00 145 VAL A O 16
ATOM 23378 N N . VAL A 1 88 ? -6.429 0.228 -0.206 1.00 0.00 146 VAL A N 16
ATOM 23379 C CA . VAL A 1 88 ? -5.129 0.594 -0.755 1.00 0.00 146 VAL A CA 16
ATOM 23380 C C . VAL A 1 88 ? -5.231 1.843 -1.623 1.00 0.00 146 VAL A C 16
ATOM 23381 O O . VAL A 1 88 ? -6.102 1.943 -2.488 1.00 0.00 146 VAL A O 16
ATOM 23394 N N . LYS A 1 89 ? -4.335 2.795 -1.387 1.00 0.00 147 LYS A N 16
ATOM 23395 C CA . LYS A 1 89 ? -4.321 4.039 -2.148 1.00 0.00 147 LYS A CA 16
ATOM 23396 C C . LYS A 1 89 ? -3.022 4.804 -1.916 1.00 0.00 147 LYS A C 16
ATOM 23397 O O . LYS A 1 89 ? -2.355 4.621 -0.898 1.00 0.00 147 LYS A O 16
ATOM 23416 N N . PHE A 1 90 ? -2.669 5.663 -2.867 1.00 0.00 148 PHE A N 16
ATOM 23417 C CA . PHE A 1 90 ? -1.450 6.457 -2.766 1.00 0.00 148 PHE A CA 16
ATOM 23418 C C . PHE A 1 90 ? -1.403 7.216 -1.444 1.00 0.00 148 PHE A C 16
ATOM 23419 O O . PHE A 1 90 ? -2.310 7.984 -1.124 1.00 0.00 148 PHE A O 16
ATOM 23436 N N . ALA A 1 91 ? -0.339 6.994 -0.679 1.00 0.00 149 ALA A N 16
ATOM 23437 C CA . ALA A 1 91 ? -0.172 7.658 0.608 1.00 0.00 149 ALA A CA 16
ATOM 23438 C C . ALA A 1 91 ? -0.395 9.161 0.484 1.00 0.00 149 ALA A C 16
ATOM 23439 O O . ALA A 1 91 ? 0.257 9.831 -0.318 1.00 0.00 149 ALA A O 16
ATOM 23446 N N . ASP A 1 92 ? -1.320 9.686 1.281 1.00 0.00 150 ASP A N 16
ATOM 23447 C CA . ASP A 1 92 ? -1.628 11.111 1.260 1.00 0.00 150 ASP A CA 16
ATOM 23448 C C . ASP A 1 92 ? -0.723 11.877 2.219 1.00 0.00 150 ASP A C 16
ATOM 23449 O O . ASP A 1 92 ? -1.162 12.808 2.895 1.00 0.00 150 ASP A O 16
ATOM 23458 N N . THR A 1 93 ? 0.544 11.479 2.275 1.00 0.00 151 THR A N 16
ATOM 23459 C CA . THR A 1 93 ? 1.511 12.126 3.153 1.00 0.00 151 THR A CA 16
ATOM 23460 C C . THR A 1 93 ? 1.701 13.591 2.777 1.00 0.00 151 THR A C 16
ATOM 23461 O O . THR A 1 93 ? 1.995 14.426 3.630 1.00 0.00 151 THR A O 16
ATOM 23472 N N . GLU A 1 94 ? 1.529 13.895 1.494 1.00 0.00 152 GLU A N 16
ATOM 23473 C CA . GLU A 1 94 ? 1.682 15.260 1.006 1.00 0.00 152 GLU A CA 16
ATOM 23474 C C . GLU A 1 94 ? 0.764 16.215 1.764 1.00 0.00 152 GLU A C 16
ATOM 23475 O O . GLU A 1 94 ? -0.433 15.965 1.903 1.00 0.00 152 GLU A O 16
ATOM 23487 N N . LYS A 1 95 ? 1.335 17.310 2.255 1.00 0.00 153 LYS A N 16
ATOM 23488 C CA . LYS A 1 95 ? 0.570 18.304 2.999 1.00 0.00 153 LYS A CA 16
ATOM 23489 C C . LYS A 1 95 ? 1.200 19.687 2.865 1.00 0.00 153 LYS A C 16
ATOM 23490 O O . LYS A 1 95 ? 2.397 19.811 2.608 1.00 0.00 153 LYS A O 16
ATOM 23509 N N . GLU A 1 96 ? 0.385 20.723 3.041 1.00 0.00 154 GLU A N 16
ATOM 23510 C CA . GLU A 1 96 ? 0.864 22.096 2.940 1.00 0.00 154 GLU A CA 16
ATOM 23511 C C . GLU A 1 96 ? 1.471 22.361 1.565 1.00 0.00 154 GLU A C 16
ATOM 23512 O O . GLU A 1 96 ? 2.512 23.007 1.448 1.00 0.00 154 GLU A O 16
ATOM 23524 N N . SER A 1 97 ? 0.811 21.857 0.527 1.00 0.00 155 SER A N 16
ATOM 23525 C CA . SER A 1 97 ? 1.287 22.035 -0.840 1.00 0.00 155 SER A CA 16
ATOM 23526 C C . SER A 1 97 ? 0.140 22.426 -1.767 1.00 0.00 155 SER A C 16
ATOM 23527 O O . SER A 1 97 ? -0.752 21.624 -2.042 1.00 0.00 155 SER A O 16
ATOM 23535 N N . GLY A 1 98 ? 0.171 23.665 -2.248 1.00 0.00 156 GLY A N 16
ATOM 23536 C CA . GLY A 1 98 ? -0.870 24.142 -3.139 1.00 0.00 156 GLY A CA 16
ATOM 23537 C C . GLY A 1 98 ? -0.319 24.961 -4.289 1.00 0.00 156 GLY A C 16
ATOM 23538 O O . GLY A 1 98 ? -0.185 26.182 -4.202 1.00 0.00 156 GLY A O 16
ATOM 23542 N N . PRO A 1 99 ? 0.013 24.283 -5.398 1.00 0.00 157 PRO A N 16
ATOM 23543 C CA . PRO A 1 99 ? 0.560 24.936 -6.591 1.00 0.00 157 PRO A CA 16
ATOM 23544 C C . PRO A 1 99 ? -0.514 25.648 -7.405 1.00 0.00 157 PRO A C 16
ATOM 23545 O O . PRO A 1 99 ? -0.281 26.728 -7.947 1.00 0.00 157 PRO A O 16
ATOM 23556 N N . SER A 1 100 ? -1.692 25.037 -7.487 1.00 0.00 158 SER A N 16
ATOM 23557 C CA . SER A 1 100 ? -2.801 25.612 -8.238 1.00 0.00 158 SER A CA 16
ATOM 23558 C C . SER A 1 100 ? -3.176 26.985 -7.689 1.00 0.00 158 SER A C 16
ATOM 23559 O O . SER A 1 100 ? -2.870 27.312 -6.542 1.00 0.00 158 SER A O 16
ATOM 23567 N N . SER A 1 101 ? -3.840 27.785 -8.516 1.00 0.00 159 SER A N 16
ATOM 23568 C CA . SER A 1 101 ? -4.253 29.125 -8.116 1.00 0.00 159 SER A CA 16
ATOM 23569 C C . SER A 1 101 ? -5.744 29.160 -7.791 1.00 0.00 159 SER A C 16
ATOM 23570 O O . SER A 1 101 ? -6.142 29.546 -6.694 1.00 0.00 159 SER A O 16
ATOM 23578 N N . GLY A 1 102 ? -6.563 28.752 -8.756 1.00 0.00 160 GLY A N 16
ATOM 23579 C CA . GLY A 1 102 ? -8.000 28.744 -8.554 1.00 0.00 160 GLY A CA 16
ATOM 23580 C C . GLY A 1 102 ? -8.750 29.391 -9.702 1.00 0.00 160 GLY A C 16
ATOM 23581 O O . GLY A 1 102 ? -9.688 30.158 -9.485 1.00 0.00 160 GLY A O 16
ATOM 23585 N N . GLY A 1 1 ? -19.754 -0.588 -9.875 1.00 0.00 59 GLY A N 17
ATOM 23586 C CA . GLY A 1 1 ? -19.211 -1.666 -10.681 1.00 0.00 59 GLY A CA 17
ATOM 23587 C C . GLY A 1 1 ? -17.712 -1.816 -10.515 1.00 0.00 59 GLY A C 17
ATOM 23588 O O . GLY A 1 1 ? -17.207 -2.927 -10.352 1.00 0.00 59 GLY A O 17
ATOM 23592 N N . SER A 1 2 ? -16.998 -0.696 -10.558 1.00 0.00 60 SER A N 17
ATOM 23593 C CA . SER A 1 2 ? -15.547 -0.709 -10.416 1.00 0.00 60 SER A CA 17
ATOM 23594 C C . SER A 1 2 ? -15.041 0.628 -9.881 1.00 0.00 60 SER A C 17
ATOM 23595 O O . SER A 1 2 ? -15.634 1.676 -10.138 1.00 0.00 60 SER A O 17
ATOM 23603 N N . SER A 1 3 ? -13.941 0.582 -9.137 1.00 0.00 61 SER A N 17
ATOM 23604 C CA . SER A 1 3 ? -13.357 1.789 -8.562 1.00 0.00 61 SER A CA 17
ATOM 23605 C C . SER A 1 3 ? -12.697 2.640 -9.642 1.00 0.00 61 SER A C 17
ATOM 23606 O O . SER A 1 3 ? -11.811 2.178 -10.359 1.00 0.00 61 SER A O 17
ATOM 23614 N N . GLY A 1 4 ? -13.138 3.890 -9.753 1.00 0.00 62 GLY A N 17
ATOM 23615 C CA . GLY A 1 4 ? -12.581 4.788 -10.748 1.00 0.00 62 GLY A CA 17
ATOM 23616 C C . GLY A 1 4 ? -11.065 4.821 -10.715 1.00 0.00 62 GLY A C 17
ATOM 23617 O O . GLY A 1 4 ? -10.453 4.519 -9.691 1.00 0.00 62 GLY A O 17
ATOM 23621 N N . SER A 1 5 ? -10.459 5.186 -11.840 1.00 0.00 63 SER A N 17
ATOM 23622 C CA . SER A 1 5 ? -9.005 5.252 -11.938 1.00 0.00 63 SER A CA 17
ATOM 23623 C C . SER A 1 5 ? -8.508 6.674 -11.697 1.00 0.00 63 SER A C 17
ATOM 23624 O O . SER A 1 5 ? -9.173 7.645 -12.057 1.00 0.00 63 SER A O 17
ATOM 23632 N N . SER A 1 6 ? -7.334 6.788 -11.085 1.00 0.00 64 SER A N 17
ATOM 23633 C CA . SER A 1 6 ? -6.747 8.090 -10.792 1.00 0.00 64 SER A CA 17
ATOM 23634 C C . SER A 1 6 ? -5.245 7.969 -10.554 1.00 0.00 64 SER A C 17
ATOM 23635 O O . SER A 1 6 ? -4.732 6.881 -10.295 1.00 0.00 64 SER A O 17
ATOM 23643 N N . GLY A 1 7 ? -4.545 9.096 -10.643 1.00 0.00 65 GLY A N 17
ATOM 23644 C CA . GLY A 1 7 ? -3.109 9.095 -10.435 1.00 0.00 65 GLY A CA 17
ATOM 23645 C C . GLY A 1 7 ? -2.652 10.232 -9.542 1.00 0.00 65 GLY A C 17
ATOM 23646 O O . GLY A 1 7 ? -2.965 11.395 -9.796 1.00 0.00 65 GLY A O 17
ATOM 23650 N N . SER A 1 8 ? -1.911 9.895 -8.491 1.00 0.00 66 SER A N 17
ATOM 23651 C CA . SER A 1 8 ? -1.415 10.895 -7.554 1.00 0.00 66 SER A CA 17
ATOM 23652 C C . SER A 1 8 ? -0.756 12.055 -8.294 1.00 0.00 66 SER A C 17
ATOM 23653 O O . SER A 1 8 ? -1.188 13.203 -8.182 1.00 0.00 66 SER A O 17
ATOM 23661 N N . ARG A 1 9 ? 0.291 11.746 -9.052 1.00 0.00 67 ARG A N 17
ATOM 23662 C CA . ARG A 1 9 ? 1.011 12.762 -9.811 1.00 0.00 67 ARG A CA 17
ATOM 23663 C C . ARG A 1 9 ? 1.803 13.676 -8.881 1.00 0.00 67 ARG A C 17
ATOM 23664 O O . ARG A 1 9 ? 1.820 14.893 -9.056 1.00 0.00 67 ARG A O 17
ATOM 23685 N N . GLY A 1 10 ? 2.460 13.078 -7.891 1.00 0.00 68 GLY A N 17
ATOM 23686 C CA . GLY A 1 10 ? 3.244 13.853 -6.947 1.00 0.00 68 GLY A CA 17
ATOM 23687 C C . GLY A 1 10 ? 4.608 13.243 -6.688 1.00 0.00 68 GLY A C 17
ATOM 23688 O O . GLY A 1 10 ? 5.039 13.138 -5.541 1.00 0.00 68 GLY A O 17
ATOM 23692 N N . GLU A 1 11 ? 5.286 12.839 -7.758 1.00 0.00 69 GLU A N 17
ATOM 23693 C CA . GLU A 1 11 ? 6.608 12.234 -7.639 1.00 0.00 69 GLU A CA 17
ATOM 23694 C C . GLU A 1 11 ? 6.678 11.314 -6.424 1.00 0.00 69 GLU A C 17
ATOM 23695 O O . GLU A 1 11 ? 7.637 11.357 -5.654 1.00 0.00 69 GLU A O 17
ATOM 23707 N N . ASP A 1 12 ? 5.654 10.483 -6.259 1.00 0.00 70 ASP A N 17
ATOM 23708 C CA . ASP A 1 12 ? 5.599 9.552 -5.138 1.00 0.00 70 ASP A CA 17
ATOM 23709 C C . ASP A 1 12 ? 5.320 8.133 -5.625 1.00 0.00 70 ASP A C 17
ATOM 23710 O O . ASP A 1 12 ? 4.757 7.934 -6.701 1.00 0.00 70 ASP A O 17
ATOM 23719 N N . ARG A 1 13 ? 5.720 7.149 -4.824 1.00 0.00 71 ARG A N 17
ATOM 23720 C CA . ARG A 1 13 ? 5.515 5.749 -5.174 1.00 0.00 71 ARG A CA 17
ATOM 23721 C C . ARG A 1 13 ? 4.844 4.995 -4.030 1.00 0.00 71 ARG A C 17
ATOM 23722 O O . ARG A 1 13 ? 3.858 4.286 -4.233 1.00 0.00 71 ARG A O 17
ATOM 23743 N N . LYS A 1 14 ? 5.384 5.154 -2.826 1.00 0.00 72 LYS A N 17
ATOM 23744 C CA . LYS A 1 14 ? 4.838 4.490 -1.649 1.00 0.00 72 LYS A CA 17
ATOM 23745 C C . LYS A 1 14 ? 3.315 4.429 -1.716 1.00 0.00 72 LYS A C 17
ATOM 23746 O O . LYS A 1 14 ? 2.676 5.280 -2.335 1.00 0.00 72 LYS A O 17
ATOM 23765 N N . LEU A 1 15 ? 2.740 3.418 -1.074 1.00 0.00 73 LEU A N 17
ATOM 23766 C CA . LEU A 1 15 ? 1.291 3.247 -1.059 1.00 0.00 73 LEU A CA 17
ATOM 23767 C C . LEU A 1 15 ? 0.799 2.886 0.339 1.00 0.00 73 LEU A C 17
ATOM 23768 O O . LEU A 1 15 ? 1.501 2.223 1.103 1.00 0.00 73 LEU A O 17
ATOM 23784 N N . PHE A 1 16 ? -0.411 3.325 0.667 1.00 0.00 74 PHE A N 17
ATOM 23785 C CA . PHE A 1 16 ? -0.998 3.048 1.973 1.00 0.00 74 PHE A CA 17
ATOM 23786 C C . PHE A 1 16 ? -1.980 1.883 1.892 1.00 0.00 74 PHE A C 17
ATOM 23787 O O . PHE A 1 16 ? -2.945 1.922 1.129 1.00 0.00 74 PHE A O 17
ATOM 23804 N N . VAL A 1 17 ? -1.726 0.846 2.684 1.00 0.00 75 VAL A N 17
ATOM 23805 C CA . VAL A 1 17 ? -2.587 -0.330 2.703 1.00 0.00 75 VAL A CA 17
ATOM 23806 C C . VAL A 1 17 ? -3.299 -0.469 4.044 1.00 0.00 75 VAL A C 17
ATOM 23807 O O . VAL A 1 17 ? -2.660 -0.562 5.091 1.00 0.00 75 VAL A O 17
ATOM 23820 N N . GLY A 1 18 ? -4.628 -0.482 4.004 1.00 0.00 76 GLY A N 17
ATOM 23821 C CA . GLY A 1 18 ? -5.405 -0.610 5.223 1.00 0.00 76 GLY A CA 17
ATOM 23822 C C . GLY A 1 18 ? -6.271 -1.854 5.230 1.00 0.00 76 GLY A C 17
ATOM 23823 O O . GLY A 1 18 ? -6.212 -2.665 4.306 1.00 0.00 76 GLY A O 17
ATOM 23827 N N . MET A 1 19 ? -7.076 -2.007 6.277 1.00 0.00 77 MET A N 17
ATOM 23828 C CA . MET A 1 19 ? -7.957 -3.162 6.400 1.00 0.00 77 MET A CA 17
ATOM 23829 C C . MET A 1 19 ? -7.152 -4.457 6.451 1.00 0.00 77 MET A C 17
ATOM 23830 O O . MET A 1 19 ? -7.600 -5.497 5.968 1.00 0.00 77 MET A O 17
ATOM 23844 N N . LEU A 1 20 ? -5.963 -4.386 7.039 1.00 0.00 78 LEU A N 17
ATOM 23845 C CA . LEU A 1 20 ? -5.095 -5.553 7.153 1.00 0.00 78 LEU A CA 17
ATOM 23846 C C . LEU A 1 20 ? -5.387 -6.326 8.435 1.00 0.00 78 LEU A C 17
ATOM 23847 O O . LEU A 1 20 ? -5.998 -5.799 9.364 1.00 0.00 78 LEU A O 17
ATOM 23863 N N . GLY A 1 21 ? -4.945 -7.579 8.478 1.00 0.00 79 GLY A N 17
ATOM 23864 C CA . GLY A 1 21 ? -5.167 -8.403 9.652 1.00 0.00 79 GLY A CA 17
ATOM 23865 C C . GLY A 1 21 ? -3.872 -8.895 10.268 1.00 0.00 79 GLY A C 17
ATOM 23866 O O . GLY A 1 21 ? -2.845 -8.973 9.594 1.00 0.00 79 GLY A O 17
ATOM 23870 N N . LYS A 1 22 ? -3.919 -9.226 11.554 1.00 0.00 80 LYS A N 17
ATOM 23871 C CA . LYS A 1 22 ? -2.741 -9.712 12.263 1.00 0.00 80 LYS A CA 17
ATOM 23872 C C . LYS A 1 22 ? -2.104 -10.882 11.521 1.00 0.00 80 LYS A C 17
ATOM 23873 O O . LYS A 1 22 ? -0.904 -10.873 11.245 1.00 0.00 80 LYS A O 17
ATOM 23892 N N . GLN A 1 23 ? -2.914 -11.885 11.200 1.00 0.00 81 GLN A N 17
ATOM 23893 C CA . GLN A 1 23 ? -2.427 -13.061 10.488 1.00 0.00 81 GLN A CA 17
ATOM 23894 C C . GLN A 1 23 ? -1.447 -12.666 9.389 1.00 0.00 81 GLN A C 17
ATOM 23895 O O . GLN A 1 23 ? -0.324 -13.167 9.337 1.00 0.00 81 GLN A O 17
ATOM 23909 N N . GLN A 1 24 ? -1.879 -11.764 8.514 1.00 0.00 82 GLN A N 17
ATOM 23910 C CA . GLN A 1 24 ? -1.039 -11.303 7.415 1.00 0.00 82 GLN A CA 17
ATOM 23911 C C . GLN A 1 24 ? 0.139 -10.486 7.936 1.00 0.00 82 GLN A C 17
ATOM 23912 O O . GLN A 1 24 ? 0.029 -9.793 8.948 1.00 0.00 82 GLN A O 17
ATOM 23926 N N . THR A 1 25 ? 1.268 -10.572 7.239 1.00 0.00 83 THR A N 17
ATOM 23927 C CA . THR A 1 25 ? 2.467 -9.843 7.632 1.00 0.00 83 THR A CA 17
ATOM 23928 C C . THR A 1 25 ? 3.174 -9.254 6.417 1.00 0.00 83 THR A C 17
ATOM 23929 O O . THR A 1 25 ? 2.748 -9.456 5.280 1.00 0.00 83 THR A O 17
ATOM 23940 N N . ASP A 1 26 ? 4.257 -8.524 6.665 1.00 0.00 84 ASP A N 17
ATOM 23941 C CA . ASP A 1 26 ? 5.025 -7.906 5.591 1.00 0.00 84 ASP A CA 17
ATOM 23942 C C . ASP A 1 26 ? 5.292 -8.905 4.469 1.00 0.00 84 ASP A C 17
ATOM 23943 O O . ASP A 1 26 ? 5.090 -8.601 3.294 1.00 0.00 84 ASP A O 17
ATOM 23952 N N . GLU A 1 27 ? 5.746 -10.098 4.841 1.00 0.00 85 GLU A N 17
ATOM 23953 C CA . GLU A 1 27 ? 6.042 -11.140 3.865 1.00 0.00 85 GLU A CA 17
ATOM 23954 C C . GLU A 1 27 ? 4.852 -11.371 2.938 1.00 0.00 85 GLU A C 17
ATOM 23955 O O . GLU A 1 27 ? 4.994 -11.368 1.715 1.00 0.00 85 GLU A O 17
ATOM 23967 N N . ASP A 1 28 ? 3.679 -11.571 3.529 1.00 0.00 86 ASP A N 17
ATOM 23968 C CA . ASP A 1 28 ? 2.464 -11.803 2.758 1.00 0.00 86 ASP A CA 17
ATOM 23969 C C . ASP A 1 28 ? 2.173 -10.624 1.835 1.00 0.00 86 ASP A C 17
ATOM 23970 O O . ASP A 1 28 ? 2.257 -10.743 0.613 1.00 0.00 86 ASP A O 17
ATOM 23979 N N . VAL A 1 29 ? 1.828 -9.485 2.428 1.00 0.00 87 VAL A N 17
ATOM 23980 C CA . VAL A 1 29 ? 1.524 -8.284 1.660 1.00 0.00 87 VAL A CA 17
ATOM 23981 C C . VAL A 1 29 ? 2.499 -8.112 0.500 1.00 0.00 87 VAL A C 17
ATOM 23982 O O . VAL A 1 29 ? 2.090 -7.887 -0.639 1.00 0.00 87 VAL A O 17
ATOM 23995 N N . ARG A 1 30 ? 3.789 -8.220 0.799 1.00 0.00 88 ARG A N 17
ATOM 23996 C CA . ARG A 1 30 ? 4.823 -8.076 -0.219 1.00 0.00 88 ARG A CA 17
ATOM 23997 C C . ARG A 1 30 ? 4.612 -9.073 -1.354 1.00 0.00 88 ARG A C 17
ATOM 23998 O O . ARG A 1 30 ? 4.462 -8.688 -2.514 1.00 0.00 88 ARG A O 17
ATOM 24019 N N . LYS A 1 31 ? 4.601 -10.357 -1.013 1.00 0.00 89 LYS A N 17
ATOM 24020 C CA . LYS A 1 31 ? 4.407 -11.411 -2.001 1.00 0.00 89 LYS A CA 17
ATOM 24021 C C . LYS A 1 31 ? 3.029 -11.305 -2.647 1.00 0.00 89 LYS A C 17
ATOM 24022 O O . LYS A 1 31 ? 2.801 -11.831 -3.736 1.00 0.00 89 LYS A O 17
ATOM 24041 N N . MET A 1 32 ? 2.114 -10.619 -1.969 1.00 0.00 90 MET A N 17
ATOM 24042 C CA . MET A 1 32 ? 0.760 -10.442 -2.479 1.00 0.00 90 MET A CA 17
ATOM 24043 C C . MET A 1 32 ? 0.678 -9.223 -3.392 1.00 0.00 90 MET A C 17
ATOM 24044 O O . MET A 1 32 ? -0.231 -9.111 -4.215 1.00 0.00 90 MET A O 17
ATOM 24058 N N . PHE A 1 33 ? 1.632 -8.311 -3.241 1.00 0.00 91 PHE A N 17
ATOM 24059 C CA . PHE A 1 33 ? 1.667 -7.099 -4.052 1.00 0.00 91 PHE A CA 17
ATOM 24060 C C . PHE A 1 33 ? 2.657 -7.243 -5.204 1.00 0.00 91 PHE A C 17
ATOM 24061 O O . PHE A 1 33 ? 2.639 -6.459 -6.152 1.00 0.00 91 PHE A O 17
ATOM 24078 N N . GLU A 1 34 ? 3.519 -8.251 -5.113 1.00 0.00 92 GLU A N 17
ATOM 24079 C CA . GLU A 1 34 ? 4.517 -8.497 -6.147 1.00 0.00 92 GLU A CA 17
ATOM 24080 C C . GLU A 1 34 ? 3.850 -8.824 -7.480 1.00 0.00 92 GLU A C 17
ATOM 24081 O O . GLU A 1 34 ? 4.264 -8.356 -8.541 1.00 0.00 92 GLU A O 17
ATOM 24093 N N . PRO A 1 35 ? 2.793 -9.647 -7.427 1.00 0.00 93 PRO A N 17
ATOM 24094 C CA . PRO A 1 35 ? 2.046 -10.055 -8.620 1.00 0.00 93 PRO A CA 17
ATOM 24095 C C . PRO A 1 35 ? 1.690 -8.872 -9.514 1.00 0.00 93 PRO A C 17
ATOM 24096 O O . PRO A 1 35 ? 1.307 -9.048 -10.671 1.00 0.00 93 PRO A O 17
ATOM 24107 N N . PHE A 1 36 ? 1.819 -7.666 -8.971 1.00 0.00 94 PHE A N 17
ATOM 24108 C CA . PHE A 1 36 ? 1.511 -6.454 -9.719 1.00 0.00 94 PHE A CA 17
ATOM 24109 C C . PHE A 1 36 ? 2.747 -5.569 -9.856 1.00 0.00 94 PHE A C 17
ATOM 24110 O O . PHE A 1 36 ? 2.644 -4.345 -9.912 1.00 0.00 94 PHE A O 17
ATOM 24127 N N . GLY A 1 37 ? 3.916 -6.200 -9.908 1.00 0.00 95 GLY A N 17
ATOM 24128 C CA . GLY A 1 37 ? 5.155 -5.457 -10.037 1.00 0.00 95 GLY A CA 17
ATOM 24129 C C . GLY A 1 37 ? 6.151 -5.796 -8.946 1.00 0.00 95 GLY A C 17
ATOM 24130 O O . GLY A 1 37 ? 5.847 -6.566 -8.034 1.00 0.00 95 GLY A O 17
ATOM 24134 N N . THR A 1 38 ? 7.347 -5.223 -9.039 1.00 0.00 96 THR A N 17
ATOM 24135 C CA . THR A 1 38 ? 8.393 -5.472 -8.054 1.00 0.00 96 THR A CA 17
ATOM 24136 C C . THR A 1 38 ? 8.354 -4.435 -6.938 1.00 0.00 96 THR A C 17
ATOM 24137 O O . THR A 1 38 ? 8.225 -3.237 -7.194 1.00 0.00 96 THR A O 17
ATOM 24148 N N . ILE A 1 39 ? 8.467 -4.902 -5.699 1.00 0.00 97 ILE A N 17
ATOM 24149 C CA . ILE A 1 39 ? 8.447 -4.013 -4.543 1.00 0.00 97 ILE A CA 17
ATOM 24150 C C . ILE A 1 39 ? 9.861 -3.681 -4.081 1.00 0.00 97 ILE A C 17
ATOM 24151 O O . ILE A 1 39 ? 10.651 -4.574 -3.775 1.00 0.00 97 ILE A O 17
ATOM 24167 N N . ASP A 1 40 ? 10.173 -2.391 -4.030 1.00 0.00 98 ASP A N 17
ATOM 24168 C CA . ASP A 1 40 ? 11.491 -1.939 -3.601 1.00 0.00 98 ASP A CA 17
ATOM 24169 C C . ASP A 1 40 ? 11.619 -1.999 -2.082 1.00 0.00 98 ASP A C 17
ATOM 24170 O O . ASP A 1 40 ? 12.625 -2.471 -1.553 1.00 0.00 98 ASP A O 17
ATOM 24179 N N . GLU A 1 41 ? 10.593 -1.516 -1.388 1.00 0.00 99 GLU A N 17
ATOM 24180 C CA . GLU A 1 41 ? 10.593 -1.513 0.071 1.00 0.00 99 GLU A CA 17
ATOM 24181 C C . GLU A 1 41 ? 9.200 -1.818 0.615 1.00 0.00 99 GLU A C 17
ATOM 24182 O O . GLU A 1 41 ? 8.195 -1.591 -0.060 1.00 0.00 99 GLU A O 17
ATOM 24194 N N . CYS A 1 42 ? 9.149 -2.334 1.838 1.00 0.00 100 CYS A N 17
ATOM 24195 C CA . CYS A 1 42 ? 7.880 -2.672 2.473 1.00 0.00 100 CYS A CA 17
ATOM 24196 C C . CYS A 1 42 ? 8.044 -2.789 3.985 1.00 0.00 100 CYS A C 17
ATOM 24197 O O . CYS A 1 42 ? 8.954 -3.460 4.472 1.00 0.00 100 CYS A O 17
ATOM 24205 N N . THR A 1 43 ? 7.156 -2.131 4.724 1.00 0.00 101 THR A N 17
ATOM 24206 C CA . THR A 1 43 ? 7.202 -2.159 6.180 1.00 0.00 101 THR A CA 17
ATOM 24207 C C . THR A 1 43 ? 5.803 -2.064 6.777 1.00 0.00 101 THR A C 17
ATOM 24208 O O . THR A 1 43 ? 4.984 -1.255 6.339 1.00 0.00 101 THR A O 17
ATOM 24219 N N . VAL A 1 44 ? 5.535 -2.894 7.780 1.00 0.00 102 VAL A N 17
ATOM 24220 C CA . VAL A 1 44 ? 4.234 -2.901 8.439 1.00 0.00 102 VAL A CA 17
ATOM 24221 C C . VAL A 1 44 ? 4.271 -2.105 9.738 1.00 0.00 102 VAL A C 17
ATOM 24222 O O . VAL A 1 44 ? 5.223 -2.205 10.514 1.00 0.00 102 VAL A O 17
ATOM 24235 N N . LEU A 1 45 ? 3.230 -1.314 9.971 1.00 0.00 103 LEU A N 17
ATOM 24236 C CA . LEU A 1 45 ? 3.143 -0.499 11.178 1.00 0.00 103 LEU A CA 17
ATOM 24237 C C . LEU A 1 45 ? 2.521 -1.289 12.325 1.00 0.00 103 LEU A C 17
ATOM 24238 O O . LEU A 1 45 ? 1.658 -2.140 12.109 1.00 0.00 103 LEU A O 17
ATOM 24254 N N . ARG A 1 46 ? 2.965 -1.001 13.544 1.00 0.00 104 ARG A N 17
ATOM 24255 C CA . ARG A 1 46 ? 2.451 -1.684 14.725 1.00 0.00 104 ARG A CA 17
ATOM 24256 C C . ARG A 1 46 ? 2.296 -0.712 15.891 1.00 0.00 104 ARG A C 17
ATOM 24257 O O . ARG A 1 46 ? 2.772 0.421 15.835 1.00 0.00 104 ARG A O 17
ATOM 24278 N N . GLY A 1 47 ? 1.625 -1.164 16.946 1.00 0.00 105 GLY A N 17
ATOM 24279 C CA . GLY A 1 47 ? 1.418 -0.322 18.110 1.00 0.00 105 GLY A CA 17
ATOM 24280 C C . GLY A 1 47 ? 2.573 -0.392 19.089 1.00 0.00 105 GLY A C 17
ATOM 24281 O O . GLY A 1 47 ? 3.726 -0.598 18.709 1.00 0.00 105 GLY A O 17
ATOM 24285 N N . PRO A 1 48 ? 2.268 -0.215 20.383 1.00 0.00 106 PRO A N 17
ATOM 24286 C CA . PRO A 1 48 ? 3.277 -0.253 21.446 1.00 0.00 106 PRO A CA 17
ATOM 24287 C C . PRO A 1 48 ? 3.699 -1.677 21.794 1.00 0.00 106 PRO A C 17
ATOM 24288 O O . PRO A 1 48 ? 4.889 -1.974 21.896 1.00 0.00 106 PRO A O 17
ATOM 24299 N N . ASP A 1 49 ? 2.717 -2.553 21.973 1.00 0.00 107 ASP A N 17
ATOM 24300 C CA . ASP A 1 49 ? 2.987 -3.946 22.308 1.00 0.00 107 ASP A CA 17
ATOM 24301 C C . ASP A 1 49 ? 3.749 -4.638 21.182 1.00 0.00 107 ASP A C 17
ATOM 24302 O O . ASP A 1 49 ? 4.673 -5.412 21.428 1.00 0.00 107 ASP A O 17
ATOM 24311 N N . GLY A 1 50 ? 3.355 -4.353 19.944 1.00 0.00 108 GLY A N 17
ATOM 24312 C CA . GLY A 1 50 ? 4.011 -4.956 18.799 1.00 0.00 108 GLY A CA 17
ATOM 24313 C C . GLY A 1 50 ? 3.057 -5.771 17.948 1.00 0.00 108 GLY A C 17
ATOM 24314 O O . GLY A 1 50 ? 3.428 -6.818 17.415 1.00 0.00 108 GLY A O 17
ATOM 24318 N N . THR A 1 51 ? 1.824 -5.293 17.820 1.00 0.00 109 THR A N 17
ATOM 24319 C CA . THR A 1 51 ? 0.813 -5.985 17.030 1.00 0.00 109 THR A CA 17
ATOM 24320 C C . THR A 1 51 ? 0.460 -5.195 15.775 1.00 0.00 109 THR A C 17
ATOM 24321 O O . THR A 1 51 ? 0.553 -3.968 15.756 1.00 0.00 109 THR A O 17
ATOM 24332 N N . SER A 1 52 ? 0.052 -5.907 14.729 1.00 0.00 110 SER A N 17
ATOM 24333 C CA . SER A 1 52 ? -0.313 -5.272 13.468 1.00 0.00 110 SER A CA 17
ATOM 24334 C C . SER A 1 52 ? -1.476 -4.304 13.664 1.00 0.00 110 SER A C 17
ATOM 24335 O O . SER A 1 52 ? -2.640 -4.704 13.664 1.00 0.00 110 SER A O 17
ATOM 24343 N N . LYS A 1 53 ? -1.152 -3.026 13.832 1.00 0.00 111 LYS A N 17
ATOM 24344 C CA . LYS A 1 53 ? -2.167 -1.998 14.028 1.00 0.00 111 LYS A CA 17
ATOM 24345 C C . LYS A 1 53 ? -3.276 -2.124 12.988 1.00 0.00 111 LYS A C 17
ATOM 24346 O O . LYS A 1 53 ? -4.426 -1.770 13.248 1.00 0.00 111 LYS A O 17
ATOM 24365 N N . GLY A 1 54 ? -2.923 -2.631 11.811 1.00 0.00 112 GLY A N 17
ATOM 24366 C CA . GLY A 1 54 ? -3.901 -2.795 10.751 1.00 0.00 112 GLY A CA 17
ATOM 24367 C C . GLY A 1 54 ? -3.592 -1.939 9.539 1.00 0.00 112 GLY A C 17
ATOM 24368 O O . GLY A 1 54 ? -4.497 -1.538 8.807 1.00 0.00 112 GLY A O 17
ATOM 24372 N N . CYS A 1 55 ? -2.311 -1.657 9.328 1.00 0.00 113 CYS A N 17
ATOM 24373 C CA . CYS A 1 55 ? -1.885 -0.840 8.197 1.00 0.00 113 CYS A CA 17
ATOM 24374 C C . CYS A 1 55 ? -0.415 -1.087 7.871 1.00 0.00 113 CYS A C 17
ATOM 24375 O O . CYS A 1 55 ? 0.387 -1.379 8.758 1.00 0.00 113 CYS A O 17
ATOM 24383 N N . ALA A 1 56 ? -0.069 -0.969 6.594 1.00 0.00 114 ALA A N 17
ATOM 24384 C CA . ALA A 1 56 ? 1.304 -1.178 6.151 1.00 0.00 114 ALA A CA 17
ATOM 24385 C C . ALA A 1 56 ? 1.642 -0.280 4.966 1.00 0.00 114 ALA A C 17
ATOM 24386 O O . ALA A 1 56 ? 0.753 0.179 4.249 1.00 0.00 114 ALA A O 17
ATOM 24393 N N . PHE A 1 57 ? 2.932 -0.033 4.766 1.00 0.00 115 PHE A N 17
ATOM 24394 C CA . PHE A 1 57 ? 3.387 0.812 3.668 1.00 0.00 115 PHE A CA 17
ATOM 24395 C C . PHE A 1 57 ? 4.167 -0.004 2.641 1.00 0.00 115 PHE A C 17
ATOM 24396 O O . PHE A 1 57 ? 5.095 -0.735 2.987 1.00 0.00 115 PHE A O 17
ATOM 24413 N N . VAL A 1 58 ? 3.782 0.127 1.375 1.00 0.00 116 VAL A N 17
ATOM 24414 C CA . VAL A 1 58 ? 4.443 -0.597 0.297 1.00 0.00 116 VAL A CA 17
ATOM 24415 C C . VAL A 1 58 ? 5.043 0.364 -0.723 1.00 0.00 116 VAL A C 17
ATOM 24416 O O . VAL A 1 58 ? 4.372 1.279 -1.201 1.00 0.00 116 VAL A O 17
ATOM 24429 N N . LYS A 1 59 ? 6.313 0.151 -1.053 1.00 0.00 117 LYS A N 17
ATOM 24430 C CA . LYS A 1 59 ? 7.005 0.997 -2.018 1.00 0.00 117 LYS A CA 17
ATOM 24431 C C . LYS A 1 59 ? 7.383 0.203 -3.265 1.00 0.00 117 LYS A C 17
ATOM 24432 O O . LYS A 1 59 ? 8.313 -0.603 -3.240 1.00 0.00 117 LYS A O 17
ATOM 24451 N N . PHE A 1 60 ? 6.658 0.439 -4.353 1.00 0.00 118 PHE A N 17
ATOM 24452 C CA . PHE A 1 60 ? 6.919 -0.254 -5.610 1.00 0.00 118 PHE A CA 17
ATOM 24453 C C . PHE A 1 60 ? 8.157 0.314 -6.297 1.00 0.00 118 PHE A C 17
ATOM 24454 O O . PHE A 1 60 ? 8.492 1.485 -6.125 1.00 0.00 118 PHE A O 17
ATOM 24471 N N . GLN A 1 61 ? 8.831 -0.526 -7.076 1.00 0.00 119 GLN A N 17
ATOM 24472 C CA . GLN A 1 61 ? 10.033 -0.108 -7.789 1.00 0.00 119 GLN A CA 17
ATOM 24473 C C . GLN A 1 61 ? 9.769 1.149 -8.610 1.00 0.00 119 GLN A C 17
ATOM 24474 O O . GLN A 1 61 ? 10.637 2.013 -8.740 1.00 0.00 119 GLN A O 17
ATOM 24488 N N . THR A 1 62 ? 8.564 1.247 -9.164 1.00 0.00 120 THR A N 17
ATOM 24489 C CA . THR A 1 62 ? 8.186 2.398 -9.974 1.00 0.00 120 THR A CA 17
ATOM 24490 C C . THR A 1 62 ? 6.717 2.752 -9.774 1.00 0.00 120 THR A C 17
ATOM 24491 O O . THR A 1 62 ? 5.950 1.971 -9.210 1.00 0.00 120 THR A O 17
ATOM 24502 N N . HIS A 1 63 ? 6.330 3.936 -10.240 1.00 0.00 121 HIS A N 17
ATOM 24503 C CA . HIS A 1 63 ? 4.951 4.393 -10.112 1.00 0.00 121 HIS A CA 17
ATOM 24504 C C . HIS A 1 63 ? 4.004 3.490 -10.897 1.00 0.00 121 HIS A C 17
ATOM 24505 O O . HIS A 1 63 ? 3.026 2.978 -10.353 1.00 0.00 121 HIS A O 17
ATOM 24519 N N . ALA A 1 64 ? 4.302 3.299 -12.178 1.00 0.00 122 ALA A N 17
ATOM 24520 C CA . ALA A 1 64 ? 3.479 2.456 -13.037 1.00 0.00 122 ALA A CA 17
ATOM 24521 C C . ALA A 1 64 ? 2.919 1.267 -12.264 1.00 0.00 122 ALA A C 17
ATOM 24522 O O . ALA A 1 64 ? 1.713 1.175 -12.036 1.00 0.00 122 ALA A O 17
ATOM 24529 N N . GLU A 1 65 ? 3.802 0.357 -11.865 1.00 0.00 123 GLU A N 17
ATOM 24530 C CA . GLU A 1 65 ? 3.394 -0.828 -11.120 1.00 0.00 123 GLU A CA 17
ATOM 24531 C C . GLU A 1 65 ? 2.479 -0.452 -9.958 1.00 0.00 123 GLU A C 17
ATOM 24532 O O . GLU A 1 65 ? 1.368 -0.967 -9.837 1.00 0.00 123 GLU A O 17
ATOM 24544 N N . ALA A 1 66 ? 2.955 0.451 -9.106 1.00 0.00 124 ALA A N 17
ATOM 24545 C CA . ALA A 1 66 ? 2.180 0.898 -7.956 1.00 0.00 124 ALA A CA 17
ATOM 24546 C C . ALA A 1 66 ? 0.717 1.112 -8.329 1.00 0.00 124 ALA A C 17
ATOM 24547 O O . ALA A 1 66 ? -0.183 0.791 -7.553 1.00 0.00 124 ALA A O 17
ATOM 24554 N N . GLN A 1 67 ? 0.488 1.656 -9.519 1.00 0.00 125 GLN A N 17
ATOM 24555 C CA . GLN A 1 67 ? -0.867 1.914 -9.993 1.00 0.00 125 GLN A CA 17
ATOM 24556 C C . GLN A 1 67 ? -1.567 0.614 -10.374 1.00 0.00 125 GLN A C 17
ATOM 24557 O O . GLN A 1 67 ? -2.762 0.447 -10.130 1.00 0.00 125 GLN A O 17
ATOM 24571 N N . ALA A 1 68 ? -0.816 -0.304 -10.973 1.00 0.00 126 ALA A N 17
ATOM 24572 C CA . ALA A 1 68 ? -1.364 -1.589 -11.386 1.00 0.00 126 ALA A CA 17
ATOM 24573 C C . ALA A 1 68 ? -2.059 -2.289 -10.223 1.00 0.00 126 ALA A C 17
ATOM 24574 O O . ALA A 1 68 ? -3.243 -2.614 -10.300 1.00 0.00 126 ALA A O 17
ATOM 24581 N N . ALA A 1 69 ? -1.314 -2.518 -9.146 1.00 0.00 127 ALA A N 17
ATOM 24582 C CA . ALA A 1 69 ? -1.859 -3.178 -7.966 1.00 0.00 127 ALA A CA 17
ATOM 24583 C C . ALA A 1 69 ? -3.159 -2.517 -7.519 1.00 0.00 127 ALA A C 17
ATOM 24584 O O . ALA A 1 69 ? -4.227 -3.128 -7.574 1.00 0.00 127 ALA A O 17
ATOM 24591 N N . ILE A 1 70 ? -3.061 -1.268 -7.077 1.00 0.00 128 ILE A N 17
ATOM 24592 C CA . ILE A 1 70 ? -4.230 -0.526 -6.621 1.00 0.00 128 ILE A CA 17
ATOM 24593 C C . ILE A 1 70 ? -5.422 -0.758 -7.543 1.00 0.00 128 ILE A C 17
ATOM 24594 O O . ILE A 1 70 ? -6.473 -1.227 -7.108 1.00 0.00 128 ILE A O 17
ATOM 24610 N N . ASN A 1 71 ? -5.251 -0.429 -8.819 1.00 0.00 129 ASN A N 17
ATOM 24611 C CA . ASN A 1 71 ? -6.313 -0.603 -9.803 1.00 0.00 129 ASN A CA 17
ATOM 24612 C C . ASN A 1 71 ? -7.064 -1.909 -9.567 1.00 0.00 129 ASN A C 17
ATOM 24613 O O . ASN A 1 71 ? -8.286 -1.970 -9.707 1.00 0.00 129 ASN A O 17
ATOM 24624 N N . THR A 1 72 ? -6.326 -2.954 -9.206 1.00 0.00 130 THR A N 17
ATOM 24625 C CA . THR A 1 72 ? -6.921 -4.259 -8.951 1.00 0.00 130 THR A CA 17
ATOM 24626 C C . THR A 1 72 ? -7.055 -4.519 -7.455 1.00 0.00 130 THR A C 17
ATOM 24627 O O . THR A 1 72 ? -8.157 -4.486 -6.905 1.00 0.00 130 THR A O 17
ATOM 24638 N N . LEU A 1 73 ? -5.928 -4.777 -6.800 1.00 0.00 131 LEU A N 17
ATOM 24639 C CA . LEU A 1 73 ? -5.920 -5.041 -5.365 1.00 0.00 131 LEU A CA 17
ATOM 24640 C C . LEU A 1 73 ? -6.970 -4.198 -4.650 1.00 0.00 131 LEU A C 17
ATOM 24641 O O . LEU A 1 73 ? -7.803 -4.721 -3.909 1.00 0.00 131 LEU A O 17
ATOM 24657 N N . HIS A 1 74 ? -6.926 -2.889 -4.879 1.00 0.00 132 HIS A N 17
ATOM 24658 C CA . HIS A 1 74 ? -7.876 -1.972 -4.258 1.00 0.00 132 HIS A CA 17
ATOM 24659 C C . HIS A 1 74 ? -9.280 -2.569 -4.248 1.00 0.00 132 HIS A C 17
ATOM 24660 O O . HIS A 1 74 ? -9.859 -2.837 -5.300 1.00 0.00 132 HIS A O 17
ATOM 24674 N N . SER A 1 75 ? -9.821 -2.775 -3.051 1.00 0.00 133 SER A N 17
ATOM 24675 C CA . SER A 1 75 ? -11.155 -3.345 -2.903 1.00 0.00 133 SER A CA 17
ATOM 24676 C C . SER A 1 75 ? -11.285 -4.638 -3.703 1.00 0.00 133 SER A C 17
ATOM 24677 O O . SER A 1 75 ? -12.256 -4.834 -4.435 1.00 0.00 133 SER A O 17
ATOM 24685 N N . SER A 1 76 ? -10.300 -5.518 -3.557 1.00 0.00 134 SER A N 17
ATOM 24686 C CA . SER A 1 76 ? -10.301 -6.792 -4.268 1.00 0.00 134 SER A CA 17
ATOM 24687 C C . SER A 1 76 ? -10.797 -7.917 -3.365 1.00 0.00 134 SER A C 17
ATOM 24688 O O . SER A 1 76 ? -11.915 -8.408 -3.524 1.00 0.00 134 SER A O 17
ATOM 24696 N N . ARG A 1 77 ? -9.957 -8.321 -2.418 1.00 0.00 135 ARG A N 17
ATOM 24697 C CA . ARG A 1 77 ? -10.309 -9.390 -1.490 1.00 0.00 135 ARG A CA 17
ATOM 24698 C C . ARG A 1 77 ? -10.769 -8.818 -0.152 1.00 0.00 135 ARG A C 17
ATOM 24699 O O . ARG A 1 77 ? -10.687 -7.612 0.082 1.00 0.00 135 ARG A O 17
ATOM 24720 N N . THR A 1 78 ? -11.254 -9.693 0.724 1.00 0.00 136 THR A N 17
ATOM 24721 C CA . THR A 1 78 ? -11.729 -9.276 2.037 1.00 0.00 136 THR A CA 17
ATOM 24722 C C . THR A 1 78 ? -11.083 -10.103 3.143 1.00 0.00 136 THR A C 17
ATOM 24723 O O . THR A 1 78 ? -11.708 -11.003 3.705 1.00 0.00 136 THR A O 17
ATOM 24734 N N . LEU A 1 79 ? -9.829 -9.792 3.451 1.00 0.00 137 LEU A N 17
ATOM 24735 C CA . LEU A 1 79 ? -9.097 -10.506 4.492 1.00 0.00 137 LEU A CA 17
ATOM 24736 C C . LEU A 1 79 ? -9.996 -10.792 5.691 1.00 0.00 137 LEU A C 17
ATOM 24737 O O . LEU A 1 79 ? -10.952 -10.068 5.968 1.00 0.00 137 LEU A O 17
ATOM 24753 N N . PRO A 1 80 ? -9.682 -11.872 6.421 1.00 0.00 138 PRO A N 17
ATOM 24754 C CA . PRO A 1 80 ? -10.448 -12.277 7.604 1.00 0.00 138 PRO A CA 17
ATOM 24755 C C . PRO A 1 80 ? -10.231 -11.337 8.785 1.00 0.00 138 PRO A C 17
ATOM 24756 O O . PRO A 1 80 ? -9.095 -11.035 9.150 1.00 0.00 138 PRO A O 17
ATOM 24767 N N . GLY A 1 81 ? -11.328 -10.877 9.379 1.00 0.00 139 GLY A N 17
ATOM 24768 C CA . GLY A 1 81 ? -11.235 -9.976 10.512 1.00 0.00 139 GLY A CA 17
ATOM 24769 C C . GLY A 1 81 ? -11.201 -8.519 10.094 1.00 0.00 139 GLY A C 17
ATOM 24770 O O . GLY A 1 81 ? -10.817 -7.651 10.876 1.00 0.00 139 GLY A O 17
ATOM 24774 N N . ALA A 1 82 ? -11.601 -8.251 8.855 1.00 0.00 140 ALA A N 17
ATOM 24775 C CA . ALA A 1 82 ? -11.615 -6.890 8.334 1.00 0.00 140 ALA A CA 17
ATOM 24776 C C . ALA A 1 82 ? -13.006 -6.504 7.843 1.00 0.00 140 ALA A C 17
ATOM 24777 O O . ALA A 1 82 ? -13.490 -7.034 6.843 1.00 0.00 140 ALA A O 17
ATOM 24784 N N . SER A 1 83 ? -13.643 -5.579 8.553 1.00 0.00 141 SER A N 17
ATOM 24785 C CA . SER A 1 83 ? -14.981 -5.125 8.191 1.00 0.00 141 SER A CA 17
ATOM 24786 C C . SER A 1 83 ? -15.177 -5.162 6.678 1.00 0.00 141 SER A C 17
ATOM 24787 O O . SER A 1 83 ? -15.842 -6.052 6.149 1.00 0.00 141 SER A O 17
ATOM 24795 N N . SER A 1 84 ? -14.592 -4.188 5.988 1.00 0.00 142 SER A N 17
ATOM 24796 C CA . SER A 1 84 ? -14.704 -4.106 4.537 1.00 0.00 142 SER A CA 17
ATOM 24797 C C . SER A 1 84 ? -13.503 -4.760 3.861 1.00 0.00 142 SER A C 17
ATOM 24798 O O . SER A 1 84 ? -12.585 -5.237 4.528 1.00 0.00 142 SER A O 17
ATOM 24806 N N . SER A 1 85 ? -13.518 -4.780 2.532 1.00 0.00 143 SER A N 17
ATOM 24807 C CA . SER A 1 85 ? -12.432 -5.379 1.764 1.00 0.00 143 SER A CA 17
ATOM 24808 C C . SER A 1 85 ? -11.118 -4.646 2.018 1.00 0.00 143 SER A C 17
ATOM 24809 O O . SER A 1 85 ? -11.058 -3.718 2.826 1.00 0.00 143 SER A O 17
ATOM 24817 N N . LEU A 1 86 ? -10.068 -5.070 1.324 1.00 0.00 144 LEU A N 17
ATOM 24818 C CA . LEU A 1 86 ? -8.754 -4.455 1.473 1.00 0.00 144 LEU A CA 17
ATOM 24819 C C . LEU A 1 86 ? -8.734 -3.057 0.864 1.00 0.00 144 LEU A C 17
ATOM 24820 O O . LEU A 1 86 ? -9.166 -2.857 -0.272 1.00 0.00 144 LEU A O 17
ATOM 24836 N N . VAL A 1 87 ? -8.228 -2.092 1.625 1.00 0.00 145 VAL A N 17
ATOM 24837 C CA . VAL A 1 87 ? -8.149 -0.713 1.159 1.00 0.00 145 VAL A CA 17
ATOM 24838 C C . VAL A 1 87 ? -6.729 -0.358 0.731 1.00 0.00 145 VAL A C 17
ATOM 24839 O O . VAL A 1 87 ? -5.877 -0.048 1.564 1.00 0.00 145 VAL A O 17
ATOM 24852 N N . VAL A 1 88 ? -6.481 -0.406 -0.574 1.00 0.00 146 VAL A N 17
ATOM 24853 C CA . VAL A 1 88 ? -5.165 -0.088 -1.114 1.00 0.00 146 VAL A CA 17
ATOM 24854 C C . VAL A 1 88 ? -5.193 1.219 -1.897 1.00 0.00 146 VAL A C 17
ATOM 24855 O O . VAL A 1 88 ? -5.981 1.380 -2.830 1.00 0.00 146 VAL A O 17
ATOM 24868 N N . LYS A 1 89 ? -4.329 2.152 -1.513 1.00 0.00 147 LYS A N 17
ATOM 24869 C CA . LYS A 1 89 ? -4.252 3.446 -2.180 1.00 0.00 147 LYS A CA 17
ATOM 24870 C C . LYS A 1 89 ? -2.860 4.053 -2.032 1.00 0.00 147 LYS A C 17
ATOM 24871 O O . LYS A 1 89 ? -1.974 3.457 -1.420 1.00 0.00 147 LYS A O 17
ATOM 24890 N N . PHE A 1 90 ? -2.675 5.242 -2.596 1.00 0.00 148 PHE A N 17
ATOM 24891 C CA . PHE A 1 90 ? -1.391 5.929 -2.527 1.00 0.00 148 PHE A CA 17
ATOM 24892 C C . PHE A 1 90 ? -1.140 6.473 -1.123 1.00 0.00 148 PHE A C 17
ATOM 24893 O O . PHE A 1 90 ? -2.079 6.742 -0.374 1.00 0.00 148 PHE A O 17
ATOM 24910 N N . ALA A 1 91 ? 0.132 6.632 -0.775 1.00 0.00 149 ALA A N 17
ATOM 24911 C CA . ALA A 1 91 ? 0.507 7.145 0.537 1.00 0.00 149 ALA A CA 17
ATOM 24912 C C . ALA A 1 91 ? 0.770 8.647 0.484 1.00 0.00 149 ALA A C 17
ATOM 24913 O O . ALA A 1 91 ? 1.636 9.109 -0.259 1.00 0.00 149 ALA A O 17
ATOM 24920 N N . ASP A 1 92 ? 0.018 9.402 1.277 1.00 0.00 150 ASP A N 17
ATOM 24921 C CA . ASP A 1 92 ? 0.170 10.852 1.321 1.00 0.00 150 ASP A CA 17
ATOM 24922 C C . ASP A 1 92 ? 1.385 11.245 2.156 1.00 0.00 150 ASP A C 17
ATOM 24923 O O . ASP A 1 92 ? 1.556 10.778 3.282 1.00 0.00 150 ASP A O 17
ATOM 24932 N N . THR A 1 93 ? 2.227 12.108 1.595 1.00 0.00 151 THR A N 17
ATOM 24933 C CA . THR A 1 93 ? 3.427 12.562 2.286 1.00 0.00 151 THR A CA 17
ATOM 24934 C C . THR A 1 93 ? 3.140 13.798 3.131 1.00 0.00 151 THR A C 17
ATOM 24935 O O . THR A 1 93 ? 2.088 14.423 2.996 1.00 0.00 151 THR A O 17
ATOM 24946 N N . GLU A 1 94 ? 4.082 14.146 4.002 1.00 0.00 152 GLU A N 17
ATOM 24947 C CA . GLU A 1 94 ? 3.928 15.308 4.870 1.00 0.00 152 GLU A CA 17
ATOM 24948 C C . GLU A 1 94 ? 5.286 15.816 5.344 1.00 0.00 152 GLU A C 17
ATOM 24949 O O . GLU A 1 94 ? 6.057 15.079 5.960 1.00 0.00 152 GLU A O 17
ATOM 24961 N N . LYS A 1 95 ? 5.573 17.080 5.054 1.00 0.00 153 LYS A N 17
ATOM 24962 C CA . LYS A 1 95 ? 6.837 17.690 5.450 1.00 0.00 153 LYS A CA 17
ATOM 24963 C C . LYS A 1 95 ? 6.742 19.212 5.414 1.00 0.00 153 LYS A C 17
ATOM 24964 O O . LYS A 1 95 ? 6.281 19.790 4.431 1.00 0.00 153 LYS A O 17
ATOM 24983 N N . GLU A 1 96 ? 7.184 19.853 6.492 1.00 0.00 154 GLU A N 17
ATOM 24984 C CA . GLU A 1 96 ? 7.149 21.308 6.581 1.00 0.00 154 GLU A CA 17
ATOM 24985 C C . GLU A 1 96 ? 8.185 21.935 5.653 1.00 0.00 154 GLU A C 17
ATOM 24986 O O . GLU A 1 96 ? 9.300 21.431 5.518 1.00 0.00 154 GLU A O 17
ATOM 24998 N N . SER A 1 97 ? 7.809 23.039 5.014 1.00 0.00 155 SER A N 17
ATOM 24999 C CA . SER A 1 97 ? 8.703 23.733 4.095 1.00 0.00 155 SER A CA 17
ATOM 25000 C C . SER A 1 97 ? 9.487 24.823 4.820 1.00 0.00 155 SER A C 17
ATOM 25001 O O . SER A 1 97 ? 9.202 25.148 5.971 1.00 0.00 155 SER A O 17
ATOM 25009 N N . GLY A 1 98 ? 10.479 25.384 4.135 1.00 0.00 156 GLY A N 17
ATOM 25010 C CA . GLY A 1 98 ? 11.291 26.430 4.728 1.00 0.00 156 GLY A CA 17
ATOM 25011 C C . GLY A 1 98 ? 11.976 27.293 3.686 1.00 0.00 156 GLY A C 17
ATOM 25012 O O . GLY A 1 98 ? 13.045 26.957 3.176 1.00 0.00 156 GLY A O 17
ATOM 25016 N N . PRO A 1 99 ? 11.354 28.434 3.355 1.00 0.00 157 PRO A N 17
ATOM 25017 C CA . PRO A 1 99 ? 11.892 29.370 2.363 1.00 0.00 157 PRO A CA 17
ATOM 25018 C C . PRO A 1 99 ? 13.069 30.174 2.904 1.00 0.00 157 PRO A C 17
ATOM 25019 O O . PRO A 1 99 ? 14.071 30.367 2.215 1.00 0.00 157 PRO A O 17
ATOM 25030 N N . SER A 1 100 ? 12.942 30.640 4.143 1.00 0.00 158 SER A N 17
ATOM 25031 C CA . SER A 1 100 ? 13.995 31.426 4.775 1.00 0.00 158 SER A CA 17
ATOM 25032 C C . SER A 1 100 ? 14.131 31.064 6.251 1.00 0.00 158 SER A C 17
ATOM 25033 O O . SER A 1 100 ? 13.137 30.944 6.966 1.00 0.00 158 SER A O 17
ATOM 25041 N N . SER A 1 101 ? 15.371 30.892 6.699 1.00 0.00 159 SER A N 17
ATOM 25042 C CA . SER A 1 101 ? 15.639 30.540 8.089 1.00 0.00 159 SER A CA 17
ATOM 25043 C C . SER A 1 101 ? 16.597 31.540 8.728 1.00 0.00 159 SER A C 17
ATOM 25044 O O . SER A 1 101 ? 17.474 32.089 8.062 1.00 0.00 159 SER A O 17
ATOM 25052 N N . GLY A 1 102 ? 16.421 31.773 10.025 1.00 0.00 160 GLY A N 17
ATOM 25053 C CA . GLY A 1 102 ? 17.277 32.707 10.733 1.00 0.00 160 GLY A CA 17
ATOM 25054 C C . GLY A 1 102 ? 16.538 33.458 11.823 1.00 0.00 160 GLY A C 17
ATOM 25055 O O . GLY A 1 102 ? 16.160 34.615 11.642 1.00 0.00 160 GLY A O 17
ATOM 25059 N N . GLY A 1 1 ? -27.765 8.705 -15.840 1.00 0.00 59 GLY A N 18
ATOM 25060 C CA . GLY A 1 1 ? -26.494 8.218 -15.335 1.00 0.00 59 GLY A CA 18
ATOM 25061 C C . GLY A 1 1 ? -25.317 8.718 -16.150 1.00 0.00 59 GLY A C 18
ATOM 25062 O O . GLY A 1 1 ? -25.134 9.925 -16.312 1.00 0.00 59 GLY A O 18
ATOM 25066 N N . SER A 1 2 ? -24.517 7.789 -16.663 1.00 0.00 60 SER A N 18
ATOM 25067 C CA . SER A 1 2 ? -23.348 8.142 -17.460 1.00 0.00 60 SER A CA 18
ATOM 25068 C C . SER A 1 2 ? -22.507 9.200 -16.751 1.00 0.00 60 SER A C 18
ATOM 25069 O O . SER A 1 2 ? -22.026 10.146 -17.374 1.00 0.00 60 SER A O 18
ATOM 25077 N N . SER A 1 3 ? -22.334 9.031 -15.444 1.00 0.00 61 SER A N 18
ATOM 25078 C CA . SER A 1 3 ? -21.554 9.972 -14.649 1.00 0.00 61 SER A CA 18
ATOM 25079 C C . SER A 1 3 ? -20.305 9.301 -14.085 1.00 0.00 61 SER A C 18
ATOM 25080 O O . SER A 1 3 ? -20.387 8.271 -13.417 1.00 0.00 61 SER A O 18
ATOM 25088 N N . GLY A 1 4 ? -19.147 9.895 -14.358 1.00 0.00 62 GLY A N 18
ATOM 25089 C CA . GLY A 1 4 ? -17.897 9.342 -13.871 1.00 0.00 62 GLY A CA 18
ATOM 25090 C C . GLY A 1 4 ? -16.914 10.416 -13.449 1.00 0.00 62 GLY A C 18
ATOM 25091 O O . GLY A 1 4 ? -16.880 11.500 -14.030 1.00 0.00 62 GLY A O 18
ATOM 25095 N N . SER A 1 5 ? -16.112 10.115 -12.432 1.00 0.00 63 SER A N 18
ATOM 25096 C CA . SER A 1 5 ? -15.127 11.065 -11.928 1.00 0.00 63 SER A CA 18
ATOM 25097 C C . SER A 1 5 ? -13.805 10.367 -11.624 1.00 0.00 63 SER A C 18
ATOM 25098 O O . SER A 1 5 ? -13.761 9.400 -10.865 1.00 0.00 63 SER A O 18
ATOM 25106 N N . SER A 1 6 ? -12.728 10.866 -12.224 1.00 0.00 64 SER A N 18
ATOM 25107 C CA . SER A 1 6 ? -11.405 10.289 -12.021 1.00 0.00 64 SER A CA 18
ATOM 25108 C C . SER A 1 6 ? -10.412 11.354 -11.565 1.00 0.00 64 SER A C 18
ATOM 25109 O O . SER A 1 6 ? -10.731 12.542 -11.529 1.00 0.00 64 SER A O 18
ATOM 25117 N N . GLY A 1 7 ? -9.205 10.919 -11.217 1.00 0.00 65 GLY A N 18
ATOM 25118 C CA . GLY A 1 7 ? -8.183 11.846 -10.767 1.00 0.00 65 GLY A CA 18
ATOM 25119 C C . GLY A 1 7 ? -7.912 11.734 -9.280 1.00 0.00 65 GLY A C 18
ATOM 25120 O O . GLY A 1 7 ? -8.437 12.515 -8.486 1.00 0.00 65 GLY A O 18
ATOM 25124 N N . SER A 1 8 ? -7.093 10.759 -8.901 1.00 0.00 66 SER A N 18
ATOM 25125 C CA . SER A 1 8 ? -6.758 10.544 -7.498 1.00 0.00 66 SER A CA 18
ATOM 25126 C C . SER A 1 8 ? -5.493 11.308 -7.118 1.00 0.00 66 SER A C 18
ATOM 25127 O O . SER A 1 8 ? -4.424 11.084 -7.686 1.00 0.00 66 SER A O 18
ATOM 25135 N N . ARG A 1 9 ? -5.624 12.213 -6.153 1.00 0.00 67 ARG A N 18
ATOM 25136 C CA . ARG A 1 9 ? -4.493 13.012 -5.697 1.00 0.00 67 ARG A CA 18
ATOM 25137 C C . ARG A 1 9 ? -3.581 12.194 -4.786 1.00 0.00 67 ARG A C 18
ATOM 25138 O O . ARG A 1 9 ? -3.954 11.848 -3.667 1.00 0.00 67 ARG A O 18
ATOM 25159 N N . GLY A 1 10 ? -2.383 11.889 -5.276 1.00 0.00 68 GLY A N 18
ATOM 25160 C CA . GLY A 1 10 ? -1.438 11.115 -4.495 1.00 0.00 68 GLY A CA 18
ATOM 25161 C C . GLY A 1 10 ? -0.380 10.452 -5.355 1.00 0.00 68 GLY A C 18
ATOM 25162 O O . GLY A 1 10 ? -0.274 9.227 -5.385 1.00 0.00 68 GLY A O 18
ATOM 25166 N N . GLU A 1 11 ? 0.404 11.265 -6.057 1.00 0.00 69 GLU A N 18
ATOM 25167 C CA . GLU A 1 11 ? 1.457 10.749 -6.924 1.00 0.00 69 GLU A CA 18
ATOM 25168 C C . GLU A 1 11 ? 2.708 10.410 -6.118 1.00 0.00 69 GLU A C 18
ATOM 25169 O O . GLU A 1 11 ? 3.503 11.289 -5.787 1.00 0.00 69 GLU A O 18
ATOM 25181 N N . ASP A 1 12 ? 2.874 9.130 -5.805 1.00 0.00 70 ASP A N 18
ATOM 25182 C CA . ASP A 1 12 ? 4.027 8.673 -5.039 1.00 0.00 70 ASP A CA 18
ATOM 25183 C C . ASP A 1 12 ? 4.070 7.149 -4.976 1.00 0.00 70 ASP A C 18
ATOM 25184 O O . ASP A 1 12 ? 3.084 6.505 -4.616 1.00 0.00 70 ASP A O 18
ATOM 25193 N N . ARG A 1 13 ? 5.217 6.579 -5.331 1.00 0.00 71 ARG A N 18
ATOM 25194 C CA . ARG A 1 13 ? 5.387 5.131 -5.317 1.00 0.00 71 ARG A CA 18
ATOM 25195 C C . ARG A 1 13 ? 4.801 4.527 -4.044 1.00 0.00 71 ARG A C 18
ATOM 25196 O O . ARG A 1 13 ? 4.006 3.589 -4.098 1.00 0.00 71 ARG A O 18
ATOM 25217 N N . LYS A 1 14 ? 5.200 5.071 -2.899 1.00 0.00 72 LYS A N 18
ATOM 25218 C CA . LYS A 1 14 ? 4.716 4.588 -1.612 1.00 0.00 72 LYS A CA 18
ATOM 25219 C C . LYS A 1 14 ? 3.192 4.522 -1.594 1.00 0.00 72 LYS A C 18
ATOM 25220 O O . LYS A 1 14 ? 2.515 5.530 -1.798 1.00 0.00 72 LYS A O 18
ATOM 25239 N N . LEU A 1 15 ? 2.659 3.330 -1.347 1.00 0.00 73 LEU A N 18
ATOM 25240 C CA . LEU A 1 15 ? 1.214 3.133 -1.301 1.00 0.00 73 LEU A CA 18
ATOM 25241 C C . LEU A 1 15 ? 0.751 2.837 0.122 1.00 0.00 73 LEU A C 18
ATOM 25242 O O . LEU A 1 15 ? 1.401 2.093 0.856 1.00 0.00 73 LEU A O 18
ATOM 25258 N N . PHE A 1 16 ? -0.379 3.424 0.505 1.00 0.00 74 PHE A N 18
ATOM 25259 C CA . PHE A 1 16 ? -0.931 3.222 1.840 1.00 0.00 74 PHE A CA 18
ATOM 25260 C C . PHE A 1 16 ? -1.955 2.091 1.839 1.00 0.00 74 PHE A C 18
ATOM 25261 O O . PHE A 1 16 ? -3.021 2.204 1.235 1.00 0.00 74 PHE A O 18
ATOM 25278 N N . VAL A 1 17 ? -1.622 1.000 2.521 1.00 0.00 75 VAL A N 18
ATOM 25279 C CA . VAL A 1 17 ? -2.511 -0.153 2.601 1.00 0.00 75 VAL A CA 18
ATOM 25280 C C . VAL A 1 17 ? -3.197 -0.225 3.960 1.00 0.00 75 VAL A C 18
ATOM 25281 O O . VAL A 1 17 ? -2.574 0.011 4.995 1.00 0.00 75 VAL A O 18
ATOM 25294 N N . GLY A 1 18 ? -4.485 -0.554 3.951 1.00 0.00 76 GLY A N 18
ATOM 25295 C CA . GLY A 1 18 ? -5.235 -0.652 5.190 1.00 0.00 76 GLY A CA 18
ATOM 25296 C C . GLY A 1 18 ? -6.082 -1.907 5.257 1.00 0.00 76 GLY A C 18
ATOM 25297 O O . GLY A 1 18 ? -5.938 -2.806 4.429 1.00 0.00 76 GLY A O 18
ATOM 25301 N N . MET A 1 19 ? -6.966 -1.970 6.247 1.00 0.00 77 MET A N 18
ATOM 25302 C CA . MET A 1 19 ? -7.839 -3.125 6.420 1.00 0.00 77 MET A CA 18
ATOM 25303 C C . MET A 1 19 ? -7.028 -4.416 6.474 1.00 0.00 77 MET A C 18
ATOM 25304 O O . MET A 1 19 ? -7.449 -5.448 5.951 1.00 0.00 77 MET A O 18
ATOM 25318 N N . LEU A 1 20 ? -5.863 -4.351 7.110 1.00 0.00 78 LEU A N 18
ATOM 25319 C CA . LEU A 1 20 ? -4.992 -5.515 7.232 1.00 0.00 78 LEU A CA 18
ATOM 25320 C C . LEU A 1 20 ? -5.262 -6.262 8.535 1.00 0.00 78 LEU A C 18
ATOM 25321 O O . LEU A 1 20 ? -5.803 -5.698 9.485 1.00 0.00 78 LEU A O 18
ATOM 25337 N N . GLY A 1 21 ? -4.877 -7.534 8.572 1.00 0.00 79 GLY A N 18
ATOM 25338 C CA . GLY A 1 21 ? -5.084 -8.337 9.764 1.00 0.00 79 GLY A CA 18
ATOM 25339 C C . GLY A 1 21 ? -3.783 -8.693 10.455 1.00 0.00 79 GLY A C 18
ATOM 25340 O O . GLY A 1 21 ? -2.725 -8.725 9.826 1.00 0.00 79 GLY A O 18
ATOM 25344 N N . LYS A 1 22 ? -3.859 -8.960 11.755 1.00 0.00 80 LYS A N 18
ATOM 25345 C CA . LYS A 1 22 ? -2.679 -9.315 12.534 1.00 0.00 80 LYS A CA 18
ATOM 25346 C C . LYS A 1 22 ? -1.969 -10.521 11.927 1.00 0.00 80 LYS A C 18
ATOM 25347 O O . LYS A 1 22 ? -0.747 -10.525 11.785 1.00 0.00 80 LYS A O 18
ATOM 25366 N N . GLN A 1 23 ? -2.744 -11.540 11.570 1.00 0.00 81 GLN A N 18
ATOM 25367 C CA . GLN A 1 23 ? -2.188 -12.751 10.978 1.00 0.00 81 GLN A CA 18
ATOM 25368 C C . GLN A 1 23 ? -1.200 -12.409 9.868 1.00 0.00 81 GLN A C 18
ATOM 25369 O O . GLN A 1 23 ? -0.010 -12.706 9.971 1.00 0.00 81 GLN A O 18
ATOM 25383 N N . GLN A 1 24 ? -1.702 -11.784 8.807 1.00 0.00 82 GLN A N 18
ATOM 25384 C CA . GLN A 1 24 ? -0.862 -11.404 7.677 1.00 0.00 82 GLN A CA 18
ATOM 25385 C C . GLN A 1 24 ? 0.433 -10.757 8.155 1.00 0.00 82 GLN A C 18
ATOM 25386 O O . GLN A 1 24 ? 0.475 -10.136 9.218 1.00 0.00 82 GLN A O 18
ATOM 25400 N N . THR A 1 25 ? 1.491 -10.905 7.363 1.00 0.00 83 THR A N 18
ATOM 25401 C CA . THR A 1 25 ? 2.788 -10.337 7.706 1.00 0.00 83 THR A CA 18
ATOM 25402 C C . THR A 1 25 ? 3.397 -9.601 6.518 1.00 0.00 83 THR A C 18
ATOM 25403 O O . THR A 1 25 ? 2.830 -9.590 5.426 1.00 0.00 83 THR A O 18
ATOM 25414 N N . ASP A 1 26 ? 4.555 -8.987 6.738 1.00 0.00 84 ASP A N 18
ATOM 25415 C CA . ASP A 1 26 ? 5.242 -8.250 5.685 1.00 0.00 84 ASP A CA 18
ATOM 25416 C C . ASP A 1 26 ? 5.437 -9.123 4.449 1.00 0.00 84 ASP A C 18
ATOM 25417 O O . ASP A 1 26 ? 5.368 -8.640 3.319 1.00 0.00 84 ASP A O 18
ATOM 25426 N N . GLU A 1 27 ? 5.683 -10.410 4.673 1.00 0.00 85 GLU A N 18
ATOM 25427 C CA . GLU A 1 27 ? 5.890 -11.349 3.576 1.00 0.00 85 GLU A CA 18
ATOM 25428 C C . GLU A 1 27 ? 4.624 -11.495 2.738 1.00 0.00 85 GLU A C 18
ATOM 25429 O O . GLU A 1 27 ? 4.680 -11.516 1.508 1.00 0.00 85 GLU A O 18
ATOM 25441 N N . ASP A 1 28 ? 3.483 -11.595 3.412 1.00 0.00 86 ASP A N 18
ATOM 25442 C CA . ASP A 1 28 ? 2.202 -11.739 2.730 1.00 0.00 86 ASP A CA 18
ATOM 25443 C C . ASP A 1 28 ? 1.955 -10.567 1.785 1.00 0.00 86 ASP A C 18
ATOM 25444 O O . ASP A 1 28 ? 2.067 -10.704 0.567 1.00 0.00 86 ASP A O 18
ATOM 25453 N N . VAL A 1 29 ? 1.619 -9.414 2.355 1.00 0.00 87 VAL A N 18
ATOM 25454 C CA . VAL A 1 29 ? 1.356 -8.218 1.564 1.00 0.00 87 VAL A CA 18
ATOM 25455 C C . VAL A 1 29 ? 2.358 -8.083 0.423 1.00 0.00 87 VAL A C 18
ATOM 25456 O O . VAL A 1 29 ? 1.979 -7.853 -0.726 1.00 0.00 87 VAL A O 18
ATOM 25469 N N . ARG A 1 30 ? 3.639 -8.227 0.748 1.00 0.00 88 ARG A N 18
ATOM 25470 C CA . ARG A 1 30 ? 4.696 -8.120 -0.250 1.00 0.00 88 ARG A CA 18
ATOM 25471 C C . ARG A 1 30 ? 4.447 -9.078 -1.411 1.00 0.00 88 ARG A C 18
ATOM 25472 O O . ARG A 1 30 ? 4.160 -8.654 -2.531 1.00 0.00 88 ARG A O 18
ATOM 25493 N N . LYS A 1 31 ? 4.559 -10.373 -1.137 1.00 0.00 89 LYS A N 18
ATOM 25494 C CA . LYS A 1 31 ? 4.346 -11.393 -2.157 1.00 0.00 89 LYS A CA 18
ATOM 25495 C C . LYS A 1 31 ? 2.957 -11.264 -2.773 1.00 0.00 89 LYS A C 18
ATOM 25496 O O . LYS A 1 31 ? 2.714 -11.736 -3.884 1.00 0.00 89 LYS A O 18
ATOM 25515 N N . MET A 1 32 ? 2.049 -10.621 -2.046 1.00 0.00 90 MET A N 18
ATOM 25516 C CA . MET A 1 32 ? 0.685 -10.427 -2.524 1.00 0.00 90 MET A CA 18
ATOM 25517 C C . MET A 1 32 ? 0.596 -9.207 -3.435 1.00 0.00 90 MET A C 18
ATOM 25518 O O . MET A 1 32 ? -0.313 -9.099 -4.258 1.00 0.00 90 MET A O 18
ATOM 25532 N N . PHE A 1 33 ? 1.544 -8.289 -3.281 1.00 0.00 91 PHE A N 18
ATOM 25533 C CA . PHE A 1 33 ? 1.572 -7.075 -4.088 1.00 0.00 91 PHE A CA 18
ATOM 25534 C C . PHE A 1 33 ? 2.618 -7.181 -5.194 1.00 0.00 91 PHE A C 18
ATOM 25535 O O . PHE A 1 33 ? 2.689 -6.328 -6.078 1.00 0.00 91 PHE A O 18
ATOM 25552 N N . GLU A 1 34 ? 3.428 -8.234 -5.135 1.00 0.00 92 GLU A N 18
ATOM 25553 C CA . GLU A 1 34 ? 4.471 -8.450 -6.131 1.00 0.00 92 GLU A CA 18
ATOM 25554 C C . GLU A 1 34 ? 3.865 -8.698 -7.509 1.00 0.00 92 GLU A C 18
ATOM 25555 O O . GLU A 1 34 ? 4.339 -8.188 -8.524 1.00 0.00 92 GLU A O 18
ATOM 25567 N N . PRO A 1 35 ? 2.792 -9.502 -7.547 1.00 0.00 93 PRO A N 18
ATOM 25568 C CA . PRO A 1 35 ? 2.097 -9.836 -8.794 1.00 0.00 93 PRO A CA 18
ATOM 25569 C C . PRO A 1 35 ? 1.807 -8.604 -9.645 1.00 0.00 93 PRO A C 18
ATOM 25570 O O . PRO A 1 35 ? 1.476 -8.717 -10.825 1.00 0.00 93 PRO A O 18
ATOM 25581 N N . PHE A 1 36 ? 1.934 -7.429 -9.038 1.00 0.00 94 PHE A N 18
ATOM 25582 C CA . PHE A 1 36 ? 1.685 -6.175 -9.740 1.00 0.00 94 PHE A CA 18
ATOM 25583 C C . PHE A 1 36 ? 2.943 -5.313 -9.777 1.00 0.00 94 PHE A C 18
ATOM 25584 O O . PHE A 1 36 ? 2.868 -4.085 -9.780 1.00 0.00 94 PHE A O 18
ATOM 25601 N N . GLY A 1 37 ? 4.101 -5.967 -9.806 1.00 0.00 95 GLY A N 18
ATOM 25602 C CA . GLY A 1 37 ? 5.359 -5.245 -9.841 1.00 0.00 95 GLY A CA 18
ATOM 25603 C C . GLY A 1 37 ? 6.299 -5.663 -8.728 1.00 0.00 95 GLY A C 18
ATOM 25604 O O . GLY A 1 37 ? 5.890 -6.331 -7.777 1.00 0.00 95 GLY A O 18
ATOM 25608 N N . THR A 1 38 ? 7.564 -5.272 -8.845 1.00 0.00 96 THR A N 18
ATOM 25609 C CA . THR A 1 38 ? 8.566 -5.613 -7.843 1.00 0.00 96 THR A CA 18
ATOM 25610 C C . THR A 1 38 ? 8.513 -4.648 -6.663 1.00 0.00 96 THR A C 18
ATOM 25611 O O . THR A 1 38 ? 8.413 -3.435 -6.846 1.00 0.00 96 THR A O 18
ATOM 25622 N N . ILE A 1 39 ? 8.581 -5.195 -5.454 1.00 0.00 97 ILE A N 18
ATOM 25623 C CA . ILE A 1 39 ? 8.543 -4.382 -4.245 1.00 0.00 97 ILE A CA 18
ATOM 25624 C C . ILE A 1 39 ? 9.950 -4.092 -3.734 1.00 0.00 97 ILE A C 18
ATOM 25625 O O . ILE A 1 39 ? 10.705 -5.008 -3.410 1.00 0.00 97 ILE A O 18
ATOM 25641 N N . ASP A 1 40 ? 10.294 -2.811 -3.662 1.00 0.00 98 ASP A N 18
ATOM 25642 C CA . ASP A 1 40 ? 11.610 -2.398 -3.186 1.00 0.00 98 ASP A CA 18
ATOM 25643 C C . ASP A 1 40 ? 11.636 -2.317 -1.663 1.00 0.00 98 ASP A C 18
ATOM 25644 O O . ASP A 1 40 ? 12.588 -2.765 -1.025 1.00 0.00 98 ASP A O 18
ATOM 25653 N N . GLU A 1 41 ? 10.585 -1.742 -1.088 1.00 0.00 99 GLU A N 18
ATOM 25654 C CA . GLU A 1 41 ? 10.490 -1.601 0.361 1.00 0.00 99 GLU A CA 18
ATOM 25655 C C . GLU A 1 41 ? 9.080 -1.924 0.847 1.00 0.00 99 GLU A C 18
ATOM 25656 O O . GLU A 1 41 ? 8.093 -1.562 0.207 1.00 0.00 99 GLU A O 18
ATOM 25668 N N . CYS A 1 42 ? 8.995 -2.608 1.983 1.00 0.00 100 CYS A N 18
ATOM 25669 C CA . CYS A 1 42 ? 7.707 -2.982 2.555 1.00 0.00 100 CYS A CA 18
ATOM 25670 C C . CYS A 1 42 ? 7.799 -3.097 4.074 1.00 0.00 100 CYS A C 18
ATOM 25671 O O . CYS A 1 42 ? 8.628 -3.839 4.602 1.00 0.00 100 CYS A O 18
ATOM 25679 N N . THR A 1 43 ? 6.944 -2.356 4.771 1.00 0.00 101 THR A N 18
ATOM 25680 C CA . THR A 1 43 ? 6.931 -2.372 6.228 1.00 0.00 101 THR A CA 18
ATOM 25681 C C . THR A 1 43 ? 5.518 -2.179 6.768 1.00 0.00 101 THR A C 18
ATOM 25682 O O . THR A 1 43 ? 4.765 -1.338 6.277 1.00 0.00 101 THR A O 18
ATOM 25693 N N . VAL A 1 44 ? 5.164 -2.963 7.781 1.00 0.00 102 VAL A N 18
ATOM 25694 C CA . VAL A 1 44 ? 3.842 -2.877 8.389 1.00 0.00 102 VAL A CA 18
ATOM 25695 C C . VAL A 1 44 ? 3.861 -1.979 9.621 1.00 0.00 102 VAL A C 18
ATOM 25696 O O . VAL A 1 44 ? 4.647 -2.190 10.545 1.00 0.00 102 VAL A O 18
ATOM 25709 N N . LEU A 1 45 ? 2.989 -0.977 9.629 1.00 0.00 103 LEU A N 18
ATOM 25710 C CA . LEU A 1 45 ? 2.904 -0.046 10.749 1.00 0.00 103 LEU A CA 18
ATOM 25711 C C . LEU A 1 45 ? 2.429 -0.756 12.012 1.00 0.00 103 LEU A C 18
ATOM 25712 O O . LEU A 1 45 ? 1.282 -1.197 12.095 1.00 0.00 103 LEU A O 18
ATOM 25728 N N . ARG A 1 46 ? 3.317 -0.861 12.995 1.00 0.00 104 ARG A N 18
ATOM 25729 C CA . ARG A 1 46 ? 2.988 -1.516 14.255 1.00 0.00 104 ARG A CA 18
ATOM 25730 C C . ARG A 1 46 ? 3.130 -0.547 15.426 1.00 0.00 104 ARG A C 18
ATOM 25731 O O . ARG A 1 46 ? 3.503 0.611 15.244 1.00 0.00 104 ARG A O 18
ATOM 25752 N N . GLY A 1 47 ? 2.828 -1.030 16.627 1.00 0.00 105 GLY A N 18
ATOM 25753 C CA . GLY A 1 47 ? 2.927 -0.193 17.809 1.00 0.00 105 GLY A CA 18
ATOM 25754 C C . GLY A 1 47 ? 4.029 -0.644 18.747 1.00 0.00 105 GLY A C 18
ATOM 25755 O O . GLY A 1 47 ? 4.845 -1.504 18.414 1.00 0.00 105 GLY A O 18
ATOM 25759 N N . PRO A 1 48 ? 4.065 -0.054 19.951 1.00 0.00 106 PRO A N 18
ATOM 25760 C CA . PRO A 1 48 ? 5.071 -0.383 20.965 1.00 0.00 106 PRO A CA 18
ATOM 25761 C C . PRO A 1 48 ? 5.272 -1.887 21.116 1.00 0.00 106 PRO A C 18
ATOM 25762 O O . PRO A 1 48 ? 6.349 -2.411 20.831 1.00 0.00 106 PRO A O 18
ATOM 25773 N N . ASP A 1 49 ? 4.229 -2.576 21.565 1.00 0.00 107 ASP A N 18
ATOM 25774 C CA . ASP A 1 49 ? 4.290 -4.021 21.752 1.00 0.00 107 ASP A CA 18
ATOM 25775 C C . ASP A 1 49 ? 4.510 -4.732 20.421 1.00 0.00 107 ASP A C 18
ATOM 25776 O O . ASP A 1 49 ? 5.246 -5.715 20.346 1.00 0.00 107 ASP A O 18
ATOM 25785 N N . GLY A 1 50 ? 3.866 -4.229 19.373 1.00 0.00 108 GLY A N 18
ATOM 25786 C CA . GLY A 1 50 ? 4.004 -4.829 18.059 1.00 0.00 108 GLY A CA 18
ATOM 25787 C C . GLY A 1 50 ? 2.681 -5.314 17.501 1.00 0.00 108 GLY A C 18
ATOM 25788 O O . GLY A 1 50 ? 2.618 -6.351 16.840 1.00 0.00 108 GLY A O 18
ATOM 25792 N N . THR A 1 51 ? 1.617 -4.562 17.768 1.00 0.00 109 THR A N 18
ATOM 25793 C CA . THR A 1 51 ? 0.288 -4.922 17.291 1.00 0.00 109 THR A CA 18
ATOM 25794 C C . THR A 1 51 ? 0.025 -4.342 15.906 1.00 0.00 109 THR A C 18
ATOM 25795 O O . THR A 1 51 ? 0.139 -3.134 15.696 1.00 0.00 109 THR A O 18
ATOM 25806 N N . SER A 1 52 ? -0.327 -5.210 14.963 1.00 0.00 110 SER A N 18
ATOM 25807 C CA . SER A 1 52 ? -0.603 -4.784 13.596 1.00 0.00 110 SER A CA 18
ATOM 25808 C C . SER A 1 52 ? -1.757 -3.787 13.560 1.00 0.00 110 SER A C 18
ATOM 25809 O O . SER A 1 52 ? -2.925 -4.172 13.509 1.00 0.00 110 SER A O 18
ATOM 25817 N N . LYS A 1 53 ? -1.421 -2.501 13.588 1.00 0.00 111 LYS A N 18
ATOM 25818 C CA . LYS A 1 53 ? -2.427 -1.446 13.557 1.00 0.00 111 LYS A CA 18
ATOM 25819 C C . LYS A 1 53 ? -3.421 -1.675 12.424 1.00 0.00 111 LYS A C 18
ATOM 25820 O O . LYS A 1 53 ? -4.530 -1.142 12.441 1.00 0.00 111 LYS A O 18
ATOM 25839 N N . GLY A 1 54 ? -3.017 -2.473 11.440 1.00 0.00 112 GLY A N 18
ATOM 25840 C CA . GLY A 1 54 ? -3.886 -2.759 10.313 1.00 0.00 112 GLY A CA 18
ATOM 25841 C C . GLY A 1 54 ? -3.551 -1.920 9.095 1.00 0.00 112 GLY A C 18
ATOM 25842 O O . GLY A 1 54 ? -4.419 -1.645 8.266 1.00 0.00 112 GLY A O 18
ATOM 25846 N N . CYS A 1 55 ? -2.292 -1.511 8.989 1.00 0.00 113 CYS A N 18
ATOM 25847 C CA . CYS A 1 55 ? -1.846 -0.696 7.865 1.00 0.00 113 CYS A CA 18
ATOM 25848 C C . CYS A 1 55 ? -0.363 -0.917 7.587 1.00 0.00 113 CYS A C 18
ATOM 25849 O O . CYS A 1 55 ? 0.445 -1.004 8.511 1.00 0.00 113 CYS A O 18
ATOM 25857 N N . ALA A 1 56 ? -0.012 -1.009 6.308 1.00 0.00 114 ALA A N 18
ATOM 25858 C CA . ALA A 1 56 ? 1.373 -1.220 5.909 1.00 0.00 114 ALA A CA 18
ATOM 25859 C C . ALA A 1 56 ? 1.720 -0.398 4.673 1.00 0.00 114 ALA A C 18
ATOM 25860 O O . ALA A 1 56 ? 0.886 -0.209 3.787 1.00 0.00 114 ALA A O 18
ATOM 25867 N N . PHE A 1 57 ? 2.955 0.090 4.620 1.00 0.00 115 PHE A N 18
ATOM 25868 C CA . PHE A 1 57 ? 3.411 0.894 3.492 1.00 0.00 115 PHE A CA 18
ATOM 25869 C C . PHE A 1 57 ? 4.163 0.035 2.480 1.00 0.00 115 PHE A C 18
ATOM 25870 O O . PHE A 1 57 ? 5.120 -0.658 2.826 1.00 0.00 115 PHE A O 18
ATOM 25887 N N . VAL A 1 58 ? 3.723 0.085 1.227 1.00 0.00 116 VAL A N 18
ATOM 25888 C CA . VAL A 1 58 ? 4.353 -0.687 0.163 1.00 0.00 116 VAL A CA 18
ATOM 25889 C C . VAL A 1 58 ? 4.964 0.227 -0.893 1.00 0.00 116 VAL A C 18
ATOM 25890 O O . VAL A 1 58 ? 4.265 1.021 -1.523 1.00 0.00 116 VAL A O 18
ATOM 25903 N N . LYS A 1 59 ? 6.274 0.111 -1.081 1.00 0.00 117 LYS A N 18
ATOM 25904 C CA . LYS A 1 59 ? 6.982 0.926 -2.062 1.00 0.00 117 LYS A CA 18
ATOM 25905 C C . LYS A 1 59 ? 7.366 0.096 -3.283 1.00 0.00 117 LYS A C 18
ATOM 25906 O O . LYS A 1 59 ? 8.333 -0.665 -3.249 1.00 0.00 117 LYS A O 18
ATOM 25925 N N . PHE A 1 60 ? 6.603 0.249 -4.360 1.00 0.00 118 PHE A N 18
ATOM 25926 C CA . PHE A 1 60 ? 6.864 -0.486 -5.592 1.00 0.00 118 PHE A CA 18
ATOM 25927 C C . PHE A 1 60 ? 8.134 0.021 -6.270 1.00 0.00 118 PHE A C 18
ATOM 25928 O O . PHE A 1 60 ? 8.691 1.046 -5.877 1.00 0.00 118 PHE A O 18
ATOM 25945 N N . GLN A 1 61 ? 8.585 -0.704 -7.288 1.00 0.00 119 GLN A N 18
ATOM 25946 C CA . GLN A 1 61 ? 9.789 -0.329 -8.019 1.00 0.00 119 GLN A CA 18
ATOM 25947 C C . GLN A 1 61 ? 9.592 0.996 -8.749 1.00 0.00 119 GLN A C 18
ATOM 25948 O O . GLN A 1 61 ? 10.510 1.812 -8.836 1.00 0.00 119 GLN A O 18
ATOM 25962 N N . THR A 1 62 ? 8.388 1.205 -9.272 1.00 0.00 120 THR A N 18
ATOM 25963 C CA . THR A 1 62 ? 8.070 2.429 -9.995 1.00 0.00 120 THR A CA 18
ATOM 25964 C C . THR A 1 62 ? 6.616 2.834 -9.780 1.00 0.00 120 THR A C 18
ATOM 25965 O O . THR A 1 62 ? 5.841 2.099 -9.167 1.00 0.00 120 THR A O 18
ATOM 25976 N N . HIS A 1 63 ? 6.252 4.007 -10.289 1.00 0.00 121 HIS A N 18
ATOM 25977 C CA . HIS A 1 63 ? 4.889 4.509 -10.153 1.00 0.00 121 HIS A CA 18
ATOM 25978 C C . HIS A 1 63 ? 3.894 3.567 -10.824 1.00 0.00 121 HIS A C 18
ATOM 25979 O O . HIS A 1 63 ? 3.023 2.999 -10.168 1.00 0.00 121 HIS A O 18
ATOM 25993 N N . ALA A 1 64 ? 4.030 3.408 -12.137 1.00 0.00 122 ALA A N 18
ATOM 25994 C CA . ALA A 1 64 ? 3.145 2.534 -12.896 1.00 0.00 122 ALA A CA 18
ATOM 25995 C C . ALA A 1 64 ? 2.775 1.293 -12.092 1.00 0.00 122 ALA A C 18
ATOM 25996 O O . ALA A 1 64 ? 1.609 1.080 -11.763 1.00 0.00 122 ALA A O 18
ATOM 26003 N N . GLU A 1 65 ? 3.777 0.477 -11.778 1.00 0.00 123 GLU A N 18
ATOM 26004 C CA . GLU A 1 65 ? 3.555 -0.745 -11.013 1.00 0.00 123 GLU A CA 18
ATOM 26005 C C . GLU A 1 65 ? 2.676 -0.472 -9.796 1.00 0.00 123 GLU A C 18
ATOM 26006 O O . GLU A 1 65 ? 1.748 -1.226 -9.506 1.00 0.00 123 GLU A O 18
ATOM 26018 N N . ALA A 1 66 ? 2.976 0.611 -9.087 1.00 0.00 124 ALA A N 18
ATOM 26019 C CA . ALA A 1 66 ? 2.213 0.984 -7.902 1.00 0.00 124 ALA A CA 18
ATOM 26020 C C . ALA A 1 66 ? 0.730 1.125 -8.227 1.00 0.00 124 ALA A C 18
ATOM 26021 O O . ALA A 1 66 ? -0.127 0.753 -7.425 1.00 0.00 124 ALA A O 18
ATOM 26028 N N . GLN A 1 67 ? 0.435 1.664 -9.405 1.00 0.00 125 GLN A N 18
ATOM 26029 C CA . GLN A 1 67 ? -0.946 1.854 -9.833 1.00 0.00 125 GLN A CA 18
ATOM 26030 C C . GLN A 1 67 ? -1.615 0.515 -10.125 1.00 0.00 125 GLN A C 18
ATOM 26031 O O . GLN A 1 67 ? -2.715 0.242 -9.645 1.00 0.00 125 GLN A O 18
ATOM 26045 N N . ALA A 1 68 ? -0.944 -0.317 -10.915 1.00 0.00 126 ALA A N 18
ATOM 26046 C CA . ALA A 1 68 ? -1.472 -1.628 -11.269 1.00 0.00 126 ALA A CA 18
ATOM 26047 C C . ALA A 1 68 ? -2.167 -2.280 -10.078 1.00 0.00 126 ALA A C 18
ATOM 26048 O O . ALA A 1 68 ? -3.330 -2.672 -10.163 1.00 0.00 126 ALA A O 18
ATOM 26055 N N . ALA A 1 69 ? -1.445 -2.393 -8.967 1.00 0.00 127 ALA A N 18
ATOM 26056 C CA . ALA A 1 69 ? -1.992 -2.997 -7.759 1.00 0.00 127 ALA A CA 18
ATOM 26057 C C . ALA A 1 69 ? -3.343 -2.384 -7.403 1.00 0.00 127 ALA A C 18
ATOM 26058 O O . ALA A 1 69 ? -4.378 -3.044 -7.499 1.00 0.00 127 ALA A O 18
ATOM 26065 N N . ILE A 1 70 ? -3.324 -1.121 -6.991 1.00 0.00 128 ILE A N 18
ATOM 26066 C CA . ILE A 1 70 ? -4.548 -0.421 -6.621 1.00 0.00 128 ILE A CA 18
ATOM 26067 C C . ILE A 1 70 ? -5.673 -0.723 -7.605 1.00 0.00 128 ILE A C 18
ATOM 26068 O O . ILE A 1 70 ? -6.742 -1.192 -7.217 1.00 0.00 128 ILE A O 18
ATOM 26084 N N . ASN A 1 71 ? -5.423 -0.451 -8.882 1.00 0.00 129 ASN A N 18
ATOM 26085 C CA . ASN A 1 71 ? -6.414 -0.695 -9.924 1.00 0.00 129 ASN A CA 18
ATOM 26086 C C . ASN A 1 71 ? -7.223 -1.952 -9.622 1.00 0.00 129 ASN A C 18
ATOM 26087 O O . ASN A 1 71 ? -8.445 -1.970 -9.774 1.00 0.00 129 ASN A O 18
ATOM 26098 N N . THR A 1 72 ? -6.533 -3.004 -9.192 1.00 0.00 130 THR A N 18
ATOM 26099 C CA . THR A 1 72 ? -7.186 -4.266 -8.868 1.00 0.00 130 THR A CA 18
ATOM 26100 C C . THR A 1 72 ? -7.278 -4.467 -7.360 1.00 0.00 130 THR A C 18
ATOM 26101 O O . THR A 1 72 ? -8.359 -4.375 -6.776 1.00 0.00 130 THR A O 18
ATOM 26112 N N . LEU A 1 73 ? -6.139 -4.741 -6.734 1.00 0.00 131 LEU A N 18
ATOM 26113 C CA . LEU A 1 73 ? -6.091 -4.955 -5.291 1.00 0.00 131 LEU A CA 18
ATOM 26114 C C . LEU A 1 73 ? -7.106 -4.069 -4.576 1.00 0.00 131 LEU A C 18
ATOM 26115 O O . LEU A 1 73 ? -7.977 -4.560 -3.857 1.00 0.00 131 LEU A O 18
ATOM 26131 N N . HIS A 1 74 ? -6.990 -2.761 -4.780 1.00 0.00 132 HIS A N 18
ATOM 26132 C CA . HIS A 1 74 ? -7.900 -1.806 -4.157 1.00 0.00 132 HIS A CA 18
ATOM 26133 C C . HIS A 1 74 ? -9.308 -2.384 -4.056 1.00 0.00 132 HIS A C 18
ATOM 26134 O O . HIS A 1 74 ? -10.012 -2.508 -5.059 1.00 0.00 132 HIS A O 18
ATOM 26148 N N . SER A 1 75 ? -9.713 -2.735 -2.840 1.00 0.00 133 SER A N 18
ATOM 26149 C CA . SER A 1 75 ? -11.036 -3.304 -2.609 1.00 0.00 133 SER A CA 18
ATOM 26150 C C . SER A 1 75 ? -11.223 -4.587 -3.414 1.00 0.00 133 SER A C 18
ATOM 26151 O O . SER A 1 75 ? -12.217 -4.750 -4.121 1.00 0.00 133 SER A O 18
ATOM 26159 N N . SER A 1 76 ? -10.260 -5.496 -3.300 1.00 0.00 134 SER A N 18
ATOM 26160 C CA . SER A 1 76 ? -10.315 -6.763 -4.019 1.00 0.00 134 SER A CA 18
ATOM 26161 C C . SER A 1 76 ? -10.811 -7.883 -3.109 1.00 0.00 134 SER A C 18
ATOM 26162 O O . SER A 1 76 ? -11.955 -8.324 -3.216 1.00 0.00 134 SER A O 18
ATOM 26170 N N . ARG A 1 77 ? -9.941 -8.337 -2.212 1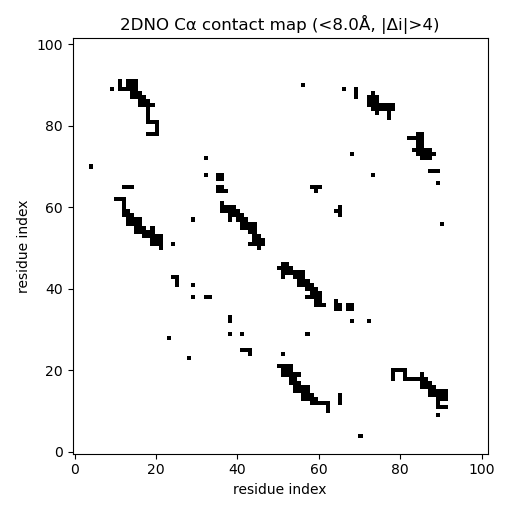.00 0.00 135 ARG A N 18
ATOM 26171 C CA . ARG A 1 77 ? -10.289 -9.406 -1.284 1.00 0.00 135 ARG A CA 18
ATOM 26172 C C . ARG A 1 77 ? -10.661 -8.839 0.083 1.00 0.00 135 ARG A C 18
ATOM 26173 O O . ARG A 1 77 ? -10.596 -7.629 0.305 1.00 0.00 135 ARG A O 18
ATOM 26194 N N . THR A 1 78 ? -11.052 -9.721 0.998 1.00 0.00 136 THR A N 18
ATOM 26195 C CA . THR A 1 78 ? -11.435 -9.309 2.342 1.00 0.00 136 THR A CA 18
ATOM 26196 C C . THR A 1 78 ? -10.791 -10.203 3.396 1.00 0.00 136 THR A C 18
ATOM 26197 O O . THR A 1 78 ? -11.442 -11.083 3.960 1.00 0.00 136 THR A O 18
ATOM 26208 N N . LEU A 1 79 ? -9.510 -9.971 3.658 1.00 0.00 137 LEU A N 18
ATOM 26209 C CA . LEU A 1 79 ? -8.777 -10.756 4.646 1.00 0.00 137 LEU A CA 18
ATOM 26210 C C . LEU A 1 79 ? -9.667 -11.103 5.835 1.00 0.00 137 LEU A C 18
ATOM 26211 O O . LEU A 1 79 ? -10.486 -10.300 6.284 1.00 0.00 137 LEU A O 18
ATOM 26227 N N . PRO A 1 80 ? -9.504 -12.326 6.360 1.00 0.00 138 PRO A N 18
ATOM 26228 C CA . PRO A 1 80 ? -10.282 -12.806 7.505 1.00 0.00 138 PRO A CA 18
ATOM 26229 C C . PRO A 1 80 ? -10.330 -11.790 8.641 1.00 0.00 138 PRO A C 18
ATOM 26230 O O . PRO A 1 80 ? -9.299 -11.423 9.202 1.00 0.00 138 PRO A O 18
ATOM 26241 N N . GLY A 1 81 ? -11.535 -11.338 8.974 1.00 0.00 139 GLY A N 18
ATOM 26242 C CA . GLY A 1 81 ? -11.694 -10.368 10.042 1.00 0.00 139 GLY A CA 18
ATOM 26243 C C . GLY A 1 81 ? -11.361 -8.957 9.598 1.00 0.00 139 GLY A C 18
ATOM 26244 O O . GLY A 1 81 ? -10.547 -8.279 10.223 1.00 0.00 139 GLY A O 18
ATOM 26248 N N . ALA A 1 82 ? -11.991 -8.515 8.514 1.00 0.00 140 ALA A N 18
ATOM 26249 C CA . ALA A 1 82 ? -11.758 -7.176 7.988 1.00 0.00 140 ALA A CA 18
ATOM 26250 C C . ALA A 1 82 ? -13.059 -6.539 7.512 1.00 0.00 140 ALA A C 18
ATOM 26251 O O . ALA A 1 82 ? -13.639 -6.961 6.512 1.00 0.00 140 ALA A O 18
ATOM 26258 N N . SER A 1 83 ? -13.512 -5.520 8.236 1.00 0.00 141 SER A N 18
ATOM 26259 C CA . SER A 1 83 ? -14.748 -4.827 7.890 1.00 0.00 141 SER A CA 18
ATOM 26260 C C . SER A 1 83 ? -14.959 -4.814 6.379 1.00 0.00 141 SER A C 18
ATOM 26261 O O . SER A 1 83 ? -15.782 -5.561 5.850 1.00 0.00 141 SER A O 18
ATOM 26269 N N . SER A 1 84 ? -14.208 -3.961 5.690 1.00 0.00 142 SER A N 18
ATOM 26270 C CA . SER A 1 84 ? -14.315 -3.847 4.240 1.00 0.00 142 SER A CA 18
ATOM 26271 C C . SER A 1 84 ? -13.192 -4.615 3.551 1.00 0.00 142 SER A C 18
ATOM 26272 O O . SER A 1 84 ? -12.401 -5.297 4.202 1.00 0.00 142 SER A O 18
ATOM 26280 N N . SER A 1 85 ? -13.129 -4.499 2.228 1.00 0.00 143 SER A N 18
ATOM 26281 C CA . SER A 1 85 ? -12.106 -5.186 1.448 1.00 0.00 143 SER A CA 18
ATOM 26282 C C . SER A 1 85 ? -10.737 -4.550 1.669 1.00 0.00 143 SER A C 18
ATOM 26283 O O . SER A 1 85 ? -10.622 -3.500 2.303 1.00 0.00 143 SER A O 18
ATOM 26291 N N . LEU A 1 86 ? -9.701 -5.192 1.141 1.00 0.00 144 LEU A N 18
ATOM 26292 C CA . LEU A 1 86 ? -8.338 -4.691 1.279 1.00 0.00 144 LEU A CA 18
ATOM 26293 C C . LEU A 1 86 ? -8.205 -3.301 0.665 1.00 0.00 144 LEU A C 18
ATOM 26294 O O . LEU A 1 86 ? -8.226 -3.145 -0.556 1.00 0.00 144 LEU A O 18
ATOM 26310 N N . VAL A 1 87 ? -8.065 -2.293 1.521 1.00 0.00 145 VAL A N 18
ATOM 26311 C CA . VAL A 1 87 ? -7.925 -0.916 1.063 1.00 0.00 145 VAL A CA 18
ATOM 26312 C C . VAL A 1 87 ? -6.499 -0.632 0.603 1.00 0.00 145 VAL A C 18
ATOM 26313 O O . VAL A 1 87 ? -5.545 -0.800 1.363 1.00 0.00 145 VAL A O 18
ATOM 26326 N N . VAL A 1 88 ? -6.361 -0.201 -0.646 1.00 0.00 146 VAL A N 18
ATOM 26327 C CA . VAL A 1 88 ? -5.051 0.108 -1.208 1.00 0.00 146 VAL A CA 18
ATOM 26328 C C . VAL A 1 88 ? -5.089 1.404 -2.011 1.00 0.00 146 VAL A C 18
ATOM 26329 O O . VAL A 1 88 ? -5.751 1.487 -3.045 1.00 0.00 146 VAL A O 18
ATOM 26342 N N . LYS A 1 89 ? -4.374 2.414 -1.528 1.00 0.00 147 LYS A N 18
ATOM 26343 C CA . LYS A 1 89 ? -4.323 3.706 -2.201 1.00 0.00 147 LYS A CA 18
ATOM 26344 C C . LYS A 1 89 ? -2.942 4.339 -2.059 1.00 0.00 147 LYS A C 18
ATOM 26345 O O . LYS A 1 89 ? -2.030 3.742 -1.489 1.00 0.00 147 LYS A O 18
ATOM 26364 N N . PHE A 1 90 ? -2.796 5.553 -2.581 1.00 0.00 148 PHE A N 18
ATOM 26365 C CA . PHE A 1 90 ? -1.527 6.267 -2.512 1.00 0.00 148 PHE A CA 18
ATOM 26366 C C . PHE A 1 90 ? -1.321 6.878 -1.129 1.00 0.00 148 PHE A C 18
ATOM 26367 O O . PHE A 1 90 ? -2.268 7.349 -0.500 1.00 0.00 148 PHE A O 18
ATOM 26384 N N . ALA A 1 91 ? -0.077 6.866 -0.663 1.00 0.00 149 ALA A N 18
ATOM 26385 C CA . ALA A 1 91 ? 0.255 7.420 0.644 1.00 0.00 149 ALA A CA 18
ATOM 26386 C C . ALA A 1 91 ? 0.335 8.941 0.591 1.00 0.00 149 ALA A C 18
ATOM 26387 O O . ALA A 1 91 ? 0.848 9.512 -0.372 1.00 0.00 149 ALA A O 18
ATOM 26394 N N . ASP A 1 92 ? -0.175 9.592 1.630 1.00 0.00 150 ASP A N 18
ATOM 26395 C CA . ASP A 1 92 ? -0.161 11.049 1.702 1.00 0.00 150 ASP A CA 18
ATOM 26396 C C . ASP A 1 92 ? 0.979 11.538 2.591 1.00 0.00 150 ASP A C 18
ATOM 26397 O O . ASP A 1 92 ? 0.840 11.613 3.813 1.00 0.00 150 ASP A O 18
ATOM 26406 N N . THR A 1 93 ? 2.107 11.869 1.970 1.00 0.00 151 THR A N 18
ATOM 26407 C CA . THR A 1 93 ? 3.271 12.349 2.704 1.00 0.00 151 THR A CA 18
ATOM 26408 C C . THR A 1 93 ? 3.615 13.782 2.314 1.00 0.00 151 THR A C 18
ATOM 26409 O O . THR A 1 93 ? 3.276 14.235 1.222 1.00 0.00 151 THR A O 18
ATOM 26420 N N . GLU A 1 94 ? 4.290 14.489 3.215 1.00 0.00 152 GLU A N 18
ATOM 26421 C CA . GLU A 1 94 ? 4.679 15.872 2.963 1.00 0.00 152 GLU A CA 18
ATOM 26422 C C . GLU A 1 94 ? 6.145 16.098 3.321 1.00 0.00 152 GLU A C 18
ATOM 26423 O O . GLU A 1 94 ? 6.747 15.311 4.052 1.00 0.00 152 GLU A O 18
ATOM 26435 N N . LYS A 1 95 ? 6.715 17.179 2.800 1.00 0.00 153 LYS A N 18
ATOM 26436 C CA . LYS A 1 95 ? 8.110 17.511 3.063 1.00 0.00 153 LYS A CA 18
ATOM 26437 C C . LYS A 1 95 ? 8.229 18.888 3.710 1.00 0.00 153 LYS A C 18
ATOM 26438 O O . LYS A 1 95 ? 7.529 19.825 3.327 1.00 0.00 153 LYS A O 18
ATOM 26457 N N . GLU A 1 96 ? 9.121 19.002 4.689 1.00 0.00 154 GLU A N 18
ATOM 26458 C CA . GLU A 1 96 ? 9.330 20.265 5.387 1.00 0.00 154 GLU A CA 18
ATOM 26459 C C . GLU A 1 96 ? 9.301 21.437 4.410 1.00 0.00 154 GLU A C 18
ATOM 26460 O O . GLU A 1 96 ? 10.279 21.700 3.710 1.00 0.00 154 GLU A O 18
ATOM 26472 N N . SER A 1 97 ? 8.172 22.138 4.370 1.00 0.00 155 SER A N 18
ATOM 26473 C CA . SER A 1 97 ? 8.013 23.280 3.477 1.00 0.00 155 SER A CA 18
ATOM 26474 C C . SER A 1 97 ? 8.098 24.592 4.252 1.00 0.00 155 SER A C 18
ATOM 26475 O O . SER A 1 97 ? 7.905 24.622 5.466 1.00 0.00 155 SER A O 18
ATOM 26483 N N . GLY A 1 98 ? 8.388 25.676 3.538 1.00 0.00 156 GLY A N 18
ATOM 26484 C CA . GLY A 1 98 ? 8.494 26.976 4.174 1.00 0.00 156 GLY A CA 18
ATOM 26485 C C . GLY A 1 98 ? 9.803 27.672 3.856 1.00 0.00 156 GLY A C 18
ATOM 26486 O O . GLY A 1 98 ? 9.945 28.331 2.826 1.00 0.00 156 GLY A O 18
ATOM 26490 N N . PRO A 1 99 ? 10.787 27.530 4.756 1.00 0.00 157 PRO A N 18
ATOM 26491 C CA . PRO A 1 99 ? 12.107 28.145 4.588 1.00 0.00 157 PRO A CA 18
ATOM 26492 C C . PRO A 1 99 ? 12.679 27.918 3.193 1.00 0.00 157 PRO A C 18
ATOM 26493 O O . PRO A 1 99 ? 12.833 26.779 2.752 1.00 0.00 157 PRO A O 18
ATOM 26504 N N . SER A 1 100 ? 12.993 29.010 2.503 1.00 0.00 158 SER A N 18
ATOM 26505 C CA . SER A 1 100 ? 13.545 28.930 1.155 1.00 0.00 158 SER A CA 18
ATOM 26506 C C . SER A 1 100 ? 14.703 29.908 0.984 1.00 0.00 158 SER A C 18
ATOM 26507 O O . SER A 1 100 ? 14.511 31.124 0.997 1.00 0.00 158 SER A O 18
ATOM 26515 N N . SER A 1 101 ? 15.907 29.367 0.824 1.00 0.00 159 SER A N 18
ATOM 26516 C CA . SER A 1 101 ? 17.099 30.191 0.654 1.00 0.00 159 SER A CA 18
ATOM 26517 C C . SER A 1 101 ? 17.080 30.901 -0.696 1.00 0.00 159 SER A C 18
ATOM 26518 O O . SER A 1 101 ? 16.548 30.381 -1.676 1.00 0.00 159 SER A O 18
ATOM 26526 N N . GLY A 1 102 ? 17.666 32.093 -0.739 1.00 0.00 160 GLY A N 18
ATOM 26527 C CA . GLY A 1 102 ? 17.707 32.856 -1.973 1.00 0.00 160 GLY A CA 18
ATOM 26528 C C . GLY A 1 102 ? 16.494 33.751 -2.141 1.00 0.00 160 GLY A C 18
ATOM 26529 O O . GLY A 1 102 ? 15.548 33.398 -2.845 1.00 0.00 160 GLY A O 18
ATOM 26533 N N . GLY A 1 1 ? -6.672 10.356 -30.578 1.00 0.00 59 GLY A N 19
ATOM 26534 C CA . GLY A 1 1 ? -5.232 10.411 -30.407 1.00 0.00 59 GLY A CA 19
ATOM 26535 C C . GLY A 1 1 ? -4.821 10.402 -28.948 1.00 0.00 59 GLY A C 19
ATOM 26536 O O . GLY A 1 1 ? -5.665 10.507 -28.057 1.00 0.00 59 GLY A O 19
ATOM 26540 N N . SER A 1 2 ? -3.521 10.273 -28.702 1.00 0.00 60 SER A N 19
ATOM 26541 C CA . SER A 1 2 ? -3.000 10.244 -27.340 1.00 0.00 60 SER A CA 19
ATOM 26542 C C . SER A 1 2 ? -2.470 11.616 -26.932 1.00 0.00 60 SER A C 19
ATOM 26543 O O . SER A 1 2 ? -1.425 12.056 -27.409 1.00 0.00 60 SER A O 19
ATOM 26551 N N . SER A 1 3 ? -3.200 12.285 -26.045 1.00 0.00 61 SER A N 19
ATOM 26552 C CA . SER A 1 3 ? -2.807 13.608 -25.575 1.00 0.00 61 SER A CA 19
ATOM 26553 C C . SER A 1 3 ? -2.746 13.647 -24.051 1.00 0.00 61 SER A C 19
ATOM 26554 O O . SER A 1 3 ? -3.776 13.659 -23.378 1.00 0.00 61 SER A O 19
ATOM 26562 N N . GLY A 1 4 ? -1.530 13.666 -23.514 1.00 0.00 62 GLY A N 19
ATOM 26563 C CA . GLY A 1 4 ? -1.356 13.703 -22.073 1.00 0.00 62 GLY A CA 19
ATOM 26564 C C . GLY A 1 4 ? -0.014 13.149 -21.637 1.00 0.00 62 GLY A C 19
ATOM 26565 O O . GLY A 1 4 ? 0.520 12.233 -22.263 1.00 0.00 62 GLY A O 19
ATOM 26569 N N . SER A 1 5 ? 0.533 13.705 -20.561 1.00 0.00 63 SER A N 19
ATOM 26570 C CA . SER A 1 5 ? 1.823 13.264 -20.045 1.00 0.00 63 SER A CA 19
ATOM 26571 C C . SER A 1 5 ? 1.692 11.924 -19.327 1.00 0.00 63 SER A C 19
ATOM 26572 O O . SER A 1 5 ? 0.649 11.616 -18.750 1.00 0.00 63 SER A O 19
ATOM 26580 N N . SER A 1 6 ? 2.758 11.132 -19.366 1.00 0.00 64 SER A N 19
ATOM 26581 C CA . SER A 1 6 ? 2.762 9.823 -18.723 1.00 0.00 64 SER A CA 19
ATOM 26582 C C . SER A 1 6 ? 4.177 9.257 -18.652 1.00 0.00 64 SER A C 19
ATOM 26583 O O . SER A 1 6 ? 4.884 9.194 -19.657 1.00 0.00 64 SER A O 19
ATOM 26591 N N . GLY A 1 7 ? 4.585 8.847 -17.455 1.00 0.00 65 GLY A N 19
ATOM 26592 C CA . GLY A 1 7 ? 5.913 8.292 -17.273 1.00 0.00 65 GLY A CA 19
ATOM 26593 C C . GLY A 1 7 ? 6.826 9.216 -16.493 1.00 0.00 65 GLY A C 19
ATOM 26594 O O . GLY A 1 7 ? 7.033 10.367 -16.879 1.00 0.00 65 GLY A O 19
ATOM 26598 N N . SER A 1 8 ? 7.373 8.714 -15.391 1.00 0.00 66 SER A N 19
ATOM 26599 C CA . SER A 1 8 ? 8.265 9.505 -14.551 1.00 0.00 66 SER A CA 19
ATOM 26600 C C . SER A 1 8 ? 9.156 8.601 -13.703 1.00 0.00 66 SER A C 19
ATOM 26601 O O . SER A 1 8 ? 8.953 7.388 -13.646 1.00 0.00 66 SER A O 19
ATOM 26609 N N . ARG A 1 9 ? 10.142 9.202 -13.046 1.00 0.00 67 ARG A N 19
ATOM 26610 C CA . ARG A 1 9 ? 11.065 8.453 -12.202 1.00 0.00 67 ARG A CA 19
ATOM 26611 C C . ARG A 1 9 ? 10.316 7.721 -11.093 1.00 0.00 67 ARG A C 19
ATOM 26612 O O . ARG A 1 9 ? 10.463 6.511 -10.924 1.00 0.00 67 ARG A O 19
ATOM 26633 N N . GLY A 1 10 ? 9.511 8.464 -10.339 1.00 0.00 68 GLY A N 19
ATOM 26634 C CA . GLY A 1 10 ? 8.751 7.868 -9.256 1.00 0.00 68 GLY A CA 19
ATOM 26635 C C . GLY A 1 10 ? 8.065 8.906 -8.390 1.00 0.00 68 GLY A C 19
ATOM 26636 O O . GLY A 1 10 ? 8.717 9.606 -7.615 1.00 0.00 68 GLY A O 19
ATOM 26640 N N . GLU A 1 11 ? 6.746 9.007 -8.522 1.00 0.00 69 GLU A N 19
ATOM 26641 C CA . GLU A 1 11 ? 5.973 9.970 -7.746 1.00 0.00 69 GLU A CA 19
ATOM 26642 C C . GLU A 1 11 ? 5.116 9.263 -6.700 1.00 0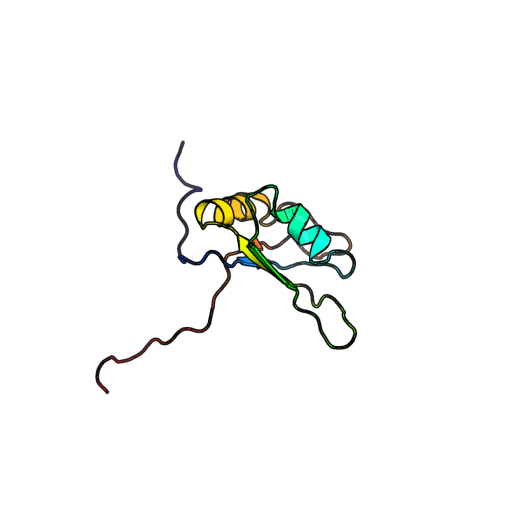.00 69 GLU A C 19
ATOM 26643 O O . GLU A 1 11 ? 4.295 8.407 -7.030 1.00 0.00 69 GLU A O 19
ATOM 26655 N N . ASP A 1 12 ? 5.315 9.626 -5.437 1.00 0.00 70 ASP A N 19
ATOM 26656 C CA . ASP A 1 12 ? 4.561 9.027 -4.342 1.00 0.00 70 ASP A CA 19
ATOM 26657 C C . ASP A 1 12 ? 4.405 7.524 -4.547 1.00 0.00 70 ASP A C 19
ATOM 26658 O O . ASP A 1 12 ? 3.299 6.988 -4.470 1.00 0.00 70 ASP A O 19
ATOM 26667 N N . ARG A 1 13 ? 5.519 6.849 -4.810 1.00 0.00 71 ARG A N 19
ATOM 26668 C CA . ARG A 1 13 ? 5.505 5.408 -5.029 1.00 0.00 71 ARG A CA 19
ATOM 26669 C C . ARG A 1 13 ? 4.811 4.689 -3.876 1.00 0.00 71 ARG A C 19
ATOM 26670 O O . ARG A 1 13 ? 3.819 3.987 -4.075 1.00 0.00 71 ARG A O 19
ATOM 26691 N N . LYS A 1 14 ? 5.338 4.869 -2.670 1.00 0.00 72 LYS A N 19
ATOM 26692 C CA . LYS A 1 14 ? 4.770 4.240 -1.484 1.00 0.00 72 LYS A CA 19
ATOM 26693 C C . LYS A 1 14 ? 3.246 4.271 -1.529 1.00 0.00 72 LYS A C 19
ATOM 26694 O O . LYS A 1 14 ? 2.648 5.236 -2.006 1.00 0.00 72 LYS A O 19
ATOM 26713 N N . LEU A 1 15 ? 2.622 3.210 -1.028 1.00 0.00 73 LEU A N 19
ATOM 26714 C CA . LEU A 1 15 ? 1.166 3.117 -1.009 1.00 0.00 73 LEU A CA 19
ATOM 26715 C C . LEU A 1 15 ? 0.659 2.791 0.392 1.00 0.00 73 LEU A C 19
ATOM 26716 O O . LEU A 1 15 ? 1.235 1.960 1.094 1.00 0.00 73 LEU A O 19
ATOM 26732 N N . PHE A 1 16 ? -0.423 3.451 0.792 1.00 0.00 74 PHE A N 19
ATOM 26733 C CA . PHE A 1 16 ? -1.009 3.230 2.109 1.00 0.00 74 PHE A CA 19
ATOM 26734 C C . PHE A 1 16 ? -2.058 2.123 2.060 1.00 0.00 74 PHE A C 19
ATOM 26735 O O . PHE A 1 16 ? -3.142 2.303 1.505 1.00 0.00 74 PHE A O 19
ATOM 26752 N N . VAL A 1 17 ? -1.726 0.976 2.644 1.00 0.00 75 VAL A N 19
ATOM 26753 C CA . VAL A 1 17 ? -2.638 -0.161 2.668 1.00 0.00 75 VAL A CA 19
ATOM 26754 C C . VAL A 1 17 ? -3.370 -0.251 4.002 1.00 0.00 75 VAL A C 19
ATOM 26755 O O . VAL A 1 17 ? -2.755 -0.181 5.065 1.00 0.00 75 VAL A O 19
ATOM 26768 N N . GLY A 1 18 ? -4.689 -0.408 3.938 1.00 0.00 76 GLY A N 19
ATOM 26769 C CA . GLY A 1 18 ? -5.484 -0.505 5.149 1.00 0.00 76 GLY A CA 19
ATOM 26770 C C . GLY A 1 18 ? -6.317 -1.770 5.195 1.00 0.00 76 GLY A C 19
ATOM 26771 O O . GLY A 1 18 ? -6.247 -2.601 4.289 1.00 0.00 76 GLY A O 19
ATOM 26775 N N . MET A 1 19 ? -7.107 -1.919 6.253 1.00 0.00 77 MET A N 19
ATOM 26776 C CA . MET A 1 19 ? -7.956 -3.093 6.414 1.00 0.00 77 MET A CA 19
ATOM 26777 C C . MET A 1 19 ? -7.120 -4.367 6.462 1.00 0.00 77 MET A C 19
ATOM 26778 O O . MET A 1 19 ? -7.479 -5.381 5.862 1.00 0.00 77 MET A O 19
ATOM 26792 N N . LEU A 1 20 ? -6.002 -4.309 7.177 1.00 0.00 78 LEU A N 19
ATOM 26793 C CA . LEU A 1 20 ? -5.113 -5.459 7.303 1.00 0.00 78 LEU A CA 19
ATOM 26794 C C . LEU A 1 20 ? -5.357 -6.195 8.617 1.00 0.00 78 LEU A C 19
ATOM 26795 O O . LEU A 1 20 ? -5.974 -5.658 9.536 1.00 0.00 78 LEU A O 19
ATOM 26811 N N . GLY A 1 21 ? -4.867 -7.428 8.698 1.00 0.00 79 GLY A N 19
ATOM 26812 C CA . GLY A 1 21 ? -5.041 -8.217 9.904 1.00 0.00 79 GLY A CA 19
ATOM 26813 C C . GLY A 1 21 ? -3.728 -8.755 10.439 1.00 0.00 79 GLY A C 19
ATOM 26814 O O . GLY A 1 21 ? -2.752 -8.879 9.699 1.00 0.00 79 GLY A O 19
ATOM 26818 N N . LYS A 1 22 ? -3.703 -9.075 11.728 1.00 0.00 80 LYS A N 19
ATOM 26819 C CA . LYS A 1 22 ? -2.501 -9.603 12.363 1.00 0.00 80 LYS A CA 19
ATOM 26820 C C . LYS A 1 22 ? -1.989 -10.833 11.621 1.00 0.00 80 LYS A C 19
ATOM 26821 O O . LYS A 1 22 ? -0.793 -10.959 11.362 1.00 0.00 80 LYS A O 19
ATOM 26840 N N . GLN A 1 23 ? -2.903 -11.736 11.280 1.00 0.00 81 GLN A N 19
ATOM 26841 C CA . GLN A 1 23 ? -2.543 -12.956 10.567 1.00 0.00 81 GLN A CA 19
ATOM 26842 C C . GLN A 1 23 ? -1.554 -12.658 9.444 1.00 0.00 81 GLN A C 19
ATOM 26843 O O . GLN A 1 23 ? -0.500 -13.285 9.351 1.00 0.00 81 GLN A O 19
ATOM 26857 N N . GLN A 1 24 ? -1.904 -11.697 8.595 1.00 0.00 82 GLN A N 19
ATOM 26858 C CA . GLN A 1 24 ? -1.047 -11.317 7.478 1.00 0.00 82 GLN A CA 19
ATOM 26859 C C . GLN A 1 24 ? 0.131 -10.476 7.957 1.00 0.00 82 GLN A C 19
ATOM 26860 O O . GLN A 1 24 ? 0.002 -9.679 8.887 1.00 0.00 82 GLN A O 19
ATOM 26874 N N . THR A 1 25 ? 1.282 -10.657 7.315 1.00 0.00 83 THR A N 19
ATOM 26875 C CA . THR A 1 25 ? 2.483 -9.916 7.677 1.00 0.00 83 THR A CA 19
ATOM 26876 C C . THR A 1 25 ? 3.177 -9.357 6.440 1.00 0.00 83 THR A C 19
ATOM 26877 O O . THR A 1 25 ? 2.799 -9.668 5.311 1.00 0.00 83 THR A O 19
ATOM 26888 N N . ASP A 1 26 ? 4.193 -8.530 6.661 1.00 0.00 84 ASP A N 19
ATOM 26889 C CA . ASP A 1 26 ? 4.941 -7.928 5.563 1.00 0.00 84 ASP A CA 19
ATOM 26890 C C . ASP A 1 26 ? 5.233 -8.957 4.476 1.00 0.00 84 ASP A C 19
ATOM 26891 O O . ASP A 1 26 ? 5.166 -8.652 3.286 1.00 0.00 84 ASP A O 19
ATOM 26900 N N . GLU A 1 27 ? 5.559 -10.176 4.894 1.00 0.00 85 GLU A N 19
ATOM 26901 C CA . GLU A 1 27 ? 5.863 -11.249 3.955 1.00 0.00 85 GLU A CA 19
ATOM 26902 C C . GLU A 1 27 ? 4.697 -11.482 2.998 1.00 0.00 85 GLU A C 19
ATOM 26903 O O . GLU A 1 27 ? 4.884 -11.565 1.784 1.00 0.00 85 GLU A O 19
ATOM 26915 N N . ASP A 1 28 ? 3.495 -11.587 3.554 1.00 0.00 86 ASP A N 19
ATOM 26916 C CA . ASP A 1 28 ? 2.298 -11.809 2.751 1.00 0.00 86 ASP A CA 19
ATOM 26917 C C . ASP A 1 28 ? 2.053 -10.638 1.805 1.00 0.00 86 ASP A C 19
ATOM 26918 O O . ASP A 1 28 ? 2.128 -10.786 0.585 1.00 0.00 86 ASP A O 19
ATOM 26927 N N . VAL A 1 29 ? 1.759 -9.474 2.376 1.00 0.00 87 VAL A N 19
ATOM 26928 C CA . VAL A 1 29 ? 1.503 -8.278 1.583 1.00 0.00 87 VAL A CA 19
ATOM 26929 C C . VAL A 1 29 ? 2.463 -8.184 0.403 1.00 0.00 87 VAL A C 19
ATOM 26930 O O . VAL A 1 29 ? 2.040 -8.137 -0.752 1.00 0.00 87 VAL A O 19
ATOM 26943 N N . ARG A 1 30 ? 3.758 -8.157 0.701 1.00 0.00 88 ARG A N 19
ATOM 26944 C CA . ARG A 1 30 ? 4.779 -8.068 -0.335 1.00 0.00 88 ARG A CA 19
ATOM 26945 C C . ARG A 1 30 ? 4.518 -9.084 -1.444 1.00 0.00 88 ARG A C 19
ATOM 26946 O O . ARG A 1 30 ? 4.297 -8.717 -2.598 1.00 0.00 88 ARG A O 19
ATOM 26967 N N . LYS A 1 31 ? 4.545 -10.363 -1.086 1.00 0.00 89 LYS A N 19
ATOM 26968 C CA . LYS A 1 31 ? 4.311 -11.433 -2.049 1.00 0.00 89 LYS A CA 19
ATOM 26969 C C . LYS A 1 31 ? 2.934 -11.296 -2.690 1.00 0.00 89 LYS A C 19
ATOM 26970 O O . LYS A 1 31 ? 2.693 -11.814 -3.780 1.00 0.00 89 LYS A O 19
ATOM 26989 N N . MET A 1 32 ? 2.036 -10.594 -2.007 1.00 0.00 90 MET A N 19
ATOM 26990 C CA . MET A 1 32 ? 0.683 -10.387 -2.513 1.00 0.00 90 MET A CA 19
ATOM 26991 C C . MET A 1 32 ? 0.629 -9.178 -3.442 1.00 0.00 90 MET A C 19
ATOM 26992 O O . MET A 1 32 ? -0.287 -9.047 -4.253 1.00 0.00 90 MET A O 19
ATOM 27006 N N . PHE A 1 33 ? 1.616 -8.297 -3.317 1.00 0.00 91 PHE A N 19
ATOM 27007 C CA . PHE A 1 33 ? 1.680 -7.098 -4.144 1.00 0.00 91 PHE A CA 19
ATOM 27008 C C . PHE A 1 33 ? 2.691 -7.270 -5.274 1.00 0.00 91 PHE A C 19
ATOM 27009 O O . PHE A 1 33 ? 2.729 -6.476 -6.213 1.00 0.00 91 PHE A O 19
ATOM 27026 N N . GLU A 1 34 ? 3.509 -8.313 -5.174 1.00 0.00 92 GLU A N 19
ATOM 27027 C CA . GLU A 1 34 ? 4.522 -8.588 -6.187 1.00 0.00 92 GLU A CA 19
ATOM 27028 C C . GLU A 1 34 ? 3.874 -8.896 -7.534 1.00 0.00 92 GLU A C 19
ATOM 27029 O O . GLU A 1 34 ? 4.324 -8.441 -8.586 1.00 0.00 92 GLU A O 19
ATOM 27041 N N . PRO A 1 35 ? 2.793 -9.689 -7.503 1.00 0.00 93 PRO A N 19
ATOM 27042 C CA . PRO A 1 35 ? 2.060 -10.076 -8.712 1.00 0.00 93 PRO A CA 19
ATOM 27043 C C . PRO A 1 35 ? 1.757 -8.884 -9.613 1.00 0.00 93 PRO A C 19
ATOM 27044 O O . PRO A 1 35 ? 1.393 -9.050 -10.777 1.00 0.00 93 PRO A O 19
ATOM 27055 N N . PHE A 1 36 ? 1.911 -7.682 -9.068 1.00 0.00 94 PHE A N 19
ATOM 27056 C CA . PHE A 1 36 ? 1.653 -6.461 -9.823 1.00 0.00 94 PHE A CA 19
ATOM 27057 C C . PHE A 1 36 ? 2.917 -5.614 -9.934 1.00 0.00 94 PHE A C 19
ATOM 27058 O O . PHE A 1 36 ? 2.851 -4.387 -9.994 1.00 0.00 94 PHE A O 19
ATOM 27075 N N . GLY A 1 37 ? 4.068 -6.279 -9.961 1.00 0.00 95 GLY A N 19
ATOM 27076 C CA . GLY A 1 37 ? 5.331 -5.572 -10.065 1.00 0.00 95 GLY A CA 19
ATOM 27077 C C . GLY A 1 37 ? 6.292 -5.935 -8.950 1.00 0.00 95 GLY A C 19
ATOM 27078 O O . GLY A 1 37 ? 5.950 -6.703 -8.050 1.00 0.00 95 GLY A O 19
ATOM 27082 N N . THR A 1 38 ? 7.500 -5.383 -9.009 1.00 0.00 96 THR A N 19
ATOM 27083 C CA . THR A 1 38 ? 8.515 -5.656 -7.999 1.00 0.00 96 THR A CA 19
ATOM 27084 C C . THR A 1 38 ? 8.455 -4.633 -6.870 1.00 0.00 96 THR A C 19
ATOM 27085 O O . THR A 1 38 ? 8.240 -3.444 -7.108 1.00 0.00 96 THR A O 19
ATOM 27096 N N . ILE A 1 39 ? 8.647 -5.102 -5.642 1.00 0.00 97 ILE A N 19
ATOM 27097 C CA . ILE A 1 39 ? 8.617 -4.226 -4.477 1.00 0.00 97 ILE A CA 19
ATOM 27098 C C . ILE A 1 39 ? 10.028 -3.869 -4.021 1.00 0.00 97 ILE A C 19
ATOM 27099 O O . ILE A 1 39 ? 10.896 -4.736 -3.919 1.00 0.00 97 ILE A O 19
ATOM 27115 N N . ASP A 1 40 ? 10.248 -2.589 -3.746 1.00 0.00 98 ASP A N 19
ATOM 27116 C CA . ASP A 1 40 ? 11.553 -2.116 -3.298 1.00 0.00 98 ASP A CA 19
ATOM 27117 C C . ASP A 1 40 ? 11.601 -2.016 -1.776 1.00 0.00 98 ASP A C 19
ATOM 27118 O O . ASP A 1 40 ? 12.583 -2.411 -1.150 1.00 0.00 98 ASP A O 19
ATOM 27127 N N . GLU A 1 41 ? 10.533 -1.483 -1.189 1.00 0.00 99 GLU A N 19
ATOM 27128 C CA . GLU A 1 41 ? 10.455 -1.329 0.258 1.00 0.00 99 GLU A CA 19
ATOM 27129 C C . GLU A 1 41 ? 9.075 -1.724 0.774 1.00 0.00 99 GLU A C 19
ATOM 27130 O O . GLU A 1 41 ? 8.068 -1.537 0.090 1.00 0.00 99 GLU A O 19
ATOM 27142 N N . CYS A 1 42 ? 9.036 -2.270 1.984 1.00 0.00 100 CYS A N 19
ATOM 27143 C CA . CYS A 1 42 ? 7.779 -2.693 2.592 1.00 0.00 100 CYS A CA 19
ATOM 27144 C C . CYS A 1 42 ? 7.927 -2.835 4.104 1.00 0.00 100 CYS A C 19
ATOM 27145 O O . CYS A 1 42 ? 8.935 -3.342 4.596 1.00 0.00 100 CYS A O 19
ATOM 27153 N N . THR A 1 43 ? 6.915 -2.381 4.837 1.00 0.00 101 THR A N 19
ATOM 27154 C CA . THR A 1 43 ? 6.933 -2.454 6.292 1.00 0.00 101 THR A CA 19
ATOM 27155 C C . THR A 1 43 ? 5.535 -2.267 6.870 1.00 0.00 101 THR A C 19
ATOM 27156 O O . THR A 1 43 ? 4.747 -1.464 6.369 1.00 0.00 101 THR A O 19
ATOM 27167 N N . VAL A 1 44 ? 5.231 -3.014 7.927 1.00 0.00 102 VAL A N 19
ATOM 27168 C CA . VAL A 1 44 ? 3.928 -2.929 8.574 1.00 0.00 102 VAL A CA 19
ATOM 27169 C C . VAL A 1 44 ? 3.983 -2.032 9.806 1.00 0.00 102 VAL A C 19
ATOM 27170 O O . VAL A 1 44 ? 5.000 -1.971 10.498 1.00 0.00 102 VAL A O 19
ATOM 27183 N N . LEU A 1 45 ? 2.882 -1.338 10.075 1.00 0.00 103 LEU A N 19
ATOM 27184 C CA . LEU A 1 45 ? 2.804 -0.444 11.225 1.00 0.00 103 LEU A CA 19
ATOM 27185 C C . LEU A 1 45 ? 2.050 -1.102 12.376 1.00 0.00 103 LEU A C 19
ATOM 27186 O O . LEU A 1 45 ? 0.972 -1.663 12.184 1.00 0.00 103 LEU A O 19
ATOM 27202 N N . ARG A 1 46 ? 2.624 -1.026 13.572 1.00 0.00 104 ARG A N 19
ATOM 27203 C CA . ARG A 1 46 ? 2.005 -1.613 14.755 1.00 0.00 104 ARG A CA 19
ATOM 27204 C C . ARG A 1 46 ? 1.895 -0.586 15.878 1.00 0.00 104 ARG A C 19
ATOM 27205 O O . ARG A 1 46 ? 2.436 0.515 15.781 1.00 0.00 104 ARG A O 19
ATOM 27226 N N . GLY A 1 47 ? 1.191 -0.955 16.944 1.00 0.00 105 GLY A N 19
ATOM 27227 C CA . GLY A 1 47 ? 1.022 -0.054 18.069 1.00 0.00 105 GLY A CA 19
ATOM 27228 C C . GLY A 1 47 ? 2.002 -0.337 19.190 1.00 0.00 105 GLY A C 19
ATOM 27229 O O . GLY A 1 47 ? 2.879 -1.195 19.076 1.00 0.00 105 GLY A O 19
ATOM 27233 N N . PRO A 1 48 ? 1.861 0.396 20.304 1.00 0.00 106 PRO A N 19
ATOM 27234 C CA . PRO A 1 48 ? 2.733 0.238 21.472 1.00 0.00 106 PRO A CA 19
ATOM 27235 C C . PRO A 1 48 ? 2.945 -1.226 21.843 1.00 0.00 106 PRO A C 19
ATOM 27236 O O . PRO A 1 48 ? 4.063 -1.736 21.780 1.00 0.00 106 PRO A O 19
ATOM 27247 N N . ASP A 1 49 ? 1.865 -1.895 22.230 1.00 0.00 107 ASP A N 19
ATOM 27248 C CA . ASP A 1 49 ? 1.932 -3.301 22.610 1.00 0.00 107 ASP A CA 19
ATOM 27249 C C . ASP A 1 49 ? 2.693 -4.111 21.565 1.00 0.00 107 ASP A C 19
ATOM 27250 O O . ASP A 1 49 ? 3.623 -4.847 21.891 1.00 0.00 107 ASP A O 19
ATOM 27259 N N . GLY A 1 50 ? 2.289 -3.970 20.306 1.00 0.00 108 GLY A N 19
ATOM 27260 C CA . GLY A 1 50 ? 2.943 -4.696 19.232 1.00 0.00 108 GLY A CA 19
ATOM 27261 C C . GLY A 1 50 ? 1.958 -5.438 18.350 1.00 0.00 108 GLY A C 19
ATOM 27262 O O . GLY A 1 50 ? 2.279 -6.488 17.794 1.00 0.00 108 GLY A O 19
ATOM 27266 N N . THR A 1 51 ? 0.752 -4.891 18.222 1.00 0.00 109 THR A N 19
ATOM 27267 C CA . THR A 1 51 ? -0.284 -5.510 17.405 1.00 0.00 109 THR A CA 19
ATOM 27268 C C . THR A 1 51 ? -0.412 -4.808 16.057 1.00 0.00 109 THR A C 19
ATOM 27269 O O . THR A 1 51 ? -0.248 -3.592 15.962 1.00 0.00 109 THR A O 19
ATOM 27280 N N . SER A 1 52 ? -0.708 -5.582 15.018 1.00 0.00 110 SER A N 19
ATOM 27281 C CA . SER A 1 52 ? -0.857 -5.034 13.675 1.00 0.00 110 SER A CA 19
ATOM 27282 C C . SER A 1 52 ? -2.035 -4.067 13.609 1.00 0.00 110 SER A C 19
ATOM 27283 O O . SER A 1 52 ? -3.175 -4.474 13.381 1.00 0.00 110 SER A O 19
ATOM 27291 N N . LYS A 1 53 ? -1.753 -2.785 13.810 1.00 0.00 111 LYS A N 19
ATOM 27292 C CA . LYS A 1 53 ? -2.787 -1.758 13.774 1.00 0.00 111 LYS A CA 19
ATOM 27293 C C . LYS A 1 53 ? -3.818 -2.063 12.691 1.00 0.00 111 LYS A C 19
ATOM 27294 O O . LYS A 1 53 ? -5.017 -1.878 12.893 1.00 0.00 111 LYS A O 19
ATOM 27313 N N . GLY A 1 54 ? -3.342 -2.533 11.542 1.00 0.00 112 GLY A N 19
ATOM 27314 C CA . GLY A 1 54 ? -4.236 -2.857 10.446 1.00 0.00 112 GLY A CA 19
ATOM 27315 C C . GLY A 1 54 ? -3.889 -2.109 9.174 1.00 0.00 112 GLY A C 19
ATOM 27316 O O . GLY A 1 54 ? -4.762 -1.832 8.351 1.00 0.00 112 GLY A O 19
ATOM 27320 N N . CYS A 1 55 ? -2.613 -1.779 9.013 1.00 0.00 113 CYS A N 19
ATOM 27321 C CA . CYS A 1 55 ? -2.153 -1.055 7.833 1.00 0.00 113 CYS A CA 19
ATOM 27322 C C . CYS A 1 55 ? -0.644 -1.201 7.660 1.00 0.00 113 CYS A C 19
ATOM 27323 O O . CYS A 1 55 ? 0.084 -1.415 8.628 1.00 0.00 113 CYS A O 19
ATOM 27331 N N . ALA A 1 56 ? -0.183 -1.086 6.419 1.00 0.00 114 ALA A N 19
ATOM 27332 C CA . ALA A 1 56 ? 1.238 -1.205 6.118 1.00 0.00 114 ALA A CA 19
ATOM 27333 C C . ALA A 1 56 ? 1.624 -0.325 4.934 1.00 0.00 114 ALA A C 19
ATOM 27334 O O . ALA A 1 56 ? 0.766 0.111 4.166 1.00 0.00 114 ALA A O 19
ATOM 27341 N N . PHE A 1 57 ? 2.920 -0.068 4.792 1.00 0.00 115 PHE A N 19
ATOM 27342 C CA . PHE A 1 57 ? 3.420 0.763 3.702 1.00 0.00 115 PHE A CA 19
ATOM 27343 C C . PHE A 1 57 ? 4.154 -0.084 2.666 1.00 0.00 115 PHE A C 19
ATOM 27344 O O . PHE A 1 57 ? 5.114 -0.785 2.988 1.00 0.00 115 PHE A O 19
ATOM 27361 N N . VAL A 1 58 ? 3.696 -0.014 1.421 1.00 0.00 116 VAL A N 19
ATOM 27362 C CA . VAL A 1 58 ? 4.308 -0.772 0.337 1.00 0.00 116 VAL A CA 19
ATOM 27363 C C . VAL A 1 58 ? 4.846 0.155 -0.747 1.00 0.00 116 VAL A C 19
ATOM 27364 O O . VAL A 1 58 ? 4.132 1.024 -1.247 1.00 0.00 116 VAL A O 19
ATOM 27377 N N . LYS A 1 59 ? 6.111 -0.036 -1.108 1.00 0.00 117 LYS A N 19
ATOM 27378 C CA . LYS A 1 59 ? 6.746 0.781 -2.135 1.00 0.00 117 LYS A CA 19
ATOM 27379 C C . LYS A 1 59 ? 7.138 -0.068 -3.340 1.00 0.00 117 LYS A C 19
ATOM 27380 O O . LYS A 1 59 ? 7.837 -1.072 -3.203 1.00 0.00 117 LYS A O 19
ATOM 27399 N N . PHE A 1 60 ? 6.685 0.343 -4.520 1.00 0.00 118 PHE A N 19
ATOM 27400 C CA . PHE A 1 60 ? 6.990 -0.379 -5.749 1.00 0.00 118 PHE A CA 19
ATOM 27401 C C . PHE A 1 60 ? 8.247 0.177 -6.410 1.00 0.00 118 PHE A C 19
ATOM 27402 O O . PHE A 1 60 ? 8.727 1.251 -6.048 1.00 0.00 118 PHE A O 19
ATOM 27419 N N . GLN A 1 61 ? 8.775 -0.562 -7.380 1.00 0.00 119 GLN A N 19
ATOM 27420 C CA . GLN A 1 61 ? 9.978 -0.142 -8.091 1.00 0.00 119 GLN A CA 19
ATOM 27421 C C . GLN A 1 61 ? 9.678 1.022 -9.029 1.00 0.00 119 GLN A C 19
ATOM 27422 O O . GLN A 1 61 ? 10.473 1.954 -9.154 1.00 0.00 119 GLN A O 19
ATOM 27436 N N . THR A 1 62 ? 8.525 0.963 -9.688 1.00 0.00 120 THR A N 19
ATOM 27437 C CA . THR A 1 62 ? 8.120 2.012 -10.616 1.00 0.00 120 THR A CA 19
ATOM 27438 C C . THR A 1 62 ? 6.658 2.392 -10.412 1.00 0.00 120 THR A C 19
ATOM 27439 O O . THR A 1 62 ? 5.806 1.530 -10.197 1.00 0.00 120 THR A O 19
ATOM 27450 N N . HIS A 1 63 ? 6.374 3.689 -10.481 1.00 0.00 121 HIS A N 19
ATOM 27451 C CA . HIS A 1 63 ? 5.013 4.183 -10.305 1.00 0.00 121 HIS A CA 19
ATOM 27452 C C . HIS A 1 63 ? 4.010 3.276 -11.011 1.00 0.00 121 HIS A C 19
ATOM 27453 O O . HIS A 1 63 ? 3.089 2.749 -10.388 1.00 0.00 121 HIS A O 19
ATOM 27467 N N . ALA A 1 64 ? 4.195 3.100 -12.316 1.00 0.00 122 ALA A N 19
ATOM 27468 C CA . ALA A 1 64 ? 3.307 2.256 -13.106 1.00 0.00 122 ALA A CA 19
ATOM 27469 C C . ALA A 1 64 ? 2.836 1.049 -12.301 1.00 0.00 122 ALA A C 19
ATOM 27470 O O . ALA A 1 64 ? 1.652 0.925 -11.989 1.00 0.00 122 ALA A O 19
ATOM 27477 N N . GLU A 1 65 ? 3.770 0.164 -11.969 1.00 0.00 123 GLU A N 19
ATOM 27478 C CA . GLU A 1 65 ? 3.448 -1.034 -11.202 1.00 0.00 123 GLU A CA 19
ATOM 27479 C C . GLU A 1 65 ? 2.562 -0.692 -10.007 1.00 0.00 123 GLU A C 19
ATOM 27480 O O . GLU A 1 65 ? 1.499 -1.284 -9.820 1.00 0.00 123 GLU A O 19
ATOM 27492 N N . ALA A 1 66 ? 3.008 0.265 -9.201 1.00 0.00 124 ALA A N 19
ATOM 27493 C CA . ALA A 1 66 ? 2.256 0.687 -8.026 1.00 0.00 124 ALA A CA 19
ATOM 27494 C C . ALA A 1 66 ? 0.779 0.871 -8.356 1.00 0.00 124 ALA A C 19
ATOM 27495 O O . ALA A 1 66 ? -0.091 0.350 -7.660 1.00 0.00 124 ALA A O 19
ATOM 27502 N N . GLN A 1 67 ? 0.504 1.615 -9.423 1.00 0.00 125 GLN A N 19
ATOM 27503 C CA . GLN A 1 67 ? -0.869 1.868 -9.844 1.00 0.00 125 GLN A CA 19
ATOM 27504 C C . GLN A 1 67 ? -1.571 0.568 -10.220 1.00 0.00 125 GLN A C 19
ATOM 27505 O O . GLN A 1 67 ? -2.698 0.315 -9.795 1.00 0.00 125 GLN A O 19
ATOM 27519 N N . ALA A 1 68 ? -0.898 -0.252 -11.020 1.00 0.00 126 ALA A N 19
ATOM 27520 C CA . ALA A 1 68 ? -1.457 -1.527 -11.453 1.00 0.00 126 ALA A CA 19
ATOM 27521 C C . ALA A 1 68 ? -2.055 -2.291 -10.277 1.00 0.00 126 ALA A C 19
ATOM 27522 O O . ALA A 1 68 ? -3.199 -2.741 -10.334 1.00 0.00 126 ALA A O 19
ATOM 27529 N N . ALA A 1 69 ? -1.273 -2.435 -9.211 1.00 0.00 127 ALA A N 19
ATOM 27530 C CA . ALA A 1 69 ? -1.727 -3.144 -8.021 1.00 0.00 127 ALA A CA 19
ATOM 27531 C C . ALA A 1 69 ? -3.045 -2.572 -7.510 1.00 0.00 127 ALA A C 19
ATOM 27532 O O . ALA A 1 69 ? -4.046 -3.283 -7.418 1.00 0.00 127 ALA A O 19
ATOM 27539 N N . ILE A 1 70 ? -3.037 -1.286 -7.178 1.00 0.00 128 ILE A N 19
ATOM 27540 C CA . ILE A 1 70 ? -4.233 -0.620 -6.677 1.00 0.00 128 ILE A CA 19
ATOM 27541 C C . ILE A 1 70 ? -5.420 -0.848 -7.606 1.00 0.00 128 ILE A C 19
ATOM 27542 O O . ILE A 1 70 ? -6.485 -1.284 -7.173 1.00 0.00 128 ILE A O 19
ATOM 27558 N N . ASN A 1 71 ? -5.227 -0.553 -8.888 1.00 0.00 129 ASN A N 19
ATOM 27559 C CA . ASN A 1 71 ? -6.282 -0.727 -9.880 1.00 0.00 129 ASN A CA 19
ATOM 27560 C C . ASN A 1 71 ? -7.138 -1.947 -9.554 1.00 0.00 129 ASN A C 19
ATOM 27561 O O . ASN A 1 71 ? -8.363 -1.913 -9.681 1.00 0.00 129 ASN A O 19
ATOM 27572 N N . THR A 1 72 ? -6.485 -3.026 -9.133 1.00 0.00 130 THR A N 19
ATOM 27573 C CA . THR A 1 72 ? -7.185 -4.257 -8.790 1.00 0.00 130 THR A CA 19
ATOM 27574 C C . THR A 1 72 ? -7.233 -4.460 -7.280 1.00 0.00 130 THR A C 19
ATOM 27575 O O . THR A 1 72 ? -8.300 -4.394 -6.667 1.00 0.00 130 THR A O 19
ATOM 27586 N N . LEU A 1 73 ? -6.072 -4.707 -6.684 1.00 0.00 131 LEU A N 19
ATOM 27587 C CA . LEU A 1 73 ? -5.981 -4.918 -5.243 1.00 0.00 131 LEU A CA 19
ATOM 27588 C C . LEU A 1 73 ? -6.952 -4.010 -4.497 1.00 0.00 131 LEU A C 19
ATOM 27589 O O . LEU A 1 73 ? -7.727 -4.468 -3.656 1.00 0.00 131 LEU A O 19
ATOM 27605 N N . HIS A 1 74 ? -6.907 -2.719 -4.811 1.00 0.00 132 HIS A N 19
ATOM 27606 C CA . HIS A 1 74 ? -7.786 -1.746 -4.172 1.00 0.00 132 HIS A CA 19
ATOM 27607 C C . HIS A 1 74 ? -9.198 -2.304 -4.022 1.00 0.00 132 HIS A C 19
ATOM 27608 O O . HIS A 1 74 ? -9.894 -2.530 -5.011 1.00 0.00 132 HIS A O 19
ATOM 27622 N N . SER A 1 75 ? -9.613 -2.525 -2.779 1.00 0.00 133 SER A N 19
ATOM 27623 C CA . SER A 1 75 ? -10.940 -3.061 -2.500 1.00 0.00 133 SER A CA 19
ATOM 27624 C C . SER A 1 75 ? -11.192 -4.333 -3.304 1.00 0.00 133 SER A C 19
ATOM 27625 O O . SER A 1 75 ? -12.251 -4.498 -3.909 1.00 0.00 133 SER A O 19
ATOM 27633 N N . SER A 1 76 ? -10.210 -5.228 -3.306 1.00 0.00 134 SER A N 19
ATOM 27634 C CA . SER A 1 76 ? -10.322 -6.484 -4.039 1.00 0.00 134 SER A CA 19
ATOM 27635 C C . SER A 1 76 ? -10.802 -7.606 -3.124 1.00 0.00 134 SER A C 19
ATOM 27636 O O . SER A 1 76 ? -11.958 -8.026 -3.192 1.00 0.00 134 SER A O 19
ATOM 27644 N N . ARG A 1 77 ? -9.907 -8.088 -2.268 1.00 0.00 135 ARG A N 19
ATOM 27645 C CA . ARG A 1 77 ? -10.238 -9.162 -1.340 1.00 0.00 135 ARG A CA 19
ATOM 27646 C C . ARG A 1 77 ? -10.534 -8.607 0.050 1.00 0.00 135 ARG A C 19
ATOM 27647 O O . ARG A 1 77 ? -10.409 -7.405 0.291 1.00 0.00 135 ARG A O 19
ATOM 27668 N N . THR A 1 78 ? -10.929 -9.489 0.963 1.00 0.00 136 THR A N 19
ATOM 27669 C CA . THR A 1 78 ? -11.245 -9.088 2.328 1.00 0.00 136 THR A CA 19
ATOM 27670 C C . THR A 1 78 ? -10.554 -9.994 3.341 1.00 0.00 136 THR A C 19
ATOM 27671 O O . THR A 1 78 ? -11.159 -10.930 3.866 1.00 0.00 136 THR A O 19
ATOM 27682 N N . LEU A 1 79 ? -9.286 -9.709 3.613 1.00 0.00 137 LEU A N 19
ATOM 27683 C CA . LEU A 1 79 ? -8.512 -10.498 4.565 1.00 0.00 137 LEU A CA 19
ATOM 27684 C C . LEU A 1 79 ? -9.384 -10.954 5.730 1.00 0.00 137 LEU A C 19
ATOM 27685 O O . LEU A 1 79 ? -10.260 -10.230 6.203 1.00 0.00 137 LEU A O 19
ATOM 27701 N N . PRO A 1 80 ? -9.140 -12.184 6.207 1.00 0.00 138 PRO A N 19
ATOM 27702 C CA . PRO A 1 80 ? -9.891 -12.764 7.325 1.00 0.00 138 PRO A CA 19
ATOM 27703 C C . PRO A 1 80 ? -10.021 -11.798 8.498 1.00 0.00 138 PRO A C 19
ATOM 27704 O O . PRO A 1 80 ? -9.025 -11.402 9.101 1.00 0.00 138 PRO A O 19
ATOM 27715 N N . GLY A 1 81 ? -11.256 -11.424 8.816 1.00 0.00 139 GLY A N 19
ATOM 27716 C CA . GLY A 1 81 ? -11.494 -10.508 9.917 1.00 0.00 139 GLY A CA 19
ATOM 27717 C C . GLY A 1 81 ? -11.180 -9.071 9.553 1.00 0.00 139 GLY A C 19
ATOM 27718 O O . GLY A 1 81 ? -10.430 -8.395 10.256 1.00 0.00 139 GLY A O 19
ATOM 27722 N N . ALA A 1 82 ? -11.754 -8.603 8.449 1.00 0.00 140 ALA A N 19
ATOM 27723 C CA . ALA A 1 82 ? -11.532 -7.236 7.993 1.00 0.00 140 ALA A CA 19
ATOM 27724 C C . ALA A 1 82 ? -12.832 -6.599 7.516 1.00 0.00 140 ALA A C 19
ATOM 27725 O O . ALA A 1 82 ? -13.367 -6.966 6.470 1.00 0.00 140 ALA A O 19
ATOM 27732 N N . SER A 1 83 ? -13.336 -5.642 8.290 1.00 0.00 141 SER A N 19
ATOM 27733 C CA . SER A 1 83 ? -14.576 -4.957 7.948 1.00 0.00 141 SER A CA 19
ATOM 27734 C C . SER A 1 83 ? -14.742 -4.855 6.434 1.00 0.00 141 SER A C 19
ATOM 27735 O O . SER A 1 83 ? -15.533 -5.584 5.835 1.00 0.00 141 SER A O 19
ATOM 27743 N N . SER A 1 84 ? -13.989 -3.946 5.823 1.00 0.00 142 SER A N 19
ATOM 27744 C CA . SER A 1 84 ? -14.054 -3.746 4.380 1.00 0.00 142 SER A CA 19
ATOM 27745 C C . SER A 1 84 ? -12.895 -4.450 3.681 1.00 0.00 142 SER A C 19
ATOM 27746 O O . SER A 1 84 ? -11.988 -4.970 4.330 1.00 0.00 142 SER A O 19
ATOM 27754 N N . SER A 1 85 ? -12.934 -4.462 2.352 1.00 0.00 143 SER A N 19
ATOM 27755 C CA . SER A 1 85 ? -11.889 -5.105 1.563 1.00 0.00 143 SER A CA 19
ATOM 27756 C C . SER A 1 85 ? -10.542 -4.427 1.789 1.00 0.00 143 SER A C 19
ATOM 27757 O O . SER A 1 85 ? -10.437 -3.469 2.557 1.00 0.00 143 SER A O 19
ATOM 27765 N N . LEU A 1 86 ? -9.513 -4.929 1.115 1.00 0.00 144 LEU A N 19
ATOM 27766 C CA . LEU A 1 86 ? -8.171 -4.372 1.241 1.00 0.00 144 LEU A CA 19
ATOM 27767 C C . LEU A 1 86 ? -8.117 -2.951 0.688 1.00 0.00 144 LEU A C 19
ATOM 27768 O O . LEU A 1 86 ? -7.980 -2.748 -0.518 1.00 0.00 144 LEU A O 19
ATOM 27784 N N . VAL A 1 87 ? -8.222 -1.971 1.580 1.00 0.00 145 VAL A N 19
ATOM 27785 C CA . VAL A 1 87 ? -8.182 -0.568 1.182 1.00 0.00 145 VAL A CA 19
ATOM 27786 C C . VAL A 1 87 ? -6.780 -0.163 0.740 1.00 0.00 145 VAL A C 19
ATOM 27787 O O . VAL A 1 87 ? -5.925 0.154 1.567 1.00 0.00 145 VAL A O 19
ATOM 27800 N N . VAL A 1 88 ? -6.552 -0.174 -0.569 1.00 0.00 146 VAL A N 19
ATOM 27801 C CA . VAL A 1 88 ? -5.254 0.194 -1.122 1.00 0.00 146 VAL A CA 19
ATOM 27802 C C . VAL A 1 88 ? -5.319 1.547 -1.822 1.00 0.00 146 VAL A C 19
ATOM 27803 O O . VAL A 1 88 ? -5.982 1.696 -2.849 1.00 0.00 146 VAL A O 19
ATOM 27816 N N . LYS A 1 89 ? -4.625 2.531 -1.260 1.00 0.00 147 LYS A N 19
ATOM 27817 C CA . LYS A 1 89 ? -4.601 3.873 -1.830 1.00 0.00 147 LYS A CA 19
ATOM 27818 C C . LYS A 1 89 ? -3.277 4.568 -1.531 1.00 0.00 147 LYS A C 19
ATOM 27819 O O . LYS A 1 89 ? -2.609 4.254 -0.546 1.00 0.00 147 LYS A O 19
ATOM 27838 N N . PHE A 1 90 ? -2.904 5.515 -2.386 1.00 0.00 148 PHE A N 19
ATOM 27839 C CA . PHE A 1 90 ? -1.660 6.255 -2.212 1.00 0.00 148 PHE A CA 19
ATOM 27840 C C . PHE A 1 90 ? -1.636 6.971 -0.864 1.00 0.00 148 PHE A C 19
ATOM 27841 O O . PHE A 1 90 ? -2.595 7.645 -0.491 1.00 0.00 148 PHE A O 19
ATOM 27858 N N . ALA A 1 91 ? -0.533 6.817 -0.139 1.00 0.00 149 ALA A N 19
ATOM 27859 C CA . ALA A 1 91 ? -0.383 7.449 1.166 1.00 0.00 149 ALA A CA 19
ATOM 27860 C C . ALA A 1 91 ? -0.745 8.929 1.104 1.00 0.00 149 ALA A C 19
ATOM 27861 O O . ALA A 1 91 ? -0.813 9.517 0.024 1.00 0.00 149 ALA A O 19
ATOM 27868 N N . ASP A 1 92 ? -0.977 9.526 2.268 1.00 0.00 150 ASP A N 19
ATOM 27869 C CA . ASP A 1 92 ? -1.331 10.939 2.345 1.00 0.00 150 ASP A CA 19
ATOM 27870 C C . ASP A 1 92 ? -0.171 11.760 2.899 1.00 0.00 150 ASP A C 19
ATOM 27871 O O . ASP A 1 92 ? 0.364 12.636 2.219 1.00 0.00 150 ASP A O 19
ATOM 27880 N N . THR A 1 93 ? 0.212 11.473 4.139 1.00 0.00 151 THR A N 19
ATOM 27881 C CA . THR A 1 93 ? 1.306 12.187 4.786 1.00 0.00 151 THR A CA 19
ATOM 27882 C C . THR A 1 93 ? 2.568 12.148 3.932 1.00 0.00 151 THR A C 19
ATOM 27883 O O . THR A 1 93 ? 2.675 11.348 3.003 1.00 0.00 151 THR A O 19
ATOM 27894 N N . GLU A 1 94 ? 3.521 13.018 4.252 1.00 0.00 152 GLU A N 19
ATOM 27895 C CA . GLU A 1 94 ? 4.776 13.082 3.513 1.00 0.00 152 GLU A CA 19
ATOM 27896 C C . GLU A 1 94 ? 5.956 13.282 4.460 1.00 0.00 152 GLU A C 19
ATOM 27897 O O . GLU A 1 94 ? 5.799 13.799 5.566 1.00 0.00 152 GLU A O 19
ATOM 27909 N N . LYS A 1 95 ? 7.139 12.868 4.017 1.00 0.00 153 LYS A N 19
ATOM 27910 C CA . LYS A 1 95 ? 8.347 13.002 4.823 1.00 0.00 153 LYS A CA 19
ATOM 27911 C C . LYS A 1 95 ? 9.370 13.893 4.125 1.00 0.00 153 LYS A C 19
ATOM 27912 O O . LYS A 1 95 ? 10.280 13.403 3.458 1.00 0.00 153 LYS A O 19
ATOM 27931 N N . GLU A 1 96 ? 9.214 15.203 4.287 1.00 0.00 154 GLU A N 19
ATOM 27932 C CA . GLU A 1 96 ? 10.125 16.162 3.672 1.00 0.00 154 GLU A CA 19
ATOM 27933 C C . GLU A 1 96 ? 11.416 16.279 4.479 1.00 0.00 154 GLU A C 19
ATOM 27934 O O . GLU A 1 96 ? 11.386 16.452 5.697 1.00 0.00 154 GLU A O 19
ATOM 27946 N N . SER A 1 97 ? 12.548 16.181 3.789 1.00 0.00 155 SER A N 19
ATOM 27947 C CA . SER A 1 97 ? 13.850 16.272 4.441 1.00 0.00 155 SER A CA 19
ATOM 27948 C C . SER A 1 97 ? 14.509 17.617 4.152 1.00 0.00 155 SER A C 19
ATOM 27949 O O . SER A 1 97 ? 14.737 17.974 2.997 1.00 0.00 155 SER A O 19
ATOM 27957 N N . GLY A 1 98 ? 14.813 18.359 5.212 1.00 0.00 156 GLY A N 19
ATOM 27958 C CA . GLY A 1 98 ? 15.444 19.657 5.053 1.00 0.00 156 GLY A CA 19
ATOM 27959 C C . GLY A 1 98 ? 14.451 20.799 5.143 1.00 0.00 156 GLY A C 19
ATOM 27960 O O . GLY A 1 98 ? 13.311 20.695 4.690 1.00 0.00 156 GLY A O 19
ATOM 27964 N N . PRO A 1 99 ? 14.883 21.918 5.742 1.00 0.00 157 PRO A N 19
ATOM 27965 C CA . PRO A 1 99 ? 14.039 23.105 5.905 1.00 0.00 157 PRO A CA 19
ATOM 27966 C C . PRO A 1 99 ? 13.949 23.933 4.628 1.00 0.00 157 PRO A C 19
ATOM 27967 O O . PRO A 1 99 ? 14.910 24.598 4.239 1.00 0.00 157 PRO A O 19
ATOM 27978 N N . SER A 1 100 ? 12.790 23.890 3.979 1.00 0.00 158 SER A N 19
ATOM 27979 C CA . SER A 1 100 ? 12.577 24.634 2.743 1.00 0.00 158 SER A CA 19
ATOM 27980 C C . SER A 1 100 ? 11.359 25.544 2.860 1.00 0.00 158 SER A C 19
ATOM 27981 O O . SER A 1 100 ? 11.429 26.735 2.559 1.00 0.00 158 SER A O 19
ATOM 27989 N N . SER A 1 101 ? 10.242 24.974 3.301 1.00 0.00 159 SER A N 19
ATOM 27990 C CA . SER A 1 101 ? 9.005 25.732 3.455 1.00 0.00 159 SER A CA 19
ATOM 27991 C C . SER A 1 101 ? 9.164 26.821 4.510 1.00 0.00 159 SER A C 19
ATOM 27992 O O . SER A 1 101 ? 9.763 26.600 5.562 1.00 0.00 159 SER A O 19
ATOM 28000 N N . GLY A 1 102 ? 8.623 28.001 4.220 1.00 0.00 160 GLY A N 19
ATOM 28001 C CA . GLY A 1 102 ? 8.716 29.109 5.153 1.00 0.00 160 GLY A CA 19
ATOM 28002 C C . GLY A 1 102 ? 8.807 30.450 4.453 1.00 0.00 160 GLY A C 19
ATOM 28003 O O . GLY A 1 102 ? 8.621 30.539 3.240 1.00 0.00 160 GLY A O 19
ATOM 28007 N N . GLY A 1 1 ? -10.830 -2.719 -29.702 1.00 0.00 59 GLY A N 20
ATOM 28008 C CA . GLY A 1 1 ? -10.390 -1.365 -29.422 1.00 0.00 59 GLY A CA 20
ATOM 28009 C C . GLY A 1 1 ? -10.210 -1.108 -27.939 1.00 0.00 59 GLY A C 20
ATOM 28010 O O . GLY A 1 1 ? -11.166 -1.188 -27.168 1.00 0.00 59 GLY A O 20
ATOM 28014 N N . SER A 1 2 ? -8.980 -0.800 -27.538 1.00 0.00 60 SER A N 20
ATOM 28015 C CA . SER A 1 2 ? -8.677 -0.536 -26.136 1.00 0.00 60 SER A CA 20
ATOM 28016 C C . SER A 1 2 ? -7.717 0.641 -26.001 1.00 0.00 60 SER A C 20
ATOM 28017 O O . SER A 1 2 ? -6.954 0.944 -26.919 1.00 0.00 60 SER A O 20
ATOM 28025 N N . SER A 1 3 ? -7.760 1.302 -24.849 1.00 0.00 61 SER A N 20
ATOM 28026 C CA . SER A 1 3 ? -6.897 2.450 -24.593 1.00 0.00 61 SER A CA 20
ATOM 28027 C C . SER A 1 3 ? -5.518 1.998 -24.122 1.00 0.00 61 SER A C 20
ATOM 28028 O O . SER A 1 3 ? -5.281 0.810 -23.908 1.00 0.00 61 SER A O 20
ATOM 28036 N N . GLY A 1 4 ? -4.610 2.956 -23.963 1.00 0.00 62 GLY A N 20
ATOM 28037 C CA . GLY A 1 4 ? -3.266 2.638 -23.519 1.00 0.00 62 GLY A CA 20
ATOM 28038 C C . GLY A 1 4 ? -2.301 3.790 -23.721 1.00 0.00 62 GLY A C 20
ATOM 28039 O O . GLY A 1 4 ? -2.532 4.662 -24.559 1.00 0.00 62 GLY A O 20
ATOM 28043 N N . SER A 1 5 ? -1.218 3.795 -22.951 1.00 0.00 63 SER A N 20
ATOM 28044 C CA . SER A 1 5 ? -0.217 4.851 -23.045 1.00 0.00 63 SER A CA 20
ATOM 28045 C C . SER A 1 5 ? 1.150 4.346 -22.594 1.00 0.00 63 SER A C 20
ATOM 28046 O O . SER A 1 5 ? 1.248 3.413 -21.798 1.00 0.00 63 SER A O 20
ATOM 28054 N N . SER A 1 6 ? 2.204 4.971 -23.109 1.00 0.00 64 SER A N 20
ATOM 28055 C CA . SER A 1 6 ? 3.567 4.584 -22.764 1.00 0.00 64 SER A CA 20
ATOM 28056 C C . SER A 1 6 ? 4.201 5.607 -21.826 1.00 0.00 64 SER A C 20
ATOM 28057 O O . SER A 1 6 ? 4.832 6.565 -22.271 1.00 0.00 64 SER A O 20
ATOM 28065 N N . GLY A 1 7 ? 4.028 5.396 -20.525 1.00 0.00 65 GLY A N 20
ATOM 28066 C CA . GLY A 1 7 ? 4.588 6.308 -19.545 1.00 0.00 65 GLY A CA 20
ATOM 28067 C C . GLY A 1 7 ? 3.540 7.212 -18.928 1.00 0.00 65 GLY A C 20
ATOM 28068 O O . GLY A 1 7 ? 2.970 8.067 -19.607 1.00 0.00 65 GLY A O 20
ATOM 28072 N N . SER A 1 8 ? 3.283 7.024 -17.638 1.00 0.00 66 SER A N 20
ATOM 28073 C CA . SER A 1 8 ? 2.291 7.826 -16.931 1.00 0.00 66 SER A CA 20
ATOM 28074 C C . SER A 1 8 ? 2.961 8.736 -15.905 1.00 0.00 66 SER A C 20
ATOM 28075 O O . SER A 1 8 ? 4.109 8.518 -15.521 1.00 0.00 66 SER A O 20
ATOM 28083 N N . ARG A 1 9 ? 2.233 9.758 -15.467 1.00 0.00 67 ARG A N 20
ATOM 28084 C CA . ARG A 1 9 ? 2.755 10.703 -14.487 1.00 0.00 67 ARG A CA 20
ATOM 28085 C C . ARG A 1 9 ? 2.443 10.242 -13.066 1.00 0.00 67 ARG A C 20
ATOM 28086 O O . ARG A 1 9 ? 1.382 9.677 -12.805 1.00 0.00 67 ARG A O 20
ATOM 28107 N N . GLY A 1 10 ? 3.376 10.487 -12.151 1.00 0.00 68 GLY A N 20
ATOM 28108 C CA . GLY A 1 10 ? 3.182 10.089 -10.769 1.00 0.00 68 GLY A CA 20
ATOM 28109 C C . GLY A 1 10 ? 4.492 9.834 -10.050 1.00 0.00 68 GLY A C 20
ATOM 28110 O O . GLY A 1 10 ? 4.860 8.685 -9.806 1.00 0.00 68 GLY A O 20
ATOM 28114 N N . GLU A 1 11 ? 5.199 10.908 -9.712 1.00 0.00 69 GLU A N 20
ATOM 28115 C CA . GLU A 1 11 ? 6.477 10.794 -9.019 1.00 0.00 69 GLU A CA 20
ATOM 28116 C C . GLU A 1 11 ? 6.366 9.849 -7.826 1.00 0.00 69 GLU A C 20
ATOM 28117 O O . GLU A 1 11 ? 7.095 8.861 -7.733 1.00 0.00 69 GLU A O 20
ATOM 28129 N N . ASP A 1 12 ? 5.450 10.160 -6.915 1.00 0.00 70 ASP A N 20
ATOM 28130 C CA . ASP A 1 12 ? 5.242 9.340 -5.728 1.00 0.00 70 ASP A CA 20
ATOM 28131 C C . ASP A 1 12 ? 4.970 7.889 -6.111 1.00 0.00 70 ASP A C 20
ATOM 28132 O O . ASP A 1 12 ? 4.343 7.613 -7.134 1.00 0.00 70 ASP A O 20
ATOM 28141 N N . ARG A 1 13 ? 5.448 6.964 -5.284 1.00 0.00 71 ARG A N 20
ATOM 28142 C CA . ARG A 1 13 ? 5.258 5.541 -5.537 1.00 0.00 71 ARG A CA 20
ATOM 28143 C C . ARG A 1 13 ? 4.655 4.848 -4.319 1.00 0.00 71 ARG A C 20
ATOM 28144 O O . ARG A 1 13 ? 3.637 4.163 -4.421 1.00 0.00 71 ARG A O 20
ATOM 28165 N N . LYS A 1 14 ? 5.290 5.030 -3.166 1.00 0.00 72 LYS A N 20
ATOM 28166 C CA . LYS A 1 14 ? 4.817 4.423 -1.927 1.00 0.00 72 LYS A CA 20
ATOM 28167 C C . LYS A 1 14 ? 3.293 4.367 -1.896 1.00 0.00 72 LYS A C 20
ATOM 28168 O O . LYS A 1 14 ? 2.618 5.325 -2.277 1.00 0.00 72 LYS A O 20
ATOM 28187 N N . LEU A 1 15 ? 2.756 3.241 -1.440 1.00 0.00 73 LEU A N 20
ATOM 28188 C CA . LEU A 1 15 ? 1.311 3.061 -1.358 1.00 0.00 73 LEU A CA 20
ATOM 28189 C C . LEU A 1 15 ? 0.879 2.769 0.076 1.00 0.00 73 LEU A C 20
ATOM 28190 O O . LEU A 1 15 ? 1.576 2.076 0.817 1.00 0.00 73 LEU A O 20
ATOM 28206 N N . PHE A 1 16 ? -0.276 3.302 0.461 1.00 0.00 74 PHE A N 20
ATOM 28207 C CA . PHE A 1 16 ? -0.801 3.099 1.806 1.00 0.00 74 PHE A CA 20
ATOM 28208 C C . PHE A 1 16 ? -1.897 2.037 1.806 1.00 0.00 74 PHE A C 20
ATOM 28209 O O . PHE A 1 16 ? -2.979 2.245 1.257 1.00 0.00 74 PHE A O 20
ATOM 28226 N N . VAL A 1 17 ? -1.608 0.898 2.427 1.00 0.00 75 VAL A N 20
ATOM 28227 C CA . VAL A 1 17 ? -2.568 -0.197 2.500 1.00 0.00 75 VAL A CA 20
ATOM 28228 C C . VAL A 1 17 ? -3.287 -0.209 3.845 1.00 0.00 75 VAL A C 20
ATOM 28229 O O . VAL A 1 17 ? -2.725 0.188 4.865 1.00 0.00 75 VAL A O 20
ATOM 28242 N N . GLY A 1 18 ? -4.535 -0.668 3.839 1.00 0.00 76 GLY A N 20
ATOM 28243 C CA . GLY A 1 18 ? -5.311 -0.723 5.064 1.00 0.00 76 GLY A CA 20
ATOM 28244 C C . GLY A 1 18 ? -6.217 -1.937 5.122 1.00 0.00 76 GLY A C 20
ATOM 28245 O O . GLY A 1 18 ? -6.261 -2.733 4.184 1.00 0.00 76 GLY A O 20
ATOM 28249 N N . MET A 1 19 ? -6.940 -2.081 6.227 1.00 0.00 77 MET A N 20
ATOM 28250 C CA . MET A 1 19 ? -7.849 -3.208 6.404 1.00 0.00 77 MET A CA 20
ATOM 28251 C C . MET A 1 19 ? -7.089 -4.530 6.371 1.00 0.00 77 MET A C 20
ATOM 28252 O O . MET A 1 19 ? -7.504 -5.481 5.707 1.00 0.00 77 MET A O 20
ATOM 28266 N N . LEU A 1 20 ? -5.974 -4.584 7.091 1.00 0.00 78 LEU A N 20
ATOM 28267 C CA . LEU A 1 20 ? -5.155 -5.790 7.144 1.00 0.00 78 LEU A CA 20
ATOM 28268 C C . LEU A 1 20 ? -5.431 -6.580 8.419 1.00 0.00 78 LEU A C 20
ATOM 28269 O O . LEU A 1 20 ? -6.075 -6.084 9.342 1.00 0.00 78 LEU A O 20
ATOM 28285 N N . GLY A 1 21 ? -4.937 -7.814 8.464 1.00 0.00 79 GLY A N 20
ATOM 28286 C CA . GLY A 1 21 ? -5.139 -8.652 9.631 1.00 0.00 79 GLY A CA 20
ATOM 28287 C C . GLY A 1 21 ? -3.833 -9.091 10.263 1.00 0.00 79 GLY A C 20
ATOM 28288 O O . GLY A 1 21 ? -2.793 -9.117 9.605 1.00 0.00 79 GLY A O 20
ATOM 28292 N N . LYS A 1 22 ? -3.885 -9.435 11.546 1.00 0.00 80 LYS A N 20
ATOM 28293 C CA . LYS A 1 22 ? -2.697 -9.874 12.269 1.00 0.00 80 LYS A CA 20
ATOM 28294 C C . LYS A 1 22 ? -2.033 -11.051 11.561 1.00 0.00 80 LYS A C 20
ATOM 28295 O O . LYS A 1 22 ? -0.839 -11.013 11.264 1.00 0.00 80 LYS A O 20
ATOM 28314 N N . GLN A 1 23 ? -2.814 -12.092 11.292 1.00 0.00 81 GLN A N 20
ATOM 28315 C CA . GLN A 1 23 ? -2.301 -13.278 10.617 1.00 0.00 81 GLN A CA 20
ATOM 28316 C C . GLN A 1 23 ? -1.255 -12.900 9.573 1.00 0.00 81 GLN A C 20
ATOM 28317 O O . GLN A 1 23 ? -0.083 -13.254 9.700 1.00 0.00 81 GLN A O 20
ATOM 28331 N N . GLN A 1 24 ? -1.687 -12.181 8.543 1.00 0.00 82 GLN A N 20
ATOM 28332 C CA . GLN A 1 24 ? -0.787 -11.757 7.477 1.00 0.00 82 GLN A CA 20
ATOM 28333 C C . GLN A 1 24 ? 0.456 -11.084 8.049 1.00 0.00 82 GLN A C 20
ATOM 28334 O O . GLN A 1 24 ? 0.427 -10.536 9.151 1.00 0.00 82 GLN A O 20
ATOM 28348 N N . THR A 1 25 ? 1.549 -11.130 7.293 1.00 0.00 83 THR A N 20
ATOM 28349 C CA . THR A 1 25 ? 2.803 -10.526 7.726 1.00 0.00 83 THR A CA 20
ATOM 28350 C C . THR A 1 25 ? 3.474 -9.775 6.582 1.00 0.00 83 THR A C 20
ATOM 28351 O O . THR A 1 25 ? 3.076 -9.902 5.424 1.00 0.00 83 THR A O 20
ATOM 28362 N N . ASP A 1 26 ? 4.495 -8.992 6.914 1.00 0.00 84 ASP A N 20
ATOM 28363 C CA . ASP A 1 26 ? 5.224 -8.221 5.913 1.00 0.00 84 ASP A CA 20
ATOM 28364 C C . ASP A 1 26 ? 5.580 -9.089 4.711 1.00 0.00 84 ASP A C 20
ATOM 28365 O O . ASP A 1 26 ? 5.742 -8.589 3.598 1.00 0.00 84 ASP A O 20
ATOM 28374 N N . GLU A 1 27 ? 5.701 -10.393 4.943 1.00 0.00 85 GLU A N 20
ATOM 28375 C CA . GLU A 1 27 ? 6.040 -11.330 3.879 1.00 0.00 85 GLU A CA 20
ATOM 28376 C C . GLU A 1 27 ? 4.860 -11.526 2.931 1.00 0.00 85 GLU A C 20
ATOM 28377 O O . GLU A 1 27 ? 5.025 -11.530 1.711 1.00 0.00 85 GLU A O 20
ATOM 28389 N N . ASP A 1 28 ? 3.672 -11.689 3.501 1.00 0.00 86 ASP A N 20
ATOM 28390 C CA . ASP A 1 28 ? 2.464 -11.886 2.708 1.00 0.00 86 ASP A CA 20
ATOM 28391 C C . ASP A 1 28 ? 2.203 -10.682 1.808 1.00 0.00 86 ASP A C 20
ATOM 28392 O O . ASP A 1 28 ? 2.194 -10.800 0.583 1.00 0.00 86 ASP A O 20
ATOM 28401 N N . VAL A 1 29 ? 1.990 -9.524 2.425 1.00 0.00 87 VAL A N 20
ATOM 28402 C CA . VAL A 1 29 ? 1.728 -8.298 1.680 1.00 0.00 87 VAL A CA 20
ATOM 28403 C C . VAL A 1 29 ? 2.684 -8.157 0.500 1.00 0.00 87 VAL A C 20
ATOM 28404 O O . VAL A 1 29 ? 2.256 -7.997 -0.643 1.00 0.00 87 VAL A O 20
ATOM 28417 N N . ARG A 1 30 ? 3.981 -8.218 0.786 1.00 0.00 88 ARG A N 20
ATOM 28418 C CA . ARG A 1 30 ? 4.998 -8.097 -0.251 1.00 0.00 88 ARG A CA 20
ATOM 28419 C C . ARG A 1 30 ? 4.705 -9.041 -1.414 1.00 0.00 88 ARG A C 20
ATOM 28420 O O . ARG A 1 30 ? 4.409 -8.602 -2.525 1.00 0.00 88 ARG A O 20
ATOM 28441 N N . LYS A 1 31 ? 4.789 -10.340 -1.149 1.00 0.00 89 LYS A N 20
ATOM 28442 C CA . LYS A 1 31 ? 4.533 -11.348 -2.172 1.00 0.00 89 LYS A CA 20
ATOM 28443 C C . LYS A 1 31 ? 3.118 -11.214 -2.725 1.00 0.00 89 LYS A C 20
ATOM 28444 O O . LYS A 1 31 ? 2.822 -11.689 -3.820 1.00 0.00 89 LYS A O 20
ATOM 28463 N N . MET A 1 32 ? 2.248 -10.562 -1.960 1.00 0.00 90 MET A N 20
ATOM 28464 C CA . MET A 1 32 ? 0.864 -10.364 -2.376 1.00 0.00 90 MET A CA 20
ATOM 28465 C C . MET A 1 32 ? 0.743 -9.158 -3.303 1.00 0.00 90 MET A C 20
ATOM 28466 O O . MET A 1 32 ? -0.201 -9.059 -4.087 1.00 0.00 90 MET A O 20
ATOM 28480 N N . PHE A 1 33 ? 1.703 -8.245 -3.207 1.00 0.00 91 PHE A N 20
ATOM 28481 C CA . PHE A 1 33 ? 1.702 -7.045 -4.036 1.00 0.00 91 PHE A CA 20
ATOM 28482 C C . PHE A 1 33 ? 2.747 -7.149 -5.143 1.00 0.00 91 PHE A C 20
ATOM 28483 O O . PHE A 1 33 ? 2.845 -6.273 -6.002 1.00 0.00 91 PHE A O 20
ATOM 28500 N N . GLU A 1 34 ? 3.526 -8.226 -5.115 1.00 0.00 92 GLU A N 20
ATOM 28501 C CA . GLU A 1 34 ? 4.564 -8.444 -6.115 1.00 0.00 92 GLU A CA 20
ATOM 28502 C C . GLU A 1 34 ? 3.951 -8.705 -7.488 1.00 0.00 92 GLU A C 20
ATOM 28503 O O . GLU A 1 34 ? 4.416 -8.199 -8.510 1.00 0.00 92 GLU A O 20
ATOM 28515 N N . PRO A 1 35 ? 2.883 -9.515 -7.513 1.00 0.00 93 PRO A N 20
ATOM 28516 C CA . PRO A 1 35 ? 2.182 -9.863 -8.754 1.00 0.00 93 PRO A CA 20
ATOM 28517 C C . PRO A 1 35 ? 1.880 -8.639 -9.611 1.00 0.00 93 PRO A C 20
ATOM 28518 O O . PRO A 1 35 ? 1.542 -8.762 -10.789 1.00 0.00 93 PRO A O 20
ATOM 28529 N N . PHE A 1 36 ? 2.003 -7.458 -9.014 1.00 0.00 94 PHE A N 20
ATOM 28530 C CA . PHE A 1 36 ? 1.742 -6.211 -9.723 1.00 0.00 94 PHE A CA 20
ATOM 28531 C C . PHE A 1 36 ? 2.994 -5.341 -9.773 1.00 0.00 94 PHE A C 20
ATOM 28532 O O . PHE A 1 36 ? 2.911 -4.114 -9.780 1.00 0.00 94 PHE A O 20
ATOM 28549 N N . GLY A 1 37 ? 4.156 -5.988 -9.807 1.00 0.00 95 GLY A N 20
ATOM 28550 C CA . GLY A 1 37 ? 5.409 -5.259 -9.856 1.00 0.00 95 GLY A CA 20
ATOM 28551 C C . GLY A 1 37 ? 6.355 -5.656 -8.739 1.00 0.00 95 GLY A C 20
ATOM 28552 O O . GLY A 1 37 ? 5.977 -6.394 -7.828 1.00 0.00 95 GLY A O 20
ATOM 28556 N N . THR A 1 38 ? 7.589 -5.168 -8.809 1.00 0.00 96 THR A N 20
ATOM 28557 C CA . THR A 1 38 ? 8.592 -5.478 -7.798 1.00 0.00 96 THR A CA 20
ATOM 28558 C C . THR A 1 38 ? 8.583 -4.444 -6.679 1.00 0.00 96 THR A C 20
ATOM 28559 O O . THR A 1 38 ? 8.498 -3.242 -6.932 1.00 0.00 96 THR A O 20
ATOM 28570 N N . ILE A 1 39 ? 8.672 -4.918 -5.441 1.00 0.00 97 ILE A N 20
ATOM 28571 C CA . ILE A 1 39 ? 8.676 -4.033 -4.282 1.00 0.00 97 ILE A CA 20
ATOM 28572 C C . ILE A 1 39 ? 10.096 -3.789 -3.782 1.00 0.00 97 ILE A C 20
ATOM 28573 O O . ILE A 1 39 ? 10.899 -4.717 -3.683 1.00 0.00 97 ILE A O 20
ATOM 28589 N N . ASP A 1 40 ? 10.398 -2.534 -3.467 1.00 0.00 98 ASP A N 20
ATOM 28590 C CA . ASP A 1 40 ? 11.721 -2.167 -2.974 1.00 0.00 98 ASP A CA 20
ATOM 28591 C C . ASP A 1 40 ? 11.742 -2.136 -1.449 1.00 0.00 98 ASP A C 20
ATOM 28592 O O . ASP A 1 40 ? 12.765 -2.422 -0.828 1.00 0.00 98 ASP A O 20
ATOM 28601 N N . GLU A 1 41 ? 10.607 -1.785 -0.853 1.00 0.00 99 GLU A N 20
ATOM 28602 C CA . GLU A 1 41 ? 10.498 -1.715 0.600 1.00 0.00 99 GLU A CA 20
ATOM 28603 C C . GLU A 1 41 ? 9.074 -2.026 1.054 1.00 0.00 99 GLU A C 20
ATOM 28604 O O . GLU A 1 41 ? 8.139 -2.009 0.253 1.00 0.00 99 GLU A O 20
ATOM 28616 N N . CYS A 1 42 ? 8.920 -2.311 2.342 1.00 0.00 100 CYS A N 20
ATOM 28617 C CA . CYS A 1 42 ? 7.612 -2.628 2.903 1.00 0.00 100 CYS A CA 20
ATOM 28618 C C . CYS A 1 42 ? 7.680 -2.719 4.424 1.00 0.00 100 CYS A C 20
ATOM 28619 O O . CYS A 1 42 ? 8.614 -3.296 4.982 1.00 0.00 100 CYS A O 20
ATOM 28627 N N . THR A 1 43 ? 6.685 -2.142 5.092 1.00 0.00 101 THR A N 20
ATOM 28628 C CA . THR A 1 43 ? 6.634 -2.155 6.548 1.00 0.00 101 THR A CA 20
ATOM 28629 C C . THR A 1 43 ? 5.198 -2.041 7.049 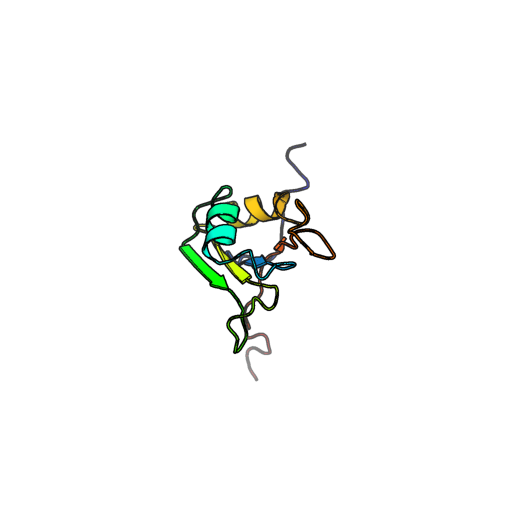1.00 0.00 101 THR A C 20
ATOM 28630 O O . THR A 1 43 ? 4.448 -1.164 6.619 1.00 0.00 101 THR A O 20
ATOM 28641 N N . VAL A 1 44 ? 4.821 -2.932 7.960 1.00 0.00 102 VAL A N 20
ATOM 28642 C CA . VAL A 1 44 ? 3.475 -2.930 8.521 1.00 0.00 102 VAL A CA 20
ATOM 28643 C C . VAL A 1 44 ? 3.395 -2.037 9.753 1.00 0.00 102 VAL A C 20
ATOM 28644 O O . VAL A 1 44 ? 4.118 -2.240 10.729 1.00 0.00 102 VAL A O 20
ATOM 28657 N N . LEU A 1 45 ? 2.511 -1.047 9.703 1.00 0.00 103 LEU A N 20
ATOM 28658 C CA . LEU A 1 45 ? 2.334 -0.121 10.817 1.00 0.00 103 LEU A CA 20
ATOM 28659 C C . LEU A 1 45 ? 1.733 -0.831 12.025 1.00 0.00 103 LEU A C 20
ATOM 28660 O O . LEU A 1 45 ? 0.815 -1.640 11.889 1.00 0.00 103 LEU A O 20
ATOM 28676 N N . ARG A 1 46 ? 2.256 -0.522 13.207 1.00 0.00 104 ARG A N 20
ATOM 28677 C CA . ARG A 1 46 ? 1.771 -1.130 14.440 1.00 0.00 104 ARG A CA 20
ATOM 28678 C C . ARG A 1 46 ? 1.758 -0.115 15.579 1.00 0.00 104 ARG A C 20
ATOM 28679 O O . ARG A 1 46 ? 2.283 0.990 15.445 1.00 0.00 104 ARG A O 20
ATOM 28700 N N . GLY A 1 47 ? 1.154 -0.497 16.700 1.00 0.00 105 GLY A N 20
ATOM 28701 C CA . GLY A 1 47 ? 1.083 0.391 17.845 1.00 0.00 105 GLY A CA 20
ATOM 28702 C C . GLY A 1 47 ? 2.339 0.345 18.693 1.00 0.00 105 GLY A C 20
ATOM 28703 O O . GLY A 1 47 ? 3.438 0.094 18.199 1.00 0.00 105 GLY A O 20
ATOM 28707 N N . PRO A 1 48 ? 2.183 0.593 20.002 1.00 0.00 106 PRO A N 20
ATOM 28708 C CA . PRO A 1 48 ? 3.303 0.585 20.948 1.00 0.00 106 PRO A CA 20
ATOM 28709 C C . PRO A 1 48 ? 3.747 -0.829 21.309 1.00 0.00 106 PRO A C 20
ATOM 28710 O O . PRO A 1 48 ? 4.939 -1.137 21.298 1.00 0.00 106 PRO A O 20
ATOM 28721 N N . ASP A 1 49 ? 2.782 -1.684 21.628 1.00 0.00 107 ASP A N 20
ATOM 28722 C CA . ASP A 1 49 ? 3.073 -3.066 21.991 1.00 0.00 107 ASP A CA 20
ATOM 28723 C C . ASP A 1 49 ? 3.665 -3.825 20.807 1.00 0.00 107 ASP A C 20
ATOM 28724 O O . ASP A 1 49 ? 4.704 -4.473 20.928 1.00 0.00 107 ASP A O 20
ATOM 28733 N N . GLY A 1 50 ? 2.995 -3.741 19.661 1.00 0.00 108 GLY A N 20
ATOM 28734 C CA . GLY A 1 50 ? 3.468 -4.426 18.473 1.00 0.00 108 GLY A CA 20
ATOM 28735 C C . GLY A 1 50 ? 2.362 -5.173 17.755 1.00 0.00 108 GLY A C 20
ATOM 28736 O O . GLY A 1 50 ? 2.577 -6.271 17.239 1.00 0.00 108 GLY A O 20
ATOM 28740 N N . THR A 1 51 ? 1.173 -4.580 17.722 1.00 0.00 109 THR A N 20
ATOM 28741 C CA . THR A 1 51 ? 0.029 -5.198 17.065 1.00 0.00 109 THR A CA 20
ATOM 28742 C C . THR A 1 51 ? -0.262 -4.532 15.725 1.00 0.00 109 THR A C 20
ATOM 28743 O O . THR A 1 51 ? -0.263 -3.305 15.618 1.00 0.00 109 THR A O 20
ATOM 28754 N N . SER A 1 52 ? -0.508 -5.347 14.705 1.00 0.00 110 SER A N 20
ATOM 28755 C CA . SER A 1 52 ? -0.797 -4.837 13.370 1.00 0.00 110 SER A CA 20
ATOM 28756 C C . SER A 1 52 ? -2.136 -4.105 13.346 1.00 0.00 110 SER A C 20
ATOM 28757 O O . SER A 1 52 ? -3.196 -4.728 13.276 1.00 0.00 110 SER A O 20
ATOM 28765 N N . LYS A 1 53 ? -2.080 -2.779 13.406 1.00 0.00 111 LYS A N 20
ATOM 28766 C CA . LYS A 1 53 ? -3.286 -1.960 13.390 1.00 0.00 111 LYS A CA 20
ATOM 28767 C C . LYS A 1 53 ? -4.168 -2.313 12.197 1.00 0.00 111 LYS A C 20
ATOM 28768 O O . LYS A 1 53 ? -5.379 -2.100 12.223 1.00 0.00 111 LYS A O 20
ATOM 28787 N N . GLY A 1 54 ? -3.552 -2.857 11.151 1.00 0.00 112 GLY A N 20
ATOM 28788 C CA . GLY A 1 54 ? -4.297 -3.232 9.964 1.00 0.00 112 GLY A CA 20
ATOM 28789 C C . GLY A 1 54 ? -3.907 -2.411 8.751 1.00 0.00 112 GLY A C 20
ATOM 28790 O O . GLY A 1 54 ? -4.693 -2.263 7.814 1.00 0.00 112 GLY A O 20
ATOM 28794 N N . CYS A 1 55 ? -2.692 -1.874 8.768 1.00 0.00 113 CYS A N 20
ATOM 28795 C CA . CYS A 1 55 ? -2.200 -1.060 7.661 1.00 0.00 113 CYS A CA 20
ATOM 28796 C C . CYS A 1 55 ? -0.701 -1.260 7.464 1.00 0.00 113 CYS A C 20
ATOM 28797 O O . CYS A 1 55 ? 0.008 -1.659 8.387 1.00 0.00 113 CYS A O 20
ATOM 28805 N N . ALA A 1 56 ? -0.226 -0.981 6.255 1.00 0.00 114 ALA A N 20
ATOM 28806 C CA . ALA A 1 56 ? 1.188 -1.130 5.937 1.00 0.00 114 ALA A CA 20
ATOM 28807 C C . ALA A 1 56 ? 1.563 -0.314 4.704 1.00 0.00 114 ALA A C 20
ATOM 28808 O O . ALA A 1 56 ? 0.719 -0.037 3.851 1.00 0.00 114 ALA A O 20
ATOM 28815 N N . PHE A 1 57 ? 2.832 0.069 4.616 1.00 0.00 115 PHE A N 20
ATOM 28816 C CA . PHE A 1 57 ? 3.317 0.855 3.488 1.00 0.00 115 PHE A CA 20
ATOM 28817 C C . PHE A 1 57 ? 4.074 -0.025 2.497 1.00 0.00 115 PHE A C 20
ATOM 28818 O O . PHE A 1 57 ? 5.001 -0.744 2.870 1.00 0.00 115 PHE A O 20
ATOM 28835 N N . VAL A 1 58 ? 3.669 0.036 1.232 1.00 0.00 116 VAL A N 20
ATOM 28836 C CA . VAL A 1 58 ? 4.308 -0.754 0.187 1.00 0.00 116 VAL A CA 20
ATOM 28837 C C . VAL A 1 58 ? 4.977 0.142 -0.849 1.00 0.00 116 VAL A C 20
ATOM 28838 O O . VAL A 1 58 ? 4.323 0.966 -1.489 1.00 0.00 116 VAL A O 20
ATOM 28851 N N . LYS A 1 59 ? 6.285 -0.023 -1.010 1.00 0.00 117 LYS A N 20
ATOM 28852 C CA . LYS A 1 59 ? 7.045 0.770 -1.969 1.00 0.00 117 LYS A CA 20
ATOM 28853 C C . LYS A 1 59 ? 7.344 -0.039 -3.227 1.00 0.00 117 LYS A C 20
ATOM 28854 O O . LYS A 1 59 ? 8.114 -0.999 -3.192 1.00 0.00 117 LYS A O 20
ATOM 28873 N N . PHE A 1 60 ? 6.732 0.356 -4.339 1.00 0.00 118 PHE A N 20
ATOM 28874 C CA . PHE A 1 60 ? 6.933 -0.332 -5.608 1.00 0.00 118 PHE A CA 20
ATOM 28875 C C . PHE A 1 60 ? 8.173 0.197 -6.323 1.00 0.00 118 PHE A C 20
ATOM 28876 O O . PHE A 1 60 ? 8.688 1.263 -5.987 1.00 0.00 118 PHE A O 20
ATOM 28893 N N . GLN A 1 61 ? 8.648 -0.558 -7.309 1.00 0.00 119 GLN A N 20
ATOM 28894 C CA . GLN A 1 61 ? 9.828 -0.166 -8.070 1.00 0.00 119 GLN A CA 20
ATOM 28895 C C . GLN A 1 61 ? 9.547 1.076 -8.910 1.00 0.00 119 GLN A C 20
ATOM 28896 O O . GLN A 1 61 ? 10.414 1.935 -9.079 1.00 0.00 119 GLN A O 20
ATOM 28910 N N . THR A 1 62 ? 8.329 1.165 -9.436 1.00 0.00 120 THR A N 20
ATOM 28911 C CA . THR A 1 62 ? 7.934 2.300 -10.260 1.00 0.00 120 THR A CA 20
ATOM 28912 C C . THR A 1 62 ? 6.451 2.612 -10.092 1.00 0.00 120 THR A C 20
ATOM 28913 O O . THR A 1 62 ? 5.685 1.785 -9.596 1.00 0.00 120 THR A O 20
ATOM 28924 N N . HIS A 1 63 ? 6.052 3.810 -10.507 1.00 0.00 121 HIS A N 20
ATOM 28925 C CA . HIS A 1 63 ? 4.659 4.230 -10.403 1.00 0.00 121 HIS A CA 20
ATOM 28926 C C . HIS A 1 63 ? 3.749 3.296 -11.195 1.00 0.00 121 HIS A C 20
ATOM 28927 O O . HIS A 1 63 ? 2.813 2.715 -10.648 1.00 0.00 121 HIS A O 20
ATOM 28941 N N . ALA A 1 64 ? 4.031 3.157 -12.487 1.00 0.00 122 ALA A N 20
ATOM 28942 C CA . ALA A 1 64 ? 3.240 2.293 -13.353 1.00 0.00 122 ALA A CA 20
ATOM 28943 C C . ALA A 1 64 ? 2.757 1.056 -12.602 1.00 0.00 122 ALA A C 20
ATOM 28944 O O . ALA A 1 64 ? 1.568 0.740 -12.610 1.00 0.00 122 ALA A O 20
ATOM 28951 N N . GLU A 1 65 ? 3.688 0.361 -11.955 1.00 0.00 123 GLU A N 20
ATOM 28952 C CA . GLU A 1 65 ? 3.356 -0.842 -11.201 1.00 0.00 123 GLU A CA 20
ATOM 28953 C C . GLU A 1 65 ? 2.397 -0.520 -10.058 1.00 0.00 123 GLU A C 20
ATOM 28954 O O . GLU A 1 65 ? 1.327 -1.117 -9.945 1.00 0.00 123 GLU A O 20
ATOM 28966 N N . ALA A 1 66 ? 2.789 0.428 -9.214 1.00 0.00 124 ALA A N 20
ATOM 28967 C CA . ALA A 1 66 ? 1.964 0.831 -8.081 1.00 0.00 124 ALA A CA 20
ATOM 28968 C C . ALA A 1 66 ? 0.500 0.962 -8.487 1.00 0.00 124 ALA A C 20
ATOM 28969 O O . ALA A 1 66 ? -0.386 0.423 -7.824 1.00 0.00 124 ALA A O 20
ATOM 28976 N N . GLN A 1 67 ? 0.255 1.681 -9.577 1.00 0.00 125 GLN A N 20
ATOM 28977 C CA . GLN A 1 67 ? -1.103 1.883 -10.069 1.00 0.00 125 GLN A CA 20
ATOM 28978 C C . GLN A 1 67 ? -1.768 0.549 -10.393 1.00 0.00 125 GLN A C 20
ATOM 28979 O O . GLN A 1 67 ? -2.953 0.355 -10.123 1.00 0.00 125 GLN A O 20
ATOM 28993 N N . ALA A 1 68 ? -0.999 -0.366 -10.972 1.00 0.00 126 ALA A N 20
ATOM 28994 C CA . ALA A 1 68 ? -1.514 -1.681 -11.331 1.00 0.00 126 ALA A CA 20
ATOM 28995 C C . ALA A 1 68 ? -2.220 -2.335 -10.148 1.00 0.00 126 ALA A C 20
ATOM 28996 O O . ALA A 1 68 ? -3.382 -2.727 -10.247 1.00 0.00 126 ALA A O 20
ATOM 29003 N N . ALA A 1 69 ? -1.510 -2.451 -9.031 1.00 0.00 127 ALA A N 20
ATOM 29004 C CA . ALA A 1 69 ? -2.070 -3.056 -7.829 1.00 0.00 127 ALA A CA 20
ATOM 29005 C C . ALA A 1 69 ? -3.393 -2.401 -7.449 1.00 0.00 127 ALA A C 20
ATOM 29006 O O . ALA A 1 69 ? -4.453 -3.022 -7.538 1.00 0.00 127 ALA A O 20
ATOM 29013 N N . ILE A 1 70 ? -3.325 -1.143 -7.026 1.00 0.00 128 ILE A N 20
ATOM 29014 C CA . ILE A 1 70 ? -4.519 -0.404 -6.634 1.00 0.00 128 ILE A CA 20
ATOM 29015 C C . ILE A 1 70 ? -5.680 -0.692 -7.579 1.00 0.00 128 ILE A C 20
ATOM 29016 O O . ILE A 1 70 ? -6.757 -1.102 -7.149 1.00 0.00 128 ILE A O 20
ATOM 29032 N N . ASN A 1 71 ? -5.451 -0.477 -8.871 1.00 0.00 129 ASN A N 20
ATOM 29033 C CA . ASN A 1 71 ? -6.478 -0.715 -9.879 1.00 0.00 129 ASN A CA 20
ATOM 29034 C C . ASN A 1 71 ? -7.282 -1.969 -9.551 1.00 0.00 129 ASN A C 20
ATOM 29035 O O . ASN A 1 71 ? -8.501 -2.002 -9.722 1.00 0.00 129 ASN A O 20
ATOM 29046 N N . THR A 1 72 ? -6.591 -3.001 -9.076 1.00 0.00 130 THR A N 20
ATOM 29047 C CA . THR A 1 72 ? -7.240 -4.258 -8.724 1.00 0.00 130 THR A CA 20
ATOM 29048 C C . THR A 1 72 ? -7.285 -4.449 -7.213 1.00 0.00 130 THR A C 20
ATOM 29049 O O . THR A 1 72 ? -8.353 -4.391 -6.601 1.00 0.00 130 THR A O 20
ATOM 29060 N N . LEU A 1 73 ? -6.121 -4.676 -6.615 1.00 0.00 131 LEU A N 20
ATOM 29061 C CA . LEU A 1 73 ? -6.027 -4.875 -5.173 1.00 0.00 131 LEU A CA 20
ATOM 29062 C C . LEU A 1 73 ? -7.025 -3.988 -4.435 1.00 0.00 131 LEU A C 20
ATOM 29063 O O . LEU A 1 73 ? -7.798 -4.465 -3.603 1.00 0.00 131 LEU A O 20
ATOM 29079 N N . HIS A 1 74 ? -7.005 -2.696 -4.747 1.00 0.00 132 HIS A N 20
ATOM 29080 C CA . HIS A 1 74 ? -7.911 -1.743 -4.115 1.00 0.00 132 HIS A CA 20
ATOM 29081 C C . HIS A 1 74 ? -9.301 -2.347 -3.943 1.00 0.00 132 HIS A C 20
ATOM 29082 O O . HIS A 1 74 ? -9.974 -2.668 -4.922 1.00 0.00 132 HIS A O 20
ATOM 29096 N N . SER A 1 75 ? -9.725 -2.498 -2.692 1.00 0.00 133 SER A N 20
ATOM 29097 C CA . SER A 1 75 ? -11.033 -3.068 -2.392 1.00 0.00 133 SER A CA 20
ATOM 29098 C C . SER A 1 75 ? -11.285 -4.319 -3.227 1.00 0.00 133 SER A C 20
ATOM 29099 O O . SER A 1 75 ? -12.314 -4.438 -3.892 1.00 0.00 133 SER A O 20
ATOM 29107 N N . SER A 1 76 ? -10.338 -5.251 -3.187 1.00 0.00 134 SER A N 20
ATOM 29108 C CA . SER A 1 76 ? -10.454 -6.493 -3.942 1.00 0.00 134 SER A CA 20
ATOM 29109 C C . SER A 1 76 ? -10.929 -7.632 -3.045 1.00 0.00 134 SER A C 20
ATOM 29110 O O . SER A 1 76 ? -12.083 -8.054 -3.118 1.00 0.00 134 SER A O 20
ATOM 29118 N N . ARG A 1 77 ? -10.030 -8.125 -2.199 1.00 0.00 135 ARG A N 20
ATOM 29119 C CA . ARG A 1 77 ? -10.356 -9.216 -1.289 1.00 0.00 135 ARG A CA 20
ATOM 29120 C C . ARG A 1 77 ? -10.651 -8.685 0.111 1.00 0.00 135 ARG A C 20
ATOM 29121 O O . ARG A 1 77 ? -10.505 -7.492 0.379 1.00 0.00 135 ARG A O 20
ATOM 29142 N N . THR A 1 78 ? -11.069 -9.580 1.002 1.00 0.00 136 THR A N 20
ATOM 29143 C CA . THR A 1 78 ? -11.387 -9.202 2.373 1.00 0.00 136 THR A CA 20
ATOM 29144 C C . THR A 1 78 ? -10.774 -10.180 3.369 1.00 0.00 136 THR A C 20
ATOM 29145 O O . THR A 1 78 ? -11.413 -11.151 3.775 1.00 0.00 136 THR A O 20
ATOM 29156 N N . LEU A 1 79 ? -9.532 -9.917 3.760 1.00 0.00 137 LEU A N 20
ATOM 29157 C CA . LEU A 1 79 ? -8.831 -10.773 4.710 1.00 0.00 137 LEU A CA 20
ATOM 29158 C C . LEU A 1 79 ? -9.725 -11.113 5.899 1.00 0.00 137 LEU A C 20
ATOM 29159 O O . LEU A 1 79 ? -10.507 -10.289 6.374 1.00 0.00 137 LEU A O 20
ATOM 29175 N N . PRO A 1 80 ? -9.606 -12.354 6.393 1.00 0.00 138 PRO A N 20
ATOM 29176 C CA . PRO A 1 80 ? -10.393 -12.830 7.535 1.00 0.00 138 PRO A CA 20
ATOM 29177 C C . PRO A 1 80 ? -10.393 -11.838 8.693 1.00 0.00 138 PRO A C 20
ATOM 29178 O O . PRO A 1 80 ? -9.347 -11.544 9.270 1.00 0.00 138 PRO A O 20
ATOM 29189 N N . GLY A 1 81 ? -11.573 -11.326 9.028 1.00 0.00 139 GLY A N 20
ATOM 29190 C CA . GLY A 1 81 ? -11.686 -10.373 10.117 1.00 0.00 139 GLY A CA 20
ATOM 29191 C C . GLY A 1 81 ? -11.279 -8.972 9.706 1.00 0.00 139 GLY A C 20
ATOM 29192 O O . GLY A 1 81 ? -10.414 -8.361 10.332 1.00 0.00 139 GLY A O 20
ATOM 29196 N N . ALA A 1 82 ? -11.902 -8.463 8.648 1.00 0.00 140 ALA A N 20
ATOM 29197 C CA . ALA A 1 82 ? -11.600 -7.125 8.154 1.00 0.00 140 ALA A CA 20
ATOM 29198 C C . ALA A 1 82 ? -12.871 -6.397 7.730 1.00 0.00 140 ALA A C 20
ATOM 29199 O O . ALA A 1 82 ? -13.493 -6.747 6.727 1.00 0.00 140 ALA A O 20
ATOM 29206 N N . SER A 1 83 ? -13.251 -5.382 8.500 1.00 0.00 141 SER A N 20
ATOM 29207 C CA . SER A 1 83 ? -14.451 -4.607 8.206 1.00 0.00 141 SER A CA 20
ATOM 29208 C C . SER A 1 83 ? -14.693 -4.531 6.702 1.00 0.00 141 SER A C 20
ATOM 29209 O O . SER A 1 83 ? -15.571 -5.210 6.168 1.00 0.00 141 SER A O 20
ATOM 29217 N N . SER A 1 84 ? -13.908 -3.700 6.024 1.00 0.00 142 SER A N 20
ATOM 29218 C CA . SER A 1 84 ? -14.039 -3.531 4.581 1.00 0.00 142 SER A CA 20
ATOM 29219 C C . SER A 1 84 ? -12.989 -4.353 3.840 1.00 0.00 142 SER A C 20
ATOM 29220 O O . SER A 1 84 ? -12.232 -5.108 4.450 1.00 0.00 142 SER A O 20
ATOM 29228 N N . SER A 1 85 ? -12.951 -4.202 2.520 1.00 0.00 143 SER A N 20
ATOM 29229 C CA . SER A 1 85 ? -11.997 -4.933 1.694 1.00 0.00 143 SER A CA 20
ATOM 29230 C C . SER A 1 85 ? -10.593 -4.355 1.845 1.00 0.00 143 SER A C 20
ATOM 29231 O O . SER A 1 85 ? -10.381 -3.395 2.587 1.00 0.00 143 SER A O 20
ATOM 29239 N N . LEU A 1 86 ? -9.638 -4.946 1.135 1.00 0.00 144 LEU A N 20
ATOM 29240 C CA . LEU A 1 86 ? -8.253 -4.491 1.189 1.00 0.00 144 LEU A CA 20
ATOM 29241 C C . LEU A 1 86 ? -8.117 -3.089 0.603 1.00 0.00 144 LEU A C 20
ATOM 29242 O O . LEU A 1 86 ? -7.956 -2.923 -0.606 1.00 0.00 144 LEU A O 20
ATOM 29258 N N . VAL A 1 87 ? -8.182 -2.083 1.470 1.00 0.00 145 VAL A N 20
ATOM 29259 C CA . VAL A 1 87 ? -8.062 -0.695 1.039 1.00 0.00 145 VAL A CA 20
ATOM 29260 C C . VAL A 1 87 ? -6.640 -0.378 0.592 1.00 0.00 145 VAL A C 20
ATOM 29261 O O . VAL A 1 87 ? -5.697 -0.463 1.379 1.00 0.00 145 VAL A O 20
ATOM 29274 N N . VAL A 1 88 ? -6.491 -0.012 -0.677 1.00 0.00 146 VAL A N 20
ATOM 29275 C CA . VAL A 1 88 ? -5.183 0.319 -1.229 1.00 0.00 146 VAL A CA 20
ATOM 29276 C C . VAL A 1 88 ? -5.220 1.653 -1.966 1.00 0.00 146 VAL A C 20
ATOM 29277 O O . VAL A 1 88 ? -5.988 1.833 -2.911 1.00 0.00 146 VAL A O 20
ATOM 29290 N N . LYS A 1 89 ? -4.384 2.588 -1.527 1.00 0.00 147 LYS A N 20
ATOM 29291 C CA . LYS A 1 89 ? -4.318 3.907 -2.145 1.00 0.00 147 LYS A CA 20
ATOM 29292 C C . LYS A 1 89 ? -2.891 4.448 -2.123 1.00 0.00 147 LYS A C 20
ATOM 29293 O O . LYS A 1 89 ? -1.974 3.785 -1.638 1.00 0.00 147 LYS A O 20
ATOM 29312 N N . PHE A 1 90 ? -2.712 5.655 -2.649 1.00 0.00 148 PHE A N 20
ATOM 29313 C CA . PHE A 1 90 ? -1.398 6.284 -2.689 1.00 0.00 148 PHE A CA 20
ATOM 29314 C C . PHE A 1 90 ? -1.093 6.991 -1.371 1.00 0.00 148 PHE A C 20
ATOM 29315 O O . PHE A 1 90 ? -2.001 7.426 -0.664 1.00 0.00 148 PHE A O 20
ATOM 29332 N N . ALA A 1 91 ? 0.192 7.100 -1.049 1.00 0.00 149 ALA A N 20
ATOM 29333 C CA . ALA A 1 91 ? 0.618 7.755 0.182 1.00 0.00 149 ALA A CA 20
ATOM 29334 C C . ALA A 1 91 ? 1.125 9.166 -0.094 1.00 0.00 149 ALA A C 20
ATOM 29335 O O . ALA A 1 91 ? 2.318 9.374 -0.320 1.00 0.00 149 ALA A O 20
ATOM 29342 N N . ASP A 1 92 ? 0.214 10.132 -0.074 1.00 0.00 150 ASP A N 20
ATOM 29343 C CA . ASP A 1 92 ? 0.570 11.524 -0.322 1.00 0.00 150 ASP A CA 20
ATOM 29344 C C . ASP A 1 92 ? -0.046 12.438 0.733 1.00 0.00 150 ASP A C 20
ATOM 29345 O O . ASP A 1 92 ? -1.089 13.053 0.506 1.00 0.00 150 ASP A O 20
ATOM 29354 N N . THR A 1 93 ? 0.606 12.523 1.888 1.00 0.00 151 THR A N 20
ATOM 29355 C CA . THR A 1 93 ? 0.122 13.360 2.979 1.00 0.00 151 THR A CA 20
ATOM 29356 C C . THR A 1 93 ? 0.785 14.733 2.955 1.00 0.00 151 THR A C 20
ATOM 29357 O O . THR A 1 93 ? 1.958 14.858 2.604 1.00 0.00 151 THR A O 20
ATOM 29368 N N . GLU A 1 94 ? 0.027 15.758 3.332 1.00 0.00 152 GLU A N 20
ATOM 29369 C CA . GLU A 1 94 ? 0.544 17.121 3.353 1.00 0.00 152 GLU A CA 20
ATOM 29370 C C . GLU A 1 94 ? -0.407 18.052 4.100 1.00 0.00 152 GLU A C 20
ATOM 29371 O O . GLU A 1 94 ? -1.613 18.058 3.849 1.00 0.00 152 GLU A O 20
ATOM 29383 N N . LYS A 1 95 ? 0.143 18.837 5.019 1.00 0.00 153 LYS A N 20
ATOM 29384 C CA . LYS A 1 95 ? -0.653 19.773 5.804 1.00 0.00 153 LYS A CA 20
ATOM 29385 C C . LYS A 1 95 ? -0.533 21.189 5.248 1.00 0.00 153 LYS A C 20
ATOM 29386 O O . LYS A 1 95 ? 0.497 21.841 5.407 1.00 0.00 153 LYS A O 20
ATOM 29405 N N . GLU A 1 96 ? -1.594 21.656 4.598 1.00 0.00 154 GLU A N 20
ATOM 29406 C CA . GLU A 1 96 ? -1.606 22.995 4.020 1.00 0.00 154 GLU A CA 20
ATOM 29407 C C . GLU A 1 96 ? -1.424 24.056 5.101 1.00 0.00 154 GLU A C 20
ATOM 29408 O O . GLU A 1 96 ? -1.949 23.927 6.207 1.00 0.00 154 GLU A O 20
ATOM 29420 N N . SER A 1 97 ? -0.676 25.104 4.773 1.00 0.00 155 SER A N 20
ATOM 29421 C CA . SER A 1 97 ? -0.419 26.186 5.717 1.00 0.00 155 SER A CA 20
ATOM 29422 C C . SER A 1 97 ? -1.498 27.260 5.618 1.00 0.00 155 SER A C 20
ATOM 29423 O O . SER A 1 97 ? -2.177 27.567 6.597 1.00 0.00 155 SER A O 20
ATOM 29431 N N . GLY A 1 98 ? -1.651 27.829 4.426 1.00 0.00 156 GLY A N 20
ATOM 29432 C CA . GLY A 1 98 ? -2.648 28.863 4.220 1.00 0.00 156 GLY A CA 20
ATOM 29433 C C . GLY A 1 98 ? -2.134 30.244 4.574 1.00 0.00 156 GLY A C 20
ATOM 29434 O O . GLY A 1 98 ? -2.157 30.660 5.733 1.00 0.00 156 GLY A O 20
ATOM 29438 N N . PRO A 1 99 ? -1.654 30.980 3.560 1.00 0.00 157 PRO A N 20
ATOM 29439 C CA . PRO A 1 99 ? -1.121 32.333 3.747 1.00 0.00 157 PRO A CA 20
ATOM 29440 C C . PRO A 1 99 ? -2.011 33.188 4.643 1.00 0.00 157 PRO A C 20
ATOM 29441 O O . PRO A 1 99 ? -3.229 33.012 4.673 1.00 0.00 157 PRO A O 20
ATOM 29452 N N . SER A 1 100 ? -1.394 34.113 5.371 1.00 0.00 158 SER A N 20
ATOM 29453 C CA . SER A 1 100 ? -2.131 34.994 6.270 1.00 0.00 158 SER A CA 20
ATOM 29454 C C . SER A 1 100 ? -2.973 35.994 5.483 1.00 0.00 158 SER A C 20
ATOM 29455 O O . SER A 1 100 ? -2.544 37.119 5.229 1.00 0.00 158 SER A O 20
ATOM 29463 N N . SER A 1 101 ? -4.174 35.574 5.100 1.00 0.00 159 SER A N 20
ATOM 29464 C CA . SER A 1 101 ? -5.076 36.430 4.338 1.00 0.00 159 SER A CA 20
ATOM 29465 C C . SER A 1 101 ? -6.481 35.836 4.295 1.00 0.00 159 SER A C 20
ATOM 29466 O O . SER A 1 101 ? -6.671 34.644 4.531 1.00 0.00 159 SER A O 20
ATOM 29474 N N . GLY A 1 102 ? -7.463 36.679 3.990 1.00 0.00 160 GLY A N 20
ATOM 29475 C CA . GLY A 1 102 ? -8.839 36.220 3.921 1.00 0.00 160 GLY A CA 20
ATOM 29476 C C . GLY A 1 102 ? -9.737 37.192 3.181 1.00 0.00 160 GLY A C 20
ATOM 29477 O O . GLY A 1 102 ? -9.917 37.081 1.968 1.00 0.00 160 GLY A O 20
#

Nearest PDB structures (foldseek):
  2dno-assembly1_A  TM=8.089E-01  e=8.067E-19  Homo sapiens
  2dnh-assembly1_A  TM=7.993E-01  e=2.216E-15  Homo sapiens
  2dnk-assembly1_A  TM=8.002E-01  e=2.465E-13  Homo sapiens
  3nnc-assembly1_A  TM=9.786E-01  e=1.319E-10  Homo sapiens
  4lmz-assembly1_A  TM=9.626E-01  e=1.829E-10  Homo sapiens

Solvent-accessible surface area: 7020 Å² total; per-residue (Å²): 106,130,96,67,80,92,75,55,231,29,146,71,115,74,0,61,0,5,66,16,15,167,139,34,52,61,126,55,0,125,164,22,0,56,90,58,10,70,11,94,103,31,70,10,65,120,27,135,120,58,72,15,154,18,22,0,42,0,77,0,84,62,50,76,65,0,37,38,0,15,83,67,7,85,69,58,127,79,5,102,92,18,118,62,19,0,46,0,112,38,10,134,104,165,170,180,99,59,126,126,113,118

Secondary structure (DSSP, 8-state):
---SSS--S---S-EEEES--SS--HHHHHHHHGGGS-EEEEEEEE-TT--EEEEEEEEESSHHHHHHHHHHHTT----TT-SSS--EEE-------S-S--